Protein 2HZS (pdb70)

Sequence (1799 aa):
GKSAVIFVERATPATLTELKDALSNSILSVRDPWSIDFRTYRCSIKNLPADVSKLMYSITFHHHGRQTVLIKDNSAMVTTAAAADIPPALVFNGSSTGVPESIDTILSSKLSNIWMQRQLIKGDAGETLILDGLTVRLVNLFSSTGFKGLLIELQADEAGEFETKIAGIEGHLAEIRAKEYKTSSDSLNEICDLAYQYVRALEVQQLSLFGSIGDDGYDLLISTLTTISGNPPLLYNSLCTVWKPNPSYDVENVNSRNQLVEPNRIKLSKEVPFSYLIDETMMDKPLNFRILESCSPWSLQISDIPAAGNNRSVSMQTIAETIILSSAGKNSSVSSLMNGLGYVFEFQYLTIGVKFFMKHGLILELQKIWQIEEAGNSQITSGGFLLKAYINVSDIDRINYTETVLMNLKKELQGYIELSVPDRQSMDSRVAHGNILIKSAVIFVERATPATLTELKDALSNSILSVRDPWSIDFRTYRCSIKNLPAVSKLMYSITFHHHGRQTVLIKDNSAMVTTAAAADIPPALVFNGSSTGVPESIDTILSSKLSNIWMQRQLIKGDAGETLILDGLTVRLVNLFSSTGFKGLLIELQADEAGEFETKIAGIEGHLAEIRAKEYKTSSDSLSNEICDLAYQYVRALEVQQLSLFGSIGDDGYDLLISTLTTISGNPPLLYNSLCTVWKPNPSYDVENVNSRNQLVEPNRIKLSKEVPFSYLISCSPWSLQISDIPAAGNNRSVSMQTIAETIILSSAGKNSSVSSLMNGLGYVFEFQYLTIGVKFFMKHGLILELQKIWQIEEAGNSQITSGGFLLKAYINVSDIDRINYTETVLMNLKKELQGYIELSVPDRQSMDSRVAGKSAVIFVERATPATLTELKDALSNSILSVRDPWSIDFRTYRCSIKNLPADVSKLMYSITFHHHGRQTVLIKDNSAMVTTAAAADIPPALVFNGSSTGVPESIDTILSSKLSNIWMQRQLIKGDAGETLILDGLTVRLVNLFSSTGFKGLLIELQADEAGEFETKIAGIEGHLAEIRAKEYKTSSDSLNEICDLAYQYVRALEVQQLSLFGSIGDDGYDLLISTLTTISGNPPLLYNSLCTVWKPNPSYDVENVNSRNQLVEPNRIKLSKEVPFSYLIDEDDIIDVDMDASPAPSNESCSPWSLQISDIPAAGNNRSVSMQTIAETIILSSAGKNSSVSSLMNGLGYVFEFQYLTIGVKFFMKHGLILELQKIWQIEEAGNSQITSGGFLLKAYINVSRGTDIDRINYTETVLMNLKKELQGYIELSVPDRQSMDSRVGKSAVIFVERATPATLTELKDALSNSILSVRDPWSIDFRTYRCSIKNLPADVSKLMYSITFHHHGRQTVLIKDNSAMVTTAAAADIPPALVFNGSSTGVPESIDTILSSKLSNIWMQRQLIKGDAGETLILDGLTVRLVNLFSSTGFKGLLIELQADEAGEFETKIAGIEGHLAEIRAKEYKTSSDSLNEICDLAYQYVRALEVQQLSLFGSIGDDGYDLLISTLTTISGNPPLLYNSLCTVWKPNPSYDVENVNSRNQLVEPNRIKLSKEVPFSYLIDETMMDKPLNFRISCSPWSLQISDIPAAGNNRSVSMQTIAETIILSSAGKNSSVSSLMNGLGYVFEFQYLTIGVKFFMKHGLILELQKIWQIEEAGNSQITSGGFLLKAYINVSRGTDIDRINYTETVLMNLKKELQGYIELSVPDRQSMDSRVAPFNVDDVLKFTFTGEKHHHHHHSKPFNVDDVLKFTFTGEKHPFNVDDVLKFTFTGEKPFNVDDVLKFTFTGEKH

Secondary structure (DSSP, 8-state):
-EEEEEEESS--TTHHHHHHHTTTTT--EEE---EEEEEEEEE--SS--SSS-SEEEEEEEETTTSEEEEEETTEEEEEE--GGGS-HHHHHTTSS-S----HHHHHHHHSTTTEEEEEEEEE-S-EEEE-SS-EEEEEEEEEBTEEEEEEEEEEES-SSS-HHHHHHHHHHHHHTT--S-EEE-----HHHHHHHHHHHHH-/-EEEEEEEEEEGGGHHHHHHHHHHHHSS--EEEEEEEEEEEE-TTS---SB-TT-BB---B-EEEEE---GGGHHHHTTT-SSTT------PPPEEEEEE-PPPP-SS-SSEEEEEEEEEEEEEEESS-SHHHHHHHTTEEEEEEEEEEEEEEE-GGG-EEEEEEEEE--TTEEEETTTTEEEEEEEEEE--HHHHHHHHHHHHHHHHHHTTTS--BPPPGGGG--B----EE--/-EEEEEESS--TTHHHHHHHTTTTT--EEE----EEEEEEEE--SS-----SEEEEEEEESSSEEEEEEETTEEEEEE--GGGS-HHHHHTTSS-S----HHHHHHHHSTTTEEEEEEEEE-S-EEEE-SSEEEEEEEEE-SSSEEEEEEEEEES--SS-HHHHHHHHHHHHHTT--S-EEE------HHHHHHHHHHHHH-/-EEEEEEEEEEGGGHHHHHHHHHHHHSS--EEEEEEEEEEEE-SSS---SB-SSS-B---B-EEEEE---GGGG--PPPEEEEEE-PPPP-SS-SSEEEEEEEEEEEEEEESS-SHHHHHHHTTEEEEEEEEEEEEEEE-GGG-EEEEEEEEEEETTEEE-TTTTEEEEEEEEEE--HHHHHHHHHHHHHHHHHHTTT---BPPPGGGG--B--/-EEEEEEESS--TTHHHHHHHTTSSS--EEE----EEEEEEEE--S---BT--SEEEEEEE-SSS-EEEEEETTEEEEEE--GGGS-HHHHHTTSS-S----HHHHHHHHSTTTEEEEEEEEE-S-EEEEETTEEEEEEEEEETTEEEEEEEEEEES--TTHHHHHHHHHHHHHHTT--S-EEE-----HHHHHHHHHHHHH-/-EEEEEEEEEETTTHHHHHHHHHHHHSS--EEEEEEEEEEEE-SSS---S--SS------B-EEEEE---GGGTB-----B---EE-SPPPSSSPPPPEEEEEEPPP---SS-SSEEEEEEEEEEEEEEESS-SHHHHHHHTTEEEEEEEEEEEEEEE-GGG-EEEEEEEEEEETTEEEETTTTEEEEEEEEEES-SS-HHHHHHHHHHHHHHHHHHTTTS--BPPPGGGG--B-/-EEEEEEESS--TTHHHHHHHTTGGG--EEE----EEEEEEEE--SS--SSS-SEEEEEEE-SSS-EEEEEETTEEEEEE--GGGS-HHHHHTTSS-S----HHHHHHHHSTTTEEEEEEEEE-S-EEEE-SS-EEEEEEEEETTEEEEEEEEEEES-SSS-HHHHHHHHHHHHHTT--S-EEE-----HHHHHHHHHHHHH-/-EEEEEEEEEEGGGHHHHHHHHHHHHSS--EEEEEEEEEEEE-SSS---SB-SSS-B---B-EEEEE---GGGHHHHTGGGSSTT----PPPEEEEEE-PPPP-TT-SSEEEEEEEEEEEEEEESS-SHHHHHHHTTEEEEEEEEEEEEEEE-GGG-EEEEEEEEE-BTTEEEBTTTTEEEEEEEEEESSS--HHHHHHHHHHHHHHHHHTTTTS--BPPPGGGG--B--/---HHHHHHHHHH----SS---/--SS-HHHHHHHHHH----/---HHHHHHHHHHS--/---HHHHHHHHHH----

Radius of gyration: 43.6 Å; Cα contacts (8 Å, |Δi|>4): 4237; chains: 12; bounding box: 111×105×127 Å

B-factor: mean 64.11, std 25.09, range [22.17, 129.5]

CATH classification: 3.30.310.180 (+1 more: 2.20.140.20)

Nearest PDB structures (foldseek):
  2hzs-assembly4_L  TM=1.062E+00  e=1.101E-01  Saccharomyces cerevisiae
  2hzs-assembly5_L  TM=1.062E+00  e=1.101E-01  Saccharomyces cerevisiae
  2hzs-assembly6_L-3  TM=1.062E+00  e=1.101E-01  Saccharomyces cerevisiae
  2hzs-assembly7_L  TM=1.062E+00  e=1.101E-01  Saccharomyces cerevisiae
  8gm7-assembly2_B  TM=6.906E-01  e=8.824E+00  Thermococcus kodakarensis

Structure (mmCIF, N/CA/C/O backbone):
data_2HZS
#
_entry.id   2HZS
#
_cell.length_a   75.365
_cell.length_b   115.762
_cell.length_c   129.159
_cell.angle_alpha   90.00
_cell.angle_beta   98.49
_cell.angle_gamma   90.00
#
_symmetry.space_group_name_H-M   'P 1 21 1'
#
loop_
_entity.id
_entity.type
_entity.pdbx_description
1 polymer 'RNA polymerase II mediator complex subunit 20'
2 polymer 'RNA polymerase II mediator complex subunit 18'
3 polymer 'RNA polymerase II mediator complex subunit 8'
4 water water
#
loop_
_atom_site.group_PDB
_atom_site.id
_atom_site.type_symbol
_atom_site.label_atom_id
_atom_site.label_alt_id
_atom_site.label_comp_id
_atom_site.label_asym_id
_atom_site.label_entity_id
_atom_site.label_seq_id
_atom_site.pdbx_PDB_ins_code
_atom_site.Cartn_x
_atom_site.Cartn_y
_atom_site.Cartn_z
_atom_site.occupancy
_atom_site.B_iso_or_equiv
_atom_site.auth_seq_id
_atom_site.auth_comp_id
_atom_site.auth_asym_id
_atom_site.auth_atom_id
_atom_site.pdbx_PDB_model_num
ATOM 1 N N . GLY A 1 1 ? 23.958 -21.684 31.987 1.00 73.81 2 GLY A N 1
ATOM 2 C CA . GLY A 1 1 ? 24.545 -21.520 30.632 1.00 73.72 2 GLY A CA 1
ATOM 3 C C . GLY A 1 1 ? 26.060 -21.527 30.566 1.00 76.06 2 GLY A C 1
ATOM 4 O O . GLY A 1 1 ? 26.730 -21.263 31.558 1.00 75.14 2 GLY A O 1
ATOM 5 N N . LYS A 1 2 ? 26.609 -21.812 29.387 1.00 77.41 3 LYS A N 1
ATOM 6 C CA . LYS A 1 2 ? 28.073 -21.842 29.201 1.00 77.79 3 LYS A CA 1
ATOM 7 C C . LYS A 1 2 ? 28.449 -21.299 27.826 1.00 75.59 3 LYS A C 1
ATOM 8 O O . LYS A 1 2 ? 27.614 -21.242 26.914 1.00 76.09 3 LYS A O 1
ATOM 14 N N . SER A 1 3 ? 29.699 -20.885 27.675 1.00 74.73 4 SER A N 1
ATOM 15 C CA . SER A 1 3 ? 30.134 -20.364 26.385 1.00 73.77 4 SER A CA 1
ATOM 16 C C . SER A 1 3 ? 31.641 -20.397 26.196 1.00 72.70 4 SER A C 1
ATOM 17 O O . SER A 1 3 ? 32.403 -20.599 27.142 1.00 72.13 4 SER A O 1
ATOM 20 N N . ALA A 1 4 ? 32.060 -20.200 24.956 1.00 72.17 5 ALA A N 1
ATOM 21 C CA . ALA A 1 4 ? 33.468 -20.202 24.625 1.00 72.56 5 ALA A CA 1
ATOM 22 C C . ALA A 1 4 ? 33.626 -19.467 23.316 1.00 72.79 5 ALA A C 1
ATOM 23 O O . ALA A 1 4 ? 32.756 -19.541 22.447 1.00 72.45 5 ALA A O 1
ATOM 25 N N . VAL A 1 5 ? 34.729 -18.746 23.178 1.00 72.96 6 VAL A N 1
ATOM 26 C CA . VAL A 1 5 ? 34.976 -18.006 21.957 1.00 74.64 6 VAL A CA 1
ATOM 27 C C . VAL A 1 5 ? 36.278 -18.478 21.336 1.00 75.60 6 VAL A C 1
ATOM 28 O O . VAL A 1 5 ? 37.294 -18.572 22.022 1.00 76.54 6 VAL A O 1
ATOM 32 N N . ILE A 1 6 ? 36.240 -18.802 20.047 1.00 76.36 7 ILE A N 1
ATOM 33 C CA . ILE A 1 6 ? 37.440 -19.230 19.339 1.00 77.47 7 ILE A CA 1
ATOM 34 C C . ILE A 1 6 ? 37.735 -18.202 18.252 1.00 78.52 7 ILE A C 1
ATOM 35 O O . ILE A 1 6 ? 36.873 -17.889 17.425 1.00 77.97 7 ILE A O 1
ATOM 40 N N . PHE A 1 7 ? 38.950 -17.668 18.264 1.00 79.17 8 PHE A N 1
ATOM 41 C CA . PHE A 1 7 ? 39.344 -16.688 17.267 1.00 80.50 8 PHE A CA 1
ATOM 42 C C . PHE A 1 7 ? 40.437 -17.257 16.379 1.00 83.10 8 PHE A C 1
ATOM 43 O O . PHE A 1 7 ? 41.536 -17.559 16.845 1.00 84.24 8 PHE A O 1
ATOM 51 N N . VAL A 1 8 ? 40.128 -17.403 15.096 1.00 85.18 9 VAL A N 1
ATOM 52 C CA . VAL A 1 8 ? 41.082 -17.938 14.136 1.00 87.26 9 VAL A CA 1
ATOM 53 C C . VAL A 1 8 ? 41.924 -16.815 13.534 1.00 89.20 9 VAL A C 1
ATOM 54 O O . VAL A 1 8 ? 41.524 -16.181 12.555 1.00 88.96 9 VAL A O 1
ATOM 58 N N . GLU A 1 9 ? 43.093 -16.580 14.128 1.00 91.55 10 GLU A N 1
ATOM 59 C CA . GLU A 1 9 ? 44.005 -15.531 13.678 1.00 93.94 10 GLU A CA 1
ATOM 60 C C . GLU A 1 9 ? 44.418 -15.719 12.223 1.00 94.43 10 GLU A C 1
ATOM 61 O O . GLU A 1 9 ? 44.157 -14.866 11.374 1.00 93.61 10 GLU A O 1
ATOM 67 N N . ARG A 1 10 ? 45.079 -16.842 11.955 1.00 95.82 11 ARG A N 1
ATOM 68 C CA . ARG A 1 10 ? 45.545 -17.178 10.614 1.00 96.85 11 ARG A CA 1
ATOM 69 C C . ARG A 1 10 ? 44.366 -17.716 9.822 1.00 96.35 11 ARG A C 1
ATOM 70 O O . ARG A 1 10 ? 43.973 -18.869 10.003 1.00 96.85 11 ARG A O 1
ATOM 78 N N . ALA A 1 11 ? 43.800 -16.889 8.951 1.00 95.49 12 ALA A N 1
ATOM 79 C CA . ALA A 1 11 ? 42.664 -17.320 8.142 1.00 94.58 12 ALA A CA 1
ATOM 80 C C . ALA A 1 11 ? 42.282 -16.298 7.077 1.00 94.21 12 ALA A C 1
ATOM 81 O O . ALA A 1 11 ? 42.838 -15.197 7.016 1.00 94.27 12 ALA A O 1
ATOM 83 N N . THR A 1 12 ? 41.323 -16.677 6.240 1.00 93.23 13 THR A N 1
ATOM 84 C CA . THR A 1 12 ? 40.847 -15.808 5.173 1.00 92.66 13 THR A CA 1
ATOM 85 C C . THR A 1 12 ? 39.327 -15.839 5.185 1.00 91.79 13 THR A C 1
ATOM 86 O O . THR A 1 12 ? 38.728 -16.710 5.816 1.00 91.49 13 THR A O 1
ATOM 90 N N . PRO A 1 13 ? 38.684 -14.885 4.489 1.00 91.38 14 PRO A N 1
ATOM 91 C CA . PRO A 1 13 ? 37.220 -14.811 4.428 1.00 91.26 14 PRO A CA 1
ATOM 92 C C . PRO A 1 13 ? 36.553 -16.146 4.108 1.00 91.74 14 PRO A C 1
ATOM 93 O O . PRO A 1 13 ? 35.387 -16.365 4.439 1.00 91.86 14 PRO A O 1
ATOM 97 N N . ALA A 1 14 ? 37.306 -17.039 3.473 1.00 92.25 15 ALA A N 1
ATOM 98 C CA . ALA A 1 14 ? 36.791 -18.348 3.092 1.00 92.39 15 ALA A CA 1
ATOM 99 C C . ALA A 1 14 ? 36.755 -19.347 4.249 1.00 92.64 15 ALA A C 1
ATOM 100 O O . ALA A 1 14 ? 35.865 -20.198 4.313 1.00 92.74 15 ALA A O 1
ATOM 102 N N . THR A 1 15 ? 37.721 -19.243 5.156 1.00 92.51 16 THR A N 1
ATOM 103 C CA . THR A 1 15 ? 37.806 -20.147 6.298 1.00 92.55 16 THR A CA 1
ATOM 104 C C . THR A 1 15 ? 36.449 -20.381 6.960 1.00 93.66 16 THR A C 1
ATOM 105 O O . THR A 1 15 ? 36.155 -21.487 7.418 1.00 93.01 16 THR A O 1
ATOM 109 N N . LEU A 1 16 ? 35.624 -19.339 7.011 1.00 95.42 17 LEU A N 1
ATOM 110 C CA . LEU A 1 16 ? 34.300 -19.445 7.621 1.00 97.22 17 LEU A CA 1
ATOM 111 C C . LEU A 1 16 ? 33.518 -20.604 7.011 1.00 98.43 17 LEU A C 1
ATOM 112 O O . LEU A 1 16 ? 33.073 -21.510 7.719 1.00 98.45 17 LEU A O 1
ATOM 117 N N . THR A 1 17 ? 33.355 -20.565 5.692 1.00 99.79 18 THR A N 1
ATOM 118 C CA . THR A 1 17 ? 32.621 -21.599 4.973 1.00 100.60 18 THR A CA 1
ATOM 119 C C . THR A 1 17 ? 33.245 -22.984 5.131 1.00 101.50 18 THR A C 1
ATOM 120 O O . THR A 1 17 ? 32.534 -23.963 5.344 1.00 100.95 18 THR A O 1
ATOM 124 N N . GLU A 1 18 ? 34.570 -23.064 5.024 1.00 102.92 19 GLU A N 1
ATOM 125 C CA . GLU A 1 18 ? 35.271 -24.338 5.165 1.00 104.37 19 GLU A CA 1
ATOM 126 C C . GLU A 1 18 ? 34.853 -25.020 6.463 1.00 104.97 19 GLU A C 1
ATOM 127 O O . GLU A 1 18 ? 34.614 -26.227 6.493 1.00 105.06 19 GLU A O 1
ATOM 133 N N . LEU A 1 19 ? 34.765 -24.238 7.535 1.00 105.71 20 LEU A N 1
ATOM 134 C CA . LEU A 1 19 ? 34.366 -24.764 8.834 1.00 106.44 20 LEU A CA 1
ATOM 135 C C . LEU A 1 19 ? 32.864 -25.007 8.851 1.00 107.34 20 LEU A C 1
ATOM 136 O O . LEU A 1 19 ? 32.370 -25.887 9.558 1.00 107.35 20 LEU A O 1
ATOM 141 N N . LYS A 1 20 ? 32.145 -24.209 8.068 1.00 108.23 21 LYS A N 1
ATOM 142 C CA . LYS A 1 20 ? 30.697 -24.316 7.964 1.00 109.07 21 LYS A CA 1
ATOM 143 C C . LYS A 1 20 ? 30.305 -25.679 7.393 1.00 110.32 21 LYS A C 1
ATOM 144 O O . LYS A 1 20 ? 29.312 -26.278 7.813 1.00 110.56 21 LYS A O 1
ATOM 150 N N . ASP A 1 21 ? 31.100 -26.165 6.443 1.00 111.41 22 ASP A N 1
ATOM 151 C CA . ASP A 1 21 ? 30.843 -27.448 5.797 1.00 111.80 22 ASP A CA 1
ATOM 152 C C . ASP A 1 21 ? 31.287 -28.641 6.636 1.00 112.17 22 ASP A C 1
ATOM 153 O O . ASP A 1 21 ? 30.673 -29.699 6.581 1.00 112.05 22 ASP A O 1
ATOM 158 N N . ALA A 1 22 ? 32.342 -28.476 7.423 1.00 113.06 23 ALA A N 1
ATOM 159 C CA . ALA A 1 22 ? 32.823 -29.567 8.265 1.00 114.45 23 ALA A CA 1
ATOM 160 C C . ALA A 1 22 ? 31.778 -29.903 9.325 1.00 115.48 23 ALA A C 1
ATOM 161 O O . ALA A 1 22 ? 31.949 -30.828 10.120 1.00 115.18 23 ALA A O 1
ATOM 163 N N . LEU A 1 23 ? 30.693 -29.136 9.331 1.00 117.13 24 LEU A N 1
ATOM 164 C CA . LEU A 1 23 ? 29.608 -29.339 10.283 1.00 118.88 24 LEU A CA 1
ATOM 165 C C . LEU A 1 23 ? 28.325 -29.703 9.554 1.00 119.70 24 LEU A C 1
ATOM 166 O O . LEU A 1 23 ? 27.319 -30.026 10.184 1.00 120.05 24 LEU A O 1
ATOM 171 N N . SER A 1 24 ? 28.369 -29.648 8.226 1.00 120.42 25 SER A N 1
ATOM 172 C CA . SER A 1 24 ? 27.206 -29.953 7.391 1.00 120.66 25 SER A CA 1
ATOM 173 C C . SER A 1 24 ? 26.455 -31.206 7.853 1.00 120.51 25 SER A C 1
ATOM 174 O O . SER A 1 24 ? 25.231 -31.284 7.737 1.00 120.27 25 SER A O 1
ATOM 177 N N . ASN A 1 25 ? 27.193 -32.178 8.380 1.00 120.36 26 ASN A N 1
ATOM 178 C CA . ASN A 1 25 ? 26.596 -33.422 8.854 1.00 120.37 26 ASN A CA 1
ATOM 179 C C . ASN A 1 25 ? 26.427 -33.415 10.374 1.00 120.26 26 ASN A C 1
ATOM 180 O O . ASN A 1 25 ? 26.510 -34.458 11.023 1.00 120.38 26 ASN A O 1
ATOM 185 N N . SER A 1 26 ? 26.192 -32.232 10.935 1.00 119.96 27 SER A N 1
ATOM 186 C CA . SER A 1 26 ? 26.002 -32.068 12.377 1.00 119.07 27 SER A CA 1
ATOM 187 C C . SER A 1 26 ? 24.948 -30.991 12.590 1.00 118.11 27 SER A C 1
ATOM 188 O O . SER A 1 26 ? 24.370 -30.866 13.665 1.00 117.24 27 SER A O 1
ATOM 191 N N . ILE A 1 27 ? 24.717 -30.220 11.533 1.00 117.65 28 ILE A N 1
ATOM 192 C CA . ILE A 1 27 ? 23.767 -29.121 11.537 1.00 117.19 28 ILE A CA 1
ATOM 193 C C . ILE A 1 27 ? 22.351 -29.643 11.726 1.00 117.13 28 ILE A C 1
ATOM 194 O O . ILE A 1 27 ? 22.088 -30.831 11.546 1.00 117.40 28 ILE A O 1
ATOM 199 N N . LEU A 1 28 ? 21.449 -28.743 12.100 1.00 117.02 29 LEU A N 1
ATOM 200 C CA . LEU A 1 28 ? 20.046 -29.077 12.305 1.00 116.81 29 LEU A CA 1
ATOM 201 C C . LEU A 1 28 ? 19.186 -27.992 11.667 1.00 116.88 29 LEU A C 1
ATOM 202 O O . LEU A 1 28 ? 18.332 -28.277 10.829 1.00 116.94 29 LEU A O 1
ATOM 207 N N . SER A 1 29 ? 19.417 -26.748 12.077 1.00 116.76 30 SER A N 1
ATOM 208 C CA . SER A 1 29 ? 18.686 -25.601 11.545 1.00 116.19 30 SER A CA 1
ATOM 209 C C . SER A 1 29 ? 19.551 -24.346 11.649 1.00 115.75 30 SER A C 1
ATOM 210 O O . SER A 1 29 ? 20.606 -24.360 12.284 1.00 115.99 30 SER A O 1
ATOM 213 N N . VAL A 1 30 ? 19.105 -23.266 11.019 1.00 114.91 31 VAL A N 1
ATOM 214 C CA . VAL A 1 30 ? 19.851 -22.016 11.045 1.00 114.08 31 VAL A CA 1
ATOM 215 C C . VAL A 1 30 ? 18.939 -20.841 11.378 1.00 113.34 31 VAL A C 1
ATOM 216 O O . VAL A 1 30 ? 18.030 -20.506 10.617 1.00 113.23 31 VAL A O 1
ATOM 220 N N . ARG A 1 31 ? 19.193 -20.214 12.522 1.00 112.32 32 ARG A N 1
ATOM 221 C CA . ARG A 1 31 ? 18.394 -19.080 12.961 1.00 111.10 32 ARG A CA 1
ATOM 222 C C . ARG A 1 31 ? 18.906 -17.792 12.324 1.00 108.89 32 ARG A C 1
ATOM 223 O O . ARG A 1 31 ? 19.830 -17.819 11.514 1.00 108.49 32 ARG A O 1
ATOM 231 N N . ASP A 1 32 ? 18.305 -16.669 12.699 1.00 106.74 33 ASP A N 1
ATOM 232 C CA . ASP A 1 32 ? 18.676 -15.366 12.154 1.00 104.66 33 ASP A CA 1
ATOM 233 C C . ASP A 1 32 ? 20.127 -14.958 12.365 1.00 102.30 33 ASP A C 1
ATOM 234 O O . ASP A 1 32 ? 20.744 -15.307 13.371 1.00 102.62 33 ASP A O 1
ATOM 239 N N . PRO A 1 33 ? 20.690 -14.201 11.407 1.00 99.38 34 PRO A N 1
ATOM 240 C CA . PRO A 1 33 ? 22.076 -13.726 11.464 1.00 96.53 34 PRO A CA 1
ATOM 241 C C . PRO A 1 33 ? 22.288 -12.802 12.658 1.00 93.57 34 PRO A C 1
ATOM 242 O O . PRO A 1 33 ? 21.342 -12.188 13.148 1.00 92.53 34 PRO A O 1
ATOM 246 N N . TRP A 1 34 ? 23.529 -12.710 13.123 1.00 90.50 35 TRP A N 1
ATOM 247 C CA . TRP A 1 34 ? 23.854 -11.853 14.255 1.00 86.87 35 TRP A CA 1
ATOM 248 C C . TRP A 1 34 ? 24.962 -10.885 13.881 1.00 83.80 35 TRP A C 1
ATOM 249 O O . TRP A 1 34 ? 25.558 -10.988 12.810 1.00 83.62 35 TRP A O 1
ATOM 260 N N . SER A 1 35 ? 25.237 -9.946 14.776 1.00 80.76 36 SER A N 1
ATOM 261 C CA . SER A 1 35 ? 26.256 -8.937 14.528 1.00 77.73 36 SER A CA 1
ATOM 262 C C . SER A 1 35 ? 27.030 -8.644 15.809 1.00 74.54 36 SER A C 1
ATOM 263 O O . SER A 1 35 ? 26.589 -8.996 16.902 1.00 73.53 36 SER A O 1
ATOM 266 N N . ILE A 1 36 ? 28.189 -8.010 15.674 1.00 71.08 37 ILE A N 1
ATOM 267 C CA . ILE A 1 36 ? 28.975 -7.663 16.847 1.00 68.03 37 ILE A CA 1
ATOM 268 C C . ILE A 1 36 ? 30.093 -6.641 16.630 1.00 66.18 37 ILE A C 1
ATOM 269 O O . ILE A 1 36 ? 30.841 -6.722 15.659 1.00 65.42 37 ILE A O 1
ATOM 274 N N . ASP A 1 37 ? 30.196 -5.680 17.550 1.00 64.80 38 ASP A N 1
ATOM 275 C CA . ASP A 1 37 ? 31.241 -4.652 17.499 1.00 62.95 38 ASP A CA 1
ATOM 276 C C . ASP A 1 37 ? 32.219 -4.856 18.654 1.00 61.22 38 ASP A C 1
ATOM 277 O O . ASP A 1 37 ? 31.803 -5.092 19.792 1.00 60.13 38 ASP A O 1
ATOM 282 N N . PHE A 1 38 ? 33.515 -4.771 18.359 1.00 59.45 39 PHE A N 1
ATOM 283 C CA . PHE A 1 38 ? 34.544 -4.938 19.378 1.00 58.11 39 PHE A CA 1
ATOM 284 C C . PHE A 1 38 ? 35.463 -3.731 19.335 1.00 58.31 39 PHE A C 1
ATOM 285 O O . PHE A 1 38 ? 36.246 -3.554 18.393 1.00 57.81 39 PHE A O 1
ATOM 293 N N . ARG A 1 39 ? 35.350 -2.899 20.369 1.00 57.87 40 ARG A N 1
ATOM 294 C CA . ARG A 1 39 ? 36.140 -1.677 20.482 1.00 56.47 40 ARG A CA 1
ATOM 295 C C . ARG A 1 39 ? 37.229 -1.750 21.520 1.00 55.07 40 ARG A C 1
ATOM 296 O O . ARG A 1 39 ? 37.093 -2.435 22.522 1.00 54.61 40 ARG A O 1
ATOM 304 N N . THR A 1 40 ? 38.315 -1.032 21.266 1.00 55.41 41 THR A N 1
ATOM 305 C CA . THR A 1 40 ? 39.431 -0.975 22.206 1.00 55.99 41 THR A CA 1
ATOM 306 C C . THR A 1 40 ? 39.734 0.485 22.522 1.00 54.96 41 THR A C 1
ATOM 307 O O . THR A 1 40 ? 39.979 1.293 21.621 1.00 54.73 41 THR A O 1
ATOM 311 N N . TYR A 1 41 ? 39.695 0.822 23.807 1.00 54.90 42 TYR A N 1
ATOM 312 C CA . TYR A 1 41 ? 39.966 2.189 24.249 1.00 55.93 42 TYR A CA 1
ATOM 313 C C . TYR A 1 41 ? 41.273 2.256 25.040 1.00 56.66 42 TYR A C 1
ATOM 314 O O . TYR A 1 41 ? 41.620 1.329 25.780 1.00 55.56 42 TYR A O 1
ATOM 323 N N . ARG A 1 42 ? 42.000 3.354 24.878 1.00 59.06 43 ARG A N 1
ATOM 324 C CA . ARG A 1 42 ? 43.250 3.544 25.609 1.00 61.10 43 ARG A CA 1
ATOM 325 C C . ARG A 1 42 ? 43.132 4.776 26.497 1.00 60.22 43 ARG A C 1
ATOM 326 O O . ARG A 1 42 ? 42.782 5.869 26.040 1.00 57.97 43 ARG A O 1
ATOM 334 N N . CYS A 1 43 ? 43.421 4.585 27.777 1.00 60.39 44 CYS A N 1
ATOM 335 C CA . CYS A 1 43 ? 43.353 5.657 28.755 1.00 60.38 44 CYS A CA 1
ATOM 336 C C . CYS A 1 43 ? 44.456 6.693 28.568 1.00 61.28 44 CYS A C 1
ATOM 337 O O . CYS A 1 43 ? 45.622 6.334 28.360 1.00 63.11 44 CYS A O 1
ATOM 340 N N . SER A 1 44 ? 44.090 7.971 28.680 1.00 59.77 45 SER A N 1
ATOM 341 C CA . SER A 1 44 ? 45.035 9.079 28.510 1.00 59.80 45 SER A CA 1
ATOM 342 C C . SER A 1 44 ? 45.604 9.685 29.795 1.00 60.64 45 SER A C 1
ATOM 343 O O . SER A 1 44 ? 46.393 10.632 29.751 1.00 59.32 45 SER A O 1
ATOM 346 N N . ILE A 1 45 ? 45.191 9.141 30.934 1.00 62.18 46 ILE A N 1
ATOM 347 C CA . ILE A 1 45 ? 45.672 9.595 32.230 1.00 63.38 46 ILE A CA 1
ATOM 348 C C . ILE A 1 45 ? 47.164 9.278 32.273 1.00 65.04 46 ILE A C 1
ATOM 349 O O . ILE A 1 45 ? 47.571 8.170 31.909 1.00 66.12 46 ILE A O 1
ATOM 354 N N . LYS A 1 46 ? 47.982 10.226 32.719 1.00 65.52 47 LYS A N 1
ATOM 355 C CA . LYS A 1 46 ? 49.417 9.990 32.756 1.00 66.35 47 LYS A CA 1
ATOM 356 C C . LYS A 1 46 ? 49.990 9.663 34.125 1.00 66.92 47 LYS A C 1
ATOM 357 O O . LYS A 1 46 ? 51.195 9.448 34.239 1.00 67.34 47 LYS A O 1
ATOM 363 N N . ASN A 1 47 ? 49.152 9.642 35.160 1.00 68.17 48 ASN A N 1
ATOM 364 C CA . ASN A 1 47 ? 49.627 9.326 36.520 1.00 68.67 48 ASN A CA 1
ATOM 365 C C . ASN A 1 47 ? 49.141 7.933 36.868 1.00 67.68 48 ASN A C 1
ATOM 366 O O . ASN A 1 47 ? 49.408 7.444 37.953 1.00 67.60 48 ASN A O 1
ATOM 371 N N . LEU A 1 48 ? 48.397 7.323 35.954 1.00 67.53 49 LEU A N 1
ATOM 372 C CA . LEU A 1 48 ? 47.852 6.005 36.163 1.00 68.35 49 LEU A CA 1
ATOM 373 C C . LEU A 1 48 ? 48.645 5.184 37.185 1.00 70.12 49 LEU A C 1
ATOM 374 O O . LEU A 1 48 ? 49.815 4.824 36.971 1.00 70.09 49 LEU A O 1
ATOM 379 N N . PRO A 1 49 ? 48.016 4.893 38.338 1.00 71.57 50 PRO A N 1
ATOM 380 C CA . PRO A 1 49 ? 48.654 4.114 39.398 1.00 72.38 50 PRO A CA 1
ATOM 381 C C . PRO A 1 49 ? 49.205 2.836 38.795 1.00 73.98 50 PRO A C 1
ATOM 382 O O . PRO A 1 49 ? 48.541 2.201 37.955 1.00 73.77 50 PRO A O 1
ATOM 386 N N . ALA A 1 50 ? 50.421 2.461 39.184 1.00 75.05 51 ALA A N 1
ATOM 387 C CA . ALA A 1 50 ? 51.019 1.245 38.631 1.00 75.18 51 ALA A CA 1
ATOM 388 C C . ALA A 1 50 ? 50.011 0.099 38.663 1.00 75.62 51 ALA A C 1
ATOM 389 O O . ALA A 1 50 ? 49.137 0.037 39.540 1.00 74.69 51 ALA A O 1
ATOM 391 N N . ASP A 1 51 ? 50.144 -0.791 37.688 1.00 76.28 52 ASP A N 1
ATOM 392 C CA . ASP A 1 51 ? 49.258 -1.931 37.553 1.00 77.27 52 ASP A CA 1
ATOM 393 C C . ASP A 1 51 ? 47.748 -1.678 37.678 1.00 76.96 52 ASP A C 1
ATOM 394 O O . ASP A 1 51 ? 47.067 -2.176 38.568 1.00 76.72 52 ASP A O 1
ATOM 399 N N . VAL A 1 52 ? 47.303 -0.849 36.750 1.00 75.58 53 VAL A N 1
ATOM 400 C CA . VAL A 1 52 ? 45.943 -0.465 36.537 1.00 73.92 53 VAL A CA 1
ATOM 401 C C . VAL A 1 52 ? 46.113 -0.403 35.024 1.00 72.84 53 VAL A C 1
ATOM 402 O O . VAL A 1 52 ? 47.057 0.229 34.540 1.00 72.27 53 VAL A O 1
ATOM 406 N N . SER A 1 53 ? 45.297 -1.134 34.273 1.00 69.87 54 SER A N 1
ATOM 407 C CA . SER A 1 53 ? 45.475 -1.124 32.819 1.00 66.88 54 SER A CA 1
ATOM 408 C C . SER A 1 53 ? 45.191 0.262 32.295 1.00 64.68 54 SER A C 1
ATOM 409 O O . SER A 1 53 ? 44.664 1.124 33.005 1.00 65.91 54 SER A O 1
ATOM 412 N N . LYS A 1 54 ? 45.555 0.478 31.047 1.00 61.88 55 LYS A N 1
ATOM 413 C CA . LYS A 1 54 ? 45.300 1.751 30.372 1.00 59.74 55 LYS A CA 1
ATOM 414 C C . LYS A 1 54 ? 44.308 1.351 29.283 1.00 57.97 55 LYS A C 1
ATOM 415 O O . LYS A 1 54 ? 43.840 2.186 28.501 1.00 56.69 55 LYS A O 1
ATOM 421 N N . LEU A 1 55 ? 43.992 0.056 29.247 1.00 56.47 56 LEU A N 1
ATOM 422 C CA . LEU A 1 55 ? 43.093 -0.493 28.247 1.00 55.81 56 LEU A CA 1
ATOM 423 C C . LEU A 1 55 ? 41.731 -0.898 28.752 1.00 55.96 56 LEU A C 1
ATOM 424 O O . LEU A 1 55 ? 41.595 -1.516 29.813 1.00 55.73 56 LEU A O 1
ATOM 429 N N . MET A 1 56 ? 40.719 -0.558 27.965 1.00 56.37 57 MET A N 1
ATOM 430 C CA . MET A 1 56 ? 39.362 -0.923 28.303 1.00 55.52 57 MET A CA 1
ATOM 431 C C . MET A 1 56 ? 38.708 -1.399 27.027 1.00 55.69 57 MET A C 1
ATOM 432 O O . MET A 1 56 ? 38.847 -0.760 25.976 1.00 54.99 57 MET A O 1
ATOM 437 N N . TYR A 1 57 ? 38.016 -2.532 27.110 1.00 56.00 58 TYR A N 1
ATOM 438 C CA . TYR A 1 57 ? 37.332 -3.077 25.943 1.00 56.04 58 TYR A CA 1
ATOM 439 C C . TYR A 1 57 ? 35.822 -2.867 26.021 1.00 54.42 58 TYR A C 1
ATOM 440 O O . TYR A 1 57 ? 35.229 -2.905 27.104 1.00 52.86 58 TYR A O 1
ATOM 449 N N . SER A 1 58 ? 35.220 -2.637 24.858 1.00 53.17 59 SER A N 1
ATOM 450 C CA . SER A 1 58 ? 33.781 -2.419 24.722 1.00 52.28 59 SER A CA 1
ATOM 451 C C . SER A 1 58 ? 33.229 -3.445 23.730 1.00 52.59 59 SER A C 1
ATOM 452 O O . SER A 1 58 ? 33.558 -3.407 22.548 1.00 52.25 59 SER A O 1
ATOM 455 N N . ILE A 1 59 ? 32.404 -4.367 24.210 1.00 54.44 60 ILE A N 1
ATOM 456 C CA . ILE A 1 59 ? 31.816 -5.393 23.340 1.00 56.79 60 ILE A CA 1
ATOM 457 C C . ILE A 1 59 ? 30.318 -5.146 23.132 1.00 57.69 60 ILE A C 1
ATOM 458 O O . ILE A 1 59 ? 29.518 -5.316 24.061 1.00 57.02 60 ILE A O 1
ATOM 463 N N . THR A 1 60 ? 29.936 -4.767 21.916 1.00 58.63 61 THR A N 1
ATOM 464 C CA . THR A 1 60 ? 28.527 -4.510 21.623 1.00 59.16 61 THR A CA 1
ATOM 465 C C . THR A 1 60 ? 27.871 -5.672 20.892 1.00 60.48 61 THR A C 1
ATOM 466 O O . THR A 1 60 ? 28.284 -6.034 19.797 1.00 60.07 61 THR A O 1
ATOM 470 N N . PHE A 1 61 ? 26.850 -6.251 21.509 1.00 63.65 62 PHE A N 1
ATOM 471 C CA . PHE A 1 61 ? 26.111 -7.347 20.905 1.00 67.97 62 PHE A CA 1
ATOM 472 C C . PHE A 1 61 ? 24.900 -6.754 20.206 1.00 71.88 62 PHE A C 1
ATOM 473 O O . PHE A 1 61 ? 24.225 -5.883 20.740 1.00 71.80 62 PHE A O 1
ATOM 481 N N . HIS A 1 62 ? 24.645 -7.184 18.984 1.00 77.42 63 HIS A N 1
ATOM 482 C CA . HIS A 1 62 ? 23.492 -6.663 18.287 1.00 81.97 63 HIS A CA 1
ATOM 483 C C . HIS A 1 62 ? 22.353 -7.652 18.448 1.00 85.14 63 HIS A C 1
ATOM 484 O O . HIS A 1 62 ? 22.484 -8.850 18.197 1.00 85.99 63 HIS A O 1
ATOM 491 N N . HIS A 1 63 ? 21.237 -7.110 18.911 1.00 89.07 64 HIS A N 1
ATOM 492 C CA . HIS A 1 63 ? 20.046 -7.865 19.238 1.00 92.62 64 HIS A CA 1
ATOM 493 C C . HIS A 1 63 ? 20.351 -9.079 20.090 1.00 93.53 64 HIS A C 1
ATOM 494 O O . HIS A 1 63 ? 19.979 -10.218 19.809 1.00 94.54 64 HIS A O 1
ATOM 501 N N . HIS A 1 64 ? 21.084 -8.750 21.143 1.00 94.26 65 HIS A N 1
ATOM 502 C CA . HIS A 1 64 ? 21.497 -9.602 22.240 1.00 94.31 65 HIS A CA 1
ATOM 503 C C . HIS A 1 64 ? 21.225 -8.494 23.261 1.00 93.16 65 HIS A C 1
ATOM 504 O O . HIS A 1 64 ? 21.678 -8.514 24.412 1.00 93.12 65 HIS A O 1
ATOM 511 N N . GLY A 1 65 ? 20.470 -7.511 22.754 1.00 91.56 66 GLY A N 1
ATOM 512 C CA . GLY A 1 65 ? 20.040 -6.342 23.498 1.00 88.28 66 GLY A CA 1
ATOM 513 C C . GLY A 1 65 ? 20.501 -4.993 22.955 1.00 85.66 66 GLY A C 1
ATOM 514 O O . GLY A 1 65 ? 20.031 -3.953 23.414 1.00 86.65 66 GLY A O 1
ATOM 515 N N . ARG A 1 66 ? 21.379 -4.988 21.955 1.00 82.31 67 ARG A N 1
ATOM 516 C CA . ARG A 1 66 ? 21.938 -3.730 21.446 1.00 78.43 67 ARG A CA 1
ATOM 517 C C . ARG A 1 66 ? 22.691 -3.236 22.684 1.00 74.20 67 ARG A C 1
ATOM 518 O O . ARG A 1 66 ? 22.923 -2.043 22.894 1.00 72.57 67 ARG A O 1
ATOM 526 N N . GLN A 1 67 ? 23.038 -4.232 23.495 1.00 69.73 68 GLN A N 1
ATOM 527 C CA . GLN A 1 67 ? 23.752 -4.122 24.751 1.00 65.63 68 GLN A CA 1
ATOM 528 C C . GLN A 1 67 ? 25.254 -3.989 24.554 1.00 62.28 68 GLN A C 1
ATOM 529 O O . GLN A 1 67 ? 25.830 -4.512 23.600 1.00 61.97 68 GLN A O 1
ATOM 535 N N . THR A 1 68 ? 25.896 -3.290 25.473 1.00 57.45 69 THR A N 1
ATOM 536 C CA . THR A 1 68 ? 27.331 -3.130 25.385 1.00 53.53 69 THR A CA 1
ATOM 537 C C . THR A 1 68 ? 27.951 -3.397 26.743 1.00 50.27 69 THR A C 1
ATOM 538 O O . THR A 1 68 ? 27.550 -2.820 27.748 1.00 49.06 69 THR A O 1
ATOM 542 N N . VAL A 1 69 ? 28.916 -4.302 26.763 1.00 47.64 70 VAL A N 1
ATOM 543 C CA . VAL A 1 69 ? 29.603 -4.643 27.991 1.00 45.72 70 VAL A CA 1
ATOM 544 C C . VAL A 1 69 ? 30.987 -4.000 28.008 1.00 45.56 70 VAL A C 1
ATOM 545 O O . VAL A 1 69 ? 31.753 -4.124 27.044 1.00 43.62 70 VAL A O 1
ATOM 549 N N . LEU A 1 70 ? 31.291 -3.278 29.084 1.00 45.55 71 LEU A N 1
ATOM 550 C CA . LEU A 1 70 ? 32.612 -2.678 29.225 1.00 47.26 71 LEU A CA 1
ATOM 551 C C . LEU A 1 70 ? 33.474 -3.597 30.091 1.00 47.03 71 LEU A C 1
ATOM 552 O O . LEU A 1 70 ? 33.025 -4.088 31.127 1.00 47.87 71 LEU A O 1
ATOM 557 N N . ILE A 1 71 ? 34.697 -3.859 29.647 1.00 47.28 72 ILE A N 1
ATOM 558 C CA . ILE A 1 71 ? 35.584 -4.718 30.402 1.00 49.06 72 ILE A CA 1
ATOM 559 C C . ILE A 1 71 ? 36.941 -4.077 30.619 1.00 50.95 72 ILE A C 1
ATOM 560 O O . ILE A 1 71 ? 37.615 -3.665 29.667 1.00 51.79 72 ILE A O 1
ATOM 565 N N . LYS A 1 72 ? 37.316 -3.983 31.889 1.00 52.36 73 LYS A N 1
ATOM 566 C CA . LYS A 1 72 ? 38.590 -3.409 32.300 1.00 55.22 73 LYS A CA 1
ATOM 567 C C . LYS A 1 72 ? 39.059 -4.043 33.616 1.00 56.70 73 LYS A C 1
ATOM 568 O O . LYS A 1 72 ? 38.271 -4.201 34.553 1.00 55.50 73 LYS A O 1
ATOM 574 N N . ASP A 1 73 ? 40.339 -4.417 33.662 1.00 57.82 74 ASP A N 1
ATOM 575 C CA . ASP A 1 73 ? 40.937 -5.033 34.835 1.00 59.35 74 ASP A CA 1
ATOM 576 C C . ASP A 1 73 ? 40.067 -6.157 35.395 1.00 61.45 74 ASP A C 1
ATOM 577 O O . ASP A 1 73 ? 39.719 -6.158 36.583 1.00 62.55 74 ASP A O 1
ATOM 582 N N . ASN A 1 74 ? 39.716 -7.113 34.538 1.00 61.95 75 ASN A N 1
ATOM 583 C CA . ASN A 1 74 ? 38.892 -8.250 34.939 1.00 62.89 75 ASN A CA 1
ATOM 584 C C . ASN A 1 74 ? 37.561 -7.916 35.597 1.00 62.97 75 ASN A C 1
ATOM 585 O O . ASN A 1 74 ? 37.069 -8.674 36.436 1.00 63.93 75 ASN A O 1
ATOM 590 N N . SER A 1 75 ? 36.977 -6.786 35.214 1.00 61.92 76 SER A N 1
ATOM 591 C CA . SER A 1 75 ? 35.690 -6.378 35.751 1.00 59.20 76 SER A CA 1
ATOM 592 C C . SER A 1 75 ? 34.839 -5.953 34.573 1.00 57.47 76 SER A C 1
ATOM 593 O O . SER A 1 75 ? 35.361 -5.451 33.576 1.00 56.28 76 SER A O 1
ATOM 596 N N . ALA A 1 76 ? 33.533 -6.175 34.683 1.00 56.19 77 ALA A N 1
ATOM 597 C CA . ALA A 1 76 ? 32.615 -5.852 33.598 1.00 52.55 77 ALA A CA 1
ATOM 598 C C . ALA A 1 76 ? 31.397 -5.040 34.001 1.00 50.39 77 ALA A C 1
ATOM 599 O O . ALA A 1 76 ? 30.852 -5.192 35.098 1.00 48.57 77 ALA A O 1
ATOM 601 N N . MET A 1 77 ? 30.974 -4.175 33.090 1.00 49.58 78 MET A N 1
ATOM 602 C CA . MET A 1 77 ? 29.791 -3.343 33.291 1.00 48.80 78 MET A CA 1
ATOM 603 C C . MET A 1 77 ? 28.889 -3.541 32.071 1.00 46.82 78 MET A C 1
ATOM 604 O O . MET A 1 77 ? 29.309 -3.278 30.940 1.00 45.32 78 MET A O 1
ATOM 609 N N . VAL A 1 78 ? 27.664 -4.003 32.307 1.00 44.80 79 VAL A N 1
ATOM 610 C CA . VAL A 1 78 ? 26.702 -4.229 31.233 1.00 43.37 79 VAL A CA 1
ATOM 611 C C . VAL A 1 78 ? 25.836 -2.994 31.034 1.00 42.52 79 VAL A C 1
ATOM 612 O O . VAL A 1 78 ? 25.190 -2.533 31.973 1.00 42.05 79 VAL A O 1
ATOM 616 N N . THR A 1 79 ? 25.814 -2.454 29.821 1.00 41.43 80 THR A N 1
ATOM 617 C CA . THR A 1 79 ? 24.967 -1.297 29.550 1.00 41.00 80 THR A CA 1
ATOM 618 C C . THR A 1 79 ? 24.064 -1.538 28.341 1.00 39.73 80 THR A C 1
ATOM 619 O O . THR A 1 79 ? 24.301 -2.440 27.543 1.00 37.72 80 THR A O 1
ATOM 623 N N . THR A 1 80 ? 23.025 -0.726 28.212 1.00 40.43 81 THR A N 1
ATOM 624 C CA . THR A 1 80 ? 22.118 -0.847 27.088 1.00 40.66 81 THR A CA 1
ATOM 625 C C . THR A 1 80 ? 21.723 0.520 26.563 1.00 40.05 81 THR A C 1
ATOM 626 O O . THR A 1 80 ? 21.624 1.485 27.317 1.00 41.14 81 THR A O 1
ATOM 630 N N . ALA A 1 81 ? 21.518 0.601 25.257 1.00 38.75 82 ALA A N 1
ATOM 631 C CA . ALA A 1 81 ? 21.114 1.846 24.627 1.00 38.16 82 ALA A CA 1
ATOM 632 C C . ALA A 1 81 ? 19.675 1.699 24.153 1.00 38.03 82 ALA A C 1
ATOM 633 O O . ALA A 1 81 ? 19.166 2.551 23.453 1.00 39.40 82 ALA A O 1
ATOM 635 N N . ALA A 1 82 ? 19.026 0.617 24.562 1.00 37.66 83 ALA A N 1
ATOM 636 C CA . ALA A 1 82 ? 17.664 0.337 24.156 1.00 38.63 83 ALA A CA 1
ATOM 637 C C . ALA A 1 82 ? 16.610 0.852 25.132 1.00 39.37 83 ALA A C 1
ATOM 638 O O . ALA A 1 82 ? 16.515 0.367 26.258 1.00 40.13 83 ALA A O 1
ATOM 640 N N . ALA A 1 83 ? 15.808 1.821 24.705 1.00 38.64 84 ALA A N 1
ATOM 641 C CA . ALA A 1 83 ? 14.783 2.337 25.590 1.00 40.14 84 ALA A CA 1
ATOM 642 C C . ALA A 1 83 ? 13.897 1.188 26.095 1.00 41.49 84 ALA A C 1
ATOM 643 O O . ALA A 1 83 ? 13.387 1.227 27.210 1.00 42.79 84 ALA A O 1
ATOM 645 N N . ALA A 1 84 ? 13.737 0.151 25.281 1.00 41.97 85 ALA A N 1
ATOM 646 C CA . ALA A 1 84 ? 12.899 -0.977 25.660 1.00 42.31 85 ALA A CA 1
ATOM 647 C C . ALA A 1 84 ? 13.477 -1.819 26.790 1.00 43.56 85 ALA A C 1
ATOM 648 O O . ALA A 1 84 ? 12.767 -2.588 27.431 1.00 43.87 85 ALA A O 1
ATOM 650 N N . ASP A 1 85 ? 14.774 -1.691 27.028 1.00 44.97 86 ASP A N 1
ATOM 651 C CA . ASP A 1 85 ? 15.410 -2.452 28.091 1.00 44.64 86 ASP A CA 1
ATOM 652 C C . ASP A 1 85 ? 15.516 -1.718 29.424 1.00 43.48 86 ASP A C 1
ATOM 653 O O . ASP A 1 85 ? 16.071 -2.264 30.390 1.00 43.11 86 ASP A O 1
ATOM 658 N N . ILE A 1 86 ? 14.994 -0.494 29.482 1.00 40.29 87 ILE A N 1
ATOM 659 C CA . ILE A 1 86 ? 15.051 0.277 30.713 1.00 38.47 87 ILE A CA 1
ATOM 660 C C . ILE A 1 86 ? 14.125 -0.293 31.783 1.00 39.20 87 ILE A C 1
ATOM 661 O O . ILE A 1 86 ? 12.946 -0.533 31.534 1.00 41.87 87 ILE A O 1
ATOM 666 N N . PRO A 1 87 ? 14.652 -0.543 32.984 1.00 39.09 88 PRO A N 1
ATOM 667 C CA . PRO A 1 87 ? 13.805 -1.073 34.055 1.00 37.17 88 PRO A CA 1
ATOM 668 C C . PRO A 1 87 ? 12.639 -0.102 34.223 1.00 37.88 88 PRO A C 1
ATOM 669 O O . PRO A 1 87 ? 12.841 1.106 34.352 1.00 38.10 88 PRO A O 1
ATOM 673 N N . PRO A 1 88 ? 11.399 -0.610 34.200 1.00 39.20 89 PRO A N 1
ATOM 674 C CA . PRO A 1 88 ? 10.229 0.264 34.353 1.00 37.37 89 PRO A CA 1
ATOM 675 C C . PRO A 1 88 ? 10.305 1.280 35.494 1.00 36.25 89 PRO A C 1
ATOM 676 O O . PRO A 1 88 ? 9.947 2.447 35.319 1.00 37.82 89 PRO A O 1
ATOM 680 N N . ALA A 1 89 ? 10.784 0.856 36.653 1.00 34.03 90 ALA A N 1
ATOM 681 C CA . ALA A 1 89 ? 10.841 1.780 37.773 1.00 35.50 90 ALA A CA 1
ATOM 682 C C . ALA A 1 89 ? 11.704 3.017 37.507 1.00 36.14 90 ALA A C 1
ATOM 683 O O . ALA A 1 89 ? 11.373 4.103 37.981 1.00 35.90 90 ALA A O 1
ATOM 685 N N . LEU A 1 90 ? 12.788 2.875 36.746 1.00 35.65 91 LEU A N 1
ATOM 686 C CA . LEU A 1 90 ? 13.645 4.022 36.472 1.00 35.65 91 LEU A CA 1
ATOM 687 C C . LEU A 1 90 ? 12.981 5.032 35.564 1.00 36.26 91 LEU A C 1
ATOM 688 O O . LEU A 1 90 ? 13.335 6.210 35.585 1.00 39.66 91 LEU A O 1
ATOM 693 N N . VAL A 1 91 ? 12.033 4.584 34.754 1.00 36.02 92 VAL A N 1
ATOM 694 C CA . VAL A 1 91 ? 11.336 5.507 33.865 1.00 37.65 92 VAL A CA 1
ATOM 695 C C . VAL A 1 91 ? 10.283 6.252 34.668 1.00 37.48 92 VAL A C 1
ATOM 696 O O . VAL A 1 91 ? 10.080 7.455 34.494 1.00 36.93 92 VAL A O 1
ATOM 700 N N . PHE A 1 92 ? 9.635 5.537 35.578 1.00 36.92 93 PHE A N 1
ATOM 701 C CA . PHE A 1 92 ? 8.617 6.160 36.396 1.00 36.19 93 PHE A CA 1
ATOM 702 C C . PHE A 1 92 ? 9.059 7.276 37.339 1.00 37.19 93 PHE A C 1
ATOM 703 O O . PHE A 1 92 ? 8.359 8.280 37.459 1.00 37.76 93 PHE A O 1
ATOM 711 N N . ASN A 1 93 ? 10.198 7.118 38.003 1.00 38.70 94 ASN A N 1
ATOM 712 C CA . ASN A 1 93 ? 10.642 8.127 38.961 1.00 41.08 94 ASN A CA 1
ATOM 713 C C . ASN A 1 93 ? 11.515 9.212 38.365 1.00 40.72 94 ASN A C 1
ATOM 714 O O . ASN A 1 93 ? 12.001 10.100 39.091 1.00 40.61 94 ASN A O 1
ATOM 719 N N . GLY A 1 94 ? 11.708 9.142 37.049 1.00 38.50 95 GLY A N 1
ATOM 720 C CA . GLY A 1 94 ? 12.498 10.149 36.368 1.00 37.23 95 GLY A CA 1
ATOM 721 C C . GLY A 1 94 ? 14.002 9.967 36.405 1.00 37.23 95 GLY A C 1
ATOM 722 O O . GLY A 1 94 ? 14.718 10.837 35.913 1.00 39.11 95 GLY A O 1
ATOM 723 N N . SER A 1 95 ? 14.497 8.865 36.974 1.00 35.58 96 SER A N 1
ATOM 724 C CA . SER A 1 95 ? 15.943 8.640 37.008 1.00 35.16 96 SER A CA 1
ATOM 725 C C . SER A 1 95 ? 16.437 8.584 35.566 1.00 34.79 96 SER A C 1
ATOM 726 O O . SER A 1 95 ? 17.518 9.074 35.240 1.00 33.81 96 SER A O 1
ATOM 729 N N . SER A 1 96 ? 15.625 7.989 34.699 1.00 34.48 97 SER A N 1
ATOM 730 C CA . SER A 1 96 ? 15.967 7.875 33.290 1.00 35.10 97 SER A CA 1
ATOM 731 C C . SER A 1 96 ? 15.096 8.825 32.460 1.00 36.34 97 SER A C 1
ATOM 732 O O . SER A 1 96 ? 13.991 9.179 32.875 1.00 35.51 97 SER A O 1
ATOM 735 N N . THR A 1 97 ? 15.596 9.252 31.302 1.00 35.44 98 THR A N 1
ATOM 736 C CA . THR A 1 97 ? 14.842 10.159 30.441 1.00 36.16 98 THR A CA 1
ATOM 737 C C . THR A 1 97 ? 13.991 9.339 29.494 1.00 37.93 98 THR A C 1
ATOM 738 O O . THR A 1 97 ? 13.180 9.881 28.743 1.00 38.39 98 THR A O 1
ATOM 742 N N . GLY A 1 98 ? 14.200 8.028 29.518 1.00 37.95 99 GLY A N 1
ATOM 743 C CA . GLY A 1 98 ? 13.456 7.144 28.647 1.00 36.53 99 GLY A CA 1
ATOM 744 C C . GLY A 1 98 ? 14.082 7.087 27.261 1.00 39.08 99 GLY A C 1
ATOM 745 O O . GLY A 1 98 ? 13.646 6.318 26.410 1.00 39.20 99 GLY A O 1
ATOM 746 N N . VAL A 1 99 ? 15.120 7.883 27.030 1.00 38.77 100 VAL A N 1
ATOM 747 C CA . VAL A 1 99 ? 15.767 7.907 25.720 1.00 39.61 100 VAL A CA 1
ATOM 748 C C . VAL A 1 99 ? 17.289 7.773 25.836 1.00 41.12 100 VAL A C 1
ATOM 749 O O . VAL A 1 99 ? 18.033 8.752 25.685 1.00 42.99 100 VAL A O 1
ATOM 753 N N . PRO A 1 100 ? 17.773 6.554 26.097 1.00 41.34 101 PRO A N 1
ATOM 754 C CA . PRO A 1 100 ? 19.210 6.304 26.240 1.00 42.48 101 PRO A CA 1
ATOM 755 C C . PRO A 1 100 ? 19.955 6.153 24.923 1.00 43.71 101 PRO A C 1
ATOM 756 O O . PRO A 1 100 ? 19.343 6.025 23.866 1.00 44.58 101 PRO A O 1
ATOM 760 N N . GLU A 1 101 ? 21.284 6.186 25.001 1.00 43.66 102 GLU A N 1
ATOM 761 C CA . GLU A 1 101 ? 22.136 5.998 23.837 1.00 42.49 102 GLU A CA 1
ATOM 762 C C . GLU A 1 101 ? 23.263 5.073 24.243 1.00 41.67 102 GLU A C 1
ATOM 763 O O . GLU A 1 101 ? 23.307 4.590 25.370 1.00 42.73 102 GLU A O 1
ATOM 769 N N . SER A 1 102 ? 24.168 4.804 23.319 1.00 42.30 103 SER A N 1
ATOM 770 C CA . SER A 1 102 ? 25.284 3.913 23.597 1.00 40.96 103 SER A CA 1
ATOM 771 C C . SER A 1 102 ? 26.359 4.513 24.499 1.00 41.49 103 SER A C 1
ATOM 772 O O . SER A 1 102 ? 26.688 5.715 24.412 1.00 37.50 103 SER A O 1
ATOM 775 N N . ILE A 1 103 ? 26.911 3.652 25.355 1.00 41.91 104 ILE A N 1
ATOM 776 C CA . ILE A 1 103 ? 27.993 4.033 26.261 1.00 41.62 104 ILE A CA 1
ATOM 777 C C . ILE A 1 103 ? 29.201 4.452 25.418 1.00 42.38 104 ILE A C 1
ATOM 778 O O . ILE A 1 103 ? 29.997 5.283 25.847 1.00 40.74 104 ILE A O 1
ATOM 783 N N . ASP A 1 104 ? 29.321 3.885 24.213 1.00 42.48 105 ASP A N 1
ATOM 784 C CA . ASP A 1 104 ? 30.420 4.224 23.315 1.00 44.73 105 ASP A CA 1
ATOM 785 C C . ASP A 1 104 ? 30.255 5.649 22.806 1.00 45.86 105 ASP A C 1
ATOM 786 O O . ASP A 1 104 ? 31.227 6.379 22.654 1.00 46.86 105 ASP A O 1
ATOM 791 N N . THR A 1 105 ? 29.023 6.045 22.518 1.00 46.33 106 THR A N 1
ATOM 792 C CA . THR A 1 105 ? 28.778 7.400 22.043 1.00 46.22 106 THR A CA 1
ATOM 793 C C . THR A 1 105 ? 29.183 8.357 23.161 1.00 46.97 106 THR A C 1
ATOM 794 O O . THR A 1 105 ? 29.817 9.382 22.923 1.00 47.06 106 THR A O 1
ATOM 798 N N . ILE A 1 106 ? 28.817 8.008 24.388 1.00 46.26 107 ILE A N 1
ATOM 799 C CA . ILE A 1 106 ? 29.154 8.830 25.532 1.00 47.28 107 ILE A CA 1
ATOM 800 C C . ILE A 1 106 ? 30.669 8.905 25.675 1.00 48.18 107 ILE A C 1
ATOM 801 O O . ILE A 1 106 ? 31.224 9.988 25.849 1.00 48.06 107 ILE A O 1
ATOM 806 N N . LEU A 1 107 ? 31.340 7.760 25.585 1.00 48.55 108 LEU A N 1
ATOM 807 C CA . LEU A 1 107 ? 32.793 7.734 25.698 1.00 48.48 108 LEU A CA 1
ATOM 808 C C . LEU A 1 107 ? 33.476 8.625 24.670 1.00 48.90 108 LEU A C 1
ATOM 809 O O . LEU A 1 107 ? 34.338 9.422 25.017 1.00 48.20 108 LEU A O 1
ATOM 814 N N . SER A 1 108 ? 33.082 8.509 23.410 1.00 50.55 109 SER A N 1
ATOM 815 C CA . SER A 1 108 ? 33.709 9.297 22.349 1.00 52.97 109 SER A CA 1
ATOM 816 C C . SER A 1 108 ? 33.325 10.774 22.313 1.00 53.58 109 SER A C 1
ATOM 817 O O . SER A 1 108 ? 34.102 11.594 21.848 1.00 53.77 109 SER A O 1
ATOM 820 N N . SER A 1 109 ? 32.139 11.126 22.795 1.00 54.90 110 SER A N 1
ATOM 821 C CA . SER A 1 109 ? 31.720 12.527 22.755 1.00 55.91 110 SER A CA 1
ATOM 822 C C . SER A 1 109 ? 31.828 13.329 24.059 1.00 56.12 110 SER A C 1
ATOM 823 O O . SER A 1 109 ? 31.988 14.551 24.011 1.00 56.72 110 SER A O 1
ATOM 826 N N . LYS A 1 110 ? 31.740 12.663 25.209 1.00 54.20 111 LYS A N 1
ATOM 827 C CA . LYS A 1 110 ? 31.833 13.363 26.477 1.00 52.45 111 LYS A CA 1
ATOM 828 C C . LYS A 1 110 ? 33.082 13.042 27.282 1.00 52.50 111 LYS A C 1
ATOM 829 O O . LYS A 1 110 ? 33.504 13.851 28.105 1.00 53.21 111 LYS A O 1
ATOM 835 N N . LEU A 1 111 ? 33.679 11.875 27.053 1.00 51.81 112 LEU A N 1
ATOM 836 C CA . LEU A 1 111 ? 34.877 11.475 27.792 1.00 51.92 112 LEU A CA 1
ATOM 837 C C . LEU A 1 111 ? 36.085 11.211 26.890 1.00 52.57 112 LEU A C 1
ATOM 838 O O . LEU A 1 111 ? 37.056 10.584 27.312 1.00 51.80 112 LEU A O 1
ATOM 843 N N . SER A 1 112 ? 36.027 11.715 25.661 1.00 54.47 113 SER A N 1
ATOM 844 C CA . SER A 1 112 ? 37.094 11.514 24.679 1.00 56.78 113 SER A CA 1
ATOM 845 C C . SER A 1 112 ? 38.499 11.948 25.107 1.00 58.12 113 SER A C 1
ATOM 846 O O . SER A 1 112 ? 39.497 11.420 24.610 1.00 59.64 113 SER A O 1
ATOM 849 N N . ASN A 1 113 ? 38.589 12.904 26.019 1.00 57.28 114 ASN A N 1
ATOM 850 C CA . ASN A 1 113 ? 39.889 13.356 26.467 1.00 56.13 114 ASN A CA 1
ATOM 851 C C . ASN A 1 113 ? 40.522 12.291 27.355 1.00 55.80 114 ASN A C 1
ATOM 852 O O . ASN A 1 113 ? 41.745 12.132 27.378 1.00 56.47 114 ASN A O 1
ATOM 857 N N . ILE A 1 114 ? 39.685 11.559 28.081 1.00 54.35 115 ILE A N 1
ATOM 858 C CA . ILE A 1 114 ? 40.165 10.520 28.976 1.00 53.41 115 ILE A CA 1
ATOM 859 C C . ILE A 1 114 ? 40.295 9.181 28.258 1.00 54.80 115 ILE A C 1
ATOM 860 O O . ILE A 1 114 ? 41.226 8.415 28.513 1.00 56.20 115 ILE A O 1
ATOM 865 N N . TRP A 1 115 ? 39.365 8.892 27.359 1.00 55.97 116 TRP A N 1
ATOM 866 C CA . TRP A 1 115 ? 39.409 7.637 26.622 1.00 56.69 116 TRP A CA 1
ATOM 867 C C . TRP A 1 115 ? 39.419 7.828 25.108 1.00 59.31 116 TRP A C 1
ATOM 868 O O . TRP A 1 115 ? 38.541 8.500 24.541 1.00 58.27 116 TRP A O 1
ATOM 879 N N . MET A 1 116 ? 40.410 7.222 24.459 1.00 61.62 117 MET A N 1
ATOM 880 C CA . MET A 1 116 ? 40.535 7.323 23.013 1.00 65.44 117 MET A CA 1
ATOM 881 C C . MET A 1 116 ? 40.324 5.973 22.343 1.00 65.30 117 MET A C 1
ATOM 882 O O . MET A 1 116 ? 40.946 4.971 22.713 1.00 63.87 117 MET A O 1
ATOM 887 N N . GLN A 1 117 ? 39.433 5.949 21.359 1.00 65.94 118 GLN A N 1
ATOM 888 C CA . GLN A 1 117 ? 39.163 4.710 20.649 1.00 67.38 118 GLN A CA 1
ATOM 889 C C . GLN A 1 117 ? 40.368 4.387 19.765 1.00 68.09 118 GLN A C 1
ATOM 890 O O . GLN A 1 117 ? 40.729 5.165 18.875 1.00 66.55 118 GLN A O 1
ATOM 896 N N . ARG A 1 118 ? 40.989 3.240 20.025 1.00 69.16 119 ARG A N 1
ATOM 897 C CA . ARG A 1 118 ? 42.163 2.810 19.274 1.00 71.42 119 ARG A CA 1
ATOM 898 C C . ARG A 1 118 ? 41.806 1.948 18.074 1.00 71.81 119 ARG A C 1
ATOM 899 O O . ARG A 1 118 ? 42.278 2.186 16.961 1.00 71.41 119 ARG A O 1
ATOM 907 N N . GLN A 1 119 ? 40.967 0.944 18.306 1.00 72.13 120 GLN A N 1
ATOM 908 C CA . GLN A 1 119 ? 40.552 0.048 17.245 1.00 70.86 120 GLN A CA 1
ATOM 909 C C . GLN A 1 119 ? 39.057 -0.236 17.296 1.00 69.33 120 GLN A C 1
ATOM 910 O O . GLN A 1 119 ? 38.422 -0.115 18.341 1.00 69.16 120 GLN A O 1
ATOM 916 N N . LEU A 1 120 ? 38.509 -0.613 16.148 1.00 67.84 121 LEU A N 1
ATOM 917 C CA . LEU A 1 120 ? 37.098 -0.948 16.018 1.00 65.86 121 LEU A CA 1
ATOM 918 C C . LEU A 1 120 ? 36.949 -2.158 15.097 1.00 66.91 121 LEU A C 1
ATOM 919 O O . LEU A 1 120 ? 37.085 -2.033 13.877 1.00 67.04 121 LEU A O 1
ATOM 924 N N . ILE A 1 121 ? 36.700 -3.331 15.675 1.00 67.98 122 ILE A N 1
ATOM 925 C CA . ILE A 1 121 ? 36.502 -4.535 14.868 1.00 69.49 122 ILE A CA 1
ATOM 926 C C . ILE A 1 121 ? 35.008 -4.810 14.768 1.00 70.00 122 ILE A C 1
ATOM 927 O O . ILE A 1 121 ? 34.319 -4.820 15.784 1.00 69.94 122 ILE A O 1
ATOM 932 N N . LYS A 1 122 ? 34.512 -5.032 13.552 1.00 70.76 123 LYS A N 1
ATOM 933 C CA . LYS A 1 122 ? 33.093 -5.308 13.345 1.00 70.61 123 LYS A CA 1
ATOM 934 C C . LYS A 1 122 ? 32.865 -6.654 12.679 1.00 71.19 123 LYS A C 1
ATOM 935 O O . LYS A 1 122 ? 33.647 -7.090 11.834 1.00 69.99 123 LYS A O 1
ATOM 941 N N . GLY A 1 123 ? 31.785 -7.309 13.078 1.00 72.60 124 GLY A N 1
ATOM 942 C CA . GLY A 1 123 ? 31.432 -8.592 12.506 1.00 75.39 124 GLY A CA 1
ATOM 943 C C . GLY A 1 123 ? 29.985 -8.513 12.063 1.00 76.86 124 GLY A C 1
ATOM 944 O O . GLY A 1 123 ? 29.082 -8.479 12.898 1.00 75.72 124 GLY A O 1
ATOM 945 N N . ASP A 1 124 ? 29.758 -8.471 10.753 1.00 79.39 125 ASP A N 1
ATOM 946 C CA . ASP A 1 124 ? 28.402 -8.376 10.225 1.00 81.69 125 ASP A CA 1
ATOM 947 C C . ASP A 1 124 ? 27.940 -9.677 9.588 1.00 83.08 125 ASP A C 1
ATOM 948 O O . ASP A 1 124 ? 28.744 -10.572 9.317 1.00 82.84 125 ASP A O 1
ATOM 953 N N . ALA A 1 125 ? 26.633 -9.768 9.362 1.00 84.78 126 ALA A N 1
ATOM 954 C CA . ALA A 1 125 ? 26.020 -10.939 8.741 1.00 86.05 126 ALA A CA 1
ATOM 955 C C . ALA A 1 125 ? 26.563 -12.263 9.263 1.00 86.90 126 ALA A C 1
ATOM 956 O O . ALA A 1 125 ? 26.896 -13.156 8.482 1.00 86.22 126 ALA A O 1
ATOM 958 N N . GLY A 1 126 ? 26.655 -12.384 10.583 1.00 88.17 127 GLY A N 1
ATOM 959 C CA . GLY A 1 126 ? 27.151 -13.613 11.174 1.00 89.93 127 GLY A CA 1
ATOM 960 C C . GLY A 1 126 ? 26.148 -14.730 10.981 1.00 91.33 127 GLY A C 1
ATOM 961 O O . GLY A 1 126 ? 25.001 -14.475 10.617 1.00 91.70 127 GLY A O 1
ATOM 962 N N . GLU A 1 127 ? 26.567 -15.966 11.224 1.00 92.95 128 GLU A N 1
ATOM 963 C CA . GLU A 1 127 ? 25.675 -17.105 11.061 1.00 94.93 128 GLU A CA 1
ATOM 964 C C . GLU A 1 127 ? 25.451 -17.894 12.342 1.00 96.17 128 GLU A C 1
ATOM 965 O O . GLU A 1 127 ? 26.393 -18.193 13.078 1.00 96.51 128 GLU A O 1
ATOM 971 N N . THR A 1 128 ? 24.188 -18.228 12.595 1.00 97.40 129 THR A N 1
ATOM 972 C CA . THR A 1 128 ? 23.800 -18.980 13.780 1.00 98.48 129 THR A CA 1
ATOM 973 C C . THR A 1 128 ? 23.508 -20.424 13.404 1.00 99.43 129 THR A C 1
ATOM 974 O O . THR A 1 128 ? 22.430 -20.737 12.904 1.00 99.28 129 THR A O 1
ATOM 978 N N . LEU A 1 129 ? 24.477 -21.302 13.642 1.00 100.84 130 LEU A N 1
ATOM 979 C CA . LEU A 1 129 ? 24.317 -22.716 13.321 1.00 101.73 130 LEU A CA 1
ATOM 980 C C . LEU A 1 129 ? 23.878 -23.476 14.554 1.00 102.18 130 LEU A C 1
ATOM 981 O O . LEU A 1 129 ? 24.509 -23.406 15.604 1.00 102.30 130 LEU A O 1
ATOM 986 N N . ILE A 1 130 ? 22.798 -24.225 14.407 1.00 102.90 131 ILE A N 1
ATOM 987 C CA . ILE A 1 130 ? 22.239 -24.957 15.522 1.00 104.02 131 ILE A CA 1
ATOM 988 C C . ILE A 1 130 ? 22.513 -26.468 15.415 1.00 104.67 131 ILE A C 1
ATOM 989 O O . ILE A 1 130 ? 22.011 -27.148 14.514 1.00 104.99 131 ILE A O 1
ATOM 994 N N . LEU A 1 131 ? 23.320 -26.975 16.348 1.00 105.25 132 LEU A N 1
ATOM 995 C CA . LEU A 1 131 ? 23.675 -28.387 16.398 1.00 105.32 132 LEU A CA 1
ATOM 996 C C . LEU A 1 131 ? 22.957 -29.056 17.567 1.00 105.05 132 LEU A C 1
ATOM 997 O O . LEU A 1 131 ? 21.962 -28.542 18.079 1.00 104.85 132 LEU A O 1
ATOM 1002 N N . ASP A 1 132 ? 23.481 -30.198 17.990 1.00 104.55 133 ASP A N 1
ATOM 1003 C CA . ASP A 1 132 ? 22.887 -30.961 19.077 1.00 104.39 133 ASP A CA 1
ATOM 1004 C C . ASP A 1 132 ? 23.238 -30.391 20.448 1.00 103.94 133 ASP A C 1
ATOM 1005 O O . ASP A 1 132 ? 24.309 -30.665 20.984 1.00 104.21 133 ASP A O 1
ATOM 1010 N N . GLY A 1 133 ? 22.328 -29.602 21.013 1.00 103.69 134 GLY A N 1
ATOM 1011 C CA . GLY A 1 133 ? 22.560 -29.007 22.318 1.00 103.96 134 GLY A CA 1
ATOM 1012 C C . GLY A 1 133 ? 23.707 -28.006 22.347 1.00 103.97 134 GLY A C 1
ATOM 1013 O O . GLY A 1 133 ? 24.130 -27.565 23.417 1.00 103.78 134 GLY A O 1
ATOM 1014 N N . LEU A 1 134 ? 24.210 -27.649 21.169 1.00 103.62 135 LEU A N 1
ATOM 1015 C CA . LEU A 1 134 ? 25.310 -26.702 21.047 1.00 103.21 135 LEU A CA 1
ATOM 1016 C C . LEU A 1 134 ? 25.073 -25.728 19.901 1.00 102.90 135 LEU A C 1
ATOM 1017 O O . LEU A 1 134 ? 25.028 -26.126 18.735 1.00 103.25 135 LEU A O 1
ATOM 1022 N N . THR A 1 135 ? 24.916 -24.452 20.238 1.00 101.49 136 THR A N 1
ATOM 1023 C CA . THR A 1 135 ? 24.708 -23.425 19.228 1.00 99.82 136 THR A CA 1
ATOM 1024 C C . THR A 1 135 ? 26.067 -22.848 18.858 1.00 98.63 136 THR A C 1
ATOM 1025 O O . THR A 1 135 ? 26.826 -22.424 19.728 1.00 99.32 136 THR A O 1
ATOM 1029 N N . VAL A 1 136 ? 26.380 -22.846 17.570 1.00 96.76 137 VAL A N 1
ATOM 1030 C CA . VAL A 1 136 ? 27.656 -22.326 17.116 1.00 94.75 137 VAL A CA 1
ATOM 1031 C C . VAL A 1 136 ? 27.468 -21.130 16.185 1.00 93.20 137 VAL A C 1
ATOM 1032 O O . VAL A 1 136 ? 26.818 -21.230 15.139 1.00 92.67 137 VAL A O 1
ATOM 1036 N N . ARG A 1 137 ? 28.028 -19.991 16.591 1.00 91.06 138 ARG A N 1
ATOM 1037 C CA . ARG A 1 137 ? 27.949 -18.761 15.811 1.00 88.88 138 ARG A CA 1
ATOM 1038 C C . ARG A 1 137 ? 29.264 -18.482 15.107 1.00 87.29 138 ARG A C 1
ATOM 1039 O O . ARG A 1 137 ? 30.343 -18.647 15.684 1.00 87.37 138 ARG A O 1
ATOM 1047 N N . LEU A 1 138 ? 29.162 -18.070 13.850 1.00 85.29 139 LEU A N 1
ATOM 1048 C CA . LEU A 1 138 ? 30.340 -17.781 13.049 1.00 83.90 139 LEU A CA 1
ATOM 1049 C C . LEU A 1 138 ? 30.193 -16.412 12.388 1.00 82.89 139 LEU A C 1
ATOM 1050 O O . LEU A 1 138 ? 29.110 -16.048 11.920 1.00 81.83 139 LEU A O 1
ATOM 1055 N N . VAL A 1 139 ? 31.284 -15.650 12.376 1.00 81.28 140 VAL A N 1
ATOM 1056 C CA . VAL A 1 139 ? 31.289 -14.322 11.778 1.00 80.17 140 VAL A CA 1
ATOM 1057 C C . VAL A 1 139 ? 32.703 -13.879 11.422 1.00 79.71 140 VAL A C 1
ATOM 1058 O O . VAL A 1 139 ? 33.658 -14.182 12.137 1.00 80.22 140 VAL A O 1
ATOM 1062 N N . ASN A 1 140 ? 32.830 -13.167 10.308 1.00 78.92 141 ASN A N 1
ATOM 1063 C CA . ASN A 1 140 ? 34.126 -12.668 9.874 1.00 78.15 141 ASN A CA 1
ATOM 1064 C C . ASN A 1 140 ? 34.337 -11.278 10.454 1.00 76.80 141 ASN A C 1
ATOM 1065 O O . ASN A 1 140 ? 33.536 -10.369 10.216 1.00 75.64 141 ASN A O 1
ATOM 1070 N N . LEU A 1 141 ? 35.417 -11.126 11.217 1.00 75.71 142 LEU A N 1
ATOM 1071 C CA . LEU A 1 141 ? 35.756 -9.856 11.846 1.00 75.00 142 LEU A CA 1
ATOM 1072 C C . LEU A 1 141 ? 36.595 -8.984 10.926 1.00 75.39 142 LEU A C 1
ATOM 1073 O O . LEU A 1 141 ? 37.607 -9.427 10.384 1.00 75.77 142 LEU A O 1
ATOM 1078 N N . PHE A 1 142 ? 36.169 -7.741 10.749 1.00 76.66 143 PHE A N 1
ATOM 1079 C CA . PHE A 1 142 ? 36.899 -6.815 9.899 1.00 78.10 143 PHE A CA 1
ATOM 1080 C C . PHE A 1 142 ? 37.276 -5.532 10.620 1.00 78.24 143 PHE A C 1
ATOM 1081 O O . PHE A 1 142 ? 36.521 -5.017 11.445 1.00 77.98 143 PHE A O 1
ATOM 1089 N N . SER A 1 143 ? 38.457 -5.026 10.291 1.00 78.64 144 SER A N 1
ATOM 1090 C CA . SER A 1 143 ? 38.965 -3.797 10.869 1.00 79.21 144 SER A CA 1
ATOM 1091 C C . SER A 1 143 ? 39.002 -2.747 9.783 1.00 79.21 144 SER A C 1
ATOM 1092 O O . SER A 1 143 ? 38.574 -2.993 8.659 1.00 79.66 144 SER A O 1
ATOM 1095 N N . SER A 1 144 ? 39.528 -1.578 10.121 1.00 79.95 145 SER A N 1
ATOM 1096 C CA . SER A 1 144 ? 39.629 -0.493 9.162 1.00 81.97 145 SER A CA 1
ATOM 1097 C C . SER A 1 144 ? 40.776 -0.804 8.208 1.00 83.42 145 SER A C 1
ATOM 1098 O O . SER A 1 144 ? 41.087 -0.013 7.314 1.00 83.06 145 SER A O 1
ATOM 1101 N N . THR A 1 145 ? 41.399 -1.963 8.409 1.00 84.45 146 THR A N 1
ATOM 1102 C CA . THR A 1 145 ? 42.526 -2.392 7.583 1.00 84.96 146 THR A CA 1
ATOM 1103 C C . THR A 1 145 ? 42.248 -3.732 6.892 1.00 85.06 146 THR A C 1
ATOM 1104 O O . THR A 1 145 ? 43.144 -4.565 6.738 1.00 85.81 146 THR A O 1
ATOM 1108 N N . GLY A 1 146 ? 41.002 -3.933 6.474 1.00 84.18 147 GLY A N 1
ATOM 1109 C CA . GLY A 1 146 ? 40.639 -5.169 5.810 1.00 82.96 147 GLY A CA 1
ATOM 1110 C C . GLY A 1 146 ? 40.400 -6.311 6.778 1.00 82.05 147 GLY A C 1
ATOM 1111 O O . GLY A 1 146 ? 40.417 -6.122 7.992 1.00 82.21 147 GLY A O 1
ATOM 1112 N N . PHE A 1 147 ? 40.180 -7.502 6.231 1.00 81.59 148 PHE A N 1
ATOM 1113 C CA . PHE A 1 147 ? 39.930 -8.702 7.023 1.00 81.49 148 PHE A CA 1
ATOM 1114 C C . PHE A 1 147 ? 40.840 -8.816 8.246 1.00 81.33 148 PHE A C 1
ATOM 1115 O O . PHE A 1 147 ? 42.022 -8.478 8.190 1.00 82.04 148 PHE A O 1
ATOM 1123 N N . LYS A 1 148 ? 40.287 -9.316 9.345 1.00 80.21 149 LYS A N 1
ATOM 1124 C CA . LYS A 1 148 ? 41.048 -9.447 10.572 1.00 79.23 149 LYS A CA 1
ATOM 1125 C C . LYS A 1 148 ? 41.001 -10.876 11.113 1.00 78.01 149 LYS A C 1
ATOM 1126 O O . LYS A 1 148 ? 41.820 -11.253 11.949 1.00 78.21 149 LYS A O 1
ATOM 1132 N N . GLY A 1 149 ? 40.054 -11.679 10.646 1.00 76.58 150 GLY A N 1
ATOM 1133 C CA . GLY A 1 149 ? 39.997 -13.048 11.132 1.00 76.93 150 GLY A CA 1
ATOM 1134 C C . GLY A 1 149 ? 38.625 -13.688 11.215 1.00 77.08 150 GLY A C 1
ATOM 1135 O O . GLY A 1 149 ? 37.633 -13.127 10.755 1.00 77.08 150 GLY A O 1
ATOM 1136 N N . LEU A 1 150 ? 38.575 -14.886 11.788 1.00 77.36 151 LEU A N 1
ATOM 1137 C CA . LEU A 1 150 ? 37.315 -15.600 11.946 1.00 77.98 151 LEU A CA 1
ATOM 1138 C C . LEU A 1 150 ? 37.012 -15.764 13.431 1.00 78.32 151 LEU A C 1
ATOM 1139 O O . LEU A 1 150 ? 37.904 -16.063 14.236 1.00 77.82 151 LEU A O 1
ATOM 1144 N N . LEU A 1 151 ? 35.747 -15.570 13.790 1.00 78.09 152 LEU A N 1
ATOM 1145 C CA . LEU A 1 151 ? 35.339 -15.701 15.176 1.00 78.21 152 LEU A CA 1
ATOM 1146 C C . LEU A 1 151 ? 34.229 -16.736 15.331 1.00 78.97 152 LEU A C 1
ATOM 1147 O O . LEU A 1 151 ? 33.243 -16.722 14.595 1.00 78.58 152 LEU A O 1
ATOM 1152 N N . ILE A 1 152 ? 34.419 -17.648 16.285 1.00 80.42 153 ILE A N 1
ATOM 1153 C CA . ILE A 1 152 ? 33.446 -18.705 16.574 1.00 81.80 153 ILE A CA 1
ATOM 1154 C C . ILE A 1 152 ? 32.850 -18.493 17.967 1.00 82.69 153 ILE A C 1
ATOM 1155 O O . ILE A 1 152 ? 33.578 -18.522 18.961 1.00 82.19 153 ILE A O 1
ATOM 1160 N N . GLU A 1 153 ? 31.535 -18.315 18.052 1.00 84.49 154 GLU A N 1
ATOM 1161 C CA . GLU A 1 153 ? 30.887 -18.138 19.351 1.00 87.50 154 GLU A CA 1
ATOM 1162 C C . GLU A 1 153 ? 30.175 -19.445 19.687 1.00 89.39 154 GLU A C 1
ATOM 1163 O O . GLU A 1 153 ? 29.308 -19.887 18.937 1.00 89.31 154 GLU A O 1
ATOM 1169 N N . LEU A 1 154 ? 30.538 -20.061 20.808 1.00 91.67 155 LEU A N 1
ATOM 1170 C CA . LEU A 1 154 ? 29.920 -21.322 21.207 1.00 94.49 155 LEU A CA 1
ATOM 1171 C C . LEU A 1 154 ? 29.059 -21.198 22.460 1.00 96.55 155 LEU A C 1
ATOM 1172 O O . LEU A 1 154 ? 29.578 -21.038 23.562 1.00 96.52 155 LEU A O 1
ATOM 1177 N N . GLN A 1 155 ? 27.743 -21.278 22.284 1.00 99.13 156 GLN A N 1
ATOM 1178 C CA . GLN A 1 155 ? 26.813 -21.186 23.404 1.00 102.70 156 GLN A CA 1
ATOM 1179 C C . GLN A 1 155 ? 26.061 -22.499 23.577 1.00 104.57 156 GLN A C 1
ATOM 1180 O O . GLN A 1 155 ? 25.563 -23.069 22.607 1.00 104.89 156 GLN A O 1
ATOM 1186 N N . ALA A 1 156 ? 25.976 -22.975 24.816 1.00 106.43 157 ALA A N 1
ATOM 1187 C CA . ALA A 1 156 ? 25.288 -24.227 25.094 1.00 108.49 157 ALA A CA 1
ATOM 1188 C C . ALA A 1 156 ? 24.558 -24.209 26.428 1.00 110.38 157 ALA A C 1
ATOM 1189 O O . ALA A 1 156 ? 25.169 -24.011 27.478 1.00 110.36 157 ALA A O 1
ATOM 1191 N N . ASP A 1 157 ? 23.246 -24.420 26.379 1.00 112.95 158 ASP A N 1
ATOM 1192 C CA . ASP A 1 157 ? 22.425 -24.444 27.587 1.00 115.71 158 ASP A CA 1
ATOM 1193 C C . ASP A 1 157 ? 22.843 -25.632 28.444 1.00 117.70 158 ASP A C 1
ATOM 1194 O O . ASP A 1 157 ? 22.900 -25.540 29.670 1.00 117.54 158 ASP A O 1
ATOM 1199 N N . GLU A 1 158 ? 23.119 -26.752 27.781 1.00 120.52 159 GLU A N 1
ATOM 1200 C CA . GLU A 1 158 ? 23.534 -27.975 28.457 1.00 123.19 159 GLU A CA 1
ATOM 1201 C C . GLU A 1 158 ? 24.768 -27.753 29.328 1.00 124.08 159 GLU A C 1
ATOM 1202 O O . GLU A 1 158 ? 25.905 -27.799 28.848 1.00 124.04 159 GLU A O 1
ATOM 1208 N N . ALA A 1 159 ? 24.529 -27.516 30.614 1.00 124.92 160 ALA A N 1
ATOM 1209 C CA . ALA A 1 159 ? 25.600 -27.278 31.577 1.00 125.59 160 ALA A CA 1
ATOM 1210 C C . ALA A 1 159 ? 26.593 -28.436 31.617 1.00 125.84 160 ALA A C 1
ATOM 1211 O O . ALA A 1 159 ? 27.783 -28.238 31.868 1.00 125.93 160 ALA A O 1
ATOM 1213 N N . GLY A 1 160 ? 26.098 -29.643 31.369 1.00 126.09 161 GLY A N 1
ATOM 1214 C CA . GLY A 1 160 ? 26.959 -30.809 31.389 1.00 126.26 161 GLY A CA 1
ATOM 1215 C C . GLY A 1 160 ? 28.006 -30.821 30.290 1.00 126.53 161 GLY A C 1
ATOM 1216 O O . GLY A 1 160 ? 28.857 -29.931 30.207 1.00 126.69 161 GLY A O 1
ATOM 1217 N N . GLU A 1 161 ? 27.937 -31.844 29.442 1.00 126.42 162 GLU A N 1
ATOM 1218 C CA . GLU A 1 161 ? 28.871 -32.017 28.336 1.00 125.71 162 GLU A CA 1
ATOM 1219 C C . GLU A 1 161 ? 29.105 -30.711 27.587 1.00 124.54 162 GLU A C 1
ATOM 1220 O O . GLU A 1 161 ? 28.220 -30.214 26.896 1.00 124.30 162 GLU A O 1
ATOM 1226 N N . PHE A 1 162 ? 30.298 -30.151 27.737 1.00 123.28 163 PHE A N 1
ATOM 1227 C CA . PHE A 1 162 ? 30.635 -28.910 27.054 1.00 122.44 163 PHE A CA 1
ATOM 1228 C C . PHE A 1 162 ? 32.098 -28.974 26.627 1.00 121.79 163 PHE A C 1
ATOM 1229 O O . PHE A 1 162 ? 32.432 -28.709 25.468 1.00 121.42 163 PHE A O 1
ATOM 1237 N N . GLU A 1 163 ? 32.966 -29.336 27.569 1.00 120.68 164 GLU A N 1
ATOM 1238 C CA . GLU A 1 163 ? 34.393 -29.459 27.290 1.00 119.66 164 GLU A CA 1
ATOM 1239 C C . GLU A 1 163 ? 34.601 -30.339 26.062 1.00 118.58 164 GLU A C 1
ATOM 1240 O O . GLU A 1 163 ? 35.578 -30.192 25.331 1.00 118.14 164 GLU A O 1
ATOM 1246 N N . THR A 1 164 ? 33.670 -31.260 25.849 1.00 117.57 165 THR A N 1
ATOM 1247 C CA . THR A 1 164 ? 33.729 -32.156 24.707 1.00 116.43 165 THR A CA 1
ATOM 1248 C C . THR A 1 164 ? 33.306 -31.379 23.461 1.00 115.88 165 THR A C 1
ATOM 1249 O O . THR A 1 164 ? 33.964 -31.442 22.421 1.00 115.51 165 THR A O 1
ATOM 1253 N N . LYS A 1 165 ? 32.204 -30.643 23.585 1.00 114.85 166 LYS A N 1
ATOM 1254 C CA . LYS A 1 165 ? 31.670 -29.855 22.484 1.00 113.85 166 LYS A CA 1
ATOM 1255 C C . LYS A 1 165 ? 32.714 -28.895 21.930 1.00 113.43 166 LYS A C 1
ATOM 1256 O O . LYS A 1 165 ? 32.859 -28.763 20.714 1.00 113.10 166 LYS A O 1
ATOM 1262 N N . ILE A 1 166 ? 33.449 -28.235 22.822 1.00 113.16 167 ILE A N 1
ATOM 1263 C CA . ILE A 1 166 ? 34.481 -27.284 22.402 1.00 113.22 167 ILE A CA 1
ATOM 1264 C C . ILE A 1 166 ? 35.625 -28.001 21.699 1.00 112.53 167 ILE A C 1
ATOM 1265 O O . ILE A 1 166 ? 36.120 -27.533 20.672 1.00 112.18 167 ILE A O 1
ATOM 1270 N N . ALA A 1 167 ? 36.037 -29.140 22.251 1.00 111.91 168 ALA A N 1
ATOM 1271 C CA . ALA A 1 167 ? 37.124 -29.921 21.670 1.00 110.97 168 ALA A CA 1
ATOM 1272 C C . ALA A 1 167 ? 36.731 -30.402 20.273 1.00 110.18 168 ALA A C 1
ATOM 1273 O O . ALA A 1 167 ? 37.568 -30.462 19.369 1.00 109.51 168 ALA A O 1
ATOM 1275 N N . GLY A 1 168 ? 35.449 -30.725 20.103 1.00 109.58 169 GLY A N 1
ATOM 1276 C CA . GLY A 1 168 ? 34.951 -31.189 18.819 1.00 109.11 169 GLY A CA 1
ATOM 1277 C C . GLY A 1 168 ? 35.091 -30.146 17.724 1.00 108.96 169 GLY A C 1
ATOM 1278 O O . GLY A 1 168 ? 35.560 -30.439 16.625 1.00 108.66 169 GLY A O 1
ATOM 1279 N N . ILE A 1 169 ? 34.680 -28.920 18.028 1.00 109.04 170 ILE A N 1
ATOM 1280 C CA . ILE A 1 169 ? 34.760 -27.819 17.074 1.00 109.11 170 ILE A CA 1
ATOM 1281 C C . ILE A 1 169 ? 36.218 -27.513 16.743 1.00 109.64 170 ILE A C 1
ATOM 1282 O O . ILE A 1 169 ? 36.535 -27.161 15.608 1.00 109.65 170 ILE A O 1
ATOM 1287 N N . GLU A 1 170 ? 37.097 -27.627 17.740 1.00 109.88 171 GLU A N 1
ATOM 1288 C CA . GLU A 1 170 ? 38.519 -27.362 17.536 1.00 110.05 171 GLU A CA 1
ATOM 1289 C C . GLU A 1 170 ? 39.095 -28.414 16.598 1.00 110.52 171 GLU A C 1
ATOM 1290 O O . GLU A 1 170 ? 40.087 -28.171 15.905 1.00 110.32 171 GLU A O 1
ATOM 1296 N N . GLY A 1 171 ? 38.462 -29.584 16.584 1.00 110.94 172 GLY A N 1
ATOM 1297 C CA . GLY A 1 171 ? 38.907 -30.663 15.720 1.00 111.45 172 GLY A CA 1
ATOM 1298 C C . GLY A 1 171 ? 38.594 -30.369 14.265 1.00 111.67 172 GLY A C 1
ATOM 1299 O O . GLY A 1 171 ? 39.446 -30.538 13.391 1.00 111.53 172 GLY A O 1
ATOM 1300 N N . HIS A 1 172 ? 37.365 -29.931 14.004 1.00 111.97 173 HIS A N 1
ATOM 1301 C CA . HIS A 1 172 ? 36.946 -29.597 12.648 1.00 112.47 173 HIS A CA 1
ATOM 1302 C C . HIS A 1 172 ? 37.821 -28.469 12.113 1.00 112.79 173 HIS A C 1
ATOM 1303 O O . HIS A 1 172 ? 37.879 -28.234 10.906 1.00 112.28 173 HIS A O 1
ATOM 1310 N N . LEU A 1 173 ? 38.493 -27.766 13.023 1.00 113.65 174 LEU A N 1
ATOM 1311 C CA . LEU A 1 173 ? 39.382 -26.674 12.641 1.00 114.51 174 LEU A CA 1
ATOM 1312 C C . LEU A 1 173 ? 40.699 -27.265 12.154 1.00 115.26 174 LEU A C 1
ATOM 1313 O O . LEU A 1 173 ? 41.362 -26.701 11.276 1.00 115.40 174 LEU A O 1
ATOM 1318 N N . ALA A 1 174 ? 41.070 -28.404 12.733 1.00 115.74 175 ALA A N 1
ATOM 1319 C CA . ALA A 1 174 ? 42.296 -29.091 12.351 1.00 116.08 175 ALA A CA 1
ATOM 1320 C C . ALA A 1 174 ? 42.121 -29.647 10.940 1.00 116.41 175 ALA A C 1
ATOM 1321 O O . ALA A 1 174 ? 43.066 -29.681 10.150 1.00 116.38 175 ALA A O 1
ATOM 1323 N N . GLU A 1 175 ? 40.898 -30.070 10.627 1.00 116.80 176 GLU A N 1
ATOM 1324 C CA . GLU A 1 175 ? 40.581 -30.623 9.314 1.00 117.17 176 GLU A CA 1
ATOM 1325 C C . GLU A 1 175 ? 40.733 -29.587 8.204 1.00 117.58 176 GLU A C 1
ATOM 1326 O O . GLU A 1 175 ? 41.370 -29.850 7.183 1.00 118.05 176 GLU A O 1
ATOM 1332 N N . ILE A 1 176 ? 40.139 -28.414 8.403 1.00 117.97 177 ILE A N 1
ATOM 1333 C CA . ILE A 1 176 ? 40.198 -27.346 7.408 1.00 118.35 177 ILE A CA 1
ATOM 1334 C C . ILE A 1 176 ? 41.554 -26.653 7.373 1.00 118.36 177 ILE A C 1
ATOM 1335 O O . ILE A 1 176 ? 41.705 -25.603 6.752 1.00 117.73 177 ILE A O 1
ATOM 1340 N N . ARG A 1 177 ? 42.538 -27.255 8.033 1.00 119.39 178 ARG A N 1
ATOM 1341 C CA . ARG A 1 177 ? 43.884 -26.697 8.094 1.00 120.74 178 ARG A CA 1
ATOM 1342 C C . ARG A 1 177 ? 43.892 -25.302 8.707 1.00 120.89 178 ARG A C 1
ATOM 1343 O O . ARG A 1 177 ? 44.504 -24.374 8.168 1.00 120.63 178 ARG A O 1
ATOM 1351 N N . ALA A 1 178 ? 43.202 -25.162 9.834 1.00 121.01 179 ALA A N 1
ATOM 1352 C CA . ALA A 1 178 ? 43.133 -23.891 10.544 1.00 120.89 179 ALA A CA 1
ATOM 1353 C C . ALA A 1 178 ? 44.003 -24.011 11.787 1.00 120.93 179 ALA A C 1
ATOM 1354 O O . ALA A 1 178 ? 43.526 -24.367 12.865 1.00 120.59 179 ALA A O 1
ATOM 1356 N N . LYS A 1 179 ? 45.288 -23.721 11.622 1.00 121.11 180 LYS A N 1
ATOM 1357 C CA . LYS A 1 179 ? 46.231 -23.812 12.723 1.00 121.47 180 LYS A CA 1
ATOM 1358 C C . LYS A 1 179 ? 46.594 -22.437 13.258 1.00 121.23 180 LYS A C 1
ATOM 1359 O O . LYS A 1 179 ? 46.441 -21.429 12.564 1.00 121.50 180 LYS A O 1
ATOM 1365 N N . GLU A 1 180 ? 47.073 -22.410 14.499 1.00 120.88 181 GLU A N 1
ATOM 1366 C CA . GLU A 1 180 ? 47.483 -21.172 15.153 1.00 120.05 181 GLU A CA 1
ATOM 1367 C C . GLU A 1 180 ? 46.258 -20.312 15.486 1.00 118.27 181 GLU A C 1
ATOM 1368 O O . GLU A 1 180 ? 46.105 -19.195 14.981 1.00 118.17 181 GLU A O 1
ATOM 1374 N N . TYR A 1 181 ? 45.381 -20.852 16.331 1.00 115.99 182 TYR A N 1
ATOM 1375 C CA . TYR A 1 181 ? 44.174 -20.147 16.752 1.00 113.40 182 TYR A CA 1
ATOM 1376 C C . TYR A 1 181 ? 44.125 -20.032 18.274 1.00 111.37 182 TYR A C 1
ATOM 1377 O O . TYR A 1 181 ? 44.802 -20.781 18.981 1.00 111.10 182 TYR A O 1
ATOM 1386 N N . LYS A 1 182 ? 43.322 -19.095 18.774 1.00 108.73 183 LYS A N 1
ATOM 1387 C CA . LYS A 1 182 ? 43.191 -18.890 20.215 1.00 105.54 183 LYS A CA 1
ATOM 1388 C C . LYS A 1 182 ? 41.776 -19.203 20.698 1.00 102.92 183 LYS A C 1
ATOM 1389 O O . LYS A 1 182 ? 40.794 -18.810 20.069 1.00 102.52 183 LYS A O 1
ATOM 1395 N N . THR A 1 183 ? 41.681 -19.917 21.815 1.00 99.93 184 THR A N 1
ATOM 1396 C CA . THR A 1 183 ? 40.390 -20.279 22.387 1.00 97.81 184 THR A CA 1
ATOM 1397 C C . THR A 1 183 ? 40.260 -19.818 23.833 1.00 96.55 184 THR A C 1
ATOM 1398 O O . THR A 1 183 ? 41.190 -19.958 24.629 1.00 96.41 184 THR A O 1
ATOM 1402 N N . SER A 1 184 ? 39.094 -19.270 24.165 1.00 94.67 185 SER A N 1
ATOM 1403 C CA . SER A 1 184 ? 38.833 -18.789 25.513 1.00 93.08 185 SER A CA 1
ATOM 1404 C C . SER A 1 184 ? 37.457 -19.206 26.004 1.00 91.69 185 SER A C 1
ATOM 1405 O O . SER A 1 184 ? 36.462 -19.096 25.283 1.00 91.18 185 SER A O 1
ATOM 1408 N N . SER A 1 185 ? 37.417 -19.694 27.237 1.00 89.84 186 SER A N 1
ATOM 1409 C CA . SER A 1 185 ? 36.180 -20.118 27.867 1.00 89.35 186 SER A CA 1
ATOM 1410 C C . SER A 1 185 ? 36.310 -19.698 29.316 1.00 88.93 186 SER A C 1
ATOM 1411 O O . SER A 1 185 ? 35.685 -20.275 30.210 1.00 88.13 186 SER A O 1
ATOM 1414 N N . ASP A 1 186 ? 37.146 -18.685 29.528 1.00 88.97 187 ASP A N 1
ATOM 1415 C CA . ASP A 1 186 ? 37.416 -18.141 30.853 1.00 89.14 187 ASP A CA 1
ATOM 1416 C C . ASP A 1 186 ? 36.175 -17.535 31.494 1.00 89.63 187 ASP A C 1
ATOM 1417 O O . ASP A 1 186 ? 35.100 -17.499 30.889 1.00 90.39 187 ASP A O 1
ATOM 1422 N N . SER A 1 187 ? 36.330 -17.048 32.721 1.00 88.67 188 SER A N 1
ATOM 1423 C CA . SER A 1 187 ? 35.221 -16.438 33.439 1.00 87.71 188 SER A CA 1
ATOM 1424 C C . SER A 1 187 ? 35.709 -15.336 34.373 1.00 87.53 188 SER A C 1
ATOM 1425 O O . SER A 1 187 ? 36.890 -15.278 34.713 1.00 87.83 188 SER A O 1
ATOM 1428 N N . LEU A 1 188 ? 34.792 -14.459 34.773 1.00 86.84 189 LEU A N 1
ATOM 1429 C CA . LEU A 1 188 ? 35.109 -13.364 35.682 1.00 85.24 189 LEU A CA 1
ATOM 1430 C C . LEU A 1 188 ? 34.662 -13.745 37.087 1.00 84.12 189 LEU A C 1
ATOM 1431 O O . LEU A 1 188 ? 33.619 -14.372 37.265 1.00 81.83 189 LEU A O 1
ATOM 1436 N N . ASN A 1 194 ? 26.197 -14.305 35.709 1.00 87.46 195 ASN A N 1
ATOM 1437 C CA . ASN A 1 194 ? 25.849 -13.311 34.695 1.00 86.60 195 ASN A CA 1
ATOM 1438 C C . ASN A 1 194 ? 26.500 -13.646 33.349 1.00 84.84 195 ASN A C 1
ATOM 1439 O O . ASN A 1 194 ? 27.615 -13.210 33.056 1.00 84.92 195 ASN A O 1
ATOM 1444 N N . GLU A 1 195 ? 25.779 -14.415 32.538 1.00 82.32 196 GLU A N 1
ATOM 1445 C CA . GLU A 1 195 ? 26.241 -14.859 31.224 1.00 80.19 196 GLU A CA 1
ATOM 1446 C C . GLU A 1 195 ? 26.906 -13.827 30.317 1.00 76.85 196 GLU A C 1
ATOM 1447 O O . GLU A 1 195 ? 28.081 -13.957 29.980 1.00 77.01 196 GLU A O 1
ATOM 1453 N N . ILE A 1 196 ? 26.149 -12.814 29.913 1.00 73.01 197 ILE A N 1
ATOM 1454 C CA . ILE A 1 196 ? 26.650 -11.773 29.021 1.00 68.96 197 ILE A CA 1
ATOM 1455 C C . ILE A 1 196 ? 28.052 -11.271 29.374 1.00 67.16 197 ILE A C 1
ATOM 1456 O O . ILE A 1 196 ? 28.821 -10.885 28.494 1.00 67.38 197 ILE A O 1
ATOM 1461 N N . CYS A 1 197 ? 28.389 -11.279 30.657 1.00 65.02 198 CYS A N 1
ATOM 1462 C CA . CYS A 1 197 ? 29.697 -10.804 31.085 1.00 64.15 198 CYS A CA 1
ATOM 1463 C C . CYS A 1 197 ? 30.859 -11.732 30.731 1.00 64.11 198 CYS A C 1
ATOM 1464 O O . CYS A 1 197 ? 31.892 -11.272 30.236 1.00 63.85 198 CYS A O 1
ATOM 1467 N N . ASP A 1 198 ? 30.704 -13.029 30.992 1.00 62.60 199 ASP A N 1
ATOM 1468 C CA . ASP A 1 198 ? 31.755 -13.987 30.656 1.00 60.37 199 ASP A CA 1
ATOM 1469 C C . ASP A 1 198 ? 31.915 -14.045 29.135 1.00 59.67 199 ASP A C 1
ATOM 1470 O O . ASP A 1 198 ? 33.028 -14.052 28.611 1.00 57.47 199 ASP A O 1
ATOM 1475 N N . LEU A 1 199 ? 30.792 -14.082 28.430 1.00 59.41 200 LEU A N 1
ATOM 1476 C CA . LEU A 1 199 ? 30.830 -14.110 26.982 1.00 59.34 200 LEU A CA 1
ATOM 1477 C C . LEU A 1 199 ? 31.677 -12.937 26.500 1.00 59.63 200 LEU A C 1
ATOM 1478 O O . LEU A 1 199 ? 32.597 -13.106 25.693 1.00 59.84 200 LEU A O 1
ATOM 1483 N N . ALA A 1 200 ? 31.362 -11.747 27.001 1.00 59.83 201 ALA A N 1
ATOM 1484 C CA . ALA A 1 200 ? 32.096 -10.544 26.622 1.00 60.72 201 ALA A CA 1
ATOM 1485 C C . ALA A 1 200 ? 33.566 -10.706 26.965 1.00 61.00 201 ALA A C 1
ATOM 1486 O O . ALA A 1 200 ? 34.443 -10.353 26.176 1.00 60.26 201 ALA A O 1
ATOM 1488 N N . TYR A 1 201 ? 33.824 -11.245 28.153 1.00 61.47 202 TYR A N 1
ATOM 1489 C CA . TYR A 1 201 ? 35.185 -11.461 28.627 1.00 62.48 202 TYR A CA 1
ATOM 1490 C C . TYR A 1 201 ? 35.942 -12.407 27.702 1.00 63.44 202 TYR A C 1
ATOM 1491 O O . TYR A 1 201 ? 37.114 -12.174 27.371 1.00 63.51 202 TYR A O 1
ATOM 1500 N N . GLN A 1 202 ? 35.260 -13.469 27.283 1.00 62.15 203 GLN A N 1
ATOM 1501 C CA . GLN A 1 202 ? 35.846 -14.449 26.389 1.00 61.26 203 GLN A CA 1
ATOM 1502 C C . GLN A 1 202 ? 36.307 -13.822 25.081 1.00 61.65 203 GLN A C 1
ATOM 1503 O O . GLN A 1 202 ? 37.346 -14.196 24.543 1.00 62.55 203 GLN A O 1
ATOM 1509 N N . TYR A 1 203 ? 35.541 -12.873 24.561 1.00 62.12 204 TYR A N 1
ATOM 1510 C CA . TYR A 1 203 ? 35.932 -12.210 23.322 1.00 62.99 204 TYR A CA 1
ATOM 1511 C C . TYR A 1 203 ? 37.243 -11.494 23.548 1.00 64.52 204 TYR A C 1
ATOM 1512 O O . TYR A 1 203 ? 38.130 -11.512 22.700 1.00 64.84 204 TYR A O 1
ATOM 1521 N N . VAL A 1 204 ? 37.350 -10.851 24.704 1.00 67.09 205 VAL A N 1
ATOM 1522 C CA . VAL A 1 204 ? 38.550 -10.106 25.063 1.00 68.80 205 VAL A CA 1
ATOM 1523 C C . VAL A 1 204 ? 39.759 -11.033 25.146 1.00 69.38 205 VAL A C 1
ATOM 1524 O O . VAL A 1 204 ? 40.805 -10.769 24.550 1.00 69.07 205 VAL A O 1
ATOM 1528 N N . ARG A 1 205 ? 39.612 -12.125 25.881 1.00 70.28 206 ARG A N 1
ATOM 1529 C CA . ARG A 1 205 ? 40.706 -13.069 26.023 1.00 72.14 206 ARG A CA 1
ATOM 1530 C C . ARG A 1 205 ? 41.166 -13.593 24.666 1.00 72.77 206 ARG A C 1
ATOM 1531 O O . ARG A 1 205 ? 42.363 -13.698 24.400 1.00 72.85 206 ARG A O 1
ATOM 1539 N N . ALA A 1 206 ? 40.206 -13.904 23.806 1.00 73.47 207 ALA A N 1
ATOM 1540 C CA . ALA A 1 206 ? 40.503 -14.451 22.491 1.00 74.22 207 ALA A CA 1
ATOM 1541 C C . ALA A 1 206 ? 41.024 -13.449 21.466 1.00 75.24 207 ALA A C 1
ATOM 1542 O O . ALA A 1 206 ? 41.637 -13.839 20.472 1.00 75.97 207 ALA A O 1
ATOM 1544 N N . LEU A 1 207 ? 40.802 -12.163 21.703 1.00 75.72 208 LEU A N 1
ATOM 1545 C CA . LEU A 1 207 ? 41.236 -11.144 20.753 1.00 76.01 208 LEU A CA 1
ATOM 1546 C C . LEU A 1 207 ? 42.378 -10.234 21.187 1.00 76.22 208 LEU A C 1
ATOM 1547 O O . LEU A 1 207 ? 43.097 -9.708 20.341 1.00 75.58 208 LEU A O 1
ATOM 1552 N N . GLU A 1 208 ? 42.530 -10.024 22.491 1.00 76.41 209 GLU A N 1
ATOM 1553 C CA . GLU A 1 208 ? 43.565 -9.122 23.000 1.00 77.00 209 GLU A CA 1
ATOM 1554 C C . GLU A 1 208 ? 45.006 -9.600 22.789 1.00 77.52 209 GLU A C 1
ATOM 1555 O O . GLU A 1 208 ? 45.318 -10.736 23.211 1.00 78.29 209 GLU A O 1
ATOM 1561 N N . VAL B 2 1 ? 19.068 13.190 23.663 1.00 42.97 2 VAL B N 1
ATOM 1562 C CA . VAL B 2 1 ? 17.799 13.737 24.224 1.00 44.40 2 VAL B CA 1
ATOM 1563 C C . VAL B 2 1 ? 17.783 15.219 24.595 1.00 43.67 2 VAL B C 1
ATOM 1564 O O . VAL B 2 1 ? 18.714 15.733 25.211 1.00 41.80 2 VAL B O 1
ATOM 1568 N N . GLN B 2 2 ? 16.690 15.885 24.235 1.00 44.04 3 GLN B N 1
ATOM 1569 C CA . GLN B 2 2 ? 16.495 17.300 24.543 1.00 44.33 3 GLN B CA 1
ATOM 1570 C C . GLN B 2 2 ? 15.389 17.453 25.586 1.00 41.97 3 GLN B C 1
ATOM 1571 O O . GLN B 2 2 ? 14.251 17.057 25.341 1.00 39.33 3 GLN B O 1
ATOM 1577 N N . GLN B 2 3 ? 15.712 18.030 26.739 1.00 40.49 4 GLN B N 1
ATOM 1578 C CA . GLN B 2 3 ? 14.699 18.231 27.766 1.00 40.47 4 GLN B CA 1
ATOM 1579 C C . GLN B 2 3 ? 14.303 19.697 27.831 1.00 40.04 4 GLN B C 1
ATOM 1580 O O . GLN B 2 3 ? 15.131 20.546 28.124 1.00 40.09 4 GLN B O 1
ATOM 1586 N N . LEU B 2 4 ? 13.042 19.988 27.523 1.00 40.33 5 LEU B N 1
ATOM 1587 C CA . LEU B 2 4 ? 12.531 21.355 27.576 1.00 40.76 5 LEU B CA 1
ATOM 1588 C C . LEU B 2 4 ? 11.807 21.489 28.904 1.00 41.38 5 LEU B C 1
ATOM 1589 O O . LEU B 2 4 ? 10.987 20.628 29.265 1.00 42.66 5 LEU B O 1
ATOM 1594 N N . SER B 2 5 ? 12.087 22.557 29.645 1.00 40.35 6 SER B N 1
ATOM 1595 C CA . SER B 2 5 ? 11.459 22.681 30.952 1.00 39.16 6 SER B CA 1
ATOM 1596 C C . SER B 2 5 ? 11.253 24.074 31.454 1.00 38.99 6 SER B C 1
ATOM 1597 O O . SER B 2 5 ? 11.791 25.035 30.926 1.00 40.57 6 SER B O 1
ATOM 1600 N N . LEU B 2 6 ? 10.472 24.153 32.518 1.00 39.16 7 LEU B N 1
ATOM 1601 C CA . LEU B 2 6 ? 10.180 25.400 33.204 1.00 39.18 7 LEU B CA 1
ATOM 1602 C C . LEU B 2 6 ? 10.124 25.044 34.690 1.00 38.45 7 LEU B C 1
ATOM 1603 O O . LEU B 2 6 ? 9.728 23.924 35.049 1.00 37.13 7 LEU B O 1
ATOM 1608 N N . PHE B 2 7 ? 10.532 25.973 35.549 1.00 36.50 8 PHE B N 1
ATOM 1609 C CA . PHE B 2 7 ? 10.501 25.709 36.980 1.00 36.22 8 PHE B CA 1
ATOM 1610 C C . PHE B 2 7 ? 9.734 26.743 37.771 1.00 36.97 8 PHE B C 1
ATOM 1611 O O . PHE B 2 7 ? 9.470 27.847 37.300 1.00 38.51 8 PHE B O 1
ATOM 1619 N N . GLY B 2 8 ? 9.396 26.365 38.997 1.00 37.39 9 GLY B N 1
ATOM 1620 C CA . GLY B 2 8 ? 8.662 27.233 39.895 1.00 36.88 9 GLY B CA 1
ATOM 1621 C C . GLY B 2 8 ? 8.841 26.725 41.310 1.00 36.97 9 GLY B C 1
ATOM 1622 O O . GLY B 2 8 ? 9.706 25.893 41.551 1.00 39.18 9 GLY B O 1
ATOM 1623 N N . SER B 2 9 ? 8.031 27.203 42.246 1.00 37.18 10 SER B N 1
ATOM 1624 C CA . SER B 2 9 ? 8.157 26.762 43.624 1.00 37.74 10 SER B CA 1
ATOM 1625 C C . SER B 2 9 ? 6.958 27.207 44.438 1.00 38.19 10 SER B C 1
ATOM 1626 O O . SER B 2 9 ? 6.189 28.057 44.006 1.00 38.90 10 SER B O 1
ATOM 1629 N N . ILE B 2 10 ? 6.798 26.617 45.613 1.00 37.07 11 ILE B N 1
ATOM 1630 C CA . ILE B 2 10 ? 5.726 26.996 46.517 1.00 39.09 11 ILE B CA 1
ATOM 1631 C C . ILE B 2 10 ? 6.217 26.606 47.892 1.00 38.78 11 ILE B C 1
ATOM 1632 O O . ILE B 2 10 ? 7.049 25.697 48.013 1.00 40.67 11 ILE B O 1
ATOM 1637 N N . GLY B 2 11 ? 5.698 27.275 48.918 1.00 35.89 12 GLY B N 1
ATOM 1638 C CA . GLY B 2 11 ? 6.073 26.942 50.282 1.00 34.79 12 GLY B CA 1
ATOM 1639 C C . GLY B 2 11 ? 5.220 25.794 50.806 1.00 36.19 12 GLY B C 1
ATOM 1640 O O . GLY B 2 11 ? 4.135 25.516 50.283 1.00 34.25 12 GLY B O 1
ATOM 1641 N N . ASP B 2 12 ? 5.688 25.123 51.849 1.00 38.27 13 ASP B N 1
ATOM 1642 C CA . ASP B 2 12 ? 4.932 24.002 52.384 1.00 42.10 13 ASP B CA 1
ATOM 1643 C C . ASP B 2 12 ? 3.429 24.257 52.468 1.00 44.32 13 ASP B C 1
ATOM 1644 O O . ASP B 2 12 ? 2.629 23.384 52.135 1.00 47.19 13 ASP B O 1
ATOM 1649 N N . ASP B 2 13 ? 3.028 25.449 52.881 1.00 45.89 14 ASP B N 1
ATOM 1650 C CA . ASP B 2 13 ? 1.603 25.718 53.003 1.00 46.25 14 ASP B CA 1
ATOM 1651 C C . ASP B 2 13 ? 0.837 25.743 51.711 1.00 45.60 14 ASP B C 1
ATOM 1652 O O . ASP B 2 13 ? -0.381 25.585 51.719 1.00 47.44 14 ASP B O 1
ATOM 1657 N N . GLY B 2 14 ? 1.532 25.939 50.597 1.00 43.42 15 GLY B N 1
ATOM 1658 C CA . GLY B 2 14 ? 0.836 25.978 49.325 1.00 41.04 15 GLY B CA 1
ATOM 1659 C C . GLY B 2 14 ? 0.561 24.604 48.747 1.00 40.16 15 GLY B C 1
ATOM 1660 O O . GLY B 2 14 ? -0.087 24.487 47.710 1.00 40.16 15 GLY B O 1
ATOM 1661 N N . TYR B 2 15 ? 1.035 23.566 49.430 1.00 39.54 16 TYR B N 1
ATOM 1662 C CA . TYR B 2 15 ? 0.895 22.191 48.962 1.00 40.20 16 TYR B CA 1
ATOM 1663 C C . TYR B 2 15 ? -0.494 21.735 48.561 1.00 40.60 16 TYR B C 1
ATOM 1664 O O . TYR B 2 15 ? -0.736 21.472 47.392 1.00 41.90 16 TYR B O 1
ATOM 1673 N N . ASP B 2 16 ? -1.394 21.614 49.533 1.00 42.08 17 ASP B N 1
ATOM 1674 C CA . ASP B 2 16 ? -2.761 21.173 49.269 1.00 41.50 17 ASP B CA 1
ATOM 1675 C C . ASP B 2 16 ? -3.438 21.929 48.127 1.00 42.00 17 ASP B C 1
ATOM 1676 O O . ASP B 2 16 ? -4.046 21.314 47.254 1.00 43.44 17 ASP B O 1
ATOM 1681 N N . LEU B 2 17 ? -3.340 23.255 48.112 1.00 41.75 18 LEU B N 1
ATOM 1682 C CA . LEU B 2 17 ? -3.987 23.999 47.045 1.00 40.72 18 LEU B CA 1
ATOM 1683 C C . LEU B 2 17 ? -3.400 23.576 45.705 1.00 41.65 18 LEU B C 1
ATOM 1684 O O . LEU B 2 17 ? -4.144 23.269 44.761 1.00 42.85 18 LEU B O 1
ATOM 1689 N N . LEU B 2 18 ? -2.071 23.543 45.617 1.00 39.71 19 LEU B N 1
ATOM 1690 C CA . LEU B 2 18 ? -1.421 23.162 44.365 1.00 38.81 19 LEU B CA 1
ATOM 1691 C C . LEU B 2 18 ? -1.803 21.759 43.907 1.00 38.95 19 LEU B C 1
ATOM 1692 O O . LEU B 2 18 ? -2.051 21.554 42.719 1.00 40.35 19 LEU B O 1
ATOM 1697 N N . ILE B 2 19 ? -1.852 20.805 44.839 1.00 37.06 20 ILE B N 1
ATOM 1698 C CA . ILE B 2 19 ? -2.200 19.420 44.512 1.00 38.08 20 ILE B CA 1
ATOM 1699 C C . ILE B 2 19 ? -3.623 19.363 43.963 1.00 39.70 20 ILE B C 1
ATOM 1700 O O . ILE B 2 19 ? -3.894 18.683 42.977 1.00 39.77 20 ILE B O 1
ATOM 1705 N N . SER B 2 20 ? -4.517 20.098 44.608 1.00 41.33 21 SER B N 1
ATOM 1706 C CA . SER B 2 20 ? -5.915 20.179 44.212 1.00 42.24 21 SER B CA 1
ATOM 1707 C C . SER B 2 20 ? -6.026 20.793 42.820 1.00 41.98 21 SER B C 1
ATOM 1708 O O . SER B 2 20 ? -6.805 20.340 41.979 1.00 42.28 21 SER B O 1
ATOM 1711 N N . THR B 2 21 ? -5.234 21.821 42.570 1.00 41.78 22 THR B N 1
ATOM 1712 C CA . THR B 2 21 ? -5.280 22.482 41.278 1.00 42.91 22 THR B CA 1
ATOM 1713 C C . THR B 2 21 ? -4.747 21.581 40.173 1.00 44.09 22 THR B C 1
ATOM 1714 O O . THR B 2 21 ? -5.388 21.424 39.129 1.00 44.49 22 THR B O 1
ATOM 1718 N N . LEU B 2 22 ? -3.574 20.993 40.395 1.00 44.61 23 LEU B N 1
ATOM 1719 C CA . LEU B 2 22 ? -2.985 20.122 39.387 1.00 44.68 23 LEU B CA 1
ATOM 1720 C C . LEU B 2 22 ? -3.868 18.880 39.162 1.00 44.61 23 LEU B C 1
ATOM 1721 O O . LEU B 2 22 ? -3.956 18.373 38.044 1.00 45.07 23 LEU B O 1
ATOM 1726 N N . THR B 2 23 ? -4.539 18.402 40.209 1.00 43.67 24 THR B N 1
ATOM 1727 C CA . THR B 2 23 ? -5.424 17.244 40.054 1.00 43.48 24 THR B CA 1
ATOM 1728 C C . THR B 2 23 ? -6.613 17.563 39.147 1.00 45.80 24 THR B C 1
ATOM 1729 O O . THR B 2 23 ? -7.012 16.727 38.334 1.00 46.44 24 THR B O 1
ATOM 1733 N N . THR B 2 24 ? -7.193 18.754 39.300 1.00 47.13 25 THR B N 1
ATOM 1734 C CA . THR B 2 24 ? -8.324 19.147 38.465 1.00 50.89 25 THR B CA 1
ATOM 1735 C C . THR B 2 24 ? -7.836 19.438 37.057 1.00 51.06 25 THR B C 1
ATOM 1736 O O . THR B 2 24 ? -8.418 18.970 36.088 1.00 53.76 25 THR B O 1
ATOM 1740 N N . ILE B 2 25 ? -6.759 20.201 36.947 1.00 50.91 26 ILE B N 1
ATOM 1741 C CA . ILE B 2 25 ? -6.201 20.549 35.643 1.00 51.78 26 ILE B CA 1
ATOM 1742 C C . ILE B 2 25 ? -5.742 19.364 34.801 1.00 49.73 26 ILE B C 1
ATOM 1743 O O . ILE B 2 25 ? -5.881 19.380 33.580 1.00 50.21 26 ILE B O 1
ATOM 1748 N N . SER B 2 26 ? -5.184 18.344 35.441 1.00 47.70 27 SER B N 1
ATOM 1749 C CA . SER B 2 26 ? -4.682 17.193 34.698 1.00 45.68 27 SER B CA 1
ATOM 1750 C C . SER B 2 26 ? -5.644 16.006 34.669 1.00 44.43 27 SER B C 1
ATOM 1751 O O . SER B 2 26 ? -5.521 15.131 33.812 1.00 43.38 27 SER B O 1
ATOM 1754 N N . GLY B 2 27 ? -6.582 15.974 35.612 1.00 42.61 28 GLY B N 1
ATOM 1755 C CA . GLY B 2 27 ? -7.541 14.891 35.674 1.00 41.12 28 GLY B CA 1
ATOM 1756 C C . GLY B 2 27 ? -7.144 13.696 36.532 1.00 42.29 28 GLY B C 1
ATOM 1757 O O . GLY B 2 27 ? -7.962 12.790 36.757 1.00 42.44 28 GLY B O 1
ATOM 1758 N N . ASN B 2 28 ? -5.902 13.679 37.020 1.00 41.29 29 ASN B N 1
ATOM 1759 C CA . ASN B 2 28 ? -5.414 12.567 37.840 1.00 38.26 29 ASN B CA 1
ATOM 1760 C C . ASN B 2 28 ? -4.800 13.060 39.137 1.00 37.64 29 ASN B C 1
ATOM 1761 O O . ASN B 2 28 ? -4.234 14.144 39.173 1.00 37.07 29 ASN B O 1
ATOM 1766 N N . PRO B 2 29 ? -4.927 12.286 40.225 1.00 37.28 30 PRO B N 1
ATOM 1767 C CA . PRO B 2 29 ? -4.319 12.711 41.495 1.00 38.15 30 PRO B CA 1
ATOM 1768 C C . PRO B 2 29 ? -2.808 12.468 41.365 1.00 37.29 30 PRO B C 1
ATOM 1769 O O . PRO B 2 29 ? -2.362 11.804 40.432 1.00 38.53 30 PRO B O 1
ATOM 1773 N N . PRO B 2 30 ? -1.999 12.994 42.291 1.00 36.57 31 PRO B N 1
ATOM 1774 C CA . PRO B 2 30 ? -0.542 12.797 42.192 1.00 35.13 31 PRO B CA 1
ATOM 1775 C C . PRO B 2 30 ? -0.016 11.364 42.420 1.00 34.52 31 PRO B C 1
ATOM 1776 O O . PRO B 2 30 ? -0.662 10.539 43.055 1.00 33.60 31 PRO B O 1
ATOM 1780 N N . LEU B 2 31 ? 1.169 11.086 41.892 1.00 33.61 32 LEU B N 1
ATOM 1781 C CA . LEU B 2 31 ? 1.817 9.788 42.067 1.00 32.84 32 LEU B CA 1
ATOM 1782 C C . LEU B 2 31 ? 3.150 9.962 42.826 1.00 33.76 32 LEU B C 1
ATOM 1783 O O . LEU B 2 31 ? 4.064 10.654 42.353 1.00 34.30 32 LEU B O 1
ATOM 1788 N N . LEU B 2 32 ? 3.260 9.328 43.990 1.00 32.12 33 LEU B N 1
ATOM 1789 C CA . LEU B 2 32 ? 4.477 9.397 44.810 1.00 30.40 33 LEU B CA 1
ATOM 1790 C C . LEU B 2 32 ? 5.690 8.735 44.140 1.00 30.91 33 LEU B C 1
ATOM 1791 O O . LEU B 2 32 ? 5.559 7.662 43.538 1.00 32.29 33 LEU B O 1
ATOM 1796 N N . TYR B 2 33 ? 6.867 9.350 44.266 1.00 29.25 34 TYR B N 1
ATOM 1797 C CA . TYR B 2 33 ? 8.073 8.790 43.678 1.00 28.15 34 TYR B CA 1
ATOM 1798 C C . TYR B 2 33 ? 9.333 9.331 44.347 1.00 29.90 34 TYR B C 1
ATOM 1799 O O . TYR B 2 33 ? 9.301 10.381 44.998 1.00 30.79 34 TYR B O 1
ATOM 1808 N N . ASN B 2 34 ? 10.447 8.619 44.188 1.00 30.01 35 ASN B N 1
ATOM 1809 C CA . ASN B 2 34 ? 11.720 9.090 44.737 1.00 30.06 35 ASN B CA 1
ATOM 1810 C C . ASN B 2 34 ? 12.868 8.702 43.825 1.00 30.42 35 ASN B C 1
ATOM 1811 O O . ASN B 2 34 ? 12.684 7.939 42.896 1.00 28.86 35 ASN B O 1
ATOM 1816 N N . SER B 2 35 ? 14.041 9.265 44.068 1.00 33.03 36 SER B N 1
ATOM 1817 C CA . SER B 2 35 ? 15.225 8.914 43.296 1.00 35.75 36 SER B CA 1
ATOM 1818 C C . SER B 2 35 ? 16.465 9.374 44.030 1.00 37.11 36 SER B C 1
ATOM 1819 O O . SER B 2 35 ? 16.482 10.426 44.683 1.00 36.36 36 SER B O 1
ATOM 1822 N N . LEU B 2 36 ? 17.506 8.563 43.923 1.00 38.17 37 LEU B N 1
ATOM 1823 C CA . LEU B 2 36 ? 18.763 8.880 44.549 1.00 37.19 37 LEU B CA 1
ATOM 1824 C C . LEU B 2 36 ? 19.706 9.173 43.415 1.00 36.83 37 LEU B C 1
ATOM 1825 O O . LEU B 2 36 ? 19.755 8.422 42.457 1.00 37.38 37 LEU B O 1
ATOM 1830 N N . CYS B 2 37 ? 20.419 10.289 43.507 1.00 37.48 38 CYS B N 1
ATOM 1831 C CA . CYS B 2 37 ? 21.385 10.665 42.486 1.00 38.92 38 CYS B CA 1
ATOM 1832 C C . CYS B 2 37 ? 22.749 10.791 43.130 1.00 37.46 38 CYS B C 1
ATOM 1833 O O . CYS B 2 37 ? 22.882 11.376 44.208 1.00 37.18 38 CYS B O 1
ATOM 1836 N N . THR B 2 38 ? 23.762 10.240 42.473 1.00 36.34 39 THR B N 1
ATOM 1837 C CA . THR B 2 38 ? 25.126 10.353 42.964 1.00 35.39 39 THR B CA 1
ATOM 1838 C C . THR B 2 38 ? 25.900 11.024 41.834 1.00 36.24 39 THR B C 1
ATOM 1839 O O . THR B 2 38 ? 25.837 10.590 40.689 1.00 37.41 39 THR B O 1
ATOM 1843 N N . VAL B 2 39 ? 26.592 12.112 42.143 1.00 36.32 40 VAL B N 1
ATOM 1844 C CA . VAL B 2 39 ? 27.348 12.835 41.130 1.00 35.73 40 VAL B CA 1
ATOM 1845 C C . VAL B 2 39 ? 28.836 12.535 41.248 1.00 38.26 40 VAL B C 1
ATOM 1846 O O . VAL B 2 39 ? 29.388 12.510 42.346 1.00 37.71 40 VAL B O 1
ATOM 1850 N N . TRP B 2 40 ? 29.484 12.331 40.106 1.00 39.79 41 TRP B N 1
ATOM 1851 C CA . TRP B 2 40 ? 30.895 11.979 40.083 1.00 40.05 41 TRP B CA 1
ATOM 1852 C C . TRP B 2 40 ? 31.676 12.923 39.206 1.00 40.20 41 TRP B C 1
ATOM 1853 O O . TRP B 2 40 ? 31.152 13.431 38.224 1.00 41.93 41 TRP B O 1
ATOM 1864 N N . LYS B 2 41 ? 32.932 13.164 39.565 1.00 40.85 42 LYS B N 1
ATOM 1865 C CA . LYS B 2 41 ? 33.774 14.054 38.779 1.00 40.68 42 LYS B CA 1
ATOM 1866 C C . LYS B 2 41 ? 35.102 13.376 38.449 1.00 39.65 42 LYS B C 1
ATOM 1867 O O . LYS B 2 41 ? 35.470 12.371 39.053 1.00 37.47 42 LYS B O 1
ATOM 1873 N N . PRO B 2 42 ? 35.817 13.900 37.448 1.00 39.86 43 PRO B N 1
ATOM 1874 C CA . PRO B 2 42 ? 37.103 13.307 37.077 1.00 40.98 43 PRO B CA 1
ATOM 1875 C C . PRO B 2 42 ? 37.999 13.315 38.305 1.00 41.95 43 PRO B C 1
ATOM 1876 O O . PRO B 2 42 ? 38.013 14.295 39.042 1.00 42.90 43 PRO B O 1
ATOM 1880 N N . ASN B 2 43 ? 38.736 12.229 38.535 1.00 42.45 44 ASN B N 1
ATOM 1881 C CA . ASN B 2 43 ? 39.628 12.146 39.696 1.00 42.99 44 ASN B CA 1
ATOM 1882 C C . ASN B 2 43 ? 40.626 13.295 39.734 1.00 41.87 44 ASN B C 1
ATOM 1883 O O . ASN B 2 43 ? 41.390 13.485 38.805 1.00 41.22 44 ASN B O 1
ATOM 1888 N N . PRO B 2 44 ? 40.631 14.084 40.811 1.00 42.92 45 PRO B N 1
ATOM 1889 C CA . PRO B 2 44 ? 41.622 15.160 40.766 1.00 44.46 45 PRO B CA 1
ATOM 1890 C C . PRO B 2 44 ? 43.089 14.675 40.877 1.00 45.52 45 PRO B C 1
ATOM 1891 O O . PRO B 2 44 ? 43.992 15.322 40.352 1.00 45.09 45 PRO B O 1
ATOM 1895 N N . SER B 2 45 ? 43.317 13.534 41.530 1.00 47.65 46 SER B N 1
ATOM 1896 C CA . SER B 2 45 ? 44.665 12.963 41.664 1.00 49.68 46 SER B CA 1
ATOM 1897 C C . SER B 2 45 ? 45.250 12.599 40.306 1.00 52.26 46 SER B C 1
ATOM 1898 O O . SER B 2 45 ? 46.465 12.608 40.121 1.00 53.89 46 SER B O 1
ATOM 1901 N N . TYR B 2 46 ? 44.392 12.220 39.366 1.00 54.83 47 TYR B N 1
ATOM 1902 C CA . TYR B 2 46 ? 44.859 11.872 38.033 1.00 57.35 47 TYR B CA 1
ATOM 1903 C C . TYR B 2 46 ? 44.749 13.135 37.235 1.00 59.90 47 TYR B C 1
ATOM 1904 O O . TYR B 2 46 ? 43.889 13.957 37.500 1.00 61.76 47 TYR B O 1
ATOM 1913 N N . ASP B 2 47 ? 45.610 13.326 36.258 1.00 63.60 48 ASP B N 1
ATOM 1914 C CA . ASP B 2 47 ? 45.395 14.495 35.452 1.00 67.43 48 ASP B CA 1
ATOM 1915 C C . ASP B 2 47 ? 45.717 14.169 34.032 1.00 67.59 48 ASP B C 1
ATOM 1916 O O . ASP B 2 47 ? 46.721 13.528 33.720 1.00 66.31 48 ASP B O 1
ATOM 1921 N N . VAL B 2 48 ? 44.807 14.595 33.179 1.00 67.52 49 VAL B N 1
ATOM 1922 C CA . VAL B 2 48 ? 44.903 14.349 31.768 1.00 68.96 49 VAL B CA 1
ATOM 1923 C C . VAL B 2 48 ? 44.728 15.669 31.050 1.00 68.46 49 VAL B C 1
ATOM 1924 O O . VAL B 2 48 ? 44.183 16.621 31.607 1.00 68.96 49 VAL B O 1
ATOM 1928 N N . GLU B 2 49 ? 45.211 15.736 29.820 1.00 67.96 50 GLU B N 1
ATOM 1929 C CA . GLU B 2 49 ? 45.072 16.950 29.046 1.00 67.92 50 GLU B CA 1
ATOM 1930 C C . GLU B 2 49 ? 43.590 17.018 28.745 1.00 66.23 50 GLU B C 1
ATOM 1931 O O . GLU B 2 49 ? 42.871 16.046 28.946 1.00 65.70 50 GLU B O 1
ATOM 1937 N N . ASN B 2 50 ? 43.119 18.166 28.293 1.00 64.53 51 ASN B N 1
ATOM 1938 C CA . ASN B 2 50 ? 41.711 18.294 28.001 1.00 63.79 51 ASN B CA 1
ATOM 1939 C C . ASN B 2 50 ? 41.544 18.389 26.496 1.00 63.55 51 ASN B C 1
ATOM 1940 O O . ASN B 2 50 ? 40.975 19.348 25.975 1.00 62.53 51 ASN B O 1
ATOM 1945 N N . VAL B 2 51 ? 42.037 17.375 25.790 1.00 63.63 52 VAL B N 1
ATOM 1946 C CA . VAL B 2 51 ? 41.934 17.389 24.341 1.00 64.28 52 VAL B CA 1
ATOM 1947 C C . VAL B 2 51 ? 41.707 16.032 23.689 1.00 64.76 52 VAL B C 1
ATOM 1948 O O . VAL B 2 51 ? 42.011 14.991 24.260 1.00 64.31 52 VAL B O 1
ATOM 1952 N N . ASN B 2 52 ? 41.170 16.072 22.475 1.00 67.07 53 ASN B N 1
ATOM 1953 C CA . ASN B 2 52 ? 40.880 14.877 21.680 1.00 68.84 53 ASN B CA 1
ATOM 1954 C C . ASN B 2 52 ? 42.112 14.158 21.166 1.00 68.36 53 ASN B C 1
ATOM 1955 O O . ASN B 2 52 ? 43.246 14.565 21.407 1.00 67.64 53 ASN B O 1
ATOM 1960 N N . SER B 2 53 ? 41.847 13.084 20.428 1.00 68.69 54 SER B N 1
ATOM 1961 C CA . SER B 2 53 ? 42.879 12.302 19.769 1.00 68.68 54 SER B CA 1
ATOM 1962 C C . SER B 2 53 ? 43.078 13.117 18.493 1.00 69.36 54 SER B C 1
ATOM 1963 O O . SER B 2 53 ? 44.076 12.988 17.788 1.00 68.72 54 SER B O 1
ATOM 1966 N N . ARG B 2 54 ? 42.088 13.961 18.218 1.00 70.53 55 ARG B N 1
ATOM 1967 C CA . ARG B 2 54 ? 42.097 14.841 17.066 1.00 71.66 55 ARG B CA 1
ATOM 1968 C C . ARG B 2 54 ? 42.564 16.207 17.551 1.00 71.19 55 ARG B C 1
ATOM 1969 O O . ARG B 2 54 ? 42.505 17.186 16.810 1.00 71.51 55 ARG B O 1
ATOM 1977 N N . ASN B 2 55 ? 43.005 16.259 18.808 1.00 70.96 56 ASN B N 1
ATOM 1978 C CA . ASN B 2 55 ? 43.504 17.485 19.439 1.00 70.13 56 ASN B CA 1
ATOM 1979 C C . ASN B 2 55 ? 42.445 18.588 19.546 1.00 69.18 56 ASN B C 1
ATOM 1980 O O . ASN B 2 55 ? 42.752 19.784 19.451 1.00 67.04 56 ASN B O 1
ATOM 1985 N N . GLN B 2 56 ? 41.200 18.171 19.758 1.00 68.91 57 GLN B N 1
ATOM 1986 C CA . GLN B 2 56 ? 40.082 19.095 19.915 1.00 68.85 57 GLN B CA 1
ATOM 1987 C C . GLN B 2 56 ? 39.704 19.237 21.393 1.00 67.03 57 GLN B C 1
ATOM 1988 O O . GLN B 2 56 ? 39.669 18.253 22.138 1.00 66.43 57 GLN B O 1
ATOM 1994 N N . LEU B 2 57 ? 39.435 20.471 21.808 1.00 64.60 58 LEU B N 1
ATOM 1995 C CA . LEU B 2 57 ? 39.079 20.764 23.186 1.00 62.40 58 LEU B CA 1
ATOM 1996 C C . LEU B 2 57 ? 37.872 20.005 23.691 1.00 61.65 58 LEU B C 1
ATOM 1997 O O . LEU B 2 57 ? 36.811 19.996 23.062 1.00 60.86 58 LEU B O 1
ATOM 2002 N N . VAL B 2 58 ? 38.051 19.377 24.847 1.00 61.02 59 VAL B N 1
ATOM 2003 C CA . VAL B 2 58 ? 36.997 18.625 25.514 1.00 59.91 59 VAL B CA 1
ATOM 2004 C C . VAL B 2 58 ? 36.879 19.255 26.899 1.00 60.10 59 VAL B C 1
ATOM 2005 O O . VAL B 2 58 ? 37.888 19.488 27.570 1.00 60.98 59 VAL B O 1
ATOM 2009 N N . GLU B 2 59 ? 35.656 19.544 27.326 1.00 59.65 60 GLU B N 1
ATOM 2010 C CA . GLU B 2 59 ? 35.450 20.161 28.633 1.00 56.74 60 GLU B CA 1
ATOM 2011 C C . GLU B 2 59 ? 35.148 19.083 29.665 1.00 54.85 60 GLU B C 1
ATOM 2012 O O . GLU B 2 59 ? 34.343 18.193 29.408 1.00 54.43 60 GLU B O 1
ATOM 2018 N N . PRO B 2 60 ? 35.822 19.115 30.828 1.00 54.59 61 PRO B N 1
ATOM 2019 C CA . PRO B 2 60 ? 35.540 18.090 31.840 1.00 52.93 61 PRO B CA 1
ATOM 2020 C C . PRO B 2 60 ? 34.158 18.273 32.451 1.00 50.60 61 PRO B C 1
ATOM 2021 O O . PRO B 2 60 ? 33.758 19.381 32.775 1.00 49.74 61 PRO B O 1
ATOM 2025 N N . ASN B 2 61 ? 33.425 17.176 32.593 1.00 48.80 62 ASN B N 1
ATOM 2026 C CA . ASN B 2 61 ? 32.089 17.257 33.139 1.00 45.99 62 ASN B CA 1
ATOM 2027 C C . ASN B 2 61 ? 31.777 16.184 34.179 1.00 45.09 62 ASN B C 1
ATOM 2028 O O . ASN B 2 61 ? 32.484 15.181 34.309 1.00 44.68 62 ASN B O 1
ATOM 2033 N N . ARG B 2 62 ? 30.702 16.407 34.926 1.00 42.66 63 ARG B N 1
ATOM 2034 C CA . ARG B 2 62 ? 30.288 15.476 35.954 1.00 39.90 63 ARG B CA 1
ATOM 2035 C C . ARG B 2 62 ? 29.382 14.421 35.338 1.00 39.42 63 ARG B C 1
ATOM 2036 O O . ARG B 2 62 ? 28.711 14.670 34.323 1.00 37.78 63 ARG B O 1
ATOM 2044 N N . ILE B 2 63 ? 29.370 13.242 35.951 1.00 36.60 64 ILE B N 1
ATOM 2045 C CA . ILE B 2 63 ? 28.530 12.145 35.503 1.00 36.46 64 ILE B CA 1
ATOM 2046 C C . ILE B 2 63 ? 27.489 11.931 36.602 1.00 37.00 64 ILE B C 1
ATOM 2047 O O . ILE B 2 63 ? 27.835 11.867 37.784 1.00 36.46 64 ILE B O 1
ATOM 2052 N N . LYS B 2 64 ? 26.219 11.826 36.220 1.00 37.03 65 LYS B N 1
ATOM 2053 C CA . LYS B 2 64 ? 25.178 11.622 37.207 1.00 38.08 65 LYS B CA 1
ATOM 2054 C C . LYS B 2 64 ? 24.558 10.229 37.134 1.00 36.85 65 LYS B C 1
ATOM 2055 O O . LYS B 2 64 ? 24.090 9.803 36.090 1.00 37.55 65 LYS B O 1
ATOM 2061 N N . LEU B 2 65 ? 24.583 9.524 38.258 1.00 36.00 66 LEU B N 1
ATOM 2062 C CA . LEU B 2 65 ? 24.045 8.174 38.363 1.00 35.76 66 LEU B CA 1
ATOM 2063 C C . LEU B 2 65 ? 22.745 8.272 39.151 1.00 35.34 66 LEU B C 1
ATOM 2064 O O . LEU B 2 65 ? 22.696 8.857 40.230 1.00 37.52 66 LEU B O 1
ATOM 2069 N N . SER B 2 66 ? 21.678 7.706 38.623 1.00 33.60 67 SER B N 1
ATOM 2070 C CA . SER B 2 66 ? 20.419 7.827 39.308 1.00 32.10 67 SER B CA 1
ATOM 2071 C C . SER B 2 66 ? 19.608 6.561 39.224 1.00 32.19 67 SER B C 1
ATOM 2072 O O . SER B 2 66 ? 19.698 5.839 38.243 1.00 33.22 67 SER B O 1
ATOM 2075 N N . LYS B 2 67 ? 18.813 6.308 40.258 1.00 32.80 68 LYS B N 1
ATOM 2076 C CA . LYS B 2 67 ? 17.947 5.138 40.330 1.00 34.70 68 LYS B CA 1
ATOM 2077 C C . LYS B 2 67 ? 16.947 5.386 41.448 1.00 35.18 68 LYS B C 1
ATOM 2078 O O . LYS B 2 67 ? 17.097 6.325 42.214 1.00 37.31 68 LYS B O 1
ATOM 2084 N N . GLU B 2 68 ? 15.935 4.537 41.553 1.00 36.66 69 GLU B N 1
ATOM 2085 C CA . GLU B 2 68 ? 14.945 4.670 42.613 1.00 37.22 69 GLU B CA 1
ATOM 2086 C C . GLU B 2 68 ? 15.402 3.795 43.766 1.00 36.31 69 GLU B C 1
ATOM 2087 O O . GLU B 2 68 ? 16.178 2.856 43.579 1.00 36.72 69 GLU B O 1
ATOM 2093 N N . VAL B 2 69 ? 14.901 4.108 44.953 1.00 34.84 70 VAL B N 1
ATOM 2094 C CA . VAL B 2 69 ? 15.207 3.351 46.147 1.00 32.89 70 VAL B CA 1
ATOM 2095 C C . VAL B 2 69 ? 13.874 2.993 46.748 1.00 32.40 70 VAL B C 1
ATOM 2096 O O . VAL B 2 69 ? 12.986 3.840 46.853 1.00 32.40 70 VAL B O 1
ATOM 2100 N N . PRO B 2 70 ? 13.699 1.722 47.125 1.00 31.84 71 PRO B N 1
ATOM 2101 C CA . PRO B 2 70 ? 12.429 1.332 47.722 1.00 31.83 71 PRO B CA 1
ATOM 2102 C C . PRO B 2 70 ? 12.314 2.205 48.977 1.00 33.93 71 PRO B C 1
ATOM 2103 O O . PRO B 2 70 ? 13.325 2.499 49.624 1.00 34.88 71 PRO B O 1
ATOM 2107 N N . PHE B 2 71 ? 11.105 2.651 49.301 1.00 35.49 72 PHE B N 1
ATOM 2108 C CA . PHE B 2 71 ? 10.926 3.507 50.464 1.00 37.37 72 PHE B CA 1
ATOM 2109 C C . PHE B 2 71 ? 11.280 2.798 51.753 1.00 38.48 72 PHE B C 1
ATOM 2110 O O . PHE B 2 71 ? 11.634 3.440 52.733 1.00 41.01 72 PHE B O 1
ATOM 2118 N N . SER B 2 72 ? 11.194 1.473 51.748 1.00 40.06 73 SER B N 1
ATOM 2119 C CA . SER B 2 72 ? 11.523 0.680 52.927 1.00 42.44 73 SER B CA 1
ATOM 2120 C C . SER B 2 72 ? 13.013 0.697 53.206 1.00 43.23 73 SER B C 1
ATOM 2121 O O . SER B 2 72 ? 13.441 0.444 54.321 1.00 44.67 73 SER B O 1
ATOM 2124 N N . TYR B 2 73 ? 13.804 0.969 52.185 1.00 44.64 74 TYR B N 1
ATOM 2125 C CA . TYR B 2 73 ? 15.235 1.007 52.351 1.00 48.08 74 TYR B CA 1
ATOM 2126 C C . TYR B 2 73 ? 15.745 2.436 52.468 1.00 48.24 74 TYR B C 1
ATOM 2127 O O . TYR B 2 73 ? 16.944 2.645 52.608 1.00 49.85 74 TYR B O 1
ATOM 2136 N N . LEU B 2 74 ? 14.849 3.420 52.440 1.00 48.29 75 LEU B N 1
ATOM 2137 C CA . LEU B 2 74 ? 15.281 4.819 52.528 1.00 47.48 75 LEU B CA 1
ATOM 2138 C C . LEU B 2 74 ? 16.136 5.206 53.723 1.00 46.44 75 LEU B C 1
ATOM 2139 O O . LEU B 2 74 ? 17.134 5.889 53.538 1.00 47.73 75 LEU B O 1
ATOM 2144 N N . ILE B 2 75 ? 15.769 4.809 54.941 1.00 45.44 76 ILE B N 1
ATOM 2145 C CA . ILE B 2 75 ? 16.614 5.165 56.088 1.00 44.92 76 ILE B CA 1
ATOM 2146 C C . ILE B 2 75 ? 17.965 4.477 55.921 1.00 45.37 76 ILE B C 1
ATOM 2147 O O . ILE B 2 75 ? 19.008 5.110 56.054 1.00 46.66 76 ILE B O 1
ATOM 2152 N N . ASP B 2 76 ? 17.942 3.183 55.618 1.00 44.67 77 ASP B N 1
ATOM 2153 C CA . ASP B 2 76 ? 19.174 2.427 55.426 1.00 45.02 77 ASP B CA 1
ATOM 2154 C C . ASP B 2 76 ? 20.169 3.051 54.457 1.00 45.79 77 ASP B C 1
ATOM 2155 O O . ASP B 2 76 ? 21.367 3.055 54.722 1.00 43.94 77 ASP B O 1
ATOM 2160 N N . GLU B 2 77 ? 19.691 3.586 53.340 1.00 48.99 78 GLU B N 1
ATOM 2161 C CA . GLU B 2 77 ? 20.609 4.159 52.356 1.00 52.60 78 GLU B CA 1
ATOM 2162 C C . GLU B 2 77 ? 21.002 5.613 52.586 1.00 53.12 78 GLU B C 1
ATOM 2163 O O . GLU B 2 77 ? 21.921 6.125 51.938 1.00 52.77 78 GLU B O 1
ATOM 2169 N N . THR B 2 78 ? 20.326 6.269 53.524 1.00 54.39 79 THR B N 1
ATOM 2170 C CA . THR B 2 78 ? 20.632 7.659 53.840 1.00 54.95 79 THR B CA 1
ATOM 2171 C C . THR B 2 78 ? 21.265 7.789 55.228 1.00 55.16 79 THR B C 1
ATOM 2172 O O . THR B 2 78 ? 22.491 7.850 55.351 1.00 57.19 79 THR B O 1
ATOM 2176 N N . MET B 2 79 ? 20.439 7.808 56.267 1.00 52.76 80 MET B N 1
ATOM 2177 C CA . MET B 2 79 ? 20.928 7.941 57.633 1.00 51.66 80 MET B CA 1
ATOM 2178 C C . MET B 2 79 ? 21.832 6.815 58.097 1.00 51.46 80 MET B C 1
ATOM 2179 O O . MET B 2 79 ? 22.956 7.043 58.501 1.00 51.33 80 MET B O 1
ATOM 2184 N N . MET B 2 80 ? 21.338 5.592 58.044 1.00 53.33 81 MET B N 1
ATOM 2185 C CA . MET B 2 80 ? 22.113 4.448 58.503 1.00 54.60 81 MET B CA 1
ATOM 2186 C C . MET B 2 80 ? 23.015 3.796 57.456 1.00 55.39 81 MET B C 1
ATOM 2187 O O . MET B 2 80 ? 23.411 2.642 57.601 1.00 55.43 81 MET B O 1
ATOM 2192 N N . ASP B 2 81 ? 23.368 4.544 56.419 1.00 57.45 82 ASP B N 1
ATOM 2193 C CA . ASP B 2 81 ? 24.209 4.011 55.358 1.00 59.48 82 ASP B CA 1
ATOM 2194 C C . ASP B 2 81 ? 25.566 3.491 55.786 1.00 59.71 82 ASP B C 1
ATOM 2195 O O . ASP B 2 81 ? 25.987 2.415 55.356 1.00 59.03 82 ASP B O 1
ATOM 2200 N N . LYS B 2 82 ? 26.265 4.259 56.612 1.00 61.59 83 LYS B N 1
ATOM 2201 C CA . LYS B 2 82 ? 27.589 3.853 57.029 1.00 63.22 83 LYS B CA 1
ATOM 2202 C C . LYS B 2 82 ? 27.642 2.542 57.800 1.00 64.38 83 LYS B C 1
ATOM 2203 O O . LYS B 2 82 ? 26.993 1.596 57.359 1.00 67.80 83 LYS B O 1
ATOM 2209 N N . PRO B 2 83 ? 28.317 2.469 58.970 1.00 61.50 84 PRO B N 1
ATOM 2210 C CA . PRO B 2 83 ? 28.325 1.142 59.597 1.00 58.50 84 PRO B CA 1
ATOM 2211 C C . PRO B 2 83 ? 27.520 0.136 58.776 1.00 56.94 84 PRO B C 1
ATOM 2212 O O . PRO B 2 83 ? 26.375 -0.174 59.082 1.00 57.51 84 PRO B O 1
ATOM 2216 N N . LEU B 2 84 ? 28.127 -0.322 57.689 1.00 54.96 85 LEU B N 1
ATOM 2217 C CA . LEU B 2 84 ? 27.496 -1.255 56.772 1.00 52.25 85 LEU B CA 1
ATOM 2218 C C . LEU B 2 84 ? 26.538 -2.236 57.441 1.00 49.81 85 LEU B C 1
ATOM 2219 O O . LEU B 2 84 ? 25.367 -2.294 57.077 1.00 49.60 85 LEU B O 1
ATOM 2224 N N . ASN B 2 85 ? 27.023 -3.005 58.412 1.00 46.46 86 ASN B N 1
ATOM 2225 C CA . ASN B 2 85 ? 26.163 -3.979 59.089 1.00 45.97 86 ASN B CA 1
ATOM 2226 C C . ASN B 2 85 ? 25.237 -3.423 60.169 1.00 44.30 86 ASN B C 1
ATOM 2227 O O . ASN B 2 85 ? 24.572 -4.178 60.890 1.00 43.05 86 ASN B O 1
ATOM 2232 N N . PHE B 2 86 ? 25.215 -2.104 60.297 1.00 42.77 87 PHE B N 1
ATOM 2233 C CA . PHE B 2 86 ? 24.328 -1.446 61.244 1.00 42.02 87 PHE B CA 1
ATOM 2234 C C . PHE B 2 86 ? 23.169 -1.039 60.345 1.00 43.06 87 PHE B C 1
ATOM 2235 O O . PHE B 2 86 ? 23.263 -0.055 59.624 1.00 42.51 87 PHE B O 1
ATOM 2243 N N . ARG B 2 87 ? 22.083 -1.801 60.379 1.00 46.86 88 ARG B N 1
ATOM 2244 C CA . ARG B 2 87 ? 20.949 -1.520 59.507 1.00 49.93 88 ARG B CA 1
ATOM 2245 C C . ARG B 2 87 ? 19.606 -1.970 60.071 1.00 50.15 88 ARG B C 1
ATOM 2246 O O . ARG B 2 87 ? 19.545 -2.641 61.094 1.00 51.13 88 ARG B O 1
ATOM 2254 N N . ILE B 2 88 ? 18.535 -1.601 59.374 1.00 51.28 89 ILE B N 1
ATOM 2255 C CA . ILE B 2 88 ? 17.172 -1.946 59.766 1.00 51.33 89 ILE B CA 1
ATOM 2256 C C . ILE B 2 88 ? 16.704 -3.194 59.018 1.00 52.51 89 ILE B C 1
ATOM 2257 O O . ILE B 2 88 ? 15.914 -3.976 59.536 1.00 52.50 89 ILE B O 1
ATOM 2262 N N . LEU B 2 89 ? 17.202 -3.372 57.800 1.00 54.07 90 LEU B N 1
ATOM 2263 C CA . LEU B 2 89 ? 16.867 -4.535 56.993 1.00 56.60 90 LEU B CA 1
ATOM 2264 C C . LEU B 2 89 ? 18.118 -5.387 56.800 1.00 57.74 90 LEU B C 1
ATOM 2265 O O . LEU B 2 89 ? 18.097 -6.412 56.119 1.00 60.94 90 LEU B O 1
ATOM 2270 N N . GLU B 2 158 ? 26.511 -8.310 45.897 1.00 67.99 159 GLU B N 1
ATOM 2271 C CA . GLU B 2 158 ? 27.360 -8.857 44.845 1.00 68.97 159 GLU B CA 1
ATOM 2272 C C . GLU B 2 158 ? 27.592 -7.859 43.706 1.00 68.04 159 GLU B C 1
ATOM 2273 O O . GLU B 2 158 ? 28.539 -7.069 43.761 1.00 69.84 159 GLU B O 1
ATOM 2279 N N . SER B 2 159 ? 26.749 -7.884 42.673 1.00 64.97 160 SER B N 1
ATOM 2280 C CA . SER B 2 159 ? 26.918 -6.943 41.557 1.00 60.91 160 SER B CA 1
ATOM 2281 C C . SER B 2 159 ? 26.205 -5.611 41.833 1.00 58.30 160 SER B C 1
ATOM 2282 O O . SER B 2 159 ? 25.568 -5.435 42.886 1.00 55.92 160 SER B O 1
ATOM 2285 N N . CYS B 2 160 ? 26.308 -4.675 40.887 1.00 53.67 161 CYS B N 1
ATOM 2286 C CA . CYS B 2 160 ? 25.664 -3.374 41.063 1.00 49.82 161 CYS B CA 1
ATOM 2287 C C . CYS B 2 160 ? 24.216 -3.394 40.619 1.00 48.42 161 CYS B C 1
ATOM 2288 O O . CYS B 2 160 ? 23.810 -4.248 39.836 1.00 50.20 161 CYS B O 1
ATOM 2291 N N . SER B 2 161 ? 23.434 -2.453 41.131 1.00 46.39 162 SER B N 1
ATOM 2292 C CA . SER B 2 161 ? 22.031 -2.335 40.754 1.00 45.00 162 SER B CA 1
ATOM 2293 C C . SER B 2 161 ? 21.944 -1.587 39.428 1.00 42.63 162 SER B C 1
ATOM 2294 O O . SER B 2 161 ? 22.934 -1.034 38.942 1.00 42.73 162 SER B O 1
ATOM 2297 N N . PRO B 2 162 ? 20.759 -1.573 38.808 1.00 40.29 163 PRO B N 1
ATOM 2298 C CA . PRO B 2 162 ? 20.717 -0.830 37.545 1.00 38.74 163 PRO B CA 1
ATOM 2299 C C . PRO B 2 162 ? 20.806 0.672 37.896 1.00 38.60 163 PRO B C 1
ATOM 2300 O O . PRO B 2 162 ? 20.368 1.103 38.965 1.00 37.71 163 PRO B O 1
ATOM 2304 N N . TRP B 2 163 ? 21.388 1.465 37.012 1.00 37.39 164 TRP B N 1
ATOM 2305 C CA . TRP B 2 163 ? 21.488 2.895 37.243 1.00 36.89 164 TRP B CA 1
ATOM 2306 C C . TRP B 2 163 ? 21.306 3.590 35.915 1.00 38.37 164 TRP B C 1
ATOM 2307 O O . TRP B 2 163 ? 21.482 3.002 34.852 1.00 38.75 164 TRP B O 1
ATOM 2318 N N . SER B 2 164 ? 20.978 4.866 35.987 1.00 38.67 165 SER B N 1
ATOM 2319 C CA . SER B 2 164 ? 20.852 5.671 34.798 1.00 38.63 165 SER B CA 1
ATOM 2320 C C . SER B 2 164 ? 22.106 6.539 34.825 1.00 38.37 165 SER B C 1
ATOM 2321 O O . SER B 2 164 ? 22.386 7.183 35.832 1.00 41.20 165 SER B O 1
ATOM 2324 N N . LEU B 2 165 ? 22.880 6.543 33.750 1.00 37.52 166 LEU B N 1
ATOM 2325 C CA . LEU B 2 165 ? 24.096 7.354 33.720 1.00 37.69 166 LEU B CA 1
ATOM 2326 C C . LEU B 2 165 ? 23.858 8.529 32.784 1.00 38.05 166 LEU B C 1
ATOM 2327 O O . LEU B 2 165 ? 23.530 8.346 31.616 1.00 38.77 166 LEU B O 1
ATOM 2332 N N . GLN B 2 166 ? 24.028 9.739 33.296 1.00 38.32 167 GLN B N 1
ATOM 2333 C CA . GLN B 2 166 ? 23.778 10.927 32.497 1.00 38.00 167 GLN B CA 1
ATOM 2334 C C . GLN B 2 166 ? 24.846 12.006 32.568 1.00 38.65 167 GLN B C 1
ATOM 2335 O O . GLN B 2 166 ? 25.441 12.233 33.613 1.00 39.79 167 GLN B O 1
ATOM 2341 N N . ILE B 2 167 ? 25.088 12.644 31.428 1.00 37.93 168 ILE B N 1
ATOM 2342 C CA . ILE B 2 167 ? 26.005 13.760 31.325 1.00 39.51 168 ILE B CA 1
ATOM 2343 C C . ILE B 2 167 ? 25.124 14.782 30.603 1.00 39.69 168 ILE B C 1
ATOM 2344 O O . ILE B 2 167 ? 24.523 14.464 29.585 1.00 40.06 168 ILE B O 1
ATOM 2349 N N . SER B 2 168 ? 25.007 15.992 31.139 1.00 39.84 169 SER B N 1
ATOM 2350 C CA . SER B 2 168 ? 24.172 16.995 30.490 1.00 38.69 169 SER B CA 1
ATOM 2351 C C . SER B 2 168 ? 25.002 18.190 30.047 1.00 37.42 169 SER B C 1
ATOM 2352 O O . SER B 2 168 ? 26.126 18.359 30.476 1.00 36.72 169 SER B O 1
ATOM 2355 N N . ASP B 2 169 ? 24.450 18.985 29.142 1.00 39.48 170 ASP B N 1
ATOM 2356 C CA . ASP B 2 169 ? 25.129 20.173 28.633 1.00 41.79 170 ASP B CA 1
ATOM 2357 C C . ASP B 2 169 ? 24.436 21.368 29.229 1.00 42.20 170 ASP B C 1
ATOM 2358 O O . ASP B 2 169 ? 23.284 21.279 29.665 1.00 43.24 170 ASP B O 1
ATOM 2363 N N . ILE B 2 170 ? 25.133 22.490 29.251 1.00 43.00 171 ILE B N 1
ATOM 2364 C CA . ILE B 2 170 ? 24.543 23.704 29.784 1.00 45.39 171 ILE B CA 1
ATOM 2365 C C . ILE B 2 170 ? 23.431 24.043 28.785 1.00 47.10 171 ILE B C 1
ATOM 2366 O O . ILE B 2 170 ? 23.621 23.900 27.580 1.00 48.45 171 ILE B O 1
ATOM 2371 N N . PRO B 2 171 ? 22.249 24.464 29.265 1.00 48.42 172 PRO B N 1
ATOM 2372 C CA . PRO B 2 171 ? 21.144 24.801 28.357 1.00 50.25 172 PRO B CA 1
ATOM 2373 C C . PRO B 2 171 ? 21.511 25.701 27.169 1.00 51.27 172 PRO B C 1
ATOM 2374 O O . PRO B 2 171 ? 22.455 26.497 27.237 1.00 51.04 172 PRO B O 1
ATOM 2378 N N . ALA B 2 172 ? 20.742 25.568 26.090 1.00 52.04 173 ALA B N 1
ATOM 2379 C CA . ALA B 2 172 ? 20.938 26.344 24.861 1.00 51.95 173 ALA B CA 1
ATOM 2380 C C . ALA B 2 172 ? 20.951 27.846 25.127 1.00 52.63 173 ALA B C 1
ATOM 2381 O O . ALA B 2 172 ? 20.158 28.348 25.920 1.00 51.90 173 ALA B O 1
ATOM 2383 N N . ALA B 2 173 ? 21.845 28.571 24.465 1.00 54.49 174 ALA B N 1
ATOM 2384 C CA . ALA B 2 173 ? 21.911 30.023 24.664 1.00 58.01 174 ALA B CA 1
ATOM 2385 C C . ALA B 2 173 ? 20.778 30.761 23.932 1.00 59.65 174 ALA B C 1
ATOM 2386 O O . ALA B 2 173 ? 20.171 30.230 22.999 1.00 58.49 174 ALA B O 1
ATOM 2388 N N . GLY B 2 174 ? 20.493 31.982 24.368 1.00 62.54 175 GLY B N 1
ATOM 2389 C CA . GLY B 2 174 ? 19.437 32.755 23.738 1.00 67.48 175 GLY B CA 1
ATOM 2390 C C . GLY B 2 174 ? 18.704 33.702 24.674 1.00 71.47 175 GLY B C 1
ATOM 2391 O O . GLY B 2 174 ? 18.218 33.298 25.729 1.00 71.78 175 GLY B O 1
ATOM 2392 N N . ASN B 2 175 ? 18.630 34.977 24.304 1.00 75.13 176 ASN B N 1
ATOM 2393 C CA . ASN B 2 175 ? 17.924 35.946 25.134 1.00 77.71 176 ASN B CA 1
ATOM 2394 C C . ASN B 2 175 ? 16.441 35.746 24.846 1.00 78.00 176 ASN B C 1
ATOM 2395 O O . ASN B 2 175 ? 16.052 35.426 23.721 1.00 77.64 176 ASN B O 1
ATOM 2400 N N . ASN B 2 176 ? 15.615 35.915 25.868 1.00 78.22 177 ASN B N 1
ATOM 2401 C CA . ASN B 2 176 ? 14.182 35.744 25.701 1.00 77.62 177 ASN B CA 1
ATOM 2402 C C . ASN B 2 176 ? 13.826 34.332 25.248 1.00 75.84 177 ASN B C 1
ATOM 2403 O O . ASN B 2 176 ? 13.186 34.143 24.208 1.00 75.49 177 ASN B O 1
ATOM 2408 N N . ARG B 2 177 ? 14.268 33.341 26.020 1.00 72.72 178 ARG B N 1
ATOM 2409 C CA . ARG B 2 177 ? 13.941 31.959 25.706 1.00 68.74 178 ARG B CA 1
ATOM 2410 C C . ARG B 2 177 ? 12.631 31.708 26.435 1.00 65.08 178 ARG B C 1
ATOM 2411 O O . ARG B 2 177 ? 12.462 32.137 27.580 1.00 62.59 178 ARG B O 1
ATOM 2419 N N . SER B 2 178 ? 11.696 31.042 25.766 1.00 61.52 179 SER B N 1
ATOM 2420 C CA . SER B 2 178 ? 10.398 30.783 26.365 1.00 58.86 179 SER B CA 1
ATOM 2421 C C . SER B 2 178 ? 10.440 29.576 27.277 1.00 55.32 179 SER B C 1
ATOM 2422 O O . SER B 2 178 ? 9.528 29.357 28.065 1.00 54.01 179 SER B O 1
ATOM 2425 N N . VAL B 2 179 ? 11.505 28.792 27.161 1.00 52.96 180 VAL B N 1
ATOM 2426 C CA . VAL B 2 179 ? 11.701 27.612 27.999 1.00 49.97 180 VAL B CA 1
ATOM 2427 C C . VAL B 2 179 ? 13.180 27.309 28.060 1.00 48.23 180 VAL B C 1
ATOM 2428 O O . VAL B 2 179 ? 13.958 27.835 27.278 1.00 48.09 180 VAL B O 1
ATOM 2432 N N . SER B 2 180 ? 13.566 26.455 28.996 1.00 47.65 181 SER B N 1
ATOM 2433 C CA . SER B 2 180 ? 14.952 26.028 29.104 1.00 46.04 181 SER B CA 1
ATOM 2434 C C . SER B 2 180 ? 15.029 24.790 28.207 1.00 45.09 181 SER B C 1
ATOM 2435 O O . SER B 2 180 ? 14.075 24.015 28.152 1.00 44.82 181 SER B O 1
ATOM 2438 N N . MET B 2 181 ? 16.133 24.630 27.480 1.00 45.46 182 MET B N 1
ATOM 2439 C CA . MET B 2 181 ? 16.335 23.476 26.600 1.00 46.10 182 MET B CA 1
ATOM 2440 C C . MET B 2 181 ? 17.715 22.855 26.862 1.00 46.28 182 MET B C 1
ATOM 2441 O O . MET B 2 181 ? 18.757 23.453 26.546 1.00 45.48 182 MET B O 1
ATOM 2446 N N . GLN B 2 182 ? 17.711 21.650 27.432 1.00 44.15 183 GLN B N 1
ATOM 2447 C CA . GLN B 2 182 ? 18.947 20.973 27.778 1.00 41.97 183 GLN B CA 1
ATOM 2448 C C . GLN B 2 182 ? 19.177 19.609 27.130 1.00 41.61 183 GLN B C 1
ATOM 2449 O O . GLN B 2 182 ? 18.308 18.736 27.167 1.00 41.14 183 GLN B O 1
ATOM 2455 N N . THR B 2 183 ? 20.364 19.441 26.545 1.00 39.57 184 THR B N 1
ATOM 2456 C CA . THR B 2 183 ? 20.776 18.194 25.906 1.00 37.91 184 THR B CA 1
ATOM 2457 C C . THR B 2 183 ? 21.292 17.266 26.987 1.00 37.31 184 THR B C 1
ATOM 2458 O O . THR B 2 183 ? 22.077 17.685 27.840 1.00 38.09 184 THR B O 1
ATOM 2462 N N . ILE B 2 184 ? 20.891 16.003 26.922 1.00 34.77 185 ILE B N 1
ATOM 2463 C CA . ILE B 2 184 ? 21.291 15.032 27.924 1.00 33.79 185 ILE B CA 1
ATOM 2464 C C . ILE B 2 184 ? 21.745 13.705 27.317 1.00 35.50 185 ILE B C 1
ATOM 2465 O O . ILE B 2 184 ? 20.984 13.027 26.640 1.00 38.32 185 ILE B O 1
ATOM 2470 N N . ALA B 2 185 ? 22.990 13.330 27.568 1.00 37.39 186 ALA B N 1
ATOM 2471 C CA . ALA B 2 185 ? 23.521 12.066 27.066 1.00 37.56 186 ALA B CA 1
ATOM 2472 C C . ALA B 2 185 ? 23.301 11.040 28.182 1.00 38.60 186 ALA B C 1
ATOM 2473 O O . ALA B 2 185 ? 23.779 11.221 29.297 1.00 41.17 186 ALA B O 1
ATOM 2475 N N . GLU B 2 186 ? 22.573 9.972 27.887 1.00 37.92 187 GLU B N 1
ATOM 2476 C CA . GLU B 2 186 ? 22.292 8.965 28.891 1.00 36.56 187 GLU B CA 1
ATOM 2477 C C . GLU B 2 186 ? 22.480 7.556 28.378 1.00 36.64 187 GLU B C 1
ATOM 2478 O O . GLU B 2 186 ? 22.259 7.278 27.200 1.00 37.25 187 GLU B O 1
ATOM 2484 N N . THR B 2 187 ? 22.894 6.671 29.273 1.00 34.30 188 THR B N 1
ATOM 2485 C CA . THR B 2 187 ? 23.021 5.274 28.941 1.00 35.66 188 THR B CA 1
ATOM 2486 C C . THR B 2 187 ? 22.540 4.573 30.193 1.00 35.83 188 THR B C 1
ATOM 2487 O O . THR B 2 187 ? 22.425 5.209 31.237 1.00 32.49 188 THR B O 1
ATOM 2491 N N . ILE B 2 188 ? 22.243 3.281 30.095 1.00 36.91 189 ILE B N 1
ATOM 2492 C CA . ILE B 2 188 ? 21.756 2.540 31.256 1.00 36.75 189 ILE B CA 1
ATOM 2493 C C . ILE B 2 188 ? 22.723 1.466 31.735 1.00 36.53 189 ILE B C 1
ATOM 2494 O O . ILE B 2 188 ? 23.205 0.674 30.945 1.00 39.04 189 ILE B O 1
ATOM 2499 N N . ILE B 2 189 ? 23.005 1.438 33.026 1.00 35.66 190 ILE B N 1
ATOM 2500 C CA . ILE B 2 189 ? 23.864 0.403 33.572 1.00 36.99 190 ILE B CA 1
ATOM 2501 C C . ILE B 2 189 ? 22.920 -0.683 34.085 1.00 39.06 190 ILE B C 1
ATOM 2502 O O . ILE B 2 189 ? 22.052 -0.408 34.924 1.00 40.39 190 ILE B O 1
ATOM 2507 N N . LEU B 2 190 ? 23.078 -1.913 33.596 1.00 39.56 191 LEU B N 1
ATOM 2508 C CA . LEU B 2 190 ? 22.201 -3.000 34.018 1.00 39.08 191 LEU B CA 1
ATOM 2509 C C . LEU B 2 190 ? 22.777 -3.884 35.082 1.00 40.36 191 LEU B C 1
ATOM 2510 O O . LEU B 2 190 ? 22.056 -4.342 35.962 1.00 43.03 191 LEU B O 1
ATOM 2515 N N . SER B 2 191 ? 24.072 -4.150 35.003 1.00 41.68 192 SER B N 1
ATOM 2516 C CA . SER B 2 191 ? 24.704 -5.015 35.985 1.00 43.73 192 SER B CA 1
ATOM 2517 C C . SER B 2 191 ? 26.224 -4.988 35.844 1.00 45.02 192 SER B C 1
ATOM 2518 O O . SER B 2 191 ? 26.761 -4.302 34.967 1.00 42.84 192 SER B O 1
ATOM 2521 N N . SER B 2 192 ? 26.895 -5.762 36.704 1.00 46.71 193 SER B N 1
ATOM 2522 C CA . SER B 2 192 ? 28.354 -5.844 36.729 1.00 48.40 193 SER B CA 1
ATOM 2523 C C . SER B 2 192 ? 28.857 -7.183 37.236 1.00 49.55 193 SER B C 1
ATOM 2524 O O . SER B 2 192 ? 28.109 -7.972 37.815 1.00 50.45 193 SER B O 1
ATOM 2527 N N . ALA B 2 193 ? 30.149 -7.414 37.045 1.00 51.05 194 ALA B N 1
ATOM 2528 C CA . ALA B 2 193 ? 30.782 -8.646 37.482 1.00 51.62 194 ALA B CA 1
ATOM 2529 C C . ALA B 2 193 ? 32.294 -8.453 37.521 1.00 52.86 194 ALA B C 1
ATOM 2530 O O . ALA B 2 193 ? 32.824 -7.506 36.928 1.00 50.75 194 ALA B O 1
ATOM 2532 N N . GLY B 2 194 ? 32.984 -9.350 38.226 1.00 55.33 195 GLY B N 1
ATOM 2533 C CA . GLY B 2 194 ? 34.432 -9.269 38.309 1.00 58.67 195 GLY B CA 1
ATOM 2534 C C . GLY B 2 194 ? 34.979 -8.898 39.672 1.00 61.23 195 GLY B C 1
ATOM 2535 O O . GLY B 2 194 ? 34.264 -8.943 40.677 1.00 60.31 195 GLY B O 1
ATOM 2536 N N . LYS B 2 195 ? 36.258 -8.527 39.703 1.00 64.38 196 LYS B N 1
ATOM 2537 C CA . LYS B 2 195 ? 36.919 -8.144 40.950 1.00 66.95 196 LYS B CA 1
ATOM 2538 C C . LYS B 2 195 ? 36.156 -7.011 41.618 1.00 66.46 196 LYS B C 1
ATOM 2539 O O . LYS B 2 195 ? 35.457 -7.211 42.610 1.00 67.06 196 LYS B O 1
ATOM 2545 N N . ASN B 2 196 ? 36.300 -5.822 41.044 1.00 65.66 197 ASN B N 1
ATOM 2546 C CA . ASN B 2 196 ? 35.661 -4.622 41.549 1.00 65.26 197 ASN B CA 1
ATOM 2547 C C . ASN B 2 196 ? 34.406 -4.354 40.744 1.00 63.33 197 ASN B C 1
ATOM 2548 O O . ASN B 2 196 ? 34.433 -3.589 39.779 1.00 62.89 197 ASN B O 1
ATOM 2553 N N . SER B 2 197 ? 33.308 -4.972 41.160 1.00 60.72 198 SER B N 1
ATOM 2554 C CA . SER B 2 197 ? 32.041 -4.828 40.468 1.00 57.86 198 SER B CA 1
ATOM 2555 C C . SER B 2 197 ? 31.115 -3.745 41.042 1.00 56.40 198 SER B C 1
ATOM 2556 O O . SER B 2 197 ? 30.085 -3.430 40.439 1.00 56.51 198 SER B O 1
ATOM 2559 N N . SER B 2 198 ? 31.459 -3.175 42.194 1.00 53.65 199 SER B N 1
ATOM 2560 C CA . SER B 2 198 ? 30.616 -2.134 42.778 1.00 50.74 199 SER B CA 1
ATOM 2561 C C . SER B 2 198 ? 30.580 -0.945 41.814 1.00 50.18 199 SER B C 1
ATOM 2562 O O . SER B 2 198 ? 31.574 -0.640 41.158 1.00 48.77 199 SER B O 1
ATOM 2565 N N . VAL B 2 199 ? 29.435 -0.280 41.727 1.00 48.07 200 VAL B N 1
ATOM 2566 C CA . VAL B 2 199 ? 29.293 0.856 40.828 1.00 47.62 200 VAL B CA 1
ATOM 2567 C C . VAL B 2 199 ? 30.382 1.882 41.097 1.00 46.93 200 VAL B C 1
ATOM 2568 O O . VAL B 2 199 ? 30.823 2.605 40.207 1.00 46.32 200 VAL B O 1
ATOM 2572 N N . SER B 2 200 ? 30.818 1.924 42.343 1.00 47.92 201 SER B N 1
ATOM 2573 C CA . SER B 2 200 ? 31.840 2.862 42.764 1.00 48.07 201 SER B CA 1
ATOM 2574 C C . SER B 2 200 ? 33.171 2.541 42.092 1.00 48.19 201 SER B C 1
ATOM 2575 O O . SER B 2 200 ? 33.839 3.431 41.553 1.00 47.66 201 SER B O 1
ATOM 2578 N N . SER B 2 201 ? 33.552 1.268 42.120 1.00 47.34 202 SER B N 1
ATOM 2579 C CA . SER B 2 201 ? 34.792 0.842 41.497 1.00 48.00 202 SER B CA 1
ATOM 2580 C C . SER B 2 201 ? 34.718 1.136 39.998 1.00 47.84 202 SER B C 1
ATOM 2581 O O . SER B 2 201 ? 35.665 1.663 39.413 1.00 47.51 202 SER B O 1
ATOM 2584 N N . LEU B 2 202 ? 33.582 0.793 39.387 1.00 46.89 203 LEU B N 1
ATOM 2585 C CA . LEU B 2 202 ? 33.367 1.000 37.957 1.00 46.39 203 LEU B CA 1
ATOM 2586 C C . LEU B 2 202 ? 33.544 2.465 37.554 1.00 45.22 203 LEU B C 1
ATOM 2587 O O . LEU B 2 202 ? 34.114 2.769 36.497 1.00 43.31 203 LEU B O 1
ATOM 2592 N N . MET B 2 203 ? 33.060 3.369 38.399 1.00 44.22 204 MET B N 1
ATOM 2593 C CA . MET B 2 203 ? 33.209 4.790 38.126 1.00 44.50 204 MET B CA 1
ATOM 2594 C C . MET B 2 203 ? 34.683 5.158 38.222 1.00 44.45 204 MET B C 1
ATOM 2595 O O . MET B 2 203 ? 35.176 5.962 37.434 1.00 44.04 204 MET B O 1
ATOM 2600 N N . ASN B 2 204 ? 35.378 4.562 39.194 1.00 45.52 205 ASN B N 1
ATOM 2601 C CA . ASN B 2 204 ? 36.807 4.804 39.388 1.00 45.49 205 ASN B CA 1
ATOM 2602 C C . ASN B 2 204 ? 37.529 4.266 38.152 1.00 45.95 205 ASN B C 1
ATOM 2603 O O . ASN B 2 204 ? 38.410 4.932 37.610 1.00 48.08 205 ASN B O 1
ATOM 2608 N N . GLY B 2 205 ? 37.136 3.078 37.693 1.00 44.36 206 GLY B N 1
ATOM 2609 C CA . GLY B 2 205 ? 37.754 2.501 36.514 1.00 43.37 206 GLY B CA 1
ATOM 2610 C C . GLY B 2 205 ? 37.657 3.419 35.310 1.00 44.54 206 GLY B C 1
ATOM 2611 O O . GLY B 2 205 ? 38.485 3.359 34.402 1.00 46.85 206 GLY B O 1
ATOM 2612 N N . LEU B 2 206 ? 36.635 4.266 35.284 1.00 45.08 207 LEU B N 1
ATOM 2613 C CA . LEU B 2 206 ? 36.460 5.198 34.186 1.00 43.81 207 LEU B CA 1
ATOM 2614 C C . LEU B 2 206 ? 37.296 6.433 34.460 1.00 43.12 207 LEU B C 1
ATOM 2615 O O . LEU B 2 206 ? 37.466 7.282 33.591 1.00 42.65 207 LEU B O 1
ATOM 2620 N N . GLY B 2 207 ? 37.823 6.520 35.675 1.00 41.60 208 GLY B N 1
ATOM 2621 C CA . GLY B 2 207 ? 38.642 7.656 36.039 1.00 42.98 208 GLY B CA 1
ATOM 2622 C C . GLY B 2 207 ? 37.884 8.733 36.789 1.00 42.79 208 GLY B C 1
ATOM 2623 O O . GLY B 2 207 ? 38.275 9.909 36.782 1.00 42.49 208 GLY B O 1
ATOM 2624 N N . TYR B 2 208 ? 36.803 8.330 37.446 1.00 40.67 209 TYR B N 1
ATOM 2625 C CA . TYR B 2 208 ? 35.975 9.272 38.180 1.00 41.26 209 TYR B CA 1
ATOM 2626 C C . TYR B 2 208 ? 35.919 8.974 39.679 1.00 40.93 209 TYR B C 1
ATOM 2627 O O . TYR B 2 208 ? 36.231 7.873 40.118 1.00 40.24 209 TYR B O 1
ATOM 2636 N N . VAL B 2 209 ? 35.534 9.972 40.465 1.00 41.23 210 VAL B N 1
ATOM 2637 C CA . VAL B 2 209 ? 35.409 9.797 41.905 1.00 42.10 210 VAL B CA 1
ATOM 2638 C C . VAL B 2 209 ? 34.099 10.374 42.400 1.00 42.01 210 VAL B C 1
ATOM 2639 O O . VAL B 2 209 ? 33.544 11.312 41.816 1.00 41.91 210 VAL B O 1
ATOM 2643 N N . PHE B 2 210 ? 33.619 9.821 43.503 1.00 39.61 211 PHE B N 1
ATOM 2644 C CA . PHE B 2 210 ? 32.385 10.291 44.081 1.00 39.67 211 PHE B CA 1
ATOM 2645 C C . PHE B 2 210 ? 32.564 11.711 44.593 1.00 40.19 211 PHE B C 1
ATOM 2646 O O . PHE B 2 210 ? 33.555 12.019 45.234 1.00 42.51 211 PHE B O 1
ATOM 2654 N N . GLU B 2 211 ? 31.609 12.582 44.291 1.00 41.35 212 GLU B N 1
ATOM 2655 C CA . GLU B 2 211 ? 31.671 13.964 44.738 1.00 41.06 212 GLU B CA 1
ATOM 2656 C C . GLU B 2 211 ? 30.559 14.211 45.744 1.00 41.51 212 GLU B C 1
ATOM 2657 O O . GLU B 2 211 ? 30.821 14.466 46.919 1.00 42.73 212 GLU B O 1
ATOM 2663 N N . PHE B 2 212 ? 29.313 14.119 45.294 1.00 40.85 213 PHE B N 1
ATOM 2664 C CA . PHE B 2 212 ? 28.197 14.334 46.193 1.00 39.99 213 PHE B CA 1
ATOM 2665 C C . PHE B 2 212 ? 26.965 13.562 45.747 1.00 40.77 213 PHE B C 1
ATOM 2666 O O . PHE B 2 212 ? 26.934 13.000 44.657 1.00 41.91 213 PHE B O 1
ATOM 2674 N N . GLN B 2 213 ? 25.948 13.519 46.599 1.00 41.04 214 GLN B N 1
ATOM 2675 C CA . GLN B 2 213 ? 24.730 12.805 46.251 1.00 40.19 214 GLN B CA 1
ATOM 2676 C C . GLN B 2 213 ? 23.523 13.402 46.961 1.00 39.19 214 GLN B C 1
ATOM 2677 O O . GLN B 2 213 ? 23.646 13.942 48.061 1.00 39.69 214 GLN B O 1
ATOM 2683 N N . TYR B 2 214 ? 22.362 13.318 46.316 1.00 38.08 215 TYR B N 1
ATOM 2684 C CA . TYR B 2 214 ? 21.131 13.852 46.885 1.00 36.59 215 TYR B CA 1
ATOM 2685 C C . TYR B 2 214 ? 19.907 12.972 46.622 1.00 36.39 215 TYR B C 1
ATOM 2686 O O . TYR B 2 214 ? 19.827 12.259 45.622 1.00 37.63 215 TYR B O 1
ATOM 2695 N N . LEU B 2 215 ? 18.969 13.021 47.557 1.00 34.45 216 LEU B N 1
ATOM 2696 C CA . LEU B 2 215 ? 17.735 12.273 47.479 1.00 32.61 216 LEU B CA 1
ATOM 2697 C C . LEU B 2 215 ? 16.599 13.210 47.114 1.00 33.76 216 LEU B C 1
ATOM 2698 O O . LEU B 2 215 ? 16.502 14.321 47.628 1.00 35.02 216 LEU B O 1
ATOM 2703 N N . THR B 2 216 ? 15.725 12.776 46.227 1.00 33.92 217 THR B N 1
ATOM 2704 C CA . THR B 2 216 ? 14.609 13.619 45.899 1.00 33.44 217 THR B CA 1
ATOM 2705 C C . THR B 2 216 ? 13.352 12.788 46.047 1.00 34.17 217 THR B C 1
ATOM 2706 O O . THR B 2 216 ? 13.304 11.638 45.602 1.00 34.95 217 THR B O 1
ATOM 2710 N N . ILE B 2 217 ? 12.367 13.362 46.746 1.00 33.36 218 ILE B N 1
ATOM 2711 C CA . ILE B 2 217 ? 11.066 12.732 46.982 1.00 31.82 218 ILE B CA 1
ATOM 2712 C C . ILE B 2 217 ? 10.004 13.712 46.526 1.00 32.46 218 ILE B C 1
ATOM 2713 O O . ILE B 2 217 ? 10.104 14.922 46.772 1.00 32.92 218 ILE B O 1
ATOM 2718 N N . GLY B 2 218 ? 8.984 13.193 45.856 1.00 31.24 219 GLY B N 1
ATOM 2719 C CA . GLY B 2 218 ? 7.940 14.063 45.372 1.00 30.42 219 GLY B CA 1
ATOM 2720 C C . GLY B 2 218 ? 6.781 13.325 44.747 1.00 31.86 219 GLY B C 1
ATOM 2721 O O . GLY B 2 218 ? 6.670 12.091 44.841 1.00 30.40 219 GLY B O 1
ATOM 2722 N N . VAL B 2 219 ? 5.890 14.103 44.143 1.00 30.93 220 VAL B N 1
ATOM 2723 C CA . VAL B 2 219 ? 4.736 13.555 43.464 1.00 31.64 220 VAL B CA 1
ATOM 2724 C C . VAL B 2 219 ? 4.783 14.046 42.017 1.00 33.01 220 VAL B C 1
ATOM 2725 O O . VAL B 2 219 ? 5.265 15.152 41.747 1.00 32.56 220 VAL B O 1
ATOM 2729 N N . LYS B 2 220 ? 4.313 13.226 41.083 1.00 32.66 221 LYS B N 1
ATOM 2730 C CA . LYS B 2 220 ? 4.317 13.644 39.684 1.00 34.41 221 LYS B CA 1
ATOM 2731 C C . LYS B 2 220 ? 2.940 13.505 39.076 1.00 34.90 221 LYS B C 1
ATOM 2732 O O . LYS B 2 220 ? 2.092 12.782 39.600 1.00 37.54 221 LYS B O 1
ATOM 2738 N N . PHE B 2 221 ? 2.724 14.220 37.979 1.00 35.58 222 PHE B N 1
ATOM 2739 C CA . PHE B 2 221 ? 1.455 14.214 37.266 1.00 36.14 222 PHE B CA 1
ATOM 2740 C C . PHE B 2 221 ? 1.722 13.988 35.800 1.00 37.70 222 PHE B C 1
ATOM 2741 O O . PHE B 2 221 ? 2.591 14.654 35.223 1.00 36.70 222 PHE B O 1
ATOM 2749 N N . PHE B 2 222 ? 0.987 13.055 35.195 1.00 39.29 223 PHE B N 1
ATOM 2750 C CA . PHE B 2 222 ? 1.134 12.810 33.767 1.00 40.55 223 PHE B CA 1
ATOM 2751 C C . PHE B 2 222 ? 0.071 13.646 33.062 1.00 44.11 223 PHE B C 1
ATOM 2752 O O . PHE B 2 222 ? -1.114 13.569 33.384 1.00 45.11 223 PHE B O 1
ATOM 2760 N N . MET B 2 223 ? 0.493 14.456 32.106 1.00 48.06 224 MET B N 1
ATOM 2761 C CA . MET B 2 223 ? -0.439 15.296 31.393 1.00 51.36 224 MET B CA 1
ATOM 2762 C C . MET B 2 223 ? -0.370 15.040 29.904 1.00 53.99 224 MET B C 1
ATOM 2763 O O . MET B 2 223 ? 0.328 14.129 29.465 1.00 55.78 224 MET B O 1
ATOM 2768 N N . LYS B 2 224 ? -1.087 15.835 29.122 1.00 55.51 225 LYS B N 1
ATOM 2769 C CA . LYS B 2 224 ? -1.108 15.620 27.692 1.00 56.85 225 LYS B CA 1
ATOM 2770 C C . LYS B 2 224 ? 0.167 15.962 26.951 1.00 57.03 225 LYS B C 1
ATOM 2771 O O . LYS B 2 224 ? 0.949 16.806 27.368 1.00 58.07 225 LYS B O 1
ATOM 2777 N N . HIS B 2 225 ? 0.364 15.266 25.842 1.00 57.00 226 HIS B N 1
ATOM 2778 C CA . HIS B 2 225 ? 1.506 15.471 24.974 1.00 56.50 226 HIS B CA 1
ATOM 2779 C C . HIS B 2 225 ? 2.856 15.153 25.599 1.00 55.21 226 HIS B C 1
ATOM 2780 O O . HIS B 2 225 ? 3.891 15.638 25.137 1.00 55.79 226 HIS B O 1
ATOM 2787 N N . GLY B 2 226 ? 2.845 14.326 26.639 1.00 52.61 227 GLY B N 1
ATOM 2788 C CA . GLY B 2 226 ? 4.088 13.953 27.293 1.00 49.99 227 GLY B CA 1
ATOM 2789 C C . GLY B 2 226 ? 4.580 14.936 28.340 1.00 47.86 227 GLY B C 1
ATOM 2790 O O . GLY B 2 226 ? 5.717 14.849 28.802 1.00 46.83 227 GLY B O 1
ATOM 2791 N N . LEU B 2 227 ? 3.730 15.882 28.712 1.00 46.75 228 LEU B N 1
ATOM 2792 C CA . LEU B 2 227 ? 4.108 16.860 29.712 1.00 45.87 228 LEU B CA 1
ATOM 2793 C C . LEU B 2 227 ? 4.077 16.210 31.089 1.00 45.12 228 LEU B C 1
ATOM 2794 O O . LEU B 2 227 ? 3.122 15.524 31.438 1.00 45.26 228 LEU B O 1
ATOM 2799 N N . ILE B 2 228 ? 5.128 16.420 31.867 1.00 44.23 229 ILE B N 1
ATOM 2800 C CA . ILE B 2 228 ? 5.187 15.860 33.210 1.00 44.88 229 ILE B CA 1
ATOM 2801 C C . ILE B 2 228 ? 5.458 16.955 34.228 1.00 44.16 229 ILE B C 1
ATOM 2802 O O . ILE B 2 228 ? 6.244 17.872 33.985 1.00 42.05 229 ILE B O 1
ATOM 2807 N N . LEU B 2 229 ? 4.777 16.862 35.361 1.00 44.78 230 LEU B N 1
ATOM 2808 C CA . LEU B 2 229 ? 4.915 17.849 36.410 1.00 45.68 230 LEU B CA 1
ATOM 2809 C C . LEU B 2 229 ? 5.367 17.189 37.683 1.00 45.36 230 LEU B C 1
ATOM 2810 O O . LEU B 2 229 ? 4.744 16.244 38.143 1.00 46.22 230 LEU B O 1
ATOM 2815 N N . GLU B 2 230 ? 6.469 17.682 38.241 1.00 44.26 231 GLU B N 1
ATOM 2816 C CA . GLU B 2 230 ? 7.008 17.133 39.477 1.00 42.86 231 GLU B CA 1
ATOM 2817 C C . GLU B 2 230 ? 7.032 18.188 40.568 1.00 41.71 231 GLU B C 1
ATOM 2818 O O . GLU B 2 230 ? 7.430 19.327 40.347 1.00 43.65 231 GLU B O 1
ATOM 2824 N N . LEU B 2 231 ? 6.589 17.796 41.749 1.00 40.20 232 LEU B N 1
ATOM 2825 C CA . LEU B 2 231 ? 6.567 18.675 42.892 1.00 39.62 232 LEU B CA 1
ATOM 2826 C C . LEU B 2 231 ? 7.591 17.957 43.735 1.00 38.99 232 LEU B C 1
ATOM 2827 O O . LEU B 2 231 ? 7.346 16.847 44.181 1.00 40.50 232 LEU B O 1
ATOM 2832 N N . GLN B 2 232 ? 8.747 18.568 43.944 1.00 37.99 233 GLN B N 1
ATOM 2833 C CA . GLN B 2 232 ? 9.789 17.875 44.666 1.00 38.34 233 GLN B CA 1
ATOM 2834 C C . GLN B 2 232 ? 10.452 18.516 45.868 1.00 38.84 233 GLN B C 1
ATOM 2835 O O . GLN B 2 232 ? 10.431 19.729 46.051 1.00 39.47 233 GLN B O 1
ATOM 2841 N N . LYS B 2 233 ? 11.033 17.650 46.697 1.00 37.51 234 LYS B N 1
ATOM 2842 C CA . LYS B 2 233 ? 11.805 18.054 47.863 1.00 35.19 234 LYS B CA 1
ATOM 2843 C C . LYS B 2 233 ? 13.164 17.371 47.688 1.00 35.57 234 LYS B C 1
ATOM 2844 O O . LYS B 2 233 ? 13.239 16.209 47.296 1.00 36.12 234 LYS B O 1
ATOM 2850 N N . ILE B 2 234 ? 14.239 18.102 47.947 1.00 35.02 235 ILE B N 1
ATOM 2851 C CA . ILE B 2 234 ? 15.581 17.569 47.769 1.00 34.62 235 ILE B CA 1
ATOM 2852 C C . ILE B 2 234 ? 16.414 17.618 49.049 1.00 35.65 235 ILE B C 1
ATOM 2853 O O . ILE B 2 234 ? 16.420 18.613 49.773 1.00 35.05 235 ILE B O 1
ATOM 2858 N N . TRP B 2 235 ? 17.115 16.524 49.317 1.00 35.62 236 TRP B N 1
ATOM 2859 C CA . TRP B 2 235 ? 17.955 16.408 50.498 1.00 34.95 236 TRP B CA 1
ATOM 2860 C C . TRP B 2 235 ? 19.331 15.963 50.069 1.00 34.40 236 TRP B C 1
ATOM 2861 O O . TRP B 2 235 ? 19.452 14.974 49.349 1.00 32.01 236 TRP B O 1
ATOM 2872 N N . GLN B 2 236 ? 20.371 16.683 50.487 1.00 33.24 237 GLN B N 1
ATOM 2873 C CA . GLN B 2 236 ? 21.720 16.241 50.167 1.00 31.61 237 GLN B CA 1
ATOM 2874 C C . GLN B 2 236 ? 22.019 15.185 51.245 1.00 31.60 237 GLN B C 1
ATOM 2875 O O . GLN B 2 236 ? 21.516 15.295 52.362 1.00 30.25 237 GLN B O 1
ATOM 2881 N N . ILE B 2 237 ? 22.801 14.161 50.916 1.00 32.30 238 ILE B N 1
ATOM 2882 C CA . ILE B 2 237 ? 23.119 13.089 51.879 1.00 34.87 238 ILE B CA 1
ATOM 2883 C C . ILE B 2 237 ? 24.610 13.038 52.273 1.00 35.50 238 ILE B C 1
ATOM 2884 O O . ILE B 2 237 ? 25.477 12.949 51.408 1.00 36.10 238 ILE B O 1
ATOM 2889 N N . GLU B 2 238 ? 24.905 13.096 53.571 1.00 37.71 239 GLU B N 1
ATOM 2890 C CA . GLU B 2 238 ? 26.291 13.016 54.068 1.00 39.85 239 GLU B CA 1
ATOM 2891 C C . GLU B 2 238 ? 26.196 12.391 55.444 1.00 41.81 239 GLU B C 1
ATOM 2892 O O . GLU B 2 238 ? 25.134 12.455 56.050 1.00 44.30 239 GLU B O 1
ATOM 2898 N N . GLU B 2 239 ? 27.274 11.790 55.945 1.00 44.65 240 GLU B N 1
ATOM 2899 C CA . GLU B 2 239 ? 27.226 11.189 57.281 1.00 47.41 240 GLU B CA 1
ATOM 2900 C C . GLU B 2 239 ? 26.933 12.283 58.289 1.00 47.39 240 GLU B C 1
ATOM 2901 O O . GLU B 2 239 ? 26.258 12.047 59.289 1.00 48.41 240 GLU B O 1
ATOM 2907 N N . ALA B 2 240 ? 27.439 13.483 58.021 1.00 46.59 241 ALA B N 1
ATOM 2908 C CA . ALA B 2 240 ? 27.213 14.609 58.909 1.00 46.19 241 ALA B CA 1
ATOM 2909 C C . ALA B 2 240 ? 25.713 14.931 58.952 1.00 46.91 241 ALA B C 1
ATOM 2910 O O . ALA B 2 240 ? 25.252 15.693 59.795 1.00 47.03 241 ALA B O 1
ATOM 2912 N N . GLY B 2 241 ? 24.955 14.339 58.042 1.00 46.90 242 GLY B N 1
ATOM 2913 C CA . GLY B 2 241 ? 23.527 14.567 58.037 1.00 49.03 242 GLY B CA 1
ATOM 2914 C C . GLY B 2 241 ? 22.981 15.041 56.706 1.00 51.04 242 GLY B C 1
ATOM 2915 O O . GLY B 2 241 ? 23.711 15.644 55.907 1.00 52.39 242 GLY B O 1
ATOM 2916 N N . ASN B 2 242 ? 21.702 14.755 56.460 1.00 49.94 243 ASN B N 1
ATOM 2917 C CA . ASN B 2 242 ? 21.045 15.184 55.236 1.00 49.00 243 ASN B CA 1
ATOM 2918 C C . ASN B 2 242 ? 20.487 16.560 55.498 1.00 47.36 243 ASN B C 1
ATOM 2919 O O . ASN B 2 242 ? 19.863 16.785 56.525 1.00 49.93 243 ASN B O 1
ATOM 2924 N N . SER B 2 243 ? 20.721 17.489 54.590 1.00 45.71 244 SER B N 1
ATOM 2925 C CA . SER B 2 243 ? 20.181 18.831 54.743 1.00 44.01 244 SER B CA 1
ATOM 2926 C C . SER B 2 243 ? 19.209 19.081 53.597 1.00 42.39 244 SER B C 1
ATOM 2927 O O . SER B 2 243 ? 19.530 18.812 52.442 1.00 40.43 244 SER B O 1
ATOM 2930 N N . GLN B 2 244 ? 18.016 19.583 53.908 1.00 41.05 245 GLN B N 1
ATOM 2931 C CA . GLN B 2 244 ? 17.039 19.824 52.854 1.00 40.63 245 GLN B CA 1
ATOM 2932 C C . GLN B 2 244 ? 17.289 21.076 52.010 1.00 38.48 245 GLN B C 1
ATOM 2933 O O . GLN B 2 244 ? 17.028 22.192 52.436 1.00 37.99 245 GLN B O 1
ATOM 2939 N N . ILE B 2 245 ? 17.789 20.871 50.801 1.00 38.47 246 ILE B N 1
ATOM 2940 C CA . ILE B 2 245 ? 18.070 21.966 49.890 1.00 39.47 246 ILE B CA 1
ATOM 2941 C C . ILE B 2 245 ? 16.796 22.780 49.647 1.00 40.22 246 ILE B C 1
ATOM 2942 O O . ILE B 2 245 ? 16.847 23.997 49.479 1.00 41.48 246 ILE B O 1
ATOM 2947 N N . THR B 2 246 ? 15.654 22.101 49.627 1.00 40.07 247 THR B N 1
ATOM 2948 C CA . THR B 2 246 ? 14.367 22.751 49.393 1.00 38.17 247 THR B CA 1
ATOM 2949 C C . THR B 2 246 ? 13.636 23.148 50.664 1.00 38.49 247 THR B C 1
ATOM 2950 O O . THR B 2 246 ? 12.430 23.401 50.621 1.00 39.77 247 THR B O 1
ATOM 2954 N N . SER B 2 247 ? 14.342 23.191 51.787 1.00 36.31 248 SER B N 1
ATOM 2955 C CA . SER B 2 247 ? 13.730 23.572 53.055 1.00 36.70 248 SER B CA 1
ATOM 2956 C C . SER B 2 247 ? 12.786 24.764 52.868 1.00 37.49 248 SER B C 1
ATOM 2957 O O . SER B 2 247 ? 13.178 25.789 52.304 1.00 37.52 248 SER B O 1
ATOM 2960 N N . GLY B 2 248 ? 11.544 24.621 53.332 1.00 37.33 249 GLY B N 1
ATOM 2961 C CA . GLY B 2 248 ? 10.567 25.684 53.188 1.00 35.42 249 GLY B CA 1
ATOM 2962 C C . GLY B 2 248 ? 9.407 25.344 52.268 1.00 36.39 249 GLY B C 1
ATOM 2963 O O . GLY B 2 248 ? 8.267 25.711 52.544 1.00 37.84 249 GLY B O 1
ATOM 2964 N N . GLY B 2 249 ? 9.685 24.647 51.171 1.00 37.18 250 GLY B N 1
ATOM 2965 C CA . GLY B 2 249 ? 8.635 24.294 50.233 1.00 36.79 250 GLY B CA 1
ATOM 2966 C C . GLY B 2 249 ? 9.043 23.250 49.206 1.00 38.07 250 GLY B C 1
ATOM 2967 O O . GLY B 2 249 ? 9.897 22.389 49.476 1.00 37.14 250 GLY B O 1
ATOM 2968 N N . PHE B 2 250 ? 8.430 23.329 48.021 1.00 37.36 251 PHE B N 1
ATOM 2969 C CA . PHE B 2 250 ? 8.701 22.378 46.941 1.00 35.28 251 PHE B CA 1
ATOM 2970 C C . PHE B 2 250 ? 9.224 23.007 45.664 1.00 34.54 251 PHE B C 1
ATOM 2971 O O . PHE B 2 250 ? 8.827 24.107 45.276 1.00 35.90 251 PHE B O 1
ATOM 2979 N N . LEU B 2 251 ? 10.110 22.293 44.998 1.00 33.78 252 LEU B N 1
ATOM 2980 C CA . LEU B 2 251 ? 10.625 22.768 43.733 1.00 35.96 252 LEU B CA 1
ATOM 2981 C C . LEU B 2 251 ? 9.646 22.237 42.683 1.00 38.16 252 LEU B C 1
ATOM 2982 O O . LEU B 2 251 ? 9.376 21.026 42.615 1.00 38.47 252 LEU B O 1
ATOM 2987 N N . LEU B 2 252 ? 9.094 23.136 41.874 1.00 39.45 253 LEU B N 1
ATOM 2988 C CA . LEU B 2 252 ? 8.145 22.714 40.857 1.00 39.04 253 LEU B CA 1
ATOM 2989 C C . LEU B 2 252 ? 8.816 22.631 39.496 1.00 37.39 253 LEU B C 1
ATOM 2990 O O . LEU B 2 252 ? 9.490 23.568 39.076 1.00 36.15 253 LEU B O 1
ATOM 2995 N N . LYS B 2 253 ? 8.637 21.499 38.819 1.00 35.56 254 LYS B N 1
ATOM 2996 C CA . LYS B 2 253 ? 9.234 21.294 37.509 1.00 35.41 254 LYS B CA 1
ATOM 2997 C C . LYS B 2 253 ? 8.257 20.737 36.484 1.00 37.11 254 LYS B C 1
ATOM 2998 O O . LYS B 2 253 ? 7.544 19.766 36.750 1.00 37.90 254 LYS B O 1
ATOM 3004 N N . ALA B 2 254 ? 8.237 21.361 35.309 1.00 36.30 255 ALA B N 1
ATOM 3005 C CA . ALA B 2 254 ? 7.370 20.949 34.222 1.00 36.42 255 ALA B CA 1
ATOM 3006 C C . ALA B 2 254 ? 8.307 20.697 33.069 1.00 35.97 255 ALA B C 1
ATOM 3007 O O . ALA B 2 254 ? 9.135 21.549 32.752 1.00 36.64 255 ALA B O 1
ATOM 3009 N N . TYR B 2 255 ? 8.186 19.545 32.423 1.00 36.50 256 TYR B N 1
ATOM 3010 C CA . TYR B 2 255 ? 9.117 19.254 31.343 1.00 37.56 256 TYR B CA 1
ATOM 3011 C C . TYR B 2 255 ? 8.617 18.219 30.365 1.00 37.89 256 TYR B C 1
ATOM 3012 O O . TYR B 2 255 ? 7.679 17.478 30.652 1.00 38.84 256 TYR B O 1
ATOM 3021 N N . ILE B 2 256 ? 9.280 18.178 29.215 1.00 37.56 257 ILE B N 1
ATOM 3022 C CA . ILE B 2 256 ? 8.986 17.217 28.172 1.00 38.71 257 ILE B CA 1
ATOM 3023 C C . ILE B 2 256 ? 10.313 16.781 27.560 1.00 38.61 257 ILE B C 1
ATOM 3024 O O . ILE B 2 256 ? 11.191 17.612 27.318 1.00 37.10 257 ILE B O 1
ATOM 3029 N N . ASN B 2 257 ? 10.463 15.479 27.334 1.00 38.00 258 ASN B N 1
ATOM 3030 C CA . ASN B 2 257 ? 11.683 14.954 26.733 1.00 39.97 258 ASN B CA 1
ATOM 3031 C C . ASN B 2 257 ? 11.477 14.758 25.245 1.00 40.14 258 ASN B C 1
ATOM 3032 O O . ASN B 2 257 ? 10.543 14.086 24.816 1.00 4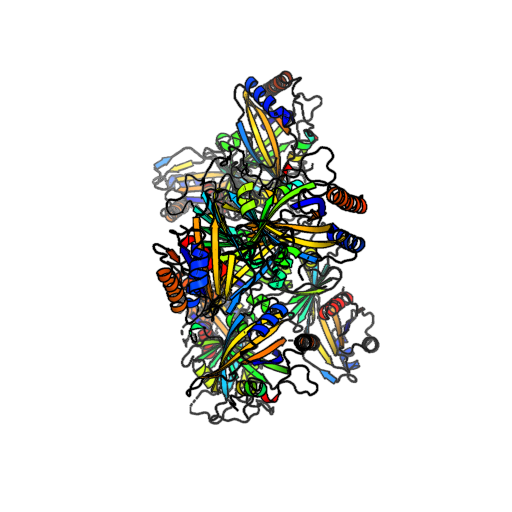0.42 258 ASN B O 1
ATOM 3037 N N . VAL B 2 258 ? 12.366 15.355 24.468 1.00 41.23 259 VAL B N 1
ATOM 3038 C CA . VAL B 2 258 ? 12.274 15.317 23.015 1.00 44.81 259 VAL B CA 1
ATOM 3039 C C . VAL B 2 258 ? 13.456 14.626 22.348 1.00 46.45 259 VAL B C 1
ATOM 3040 O O . VAL B 2 258 ? 14.575 15.138 22.385 1.00 47.36 259 VAL B O 1
ATOM 3044 N N . SER B 2 259 ? 13.200 13.469 21.742 1.00 48.92 260 SER B N 1
ATOM 3045 C CA . SER B 2 259 ? 14.233 12.709 21.027 1.00 51.64 260 SER B CA 1
ATOM 3046 C C . SER B 2 259 ? 14.609 13.475 19.750 1.00 51.84 260 SER B C 1
ATOM 3047 O O . SER B 2 259 ? 15.772 13.804 19.523 1.00 52.45 260 SER B O 1
ATOM 3050 N N . ASP B 2 263 ? 13.231 17.018 14.967 1.00 109.29 264 ASP B N 1
ATOM 3051 C CA . ASP B 2 263 ? 12.669 17.959 14.004 1.00 109.69 264 ASP B CA 1
ATOM 3052 C C . ASP B 2 263 ? 12.218 19.232 14.712 1.00 108.51 264 ASP B C 1
ATOM 3053 O O . ASP B 2 263 ? 11.593 19.173 15.769 1.00 108.88 264 ASP B O 1
ATOM 3058 N N . ILE B 2 264 ? 12.536 20.379 14.116 1.00 106.89 265 ILE B N 1
ATOM 3059 C CA . ILE B 2 264 ? 12.174 21.684 14.664 1.00 104.56 265 ILE B CA 1
ATOM 3060 C C . ILE B 2 264 ? 10.713 21.748 15.110 1.00 102.63 265 ILE B C 1
ATOM 3061 O O . ILE B 2 264 ? 10.406 22.296 16.169 1.00 103.08 265 ILE B O 1
ATOM 3066 N N . ASP B 2 265 ? 9.817 21.191 14.299 1.00 99.89 266 ASP B N 1
ATOM 3067 C CA . ASP B 2 265 ? 8.390 21.190 14.611 1.00 97.38 266 ASP B CA 1
ATOM 3068 C C . ASP B 2 265 ? 8.089 20.718 16.031 1.00 94.60 266 ASP B C 1
ATOM 3069 O O . ASP B 2 265 ? 7.610 21.488 16.861 1.00 94.44 266 ASP B O 1
ATOM 3074 N N . ARG B 2 266 ? 8.369 19.448 16.303 1.00 91.13 267 ARG B N 1
ATOM 3075 C CA . ARG B 2 266 ? 8.113 18.884 17.615 1.00 87.88 267 ARG B CA 1
ATOM 3076 C C . ARG B 2 266 ? 8.759 19.712 18.729 1.00 84.85 267 ARG B C 1
ATOM 3077 O O . ARG B 2 266 ? 8.336 19.642 19.879 1.00 85.02 267 ARG B O 1
ATOM 3085 N N . ILE B 2 267 ? 9.776 20.500 18.392 1.00 80.50 268 ILE B N 1
ATOM 3086 C CA . ILE B 2 267 ? 10.430 21.341 19.387 1.00 76.89 268 ILE B CA 1
ATOM 3087 C C . ILE B 2 267 ? 9.586 22.590 19.640 1.00 75.76 268 ILE B C 1
ATOM 3088 O O . ILE B 2 267 ? 9.454 23.041 20.776 1.00 75.70 268 ILE B O 1
ATOM 3093 N N . ASN B 2 268 ? 9.021 23.154 18.580 1.00 73.80 269 ASN B N 1
ATOM 3094 C CA . ASN B 2 268 ? 8.187 24.339 18.718 1.00 71.60 269 ASN B CA 1
ATOM 3095 C C . ASN B 2 268 ? 6.827 23.934 19.259 1.00 69.23 269 ASN B C 1
ATOM 3096 O O . ASN B 2 268 ? 6.115 24.745 19.848 1.00 69.09 269 ASN B O 1
ATOM 3101 N N . TYR B 2 269 ? 6.461 22.678 19.045 1.00 66.53 270 TYR B N 1
ATOM 3102 C CA . TYR B 2 269 ? 5.186 22.184 19.537 1.00 65.14 270 TYR B CA 1
ATOM 3103 C C . TYR B 2 269 ? 5.306 21.973 21.038 1.00 63.42 270 TYR B C 1
ATOM 3104 O O . TYR B 2 269 ? 4.402 22.310 21.801 1.00 63.07 270 TYR B O 1
ATOM 3113 N N . THR B 2 270 ? 6.439 21.412 21.447 1.00 60.98 271 THR B N 1
ATOM 3114 C CA . THR B 2 270 ? 6.693 21.151 22.846 1.00 58.87 271 THR B CA 1
ATOM 3115 C C . THR B 2 270 ? 6.768 22.469 23.597 1.00 57.29 271 THR B C 1
ATOM 3116 O O . THR B 2 270 ? 6.276 22.580 24.718 1.00 56.90 271 THR B O 1
ATOM 3120 N N . GLU B 2 271 ? 7.375 23.476 22.986 1.00 56.21 272 GLU B N 1
ATOM 3121 C CA . GLU B 2 271 ? 7.468 24.766 23.649 1.00 56.88 272 GLU B CA 1
ATOM 3122 C C . GLU B 2 271 ? 6.063 25.273 23.911 1.00 55.08 272 GLU B C 1
ATOM 3123 O O . GLU B 2 271 ? 5.763 25.805 24.975 1.00 54.41 272 GLU B O 1
ATOM 3129 N N . THR B 2 272 ? 5.200 25.107 22.922 1.00 54.03 273 THR B N 1
ATOM 3130 C CA . THR B 2 272 ? 3.827 25.553 23.048 1.00 53.30 273 THR B CA 1
ATOM 3131 C C . THR B 2 272 ? 3.119 24.871 24.218 1.00 51.93 273 THR B C 1
ATOM 3132 O O . THR B 2 272 ? 2.437 25.532 25.011 1.00 52.63 273 THR B O 1
ATOM 3136 N N . VAL B 2 273 ? 3.273 23.556 24.334 1.00 48.36 274 VAL B N 1
ATOM 3137 C CA . VAL B 2 273 ? 2.639 22.848 25.432 1.00 47.56 274 VAL B CA 1
ATOM 3138 C C . VAL B 2 273 ? 3.064 23.451 26.768 1.00 48.78 274 VAL B C 1
ATOM 3139 O O . VAL B 2 273 ? 2.215 23.727 27.618 1.00 49.47 274 VAL B O 1
ATOM 3143 N N . LEU B 2 274 ? 4.371 23.653 26.950 1.00 48.19 275 LEU B N 1
ATOM 3144 C CA . LEU B 2 274 ? 4.890 24.241 28.176 1.00 47.79 275 LEU B CA 1
ATOM 3145 C C . LEU B 2 274 ? 4.334 25.653 28.351 1.00 49.14 275 LEU B C 1
ATOM 3146 O O . LEU B 2 274 ? 3.935 26.029 29.446 1.00 49.54 275 LEU B O 1
ATOM 3151 N N . MET B 2 275 ? 4.302 26.434 27.275 1.00 50.91 276 MET B N 1
ATOM 3152 C CA . MET B 2 275 ? 3.783 27.803 27.339 1.00 52.63 276 MET B CA 1
ATOM 3153 C C . MET B 2 275 ? 2.309 27.849 27.740 1.00 52.24 276 MET B C 1
ATOM 3154 O O . MET B 2 275 ? 1.898 28.767 28.460 1.00 50.48 276 MET B O 1
ATOM 3159 N N . ASN B 2 276 ? 1.516 26.874 27.278 1.00 51.63 277 ASN B N 1
ATOM 3160 C CA . ASN B 2 276 ? 0.091 26.824 27.636 1.00 52.51 277 ASN B CA 1
ATOM 3161 C C . ASN B 2 276 ? -0.076 26.470 29.117 1.00 51.91 277 ASN B C 1
ATOM 3162 O O . ASN B 2 276 ? -1.016 26.935 29.768 1.00 52.39 277 ASN B O 1
ATOM 3167 N N . LEU B 2 277 ? 0.825 25.640 29.643 1.00 49.62 278 LEU B N 1
ATOM 3168 C CA . LEU B 2 277 ? 0.753 25.269 31.043 1.00 47.44 278 LEU B CA 1
ATOM 3169 C C . LEU B 2 277 ? 1.139 26.496 31.851 1.00 47.91 278 LEU B C 1
ATOM 3170 O O . LEU B 2 277 ? 0.517 26.793 32.872 1.00 48.29 278 LEU B O 1
ATOM 3175 N N . LYS B 2 278 ? 2.165 27.212 31.400 1.00 47.72 279 LYS B N 1
ATOM 3176 C CA . LYS B 2 278 ? 2.600 28.418 32.106 1.00 50.78 279 LYS B CA 1
ATOM 3177 C C . LYS B 2 278 ? 1.434 29.403 32.112 1.00 53.57 279 LYS B C 1
ATOM 3178 O O . LYS B 2 278 ? 1.111 30.002 33.132 1.00 52.36 279 LYS B O 1
ATOM 3184 N N . LYS B 2 279 ? 0.804 29.547 30.954 1.00 57.91 280 LYS B N 1
ATOM 3185 C CA . LYS B 2 279 ? -0.324 30.445 30.788 1.00 61.83 280 LYS B CA 1
ATOM 3186 C C . LYS B 2 279 ? -1.474 30.035 31.687 1.00 63.11 280 LYS B C 1
ATOM 3187 O O . LYS B 2 279 ? -2.104 30.873 32.320 1.00 64.67 280 LYS B O 1
ATOM 3193 N N . GLU B 2 280 ? -1.746 28.741 31.751 1.00 64.36 281 GLU B N 1
ATOM 3194 C CA . GLU B 2 280 ? -2.842 28.250 32.570 1.00 66.31 281 GLU B CA 1
ATOM 3195 C C . GLU B 2 280 ? -2.634 28.390 34.085 1.00 65.83 281 GLU B C 1
ATOM 3196 O O . GLU B 2 280 ? -3.591 28.300 34.854 1.00 65.62 281 GLU B O 1
ATOM 3202 N N . LEU B 2 281 ? -1.394 28.604 34.516 1.00 65.05 282 LEU B N 1
ATOM 3203 C CA . LEU B 2 281 ? -1.108 28.753 35.939 1.00 63.69 282 LEU B CA 1
ATOM 3204 C C . LEU B 2 281 ? -0.742 30.185 36.279 1.00 64.53 282 LEU B C 1
ATOM 3205 O O . LEU B 2 281 ? -0.489 30.509 37.439 1.00 64.23 282 LEU B O 1
ATOM 3210 N N . GLN B 2 282 ? -0.700 31.043 35.266 1.00 66.01 283 GLN B N 1
ATOM 3211 C CA . GLN B 2 282 ? -0.375 32.442 35.495 1.00 67.75 283 GLN B CA 1
ATOM 3212 C C . GLN B 2 282 ? -1.392 32.981 36.483 1.00 68.40 283 GLN B C 1
ATOM 3213 O O . GLN B 2 282 ? -2.574 32.644 36.418 1.00 67.40 283 GLN B O 1
ATOM 3219 N N . GLY B 2 283 ? -0.934 33.821 37.400 1.00 68.82 284 GLY B N 1
ATOM 3220 C CA . GLY B 2 283 ? -1.842 34.358 38.391 1.00 69.25 284 GLY B CA 1
ATOM 3221 C C . GLY B 2 283 ? -1.765 33.541 39.665 1.00 69.89 284 GLY B C 1
ATOM 3222 O O . GLY B 2 283 ? -1.752 34.109 40.762 1.00 71.56 284 GLY B O 1
ATOM 3223 N N . TYR B 2 284 ? -1.710 32.215 39.526 1.00 68.24 285 TYR B N 1
ATOM 3224 C CA . TYR B 2 284 ? -1.619 31.326 40.679 1.00 67.00 285 TYR B CA 1
ATOM 3225 C C . TYR B 2 284 ? -0.163 31.019 41.036 1.00 66.04 285 TYR B C 1
ATOM 3226 O O . TYR B 2 284 ? 0.313 31.422 42.100 1.00 67.36 285 TYR B O 1
ATOM 3235 N N . ILE B 2 285 ? 0.529 30.292 40.157 1.00 63.93 286 ILE B N 1
ATOM 3236 C CA . ILE B 2 285 ? 1.935 29.914 40.363 1.00 61.06 286 ILE B CA 1
ATOM 3237 C C . ILE B 2 285 ? 2.724 30.232 39.094 1.00 58.14 286 ILE B C 1
ATOM 3238 O O . ILE B 2 285 ? 2.306 29.881 37.998 1.00 57.31 286 ILE B O 1
ATOM 3243 N N . GLU B 2 286 ? 3.862 30.900 39.219 1.00 56.32 287 GLU B N 1
ATOM 3244 C CA . GLU B 2 286 ? 4.605 31.232 38.012 1.00 57.03 287 GLU B CA 1
ATOM 3245 C C . GLU B 2 286 ? 5.743 30.277 37.651 1.00 55.22 287 GLU B C 1
ATOM 3246 O O . GLU B 2 286 ? 6.546 29.887 38.501 1.00 56.90 287 GLU B O 1
ATOM 3252 N N . LEU B 2 287 ? 5.799 29.910 36.373 1.00 52.16 288 LEU B N 1
ATOM 3253 C CA . LEU B 2 287 ? 6.818 29.006 35.861 1.00 48.52 288 LEU B CA 1
ATOM 3254 C C . LEU B 2 287 ? 7.740 29.790 34.956 1.00 47.47 288 LEU B C 1
ATOM 3255 O O . LEU B 2 287 ? 7.274 30.430 34.024 1.00 47.14 288 LEU B O 1
ATOM 3260 N N . SER B 2 288 ? 9.043 29.748 35.219 1.00 46.24 289 SER B N 1
ATOM 3261 C CA . SER B 2 288 ? 9.981 30.474 34.373 1.00 45.48 289 SER B CA 1
ATOM 3262 C C . SER B 2 288 ? 11.212 29.677 33.967 1.00 45.53 289 SER B C 1
ATOM 3263 O O . SER B 2 288 ? 11.405 28.537 34.377 1.00 45.69 289 SER B O 1
ATOM 3266 N N . VAL B 2 289 ? 12.036 30.297 33.136 1.00 44.46 290 VAL B N 1
ATOM 3267 C CA . VAL B 2 289 ? 13.253 29.669 32.673 1.00 43.31 290 VAL B CA 1
ATOM 3268 C C . VAL B 2 289 ? 14.389 29.962 33.651 1.00 44.67 290 VAL B C 1
ATOM 3269 O O . VAL B 2 289 ? 14.734 31.120 33.886 1.00 43.92 290 VAL B O 1
ATOM 3273 N N . PRO B 2 290 ? 14.974 28.913 34.250 1.00 45.36 291 PRO B N 1
ATOM 3274 C CA . PRO B 2 290 ? 16.067 29.164 35.187 1.00 44.93 291 PRO B CA 1
ATOM 3275 C C . PRO B 2 290 ? 17.316 29.605 34.456 1.00 45.13 291 PRO B C 1
ATOM 3276 O O . PRO B 2 290 ? 17.436 29.441 33.248 1.00 44.82 291 PRO B O 1
ATOM 3280 N N . ASP B 2 291 ? 18.240 30.177 35.208 1.00 48.00 292 ASP B N 1
ATOM 3281 C CA . ASP B 2 291 ? 19.508 30.653 34.675 1.00 50.93 292 ASP B CA 1
ATOM 3282 C C . ASP B 2 291 ? 20.369 29.499 34.125 1.00 50.24 292 ASP B C 1
ATOM 3283 O O . ASP B 2 291 ? 20.634 28.520 34.823 1.00 49.71 292 ASP B O 1
ATOM 3288 N N . ARG B 2 292 ? 20.815 29.628 32.881 1.00 50.33 293 ARG B N 1
ATOM 3289 C CA . ARG B 2 292 ? 21.651 28.606 32.256 1.00 49.70 293 ARG B CA 1
ATOM 3290 C C . ARG B 2 292 ? 22.773 28.156 33.172 1.00 50.63 293 ARG B C 1
ATOM 3291 O O . ARG B 2 292 ? 22.998 26.957 33.364 1.00 49.73 293 ARG B O 1
ATOM 3299 N N . GLN B 2 293 ? 23.494 29.130 33.721 1.00 50.29 294 GLN B N 1
ATOM 3300 C CA . GLN B 2 293 ? 24.619 28.830 34.594 1.00 49.51 294 GLN B CA 1
ATOM 3301 C C . GLN B 2 293 ? 24.251 27.952 35.799 1.00 47.89 294 GLN B C 1
ATOM 3302 O O . GLN B 2 293 ? 25.121 27.303 36.382 1.00 48.48 294 GLN B O 1
ATOM 3308 N N . SER B 2 294 ? 22.969 27.912 36.156 1.00 46.75 295 SER B N 1
ATOM 3309 C CA . SER B 2 294 ? 22.512 27.118 37.291 1.00 45.39 295 SER B CA 1
ATOM 3310 C C . SER B 2 294 ? 22.215 25.690 36.894 1.00 44.18 295 SER B C 1
ATOM 3311 O O . SER B 2 294 ? 21.888 24.846 37.729 1.00 43.15 295 SER B O 1
ATOM 3314 N N . MET B 2 295 ? 22.339 25.424 35.607 1.00 44.11 296 MET B N 1
ATOM 3315 C CA . MET B 2 295 ? 22.085 24.097 35.077 1.00 44.31 296 MET B CA 1
ATOM 3316 C C . MET B 2 295 ? 23.308 23.601 34.302 1.00 44.32 296 MET B C 1
ATOM 3317 O O . MET B 2 295 ? 23.179 22.887 33.307 1.00 41.62 296 MET B O 1
ATOM 3322 N N . ASP B 2 296 ? 24.492 23.982 34.780 1.00 45.25 297 ASP B N 1
ATOM 3323 C CA . ASP B 2 296 ? 25.751 23.604 34.146 1.00 45.99 297 ASP B CA 1
ATOM 3324 C C . ASP B 2 296 ? 26.601 22.760 35.095 1.00 44.98 297 ASP B C 1
ATOM 3325 O O . ASP B 2 296 ? 27.112 23.270 36.076 1.00 47.46 297 ASP B O 1
ATOM 3330 N N . SER B 2 297 ? 26.768 21.478 34.792 1.00 43.49 298 SER B N 1
ATOM 3331 C CA . SER B 2 297 ? 27.539 20.585 35.655 1.00 42.49 298 SER B CA 1
ATOM 3332 C C . SER B 2 297 ? 29.026 20.444 35.342 1.00 42.64 298 SER B C 1
ATOM 3333 O O . SER B 2 297 ? 29.696 19.597 35.927 1.00 43.88 298 SER B O 1
ATOM 3336 N N . ARG B 2 298 ? 29.549 21.261 34.439 1.00 41.81 299 ARG B N 1
ATOM 3337 C CA . ARG B 2 298 ? 30.961 21.171 34.092 1.00 42.97 299 ARG B CA 1
ATOM 3338 C C . ARG B 2 298 ? 31.878 21.439 35.295 1.00 44.32 299 ARG B C 1
ATOM 3339 O O . ARG B 2 298 ? 31.568 22.272 36.139 1.00 46.28 299 ARG B O 1
ATOM 3347 N N . VAL B 2 299 ? 33.000 20.726 35.371 1.00 44.99 300 VAL B N 1
ATOM 3348 C CA . VAL B 2 299 ? 33.945 20.886 36.471 1.00 47.21 300 VAL B CA 1
ATOM 3349 C C . VAL B 2 299 ? 34.907 22.017 36.174 1.00 51.43 300 VAL B C 1
ATOM 3350 O O . VAL B 2 299 ? 35.324 22.187 35.018 1.00 51.61 300 VAL B O 1
ATOM 3354 N N . ALA B 2 300 ? 35.295 22.782 37.198 1.00 55.40 301 ALA B N 1
ATOM 3355 C CA . ALA B 2 300 ? 36.182 23.895 36.909 1.00 59.34 301 ALA B CA 1
ATOM 3356 C C . ALA B 2 300 ? 37.234 24.450 37.856 1.00 62.29 301 ALA B C 1
ATOM 3357 O O . ALA B 2 300 ? 38.370 24.669 37.426 1.00 63.64 301 ALA B O 1
ATOM 3359 N N . HIS B 2 301 ? 36.940 24.664 39.129 1.00 64.38 302 HIS B N 1
ATOM 3360 C CA . HIS B 2 301 ? 37.980 25.373 39.867 1.00 66.38 302 HIS B CA 1
ATOM 3361 C C . HIS B 2 301 ? 38.046 25.226 41.357 1.00 67.54 302 HIS B C 1
ATOM 3362 O O . HIS B 2 301 ? 38.226 24.152 41.929 1.00 69.93 302 HIS B O 1
ATOM 3369 N N . GLY B 2 302 ? 37.922 26.396 41.951 1.00 68.19 303 GLY B N 1
ATOM 3370 C CA . GLY B 2 302 ? 37.954 26.609 43.372 1.00 71.11 303 GLY B CA 1
ATOM 3371 C C . GLY B 2 302 ? 37.820 28.106 43.262 1.00 72.27 303 GLY B C 1
ATOM 3372 O O . GLY B 2 302 ? 38.791 28.849 43.406 1.00 72.83 303 GLY B O 1
ATOM 3373 N N . ASN B 2 303 ? 36.606 28.534 42.930 1.00 72.63 304 ASN B N 1
ATOM 3374 C CA . ASN B 2 303 ? 36.288 29.941 42.744 1.00 73.26 304 ASN B CA 1
ATOM 3375 C C . ASN B 2 303 ? 35.571 30.488 43.978 1.00 72.74 304 ASN B C 1
ATOM 3376 O O . ASN B 2 303 ? 34.631 29.871 44.469 1.00 73.83 304 ASN B O 1
ATOM 3381 N N . ILE B 2 304 ? 36.013 31.634 44.487 1.00 71.21 305 ILE B N 1
ATOM 3382 C CA . ILE B 2 304 ? 35.353 32.236 45.645 1.00 69.04 305 ILE B CA 1
ATOM 3383 C C . ILE B 2 304 ? 34.160 33.022 45.119 1.00 67.95 305 ILE B C 1
ATOM 3384 O O . ILE B 2 304 ? 34.333 34.001 44.404 1.00 67.53 305 ILE B O 1
ATOM 3389 N N . LEU B 2 305 ? 32.951 32.595 45.466 1.00 67.88 306 LEU B N 1
ATOM 3390 C CA . LEU B 2 305 ? 31.757 33.293 44.999 1.00 68.11 306 LEU B CA 1
ATOM 3391 C C . LEU B 2 305 ? 31.652 34.707 45.531 1.00 68.73 306 LEU B C 1
ATOM 3392 O O . LEU B 2 305 ? 31.629 34.940 46.744 1.00 66.78 306 LEU B O 1
ATOM 3397 N N . ILE B 2 306 ? 31.555 35.633 44.580 1.00 70.68 307 ILE B N 1
ATOM 3398 C CA . ILE B 2 306 ? 31.508 37.066 44.823 1.00 72.42 307 ILE B CA 1
ATOM 3399 C C . ILE B 2 306 ? 32.640 37.357 45.789 1.00 74.31 307 ILE B C 1
ATOM 3400 O O . ILE B 2 306 ? 33.764 37.621 45.311 1.00 75.26 307 ILE B O 1
ATOM 3405 N N . LYS C 1 2 ? 5.504 24.730 6.013 1.00 88.95 3 LYS C N 1
ATOM 3406 C CA . LYS C 1 2 ? 5.126 23.956 4.768 1.00 88.28 3 LYS C CA 1
ATOM 3407 C C . LYS C 1 2 ? 6.249 23.088 4.285 1.00 86.27 3 LYS C C 1
ATOM 3408 O O . LYS C 1 2 ? 7.363 23.057 4.831 1.00 86.69 3 LYS C O 1
ATOM 3414 N N . SER C 1 3 ? 5.972 22.341 3.237 1.00 82.44 4 SER C N 1
ATOM 3415 C CA . SER C 1 3 ? 6.954 21.430 2.593 1.00 80.40 4 SER C CA 1
ATOM 3416 C C . SER C 1 3 ? 6.438 21.103 1.175 1.00 78.85 4 SER C C 1
ATOM 3417 O O . SER C 1 3 ? 5.282 21.406 0.819 1.00 79.13 4 SER C O 1
ATOM 3420 N N . ALA C 1 4 ? 7.287 20.489 0.376 1.00 77.62 5 ALA C N 1
ATOM 3421 C CA . ALA C 1 4 ? 6.939 20.116 -0.950 1.00 77.03 5 ALA C CA 1
ATOM 3422 C C . ALA C 1 4 ? 7.848 18.978 -1.398 1.00 76.49 5 ALA C C 1
ATOM 3423 O O . ALA C 1 4 ? 9.024 18.952 -1.041 1.00 75.86 5 ALA C O 1
ATOM 3425 N N . VAL C 1 5 ? 7.306 18.025 -2.155 1.00 76.21 6 VAL C N 1
ATOM 3426 C CA . VAL C 1 5 ? 8.104 16.912 -2.635 1.00 76.77 6 VAL C CA 1
ATOM 3427 C C . VAL C 1 5 ? 8.137 16.913 -4.149 1.00 77.25 6 VAL C C 1
ATOM 3428 O O . VAL C 1 5 ? 7.090 16.973 -4.791 1.00 77.21 6 VAL C O 1
ATOM 3432 N N . ILE C 1 6 ? 9.334 16.861 -4.722 1.00 77.64 7 ILE C N 1
ATOM 3433 C CA . ILE C 1 6 ? 9.463 16.817 -6.180 1.00 79.04 7 ILE C CA 1
ATOM 3434 C C . ILE C 1 6 ? 10.056 15.469 -6.567 1.00 80.16 7 ILE C C 1
ATOM 3435 O O . ILE C 1 6 ? 11.122 15.082 -6.070 1.00 80.19 7 ILE C O 1
ATOM 3440 N N . PHE C 1 7 ? 9.355 14.747 -7.437 1.00 80.76 8 PHE C N 1
ATOM 3441 C CA . PHE C 1 7 ? 9.835 13.452 -7.891 1.00 81.70 8 PHE C CA 1
ATOM 3442 C C . PHE C 1 7 ? 10.201 13.505 -9.367 1.00 83.80 8 PHE C C 1
ATOM 3443 O O . PHE C 1 7 ? 9.338 13.703 -10.216 1.00 83.81 8 PHE C O 1
ATOM 3451 N N . VAL C 1 8 ? 11.490 13.336 -9.658 1.00 86.36 9 VAL C N 1
ATOM 3452 C CA . VAL C 1 8 ? 12.000 13.355 -11.027 1.00 87.92 9 VAL C CA 1
ATOM 3453 C C . VAL C 1 8 ? 11.927 11.954 -11.640 1.00 89.52 9 VAL C C 1
ATOM 3454 O O . VAL C 1 8 ? 12.841 11.148 -11.472 1.00 89.55 9 VAL C O 1
ATOM 3458 N N . GLU C 1 9 ? 10.835 11.679 -12.348 1.00 91.80 10 GLU C N 1
ATOM 3459 C CA . GLU C 1 9 ? 10.610 10.384 -12.991 1.00 94.64 10 GLU C CA 1
ATOM 3460 C C . GLU C 1 9 ? 11.715 10.024 -13.992 1.00 95.72 10 GLU C C 1
ATOM 3461 O O . GLU C 1 9 ? 12.389 8.998 -13.855 1.00 94.92 10 GLU C O 1
ATOM 3467 N N . ARG C 1 10 ? 11.873 10.872 -15.007 1.00 97.07 11 ARG C N 1
ATOM 3468 C CA . ARG C 1 10 ? 12.888 10.685 -16.042 1.00 97.18 11 ARG C CA 1
ATOM 3469 C C . ARG C 1 10 ? 14.230 11.159 -15.495 1.00 96.40 11 ARG C C 1
ATOM 3470 O O . ARG C 1 10 ? 14.500 12.361 -15.461 1.00 96.44 11 ARG C O 1
ATOM 3478 N N . ALA C 1 11 ? 15.067 10.226 -15.058 1.00 94.91 12 ALA C N 1
ATOM 3479 C CA . ALA C 1 11 ? 16.368 10.596 -14.526 1.00 93.24 12 ALA C CA 1
ATOM 3480 C C . ALA C 1 11 ? 17.262 9.387 -14.310 1.00 92.69 12 ALA C C 1
ATOM 3481 O O . ALA C 1 11 ? 16.845 8.242 -14.494 1.00 91.96 12 ALA C O 1
ATOM 3483 N N . THR C 1 12 ? 18.501 9.661 -13.921 1.00 92.46 13 THR C N 1
ATOM 3484 C CA . THR C 1 12 ? 19.483 8.620 -13.665 1.00 92.24 13 THR C CA 1
ATOM 3485 C C . THR C 1 12 ? 20.178 8.936 -12.349 1.00 91.99 13 THR C C 1
ATOM 3486 O O . THR C 1 12 ? 20.066 10.050 -11.830 1.00 92.04 13 THR C O 1
ATOM 3490 N N . PRO C 1 13 ? 20.908 7.958 -11.789 1.00 91.76 14 PRO C N 1
ATOM 3491 C CA . PRO C 1 13 ? 21.623 8.146 -10.522 1.00 91.89 14 PRO C CA 1
ATOM 3492 C C . PRO C 1 13 ? 22.470 9.421 -10.473 1.00 91.97 14 PRO C C 1
ATOM 3493 O O . PRO C 1 13 ? 22.773 9.936 -9.396 1.00 91.69 14 PRO C O 1
ATOM 3497 N N . ALA C 1 14 ? 22.834 9.927 -11.648 1.00 92.64 15 ALA C N 1
ATOM 3498 C CA . ALA C 1 14 ? 23.658 11.127 -11.758 1.00 92.74 15 ALA C CA 1
ATOM 3499 C C . ALA C 1 14 ? 22.872 12.423 -11.596 1.00 92.97 15 ALA C C 1
ATOM 3500 O O . ALA C 1 14 ? 23.406 13.421 -11.105 1.00 92.85 15 ALA C O 1
ATOM 3502 N N . THR C 1 15 ? 21.609 12.407 -12.014 1.00 92.85 16 THR C N 1
ATOM 3503 C CA . THR C 1 15 ? 20.756 13.587 -11.922 1.00 92.70 16 THR C CA 1
ATOM 3504 C C . THR C 1 15 ? 20.856 14.258 -10.556 1.00 93.86 16 THR C C 1
ATOM 3505 O O . THR C 1 15 ? 20.809 15.483 -10.458 1.00 93.87 16 THR C O 1
ATOM 3509 N N . LEU C 1 16 ? 20.995 13.454 -9.505 1.00 95.19 17 LEU C N 1
ATOM 3510 C CA . LEU C 1 16 ? 21.099 13.983 -8.148 1.00 96.51 17 LEU C CA 1
ATOM 3511 C C . LEU C 1 16 ? 22.219 15.008 -8.063 1.00 97.32 17 LEU C C 1
ATOM 3512 O O . LEU C 1 16 ? 21.992 16.152 -7.675 1.00 97.43 17 LEU C O 1
ATOM 3517 N N . THR C 1 17 ? 23.426 14.593 -8.434 1.00 98.71 18 THR C N 1
ATOM 3518 C CA . THR C 1 17 ? 24.589 15.475 -8.387 1.00 100.27 18 THR C CA 1
ATOM 3519 C C . THR C 1 17 ? 24.443 16.702 -9.288 1.00 101.67 18 THR C C 1
ATOM 3520 O O . THR C 1 17 ? 24.809 17.813 -8.896 1.00 101.49 18 THR C O 1
ATOM 3524 N N . GLU C 1 18 ? 23.912 16.501 -10.492 1.00 103.09 19 GLU C N 1
ATOM 3525 C CA . GLU C 1 18 ? 23.721 17.604 -11.429 1.00 104.75 19 GLU C CA 1
ATOM 3526 C C . GLU C 1 18 ? 22.931 18.732 -10.762 1.00 105.60 19 GLU C C 1
ATOM 3527 O O . GLU C 1 18 ? 23.258 19.913 -10.909 1.00 105.58 19 GLU C O 1
ATOM 3533 N N . LEU C 1 19 ? 21.889 18.357 -10.028 1.00 106.23 20 LEU C N 1
ATOM 3534 C CA . LEU C 1 19 ? 21.057 19.328 -9.332 1.00 106.92 20 LEU C CA 1
ATOM 3535 C C . LEU C 1 19 ? 21.789 19.836 -8.095 1.00 107.43 20 LEU C C 1
ATOM 3536 O O . LEU C 1 19 ? 21.601 20.975 -7.670 1.00 107.57 20 LEU C O 1
ATOM 3541 N N . LYS C 1 20 ? 22.626 18.978 -7.524 1.00 108.11 21 LYS C N 1
ATOM 3542 C CA . LYS C 1 20 ? 23.398 19.322 -6.337 1.00 109.40 21 LYS C CA 1
ATOM 3543 C C . LYS C 1 20 ? 24.339 20.479 -6.643 1.00 110.80 21 LYS C C 1
ATOM 3544 O O . LYS C 1 20 ? 24.555 21.355 -5.805 1.00 110.66 21 LYS C O 1
ATOM 3550 N N . ASP C 1 21 ? 24.889 20.476 -7.854 1.00 112.61 22 ASP C N 1
ATOM 3551 C CA . ASP C 1 21 ? 25.821 21.514 -8.281 1.00 114.66 22 ASP C CA 1
ATOM 3552 C C . ASP C 1 21 ? 25.115 22.789 -8.719 1.00 115.82 22 ASP C C 1
ATOM 3553 O O . ASP C 1 21 ? 25.629 23.890 -8.513 1.00 115.66 22 ASP C O 1
ATOM 3558 N N . ALA C 1 22 ? 23.940 22.638 -9.324 1.00 117.54 23 ALA C N 1
ATOM 3559 C CA . ALA C 1 22 ? 23.168 23.790 -9.771 1.00 119.59 23 ALA C CA 1
ATOM 3560 C C . ALA C 1 22 ? 22.808 24.628 -8.548 1.00 121.29 23 ALA C C 1
ATOM 3561 O O . ALA C 1 22 ? 22.230 25.711 -8.667 1.00 121.62 23 ALA C O 1
ATOM 3563 N N . LEU C 1 23 ? 23.155 24.112 -7.371 1.00 122.98 24 LEU C N 1
ATOM 3564 C CA . LEU C 1 23 ? 22.889 24.798 -6.111 1.00 124.71 24 LEU C CA 1
ATOM 3565 C C . LEU C 1 23 ? 24.193 25.151 -5.408 1.00 125.23 24 LEU C C 1
ATOM 3566 O O . LEU C 1 23 ? 24.180 25.701 -4.308 1.00 125.32 24 LEU C O 1
ATOM 3571 N N . SER C 1 24 ? 25.314 24.834 -6.048 1.00 125.90 25 SER C N 1
ATOM 3572 C CA . SER C 1 24 ? 26.631 25.115 -5.483 1.00 126.71 25 SER C CA 1
ATOM 3573 C C . SER C 1 24 ? 26.784 26.594 -5.098 1.00 126.83 25 SER C C 1
ATOM 3574 O O . SER C 1 24 ? 27.587 26.941 -4.227 1.00 126.57 25 SER C O 1
ATOM 3577 N N . ASN C 1 25 ? 26.001 27.454 -5.748 1.00 126.77 26 ASN C N 1
ATOM 3578 C CA . ASN C 1 25 ? 26.035 28.894 -5.493 1.00 126.30 26 ASN C CA 1
ATOM 3579 C C . ASN C 1 25 ? 24.807 29.333 -4.692 1.00 125.31 26 ASN C C 1
ATOM 3580 O O . ASN C 1 25 ? 24.216 30.379 -4.962 1.00 124.96 26 ASN C O 1
ATOM 3585 N N . SER C 1 26 ? 24.429 28.526 -3.707 1.00 124.30 27 SER C N 1
ATOM 3586 C CA . SER C 1 26 ? 23.271 28.827 -2.872 1.00 123.31 27 SER C CA 1
ATOM 3587 C C . SER C 1 26 ? 23.370 28.050 -1.558 1.00 122.17 27 SER C C 1
ATOM 3588 O O . SER C 1 26 ? 22.689 28.365 -0.576 1.00 121.89 27 SER C O 1
ATOM 3591 N N . ILE C 1 27 ? 24.229 27.034 -1.557 1.00 120.57 28 ILE C N 1
ATOM 3592 C CA . ILE C 1 27 ? 24.445 26.181 -0.393 1.00 119.51 28 ILE C CA 1
ATOM 3593 C C . ILE C 1 27 ? 25.033 26.983 0.768 1.00 119.03 28 ILE C C 1
ATOM 3594 O O . ILE C 1 27 ? 25.547 28.087 0.579 1.00 119.02 28 ILE C O 1
ATOM 3599 N N . LEU C 1 28 ? 24.944 26.423 1.970 1.00 118.48 29 LEU C N 1
ATOM 3600 C CA . LEU C 1 28 ? 25.479 27.062 3.166 1.00 118.23 29 LEU C CA 1
ATOM 3601 C C . LEU C 1 28 ? 26.209 26.006 3.993 1.00 118.15 29 LEU C C 1
ATOM 3602 O O . LEU C 1 28 ? 27.384 26.163 4.321 1.00 118.42 29 LEU C O 1
ATOM 3607 N N . SER C 1 29 ? 25.506 24.927 4.322 1.00 117.70 30 SER C N 1
ATOM 3608 C CA . SER C 1 29 ? 26.083 23.835 5.098 1.00 117.31 30 SER C CA 1
ATOM 3609 C C . SER C 1 29 ? 25.342 22.538 4.779 1.00 116.98 30 SER C C 1
ATOM 3610 O O . SER C 1 29 ? 24.294 22.556 4.130 1.00 117.10 30 SER C O 1
ATOM 3613 N N . VAL C 1 30 ? 25.888 21.415 5.236 1.00 115.88 31 VAL C N 1
ATOM 3614 C CA . VAL C 1 30 ? 25.274 20.118 4.988 1.00 114.66 31 VAL C CA 1
ATOM 3615 C C . VAL C 1 30 ? 25.180 19.307 6.275 1.00 113.76 31 VAL C C 1
ATOM 3616 O O . VAL C 1 30 ? 26.195 18.966 6.883 1.00 113.62 31 VAL C O 1
ATOM 3620 N N . ARG C 1 31 ? 23.952 19.009 6.687 1.00 112.90 32 ARG C N 1
ATOM 3621 C CA . ARG C 1 31 ? 23.718 18.243 7.904 1.00 111.77 32 ARG C CA 1
ATOM 3622 C C . ARG C 1 31 ? 23.775 16.746 7.596 1.00 109.90 32 ARG C C 1
ATOM 3623 O O . ARG C 1 31 ? 24.045 16.348 6.462 1.00 109.85 32 ARG C O 1
ATOM 3631 N N . ASP C 1 32 ? 23.512 15.923 8.606 1.00 107.33 33 ASP C N 1
ATOM 3632 C CA . ASP C 1 32 ? 23.556 14.470 8.457 1.00 105.00 33 ASP C CA 1
ATOM 3633 C C . ASP C 1 32 ? 22.620 13.893 7.398 1.00 102.55 33 ASP C C 1
ATOM 3634 O O . ASP C 1 32 ? 21.533 14.420 7.150 1.00 102.38 33 ASP C O 1
ATOM 3639 N N . PRO C 1 33 ? 23.041 12.788 6.760 1.00 99.82 34 PRO C N 1
ATOM 3640 C CA . PRO C 1 33 ? 22.268 12.106 5.720 1.00 97.57 34 PRO C CA 1
ATOM 3641 C C . PRO C 1 33 ? 20.961 11.564 6.287 1.00 94.96 34 PRO C C 1
ATOM 3642 O O . PRO C 1 33 ? 20.857 11.307 7.488 1.00 94.85 34 PRO C O 1
ATOM 3646 N N . TRP C 1 34 ? 19.968 11.390 5.420 1.00 91.51 35 TRP C N 1
ATOM 3647 C CA . TRP C 1 34 ? 18.676 10.867 5.846 1.00 87.69 35 TRP C CA 1
ATOM 3648 C C . TRP C 1 34 ? 18.299 9.638 5.027 1.00 85.19 35 TRP C C 1
ATOM 3649 O O . TRP C 1 34 ? 18.973 9.278 4.060 1.00 85.04 35 TRP C O 1
ATOM 3660 N N . SER C 1 35 ? 17.206 9.000 5.413 1.00 81.84 36 SER C N 1
ATOM 3661 C CA . SER C 1 35 ? 16.759 7.805 4.722 1.00 78.25 36 SER C CA 1
ATOM 3662 C C . SER C 1 35 ? 15.237 7.783 4.663 1.00 75.32 36 SER C C 1
ATOM 3663 O O . SER C 1 35 ? 14.569 8.532 5.379 1.00 74.63 36 SER C O 1
ATOM 3666 N N . ILE C 1 36 ? 14.688 6.932 3.800 1.00 72.04 37 ILE C N 1
ATOM 3667 C CA . ILE C 1 36 ? 13.239 6.823 3.687 1.00 69.17 37 ILE C CA 1
ATOM 3668 C C . ILE C 1 36 ? 12.720 5.601 2.940 1.00 66.84 37 ILE C C 1
ATOM 3669 O O . ILE C 1 36 ? 13.237 5.229 1.892 1.00 67.14 37 ILE C O 1
ATOM 3674 N N . ASP C 1 37 ? 11.690 4.977 3.495 1.00 64.39 38 ASP C N 1
ATOM 3675 C CA . ASP C 1 37 ? 11.077 3.819 2.866 1.00 63.55 38 ASP C CA 1
ATOM 3676 C C . ASP C 1 37 ? 9.677 4.197 2.393 1.00 62.73 38 ASP C C 1
ATOM 3677 O O . ASP C 1 37 ? 8.933 4.876 3.102 1.00 62.08 38 ASP C O 1
ATOM 3682 N N . PHE C 1 38 ? 9.319 3.765 1.189 1.00 61.31 39 PHE C N 1
ATOM 3683 C CA . PHE C 1 38 ? 7.991 4.041 0.654 1.00 60.01 39 PHE C CA 1
ATOM 3684 C C . PHE C 1 38 ? 7.371 2.719 0.218 1.00 58.29 39 PHE C C 1
ATOM 3685 O O . PHE C 1 38 ? 7.793 2.124 -0.762 1.00 58.66 39 PHE C O 1
ATOM 3693 N N . ARG C 1 39 ? 6.380 2.262 0.975 1.00 58.00 40 ARG C N 1
ATOM 3694 C CA . ARG C 1 39 ? 5.701 0.999 0.706 1.00 57.76 40 ARG C CA 1
ATOM 3695 C C . ARG C 1 39 ? 4.297 1.199 0.152 1.00 58.23 40 ARG C C 1
ATOM 3696 O O . ARG C 1 39 ? 3.639 2.187 0.463 1.00 59.06 40 ARG C O 1
ATOM 3704 N N . THR C 1 40 ? 3.850 0.256 -0.673 1.00 58.56 41 THR C N 1
ATOM 3705 C CA . THR C 1 40 ? 2.514 0.302 -1.264 1.00 57.94 41 THR C CA 1
ATOM 3706 C C . THR C 1 40 ? 1.812 -1.013 -0.984 1.00 58.56 41 THR C C 1
ATOM 3707 O O . THR C 1 40 ? 2.296 -2.075 -1.365 1.00 60.32 41 THR C O 1
ATOM 3711 N N . TYR C 1 41 ? 0.670 -0.941 -0.317 1.00 58.73 42 TYR C N 1
ATOM 3712 C CA . TYR C 1 41 ? -0.103 -2.135 0.017 1.00 59.49 42 TYR C CA 1
ATOM 3713 C C . TYR C 1 41 ? -1.382 -2.172 -0.812 1.00 60.78 42 TYR C C 1
ATOM 3714 O O . TYR C 1 41 ? -1.932 -1.128 -1.162 1.00 60.48 42 TYR C O 1
ATOM 3723 N N . ARG C 1 42 ? -1.853 -3.373 -1.129 1.00 62.86 43 ARG C N 1
ATOM 3724 C CA . ARG C 1 42 ? -3.088 -3.527 -1.896 1.00 64.15 43 ARG C CA 1
ATOM 3725 C C . ARG C 1 42 ? -4.055 -4.378 -1.088 1.00 64.43 43 ARG C C 1
ATOM 3726 O O . ARG C 1 42 ? -3.718 -5.479 -0.655 1.00 64.76 43 ARG C O 1
ATOM 3734 N N . CYS C 1 43 ? -5.257 -3.864 -0.882 1.00 64.96 44 CYS C N 1
ATOM 3735 C CA . CYS C 1 43 ? -6.264 -4.588 -0.131 1.00 67.65 44 CYS C CA 1
ATOM 3736 C C . CYS C 1 43 ? -6.679 -5.840 -0.899 1.00 70.19 44 CYS C C 1
ATOM 3737 O O . CYS C 1 43 ? -6.976 -5.779 -2.092 1.00 70.54 44 CYS C O 1
ATOM 3740 N N . SER C 1 44 ? -6.694 -6.972 -0.203 1.00 74.27 45 SER C N 1
ATOM 3741 C CA . SER C 1 44 ? -7.036 -8.259 -0.801 1.00 78.37 45 SER C CA 1
ATOM 3742 C C . SER C 1 44 ? -8.469 -8.722 -0.539 1.00 80.75 45 SER C C 1
ATOM 3743 O O . SER C 1 44 ? -8.757 -9.920 -0.599 1.00 80.79 45 SER C O 1
ATOM 3746 N N . ILE C 1 45 ? -9.363 -7.789 -0.232 1.00 83.39 46 ILE C N 1
ATOM 3747 C CA . ILE C 1 45 ? -10.755 -8.153 0.019 1.00 85.94 46 ILE C CA 1
ATOM 3748 C C . ILE C 1 45 ? -11.448 -8.228 -1.335 1.00 87.04 46 ILE C C 1
ATOM 3749 O O . ILE C 1 45 ? -10.986 -7.622 -2.303 1.00 87.79 46 ILE C O 1
ATOM 3754 N N . LYS C 1 46 ? -12.550 -8.967 -1.403 1.00 88.13 47 LYS C N 1
ATOM 3755 C CA . LYS C 1 46 ? -13.268 -9.125 -2.657 1.00 89.17 47 LYS C CA 1
ATOM 3756 C C . LYS C 1 46 ? -14.600 -8.368 -2.723 1.00 88.84 47 LYS C C 1
ATOM 3757 O O . LYS C 1 46 ? -14.978 -7.865 -3.782 1.00 88.91 47 LYS C O 1
ATOM 3763 N N . ASN C 1 47 ? -15.297 -8.280 -1.592 1.00 88.31 48 ASN C N 1
ATOM 3764 C CA . ASN C 1 47 ? -16.592 -7.602 -1.529 1.00 88.25 48 ASN C CA 1
ATOM 3765 C C . ASN C 1 47 ? -16.406 -6.104 -1.595 1.00 88.35 48 ASN C C 1
ATOM 3766 O O . ASN C 1 47 ? -17.340 -5.348 -1.322 1.00 88.57 48 ASN C O 1
ATOM 3771 N N . LEU C 1 48 ? -15.209 -5.662 -1.951 1.00 88.25 49 LEU C N 1
ATOM 3772 C CA . LEU C 1 48 ? -14.974 -4.239 -1.977 1.00 89.21 49 LEU C CA 1
ATOM 3773 C C . LEU C 1 48 ? -15.922 -3.434 -2.858 1.00 89.59 49 LEU C C 1
ATOM 3774 O O . LEU C 1 48 ? -16.012 -3.626 -4.076 1.00 89.37 49 LEU C O 1
ATOM 3779 N N . PRO C 1 49 ? -16.688 -2.527 -2.218 1.00 89.75 50 PRO C N 1
ATOM 3780 C CA . PRO C 1 49 ? -17.668 -1.632 -2.857 1.00 89.10 50 PRO C CA 1
ATOM 3781 C C . PRO C 1 49 ? -16.927 -0.623 -3.743 1.00 88.28 50 PRO C C 1
ATOM 3782 O O . PRO C 1 49 ? -15.695 -0.662 -3.818 1.00 88.81 50 PRO C O 1
ATOM 3786 N N . ALA C 1 50 ? -17.661 0.262 -4.414 1.00 86.68 51 ALA C N 1
ATOM 3787 C CA . ALA C 1 50 ? -17.075 1.274 -5.295 1.00 85.35 51 ALA C CA 1
ATOM 3788 C C . ALA C 1 50 ? -15.558 1.230 -5.391 1.00 84.54 51 ALA C C 1
ATOM 3789 O O . ALA C 1 50 ? -14.988 1.187 -6.481 1.00 83.41 51 ALA C O 1
ATOM 3791 N N . VAL C 1 52 ? -13.638 2.993 -3.290 1.00 90.43 53 VAL C N 1
ATOM 3792 C CA . VAL C 1 52 ? -12.768 2.323 -2.325 1.00 90.02 53 VAL C CA 1
ATOM 3793 C C . VAL C 1 52 ? -11.428 1.935 -2.956 1.00 89.10 53 VAL C C 1
ATOM 3794 O O . VAL C 1 52 ? -11.341 0.931 -3.670 1.00 90.18 53 VAL C O 1
ATOM 3798 N N . SER C 1 53 ? -10.387 2.725 -2.702 1.00 86.84 54 SER C N 1
ATOM 3799 C CA . SER C 1 53 ? -9.079 2.410 -3.258 1.00 84.91 54 SER C CA 1
ATOM 3800 C C . SER C 1 53 ? -8.506 1.189 -2.555 1.00 83.71 54 SER C C 1
ATOM 3801 O O . SER C 1 53 ? -8.395 1.159 -1.329 1.00 85.37 54 SER C O 1
ATOM 3804 N N . LYS C 1 54 ? -8.169 0.171 -3.336 1.00 81.06 55 LYS C N 1
ATOM 3805 C CA . LYS C 1 54 ? -7.605 -1.049 -2.785 1.00 78.97 55 LYS C CA 1
ATOM 3806 C C . LYS C 1 54 ? -6.181 -0.738 -2.298 1.00 76.87 55 LYS C C 1
ATOM 3807 O O . LYS C 1 54 ? -5.498 -1.606 -1.760 1.00 78.12 55 LYS C O 1
ATOM 3813 N N . LEU C 1 55 ? -5.740 0.505 -2.470 1.00 73.40 56 LEU C N 1
ATOM 3814 C CA . LEU C 1 55 ? -4.383 0.885 -2.084 1.00 71.24 56 LEU C CA 1
ATOM 3815 C C . LEU C 1 55 ? -4.184 1.750 -0.827 1.00 69.46 56 LEU C C 1
ATOM 3816 O O . LEU C 1 55 ? -4.957 2.678 -0.562 1.00 70.54 56 LEU C O 1
ATOM 3821 N N . MET C 1 56 ? -3.128 1.435 -0.072 1.00 65.00 57 MET C N 1
ATOM 3822 C CA . MET C 1 56 ? -2.750 2.161 1.142 1.00 61.30 57 MET C CA 1
ATOM 3823 C C . MET C 1 56 ? -1.246 2.350 1.115 1.00 60.28 57 MET C C 1
ATOM 3824 O O . MET C 1 56 ? -0.506 1.411 0.828 1.00 59.36 57 MET C O 1
ATOM 3829 N N . TYR C 1 57 ? -0.795 3.563 1.410 1.00 59.60 58 TYR C N 1
ATOM 3830 C CA . TYR C 1 57 ? 0.633 3.842 1.413 1.00 59.71 58 TYR C CA 1
ATOM 3831 C C . TYR C 1 57 ? 1.236 3.944 2.822 1.00 58.59 58 TYR C C 1
ATOM 3832 O O . TYR C 1 57 ? 0.593 4.407 3.770 1.00 56.98 58 TYR C O 1
ATOM 3841 N N . SER C 1 58 ? 2.480 3.491 2.939 1.00 57.06 59 SER C N 1
ATOM 3842 C CA . SER C 1 58 ? 3.202 3.484 4.199 1.00 55.18 59 SER C CA 1
ATOM 3843 C C . SER C 1 58 ? 4.517 4.232 3.993 1.00 54.65 59 SER C C 1
ATOM 3844 O O . SER C 1 58 ? 5.385 3.772 3.262 1.00 54.07 59 SER C O 1
ATOM 3847 N N . ILE C 1 59 ? 4.657 5.394 4.622 1.00 54.49 60 ILE C N 1
ATOM 3848 C CA . ILE C 1 59 ? 5.883 6.186 4.482 1.00 55.53 60 ILE C CA 1
ATOM 3849 C C . ILE C 1 59 ? 6.705 6.182 5.771 1.00 56.31 60 ILE C C 1
ATOM 3850 O O . ILE C 1 59 ? 6.306 6.778 6.768 1.00 55.42 60 ILE C O 1
ATOM 3855 N N . THR C 1 60 ? 7.859 5.521 5.740 1.00 58.09 61 THR C N 1
ATOM 3856 C CA . THR C 1 60 ? 8.725 5.450 6.910 1.00 59.70 61 THR C CA 1
ATOM 3857 C C . THR C 1 60 ? 9.895 6.429 6.835 1.00 62.67 61 THR C C 1
ATOM 3858 O O . THR C 1 60 ? 10.721 6.360 5.924 1.00 62.46 61 THR C O 1
ATOM 3862 N N . PHE C 1 61 ? 9.955 7.340 7.803 1.00 66.52 62 PHE C N 1
ATOM 3863 C CA . PHE C 1 61 ? 11.029 8.330 7.876 1.00 70.78 62 PHE C CA 1
ATOM 3864 C C . PHE C 1 61 ? 12.116 7.856 8.842 1.00 74.85 62 PHE C C 1
ATOM 3865 O O . PHE C 1 61 ? 11.832 7.167 9.825 1.00 75.24 62 PHE C O 1
ATOM 3873 N N . HIS C 1 62 ? 13.356 8.243 8.556 1.00 80.77 63 HIS C N 1
ATOM 3874 C CA . HIS C 1 62 ? 14.505 7.885 9.383 1.00 86.32 63 HIS C CA 1
ATOM 3875 C C . HIS C 1 62 ? 15.196 9.150 9.874 1.00 90.81 63 HIS C C 1
ATOM 3876 O O . HIS C 1 62 ? 16.419 9.254 9.829 1.00 91.53 63 HIS C O 1
ATOM 3883 N N . HIS C 1 63 ? 14.393 10.112 10.328 1.00 96.01 64 HIS C N 1
ATOM 3884 C CA . HIS C 1 63 ? 14.886 11.391 10.844 1.00 100.23 64 HIS C CA 1
ATOM 3885 C C . HIS C 1 63 ? 15.131 11.249 12.356 1.00 101.95 64 HIS C C 1
ATOM 3886 O O . HIS C 1 63 ? 14.590 12.022 13.151 1.00 102.59 64 HIS C O 1
ATOM 3893 N N . HIS C 1 64 ? 15.944 10.260 12.735 1.00 103.56 65 HIS C N 1
ATOM 3894 C CA . HIS C 1 64 ? 16.275 9.958 14.140 1.00 104.31 65 HIS C CA 1
ATOM 3895 C C . HIS C 1 64 ? 15.153 9.162 14.814 1.00 103.27 65 HIS C C 1
ATOM 3896 O O . HIS C 1 64 ? 15.339 8.601 15.900 1.00 103.34 65 HIS C O 1
ATOM 3903 N N . GLY C 1 65 ? 13.993 9.125 14.161 1.00 101.29 66 GLY C N 1
ATOM 3904 C CA . GLY C 1 65 ? 12.848 8.409 14.694 1.00 97.97 66 GLY C CA 1
ATOM 3905 C C . GLY C 1 65 ? 12.174 7.551 13.640 1.00 95.44 66 GLY C C 1
ATOM 3906 O O . GLY C 1 65 ? 11.693 8.057 12.624 1.00 95.50 66 GLY C O 1
ATOM 3907 N N . ARG C 1 66 ? 12.143 6.246 13.893 1.00 92.45 67 ARG C N 1
ATOM 3908 C CA . ARG C 1 66 ? 11.539 5.269 12.987 1.00 87.92 67 ARG C CA 1
ATOM 3909 C C . ARG C 1 66 ? 10.012 5.467 12.906 1.00 82.74 67 ARG C C 1
ATOM 3910 O O . ARG C 1 66 ? 9.241 4.549 13.220 1.00 81.72 67 ARG C O 1
ATOM 3918 N N . GLN C 1 67 ? 9.580 6.662 12.497 1.00 75.80 68 GLN C N 1
ATOM 3919 C CA . GLN C 1 67 ? 8.150 6.955 12.380 1.00 70.25 68 GLN C CA 1
ATOM 3920 C C . GLN C 1 67 ? 7.596 6.514 11.037 1.00 65.34 68 GLN C C 1
ATOM 3921 O O . GLN C 1 67 ? 8.247 6.656 10.006 1.00 64.57 68 GLN C O 1
ATOM 3927 N N . THR C 1 68 ? 6.386 5.980 11.052 1.00 59.96 69 THR C N 1
ATOM 3928 C CA . THR C 1 68 ? 5.753 5.529 9.833 1.00 54.81 69 THR C CA 1
ATOM 3929 C C . THR C 1 68 ? 4.344 6.079 9.757 1.00 53.22 69 THR C C 1
ATOM 3930 O O . THR C 1 68 ? 3.544 5.893 10.678 1.00 52.66 69 THR C O 1
ATOM 3934 N N . VAL C 1 69 ? 4.058 6.775 8.659 1.00 51.12 70 VAL C N 1
ATOM 3935 C CA . VAL C 1 69 ? 2.738 7.352 8.426 1.00 49.98 70 VAL C CA 1
ATOM 3936 C C . VAL C 1 69 ? 1.968 6.502 7.423 1.00 49.22 70 VAL C C 1
ATOM 3937 O O . VAL C 1 69 ? 2.477 6.183 6.353 1.00 49.02 70 VAL C O 1
ATOM 3941 N N . LEU C 1 70 ? 0.763 6.093 7.794 1.00 48.96 71 LEU C N 1
ATOM 3942 C CA . LEU C 1 70 ? -0.071 5.323 6.891 1.00 49.88 71 LEU C CA 1
ATOM 3943 C C . LEU C 1 70 ? -1.020 6.307 6.209 1.00 51.17 71 LEU C C 1
ATOM 3944 O O . LEU C 1 70 ? -1.576 7.197 6.859 1.00 51.81 71 LEU C O 1
ATOM 3949 N N . ILE C 1 71 ? -1.181 6.174 4.896 1.00 52.20 72 ILE C N 1
ATOM 3950 C CA . ILE C 1 71 ? -2.074 7.061 4.152 1.00 53.27 72 ILE C CA 1
ATOM 3951 C C . ILE C 1 71 ? -3.029 6.296 3.242 1.00 54.83 72 ILE C C 1
ATOM 3952 O O . ILE C 1 71 ? -2.597 5.517 2.390 1.00 55.67 72 ILE C O 1
ATOM 3957 N N . LYS C 1 72 ? -4.327 6.514 3.444 1.00 55.77 73 LYS C N 1
ATOM 3958 C CA . LYS C 1 72 ? -5.371 5.857 2.649 1.00 58.61 73 LYS C CA 1
ATOM 3959 C C . LYS C 1 72 ? -6.611 6.739 2.579 1.00 59.51 73 LYS C C 1
ATOM 3960 O O . LYS C 1 72 ? -7.075 7.252 3.605 1.00 60.43 73 LYS C O 1
ATOM 3966 N N . ASP C 1 73 ? -7.143 6.908 1.369 1.00 60.92 74 ASP C N 1
ATOM 3967 C CA . ASP C 1 73 ? -8.332 7.735 1.140 1.00 61.88 74 ASP C CA 1
ATOM 3968 C C . ASP C 1 73 ? -8.198 9.093 1.818 1.00 61.78 74 ASP C C 1
ATOM 3969 O O . ASP C 1 73 ? -9.032 9.468 2.641 1.00 61.34 74 ASP C O 1
ATOM 3974 N N . ASN C 1 74 ? -7.136 9.814 1.476 1.00 62.89 75 ASN C N 1
ATOM 3975 C CA . ASN C 1 74 ? -6.877 11.141 2.032 1.00 64.97 75 ASN C CA 1
ATOM 3976 C C . ASN C 1 74 ? -6.900 11.269 3.557 1.00 65.56 75 ASN C C 1
ATOM 3977 O O . ASN C 1 74 ? -7.232 12.326 4.108 1.00 66.62 75 ASN C O 1
ATOM 3982 N N . SER C 1 75 ? -6.541 10.191 4.236 1.00 64.91 76 SER C N 1
ATOM 3983 C CA . SER C 1 75 ? -6.483 10.194 5.686 1.00 63.50 76 SER C CA 1
ATOM 3984 C C . SER C 1 75 ? -5.133 9.606 6.105 1.00 62.16 76 SER C C 1
ATOM 3985 O O . SER C 1 75 ? -4.585 8.728 5.425 1.00 62.52 76 SER C O 1
ATOM 3988 N N . ALA C 1 76 ? -4.591 10.101 7.212 1.00 59.37 77 ALA C N 1
ATOM 3989 C CA . ALA C 1 76 ? -3.294 9.643 7.679 1.00 56.48 77 ALA C CA 1
ATOM 3990 C C . ALA C 1 76 ? -3.243 9.212 9.140 1.00 54.49 77 ALA C C 1
ATOM 3991 O O . ALA C 1 76 ? -3.926 9.756 9.998 1.00 54.49 77 ALA C O 1
ATOM 3993 N N . MET C 1 77 ? -2.423 8.208 9.402 1.00 52.90 78 MET C N 1
ATOM 3994 C CA . MET C 1 77 ? -2.214 7.706 10.749 1.00 51.93 78 MET C CA 1
ATOM 3995 C C . MET C 1 77 ? -0.693 7.695 10.982 1.00 51.17 78 MET C C 1
ATOM 3996 O O . MET C 1 77 ? 0.051 7.060 10.226 1.00 50.12 78 MET C O 1
ATOM 4001 N N . VAL C 1 78 ? -0.235 8.417 12.003 1.00 49.55 79 VAL C N 1
ATOM 4002 C CA . VAL C 1 78 ? 1.190 8.476 12.330 1.00 48.36 79 VAL C CA 1
ATOM 4003 C C . VAL C 1 78 ? 1.527 7.431 13.394 1.00 46.73 79 VAL C C 1
ATOM 4004 O O . VAL C 1 78 ? 0.907 7.406 14.456 1.00 48.33 79 VAL C O 1
ATOM 4008 N N . THR C 1 79 ? 2.495 6.564 13.125 1.00 44.34 80 THR C N 1
ATOM 4009 C CA . THR C 1 79 ? 2.862 5.560 14.122 1.00 44.70 80 THR C CA 1
ATOM 4010 C C . THR C 1 79 ? 4.366 5.567 14.370 1.00 43.98 80 THR C C 1
ATOM 4011 O O . THR C 1 79 ? 5.138 6.113 13.573 1.00 43.06 80 THR C O 1
ATOM 4015 N N . THR C 1 80 ? 4.781 4.970 15.484 1.00 42.30 81 THR C N 1
ATOM 4016 C CA . THR C 1 80 ? 6.199 4.897 15.792 1.00 41.76 81 THR C CA 1
ATOM 4017 C C . THR C 1 80 ? 6.550 3.523 16.326 1.00 40.59 81 THR C C 1
ATOM 4018 O O . THR C 1 80 ? 5.730 2.854 16.939 1.00 40.51 81 THR C O 1
ATOM 4022 N N . ALA C 1 81 ? 7.773 3.097 16.061 1.00 41.70 82 ALA C N 1
ATOM 4023 C CA . ALA C 1 81 ? 8.246 1.794 16.506 1.00 42.91 82 ALA C CA 1
ATOM 4024 C C . ALA C 1 81 ? 9.339 2.018 17.538 1.00 43.81 82 ALA C C 1
ATOM 4025 O O . ALA C 1 81 ? 9.962 1.069 18.015 1.00 44.85 82 ALA C O 1
ATOM 4027 N N . ALA C 1 82 ? 9.557 3.283 17.878 1.00 42.85 83 ALA C N 1
ATOM 4028 C CA . ALA C 1 82 ? 10.584 3.663 18.834 1.00 42.32 83 ALA C CA 1
ATOM 4029 C C . ALA C 1 82 ? 10.079 3.680 20.267 1.00 41.96 83 ALA C C 1
ATOM 4030 O O . ALA C 1 82 ? 9.198 4.473 20.602 1.00 43.69 83 ALA C O 1
ATOM 4032 N N . ALA C 1 83 ? 10.629 2.819 21.114 1.00 40.18 84 ALA C N 1
ATOM 4033 C CA . ALA C 1 83 ? 10.212 2.801 22.514 1.00 40.55 84 ALA C CA 1
ATOM 4034 C C . ALA C 1 83 ? 10.452 4.183 23.134 1.00 42.00 84 ALA C C 1
ATOM 4035 O O . ALA C 1 83 ? 9.752 4.577 24.050 1.00 42.84 84 ALA C O 1
ATOM 4037 N N . ALA C 1 84 ? 11.435 4.917 22.625 1.00 42.37 85 ALA C N 1
ATOM 4038 C CA . ALA C 1 84 ? 11.730 6.229 23.158 1.00 44.53 85 ALA C CA 1
ATOM 4039 C C . ALA C 1 84 ? 10.654 7.265 22.881 1.00 46.01 85 ALA C C 1
ATOM 4040 O O . ALA C 1 84 ? 10.590 8.280 23.572 1.00 48.42 85 ALA C O 1
ATOM 4042 N N . ASP C 1 85 ? 9.820 7.025 21.870 1.00 47.34 86 ASP C N 1
ATOM 4043 C CA . ASP C 1 85 ? 8.745 7.964 21.521 1.00 46.69 86 ASP C CA 1
ATOM 4044 C C . ASP C 1 85 ? 7.413 7.650 22.184 1.00 44.73 86 ASP C C 1
ATOM 4045 O O . ASP C 1 85 ? 6.425 8.349 21.948 1.00 46.74 86 ASP C O 1
ATOM 4050 N N . ILE C 1 86 ? 7.367 6.601 22.993 1.00 41.06 87 ILE C N 1
ATOM 4051 C CA . ILE C 1 86 ? 6.115 6.245 23.641 1.00 41.30 87 ILE C CA 1
ATOM 4052 C C . ILE C 1 86 ? 5.723 7.277 24.688 1.00 40.83 87 ILE C C 1
ATOM 4053 O O . ILE C 1 86 ? 6.523 7.628 25.537 1.00 42.76 87 ILE C O 1
ATOM 4058 N N . PRO C 1 87 ? 4.499 7.805 24.618 1.00 40.35 88 PRO C N 1
ATOM 4059 C CA . PRO C 1 87 ? 4.075 8.789 25.619 1.00 39.67 88 PRO C CA 1
ATOM 4060 C C . PRO C 1 87 ? 4.238 8.140 27.006 1.00 38.21 88 PRO C C 1
ATOM 4061 O O . PRO C 1 87 ? 3.729 7.044 27.251 1.00 39.14 88 PRO C O 1
ATOM 4065 N N . PRO C 1 88 ? 4.960 8.802 27.924 1.00 37.18 89 PRO C N 1
ATOM 4066 C CA . PRO C 1 88 ? 5.197 8.290 29.277 1.00 36.62 89 PRO C CA 1
ATOM 4067 C C . PRO C 1 88 ? 3.988 7.693 29.978 1.00 36.20 89 PRO C C 1
ATOM 4068 O O . PRO C 1 88 ? 4.088 6.653 30.618 1.00 38.09 89 PRO C O 1
ATOM 4072 N N . ALA C 1 89 ? 2.844 8.350 29.863 1.00 36.31 90 ALA C N 1
ATOM 4073 C CA . ALA C 1 89 ? 1.647 7.850 30.511 1.00 35.24 90 ALA C CA 1
ATOM 4074 C C . ALA C 1 89 ? 1.226 6.469 30.016 1.00 35.52 90 ALA C C 1
ATOM 4075 O O . ALA C 1 89 ? 0.719 5.677 30.808 1.00 36.31 90 ALA C O 1
ATOM 4077 N N . LEU C 1 90 ? 1.425 6.169 28.730 1.00 35.02 91 LEU C N 1
ATOM 4078 C CA . LEU C 1 90 ? 1.012 4.864 28.226 1.00 35.76 91 LEU C CA 1
ATOM 4079 C C . LEU C 1 90 ? 1.852 3.735 28.788 1.00 35.75 91 LEU C C 1
ATOM 4080 O O . LEU C 1 90 ? 1.354 2.623 28.964 1.00 34.82 91 LEU C O 1
ATOM 4085 N N . VAL C 1 91 ? 3.121 4.024 29.069 1.00 36.10 92 VAL C N 1
ATOM 4086 C CA . VAL C 1 91 ? 4.009 3.028 29.644 1.00 36.55 92 VAL C CA 1
ATOM 4087 C C . VAL C 1 91 ? 3.626 2.831 31.107 1.00 35.18 92 VAL C C 1
ATOM 4088 O O . VAL C 1 91 ? 3.627 1.720 31.616 1.00 35.52 92 VAL C O 1
ATOM 4092 N N . PHE C 1 92 ? 3.242 3.897 31.785 1.00 33.53 93 PHE C N 1
ATOM 4093 C CA . PHE C 1 92 ? 2.947 3.749 33.201 1.00 33.85 93 PHE C CA 1
ATOM 4094 C C . PHE C 1 92 ? 1.774 2.901 33.613 1.00 35.37 93 PHE C C 1
ATOM 4095 O O . PHE C 1 92 ? 1.866 2.075 34.546 1.00 34.01 93 PHE C O 1
ATOM 4103 N N . ASN C 1 93 ? 0.669 3.093 32.900 1.00 38.84 94 ASN C N 1
ATOM 4104 C CA . ASN C 1 93 ? -0.595 2.383 33.151 1.00 43.29 94 ASN C CA 1
ATOM 4105 C C . ASN C 1 93 ? -0.749 1.043 32.419 1.00 41.10 94 ASN C C 1
ATOM 4106 O O . ASN C 1 93 ? -1.831 0.437 32.402 1.00 42.38 94 ASN C O 1
ATOM 4111 N N . GLY C 1 94 ? 0.369 0.634 31.801 1.00 39.83 95 GLY C N 1
ATOM 4112 C CA . GLY C 1 94 ? 0.435 -0.624 31.065 1.00 39.27 95 GLY C CA 1
ATOM 4113 C C . GLY C 1 94 ? -0.296 -0.800 29.731 1.00 38.73 95 GLY C C 1
ATOM 4114 O O . GLY C 1 94 ? -0.446 -1.921 29.236 1.00 40.94 95 GLY C O 1
ATOM 4115 N N . SER C 1 95 ? -0.770 0.291 29.147 1.00 37.66 96 SER C N 1
ATOM 4116 C CA . SER C 1 95 ? -1.452 0.223 27.871 1.00 37.69 96 SER C CA 1
ATOM 4117 C C . SER C 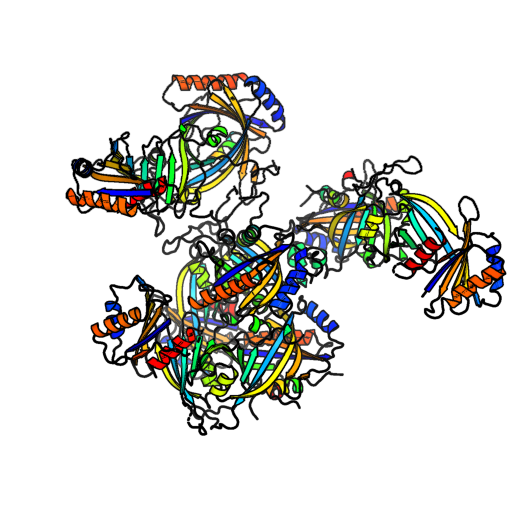1 95 ? -0.431 -0.283 26.873 1.00 39.30 96 SER C C 1
ATOM 4118 O O . SER C 1 95 ? -0.763 -1.054 25.971 1.00 41.66 96 SER C O 1
ATOM 4121 N N . SER C 1 96 ? 0.815 0.156 27.041 1.00 38.28 97 SER C N 1
ATOM 4122 C CA . SER C 1 96 ? 1.900 -0.252 26.160 1.00 39.36 97 SER C CA 1
ATOM 4123 C C . SER C 1 96 ? 2.832 -1.209 26.888 1.00 41.40 97 SER C C 1
ATOM 4124 O O . SER C 1 96 ? 2.915 -1.177 28.122 1.00 42.52 97 SER C O 1
ATOM 4127 N N . THR C 1 97 ? 3.527 -2.058 26.131 1.00 40.74 98 THR C N 1
ATOM 4128 C CA . THR C 1 97 ? 4.459 -3.020 26.723 1.00 40.46 98 THR C CA 1
ATOM 4129 C C . THR C 1 97 ? 5.826 -2.378 26.868 1.00 41.63 98 THR C C 1
ATOM 4130 O O . THR C 1 97 ? 6.715 -2.949 27.490 1.00 42.86 98 THR C O 1
ATOM 4134 N N . GLY C 1 98 ? 5.992 -1.205 26.261 1.00 41.59 99 GLY C N 1
ATOM 4135 C CA . GLY C 1 98 ? 7.265 -0.506 26.315 1.00 41.11 99 GLY C CA 1
ATOM 4136 C C . GLY C 1 98 ? 8.183 -0.994 25.210 1.00 42.24 99 GLY C C 1
ATOM 4137 O O . GLY C 1 98 ? 9.277 -0.465 25.023 1.00 43.06 99 GLY C O 1
ATOM 4138 N N . VAL C 1 99 ? 7.733 -2.000 24.464 1.00 41.94 100 VAL C N 1
ATOM 4139 C CA . VAL C 1 99 ? 8.537 -2.554 23.382 1.00 42.90 100 VAL C CA 1
ATOM 4140 C C . VAL C 1 99 ? 7.766 -2.656 22.070 1.00 43.37 100 VAL C C 1
ATOM 4141 O O . VAL C 1 99 ? 7.356 -3.740 21.661 1.00 43.61 100 VAL C O 1
ATOM 4145 N N . PRO C 1 100 ? 7.580 -1.527 21.383 1.00 43.41 101 PRO C N 1
ATOM 4146 C CA . PRO C 1 100 ? 6.847 -1.513 20.111 1.00 44.60 101 PRO C CA 1
ATOM 4147 C C . PRO C 1 100 ? 7.665 -1.940 18.899 1.00 45.80 101 PRO C C 1
ATOM 4148 O O . PRO C 1 100 ? 8.885 -2.083 18.974 1.00 46.73 101 PRO C O 1
ATOM 4152 N N . GLU C 1 101 ? 6.975 -2.155 17.781 1.00 46.29 102 GLU C N 1
ATOM 4153 C CA . GLU C 1 101 ? 7.629 -2.506 16.524 1.00 45.98 102 GLU C CA 1
ATOM 4154 C C . GLU C 1 101 ? 6.969 -1.726 15.391 1.00 45.62 102 GLU C C 1
ATOM 4155 O O . GLU C 1 101 ? 6.077 -0.913 15.633 1.00 45.48 102 GLU C O 1
ATOM 4161 N N . SER C 1 102 ? 7.403 -1.964 14.161 1.00 45.62 103 SER C N 1
ATOM 4162 C CA . SER C 1 102 ? 6.847 -1.245 13.022 1.00 45.57 103 SER C CA 1
ATOM 4163 C C . SER C 1 102 ? 5.454 -1.694 12.615 1.00 44.45 103 SER C C 1
ATOM 4164 O O . SER C 1 102 ? 5.137 -2.884 12.654 1.00 43.08 103 SER C O 1
ATOM 4167 N N . ILE C 1 103 ? 4.631 -0.720 12.228 1.00 44.71 104 ILE C N 1
ATOM 4168 C CA . ILE C 1 103 ? 3.268 -0.983 11.778 1.00 45.31 104 ILE C CA 1
ATOM 4169 C C . ILE C 1 103 ? 3.345 -1.875 10.534 1.00 46.62 104 ILE C C 1
ATOM 4170 O O . ILE C 1 103 ? 2.437 -2.674 10.289 1.00 46.04 104 ILE C O 1
ATOM 4175 N N . ASP C 1 104 ? 4.429 -1.735 9.758 1.00 46.71 105 ASP C N 1
ATOM 4176 C CA . ASP C 1 104 ? 4.632 -2.551 8.554 1.00 47.42 105 ASP C CA 1
ATOM 4177 C C . ASP C 1 104 ? 4.878 -4.008 8.944 1.00 48.35 105 ASP C C 1
ATOM 4178 O O . ASP C 1 104 ? 4.402 -4.931 8.288 1.00 49.04 105 ASP C O 1
ATOM 4183 N N . THR C 1 105 ? 5.643 -4.217 10.006 1.00 48.39 106 THR C N 1
ATOM 4184 C CA . THR C 1 105 ? 5.921 -5.571 10.447 1.00 47.62 106 THR C CA 1
ATOM 4185 C C . THR C 1 105 ? 4.586 -6.172 10.803 1.00 48.10 106 THR C C 1
ATOM 4186 O O . THR C 1 105 ? 4.283 -7.296 10.411 1.00 49.35 106 THR C O 1
ATOM 4190 N N . ILE C 1 106 ? 3.778 -5.411 11.535 1.00 48.95 107 ILE C N 1
ATOM 4191 C CA . ILE C 1 106 ? 2.456 -5.888 11.931 1.00 49.59 107 ILE C CA 1
ATOM 4192 C C . ILE C 1 106 ? 1.596 -6.215 10.699 1.00 49.51 107 ILE C C 1
ATOM 4193 O O . ILE C 1 106 ? 0.962 -7.273 10.623 1.00 46.58 107 ILE C O 1
ATOM 4198 N N . LEU C 1 107 ? 1.607 -5.308 9.730 1.00 49.91 108 LEU C N 1
ATOM 4199 C CA . LEU C 1 107 ? 0.845 -5.503 8.508 1.00 51.14 108 LEU C CA 1
ATOM 4200 C C . LEU C 1 107 ? 1.236 -6.776 7.764 1.00 52.44 108 LEU C C 1
ATOM 4201 O O . LEU C 1 107 ? 0.367 -7.543 7.345 1.00 53.31 108 LEU C O 1
ATOM 4206 N N . SER C 1 108 ? 2.535 -7.013 7.621 1.00 52.65 109 SER C N 1
ATOM 4207 C CA . SER C 1 108 ? 3.001 -8.185 6.889 1.00 55.00 109 SER C CA 1
ATOM 4208 C C . SER C 1 108 ? 2.901 -9.510 7.642 1.00 56.00 109 SER C C 1
ATOM 4209 O O . SER C 1 108 ? 2.768 -10.566 7.030 1.00 57.49 109 SER C O 1
ATOM 4212 N N . SER C 1 109 ? 2.955 -9.467 8.965 1.00 57.08 110 SER C N 1
ATOM 4213 C CA . SER C 1 109 ? 2.916 -10.701 9.740 1.00 56.74 110 SER C CA 1
ATOM 4214 C C . SER C 1 109 ? 1.593 -11.058 10.409 1.00 56.96 110 SER C C 1
ATOM 4215 O O . SER C 1 109 ? 1.326 -12.233 10.669 1.00 57.65 110 SER C O 1
ATOM 4218 N N . LYS C 1 110 ? 0.764 -10.064 10.700 1.00 56.67 111 LYS C N 1
ATOM 4219 C CA . LYS C 1 110 ? -0.511 -10.349 11.347 1.00 55.90 111 LYS C CA 1
ATOM 4220 C C . LYS C 1 110 ? -1.727 -10.038 10.497 1.00 55.45 111 LYS C C 1
ATOM 4221 O O . LYS C 1 110 ? -2.795 -10.588 10.733 1.00 54.78 111 LYS C O 1
ATOM 4227 N N . LEU C 1 111 ? -1.564 -9.159 9.513 1.00 55.83 112 LEU C N 1
ATOM 4228 C CA . LEU C 1 111 ? -2.677 -8.771 8.650 1.00 56.92 112 LEU C CA 1
ATOM 4229 C C . LEU C 1 111 ? -2.375 -9.000 7.168 1.00 58.25 112 LEU C C 1
ATOM 4230 O O . LEU C 1 111 ? -3.025 -8.417 6.299 1.00 59.31 112 LEU C O 1
ATOM 4235 N N . SER C 1 112 ? -1.398 -9.858 6.887 1.00 59.01 113 SER C N 1
ATOM 4236 C CA . SER C 1 112 ? -0.986 -10.149 5.512 1.00 59.25 113 SER C CA 1
ATOM 4237 C C . SER C 1 112 ? -2.097 -10.666 4.601 1.00 60.08 113 SER C C 1
ATOM 4238 O O . SER C 1 112 ? -2.055 -10.467 3.385 1.00 61.35 113 SER C O 1
ATOM 4241 N N . ASN C 1 113 ? -3.090 -11.330 5.178 1.00 59.64 114 ASN C N 1
ATOM 4242 C CA . ASN C 1 113 ? -4.181 -11.847 4.370 1.00 59.67 114 ASN C CA 1
ATOM 4243 C C . ASN C 1 113 ? -5.013 -10.692 3.819 1.00 59.63 114 ASN C C 1
ATOM 4244 O O . ASN C 1 113 ? -5.473 -10.735 2.675 1.00 61.80 114 ASN C O 1
ATOM 4249 N N . ILE C 1 114 ? -5.191 -9.655 4.630 1.00 58.11 115 ILE C N 1
ATOM 4250 C CA . ILE C 1 114 ? -5.963 -8.487 4.227 1.00 56.22 115 ILE C CA 1
ATOM 4251 C C . ILE C 1 114 ? -5.120 -7.485 3.425 1.00 57.68 115 ILE C C 1
ATOM 4252 O O . ILE C 1 114 ? -5.620 -6.841 2.497 1.00 58.30 115 ILE C O 1
ATOM 4257 N N . TRP C 1 115 ? -3.844 -7.350 3.781 1.00 57.80 116 TRP C N 1
ATOM 4258 C CA . TRP C 1 115 ? -2.964 -6.415 3.086 1.00 58.76 116 TRP C CA 1
ATOM 4259 C C . TRP C 1 115 ? -1.702 -7.077 2.530 1.00 61.16 116 TRP C C 1
ATOM 4260 O O . TRP C 1 115 ? -0.965 -7.754 3.253 1.00 60.79 116 TRP C O 1
ATOM 4271 N N . MET C 1 116 ? -1.461 -6.880 1.236 1.00 64.05 117 MET C N 1
ATOM 4272 C CA . MET C 1 116 ? -0.285 -7.442 0.589 1.00 66.84 117 MET C CA 1
ATOM 4273 C C . MET C 1 116 ? 0.635 -6.327 0.111 1.00 66.64 117 MET C C 1
ATOM 4274 O O . MET C 1 116 ? 0.195 -5.382 -0.549 1.00 65.67 117 MET C O 1
ATOM 4279 N N . GLN C 1 117 ? 1.913 -6.434 0.461 1.00 66.59 118 GLN C N 1
ATOM 4280 C CA . GLN C 1 117 ? 2.880 -5.432 0.057 1.00 66.80 118 GLN C CA 1
ATOM 4281 C C . GLN C 1 117 ? 3.157 -5.631 -1.419 1.00 68.11 118 GLN C C 1
ATOM 4282 O O . GLN C 1 117 ? 3.613 -6.688 -1.834 1.00 68.11 118 GLN C O 1
ATOM 4288 N N . ARG C 1 118 ? 2.867 -4.606 -2.207 1.00 70.23 119 ARG C N 1
ATOM 4289 C CA . ARG C 1 118 ? 3.061 -4.657 -3.649 1.00 73.12 119 ARG C CA 1
ATOM 4290 C C . ARG C 1 118 ? 4.419 -4.130 -4.076 1.00 73.84 119 ARG C C 1
ATOM 4291 O O . ARG C 1 118 ? 5.106 -4.749 -4.891 1.00 74.66 119 ARG C O 1
ATOM 4299 N N . GLN C 1 119 ? 4.799 -2.975 -3.539 1.00 73.86 120 GLN C N 1
ATOM 4300 C CA . GLN C 1 119 ? 6.086 -2.380 -3.879 1.00 73.48 120 GLN C CA 1
ATOM 4301 C C . GLN C 1 119 ? 6.792 -1.813 -2.649 1.00 72.12 120 GLN C C 1
ATOM 4302 O O . GLN C 1 119 ? 6.161 -1.508 -1.636 1.00 72.30 120 GLN C O 1
ATOM 4308 N N . LEU C 1 120 ? 8.108 -1.674 -2.753 1.00 70.48 121 LEU C N 1
ATOM 4309 C CA . LEU C 1 120 ? 8.915 -1.153 -1.667 1.00 68.90 121 LEU C CA 1
ATOM 4310 C C . LEU C 1 120 ? 10.037 -0.296 -2.242 1.00 68.88 121 LEU C C 1
ATOM 4311 O O . LEU C 1 120 ? 11.033 -0.826 -2.725 1.00 69.71 121 LEU C O 1
ATOM 4316 N N . ILE C 1 121 ? 9.877 1.021 -2.206 1.00 68.70 122 ILE C N 1
ATOM 4317 C CA . ILE C 1 121 ? 10.920 1.913 -2.708 1.00 69.29 122 ILE C CA 1
ATOM 4318 C C . ILE C 1 121 ? 11.737 2.413 -1.525 1.00 69.97 122 ILE C C 1
ATOM 4319 O O . ILE C 1 121 ? 11.172 2.842 -0.521 1.00 70.33 122 ILE C O 1
ATOM 4324 N N . LYS C 1 122 ? 13.062 2.366 -1.644 1.00 70.44 123 LYS C N 1
ATOM 4325 C CA . LYS C 1 122 ? 13.942 2.822 -0.570 1.00 70.60 123 LYS C CA 1
ATOM 4326 C C . LYS C 1 122 ? 14.885 3.918 -1.042 1.00 70.93 123 LYS C C 1
ATOM 4327 O O . LYS C 1 122 ? 15.333 3.923 -2.182 1.00 69.76 123 LYS C O 1
ATOM 4333 N N . GLY C 1 123 ? 15.168 4.856 -0.153 1.00 72.71 124 GLY C N 1
ATOM 4334 C CA . GLY C 1 123 ? 16.075 5.940 -0.472 1.00 74.87 124 GLY C CA 1
ATOM 4335 C C . GLY C 1 123 ? 17.109 5.992 0.636 1.00 76.80 124 GLY C C 1
ATOM 4336 O O . GLY C 1 123 ? 16.800 6.394 1.753 1.00 77.38 124 GLY C O 1
ATOM 4337 N N . ASP C 1 124 ? 18.333 5.573 0.344 1.00 78.57 125 ASP C N 1
ATOM 4338 C CA . ASP C 1 124 ? 19.377 5.573 1.357 1.00 80.72 125 ASP C CA 1
ATOM 4339 C C . ASP C 1 124 ? 20.398 6.671 1.115 1.00 81.54 125 ASP C C 1
ATOM 4340 O O . ASP C 1 124 ? 20.421 7.283 0.050 1.00 80.95 125 ASP C O 1
ATOM 4345 N N . ALA C 1 125 ? 21.234 6.910 2.121 1.00 83.35 126 ALA C N 1
ATOM 4346 C CA . ALA C 1 125 ? 22.283 7.921 2.068 1.00 85.07 126 ALA C CA 1
ATOM 4347 C C . ALA C 1 125 ? 21.836 9.218 1.411 1.00 86.63 126 ALA C C 1
ATOM 4348 O O . ALA C 1 125 ? 22.531 9.750 0.546 1.00 86.93 126 ALA C O 1
ATOM 4350 N N . GLY C 1 126 ? 20.677 9.725 1.819 1.00 88.32 127 GLY C N 1
ATOM 4351 C CA . GLY C 1 126 ? 20.177 10.967 1.257 1.00 90.31 127 GLY C CA 1
ATOM 4352 C C . GLY C 1 126 ? 21.022 12.139 1.717 1.00 91.92 127 GLY C C 1
ATOM 4353 O O . GLY C 1 126 ? 21.808 12.011 2.657 1.00 91.72 127 GLY C O 1
ATOM 4354 N N . GLU C 1 127 ? 20.866 13.285 1.064 1.00 93.90 128 GLU C N 1
ATOM 4355 C CA . GLU C 1 127 ? 21.638 14.469 1.428 1.00 96.38 128 GLU C CA 1
ATOM 4356 C C . GLU C 1 127 ? 20.776 15.636 1.890 1.00 97.53 128 GLU C C 1
ATOM 4357 O O . GLU C 1 127 ? 19.754 15.955 1.273 1.00 97.57 128 GLU C O 1
ATOM 4363 N N . THR C 1 128 ? 21.206 16.265 2.982 1.00 98.60 129 THR C N 1
ATOM 4364 C CA . THR C 1 128 ? 20.501 17.404 3.564 1.00 99.68 129 THR C CA 1
ATOM 4365 C C . THR C 1 128 ? 21.235 18.701 3.238 1.00 100.47 129 THR C C 1
ATOM 4366 O O . THR C 1 128 ? 22.205 19.057 3.905 1.00 100.70 129 THR C O 1
ATOM 4370 N N . LEU C 1 129 ? 20.770 19.401 2.209 1.00 101.47 130 LEU C N 1
ATOM 4371 C CA . LEU C 1 129 ? 21.389 20.656 1.796 1.00 102.73 130 LEU C CA 1
ATOM 4372 C C . LEU C 1 129 ? 20.661 21.832 2.424 1.00 103.62 130 LEU C C 1
ATOM 4373 O O . LEU C 1 129 ? 19.443 21.978 2.280 1.00 103.75 130 LEU C O 1
ATOM 4378 N N . ILE C 1 130 ? 21.424 22.678 3.104 1.00 104.60 131 ILE C N 1
ATOM 4379 C CA . ILE C 1 130 ? 20.867 23.827 3.797 1.00 105.25 131 ILE C CA 1
ATOM 4380 C C . ILE C 1 130 ? 21.120 25.141 3.059 1.00 105.79 131 ILE C C 1
ATOM 4381 O O . ILE C 1 130 ? 22.255 25.589 2.928 1.00 106.09 131 ILE C O 1
ATOM 4386 N N . LEU C 1 131 ? 20.045 25.746 2.570 1.00 106.85 132 LEU C N 1
ATOM 4387 C CA . LEU C 1 131 ? 20.134 27.000 1.842 1.00 108.75 132 LEU C CA 1
ATOM 4388 C C . LEU C 1 131 ? 19.563 28.125 2.690 1.00 110.73 132 LEU C C 1
ATOM 4389 O O . LEU C 1 131 ? 19.529 28.042 3.922 1.00 110.76 132 LEU C O 1
ATOM 4394 N N . ASP C 1 132 ? 19.087 29.160 2.004 1.00 113.18 133 ASP C N 1
ATOM 4395 C CA . ASP C 1 132 ? 18.508 30.337 2.640 1.00 115.09 133 ASP C CA 1
ATOM 4396 C C . ASP C 1 132 ? 17.148 30.033 3.272 1.00 114.86 133 ASP C C 1
ATOM 4397 O O . ASP C 1 132 ? 16.104 30.183 2.626 1.00 115.06 133 ASP C O 1
ATOM 4402 N N . GLY C 1 133 ? 17.168 29.607 4.534 1.00 113.88 134 GLY C N 1
ATOM 4403 C CA . GLY C 1 133 ? 15.935 29.295 5.239 1.00 112.32 134 GLY C CA 1
ATOM 4404 C C . GLY C 1 133 ? 15.197 28.106 4.655 1.00 110.98 134 GLY C C 1
ATOM 4405 O O . GLY C 1 133 ? 14.279 27.569 5.275 1.00 111.27 134 GLY C O 1
ATOM 4406 N N . LEU C 1 134 ? 15.604 27.699 3.457 1.00 108.80 135 LEU C N 1
ATOM 4407 C CA . LEU C 1 134 ? 15.005 26.570 2.753 1.00 106.63 135 LEU C CA 1
ATOM 4408 C C . LEU C 1 134 ? 15.910 25.347 2.795 1.00 105.14 135 LEU C C 1
ATOM 4409 O O . LEU C 1 134 ? 17.002 25.355 2.224 1.00 105.15 135 LEU C O 1
ATOM 4414 N N . THR C 1 135 ? 15.455 24.299 3.472 1.00 103.33 136 THR C N 1
ATOM 4415 C CA . THR C 1 135 ? 16.225 23.065 3.563 1.00 101.46 136 THR C CA 1
ATOM 4416 C C . THR C 1 135 ? 15.814 22.163 2.401 1.00 100.40 136 THR C C 1
ATOM 4417 O O . THR C 1 135 ? 14.626 21.910 2.188 1.00 100.93 136 THR C O 1
ATOM 4421 N N . VAL C 1 136 ? 16.793 21.693 1.637 1.00 98.09 137 VAL C N 1
ATOM 4422 C CA . VAL C 1 136 ? 16.496 20.835 0.502 1.00 96.11 137 VAL C CA 1
ATOM 4423 C C . VAL C 1 136 ? 17.146 19.467 0.648 1.00 94.62 137 VAL C C 1
ATOM 4424 O O . VAL C 1 136 ? 18.366 19.354 0.750 1.00 94.69 137 VAL C O 1
ATOM 4428 N N . ARG C 1 137 ? 16.314 18.431 0.671 1.00 92.67 138 ARG C N 1
ATOM 4429 C CA . ARG C 1 137 ? 16.796 17.060 0.795 1.00 90.88 138 ARG C CA 1
ATOM 4430 C C . ARG C 1 137 ? 16.741 16.330 -0.535 1.00 89.71 138 ARG C C 1
ATOM 4431 O O . ARG C 1 137 ? 15.760 16.433 -1.282 1.00 89.21 138 ARG C O 1
ATOM 4439 N N . LEU C 1 138 ? 17.806 15.586 -0.817 1.00 87.56 139 LEU C N 1
ATOM 4440 C CA . LEU C 1 138 ? 17.916 14.837 -2.059 1.00 85.29 139 LEU C CA 1
ATOM 4441 C C . LEU C 1 138 ? 18.264 13.380 -1.786 1.00 84.00 139 LEU C C 1
ATOM 4442 O O . LEU C 1 138 ? 19.099 13.083 -0.927 1.00 83.97 139 LEU C O 1
ATOM 4447 N N . VAL C 1 139 ? 17.612 12.472 -2.508 1.00 81.88 140 VAL C N 1
ATOM 4448 C CA . VAL C 1 139 ? 17.871 11.048 -2.341 1.00 79.98 140 VAL C CA 1
ATOM 4449 C C . VAL C 1 139 ? 17.446 10.264 -3.578 1.00 79.68 140 VAL C C 1
ATOM 4450 O O . VAL C 1 139 ? 16.446 10.591 -4.220 1.00 79.28 140 VAL C O 1
ATOM 4454 N N . ASN C 1 140 ? 18.219 9.235 -3.912 1.00 78.69 141 ASN C N 1
ATOM 4455 C CA . ASN C 1 140 ? 17.911 8.400 -5.060 1.00 77.45 141 ASN C CA 1
ATOM 4456 C C . ASN C 1 140 ? 17.041 7.247 -4.598 1.00 76.80 141 ASN C C 1
ATOM 4457 O O . ASN C 1 140 ? 17.424 6.483 -3.711 1.00 76.99 141 ASN C O 1
ATOM 4462 N N . LEU C 1 141 ? 15.866 7.126 -5.204 1.00 75.64 142 LEU C N 1
ATOM 4463 C CA . LEU C 1 141 ? 14.934 6.071 -4.848 1.00 74.76 142 LEU C CA 1
ATOM 4464 C C . LEU C 1 141 ? 15.179 4.821 -5.680 1.00 75.11 142 LEU C C 1
ATOM 4465 O O . LEU C 1 141 ? 15.277 4.889 -6.901 1.00 76.12 142 LEU C O 1
ATOM 4470 N N . PHE C 1 142 ? 15.277 3.678 -5.014 1.00 76.01 143 PHE C N 1
ATOM 4471 C CA . PHE C 1 142 ? 15.494 2.418 -5.705 1.00 76.29 143 PHE C CA 1
ATOM 4472 C C . PHE C 1 142 ? 14.435 1.388 -5.357 1.00 76.75 143 PHE C C 1
ATOM 4473 O O . PHE C 1 142 ? 13.941 1.333 -4.236 1.00 77.61 143 PHE C O 1
ATOM 4481 N N . SER C 1 143 ? 14.084 0.571 -6.338 1.00 77.80 144 SER C N 1
ATOM 4482 C CA . SER C 1 143 ? 13.106 -0.487 -6.146 1.00 78.50 144 SER C CA 1
ATOM 4483 C C . SER C 1 143 ? 13.893 -1.788 -6.188 1.00 78.68 144 SER C C 1
ATOM 4484 O O . SER C 1 143 ? 15.099 -1.775 -6.406 1.00 77.23 144 SER C O 1
ATOM 4487 N N . SER C 1 144 ? 13.231 -2.910 -5.960 1.00 80.68 145 SER C N 1
ATOM 4488 C CA . SER C 1 144 ? 13.935 -4.185 -5.976 1.00 83.38 145 SER C CA 1
ATOM 4489 C C . SER C 1 144 ? 14.505 -4.528 -7.357 1.00 84.60 145 SER C C 1
ATOM 4490 O O . SER C 1 144 ? 15.228 -5.512 -7.504 1.00 85.64 145 SER C O 1
ATOM 4493 N N . THR C 1 145 ? 14.198 -3.715 -8.364 1.00 85.24 146 THR C N 1
ATOM 4494 C CA . THR C 1 145 ? 14.684 -3.978 -9.716 1.00 85.29 146 THR C CA 1
ATOM 4495 C C . THR C 1 145 ? 15.844 -3.071 -10.120 1.00 85.31 146 THR C C 1
ATOM 4496 O O . THR C 1 145 ? 16.896 -3.553 -10.531 1.00 86.28 146 THR C O 1
ATOM 4500 N N . GLY C 1 146 ? 15.644 -1.762 -10.007 1.00 84.99 147 GLY C N 1
ATOM 4501 C CA . GLY C 1 146 ? 16.687 -0.812 -10.356 1.00 84.42 147 GLY C CA 1
ATOM 4502 C C . GLY C 1 146 ? 16.332 0.596 -9.910 1.00 84.21 147 GLY C C 1
ATOM 4503 O O . GLY C 1 146 ? 15.449 0.777 -9.071 1.00 84.17 147 GLY C O 1
ATOM 4504 N N . PHE C 1 147 ? 17.017 1.591 -10.471 1.00 83.35 148 PHE C N 1
ATOM 4505 C CA . PHE C 1 147 ? 16.780 2.997 -10.145 1.00 82.22 148 PHE C CA 1
ATOM 4506 C C . PHE C 1 147 ? 15.312 3.334 -10.412 1.00 81.20 148 PHE C C 1
ATOM 4507 O O . PHE C 1 147 ? 14.734 2.856 -11.388 1.00 80.55 148 PHE C O 1
ATOM 4515 N N . LYS C 1 148 ? 14.710 4.148 -9.547 1.00 80.22 149 LYS C N 1
ATOM 4516 C CA . LYS C 1 148 ? 13.302 4.521 -9.697 1.00 79.44 149 LYS C CA 1
ATOM 4517 C C . LYS C 1 148 ? 13.198 6.012 -9.949 1.00 78.47 149 LYS C C 1
ATOM 4518 O O . LYS C 1 148 ? 12.160 6.510 -10.376 1.00 78.13 149 LYS C O 1
ATOM 4524 N N . GLY C 1 149 ? 14.279 6.727 -9.680 1.00 77.46 150 GLY C N 1
ATOM 4525 C CA . GLY C 1 149 ? 14.253 8.154 -9.906 1.00 77.75 150 GLY C CA 1
ATOM 4526 C C . GLY C 1 149 ? 14.898 8.975 -8.813 1.00 78.17 150 GLY C C 1
ATOM 4527 O O . GLY C 1 149 ? 15.600 8.457 -7.944 1.00 77.18 150 GLY C O 1
ATOM 4528 N N . LEU C 1 150 ? 14.646 10.276 -8.864 1.00 78.38 151 LEU C N 1
ATOM 4529 C CA . LEU C 1 150 ? 15.198 11.203 -7.893 1.00 79.04 151 LEU C CA 1
ATOM 4530 C C . LEU C 1 150 ? 14.080 11.839 -7.084 1.00 79.38 151 LEU C C 1
ATOM 4531 O O . LEU C 1 150 ? 13.014 12.153 -7.617 1.00 78.80 151 LEU C O 1
ATOM 4536 N N . LEU C 1 151 ? 14.325 12.029 -5.792 1.00 79.69 152 LEU C N 1
ATOM 4537 C CA . LEU C 1 151 ? 13.326 12.637 -4.931 1.00 79.66 152 LEU C CA 1
ATOM 4538 C C . LEU C 1 151 ? 13.903 13.846 -4.203 1.00 80.37 152 LEU C C 1
ATOM 4539 O O . LEU C 1 151 ? 14.983 13.775 -3.615 1.00 79.77 152 LEU C O 1
ATOM 4544 N N . ILE C 1 152 ? 13.170 14.956 -4.264 1.00 82.05 153 ILE C N 1
ATOM 4545 C CA . ILE C 1 152 ? 13.567 16.214 -3.626 1.00 83.22 153 ILE C CA 1
ATOM 4546 C C . ILE C 1 152 ? 12.582 16.575 -2.507 1.00 83.73 153 ILE C C 1
ATOM 4547 O O . ILE C 1 152 ? 11.392 16.790 -2.763 1.00 83.16 153 ILE C O 1
ATOM 4552 N N . GLU C 1 153 ? 13.077 16.660 -1.279 1.00 85.42 154 GLU C N 1
ATOM 4553 C CA . GLU C 1 153 ? 12.229 17.017 -0.150 1.00 87.51 154 GLU C CA 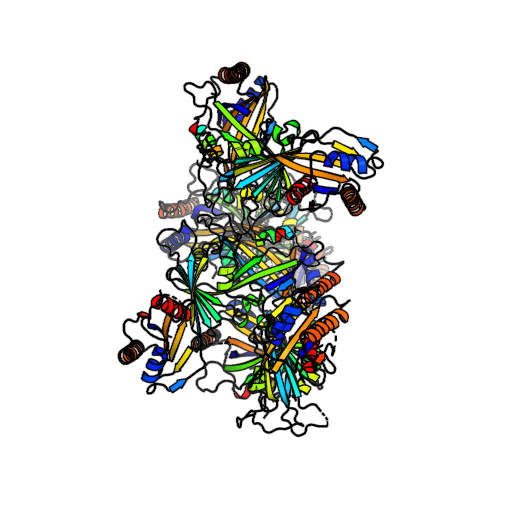1
ATOM 4554 C C . GLU C 1 153 ? 12.540 18.465 0.207 1.00 89.45 154 GLU C C 1
ATOM 4555 O O . GLU C 1 153 ? 13.679 18.798 0.534 1.00 88.69 154 GLU C O 1
ATOM 4561 N N . LEU C 1 154 ? 11.525 19.322 0.139 1.00 92.50 155 LEU C N 1
ATOM 4562 C CA . LEU C 1 154 ? 11.699 20.736 0.453 1.00 95.08 155 LEU C CA 1
ATOM 4563 C C . LEU C 1 154 ? 10.977 21.144 1.731 1.00 97.43 155 LEU C C 1
ATOM 4564 O O . LEU C 1 154 ? 9.748 21.195 1.766 1.00 97.66 155 LEU C O 1
ATOM 4569 N N . GLN C 1 155 ? 11.748 21.435 2.776 1.00 100.23 156 GLN C N 1
ATOM 4570 C CA . GLN C 1 155 ? 11.189 21.859 4.056 1.00 103.27 156 GLN C CA 1
ATOM 4571 C C . GLN C 1 155 ? 11.645 23.280 4.381 1.00 104.89 156 GLN C C 1
ATOM 4572 O O . GLN C 1 155 ? 12.827 23.606 4.267 1.00 104.91 156 GLN C O 1
ATOM 4578 N N . ALA C 1 156 ? 10.705 24.125 4.789 1.00 107.05 157 ALA C N 1
ATOM 4579 C CA . ALA C 1 156 ? 11.033 25.507 5.114 1.00 109.47 157 ALA C CA 1
ATOM 4580 C C . ALA C 1 156 ? 10.205 26.046 6.272 1.00 111.02 157 ALA C C 1
ATOM 4581 O O . ALA C 1 156 ? 8.975 26.082 6.202 1.00 111.16 157 ALA C O 1
ATOM 4583 N N . ASP C 1 157 ? 10.887 26.465 7.335 1.00 113.02 158 ASP C N 1
ATOM 4584 C CA . ASP C 1 157 ? 10.217 27.019 8.506 1.00 115.11 158 ASP C CA 1
ATOM 4585 C C . ASP C 1 157 ? 9.511 28.303 8.077 1.00 116.30 158 ASP C C 1
ATOM 4586 O O . ASP C 1 157 ? 8.435 28.633 8.578 1.00 116.31 158 ASP C O 1
ATOM 4591 N N . GLU C 1 158 ? 10.131 29.003 7.126 1.00 117.80 159 GLU C N 1
ATOM 4592 C CA . GLU C 1 158 ? 9.619 30.259 6.578 1.00 119.31 159 GLU C CA 1
ATOM 4593 C C . GLU C 1 158 ? 8.301 30.109 5.817 1.00 120.06 159 GLU C C 1
ATOM 4594 O O . GLU C 1 158 ? 8.289 30.054 4.586 1.00 120.25 159 GLU C O 1
ATOM 4600 N N . ALA C 1 159 ? 7.194 30.063 6.553 1.00 120.62 160 ALA C N 1
ATOM 4601 C CA . ALA C 1 159 ? 5.874 29.918 5.946 1.00 121.46 160 ALA C CA 1
ATOM 4602 C C . ALA C 1 159 ? 5.588 31.040 4.954 1.00 121.95 160 ALA C C 1
ATOM 4603 O O . ALA C 1 159 ? 4.779 30.881 4.036 1.00 121.85 160 ALA C O 1
ATOM 4605 N N . GLY C 1 160 ? 6.262 32.170 5.141 1.00 122.41 161 GLY C N 1
ATOM 4606 C CA . GLY C 1 160 ? 6.060 33.305 4.260 1.00 122.85 161 GLY C CA 1
ATOM 4607 C C . GLY C 1 160 ? 6.354 33.014 2.805 1.00 123.12 161 GLY C C 1
ATOM 4608 O O . GLY C 1 160 ? 5.498 32.506 2.074 1.00 122.50 161 GLY C O 1
ATOM 4609 N N . GLU C 1 161 ? 7.571 33.344 2.384 1.00 123.79 162 GLU C N 1
ATOM 4610 C CA . GLU C 1 161 ? 7.995 33.127 1.004 1.00 124.46 162 GLU C CA 1
ATOM 4611 C C . GLU C 1 161 ? 8.465 31.695 0.787 1.00 124.39 162 GLU C C 1
ATOM 4612 O O . GLU C 1 161 ? 9.521 31.291 1.269 1.00 124.58 162 GLU C O 1
ATOM 4618 N N . PHE C 1 162 ? 7.660 30.935 0.054 1.00 123.73 163 PHE C N 1
ATOM 4619 C CA . PHE C 1 162 ? 7.978 29.552 -0.258 1.00 122.61 163 PHE C CA 1
ATOM 4620 C C . PHE C 1 162 ? 7.608 29.256 -1.708 1.00 122.04 163 PHE C C 1
ATOM 4621 O O . PHE C 1 162 ? 8.421 28.712 -2.452 1.00 122.47 163 PHE C O 1
ATOM 4629 N N . GLU C 1 163 ? 6.388 29.604 -2.114 1.00 120.66 164 GLU C N 1
ATOM 4630 C CA . GLU C 1 163 ? 5.969 29.371 -3.495 1.00 119.71 164 GLU C CA 1
ATOM 4631 C C . GLU C 1 163 ? 7.091 29.788 -4.436 1.00 119.01 164 GLU C C 1
ATOM 4632 O O . GLU C 1 163 ? 7.211 29.272 -5.548 1.00 118.36 164 GLU C O 1
ATOM 4638 N N . THR C 1 164 ? 7.910 30.728 -3.973 1.00 118.19 165 THR C N 1
ATOM 4639 C CA . THR C 1 164 ? 9.046 31.219 -4.740 1.00 117.04 165 THR C CA 1
ATOM 4640 C C . THR C 1 164 ? 10.176 30.200 -4.631 1.00 116.09 165 THR C C 1
ATOM 4641 O O . THR C 1 164 ? 10.797 29.833 -5.628 1.00 116.28 165 THR C O 1
ATOM 4645 N N . LYS C 1 165 ? 10.427 29.741 -3.410 1.00 114.98 166 LYS C N 1
ATOM 4646 C CA . LYS C 1 165 ? 11.472 28.759 -3.152 1.00 114.19 166 LYS C CA 1
ATOM 4647 C C . LYS C 1 165 ? 11.282 27.497 -3.992 1.00 113.53 166 LYS C C 1
ATOM 4648 O O . LYS C 1 165 ? 12.242 26.981 -4.562 1.00 113.27 166 LYS C O 1
ATOM 4654 N N . ILE C 1 166 ? 10.046 27.009 -4.073 1.00 112.92 167 ILE C N 1
ATOM 4655 C CA . ILE C 1 166 ? 9.744 25.807 -4.850 1.00 112.41 167 ILE C CA 1
ATOM 4656 C C . ILE C 1 166 ? 9.974 26.048 -6.336 1.00 112.20 167 ILE C C 1
ATOM 4657 O O . ILE C 1 166 ? 10.565 25.214 -7.020 1.00 112.08 167 ILE C O 1
ATOM 4662 N N . ALA C 1 167 ? 9.515 27.197 -6.827 1.00 111.74 168 ALA C N 1
ATOM 4663 C CA . ALA C 1 167 ? 9.670 27.548 -8.234 1.00 110.88 168 ALA C CA 1
ATOM 4664 C C . ALA C 1 167 ? 11.154 27.663 -8.588 1.00 110.38 168 ALA C C 1
ATOM 4665 O O . ALA C 1 167 ? 11.570 27.303 -9.690 1.00 110.15 168 ALA C O 1
ATOM 4667 N N . GLY C 1 168 ? 11.951 28.148 -7.640 1.00 109.43 169 GLY C N 1
ATOM 4668 C CA . GLY C 1 168 ? 13.374 28.304 -7.880 1.00 108.61 169 GLY C CA 1
ATOM 4669 C C . GLY C 1 168 ? 14.068 26.980 -8.112 1.00 108.65 169 GLY C C 1
ATOM 4670 O O . GLY C 1 168 ? 14.890 26.840 -9.028 1.00 108.61 169 GLY C O 1
ATOM 4671 N N . ILE C 1 169 ? 13.741 26.013 -7.258 1.00 109.08 170 ILE C N 1
ATOM 4672 C CA . ILE C 1 169 ? 14.297 24.663 -7.349 1.00 109.50 170 ILE C CA 1
ATOM 4673 C C . ILE C 1 169 ? 13.873 23.988 -8.665 1.00 109.91 170 ILE C C 1
ATOM 4674 O O . ILE C 1 169 ? 14.665 23.278 -9.300 1.00 110.14 170 ILE C O 1
ATOM 4679 N N . GLU C 1 170 ? 12.621 24.207 -9.062 1.00 110.22 171 GLU C N 1
ATOM 4680 C CA . GLU C 1 170 ? 12.106 23.623 -10.295 1.00 111.13 171 GLU C CA 1
ATOM 4681 C C . GLU C 1 170 ? 12.859 24.213 -11.484 1.00 111.74 171 GLU C C 1
ATOM 4682 O O . GLU C 1 170 ? 12.956 23.591 -12.546 1.00 111.98 171 GLU C O 1
ATOM 4688 N N . GLY C 1 171 ? 13.387 25.417 -11.287 1.00 111.86 172 GLY C N 1
ATOM 4689 C CA . GLY C 1 171 ? 14.136 26.083 -12.333 1.00 112.12 172 GLY C CA 1
ATOM 4690 C C . GLY C 1 171 ? 15.490 25.431 -12.540 1.00 112.47 172 GLY C C 1
ATOM 4691 O O . GLY C 1 171 ? 15.903 25.177 -13.673 1.00 112.42 172 GLY C O 1
ATOM 4692 N N . HIS C 1 172 ? 16.187 25.162 -11.441 1.00 112.54 173 HIS C N 1
ATOM 4693 C CA . HIS C 1 172 ? 17.490 24.517 -11.514 1.00 113.09 173 HIS C CA 1
ATOM 4694 C C . HIS C 1 172 ? 17.329 23.141 -12.153 1.00 113.43 173 HIS C C 1
ATOM 4695 O O . HIS C 1 172 ? 18.301 22.548 -12.625 1.00 113.41 173 HIS C O 1
ATOM 4702 N N . LEU C 1 173 ? 16.097 22.634 -12.158 1.00 113.74 174 LEU C N 1
ATOM 4703 C CA . LEU C 1 173 ? 15.806 21.337 -12.759 1.00 114.22 174 LEU C CA 1
ATOM 4704 C C . LEU C 1 173 ? 15.752 21.493 -14.272 1.00 114.43 174 LEU C C 1
ATOM 4705 O O . LEU C 1 173 ? 16.124 20.588 -15.019 1.00 114.66 174 LEU C O 1
ATOM 4710 N N . ALA C 1 174 ? 15.279 22.648 -14.719 1.00 114.90 175 ALA C N 1
ATOM 4711 C CA . ALA C 1 174 ? 15.195 22.925 -16.144 1.00 115.64 175 ALA C CA 1
ATOM 4712 C C . ALA C 1 174 ? 16.612 23.060 -16.703 1.00 116.00 175 ALA C C 1
ATOM 4713 O O . ALA C 1 174 ? 16.871 22.690 -17.850 1.00 115.64 175 ALA C O 1
ATOM 4715 N N . GLU C 1 175 ? 17.522 23.584 -15.882 1.00 116.63 176 GLU C N 1
ATOM 4716 C CA . GLU C 1 175 ? 18.918 23.772 -16.280 1.00 117.21 176 GLU C CA 1
ATOM 4717 C C . GLU C 1 175 ? 19.615 22.444 -16.542 1.00 117.86 176 GLU C C 1
ATOM 4718 O O . GLU C 1 175 ? 20.259 22.264 -17.574 1.00 118.26 176 GLU C O 1
ATOM 4724 N N . ILE C 1 176 ? 19.490 21.518 -15.597 1.00 118.49 177 ILE C N 1
ATOM 4725 C CA . ILE C 1 176 ? 20.117 20.206 -15.720 1.00 118.94 177 ILE C CA 1
ATOM 4726 C C . ILE C 1 176 ? 19.382 19.293 -16.708 1.00 119.40 177 ILE C C 1
ATOM 4727 O O . ILE C 1 176 ? 19.647 18.091 -16.768 1.00 119.32 177 ILE C O 1
ATOM 4732 N N . ARG C 1 177 ? 18.471 19.872 -17.485 1.00 119.98 178 ARG C N 1
ATOM 4733 C CA . ARG C 1 177 ? 17.686 19.121 -18.464 1.00 121.00 178 ARG C CA 1
ATOM 4734 C C . ARG C 1 177 ? 16.875 18.010 -17.807 1.00 121.12 178 ARG C C 1
ATOM 4735 O O . ARG C 1 177 ? 16.874 16.867 -18.270 1.00 121.44 178 ARG C O 1
ATOM 4743 N N . ALA C 1 178 ? 16.191 18.352 -16.723 1.00 121.11 179 ALA C N 1
ATOM 4744 C CA . ALA C 1 178 ? 15.364 17.391 -16.005 1.00 120.89 179 ALA C CA 1
ATOM 4745 C C . ALA C 1 178 ? 13.910 17.715 -16.312 1.00 120.84 179 ALA C C 1
ATOM 4746 O O . ALA C 1 178 ? 13.254 18.459 -15.583 1.00 120.73 179 ALA C O 1
ATOM 4748 N N . LYS C 1 179 ? 13.413 17.157 -17.407 1.00 120.98 180 LYS C N 1
ATOM 4749 C CA . LYS C 1 179 ? 12.044 17.398 -17.826 1.00 121.31 180 LYS C CA 1
ATOM 4750 C C . LYS C 1 179 ? 11.141 16.219 -17.507 1.00 121.03 180 LYS C C 1
ATOM 4751 O O . LYS C 1 179 ? 11.614 15.093 -17.339 1.00 121.35 180 LYS C O 1
ATOM 4757 N N . GLU C 1 180 ? 9.840 16.492 -17.427 1.00 120.51 181 GLU C N 1
ATOM 4758 C CA . GLU C 1 180 ? 8.834 15.469 -17.146 1.00 119.83 181 GLU C CA 1
ATOM 4759 C C . GLU C 1 180 ? 8.928 14.992 -15.689 1.00 118.48 181 GLU C C 1
ATOM 4760 O O . GLU C 1 180 ? 9.194 13.817 -15.414 1.00 118.40 181 GLU C O 1
ATOM 4766 N N . TYR C 1 181 ? 8.713 15.920 -14.758 1.00 116.44 182 TYR C N 1
ATOM 4767 C CA . TYR C 1 181 ? 8.760 15.612 -13.332 1.00 114.08 182 TYR C CA 1
ATOM 4768 C C . TYR C 1 181 ? 7.439 15.978 -12.662 1.00 111.87 182 TYR C C 1
ATOM 4769 O O . TYR C 1 181 ? 6.649 16.747 -13.211 1.00 111.64 182 TYR C O 1
ATOM 4778 N N . LYS C 1 182 ? 7.202 15.427 -11.475 1.00 109.05 183 LYS C N 1
ATOM 4779 C CA . LYS C 1 182 ? 5.973 15.702 -10.736 1.00 106.23 183 LYS C CA 1
ATOM 4780 C C . LYS C 1 182 ? 6.262 16.399 -9.408 1.00 103.79 183 LYS C C 1
ATOM 4781 O O . LYS C 1 182 ? 7.168 16.002 -8.671 1.00 103.53 183 LYS C O 1
ATOM 4787 N N . THR C 1 183 ? 5.491 17.442 -9.111 1.00 100.78 184 THR C N 1
ATOM 4788 C CA . THR C 1 183 ? 5.660 18.192 -7.869 1.00 98.09 184 THR C CA 1
ATOM 4789 C C . THR C 1 183 ? 4.368 18.225 -7.058 1.00 96.53 184 THR C C 1
ATOM 4790 O O . THR C 1 183 ? 3.277 18.397 -7.605 1.00 96.45 184 THR C O 1
ATOM 4794 N N . SER C 1 184 ? 4.505 18.054 -5.748 1.00 94.40 185 SER C N 1
ATOM 4795 C CA . SER C 1 184 ? 3.363 18.062 -4.850 1.00 92.59 185 SER C CA 1
ATOM 4796 C C . SER C 1 184 ? 3.664 18.841 -3.575 1.00 91.99 185 SER C C 1
ATOM 4797 O O . SER C 1 184 ? 4.724 18.691 -2.964 1.00 91.83 185 SER C O 1
ATOM 4800 N N . SER C 1 185 ? 2.718 19.688 -3.195 1.00 91.47 186 SER C N 1
ATOM 4801 C CA . SER C 1 185 ? 2.823 20.499 -1.993 1.00 90.30 186 SER C CA 1
ATOM 4802 C C . SER C 1 185 ? 1.418 20.519 -1.415 1.00 89.86 186 SER C C 1
ATOM 4803 O O . SER C 1 185 ? 1.045 21.425 -0.671 1.00 89.64 186 SER C O 1
ATOM 4806 N N . ASP C 1 186 ? 0.645 19.502 -1.783 1.00 89.43 187 ASP C N 1
ATOM 4807 C CA . ASP C 1 186 ? -0.731 19.353 -1.333 1.00 89.48 187 ASP C CA 1
ATOM 4808 C C . ASP C 1 186 ? -0.825 19.228 0.182 1.00 89.06 187 ASP C C 1
ATOM 4809 O O . ASP C 1 186 ? 0.188 19.247 0.884 1.00 89.08 187 ASP C O 1
ATOM 4814 N N . SER C 1 187 ? -2.050 19.095 0.678 1.00 87.91 188 SER C N 1
ATOM 4815 C CA . SER C 1 187 ? -2.276 18.965 2.107 1.00 87.40 188 SER C CA 1
ATOM 4816 C C . SER C 1 187 ? -3.525 18.142 2.384 1.00 87.16 188 SER C C 1
ATOM 4817 O O . SER C 1 187 ? -4.379 17.990 1.516 1.00 87.33 188 SER C O 1
ATOM 4820 N N . LEU C 1 188 ? -3.619 17.603 3.596 1.00 87.28 189 LEU C N 1
ATOM 4821 C CA . LEU C 1 188 ? -4.773 16.804 4.002 1.00 86.81 189 LEU C CA 1
ATOM 4822 C C . LEU C 1 188 ? -5.754 17.671 4.786 1.00 85.91 189 LEU C C 1
ATOM 4823 O O . LEU C 1 188 ? -5.347 18.541 5.556 1.00 85.17 189 LEU C O 1
ATOM 4828 N N . SER C 1 193 ? -2.649 20.992 10.664 1.00 96.77 194 SER C N 1
ATOM 4829 C CA . SER C 1 193 ? -2.342 20.891 12.089 1.00 95.95 194 SER C CA 1
ATOM 4830 C C . SER C 1 193 ? -1.499 19.652 12.393 1.00 94.58 194 SER C C 1
ATOM 4831 O O . SER C 1 193 ? -1.682 19.008 13.430 1.00 94.97 194 SER C O 1
ATOM 4834 N N . ASN C 1 194 ? -0.577 19.322 11.488 1.00 91.99 195 ASN C N 1
ATOM 4835 C CA . ASN C 1 194 ? 0.290 18.157 11.667 1.00 89.13 195 ASN C CA 1
ATOM 4836 C C . ASN C 1 194 ? 1.242 17.960 10.483 1.00 87.04 195 ASN C C 1
ATOM 4837 O O . ASN C 1 194 ? 0.916 17.277 9.513 1.00 87.36 195 ASN C O 1
ATOM 4842 N N . GLU C 1 195 ? 2.426 18.553 10.586 1.00 84.38 196 GLU C N 1
ATOM 4843 C CA . GLU C 1 195 ? 3.438 18.486 9.537 1.00 81.82 196 GLU C CA 1
ATOM 4844 C C . GLU C 1 195 ? 3.694 17.107 8.915 1.00 79.02 196 GLU C C 1
ATOM 4845 O O . GLU C 1 195 ? 3.431 16.895 7.733 1.00 78.96 196 GLU C O 1
ATOM 4851 N N . ILE C 1 196 ? 4.213 16.181 9.714 1.00 75.63 197 ILE C N 1
ATOM 4852 C CA . ILE C 1 196 ? 4.548 14.835 9.252 1.00 71.40 197 ILE C CA 1
ATOM 4853 C C . ILE C 1 196 ? 3.507 14.210 8.337 1.00 68.92 197 ILE C C 1
ATOM 4854 O O . ILE C 1 196 ? 3.841 13.403 7.469 1.00 69.24 197 ILE C O 1
ATOM 4859 N N . CYS C 1 197 ? 2.247 14.575 8.524 1.00 66.09 198 CYS C N 1
ATOM 4860 C CA . CYS C 1 197 ? 1.195 14.009 7.697 1.00 64.90 198 CYS C CA 1
ATOM 4861 C C . CYS C 1 197 ? 1.159 14.558 6.274 1.00 64.24 198 CYS C C 1
ATOM 4862 O O . CYS C 1 197 ? 1.044 13.789 5.318 1.00 63.67 198 CYS C O 1
ATOM 4865 N N . ASP C 1 198 ? 1.254 15.876 6.125 1.00 63.13 199 ASP C N 1
ATOM 4866 C CA . ASP C 1 198 ? 1.245 16.473 4.791 1.00 62.74 199 ASP C CA 1
ATOM 4867 C C . ASP C 1 198 ? 2.483 16.032 4.016 1.00 62.85 199 ASP C C 1
ATOM 4868 O O . ASP C 1 198 ? 2.400 15.683 2.830 1.00 61.60 199 ASP C O 1
ATOM 4873 N N . LEU C 1 199 ? 3.631 16.054 4.692 1.00 62.66 200 LEU C N 1
ATOM 4874 C CA . LEU C 1 199 ? 4.881 15.630 4.073 1.00 61.46 200 LEU C CA 1
ATOM 4875 C C . LEU C 1 199 ? 4.674 14.228 3.523 1.00 61.59 200 LEU C C 1
ATOM 4876 O O . LEU C 1 199 ? 4.966 13.956 2.356 1.00 61.22 200 LEU C O 1
ATOM 4881 N N . ALA C 1 200 ? 4.157 13.345 4.374 1.00 61.33 201 ALA C N 1
ATOM 4882 C CA . ALA C 1 200 ? 3.901 11.970 3.973 1.00 62.56 201 ALA C CA 1
ATOM 4883 C C . ALA C 1 200 ? 2.965 11.958 2.773 1.00 63.22 201 ALA C C 1
ATOM 4884 O O . ALA C 1 200 ? 3.173 11.219 1.806 1.00 63.11 201 ALA C O 1
ATOM 4886 N N . TYR C 1 201 ? 1.934 12.793 2.845 1.00 63.87 202 TYR C N 1
ATOM 4887 C CA . TYR C 1 201 ? 0.942 12.879 1.781 1.00 64.33 202 TYR C CA 1
ATOM 4888 C C . TYR C 1 201 ? 1.581 13.331 0.479 1.00 64.30 202 TYR C C 1
ATOM 4889 O O . TYR C 1 201 ? 1.303 12.772 -0.583 1.00 64.53 202 TYR C O 1
ATOM 4898 N N . GLN C 1 202 ? 2.445 14.338 0.573 1.00 64.01 203 GLN C N 1
ATOM 4899 C CA . GLN C 1 202 ? 3.142 14.868 -0.592 1.00 64.03 203 GLN C CA 1
ATOM 4900 C C . GLN C 1 202 ? 3.926 13.783 -1.331 1.00 64.62 203 GLN C C 1
ATOM 4901 O O . GLN C 1 202 ? 3.937 13.750 -2.563 1.00 65.18 203 GLN C O 1
ATOM 4907 N N . TYR C 1 203 ? 4.573 12.893 -0.581 1.00 65.43 204 TYR C N 1
ATOM 4908 C CA . TYR C 1 203 ? 5.323 11.794 -1.184 1.00 64.78 204 TYR C CA 1
ATOM 4909 C C . TYR C 1 203 ? 4.379 10.939 -2.009 1.00 65.35 204 TYR C C 1
ATOM 4910 O O . TYR C 1 203 ? 4.697 10.556 -3.132 1.00 66.21 204 TYR C O 1
ATOM 4919 N N . VAL C 1 204 ? 3.217 10.646 -1.439 1.00 65.92 205 VAL C N 1
ATOM 4920 C CA . VAL C 1 204 ? 2.220 9.835 -2.114 1.00 67.88 205 VAL C CA 1
ATOM 4921 C C . VAL C 1 204 ? 1.774 10.501 -3.421 1.00 69.80 205 VAL C C 1
ATOM 4922 O O . VAL C 1 204 ? 1.760 9.873 -4.482 1.00 69.35 205 VAL C O 1
ATOM 4926 N N . ARG C 1 205 ? 1.424 11.780 -3.342 1.00 71.96 206 ARG C N 1
ATOM 4927 C CA . ARG C 1 205 ? 0.978 12.515 -4.518 1.00 74.46 206 ARG C CA 1
ATOM 4928 C C . ARG C 1 205 ? 2.034 12.515 -5.614 1.00 75.35 206 ARG C C 1
ATOM 4929 O O . ARG C 1 205 ? 1.722 12.315 -6.791 1.00 76.26 206 ARG C O 1
ATOM 4937 N N . ALA C 1 206 ? 3.284 12.728 -5.222 1.00 75.13 207 ALA C N 1
ATOM 4938 C CA . ALA C 1 206 ? 4.381 12.776 -6.177 1.00 76.08 207 ALA C CA 1
ATOM 4939 C C . ALA C 1 206 ? 4.820 11.419 -6.739 1.00 77.19 207 ALA C C 1
ATOM 4940 O O . ALA C 1 206 ? 5.443 11.362 -7.804 1.00 77.61 207 ALA C O 1
ATOM 4942 N N . LEU C 1 207 ? 4.478 10.334 -6.046 1.00 78.18 208 LEU C N 1
ATOM 4943 C CA . LEU C 1 207 ? 4.885 8.988 -6.468 1.00 79.20 208 LEU C CA 1
ATOM 4944 C C . LEU C 1 207 ? 3.806 8.038 -6.987 1.00 80.65 208 LEU C C 1
ATOM 4945 O O . LEU C 1 207 ? 4.089 7.181 -7.826 1.00 79.74 208 LEU C O 1
ATOM 4950 N N . GLU C 1 208 ? 2.589 8.154 -6.459 1.00 83.08 209 GLU C N 1
ATOM 4951 C CA . GLU C 1 208 ? 1.495 7.266 -6.854 1.00 85.33 209 GLU C CA 1
ATOM 4952 C C . GLU C 1 208 ? 1.288 7.178 -8.368 1.00 86.74 209 GLU C C 1
ATOM 4953 O O . GLU C 1 208 ? 1.335 6.042 -8.892 1.00 86.60 209 GLU C O 1
ATOM 4959 N N . VAL D 2 1 ? 7.425 -8.916 21.376 1.00 43.25 2 VAL D N 1
ATOM 4960 C CA . VAL D 2 1 ? 7.721 -8.977 22.837 1.00 44.29 2 VAL D CA 1
ATOM 4961 C C . VAL D 2 1 ? 7.030 -10.177 23.501 1.00 44.81 2 VAL D C 1
ATOM 4962 O O . VAL D 2 1 ? 5.924 -10.540 23.119 1.00 45.40 2 VAL D O 1
ATOM 4966 N N . GLN D 2 2 ? 7.700 -10.787 24.483 1.00 45.99 3 GLN D N 1
ATOM 4967 C CA . GLN D 2 2 ? 7.183 -11.945 25.226 1.00 46.55 3 GLN D CA 1
ATOM 4968 C C . GLN D 2 2 ? 6.768 -11.528 26.630 1.00 47.58 3 GLN D C 1
ATOM 4969 O O . GLN D 2 2 ? 7.565 -10.933 27.364 1.00 49.12 3 GLN D O 1
ATOM 4975 N N . GLN D 2 3 ? 5.543 -11.857 27.026 1.00 46.10 4 GLN D N 1
ATOM 4976 C CA . GLN D 2 3 ? 5.082 -11.503 28.358 1.00 44.28 4 GLN D CA 1
ATOM 4977 C C . GLN D 2 3 ? 4.852 -12.739 29.208 1.00 45.03 4 GLN D C 1
ATOM 4978 O O . GLN D 2 3 ? 3.943 -13.522 28.942 1.00 45.66 4 GLN D O 1
ATOM 4984 N N . LEU D 2 4 ? 5.685 -12.914 30.231 1.00 43.94 5 LEU D N 1
ATOM 4985 C CA . LEU D 2 4 ? 5.560 -14.055 31.114 1.00 42.81 5 LEU D CA 1
ATOM 4986 C C . LEU D 2 4 ? 4.728 -13.591 32.298 1.00 43.80 5 LEU D C 1
ATOM 4987 O O . LEU D 2 4 ? 4.956 -12.511 32.838 1.00 45.33 5 LEU D O 1
ATOM 4992 N N . SER D 2 5 ? 3.762 -14.395 32.715 1.00 42.02 6 SER D N 1
ATOM 4993 C CA . SER D 2 5 ? 2.925 -13.961 33.801 1.00 41.41 6 SER D CA 1
ATOM 4994 C C . SER D 2 5 ? 2.335 -15.088 34.607 1.00 42.04 6 SER D C 1
ATOM 4995 O O . SER D 2 5 ? 2.501 -16.259 34.290 1.00 44.34 6 SER D O 1
ATOM 4998 N N . LEU D 2 6 ? 1.616 -14.693 35.645 1.00 39.51 7 LEU D N 1
ATOM 4999 C CA . LEU D 2 6 ? 0.931 -15.598 36.528 1.00 40.01 7 LEU D CA 1
ATOM 5000 C C . LEU D 2 6 ? -0.227 -14.758 37.059 1.00 40.14 7 LEU D C 1
ATOM 5001 O O . LEU D 2 6 ? -0.115 -13.523 37.143 1.00 39.86 7 LEU D O 1
ATOM 5006 N N . PHE D 2 7 ? -1.343 -15.398 37.390 1.00 38.01 8 PHE D N 1
ATOM 5007 C CA . PHE D 2 7 ? -2.473 -14.644 37.923 1.00 37.55 8 PHE D CA 1
ATOM 5008 C C . PHE D 2 7 ? -3.029 -15.210 39.219 1.00 38.09 8 PHE D C 1
ATOM 5009 O O . PHE D 2 7 ? -2.694 -16.331 39.625 1.00 38.95 8 PHE D O 1
ATOM 5017 N N . GLY D 2 8 ? -3.874 -14.410 39.867 1.00 37.49 9 GLY D N 1
ATOM 5018 C CA . GLY D 2 8 ? -4.489 -14.809 41.121 1.00 37.39 9 GLY D CA 1
ATOM 5019 C C . GLY D 2 8 ? -5.634 -13.860 41.421 1.00 38.93 9 GLY D C 1
ATOM 5020 O O . GLY D 2 8 ? -5.924 -12.987 40.600 1.00 37.86 9 GLY D O 1
ATOM 5021 N N . SER D 2 9 ? -6.270 -14.005 42.586 1.00 39.36 10 SER D N 1
ATOM 5022 C CA . SER D 2 9 ? -7.394 -13.143 42.958 1.00 41.39 10 SER D CA 1
ATOM 5023 C C . SER D 2 9 ? -7.652 -13.083 44.468 1.00 43.23 10 SER D C 1
ATOM 5024 O O . SER D 2 9 ? -7.170 -13.920 45.229 1.00 42.51 10 SER D O 1
ATOM 5027 N N . ILE D 2 10 ? -8.431 -12.082 44.878 1.00 45.64 11 ILE D N 1
ATOM 5028 C CA . ILE D 2 10 ? -8.813 -11.862 46.277 1.00 46.60 11 ILE D CA 1
ATOM 5029 C C . ILE D 2 10 ? -10.142 -11.146 46.283 1.00 47.62 11 ILE D C 1
ATOM 5030 O O . ILE D 2 10 ? -10.479 -10.431 45.331 1.00 48.09 11 ILE D O 1
ATOM 5035 N N . GLY D 2 11 ? -10.899 -11.332 47.355 1.00 48.42 12 GLY D N 1
ATOM 5036 C CA . GLY D 2 11 ? -12.179 -10.660 47.453 1.00 49.77 12 GLY D CA 1
ATOM 5037 C C . GLY D 2 11 ? -11.923 -9.290 48.037 1.00 50.79 12 GLY D C 1
ATOM 5038 O O . GLY D 2 11 ? -10.889 -9.073 48.677 1.00 50.99 12 GLY D O 1
ATOM 5039 N N . ASP D 2 12 ? -12.847 -8.361 47.823 1.00 51.37 13 ASP D N 1
ATOM 5040 C CA . ASP D 2 12 ? -12.684 -7.015 48.356 1.00 51.96 13 ASP D CA 1
ATOM 5041 C C . ASP D 2 12 ? -12.133 -7.003 49.795 1.00 52.07 13 ASP D C 1
ATOM 5042 O O . ASP D 2 12 ? -11.216 -6.243 50.111 1.00 50.75 13 ASP D O 1
ATOM 5047 N N . ASP D 2 13 ? -12.679 -7.858 50.657 1.00 51.85 14 ASP D N 1
ATOM 5048 C CA . ASP D 2 13 ? -12.248 -7.899 52.050 1.00 51.69 14 ASP D CA 1
ATOM 5049 C C . ASP D 2 13 ? -10.795 -8.256 52.298 1.00 50.34 14 ASP D C 1
ATOM 5050 O O . ASP D 2 13 ? -10.293 -8.058 53.393 1.00 50.84 14 ASP D O 1
ATOM 5055 N N . GLY D 2 14 ? -10.107 -8.792 51.304 1.00 48.11 15 GLY D N 1
ATOM 5056 C CA . GLY D 2 14 ? -8.723 -9.136 51.544 1.00 46.66 15 GLY D CA 1
ATOM 5057 C C . GLY D 2 14 ? -7.810 -8.132 50.888 1.00 46.51 15 GLY D C 1
ATOM 5058 O O . GLY D 2 14 ? -6.613 -8.353 50.770 1.00 47.22 15 GLY D O 1
ATOM 5059 N N . TYR D 2 15 ? -8.388 -7.013 50.464 1.00 46.56 16 TYR D N 1
ATOM 5060 C CA . TYR D 2 15 ? -7.639 -5.970 49.782 1.00 45.01 16 TYR D CA 1
ATOM 5061 C C . TYR D 2 15 ? -6.540 -5.328 50.602 1.00 45.90 16 TYR D C 1
ATOM 5062 O O . TYR D 2 15 ? -5.380 -5.329 50.196 1.00 46.58 16 TYR D O 1
ATOM 5071 N N . ASP D 2 16 ? -6.908 -4.768 51.748 1.00 45.70 17 ASP D N 1
ATOM 5072 C CA . ASP D 2 16 ? -5.936 -4.101 52.589 1.00 46.23 17 ASP D CA 1
ATOM 5073 C C . ASP D 2 16 ? -4.755 -4.981 52.979 1.00 47.57 17 ASP D C 1
ATOM 5074 O O . ASP D 2 16 ? -3.614 -4.661 52.660 1.00 47.88 17 ASP D O 1
ATOM 5079 N N . LEU D 2 17 ? -5.011 -6.090 53.656 1.00 49.49 18 LEU D N 1
ATOM 5080 C CA . LEU D 2 17 ? -3.920 -6.961 54.062 1.00 50.65 18 LEU D CA 1
ATOM 5081 C C . LEU D 2 17 ? -2.998 -7.233 52.894 1.00 50.02 18 LEU D C 1
ATOM 5082 O O . LEU D 2 17 ? -1.773 -7.211 53.037 1.00 52.59 18 LEU D O 1
ATOM 5087 N N . LEU D 2 18 ? -3.581 -7.482 51.732 1.00 47.51 19 LEU D N 1
ATOM 5088 C CA . LEU D 2 18 ? -2.768 -7.780 50.563 1.00 46.12 19 LEU D CA 1
ATOM 5089 C C . LEU D 2 18 ? -1.931 -6.586 50.133 1.00 45.73 19 LEU D C 1
ATOM 5090 O O . LEU D 2 18 ? -0.763 -6.739 49.786 1.00 46.24 19 LEU D O 1
ATOM 5095 N N . ILE D 2 19 ? -2.533 -5.401 50.158 1.00 45.43 20 ILE D N 1
ATOM 5096 C CA . ILE D 2 19 ? -1.838 -4.186 49.775 1.00 46.59 20 ILE D CA 1
ATOM 5097 C C . ILE D 2 19 ? -0.663 -3.967 50.711 1.00 49.78 20 ILE D C 1
ATOM 5098 O O . ILE D 2 19 ? 0.451 -3.647 50.267 1.00 49.56 20 ILE D O 1
ATOM 5103 N N . SER D 2 20 ? -0.912 -4.165 52.003 1.00 52.12 21 SER D N 1
ATOM 5104 C CA . SER D 2 20 ? 0.120 -4.010 53.022 1.00 53.51 21 SER D CA 1
ATOM 5105 C C . SER D 2 20 ? 1.202 -5.078 52.865 1.00 54.36 21 SER D C 1
ATOM 5106 O O . SER D 2 20 ? 2.385 -4.812 53.062 1.00 53.98 21 SER D O 1
ATOM 5109 N N . THR D 2 21 ? 0.798 -6.290 52.512 1.00 55.52 22 THR D N 1
ATOM 5110 C CA . THR D 2 21 ? 1.767 -7.354 52.293 1.00 56.74 22 THR D CA 1
ATOM 5111 C C . THR D 2 21 ? 2.711 -6.896 51.179 1.00 55.36 22 THR D C 1
ATOM 5112 O O . THR D 2 21 ? 3.902 -6.669 51.425 1.00 55.46 22 THR D O 1
ATOM 5116 N N . LEU D 2 22 ? 2.153 -6.750 49.971 1.00 51.92 23 LEU D N 1
ATOM 5117 C CA . LEU D 2 22 ? 2.900 -6.330 48.788 1.00 50.57 23 LEU D CA 1
ATOM 5118 C C . LEU D 2 22 ? 3.735 -5.061 49.009 1.00 50.52 23 LEU D C 1
ATOM 5119 O O . LEU D 2 22 ? 4.839 -4.930 48.474 1.00 49.66 23 LEU D O 1
ATOM 5124 N N . THR D 2 23 ? 3.217 -4.114 49.781 1.00 49.75 24 THR D N 1
ATOM 5125 C CA . THR D 2 23 ? 3.989 -2.914 50.031 1.00 49.62 24 THR D CA 1
ATOM 5126 C C . THR D 2 23 ? 5.323 -3.312 50.637 1.00 51.91 24 THR D C 1
ATOM 5127 O O . THR D 2 23 ? 6.379 -2.808 50.246 1.00 53.52 24 THR D O 1
ATOM 5131 N N . THR D 2 24 ? 5.264 -4.241 51.583 1.00 52.60 25 THR D N 1
ATOM 5132 C CA . THR D 2 24 ? 6.450 -4.717 52.278 1.00 52.82 25 THR D CA 1
ATOM 5133 C C . THR D 2 24 ? 7.317 -5.626 51.426 1.00 50.49 25 THR D C 1
ATOM 5134 O O . THR D 2 24 ? 8.519 -5.708 51.624 1.00 51.37 25 THR D O 1
ATOM 5138 N N . ILE D 2 25 ? 6.713 -6.313 50.475 1.00 49.08 26 ILE D N 1
ATOM 5139 C CA . ILE D 2 25 ? 7.480 -7.197 49.609 1.00 48.23 26 ILE D CA 1
ATOM 5140 C C . ILE D 2 25 ? 8.235 -6.391 48.556 1.00 46.92 26 ILE D C 1
ATOM 5141 O O . ILE D 2 25 ? 9.321 -6.775 48.136 1.00 47.03 26 ILE D O 1
ATOM 5146 N N . SER D 2 26 ? 7.661 -5.270 48.130 1.00 45.53 27 SER D N 1
ATOM 5147 C CA . SER D 2 26 ? 8.310 -4.422 47.135 1.00 43.10 27 SER D CA 1
ATOM 5148 C C . SER D 2 26 ? 8.974 -3.232 47.830 1.00 42.01 27 SER D C 1
ATOM 5149 O O . SER D 2 26 ? 9.896 -2.624 47.298 1.00 41.81 27 SER D O 1
ATOM 5152 N N . GLY D 2 27 ? 8.502 -2.901 49.022 1.00 40.58 28 GLY D N 1
ATOM 5153 C CA . GLY D 2 27 ? 9.085 -1.788 49.738 1.00 41.50 28 GLY D CA 1
ATOM 5154 C C . GLY D 2 27 ? 8.487 -0.457 49.318 1.00 42.77 28 GLY D C 1
ATOM 5155 O O . GLY D 2 27 ? 8.923 0.605 49.779 1.00 43.35 28 GLY D O 1
ATOM 5156 N N . ASN D 2 28 ? 7.482 -0.507 48.449 1.00 40.59 29 ASN D N 1
ATOM 5157 C CA . ASN D 2 28 ? 6.840 0.707 47.976 1.00 38.71 29 ASN D CA 1
ATOM 5158 C C . ASN D 2 28 ? 5.345 0.607 48.129 1.00 37.26 29 ASN D C 1
ATOM 5159 O O . ASN D 2 28 ? 4.786 -0.473 48.055 1.00 36.01 29 ASN D O 1
ATOM 5164 N N . PRO D 2 29 ? 4.677 1.729 48.412 1.00 37.85 30 PRO D N 1
ATOM 5165 C CA . PRO D 2 29 ? 3.221 1.604 48.525 1.00 37.81 30 PRO D CA 1
ATOM 5166 C C . PRO D 2 29 ? 2.694 1.497 47.091 1.00 37.46 30 PRO D C 1
ATOM 5167 O O . PRO D 2 29 ? 3.451 1.704 46.128 1.00 38.79 30 PRO D O 1
ATOM 5171 N N . PRO D 2 30 ? 1.406 1.163 46.919 1.00 37.07 31 PRO D N 1
ATOM 5172 C CA . PRO D 2 30 ? 0.835 1.031 45.573 1.00 35.39 31 PRO D CA 1
ATOM 5173 C C . PRO D 2 30 ? 0.685 2.333 44.782 1.00 35.15 31 PRO D C 1
ATOM 5174 O O . PRO D 2 30 ? 0.558 3.416 45.359 1.00 33.52 31 PRO D O 1
ATOM 5178 N N . LEU D 2 31 ? 0.698 2.200 43.456 1.00 34.27 32 LEU D N 1
ATOM 5179 C CA . LEU D 2 31 ? 0.526 3.318 42.528 1.00 32.64 32 LEU D CA 1
ATOM 5180 C C . LEU D 2 31 ? -0.792 3.149 41.725 1.00 33.36 32 LEU D C 1
ATOM 5181 O O . LEU D 2 31 ? -0.979 2.149 41.028 1.00 36.53 32 LEU D O 1
ATOM 5186 N N . LEU D 2 32 ? -1.695 4.122 41.825 1.00 31.09 33 LEU D N 1
ATOM 5187 C CA . LEU D 2 32 ? -2.984 4.087 41.128 1.00 29.24 33 LEU D CA 1
ATOM 5188 C C . LEU D 2 32 ? -2.841 4.299 39.629 1.00 30.91 33 LEU D C 1
ATOM 5189 O O . LEU D 2 32 ? -2.110 5.196 39.189 1.00 31.87 33 LEU D O 1
ATOM 5194 N N . TYR D 2 33 ? -3.550 3.486 38.840 1.00 30.97 34 TYR D N 1
ATOM 5195 C CA . TYR D 2 33 ? -3.503 3.596 37.382 1.00 31.40 34 TYR D CA 1
ATOM 5196 C C . TYR D 2 33 ? -4.769 3.050 36.730 1.00 32.15 34 TYR D C 1
ATOM 5197 O O . TYR D 2 33 ? -5.501 2.272 37.337 1.00 33.15 34 TYR D O 1
ATOM 5206 N N . ASN D 2 34 ? -5.018 3.451 35.486 1.00 33.04 35 ASN D N 1
ATOM 5207 C CA . ASN D 2 34 ? -6.176 2.963 34.757 1.00 34.41 35 ASN D CA 1
ATOM 5208 C C . ASN D 2 34 ? -5.845 2.891 33.282 1.00 36.84 35 ASN D C 1
ATOM 5209 O O . ASN D 2 34 ? -4.845 3.465 32.838 1.00 34.68 35 ASN D O 1
ATOM 5214 N N . SER D 2 35 ? -6.687 2.180 32.531 1.00 38.38 36 SER D N 1
ATOM 5215 C CA . SER D 2 35 ? -6.526 2.084 31.085 1.00 41.14 36 SER D CA 1
ATOM 5216 C C . SER D 2 35 ? -7.799 1.587 30.414 1.00 42.19 36 SER D C 1
ATOM 5217 O O . SER D 2 35 ? -8.514 0.722 30.931 1.00 43.56 36 SER D O 1
ATOM 5220 N N . LEU D 2 36 ? -8.061 2.140 29.242 1.00 42.45 37 LEU D N 1
ATOM 5221 C CA . LEU D 2 36 ? -9.224 1.779 28.465 1.00 40.46 37 LEU D CA 1
ATOM 5222 C C . LEU D 2 36 ? -8.731 0.918 27.327 1.00 40.73 37 LEU D C 1
ATOM 5223 O O . LEU D 2 36 ? -7.715 1.225 26.704 1.00 40.02 37 LEU D O 1
ATOM 5228 N N . CYS D 2 37 ? -9.432 -0.179 27.076 1.00 41.77 38 CYS D N 1
ATOM 5229 C CA . CYS D 2 37 ? -9.074 -1.073 25.973 1.00 43.77 38 CYS D CA 1
ATOM 5230 C C . CYS D 2 37 ? -10.273 -1.283 25.045 1.00 42.60 38 CYS D C 1
ATOM 5231 O O . CYS D 2 37 ? -11.342 -1.723 25.469 1.00 41.77 38 CYS D O 1
ATOM 5234 N N . THR D 2 38 ? -10.093 -0.952 23.780 1.00 40.02 39 THR D N 1
ATOM 5235 C CA . THR D 2 38 ? -11.151 -1.137 22.826 1.00 40.31 39 THR D CA 1
ATOM 5236 C C . THR D 2 38 ? -10.678 -2.224 21.877 1.00 42.62 39 THR D C 1
ATOM 5237 O O . THR D 2 38 ? -9.635 -2.094 21.216 1.00 42.37 39 THR D O 1
ATOM 5241 N N . VAL D 2 39 ? -11.443 -3.306 21.823 1.00 42.76 40 VAL D N 1
ATOM 5242 C CA . VAL D 2 39 ? -11.107 -4.428 20.968 1.00 42.58 40 VAL D CA 1
ATOM 5243 C C . VAL D 2 39 ? -11.827 -4.317 19.627 1.00 44.15 40 VAL D C 1
ATOM 5244 O O . VAL D 2 39 ? -12.995 -3.952 19.560 1.00 45.92 40 VAL D O 1
ATOM 5248 N N . TRP D 2 40 ? -11.124 -4.646 18.556 1.00 44.61 41 TRP D N 1
ATOM 5249 C CA . TRP D 2 40 ? -11.698 -4.570 17.227 1.00 45.23 41 TRP D CA 1
ATOM 5250 C C . TRP D 2 40 ? -11.552 -5.919 16.529 1.00 46.04 41 TRP D C 1
ATOM 5251 O O . TRP D 2 40 ? -10.673 -6.710 16.866 1.00 46.62 41 TRP D O 1
ATOM 5262 N N . LYS D 2 41 ? -12.431 -6.197 15.570 1.00 47.80 42 LYS D N 1
ATOM 5263 C CA . LYS D 2 41 ? -12.332 -7.449 14.827 1.00 47.99 42 LYS D CA 1
ATOM 5264 C C . LYS D 2 41 ? -12.456 -7.179 13.346 1.00 48.27 42 LYS D C 1
ATOM 5265 O O . LYS D 2 41 ? -12.864 -6.086 12.925 1.00 48.35 42 LYS D O 1
ATOM 5271 N N . PRO D 2 42 ? -12.056 -8.155 12.526 1.00 49.23 43 PRO D N 1
ATOM 5272 C CA . PRO D 2 42 ? -12.159 -7.970 11.078 1.00 51.27 43 PRO D CA 1
ATOM 5273 C C . PRO D 2 42 ? -13.641 -7.778 10.755 1.00 54.29 43 PRO D C 1
ATOM 5274 O O . PRO D 2 42 ? -14.504 -8.430 11.363 1.00 52.34 43 PRO D O 1
ATOM 5278 N N . ASN D 2 43 ? -13.931 -6.878 9.817 1.00 60.56 44 ASN D N 1
ATOM 5279 C CA . ASN D 2 43 ? -15.314 -6.605 9.415 1.00 65.85 44 ASN D CA 1
ATOM 5280 C C . ASN D 2 43 ? -15.966 -7.901 8.945 1.00 68.67 44 ASN D C 1
ATOM 5281 O O . ASN D 2 43 ? -15.465 -8.559 8.034 1.00 68.98 44 ASN D O 1
ATOM 5286 N N . PRO D 2 44 ? -17.096 -8.283 9.553 1.00 71.23 45 PRO D N 1
ATOM 5287 C CA . PRO D 2 44 ? -17.773 -9.520 9.154 1.00 73.88 45 PRO D CA 1
ATOM 5288 C C . PRO D 2 44 ? -18.333 -9.458 7.723 1.00 76.60 45 PRO D C 1
ATOM 5289 O O . PRO D 2 44 ? -18.483 -10.488 7.057 1.00 76.33 45 PRO D O 1
ATOM 5293 N N . SER D 2 45 ? -18.635 -8.247 7.256 1.00 79.47 46 SER D N 1
ATOM 5294 C CA . SER D 2 45 ? -19.160 -8.057 5.906 1.00 82.26 46 SER D CA 1
ATOM 5295 C C . SER D 2 45 ? -18.077 -8.401 4.895 1.00 84.23 46 SER D C 1
ATOM 5296 O O . SER D 2 45 ? -18.295 -9.211 3.997 1.00 84.73 46 SER D O 1
ATOM 5299 N N . TYR D 2 46 ? -16.912 -7.777 5.028 1.00 86.96 47 TYR D N 1
ATOM 5300 C CA . TYR D 2 46 ? -15.813 -8.087 4.124 1.00 89.79 47 TYR D CA 1
ATOM 5301 C C . TYR D 2 46 ? -15.363 -9.478 4.542 1.00 92.34 47 TYR D C 1
ATOM 5302 O O . TYR D 2 46 ? -15.425 -9.819 5.718 1.00 94.03 47 TYR D O 1
ATOM 5311 N N . ASP D 2 47 ? -14.934 -10.292 3.589 1.00 95.35 48 ASP D N 1
ATOM 5312 C CA . ASP D 2 47 ? -14.437 -11.624 3.917 1.00 98.45 48 ASP D CA 1
ATOM 5313 C C . ASP D 2 47 ? -13.459 -12.053 2.848 1.00 99.74 48 ASP D C 1
ATOM 5314 O O . ASP D 2 47 ? -13.718 -11.892 1.657 1.00 99.92 48 ASP D O 1
ATOM 5319 N N . VAL D 2 48 ? -12.324 -12.587 3.279 1.00 101.47 49 VAL D N 1
ATOM 5320 C CA . VAL D 2 48 ? -11.300 -13.005 2.338 1.00 103.49 49 VAL D CA 1
ATOM 5321 C C . VAL D 2 48 ? -10.581 -14.276 2.763 1.00 104.23 49 VAL D C 1
ATOM 5322 O O . VAL D 2 48 ? -10.558 -14.633 3.941 1.00 104.18 49 VAL D O 1
ATOM 5326 N N . GLU D 2 49 ? -9.990 -14.942 1.775 1.00 105.40 50 GLU D N 1
ATOM 5327 C CA . GLU D 2 49 ? -9.253 -16.184 1.968 1.00 106.21 50 GLU D CA 1
ATOM 5328 C C . GLU D 2 49 ? -8.147 -15.991 3.000 1.00 105.77 50 GLU D C 1
ATOM 5329 O O . GLU D 2 49 ? -7.246 -15.173 2.809 1.00 105.98 50 GLU D O 1
ATOM 5335 N N . ASN D 2 50 ? -8.221 -16.748 4.090 1.00 104.89 51 ASN D N 1
ATOM 5336 C CA . ASN D 2 50 ? -7.227 -16.657 5.148 1.00 104.24 51 ASN D CA 1
ATOM 5337 C C . ASN D 2 50 ? -5.883 -17.224 4.700 1.00 103.60 51 ASN D C 1
ATOM 5338 O O . ASN D 2 50 ? -5.391 -18.211 5.249 1.00 102.83 51 ASN D O 1
ATOM 5343 N N . VAL D 2 51 ? -5.301 -16.578 3.695 1.00 103.41 52 VAL D N 1
ATOM 5344 C CA . VAL D 2 51 ? -4.016 -16.969 3.134 1.00 103.59 52 VAL D CA 1
ATOM 5345 C C . VAL D 2 51 ? -3.354 -15.696 2.605 1.00 103.80 52 VAL D C 1
ATOM 5346 O O . VAL D 2 51 ? -4.027 -14.844 2.025 1.00 103.47 52 VAL D O 1
ATOM 5350 N N . ASN D 2 52 ? -2.044 -15.568 2.809 1.00 104.36 53 ASN D N 1
ATOM 5351 C CA . ASN D 2 52 ? -1.306 -14.378 2.376 1.00 104.96 53 ASN D CA 1
ATOM 5352 C C . ASN D 2 52 ? -0.758 -14.429 0.952 1.00 105.51 53 ASN D C 1
ATOM 5353 O O . ASN D 2 52 ? -1.165 -15.269 0.150 1.00 105.07 53 ASN D O 1
ATOM 5358 N N . SER D 2 53 ? 0.161 -13.511 0.648 1.00 106.60 54 SER D N 1
ATOM 5359 C CA . SER D 2 53 ? 0.789 -13.425 -0.673 1.00 107.40 54 SER D CA 1
ATOM 5360 C C . SER D 2 53 ? 1.410 -14.766 -1.059 1.00 107.89 54 SER D C 1
ATOM 5361 O O . SER D 2 53 ? 1.904 -14.946 -2.174 1.00 108.14 54 SER D O 1
ATOM 5364 N N . ARG D 2 54 ? 1.390 -15.693 -0.108 1.00 107.98 55 ARG D N 1
ATOM 5365 C CA . ARG D 2 54 ? 1.898 -17.043 -0.295 1.00 107.73 55 ARG D CA 1
ATOM 5366 C C . ARG D 2 54 ? 0.796 -17.929 0.269 1.00 107.39 55 ARG D C 1
ATOM 5367 O O . ARG D 2 54 ? -0.150 -17.422 0.869 1.00 107.75 55 ARG D O 1
ATOM 5375 N N . ASN D 2 55 ? 0.900 -19.239 0.086 1.00 106.64 56 ASN D N 1
ATOM 5376 C CA . ASN D 2 55 ? -0.141 -20.129 0.590 1.00 105.60 56 ASN D CA 1
ATOM 5377 C C . ASN D 2 55 ? -0.007 -20.430 2.077 1.00 104.14 56 ASN D C 1
ATOM 5378 O O . ASN D 2 55 ? -0.354 -21.520 2.548 1.00 103.52 56 ASN D O 1
ATOM 5383 N N . GLN D 2 56 ? 0.494 -19.435 2.806 1.00 102.37 57 GLN D N 1
ATOM 5384 C CA . GLN D 2 56 ? 0.675 -19.515 4.249 1.00 100.28 57 GLN D CA 1
ATOM 5385 C C . GLN D 2 56 ? -0.632 -19.097 4.908 1.00 98.22 57 GLN D C 1
ATOM 5386 O O . GLN D 2 56 ? -1.198 -18.057 4.564 1.00 97.89 57 GLN D O 1
ATOM 5392 N N . LEU D 2 57 ? -1.113 -19.901 5.850 1.00 95.49 58 LEU D N 1
ATOM 5393 C CA . LEU D 2 57 ? -2.357 -19.577 6.529 1.00 93.34 58 LEU D CA 1
ATOM 5394 C C . LEU D 2 57 ? -2.166 -18.342 7.404 1.00 91.48 58 LEU D C 1
ATOM 5395 O O . LEU D 2 57 ? -1.082 -18.111 7.945 1.00 91.29 58 LEU D O 1
ATOM 5400 N N . VAL D 2 58 ? -3.227 -17.554 7.532 1.00 88.41 59 VAL D N 1
ATOM 5401 C CA . VAL D 2 58 ? -3.216 -16.349 8.354 1.00 84.97 59 VAL D CA 1
ATOM 5402 C C . VAL D 2 58 ? -4.557 -16.340 9.090 1.00 82.85 59 VAL D C 1
ATOM 5403 O O . VAL D 2 58 ? -5.594 -16.019 8.509 1.00 83.42 59 VAL D O 1
ATOM 5407 N N . GLU D 2 59 ? -4.541 -16.703 10.368 1.00 78.82 60 GLU D N 1
ATOM 5408 C CA . GLU D 2 59 ? -5.775 -16.756 11.141 1.00 75.21 60 GLU D CA 1
ATOM 5409 C C . GLU D 2 59 ? -6.242 -15.385 11.617 1.00 70.54 60 GLU D C 1
ATOM 5410 O O . GLU D 2 59 ? -5.473 -14.631 12.200 1.00 70.44 60 GLU D O 1
ATOM 5416 N N . PRO D 2 60 ? -7.524 -15.054 11.380 1.00 65.84 61 PRO D N 1
ATOM 5417 C CA . PRO D 2 60 ? -8.071 -13.757 11.793 1.00 62.09 61 PRO D CA 1
ATOM 5418 C C . PRO D 2 60 ? -7.972 -13.522 13.300 1.00 58.68 61 PRO D C 1
ATOM 5419 O O . PRO D 2 60 ? -8.304 -14.395 14.104 1.00 58.22 61 PRO D O 1
ATOM 5423 N N . ASN D 2 61 ? -7.512 -12.336 13.679 1.00 54.82 62 ASN D N 1
ATOM 5424 C CA . ASN D 2 61 ? -7.361 -12.017 15.088 1.00 51.38 62 ASN D CA 1
ATOM 5425 C C . ASN D 2 61 ? -7.865 -10.621 15.395 1.00 49.43 62 ASN D C 1
ATOM 5426 O O . ASN D 2 61 ? -7.968 -9.772 14.501 1.00 49.64 62 ASN D O 1
ATOM 5431 N N . ARG D 2 62 ? -8.179 -10.390 16.665 1.00 46.59 63 ARG D N 1
ATOM 5432 C CA . ARG D 2 62 ? -8.664 -9.093 17.098 1.00 44.15 63 ARG D CA 1
ATOM 5433 C C . ARG D 2 62 ? -7.470 -8.184 17.295 1.00 44.56 63 ARG D C 1
ATOM 5434 O O . ARG D 2 62 ? -6.345 -8.648 17.510 1.00 45.63 63 ARG D O 1
ATOM 5442 N N . ILE D 2 63 ? -7.722 -6.887 17.201 1.00 43.28 64 ILE D N 1
ATOM 5443 C CA . ILE D 2 63 ? -6.704 -5.882 17.416 1.00 41.81 64 ILE D CA 1
ATOM 5444 C C . ILE D 2 63 ? -7.172 -5.177 18.680 1.00 42.80 64 ILE D C 1
ATOM 5445 O O . ILE D 2 63 ? -8.367 -4.956 18.849 1.00 42.82 64 ILE D O 1
ATOM 5450 N N . LYS D 2 64 ? -6.244 -4.861 19.583 1.00 44.02 65 LYS D N 1
ATOM 5451 C CA . LYS D 2 64 ? -6.587 -4.174 20.832 1.00 43.76 65 LYS D CA 1
ATOM 5452 C C . LYS D 2 64 ? -5.943 -2.789 20.888 1.00 43.26 65 LYS D C 1
ATOM 5453 O O . LYS D 2 64 ? -4.732 -2.634 20.692 1.00 44.17 65 LYS D O 1
ATOM 5459 N N . LEU D 2 65 ? -6.770 -1.781 21.135 1.00 41.69 66 LEU D N 1
ATOM 5460 C CA . LEU D 2 65 ? -6.303 -0.402 21.216 1.00 41.07 66 LEU D CA 1
ATOM 5461 C C . LEU D 2 65 ? -6.367 0.020 22.686 1.00 40.68 66 LEU D C 1
ATOM 5462 O O . LEU D 2 65 ? -7.419 -0.078 23.327 1.00 42.37 66 LEU D O 1
ATOM 5467 N N . SER D 2 66 ? -5.252 0.490 23.232 1.00 39.08 67 SER D N 1
ATOM 5468 C CA . SER D 2 66 ? -5.244 0.848 24.644 1.00 37.84 67 SER D CA 1
ATOM 5469 C C . SER D 2 66 ? -4.588 2.188 24.982 1.00 37.06 67 SER D C 1
ATOM 5470 O O . SER D 2 66 ? -3.668 2.649 24.284 1.00 36.17 67 SER D O 1
ATOM 5473 N N . LYS D 2 67 ? -5.083 2.804 26.054 1.00 34.87 68 LYS D N 1
ATOM 5474 C CA . LYS D 2 67 ? -4.572 4.080 26.521 1.00 35.88 68 LYS D CA 1
ATOM 5475 C C . LYS D 2 67 ? -5.189 4.378 27.876 1.00 37.86 68 LYS D C 1
ATOM 5476 O O . LYS D 2 67 ? -6.108 3.685 28.317 1.00 36.27 68 LYS D O 1
ATOM 5482 N N . GLU D 2 68 ? -4.681 5.406 28.545 1.00 39.58 69 GLU D N 1
ATOM 5483 C CA . GLU D 2 68 ? -5.253 5.770 29.832 1.00 43.13 69 GLU D CA 1
ATOM 5484 C C . GLU D 2 68 ? -6.325 6.830 29.587 1.00 43.75 69 GLU D C 1
ATOM 5485 O O . GLU D 2 68 ? -6.444 7.385 28.491 1.00 45.50 69 GLU D O 1
ATOM 5491 N N . VAL D 2 69 ? -7.089 7.096 30.634 1.00 44.01 70 VAL D N 1
ATOM 5492 C CA . VAL D 2 69 ? -8.160 8.066 30.624 1.00 44.50 70 VAL D CA 1
ATOM 5493 C C . VAL D 2 69 ? -8.006 8.878 31.912 1.00 45.23 70 VAL D C 1
ATOM 5494 O O . VAL D 2 69 ? -7.731 8.316 32.980 1.00 43.56 70 VAL D O 1
ATOM 5498 N N . PRO D 2 70 ? -8.152 10.209 31.830 1.00 45.64 71 PRO D N 1
ATOM 5499 C CA . PRO D 2 70 ? -8.015 10.992 33.059 1.00 46.21 71 PRO D CA 1
ATOM 5500 C C . PRO D 2 70 ? -9.013 10.489 34.085 1.00 46.48 71 PRO D C 1
ATOM 5501 O O . PRO D 2 70 ? -10.161 10.236 33.747 1.00 46.54 71 PRO D O 1
ATOM 5505 N N . PHE D 2 71 ? -8.572 10.331 35.331 1.00 46.04 72 PHE D N 1
ATOM 5506 C CA . PHE D 2 71 ? -9.439 9.828 36.389 1.00 46.09 72 PHE D CA 1
ATOM 5507 C C . PHE D 2 71 ? -10.680 10.659 36.638 1.00 47.06 72 PHE D C 1
ATOM 5508 O O . PHE D 2 71 ? -11.656 10.166 37.196 1.00 48.80 72 PHE D O 1
ATOM 5516 N N . SER D 2 72 ? -10.653 11.921 36.237 1.00 48.06 73 SER D N 1
ATOM 5517 C CA . SER D 2 72 ? -11.821 12.770 36.426 1.00 49.68 73 SER D CA 1
ATOM 5518 C C . SER D 2 72 ? -12.995 12.259 35.561 1.00 52.38 73 SER D C 1
ATOM 5519 O O . SER D 2 72 ? -14.161 12.407 35.927 1.00 53.42 73 SER D O 1
ATOM 5522 N N . TYR D 2 73 ? -12.681 11.640 34.425 1.00 54.69 74 TYR D N 1
ATOM 5523 C CA . TYR D 2 73 ? -13.706 11.095 33.544 1.00 57.05 74 TYR D CA 1
ATOM 5524 C C . TYR D 2 73 ? -14.347 9.878 34.172 1.00 58.30 74 TYR D C 1
ATOM 5525 O O . TYR D 2 73 ? -15.140 9.208 33.524 1.00 57.21 74 TYR D O 1
ATOM 5534 N N . LEU D 2 74 ? -13.993 9.576 35.419 1.00 60.34 75 LEU D N 1
ATOM 5535 C CA . LEU D 2 74 ? -14.575 8.423 36.093 1.00 63.20 75 LEU D CA 1
ATOM 5536 C C . LEU D 2 74 ? -14.384 8.396 37.604 1.00 65.78 75 LEU D C 1
ATOM 5537 O O . LEU D 2 74 ? -13.898 7.414 38.155 1.00 65.95 75 LEU D O 1
ATOM 5542 N N . ILE D 2 75 ? -14.808 9.483 38.251 1.00 69.68 76 ILE D N 1
ATOM 5543 C CA . ILE D 2 75 ? -14.746 9.700 39.705 1.00 71.54 76 ILE D CA 1
ATOM 5544 C C . ILE D 2 75 ? -13.969 10.973 40.042 1.00 71.77 76 ILE D C 1
ATOM 5545 O O . ILE D 2 75 ? -14.553 12.048 40.228 1.00 71.28 76 ILE D O 1
ATOM 5550 N N . SER D 2 159 ? -7.922 14.998 15.123 1.00 48.55 160 SER D N 1
ATOM 5551 C CA . SER D 2 159 ? -6.768 14.131 15.369 1.00 50.40 160 SER D CA 1
ATOM 5552 C C . SER D 2 159 ? -6.951 13.163 16.542 1.00 51.05 160 SER D C 1
ATOM 5553 O O . SER D 2 159 ? -7.364 13.559 17.644 1.00 51.29 160 SER D O 1
ATOM 5556 N N . CYS D 2 160 ? -6.625 11.893 16.317 1.00 50.17 161 CYS D N 1
ATOM 5557 C CA . CYS D 2 160 ? -6.777 10.904 17.377 1.00 49.57 161 CYS D CA 1
ATOM 5558 C C . CYS D 2 160 ? -5.723 11.073 18.468 1.00 48.46 161 CYS D C 1
ATOM 5559 O O . CYS D 2 160 ? -4.720 11.760 18.291 1.00 46.50 161 CYS D O 1
ATOM 5562 N N . SER D 2 161 ? -5.985 10.441 19.605 1.00 48.58 162 SER D N 1
ATOM 5563 C CA . SER D 2 161 ? -5.079 10.458 20.745 1.00 47.61 162 SER D CA 1
ATOM 5564 C C . SER D 2 161 ? -4.071 9.353 20.525 1.00 45.57 162 SER D C 1
ATOM 5565 O O . SER D 2 161 ? -4.286 8.463 19.701 1.00 46.52 162 SER D O 1
ATOM 5568 N N . PRO D 2 162 ? -2.951 9.396 21.255 1.00 42.49 163 PRO D N 1
ATOM 5569 C CA . PRO D 2 162 ? -1.971 8.324 21.073 1.00 40.09 163 PRO D CA 1
ATOM 5570 C C . PRO D 2 162 ? -2.639 7.048 21.588 1.00 38.78 163 PRO D C 1
ATOM 5571 O O . PRO D 2 162 ? -3.435 7.096 22.524 1.00 37.83 163 PRO D O 1
ATOM 5575 N N . TRP D 2 163 ? -2.345 5.918 20.963 1.00 38.03 164 TRP D N 1
ATOM 5576 C CA . TRP D 2 163 ? -2.921 4.658 21.398 1.00 39.24 164 TRP D CA 1
ATOM 5577 C C . TRP D 2 163 ? -1.884 3.588 21.219 1.00 40.38 164 TRP D C 1
ATOM 5578 O O . TRP D 2 163 ? -0.983 3.716 20.390 1.00 40.97 164 TRP D O 1
ATOM 5589 N N . SER D 2 164 ? -2.046 2.514 21.977 1.00 40.91 165 SER D N 1
ATOM 5590 C CA . SER D 2 164 ? -1.167 1.369 21.876 1.00 41.83 165 SER D CA 1
ATOM 5591 C C . SER D 2 164 ? -1.980 0.321 21.102 1.00 42.94 165 SER D C 1
ATOM 5592 O O . SER D 2 164 ? -3.086 -0.053 21.524 1.00 43.25 165 SER D O 1
ATOM 5595 N N . LEU D 2 165 ? -1.447 -0.135 19.970 1.00 41.71 166 LEU D N 1
ATOM 5596 C CA . LEU D 2 165 ? -2.132 -1.130 19.145 1.00 41.09 166 LEU D CA 1
ATOM 5597 C C . LEU D 2 165 ? -1.455 -2.468 19.353 1.00 41.74 166 LEU D C 1
ATOM 5598 O O . LEU D 2 165 ? -0.258 -2.614 19.093 1.00 41.72 166 LEU D O 1
ATOM 5603 N N . GLN D 2 166 ? -2.229 -3.444 19.811 1.00 42.20 167 GLN D N 1
ATOM 5604 C CA . GLN D 2 166 ? -1.699 -4.771 20.087 1.00 43.16 167 GLN D CA 1
ATOM 5605 C C . GLN D 2 166 ? -2.461 -5.938 19.476 1.00 45.06 167 GLN D C 1
ATOM 5606 O O . GLN D 2 166 ? -3.683 -5.909 19.339 1.00 45.16 167 GLN D O 1
ATOM 5612 N N . ILE D 2 167 ? -1.698 -6.971 19.133 1.00 46.03 168 ILE D N 1
ATOM 5613 C CA . ILE D 2 167 ? -2.205 -8.199 18.554 1.00 44.56 168 ILE D CA 1
ATOM 5614 C C . ILE D 2 167 ? -1.382 -9.277 19.258 1.00 43.55 168 ILE D C 1
ATOM 5615 O O . ILE D 2 167 ? -0.156 -9.337 19.110 1.00 44.59 168 ILE D O 1
ATOM 5620 N N . SER D 2 168 ? -2.055 -10.114 20.039 1.00 42.39 169 SER D N 1
ATOM 5621 C CA . SER D 2 168 ? -1.384 -11.174 20.785 1.00 41.47 169 SER D CA 1
ATOM 5622 C C . SER D 2 168 ? -1.691 -12.569 20.236 1.00 42.63 169 SER D C 1
ATOM 5623 O O . SER D 2 168 ? -2.687 -12.773 19.551 1.00 42.39 169 SER D O 1
ATOM 5626 N N . ASP D 2 169 ? -0.814 -13.521 20.552 1.00 43.66 170 ASP D N 1
ATOM 5627 C CA . ASP D 2 169 ? -0.954 -14.909 20.127 1.00 44.74 170 ASP D CA 1
ATOM 5628 C C . ASP D 2 169 ? -1.403 -15.688 21.338 1.00 45.83 170 ASP D C 1
ATOM 5629 O O . ASP D 2 169 ? -1.238 -15.218 22.461 1.00 48.44 170 ASP D O 1
ATOM 5634 N N . ILE D 2 170 ? -1.982 -16.863 21.132 1.00 46.14 171 ILE D N 1
ATOM 5635 C CA . ILE D 2 170 ? -2.403 -17.667 22.262 1.00 47.87 171 ILE D CA 1
ATOM 5636 C C . ILE D 2 170 ? -1.097 -18.044 22.942 1.00 50.12 171 ILE D C 1
ATOM 5637 O O . ILE D 2 170 ? -0.098 -18.273 22.267 1.00 51.51 171 ILE D O 1
ATOM 5642 N N . PRO D 2 171 ? -1.072 -18.088 24.284 1.00 52.33 172 PRO D N 1
ATOM 5643 C CA . PRO D 2 171 ? 0.171 -18.445 24.984 1.00 53.69 172 PRO D CA 1
ATOM 5644 C C . PRO D 2 171 ? 0.842 -19.705 24.441 1.00 56.38 172 PRO D C 1
ATOM 5645 O O . PRO D 2 171 ? 0.171 -20.606 23.934 1.00 57.32 172 PRO D O 1
ATOM 5649 N N . ALA D 2 172 ? 2.169 -19.761 24.549 1.00 59.94 173 ALA D N 1
ATOM 5650 C CA . ALA D 2 172 ? 2.946 -20.917 24.097 1.00 61.83 173 ALA D CA 1
ATOM 5651 C C . ALA D 2 172 ? 2.306 -22.180 24.643 1.00 63.83 173 ALA D C 1
ATOM 5652 O O . ALA D 2 172 ? 1.675 -22.158 25.700 1.00 64.53 173 ALA D O 1
ATOM 5654 N N . ALA D 2 173 ? 2.473 -23.285 23.930 1.00 67.28 174 ALA D N 1
ATOM 5655 C CA . ALA D 2 173 ? 1.878 -24.548 24.363 1.00 69.51 174 ALA D CA 1
ATOM 5656 C C . ALA D 2 173 ? 2.773 -25.340 25.308 1.00 70.11 174 ALA D C 1
ATOM 5657 O O . ALA D 2 173 ? 3.995 -25.329 25.191 1.00 69.01 174 ALA D O 1
ATOM 5659 N N . GLY D 2 174 ? 2.143 -26.026 26.248 1.00 72.40 175 GLY D N 1
ATOM 5660 C CA . GLY D 2 174 ? 2.888 -26.821 27.193 1.00 75.98 175 GLY D CA 1
ATOM 5661 C C . GLY D 2 174 ? 2.063 -27.283 28.374 1.00 78.41 175 GLY D C 1
ATOM 5662 O O . GLY D 2 174 ? 1.072 -26.658 28.763 1.00 79.30 175 GLY D O 1
ATOM 5663 N N . ASN D 2 175 ? 2.469 -28.418 28.920 1.00 80.22 176 ASN D N 1
ATOM 5664 C CA . ASN D 2 175 ? 1.854 -29.015 30.098 1.00 81.70 176 ASN D CA 1
ATOM 5665 C C . ASN D 2 175 ? 3.081 -28.933 30.977 1.00 82.27 176 ASN D C 1
ATOM 5666 O O . ASN D 2 175 ? 4.192 -28.803 30.444 1.00 81.96 176 ASN D O 1
ATOM 5671 N N . ASN D 2 176 ? 2.930 -28.988 32.294 1.00 82.24 177 ASN D N 1
ATOM 5672 C CA . ASN D 2 176 ? 4.129 -28.872 33.110 1.00 82.90 177 ASN D CA 1
ATOM 5673 C C . ASN D 2 176 ? 4.612 -27.435 32.840 1.00 81.70 177 ASN D C 1
ATOM 5674 O O . ASN D 2 176 ? 5.801 -27.192 32.627 1.00 82.28 177 ASN D O 1
ATOM 5679 N N . ARG D 2 177 ? 3.666 -26.489 32.816 1.00 79.15 178 ARG D N 1
ATOM 5680 C CA . ARG D 2 177 ? 3.987 -25.077 32.571 1.00 76.17 178 ARG D CA 1
ATOM 5681 C C . ARG D 2 177 ? 4.096 -24.292 33.869 1.00 73.99 178 ARG D C 1
ATOM 5682 O O . ARG D 2 177 ? 3.194 -24.322 34.709 1.00 74.03 178 ARG D O 1
ATOM 5690 N N . SER D 2 178 ? 5.204 -23.578 34.023 1.00 71.04 179 SER D N 1
ATOM 5691 C CA . SER D 2 178 ? 5.427 -22.792 35.222 1.00 68.03 179 SER D CA 1
ATOM 5692 C C . SER D 2 178 ? 4.853 -21.377 35.116 1.00 65.25 179 SER D C 1
ATOM 5693 O O . SER D 2 178 ? 4.396 -20.818 36.108 1.00 64.96 179 SER D O 1
ATOM 5696 N N . VAL D 2 179 ? 4.866 -20.797 33.922 1.00 62.69 180 VAL D N 1
ATOM 5697 C CA . VAL D 2 179 ? 4.315 -19.457 33.737 1.00 61.26 180 VAL D CA 1
ATOM 5698 C C . VAL D 2 179 ? 3.729 -19.268 32.344 1.00 59.79 180 VAL D C 1
ATOM 5699 O O . VAL D 2 179 ? 4.213 -19.853 31.374 1.00 58.67 180 VAL D O 1
ATOM 5703 N N . SER D 2 180 ? 2.689 -18.445 32.252 1.00 57.61 181 SER D N 1
ATOM 5704 C CA . SER D 2 180 ? 2.062 -18.149 30.970 1.00 55.26 181 SER D CA 1
ATOM 5705 C C . SER D 2 180 ? 3.029 -17.305 30.144 1.00 53.08 181 SER D C 1
ATOM 5706 O O . SER D 2 180 ? 3.522 -16.282 30.615 1.00 53.60 181 SER D O 1
ATOM 5709 N N . MET D 2 181 ? 3.308 -17.738 28.920 1.00 50.57 182 MET D N 1
ATOM 5710 C CA . MET D 2 181 ? 4.216 -17.007 28.039 1.00 50.56 182 MET D CA 1
ATOM 5711 C C . MET D 2 181 ? 3.490 -16.582 26.747 1.00 48.91 182 MET D C 1
ATOM 5712 O O . MET D 2 181 ? 3.223 -17.401 25.871 1.00 49.51 182 MET D O 1
ATOM 5717 N N . GLN D 2 182 ? 3.192 -15.292 26.625 1.00 46.52 183 GLN D N 1
ATOM 5718 C CA . GLN D 2 182 ? 2.456 -14.793 25.472 1.00 44.36 183 GLN D CA 1
ATOM 5719 C C . GLN D 2 182 ? 3.165 -13.791 24.578 1.00 44.67 183 GLN D C 1
ATOM 5720 O O . GLN D 2 182 ? 3.764 -12.832 25.048 1.00 47.70 183 GLN D O 1
ATOM 5726 N N . THR D 2 183 ? 3.086 -14.010 23.273 1.00 43.29 184 THR D N 1
ATOM 5727 C CA . THR D 2 183 ? 3.722 -13.109 22.329 1.00 41.95 184 THR D CA 1
ATOM 5728 C C . THR D 2 183 ? 2.785 -11.944 22.021 1.00 42.16 184 THR D C 1
ATOM 5729 O O . THR D 2 183 ? 1.582 -12.125 21.825 1.00 42.01 184 THR D O 1
ATOM 5733 N N . ILE D 2 184 ? 3.349 -10.744 21.981 1.00 40.15 185 ILE D N 1
ATOM 5734 C CA . ILE D 2 184 ? 2.562 -9.560 21.739 1.00 39.98 185 ILE D CA 1
ATOM 5735 C C . ILE D 2 184 ? 3.212 -8.679 20.695 1.00 41.20 185 ILE D C 1
ATOM 5736 O O . ILE D 2 184 ? 4.351 -8.272 20.859 1.00 43.69 185 ILE D O 1
ATOM 5741 N N . ALA D 2 185 ? 2.484 -8.400 19.617 1.00 41.93 186 ALA D N 1
ATOM 5742 C CA . ALA D 2 185 ? 2.980 -7.533 18.551 1.00 41.68 186 ALA D CA 1
ATOM 5743 C C . ALA D 2 185 ? 2.332 -6.172 18.817 1.00 41.69 186 ALA D C 1
ATOM 5744 O O . ALA D 2 185 ? 1.106 -6.051 18.864 1.00 42.62 186 ALA D O 1
ATOM 5746 N N . GLU D 2 186 ? 3.155 -5.151 18.995 1.00 39.89 187 GLU D N 1
ATOM 5747 C CA . GLU D 2 186 ? 2.640 -3.836 19.297 1.00 39.61 187 GLU D CA 1
ATOM 5748 C C . GLU D 2 186 ? 3.275 -2.748 18.460 1.00 40.41 187 GLU D C 1
ATOM 5749 O O . GLU D 2 186 ? 4.395 -2.890 17.959 1.00 43.18 187 GLU D O 1
ATOM 5755 N N . THR D 2 187 ? 2.539 -1.663 18.290 1.00 37.45 188 THR D N 1
ATOM 5756 C CA . THR D 2 187 ? 3.052 -0.518 17.576 1.00 38.37 188 THR D CA 1
ATOM 5757 C C . THR D 2 187 ? 2.306 0.636 18.213 1.00 39.51 188 THR D C 1
ATOM 5758 O O . THR D 2 187 ? 1.260 0.425 18.829 1.00 42.66 188 THR D O 1
ATOM 5762 N N . ILE D 2 188 ? 2.827 1.847 18.096 1.00 38.03 189 ILE D N 1
ATOM 5763 C CA . ILE D 2 188 ? 2.159 2.970 18.724 1.00 39.20 189 ILE D CA 1
ATOM 5764 C C . ILE D 2 188 ? 1.557 3.963 17.734 1.00 40.79 189 ILE D C 1
ATOM 5765 O O . ILE D 2 188 ? 2.222 4.408 16.780 1.00 41.24 189 ILE D O 1
ATOM 5770 N N . ILE D 2 189 ? 0.300 4.322 17.977 1.00 39.72 190 ILE D N 1
ATOM 5771 C CA . ILE D 2 189 ? -0.378 5.304 17.146 1.00 39.45 190 ILE D CA 1
ATOM 5772 C C . ILE D 2 189 ? -0.114 6.627 17.845 1.00 39.98 190 ILE D C 1
ATOM 5773 O O . ILE D 2 189 ? -0.445 6.777 19.018 1.00 39.78 190 ILE D O 1
ATOM 5778 N N . LEU D 2 190 ? 0.483 7.577 17.137 1.00 40.61 191 LEU D N 1
ATOM 5779 C CA . LEU D 2 190 ? 0.795 8.880 17.721 1.00 41.75 191 LEU D CA 1
ATOM 5780 C C . LEU D 2 190 ? -0.227 9.957 17.411 1.00 43.90 191 LEU D C 1
ATOM 5781 O O . LEU D 2 190 ? -0.559 10.766 18.277 1.00 45.30 191 LEU D O 1
ATOM 5786 N N . SER D 2 191 ? -0.721 9.972 16.179 1.00 45.73 192 SER D N 1
ATOM 5787 C CA . SER D 2 191 ? -1.695 10.978 15.764 1.00 47.01 192 SER D CA 1
ATOM 5788 C C . SER D 2 191 ? -2.317 10.646 14.399 1.00 48.73 192 SER D C 1
ATOM 5789 O O . SER D 2 191 ? -2.014 9.610 13.800 1.00 49.32 192 SER D O 1
ATOM 5792 N N . SER D 2 192 ? -3.178 11.535 13.906 1.00 49.93 193 SER D N 1
ATOM 5793 C CA . SER D 2 192 ? -3.833 11.329 12.615 1.00 50.97 193 SER D CA 1
ATOM 5794 C C . SER D 2 192 ? -4.252 12.648 11.988 1.00 52.37 193 SER D C 1
ATOM 5795 O O . SER D 2 192 ? -4.242 13.685 12.650 1.00 53.53 193 SER D O 1
ATOM 5798 N N . ALA D 2 193 ? -4.628 12.591 10.709 1.00 53.87 194 ALA D N 1
ATOM 5799 C CA . ALA D 2 193 ? -5.059 13.767 9.954 1.00 54.33 194 ALA D CA 1
ATOM 5800 C C . ALA D 2 193 ? -5.818 13.331 8.705 1.00 56.82 194 ALA D C 1
ATOM 5801 O O . ALA D 2 193 ? -5.840 12.141 8.370 1.00 56.76 194 ALA D O 1
ATOM 5803 N N . GLY D 2 194 ? -6.440 14.296 8.022 1.00 58.77 195 GLY D N 1
ATOM 5804 C CA . GLY D 2 194 ? -7.193 13.994 6.813 1.00 61.55 195 GLY D CA 1
ATOM 5805 C C . GLY D 2 194 ? -8.699 13.953 7.028 1.00 64.32 195 GLY D C 1
ATOM 5806 O O . GLY D 2 194 ? -9.203 14.435 8.050 1.00 63.14 195 GLY D O 1
ATOM 5807 N N . LYS D 2 195 ? -9.413 13.367 6.062 1.00 66.99 196 LYS D N 1
ATOM 5808 C CA . LYS D 2 195 ? -10.872 13.251 6.119 1.00 68.54 196 LYS D CA 1
ATOM 5809 C C . LYS D 2 195 ? -11.326 12.559 7.396 1.00 68.32 196 LYS D C 1
ATOM 5810 O O . LYS D 2 195 ? -11.732 13.199 8.363 1.00 69.62 196 LYS D O 1
ATOM 5816 N N . ASN D 2 196 ? -11.256 11.236 7.382 1.00 67.74 197 ASN D N 1
ATOM 5817 C CA . ASN D 2 196 ? -11.666 10.430 8.521 1.00 67.49 197 ASN D CA 1
ATOM 5818 C C . ASN D 2 196 ? -10.451 10.149 9.375 1.00 66.21 197 ASN D C 1
ATOM 5819 O O . ASN D 2 196 ? -9.794 9.115 9.206 1.00 67.32 197 ASN D O 1
ATOM 5824 N N . SER D 2 197 ? -10.158 11.064 10.295 1.00 62.56 198 SER D N 1
ATOM 5825 C CA . SER D 2 197 ? -8.994 10.915 11.142 1.00 59.18 198 SER D CA 1
ATOM 5826 C C . SER D 2 197 ? -9.292 10.321 12.508 1.00 57.64 198 SER D C 1
ATOM 5827 O O . SER D 2 197 ? -8.387 10.139 13.319 1.00 57.65 198 SER D O 1
ATOM 5830 N N . SER D 2 198 ? -10.551 10.013 12.781 1.00 55.97 199 SER D N 1
ATOM 5831 C CA . SER D 2 198 ? -10.871 9.430 14.079 1.00 54.91 199 SER D CA 1
ATOM 5832 C C . SER D 2 198 ? -10.261 8.035 14.124 1.00 54.22 199 SER D C 1
ATOM 5833 O O . SER D 2 198 ? -10.205 7.347 13.107 1.00 54.74 199 SER D O 1
ATOM 5836 N N . VAL D 2 199 ? -9.806 7.615 15.298 1.00 53.20 200 VAL D N 1
ATOM 5837 C CA . VAL D 2 199 ? -9.216 6.290 15.444 1.00 51.40 200 VAL D CA 1
ATOM 5838 C C . VAL D 2 199 ? -10.203 5.258 14.893 1.00 51.48 200 VAL D C 1
ATOM 5839 O O . VAL D 2 199 ? -9.802 4.208 14.377 1.00 51.39 200 VAL D O 1
ATOM 5843 N N . SER D 2 200 ? -11.493 5.571 14.985 1.00 51.08 201 SER D N 1
ATOM 5844 C CA . SER D 2 200 ? -12.526 4.653 14.510 1.00 51.58 201 SER D CA 1
ATOM 5845 C C . SER D 2 200 ? -12.483 4.501 12.994 1.00 51.19 201 SER D C 1
ATOM 5846 O O . SER D 2 200 ? -12.631 3.401 12.446 1.00 50.14 201 SER D O 1
ATOM 5849 N N . SER D 2 201 ? -12.284 5.624 12.319 1.00 50.78 202 SER D N 1
ATOM 5850 C CA . SER D 2 201 ? -12.194 5.635 10.870 1.00 51.49 202 SER D CA 1
ATOM 5851 C C . SER D 2 201 ? -10.978 4.830 10.452 1.00 50.80 202 SER D C 1
ATOM 5852 O O . SER D 2 201 ? -11.057 3.974 9.578 1.00 52.63 202 SER D O 1
ATOM 5855 N N . LEU D 2 202 ? -9.846 5.121 11.089 1.00 49.81 203 LEU D N 1
ATOM 5856 C CA . LEU D 2 202 ? -8.585 4.447 10.789 1.00 48.13 203 LEU D CA 1
ATOM 5857 C C . LEU D 2 202 ? -8.652 2.934 10.933 1.00 46.84 203 LEU D C 1
ATOM 5858 O O . LEU D 2 202 ? -8.050 2.213 10.143 1.00 46.13 203 LEU D O 1
ATOM 5863 N N . MET D 2 203 ? -9.387 2.458 11.934 1.00 45.58 204 MET D N 1
ATOM 5864 C CA . MET D 2 203 ? -9.524 1.027 12.134 1.00 46.41 204 MET D CA 1
ATOM 5865 C C . MET D 2 203 ? -10.389 0.464 11.016 1.00 48.21 204 MET D C 1
ATOM 5866 O O . MET D 2 203 ? -10.141 -0.649 10.526 1.00 50.13 204 MET D O 1
ATOM 5871 N N . ASN D 2 204 ? -11.405 1.233 10.613 1.00 48.63 205 ASN D N 1
ATOM 5872 C CA . ASN D 2 204 ? -12.290 0.819 9.521 1.00 48.42 205 ASN D CA 1
ATOM 5873 C C . ASN D 2 204 ? -11.466 0.762 8.223 1.00 48.24 205 ASN D C 1
ATOM 5874 O O . ASN D 2 204 ? -11.584 -0.184 7.444 1.00 46.93 205 ASN D O 1
ATOM 5879 N N . GLY D 2 205 ? -10.619 1.773 8.022 1.00 47.21 206 GLY D N 1
ATOM 5880 C CA . GLY D 2 205 ? -9.757 1.820 6.856 1.00 47.99 206 GLY D CA 1
ATOM 5881 C C . GLY D 2 205 ? -8.845 0.604 6.772 1.00 50.20 206 GLY D C 1
ATOM 5882 O O . GLY D 2 205 ? -8.368 0.244 5.692 1.00 52.31 206 GLY D O 1
ATOM 5883 N N . LEU D 2 206 ? -8.595 -0.044 7.905 1.00 50.17 207 LEU D N 1
ATOM 5884 C CA . LEU D 2 206 ? -7.740 -1.225 7.924 1.00 49.99 207 LEU D CA 1
ATOM 5885 C C . LEU D 2 206 ? -8.565 -2.480 7.728 1.00 49.54 207 LEU D C 1
ATOM 5886 O O . LEU D 2 206 ? -8.013 -3.573 7.595 1.00 49.57 207 LEU D O 1
ATOM 5891 N N . GLY D 2 207 ? -9.886 -2.321 7.728 1.00 48.15 208 GLY D N 1
ATOM 5892 C CA . GLY D 2 207 ? -10.765 -3.461 7.538 1.00 46.47 208 GLY D CA 1
ATOM 5893 C C . GLY D 2 207 ? -11.305 -4.024 8.834 1.00 46.51 208 GLY D C 1
ATOM 5894 O O . GLY D 2 207 ? -11.739 -5.180 8.889 1.00 46.75 208 GLY D O 1
ATOM 5895 N N . TYR D 2 208 ? -11.315 -3.200 9.876 1.00 45.49 209 TYR D N 1
ATOM 5896 C CA . TYR D 2 208 ? -11.780 -3.655 11.181 1.00 45.47 209 TYR D CA 1
ATOM 5897 C C . TYR D 2 208 ? -12.945 -2.836 11.700 1.00 46.22 209 TYR D C 1
ATOM 5898 O O . TYR D 2 208 ? -13.153 -1.688 11.280 1.00 45.66 209 TYR D O 1
ATOM 5907 N N . VAL D 2 209 ? -13.686 -3.436 12.628 1.00 44.91 210 VAL D N 1
ATOM 5908 C CA . VAL D 2 209 ? -14.814 -2.778 13.256 1.00 46.12 210 VAL D CA 1
ATOM 5909 C C . VAL D 2 209 ? -14.746 -2.932 14.766 1.00 47.05 210 VAL D C 1
ATOM 5910 O O . VAL D 2 209 ? -14.195 -3.917 15.275 1.00 46.39 210 VAL D O 1
ATOM 5914 N N . PHE D 2 210 ? -15.323 -1.961 15.473 1.00 45.96 211 PHE D N 1
ATOM 5915 C CA . PHE D 2 210 ? -15.356 -1.978 16.925 1.00 45.21 211 PHE D CA 1
ATOM 5916 C C . PHE D 2 210 ? -16.178 -3.169 17.359 1.00 44.87 211 PHE D C 1
ATOM 5917 O O . PHE D 2 210 ? -17.209 -3.453 16.755 1.00 47.13 211 PHE D O 1
ATOM 5925 N N . GLU D 2 211 ? -15.725 -3.875 18.390 1.00 44.11 212 GLU D N 1
ATOM 5926 C CA . GLU D 2 211 ? -16.465 -5.032 18.880 1.00 43.97 212 GLU D CA 1
ATOM 5927 C C . GLU D 2 211 ? -16.871 -4.780 20.322 1.00 43.84 212 GLU D C 1
ATOM 5928 O O . GLU D 2 211 ? -18.049 -4.710 20.623 1.00 45.51 212 GLU D O 1
ATOM 5934 N N . PHE D 2 212 ? -15.906 -4.638 21.219 1.00 43.67 213 PHE D N 1
ATOM 5935 C CA . PHE D 2 212 ? -16.238 -4.356 22.605 1.00 43.34 213 PHE D CA 1
ATOM 5936 C C . PHE D 2 212 ? -15.111 -3.565 23.251 1.00 43.36 213 PHE D C 1
ATOM 5937 O O . PHE D 2 212 ? -14.070 -3.341 22.621 1.00 43.41 213 PHE D O 1
ATOM 5945 N N . GLN D 2 213 ? -15.326 -3.112 24.483 1.00 42.48 214 GLN D N 1
ATOM 5946 C CA . GLN D 2 213 ? -14.306 -2.338 25.169 1.00 42.98 214 GLN D CA 1
ATOM 5947 C C . GLN D 2 213 ? -14.456 -2.485 26.666 1.00 42.94 214 GLN D C 1
ATOM 5948 O O . GLN D 2 213 ? -15.530 -2.837 27.154 1.00 43.96 214 GLN D O 1
ATOM 5954 N N . TYR D 2 214 ? -13.368 -2.257 27.396 1.00 42.56 215 TYR D N 1
ATOM 5955 C CA . TYR D 2 214 ? -13.421 -2.372 28.849 1.00 42.54 215 TYR D CA 1
ATOM 5956 C C . TYR D 2 214 ? -12.421 -1.439 29.533 1.00 43.55 215 TYR D C 1
ATOM 5957 O O . TYR D 2 214 ? -11.362 -1.087 28.969 1.00 44.06 215 TYR D O 1
ATOM 5966 N N . LEU D 2 215 ? -12.797 -1.031 30.743 1.00 41.80 216 LEU D N 1
ATOM 5967 C CA . LEU D 2 215 ? -12.010 -0.127 31.567 1.00 39.67 216 LEU D CA 1
ATOM 5968 C C . LEU D 2 215 ? -11.366 -0.891 32.717 1.00 39.98 216 LEU D C 1
ATOM 5969 O O . LEU D 2 215 ? -12.006 -1.735 33.370 1.00 37.84 216 LEU D O 1
ATOM 5974 N N . THR D 2 216 ? -10.097 -0.596 32.969 1.00 37.49 217 THR D N 1
ATOM 5975 C CA . THR D 2 216 ? -9.439 -1.250 34.070 1.00 38.08 217 THR D CA 1
ATOM 5976 C C . THR D 2 216 ? -8.768 -0.216 34.988 1.00 38.56 217 THR D C 1
ATOM 5977 O O . THR D 2 216 ? -8.010 0.662 34.543 1.00 39.72 217 THR D O 1
ATOM 5981 N N . ILE D 2 217 ? -9.117 -0.305 36.268 1.00 36.09 218 ILE D N 1
ATOM 5982 C CA . ILE D 2 217 ? -8.606 0.572 37.304 1.00 35.42 218 ILE D CA 1
ATOM 5983 C C . ILE D 2 217 ? -7.926 -0.306 38.349 1.00 36.96 218 ILE D C 1
ATOM 5984 O O . ILE D 2 217 ? -8.476 -1.332 38.763 1.00 37.87 218 ILE D O 1
ATOM 5989 N N . GLY D 2 218 ? -6.732 0.091 38.776 1.00 35.58 219 GLY D N 1
ATOM 5990 C CA . GLY D 2 218 ? -6.036 -0.694 39.769 1.00 35.75 219 GLY D CA 1
ATOM 5991 C C . GLY D 2 218 ? -4.788 -0.024 40.285 1.00 36.64 219 GLY D C 1
ATOM 5992 O O . GLY D 2 218 ? -4.517 1.141 39.984 1.00 37.39 219 GLY D O 1
ATOM 5993 N N . VAL D 2 219 ? -4.024 -0.768 41.072 1.00 36.30 220 VAL D N 1
ATOM 5994 C CA . VAL D 2 219 ? -2.784 -0.257 41.627 1.00 35.34 220 VAL D CA 1
ATOM 5995 C C . VAL D 2 219 ? -1.670 -1.188 41.207 1.00 36.50 220 VAL D C 1
ATOM 5996 O O . VAL D 2 219 ? -1.867 -2.404 41.095 1.00 37.42 220 VAL D O 1
ATOM 6000 N N . LYS D 2 220 ? -0.494 -0.627 40.965 1.00 36.68 221 LYS D N 1
ATOM 6001 C CA . LYS D 2 220 ? 0.630 -1.448 40.554 1.00 36.24 221 LYS D CA 1
ATOM 6002 C C . LYS D 2 220 ? 1.806 -1.253 41.469 1.00 36.68 221 LYS D C 1
ATOM 6003 O O . LYS D 2 220 ? 1.885 -0.245 42.158 1.00 38.99 221 LYS D O 1
ATOM 6009 N N . PHE D 2 221 ? 2.692 -2.244 41.490 1.00 36.73 222 PHE D N 1
ATOM 6010 C CA . PHE D 2 221 ? 3.899 -2.217 42.304 1.00 36.01 222 PHE D CA 1
ATOM 6011 C C . PHE D 2 221 ? 5.097 -2.521 41.434 1.00 37.43 222 PHE D C 1
ATOM 6012 O O . PHE D 2 221 ? 5.049 -3.421 40.610 1.00 37.59 222 PHE D O 1
ATOM 6020 N N . PHE D 2 222 ? 6.182 -1.784 41.631 1.00 41.27 223 PHE D N 1
ATOM 6021 C CA . PHE D 2 222 ? 7.403 -2.039 40.882 1.00 42.73 223 PHE D CA 1
ATOM 6022 C C . PHE D 2 222 ? 8.289 -2.881 41.787 1.00 46.13 223 PHE D C 1
ATOM 6023 O O . PHE D 2 222 ? 8.511 -2.525 42.946 1.00 46.82 223 PHE D O 1
ATOM 6031 N N . MET D 2 223 ? 8.751 -4.018 41.268 1.00 49.51 224 MET D N 1
ATOM 6032 C CA . MET D 2 223 ? 9.615 -4.912 42.019 1.00 52.30 224 MET D CA 1
ATOM 6033 C C . MET D 2 223 ? 10.861 -5.239 41.223 1.00 54.35 224 MET D C 1
ATOM 6034 O O . MET D 2 223 ? 10.998 -4.821 40.072 1.00 53.66 224 MET D O 1
ATOM 6039 N N . LYS D 2 224 ? 11.763 -6.003 41.828 1.00 56.55 225 LYS D N 1
ATOM 6040 C CA . LYS D 2 224 ? 13.025 -6.321 41.176 1.00 57.66 225 LYS D CA 1
ATOM 6041 C C . LYS D 2 224 ? 12.996 -7.109 39.876 1.00 58.16 225 LYS D C 1
ATOM 6042 O O . LYS D 2 224 ? 12.098 -7.901 39.618 1.00 60.40 225 LYS D O 1
ATOM 6048 N N . HIS D 2 225 ? 13.999 -6.856 39.049 1.00 57.95 226 HIS D N 1
ATOM 6049 C CA . HIS D 2 225 ? 14.159 -7.519 37.768 1.00 58.02 226 HIS D CA 1
ATOM 6050 C C . HIS D 2 225 ? 13.022 -7.297 36.779 1.00 58.00 226 HIS D C 1
ATOM 6051 O O . HIS D 2 225 ? 12.763 -8.138 35.915 1.00 58.19 226 HIS D O 1
ATOM 6058 N N . GLY D 2 226 ? 12.346 -6.157 36.896 1.00 56.43 227 GLY D N 1
ATOM 6059 C CA . GLY D 2 226 ? 11.270 -5.847 35.970 1.00 53.03 227 GLY D CA 1
ATOM 6060 C C . GLY D 2 226 ? 9.936 -6.477 36.306 1.00 51.43 227 GLY D C 1
ATOM 6061 O O . GLY D 2 226 ? 9.000 -6.427 35.505 1.00 50.04 227 GLY D O 1
ATOM 6062 N N . LEU D 2 227 ? 9.834 -7.073 37.487 1.00 49.42 228 LEU D N 1
ATOM 6063 C CA . LEU D 2 227 ? 8.583 -7.689 37.871 1.00 48.59 228 LEU D CA 1
ATOM 6064 C C . LEU D 2 227 ? 7.565 -6.619 38.269 1.00 48.46 228 LEU D C 1
ATOM 6065 O O . LEU D 2 227 ? 7.856 -5.772 39.109 1.00 49.52 228 LEU D O 1
ATOM 6070 N N . ILE D 2 228 ? 6.388 -6.644 37.643 1.00 47.88 229 ILE D N 1
ATOM 6071 C CA . ILE D 2 228 ? 5.317 -5.698 37.955 1.00 45.49 229 ILE D CA 1
ATOM 6072 C C . ILE D 2 228 ? 4.173 -6.515 38.544 1.00 44.83 229 ILE D C 1
ATOM 6073 O O . ILE D 2 228 ? 3.944 -7.663 38.163 1.00 43.84 229 ILE D O 1
ATOM 6078 N N . LEU D 2 229 ? 3.445 -5.910 39.465 1.00 44.79 230 LEU D N 1
ATOM 6079 C CA . LEU D 2 229 ? 2.333 -6.577 40.094 1.00 45.79 230 LEU D CA 1
ATOM 6080 C C . LEU D 2 229 ? 1.153 -5.653 40.019 1.00 44.60 230 LEU D C 1
ATOM 6081 O O . LEU D 2 229 ? 1.236 -4.517 40.468 1.00 45.58 230 LEU D O 1
ATOM 6086 N N . GLU D 2 230 ? 0.056 -6.135 39.446 1.00 43.96 231 GLU D N 1
ATOM 6087 C CA . GLU D 2 230 ? -1.149 -5.316 39.309 1.00 43.69 231 GLU D CA 1
ATOM 6088 C C . GLU D 2 230 ? -2.325 -5.905 40.071 1.00 41.66 231 GLU D C 1
ATOM 6089 O O . GLU D 2 230 ? -2.541 -7.114 40.066 1.00 42.36 231 GLU D O 1
ATOM 6095 N N . LEU D 2 231 ? -3.067 -5.047 40.750 1.00 39.02 232 LEU D N 1
ATOM 6096 C CA . LEU D 2 231 ? -4.239 -5.485 41.492 1.00 41.75 232 LEU D CA 1
ATOM 6097 C C . LEU D 2 231 ? -5.289 -4.748 40.692 1.00 41.90 232 LEU D C 1
ATOM 6098 O O . LEU D 2 231 ? -5.382 -3.525 40.796 1.00 42.73 232 LEU D O 1
ATOM 6103 N N . GLN D 2 232 ? -6.073 -5.464 39.890 1.00 41.01 233 GLN D N 1
ATOM 6104 C CA . GLN D 2 232 ? -7.032 -4.777 39.040 1.00 40.18 233 GLN D CA 1
ATOM 6105 C C . GLN D 2 232 ? -8.495 -5.131 39.097 1.00 40.02 233 GLN D C 1
ATOM 6106 O O . GLN D 2 232 ? -8.870 -6.229 39.500 1.00 41.31 233 GLN D O 1
ATOM 6112 N N . LYS D 2 233 ? -9.311 -4.152 38.708 1.00 38.93 234 LYS D N 1
ATOM 6113 C CA . LYS D 2 233 ? -10.755 -4.300 38.608 1.00 39.24 234 LYS D CA 1
ATOM 6114 C C . LYS D 2 233 ? -11.050 -3.991 37.141 1.00 39.78 234 LYS D C 1
ATOM 6115 O O . LYS D 2 233 ? -10.402 -3.124 36.550 1.00 41.10 234 LYS D O 1
ATOM 6121 N N . ILE D 2 234 ? -11.992 -4.717 36.544 1.00 39.78 235 ILE D N 1
ATOM 6122 C CA . ILE D 2 234 ? -12.338 -4.518 35.133 1.00 38.81 235 ILE D CA 1
ATOM 6123 C C . ILE D 2 234 ? -13.826 -4.260 35.004 1.00 40.86 235 ILE D C 1
ATOM 6124 O O . ILE D 2 234 ? -14.633 -4.930 35.659 1.00 43.16 235 ILE D O 1
ATOM 6129 N N . TRP D 2 235 ? -14.180 -3.283 34.171 1.00 41.38 236 TRP D N 1
ATOM 6130 C CA . TRP D 2 235 ? -15.569 -2.918 33.907 1.00 41.67 236 TRP D CA 1
ATOM 6131 C C . TRP D 2 235 ? -15.777 -2.987 32.420 1.00 45.07 236 TRP D C 1
ATOM 6132 O O . TRP D 2 235 ? -14.957 -2.464 31.646 1.00 44.87 236 TRP D O 1
ATOM 6143 N N . GLN D 2 236 ? -16.860 -3.646 32.010 1.00 49.36 237 GLN D N 1
ATOM 6144 C CA . GLN D 2 236 ? -17.192 -3.724 30.591 1.00 50.72 237 GLN D CA 1
ATOM 6145 C C . GLN D 2 236 ? -18.024 -2.481 30.329 1.00 51.50 237 GLN D C 1
ATOM 6146 O O . GLN D 2 236 ? -18.903 -2.148 31.127 1.00 51.74 237 GLN D O 1
ATOM 6152 N N . ILE D 2 237 ? -17.734 -1.795 29.231 1.00 52.35 238 ILE D N 1
ATOM 6153 C CA . ILE D 2 237 ? -18.457 -0.579 28.876 1.00 56.05 238 ILE D CA 1
ATOM 6154 C C . ILE D 2 237 ? -19.315 -0.785 27.632 1.00 58.06 238 ILE D C 1
ATOM 6155 O O . ILE D 2 237 ? -18.789 -0.837 26.523 1.00 59.51 238 ILE D O 1
ATOM 6160 N N . GLU D 2 238 ? -20.629 -0.903 27.807 1.00 60.05 239 GLU D N 1
ATOM 6161 C CA . GLU D 2 238 ? -21.531 -1.079 26.663 1.00 61.62 239 GLU D CA 1
ATOM 6162 C C . GLU D 2 238 ? -22.799 -0.233 26.794 1.00 63.28 239 GLU D C 1
ATOM 6163 O O . GLU D 2 238 ? -23.000 0.434 27.811 1.00 63.71 239 GLU D O 1
ATOM 6169 N N . GLU D 2 239 ? -23.639 -0.257 25.757 1.00 65.50 240 GLU D N 1
ATOM 6170 C CA . GLU D 2 239 ? -24.885 0.521 25.725 1.00 65.79 240 GLU D CA 1
ATOM 6171 C C . GLU D 2 239 ? -25.777 0.173 26.896 1.00 63.98 240 GLU D C 1
ATOM 6172 O O . GLU D 2 239 ? -26.323 1.052 27.554 1.00 63.16 240 GLU D O 1
ATOM 6178 N N . ALA D 2 240 ? -25.927 -1.117 27.150 1.00 63.07 241 ALA D N 1
ATOM 6179 C CA . ALA D 2 240 ? -26.757 -1.572 28.249 1.00 63.16 241 ALA D CA 1
ATOM 6180 C C . ALA D 2 240 ? -26.245 -1.031 29.571 1.00 63.86 241 ALA D C 1
ATOM 6181 O O . ALA D 2 240 ? -26.931 -1.130 30.585 1.00 65.92 241 ALA D O 1
ATOM 6183 N N . GLY D 2 241 ? -25.037 -0.476 29.566 1.00 62.94 242 GLY D N 1
ATOM 6184 C CA . GLY D 2 241 ? -24.469 0.050 30.793 1.00 62.34 242 GLY D CA 1
ATOM 6185 C C . GLY D 2 241 ? -23.111 -0.550 31.125 1.00 61.99 242 GLY D C 1
ATOM 6186 O O . GLY D 2 241 ? -22.566 -1.339 30.351 1.00 62.01 242 GLY D O 1
ATOM 6187 N N . ASN D 2 242 ? -22.565 -0.172 32.279 1.00 60.15 243 ASN D N 1
ATOM 6188 C CA . ASN D 2 242 ? -21.264 -0.651 32.719 1.00 58.23 243 ASN D CA 1
ATOM 6189 C C . ASN D 2 242 ? -21.396 -1.790 33.716 1.00 56.54 243 ASN D C 1
ATOM 6190 O O . ASN D 2 242 ? -22.059 -1.645 34.739 1.00 57.95 243 ASN D O 1
ATOM 6195 N N . SER D 2 243 ? -20.769 -2.925 33.428 1.00 53.70 244 SER D N 1
ATOM 6196 C CA . SER D 2 243 ? -20.824 -4.058 34.354 1.00 51.53 244 SER D CA 1
ATOM 6197 C C . SER D 2 243 ? -19.401 -4.433 34.778 1.00 49.65 244 SER D C 1
ATOM 6198 O O . SER D 2 243 ? -18.476 -4.425 33.955 1.00 48.87 244 SER D O 1
ATOM 6201 N N . GLN D 2 244 ? -19.218 -4.742 36.059 1.00 47.11 245 GLN D N 1
ATOM 6202 C CA . GLN D 2 244 ? -17.893 -5.095 36.555 1.00 46.59 245 GLN D CA 1
ATOM 6203 C C . GLN D 2 244 ? -17.546 -6.573 36.426 1.00 44.32 245 GLN D C 1
ATOM 6204 O O . GLN D 2 244 ? -17.943 -7.380 37.264 1.00 43.99 245 GLN D O 1
ATOM 6210 N N . ILE D 2 245 ? -16.783 -6.922 35.396 1.00 42.63 246 ILE D N 1
ATOM 6211 C CA . ILE D 2 245 ? -16.385 -8.310 35.192 1.00 43.30 246 ILE D CA 1
ATOM 6212 C C . ILE D 2 245 ? -15.774 -8.871 36.476 1.00 43.18 246 ILE D C 1
ATOM 6213 O O . ILE D 2 245 ? -16.018 -10.007 36.824 1.00 44.71 246 ILE D O 1
ATOM 6218 N N . THR D 2 246 ? -14.986 -8.063 37.179 1.00 44.16 247 THR D N 1
ATOM 6219 C CA . THR D 2 246 ? -14.319 -8.496 38.418 1.00 44.26 247 THR D CA 1
ATOM 6220 C C . THR D 2 246 ? -15.138 -8.274 39.673 1.00 45.17 247 THR D C 1
ATOM 6221 O O . THR D 2 246 ? -14.593 -8.288 40.773 1.00 47.46 247 THR D O 1
ATOM 6225 N N . SER D 2 247 ? -16.437 -8.061 39.524 1.00 46.60 248 SER D N 1
ATOM 6226 C CA . SER D 2 247 ? -17.293 -7.816 40.681 1.00 46.80 248 SER D CA 1
ATOM 6227 C C . SER D 2 247 ? -17.016 -8.690 41.897 1.00 46.90 248 SER D C 1
ATOM 6228 O O . SER D 2 247 ? -16.996 -9.917 41.808 1.00 46.73 248 SER D O 1
ATOM 6231 N N . GLY D 2 248 ? -16.816 -8.050 43.042 1.00 46.68 249 GLY D N 1
ATOM 6232 C CA . GLY D 2 248 ? -16.578 -8.806 44.254 1.00 46.57 249 GLY D CA 1
ATOM 6233 C C . GLY D 2 248 ? -15.141 -8.897 44.719 1.00 46.85 249 GLY D C 1
ATOM 6234 O O . GLY D 2 248 ? -14.911 -9.158 45.905 1.00 48.84 249 GLY D O 1
ATOM 6235 N N . GLY D 2 249 ? -14.180 -8.698 43.813 1.00 43.17 250 GLY D N 1
ATOM 6236 C CA . GLY D 2 249 ? -12.780 -8.762 44.203 1.00 41.18 250 GLY D CA 1
ATOM 6237 C C . GLY D 2 249 ? -11.829 -8.141 43.186 1.00 41.06 250 GLY D C 1
ATOM 6238 O O . GLY D 2 249 ? -12.239 -7.332 42.350 1.00 40.34 250 GLY D O 1
ATOM 6239 N N . PHE D 2 250 ? -10.556 -8.530 43.254 1.00 39.07 251 PHE D N 1
ATOM 6240 C CA . PHE D 2 250 ? -9.547 -8.011 42.343 1.00 37.63 251 PHE D CA 1
ATOM 6241 C C . PHE D 2 250 ? -8.795 -9.090 41.589 1.00 37.63 251 PHE D C 1
ATOM 6242 O O . PHE D 2 250 ? -8.458 -10.134 42.152 1.00 38.35 251 PHE D O 1
ATOM 6250 N N . LEU D 2 251 ? -8.501 -8.819 40.322 1.00 37.12 252 LEU D N 1
ATOM 6251 C CA . LEU D 2 251 ? -7.736 -9.750 39.508 1.00 38.16 252 LEU D CA 1
ATOM 6252 C C . LEU D 2 251 ? -6.277 -9.416 39.793 1.00 39.79 252 LEU D C 1
ATOM 6253 O O . LEU D 2 251 ? -5.854 -8.263 39.630 1.00 41.11 252 LEU D O 1
ATOM 6258 N N . LEU D 2 252 ? -5.508 -10.406 40.234 1.00 40.66 253 LEU D N 1
ATOM 6259 C CA . LEU D 2 252 ? -4.099 -10.183 40.539 1.00 39.78 253 LEU D CA 1
ATOM 6260 C C . LEU D 2 252 ? -3.215 -10.670 39.397 1.00 38.43 253 LEU D C 1
ATOM 6261 O O . LEU D 2 252 ? -3.338 -11.799 38.933 1.00 40.85 253 LEU D O 1
ATOM 6266 N N . LYS D 2 253 ? -2.321 -9.811 38.944 1.00 36.84 254 LYS D N 1
ATOM 6267 C CA . LYS D 2 253 ? -1.433 -10.153 37.855 1.00 35.31 254 LYS D CA 1
ATOM 6268 C C . LYS D 2 253 ? 0.026 -9.770 38.136 1.00 36.10 254 LYS D C 1
ATOM 6269 O O . LYS D 2 253 ? 0.330 -8.622 38.482 1.00 35.57 254 LYS D O 1
ATOM 6275 N N . ALA D 2 254 ? 0.917 -10.746 37.964 1.00 36.03 255 ALA D N 1
ATOM 6276 C CA . ALA D 2 254 ? 2.352 -10.559 38.147 1.00 35.41 255 ALA D CA 1
ATOM 6277 C C . ALA D 2 254 ? 2.944 -10.865 36.779 1.00 35.96 255 ALA D C 1
ATOM 6278 O O . ALA D 2 254 ? 2.583 -11.863 36.179 1.00 39.01 255 ALA D O 1
ATOM 6280 N N . TYR D 2 255 ? 3.834 -10.022 36.266 1.00 36.89 256 TYR D N 1
ATOM 6281 C CA . TYR D 2 255 ? 4.388 -10.289 34.945 1.00 36.63 256 TYR D CA 1
ATOM 6282 C C . TYR D 2 255 ? 5.699 -9.562 34.672 1.00 38.28 256 TYR D C 1
ATOM 6283 O O . TYR D 2 255 ? 6.090 -8.656 35.410 1.00 38.44 256 TYR D O 1
ATOM 6292 N N . ILE D 2 256 ? 6.354 -9.971 33.585 1.00 38.74 257 ILE D N 1
ATOM 6293 C CA . ILE D 2 256 ? 7.598 -9.366 33.129 1.00 39.31 257 ILE D CA 1
ATOM 6294 C C . ILE D 2 256 ? 7.580 -9.447 31.612 1.00 39.58 257 ILE D C 1
ATOM 6295 O O . ILE D 2 256 ? 7.147 -10.449 31.057 1.00 41.07 257 ILE D O 1
ATOM 6300 N N . ASN D 2 257 ? 8.014 -8.382 30.949 1.00 39.02 258 ASN D N 1
ATOM 6301 C CA . ASN D 2 257 ? 8.051 -8.347 29.493 1.00 40.79 258 ASN D CA 1
ATOM 6302 C C . ASN D 2 257 ? 9.487 -8.523 29.079 1.00 42.97 258 ASN D C 1
ATOM 6303 O O . ASN D 2 257 ? 10.347 -7.786 29.543 1.00 45.37 258 ASN D O 1
ATOM 6308 N N . VAL D 2 258 ? 9.765 -9.484 28.209 1.00 43.69 259 VAL D N 1
ATOM 6309 C CA . VAL D 2 258 ? 11.135 -9.673 27.773 1.00 45.97 259 VAL D CA 1
ATOM 6310 C C . VAL D 2 258 ? 11.160 -9.526 26.256 1.00 47.86 259 VAL D C 1
ATOM 6311 O O . VAL D 2 258 ? 10.250 -10.009 25.566 1.00 47.94 259 VAL D O 1
ATOM 6315 N N . SER D 2 259 ? 12.178 -8.840 25.738 1.00 49.10 260 SER D N 1
ATOM 6316 C CA . SER D 2 259 ? 12.301 -8.647 24.293 1.00 50.36 260 SER D CA 1
ATOM 6317 C C . SER D 2 259 ? 12.544 -9.977 23.595 1.00 50.52 260 SER D C 1
ATOM 6318 O O . SER D 2 259 ? 13.413 -10.088 22.738 1.00 51.46 260 SER D O 1
ATOM 6321 N N . ASP D 2 263 ? 16.822 -14.610 24.141 1.00 103.31 264 ASP D N 1
ATOM 6322 C CA . ASP D 2 263 ? 17.815 -15.546 24.653 1.00 103.32 264 ASP D CA 1
ATOM 6323 C C . ASP D 2 263 ? 17.258 -16.348 25.823 1.00 102.66 264 ASP D C 1
ATOM 6324 O O . ASP D 2 263 ? 16.991 -15.801 26.892 1.00 102.53 264 ASP D O 1
ATOM 6329 N N . ILE D 2 264 ? 17.095 -17.648 25.605 1.00 101.95 265 ILE D N 1
ATOM 6330 C CA . ILE D 2 264 ? 16.570 -18.563 26.609 1.00 101.84 265 ILE D CA 1
ATOM 6331 C C . ILE D 2 264 ? 16.951 -18.199 28.045 1.00 101.77 265 ILE D C 1
ATOM 6332 O O . ILE D 2 264 ? 16.139 -18.339 28.957 1.00 102.58 265 ILE D O 1
ATOM 6337 N N . ASP D 2 265 ? 18.177 -17.733 28.255 1.00 100.79 266 ASP D N 1
ATOM 6338 C CA . ASP D 2 265 ? 18.610 -17.382 29.603 1.00 99.16 266 ASP D CA 1
ATOM 6339 C C . ASP D 2 265 ? 17.732 -16.325 30.264 1.00 96.69 266 ASP D C 1
ATOM 6340 O O . ASP D 2 265 ? 17.220 -16.547 31.361 1.00 95.98 266 ASP D O 1
ATOM 6345 N N . ARG D 2 266 ? 17.551 -15.183 29.607 1.00 93.93 267 ARG D N 1
ATOM 6346 C CA . ARG D 2 266 ? 16.720 -14.128 30.175 1.00 91.15 267 ARG D CA 1
ATOM 6347 C C . ARG D 2 266 ? 15.274 -14.619 30.337 1.00 87.80 267 ARG D C 1
ATOM 6348 O O . ARG D 2 266 ? 14.488 -14.006 31.060 1.00 87.26 267 ARG D O 1
ATOM 6356 N N . ILE D 2 267 ? 14.939 -15.731 29.676 1.00 82.73 268 ILE D N 1
ATOM 6357 C CA . ILE D 2 267 ? 13.602 -16.321 29.766 1.00 78.33 268 ILE D CA 1
ATOM 6358 C C . ILE D 2 267 ? 13.509 -17.253 30.966 1.00 76.38 268 ILE D C 1
ATOM 6359 O O . ILE D 2 267 ? 12.494 -17.290 31.657 1.00 77.04 268 ILE D O 1
ATOM 6364 N N . ASN D 2 268 ? 14.564 -18.024 31.203 1.00 74.03 269 ASN D N 1
ATOM 6365 C CA . ASN D 2 268 ? 14.587 -18.946 32.332 1.00 71.02 269 ASN D CA 1
ATOM 6366 C C . ASN D 2 268 ? 14.803 -18.164 33.610 1.00 68.01 269 ASN D C 1
ATOM 6367 O O . ASN D 2 268 ? 14.394 -18.583 34.689 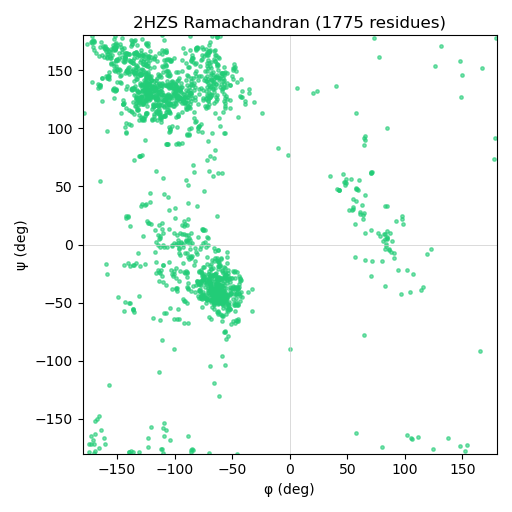1.00 65.40 269 ASN D O 1
ATOM 6372 N N . TYR D 2 269 ? 15.454 -17.017 33.474 1.00 66.43 270 TYR D N 1
ATOM 6373 C CA . TYR D 2 269 ? 15.710 -16.166 34.616 1.00 64.73 270 TYR D CA 1
ATOM 6374 C C . TYR D 2 269 ? 14.412 -15.507 35.012 1.00 63.51 270 TYR D C 1
ATOM 6375 O O . TYR D 2 269 ? 14.087 -15.420 36.195 1.00 64.15 270 TYR D O 1
ATOM 6384 N N . THR D 2 270 ? 13.677 -15.040 34.006 1.00 61.86 271 THR D N 1
ATOM 6385 C CA . THR D 2 270 ? 12.398 -14.383 34.225 1.00 60.38 271 THR D CA 1
ATOM 6386 C C . THR D 2 270 ? 11.415 -15.349 34.869 1.00 59.79 271 THR D C 1
ATOM 6387 O O . THR D 2 270 ? 10.671 -14.972 35.774 1.00 59.69 271 THR D O 1
ATOM 6391 N N . GLU D 2 271 ? 11.409 -16.597 34.409 1.00 59.20 272 GLU D N 1
ATOM 6392 C CA . GLU D 2 271 ? 10.514 -17.591 34.989 1.00 58.72 272 GLU D CA 1
ATOM 6393 C C . GLU D 2 271 ? 10.825 -17.730 36.469 1.00 57.66 272 GLU D C 1
ATOM 6394 O O . GLU D 2 271 ? 9.917 -17.811 37.298 1.00 56.99 272 GLU D O 1
ATOM 6400 N N . THR D 2 272 ? 12.119 -17.763 36.789 1.00 56.31 273 THR D N 1
ATOM 6401 C CA . THR D 2 272 ? 12.571 -17.908 38.169 1.00 55.28 273 THR D CA 1
ATOM 6402 C C . THR D 2 272 ? 11.989 -16.801 39.038 1.00 54.66 273 THR D C 1
ATOM 6403 O O . THR D 2 272 ? 11.409 -17.070 40.095 1.00 54.06 273 THR D O 1
ATOM 6407 N N . VAL D 2 273 ? 12.136 -15.558 38.584 1.00 52.87 274 VAL D N 1
ATOM 6408 C CA . VAL D 2 273 ? 11.604 -14.421 39.319 1.00 51.15 274 VAL D CA 1
ATOM 6409 C C . VAL D 2 273 ? 10.116 -14.622 39.576 1.00 51.80 274 VAL D C 1
ATOM 6410 O O . VAL D 2 273 ? 9.635 -14.410 40.694 1.00 52.92 274 VAL D O 1
ATOM 6414 N N . LEU D 2 274 ? 9.377 -15.032 38.551 1.00 51.25 275 LEU D N 1
ATOM 6415 C CA . LEU D 2 274 ? 7.949 -15.265 38.752 1.00 52.33 275 LEU D CA 1
ATOM 6416 C C . LEU D 2 274 ? 7.751 -16.398 39.762 1.00 52.41 275 LEU D C 1
ATOM 6417 O O . LEU D 2 274 ? 6.976 -16.278 40.709 1.00 51.07 275 LEU D O 1
ATOM 6422 N N . MET D 2 275 ? 8.480 -17.490 39.568 1.00 54.34 276 MET D N 1
ATOM 6423 C CA . MET D 2 275 ? 8.382 -18.642 40.458 1.00 55.75 276 MET D CA 1
ATOM 6424 C C . MET D 2 275 ? 8.659 -18.312 41.910 1.00 55.65 276 MET D C 1
ATOM 6425 O O . MET D 2 275 ? 7.941 -18.764 42.810 1.00 53.22 276 MET D O 1
ATOM 6430 N N . ASN D 2 276 ? 9.707 -17.531 42.139 1.00 56.24 277 ASN D N 1
ATOM 6431 C CA . ASN D 2 276 ? 10.063 -17.169 43.497 1.00 57.74 277 ASN D CA 1
ATOM 6432 C C . ASN D 2 276 ? 8.896 -16.460 44.172 1.00 59.03 277 ASN D C 1
ATOM 6433 O O . ASN D 2 276 ? 8.586 -16.732 45.336 1.00 59.30 277 ASN D O 1
ATOM 6438 N N . LEU D 2 277 ? 8.225 -15.580 43.428 1.00 60.15 278 LEU D N 1
ATOM 6439 C CA . LEU D 2 277 ? 7.072 -14.850 43.961 1.00 58.70 278 LEU D CA 1
ATOM 6440 C C . LEU D 2 277 ? 5.896 -15.783 44.249 1.00 58.95 278 LEU D C 1
ATOM 6441 O O . LEU D 2 277 ? 5.173 -15.596 45.229 1.00 58.22 278 LEU D O 1
ATOM 6446 N N . LYS D 2 278 ? 5.700 -16.776 43.385 1.00 58.97 279 LYS D N 1
ATOM 6447 C CA . LYS D 2 278 ? 4.616 -17.739 43.563 1.00 60.66 279 LYS D CA 1
ATOM 6448 C C . LYS D 2 278 ? 4.881 -18.532 44.830 1.00 61.59 279 LYS D C 1
ATOM 6449 O O . LYS D 2 278 ? 3.977 -18.789 45.631 1.00 61.14 279 LYS D O 1
ATOM 6455 N N . LYS D 2 279 ? 6.143 -18.913 44.991 1.00 63.10 280 LYS D N 1
ATOM 6456 C CA . LYS D 2 279 ? 6.587 -19.686 46.143 1.00 64.80 280 LYS D CA 1
ATOM 6457 C C . LYS D 2 279 ? 6.558 -18.806 47.392 1.00 64.55 280 LYS D C 1
ATOM 6458 O O . LYS D 2 279 ? 6.313 -19.283 48.501 1.00 64.62 280 LYS D O 1
ATOM 6464 N N . GLU D 2 280 ? 6.801 -17.516 47.198 1.00 64.49 281 GLU D N 1
ATOM 6465 C CA . GLU D 2 280 ? 6.820 -16.561 48.298 1.00 64.47 281 GLU D CA 1
ATOM 6466 C C . GLU D 2 280 ? 5.444 -16.304 48.907 1.00 64.42 281 GLU D C 1
ATOM 6467 O O . GLU D 2 280 ? 5.290 -16.337 50.123 1.00 64.35 281 GLU D O 1
ATOM 6473 N N . LEU D 2 281 ? 4.446 -16.060 48.061 1.00 65.22 282 LEU D N 1
ATOM 6474 C CA . LEU D 2 281 ? 3.087 -15.789 48.525 1.00 65.03 282 LEU D CA 1
ATOM 6475 C C . LEU D 2 281 ? 2.256 -17.047 48.753 1.00 65.76 282 LEU D C 1
ATOM 6476 O O . LEU D 2 281 ? 1.088 -16.956 49.135 1.00 64.70 282 LEU D O 1
ATOM 6481 N N . GLN D 2 282 ? 2.858 -18.212 48.516 1.00 66.72 283 GLN D N 1
ATOM 6482 C CA . GLN D 2 282 ? 2.169 -19.488 48.705 1.00 68.02 283 GLN D CA 1
ATOM 6483 C C . GLN D 2 282 ? 1.606 -19.568 50.125 1.00 68.23 283 GLN D C 1
ATOM 6484 O O . GLN D 2 282 ? 2.181 -19.016 51.060 1.00 69.47 283 GLN D O 1
ATOM 6490 N N . GLY D 2 283 ? 0.480 -20.246 50.293 1.00 68.10 284 GLY D N 1
ATOM 6491 C CA . GLY D 2 283 ? -0.098 -20.356 51.620 1.00 68.64 284 GLY D CA 1
ATOM 6492 C C . GLY D 2 283 ? -0.810 -19.084 52.048 1.00 69.54 284 GLY D C 1
ATOM 6493 O O . GLY D 2 283 ? -1.204 -18.922 53.218 1.00 70.83 284 GLY D O 1
ATOM 6494 N N . TYR D 2 284 ? -0.969 -18.176 51.089 1.00 67.92 285 TYR D N 1
ATOM 6495 C CA . TYR D 2 284 ? -1.637 -16.897 51.308 1.00 65.35 285 TYR D CA 1
ATOM 6496 C C . TYR D 2 284 ? -2.430 -16.552 50.040 1.00 64.12 285 TYR D C 1
ATOM 6497 O O . TYR D 2 284 ? -3.642 -16.357 50.085 1.00 63.44 285 TYR D O 1
ATOM 6506 N N . ILE D 2 285 ? -1.733 -16.486 48.908 1.00 63.11 286 ILE D N 1
ATOM 6507 C CA . ILE D 2 285 ? -2.358 -16.189 47.623 1.00 62.07 286 ILE D CA 1
ATOM 6508 C C . ILE D 2 285 ? -1.708 -17.014 46.512 1.00 62.09 286 ILE D C 1
ATOM 6509 O O . ILE D 2 285 ? -0.514 -16.875 46.232 1.00 61.51 286 ILE D O 1
ATOM 6514 N N . GLU D 2 286 ? -2.494 -17.882 45.880 1.00 62.03 287 GLU D N 1
ATOM 6515 C CA . GLU D 2 286 ? -1.939 -18.729 44.840 1.00 62.39 287 GLU D CA 1
ATOM 6516 C C . GLU D 2 286 ? -1.921 -18.111 43.457 1.00 59.65 287 GLU D C 1
ATOM 6517 O O . GLU D 2 286 ? -2.957 -17.779 42.882 1.00 61.16 287 GLU D O 1
ATOM 6523 N N . LEU D 2 287 ? -0.715 -17.948 42.935 1.00 56.19 288 LEU D N 1
ATOM 6524 C CA . LEU D 2 287 ? -0.519 -17.405 41.606 1.00 53.35 288 LEU D CA 1
ATOM 6525 C C . LEU D 2 287 ? -0.354 -18.621 40.714 1.00 53.06 288 LEU D C 1
ATOM 6526 O O . LEU D 2 287 ? 0.494 -19.471 40.979 1.00 53.03 288 LEU D O 1
ATOM 6531 N N . SER D 2 288 ? -1.157 -18.711 39.659 1.00 52.55 289 SER D N 1
ATOM 6532 C CA . SER D 2 288 ? -1.076 -19.856 38.760 1.00 50.38 289 SER D CA 1
ATOM 6533 C C . SER D 2 288 ? -1.110 -19.468 37.302 1.00 49.46 289 SER D C 1
ATOM 6534 O O . SER D 2 288 ? -1.287 -18.304 36.961 1.00 50.40 289 SER D O 1
ATOM 6537 N N . VAL D 2 289 ? -0.942 -20.462 36.441 1.00 49.18 290 VAL D N 1
ATOM 6538 C CA . VAL D 2 289 ? -0.963 -20.237 35.007 1.00 47.33 290 VAL D CA 1
ATOM 6539 C C . VAL D 2 289 ? -2.394 -20.364 34.519 1.00 48.00 290 VAL D C 1
ATOM 6540 O O . VAL D 2 289 ? -3.034 -21.383 34.726 1.00 48.63 290 VAL D O 1
ATOM 6544 N N . PRO D 2 290 ? -2.936 -19.312 33.901 1.00 49.42 291 PRO D N 1
ATOM 6545 C CA . PRO D 2 290 ? -4.315 -19.421 33.418 1.00 50.67 291 PRO D CA 1
ATOM 6546 C C . PRO D 2 290 ? -4.349 -20.269 32.145 1.00 51.62 291 PRO D C 1
ATOM 6547 O O . PRO D 2 290 ? -3.319 -20.473 31.496 1.00 51.43 291 PRO D O 1
ATOM 6551 N N . ASP D 2 291 ? -5.539 -20.747 31.798 1.00 53.09 292 ASP D N 1
ATOM 6552 C CA . ASP D 2 291 ? -5.756 -21.592 30.628 1.00 53.44 292 ASP D CA 1
ATOM 6553 C C . ASP D 2 291 ? -5.428 -20.894 29.310 1.00 53.18 292 ASP D C 1
ATOM 6554 O O . ASP D 2 291 ? -5.975 -19.833 29.024 1.00 55.02 292 ASP D O 1
ATOM 6559 N N . ARG D 2 292 ? -4.568 -21.486 28.488 1.00 52.21 293 ARG D N 1
ATOM 6560 C CA . ARG D 2 292 ? -4.230 -20.851 27.216 1.00 52.61 293 ARG D CA 1
ATOM 6561 C C . ARG D 2 292 ? -5.486 -20.369 26.508 1.00 53.99 293 ARG D C 1
ATOM 6562 O O . ARG D 2 292 ? -5.536 -19.249 26.007 1.00 55.13 293 ARG D O 1
ATOM 6570 N N . GLN D 2 293 ? -6.492 -21.237 26.463 1.00 55.55 294 GLN D N 1
ATOM 6571 C CA . GLN D 2 293 ? -7.770 -20.938 25.814 1.00 57.08 294 GLN D CA 1
ATOM 6572 C C . GLN D 2 293 ? -8.419 -19.633 26.286 1.00 56.00 294 GLN D C 1
ATOM 6573 O O . GLN D 2 293 ? -9.157 -18.988 25.545 1.00 56.87 294 GLN D O 1
ATOM 6579 N N . SER D 2 294 ? -8.150 -19.244 27.524 1.00 54.80 295 SER D N 1
ATOM 6580 C CA . SER D 2 294 ? -8.740 -18.020 28.062 1.00 53.54 295 SER D CA 1
ATOM 6581 C C . SER D 2 294 ? -7.937 -16.782 27.696 1.00 52.54 295 SER D C 1
ATOM 6582 O O . SER D 2 294 ? -8.296 -15.664 28.089 1.00 52.34 295 SER D O 1
ATOM 6585 N N . MET D 2 295 ? -6.856 -16.986 26.944 1.00 50.61 296 MET D N 1
ATOM 6586 C CA . MET D 2 295 ? -5.989 -15.889 26.530 1.00 49.98 296 MET D CA 1
ATOM 6587 C C . MET D 2 295 ? -5.772 -15.913 25.025 1.00 49.66 296 MET D C 1
ATOM 6588 O O . MET D 2 295 ? -4.691 -15.578 24.531 1.00 48.89 296 MET D O 1
ATOM 6593 N N . ASP D 2 296 ? -6.818 -16.315 24.305 1.00 50.69 297 ASP D N 1
ATOM 6594 C CA . ASP D 2 296 ? -6.788 -16.406 22.840 1.00 49.40 297 ASP D CA 1
ATOM 6595 C C . ASP D 2 296 ? -7.792 -15.424 22.248 1.00 48.39 297 ASP D C 1
ATOM 6596 O O . ASP D 2 296 ? -8.996 -15.568 22.422 1.00 48.70 297 ASP D O 1
ATOM 6601 N N . SER D 2 297 ? -7.289 -14.433 21.533 1.00 48.55 298 SER D N 1
ATOM 6602 C CA . SER D 2 297 ? -8.132 -13.403 20.949 1.00 49.36 298 SER D CA 1
ATOM 6603 C C . SER D 2 297 ? -8.508 -13.608 19.488 1.00 51.48 298 SER D C 1
ATOM 6604 O O . SER D 2 297 ? -9.146 -12.742 18.882 1.00 52.57 298 SER D O 1
ATOM 6607 N N . ARG D 2 298 ? -8.098 -14.732 18.912 1.00 55.18 299 ARG D N 1
ATOM 6608 C CA . ARG D 2 298 ? -8.416 -15.030 17.517 1.00 56.55 299 ARG D CA 1
ATOM 6609 C C . ARG D 2 298 ? -9.923 -15.170 17.346 1.00 58.42 299 ARG D C 1
ATOM 6610 O O . ARG D 2 298 ? -10.605 -15.666 18.245 1.00 57.91 299 ARG D O 1
ATOM 6618 N N . VAL D 2 299 ? -10.441 -14.723 16.202 1.00 61.36 300 VAL D N 1
ATOM 6619 C CA . VAL D 2 299 ? -11.878 -14.802 15.935 1.00 65.23 300 VAL D CA 1
ATOM 6620 C C . VAL D 2 299 ? -12.305 -16.246 15.711 1.00 67.30 300 VAL D C 1
ATOM 6621 O O . VAL D 2 299 ? -11.807 -16.916 14.809 1.00 68.66 300 VAL D O 1
ATOM 6625 N N . ALA D 2 300 ? -13.232 -16.718 16.536 1.00 69.54 301 ALA D N 1
ATOM 6626 C CA . ALA D 2 300 ? -13.723 -18.090 16.451 1.00 71.97 301 ALA D CA 1
ATOM 6627 C C . ALA D 2 300 ? -14.308 -18.434 15.082 1.00 73.58 301 ALA D C 1
ATOM 6628 O O . ALA D 2 300 ? -13.924 -19.490 14.522 1.00 74.68 301 ALA D O 1
ATOM 6630 N N . GLY E 1 1 ? 28.163 54.573 22.620 1.00 71.18 2 GLY E N 1
ATOM 6631 C CA . GLY E 1 1 ? 29.162 54.948 21.588 1.00 72.53 2 GLY E CA 1
ATOM 6632 C C . GLY E 1 1 ? 29.503 53.854 20.607 1.00 75.24 2 GLY E C 1
ATOM 6633 O O . GLY E 1 1 ? 29.568 52.684 20.982 1.00 73.43 2 GLY E O 1
ATOM 6634 N N . LYS E 1 2 ? 29.730 54.221 19.349 1.00 76.70 3 LYS E N 1
ATOM 6635 C CA . LYS E 1 2 ? 30.050 53.209 18.342 1.00 77.49 3 LYS E CA 1
ATOM 6636 C C . LYS E 1 2 ? 31.366 53.486 17.718 1.00 75.55 3 LYS E C 1
ATOM 6637 O O . LYS E 1 2 ? 31.948 54.563 17.879 1.00 75.42 3 LYS E O 1
ATOM 6643 N N . SER E 1 3 ? 31.870 52.495 17.015 1.00 75.28 4 SER E N 1
ATOM 6644 C CA . SER E 1 3 ? 33.143 52.719 16.378 1.00 73.82 4 SER E CA 1
ATOM 6645 C C . SER E 1 3 ? 33.362 51.822 15.199 1.00 72.96 4 SER E C 1
ATOM 6646 O O . SER E 1 3 ? 32.693 50.799 15.025 1.00 72.86 4 SER E O 1
ATOM 6649 N N . ALA E 1 4 ? 34.318 52.225 14.384 1.00 72.78 5 ALA E N 1
ATOM 6650 C CA . ALA E 1 4 ? 34.677 51.487 13.202 1.00 73.09 5 ALA E CA 1
ATOM 6651 C C . ALA E 1 4 ? 36.096 51.884 12.861 1.00 73.55 5 ALA E C 1
ATOM 6652 O O . ALA E 1 4 ? 36.499 53.024 13.091 1.00 72.67 5 ALA E O 1
ATOM 6654 N N . VAL E 1 5 ? 36.864 50.932 12.348 1.00 74.09 6 VAL E N 1
ATOM 6655 C CA . VAL E 1 5 ? 38.239 51.200 11.979 1.00 74.60 6 VAL E CA 1
ATOM 6656 C C . VAL E 1 5 ? 38.427 50.890 10.506 1.00 74.55 6 VAL E C 1
ATOM 6657 O O . VAL E 1 5 ? 38.049 49.817 10.036 1.00 73.29 6 VAL E O 1
ATOM 6661 N N . ILE E 1 6 ? 38.978 51.849 9.770 1.00 75.65 7 ILE E N 1
ATOM 6662 C CA . ILE E 1 6 ? 39.232 51.650 8.348 1.00 76.54 7 ILE E CA 1
ATOM 6663 C C . ILE E 1 6 ? 40.735 51.699 8.141 1.00 76.64 7 ILE E C 1
ATOM 6664 O O . ILE E 1 6 ? 41.398 52.656 8.546 1.00 75.74 7 ILE E O 1
ATOM 6669 N N . PHE E 1 7 ? 41.267 50.652 7.526 1.00 77.32 8 PHE E N 1
ATOM 6670 C CA . PHE E 1 7 ? 42.693 50.580 7.259 1.00 78.98 8 PHE E CA 1
ATOM 6671 C C . PHE E 1 7 ? 42.940 50.612 5.765 1.00 81.02 8 PHE E C 1
ATOM 6672 O O . PHE E 1 7 ? 42.536 49.704 5.044 1.00 81.33 8 PHE E O 1
ATOM 6680 N N . VAL E 1 8 ? 43.605 51.667 5.310 1.00 83.46 9 VAL E N 1
ATOM 6681 C CA . VAL E 1 8 ? 43.910 51.839 3.899 1.00 85.38 9 VAL E CA 1
ATOM 6682 C C . VAL E 1 8 ? 45.245 51.187 3.568 1.00 87.29 9 VAL E C 1
ATOM 6683 O O . VAL E 1 8 ? 46.304 51.794 3.735 1.00 86.66 9 VAL E O 1
ATOM 6687 N N . GLU E 1 9 ? 45.182 49.945 3.100 1.00 90.08 10 GLU E N 1
ATOM 6688 C CA . GLU E 1 9 ? 46.372 49.176 2.743 1.00 92.95 10 GLU E CA 1
ATOM 6689 C C . GLU E 1 9 ? 47.207 49.866 1.665 1.00 93.96 10 GLU E C 1
ATOM 6690 O O . GLU E 1 9 ? 48.372 50.198 1.887 1.00 93.83 10 GLU E O 1
ATOM 6696 N N . ARG E 1 10 ? 46.604 50.059 0.493 1.00 95.04 11 ARG E N 1
ATOM 6697 C CA . ARG E 1 10 ? 47.265 50.707 -0.638 1.00 95.01 11 ARG E CA 1
ATOM 6698 C C . ARG E 1 10 ? 47.232 52.211 -0.402 1.00 94.17 11 ARG E C 1
ATOM 6699 O O . ARG E 1 10 ? 46.199 52.850 -0.604 1.00 95.09 11 ARG E O 1
ATOM 6707 N N . ALA E 1 11 ? 48.348 52.779 0.032 1.00 92.47 12 ALA E N 1
ATOM 6708 C CA . ALA E 1 11 ? 48.392 54.208 0.284 1.00 91.09 12 ALA E CA 1
ATOM 6709 C C . ALA E 1 11 ? 49.797 54.691 0.571 1.00 90.78 12 ALA E C 1
ATOM 6710 O O . ALA E 1 11 ? 50.726 53.900 0.684 1.00 90.65 12 ALA E O 1
ATOM 6712 N N . THR E 1 12 ? 49.938 56.005 0.685 1.00 90.87 13 THR E N 1
ATOM 6713 C CA . THR E 1 12 ? 51.221 56.632 0.962 1.00 90.60 13 THR E CA 1
ATOM 6714 C C . THR E 1 12 ? 51.017 57.667 2.062 1.00 90.42 13 THR E C 1
ATOM 6715 O O . THR E 1 12 ? 49.888 58.057 2.359 1.00 90.70 13 THR E O 1
ATOM 6719 N N . PRO E 1 13 ? 52.109 58.126 2.682 1.00 90.34 14 PRO E N 1
ATOM 6720 C CA . PRO E 1 13 ? 52.040 59.121 3.755 1.00 90.61 14 PRO E CA 1
ATOM 6721 C C . PRO E 1 13 ? 51.160 60.323 3.432 1.00 90.95 14 PRO E C 1
ATOM 6722 O O . PRO E 1 13 ? 50.665 60.999 4.331 1.00 91.06 14 PRO E O 1
ATOM 6726 N N . ALA E 1 14 ? 50.962 60.577 2.144 1.00 91.33 15 ALA E N 1
ATOM 6727 C CA . ALA E 1 14 ? 50.157 61.705 1.700 1.00 91.20 15 ALA E CA 1
ATOM 6728 C C . ALA E 1 14 ? 48.657 61.430 1.751 1.00 91.34 15 ALA E C 1
ATOM 6729 O O . ALA E 1 14 ? 47.862 62.345 1.972 1.00 91.22 15 ALA E O 1
ATOM 6731 N N . THR E 1 15 ? 48.272 60.173 1.551 1.00 91.25 16 THR E N 1
ATOM 6732 C CA . THR E 1 15 ? 46.862 59.802 1.559 1.00 91.60 16 THR E CA 1
ATOM 6733 C C . THR E 1 15 ? 46.118 60.412 2.738 1.00 92.57 16 THR E C 1
ATOM 6734 O O . THR E 1 15 ? 44.968 60.824 2.606 1.00 92.11 16 THR E O 1
ATOM 6738 N N . LEU E 1 16 ? 46.780 60.471 3.888 1.00 93.81 17 LEU E N 1
ATOM 6739 C CA . LEU E 1 16 ? 46.170 61.032 5.086 1.00 95.30 17 LEU E CA 1
ATOM 6740 C C . LEU E 1 16 ? 45.605 62.416 4.803 1.00 96.44 17 LEU E C 1
ATOM 6741 O O . LEU E 1 16 ? 44.425 62.666 5.027 1.00 96.75 17 LEU E O 1
ATOM 6746 N N . THR E 1 17 ? 46.453 63.312 4.310 1.00 97.95 18 THR E N 1
ATOM 6747 C CA . THR E 1 17 ? 46.040 64.678 4.008 1.00 98.95 18 THR E CA 1
ATOM 6748 C C . THR E 1 17 ? 44.946 64.738 2.943 1.00 100.29 18 THR E C 1
ATOM 6749 O O . THR E 1 17 ? 43.979 65.486 3.084 1.00 100.40 18 THR E O 1
ATOM 6753 N N . GLU E 1 18 ? 45.097 63.949 1.882 1.00 101.54 19 GLU E N 1
ATOM 6754 C CA . GLU E 1 18 ? 44.111 63.931 0.807 1.00 102.83 19 GLU E CA 1
ATOM 6755 C C . GLU E 1 18 ? 42.715 63.712 1.378 1.00 103.58 19 GLU E C 1
ATOM 6756 O O . GLU E 1 18 ? 41.758 64.371 0.975 1.00 103.64 19 GLU E O 1
ATOM 6762 N N . LEU E 1 19 ? 42.608 62.782 2.320 1.00 104.62 20 LEU E N 1
ATOM 6763 C CA . LEU E 1 19 ? 41.329 62.478 2.952 1.00 105.48 20 LEU E CA 1
ATOM 6764 C C . LEU E 1 19 ? 40.974 63.583 3.941 1.00 106.18 20 LEU E C 1
ATOM 6765 O O . LEU E 1 19 ? 39.801 63.869 4.180 1.00 106.45 20 LEU E O 1
ATOM 6770 N N . LYS E 1 20 ? 42.003 64.201 4.509 1.00 106.96 21 LYS E N 1
ATOM 6771 C CA . LYS E 1 20 ? 41.827 65.281 5.469 1.00 107.85 21 LYS E CA 1
ATOM 6772 C C . LYS E 1 20 ? 41.112 66.454 4.808 1.00 108.73 21 LYS E C 1
ATOM 6773 O O . LYS E 1 20 ? 40.270 67.110 5.423 1.00 108.76 21 LYS E O 1
ATOM 6779 N N . ASP E 1 21 ? 41.450 66.702 3.546 1.00 110.00 22 ASP E N 1
ATOM 6780 C CA . ASP E 1 21 ? 40.866 67.800 2.783 1.00 110.76 22 ASP E CA 1
ATOM 6781 C C . ASP E 1 21 ? 39.514 67.440 2.193 1.00 110.39 22 ASP E C 1
ATOM 6782 O O . ASP E 1 21 ? 38.604 68.266 2.159 1.00 110.79 22 ASP E O 1
ATOM 6787 N N . ALA E 1 22 ? 39.401 66.215 1.694 1.00 109.51 23 ALA E N 1
ATOM 6788 C CA . ALA E 1 22 ? 38.153 65.750 1.109 1.00 109.42 23 ALA E CA 1
ATOM 6789 C C . ALA E 1 22 ? 37.054 65.956 2.142 1.00 109.77 23 ALA E C 1
ATOM 6790 O O . ALA E 1 22 ? 35.868 65.822 1.848 1.00 109.51 23 ALA E O 1
ATOM 6792 N N . LEU E 1 23 ? 37.476 66.283 3.359 1.00 110.45 24 LEU E N 1
ATOM 6793 C CA . LEU E 1 23 ? 36.573 66.524 4.476 1.00 111.16 24 LEU E CA 1
ATOM 6794 C C . LEU E 1 23 ? 36.684 67.990 4.895 1.00 112.08 24 LEU E C 1
ATOM 6795 O O . LEU E 1 23 ? 36.133 68.399 5.915 1.00 112.45 24 LEU E O 1
ATOM 6800 N N . SER E 1 24 ? 37.402 68.769 4.091 1.00 112.93 25 SER E N 1
ATOM 6801 C CA . SER E 1 24 ? 37.621 70.190 4.344 1.00 113.28 25 SER E CA 1
ATOM 6802 C C . SER E 1 24 ? 36.344 70.921 4.733 1.00 113.73 25 SER E C 1
ATOM 6803 O O . SER E 1 24 ? 36.353 71.761 5.631 1.00 113.33 25 SER E O 1
ATOM 6806 N N . ASN E 1 25 ? 35.248 70.609 4.050 1.00 114.48 26 ASN E N 1
ATOM 6807 C CA . ASN E 1 25 ? 33.976 71.249 4.349 1.00 115.78 26 ASN E CA 1
ATOM 6808 C C . ASN E 1 25 ? 33.413 70.628 5.620 1.00 115.84 26 ASN E C 1
ATOM 6809 O O . ASN E 1 25 ? 32.923 71.329 6.510 1.00 115.50 26 ASN E O 1
ATOM 6814 N N . SER E 1 26 ? 33.501 69.304 5.700 1.00 116.12 27 SER E N 1
ATOM 6815 C CA . SER E 1 26 ? 32.994 68.567 6.848 1.00 116.13 27 SER E CA 1
ATOM 6816 C C . SER E 1 26 ? 33.982 68.500 8.013 1.00 116.51 27 SER E C 1
ATOM 6817 O O . SER E 1 26 ? 34.521 67.443 8.297 1.00 117.64 27 SER E O 1
ATOM 6820 N N . ILE E 1 27 ? 34.246 69.637 8.650 1.00 116.74 28 ILE E N 1
ATOM 6821 C CA . ILE E 1 27 ? 35.112 69.718 9.831 1.00 116.96 28 ILE E CA 1
ATOM 6822 C C . ILE E 1 27 ? 34.468 70.780 10.722 1.00 117.19 28 ILE E C 1
ATOM 6823 O O . ILE E 1 27 ? 33.657 71.578 10.255 1.00 117.86 28 ILE E O 1
ATOM 6828 N N . LEU E 1 28 ? 34.820 70.776 12.002 1.00 117.34 29 LEU E N 1
ATOM 6829 C CA . LEU E 1 28 ? 34.283 71.744 12.948 1.00 117.26 29 LEU E CA 1
ATOM 6830 C C . LEU E 1 28 ? 35.434 72.254 13.806 1.00 116.88 29 LEU E C 1
ATOM 6831 O O . LEU E 1 28 ? 35.692 73.454 13.860 1.00 116.83 29 LEU E O 1
ATOM 6836 N N . SER E 1 29 ? 36.127 71.330 14.466 1.00 116.58 30 SER E N 1
ATOM 6837 C CA . SER E 1 29 ? 37.263 71.672 15.316 1.00 116.48 30 SER E CA 1
ATOM 6838 C C . SER E 1 29 ? 38.249 70.512 15.346 1.00 116.24 30 SER E C 1
ATOM 6839 O O . SER E 1 29 ? 37.948 69.420 14.861 1.00 116.87 30 SER E O 1
ATOM 6842 N N . VAL E 1 30 ? 39.428 70.754 15.911 1.00 115.42 31 VAL E N 1
ATOM 6843 C CA . VAL E 1 30 ? 40.452 69.722 16.000 1.00 114.46 31 VAL E CA 1
ATOM 6844 C C . VAL E 1 30 ? 41.028 69.637 17.414 1.00 114.15 31 VAL E C 1
ATOM 6845 O O . VAL E 1 30 ? 41.646 70.586 17.903 1.00 113.97 31 VAL E O 1
ATOM 6849 N N . ARG E 1 31 ? 40.817 68.496 18.067 1.00 113.15 32 ARG E N 1
ATOM 6850 C CA . ARG E 1 31 ? 41.312 68.291 19.421 1.00 111.87 32 ARG E CA 1
ATOM 6851 C C . ARG E 1 31 ? 42.758 67.801 19.379 1.00 109.72 32 ARG E C 1
ATOM 6852 O O . ARG E 1 31 ? 43.357 67.702 18.306 1.00 108.81 32 ARG E O 1
ATOM 6860 N N . ASP E 1 32 ? 43.309 67.493 20.550 1.00 107.49 33 ASP E N 1
ATOM 6861 C CA . ASP E 1 32 ? 44.692 67.037 20.668 1.00 104.71 33 ASP E CA 1
ATOM 6862 C C . ASP E 1 32 ? 45.027 65.761 19.902 1.00 101.72 33 ASP E C 1
ATOM 6863 O O . ASP E 1 32 ? 44.189 64.873 19.744 1.00 101.25 33 ASP E O 1
ATOM 6868 N N . PRO E 1 33 ? 46.274 65.661 19.415 1.00 98.71 34 PRO E N 1
ATOM 6869 C CA . PRO E 1 33 ? 46.764 64.508 18.660 1.00 96.15 34 PRO E CA 1
ATOM 6870 C C . PRO E 1 33 ? 46.736 63.256 19.522 1.00 93.57 34 PRO E C 1
ATOM 6871 O O . PRO E 1 33 ? 46.809 63.333 20.749 1.00 93.42 34 PRO E O 1
ATOM 6875 N N . TRP E 1 34 ? 46.632 62.102 18.873 1.00 90.30 35 TRP E N 1
ATOM 6876 C CA . TRP E 1 34 ? 46.602 60.836 19.581 1.00 86.05 35 TRP E CA 1
ATOM 6877 C C . TRP E 1 34 ? 47.700 59.918 19.078 1.00 83.31 35 TRP E C 1
ATOM 6878 O O . TRP E 1 34 ? 48.369 60.206 18.091 1.00 82.71 35 TRP E O 1
ATOM 6889 N N . SER E 1 35 ? 47.875 58.800 19.762 1.00 80.75 36 SER E N 1
ATOM 6890 C CA . SER E 1 35 ? 48.908 57.856 19.390 1.00 77.71 36 SER E CA 1
ATOM 6891 C C . SER E 1 35 ? 48.397 56.433 19.577 1.00 75.12 36 SER E C 1
ATOM 6892 O O . SER E 1 35 ? 47.367 56.220 20.223 1.00 74.64 36 SER E O 1
ATOM 6895 N N . ILE E 1 36 ? 49.104 55.462 18.999 1.00 71.76 37 ILE E N 1
ATOM 6896 C CA . ILE E 1 36 ? 48.725 54.058 19.153 1.00 68.47 37 ILE E CA 1
ATOM 6897 C C . ILE E 1 36 ? 49.761 53.032 18.730 1.00 66.30 37 ILE E C 1
ATOM 6898 O O . ILE E 1 36 ? 50.411 53.170 17.700 1.00 65.84 37 ILE E O 1
ATOM 6903 N N . ASP E 1 37 ? 49.889 51.985 19.534 1.00 63.79 38 ASP E N 1
ATOM 6904 C CA . ASP E 1 37 ? 50.810 50.899 19.237 1.00 62.42 38 ASP E CA 1
ATOM 6905 C C . ASP E 1 37 ? 50.016 49.628 18.937 1.00 60.40 38 ASP E C 1
ATOM 6906 O O . ASP E 1 37 ? 49.043 49.322 19.621 1.00 60.41 38 ASP E O 1
ATOM 6911 N N . PHE E 1 38 ? 50.426 48.890 17.914 1.00 58.06 39 PHE E N 1
ATOM 6912 C CA . PHE E 1 38 ? 49.753 47.646 17.577 1.00 55.64 39 PHE E CA 1
ATOM 6913 C C . PHE E 1 38 ? 50.801 46.553 17.494 1.00 55.48 39 PHE E C 1
ATOM 6914 O O . PHE E 1 38 ? 51.606 46.516 16.570 1.00 56.25 39 PHE E O 1
ATOM 6922 N N . ARG E 1 39 ? 50.792 45.663 18.477 1.00 55.17 40 ARG E N 1
ATOM 6923 C CA . ARG E 1 39 ? 51.758 44.577 18.539 1.00 54.55 40 ARG E CA 1
ATOM 6924 C C . ARG E 1 39 ? 51.169 43.223 18.179 1.00 53.51 40 ARG E C 1
ATOM 6925 O O . ARG E 1 39 ? 49.991 42.975 18.400 1.00 53.25 40 ARG E O 1
ATOM 6933 N N . THR E 1 40 ? 51.997 42.356 17.609 1.00 53.79 41 THR E N 1
ATOM 6934 C CA . THR E 1 40 ? 51.566 41.006 17.262 1.00 55.15 41 THR E CA 1
ATOM 6935 C C . THR E 1 40 ? 52.515 40.003 17.909 1.00 55.25 41 THR E C 1
ATOM 6936 O O . THR E 1 40 ? 53.728 40.079 17.719 1.00 55.67 41 THR E O 1
ATOM 6940 N N . TYR E 1 41 ? 51.961 39.079 18.687 1.00 55.11 42 TYR E N 1
ATOM 6941 C CA . TYR E 1 41 ? 52.758 38.063 19.371 1.00 55.81 42 TYR E CA 1
ATOM 6942 C C . TYR E 1 41 ? 52.457 36.683 18.800 1.00 57.61 42 TYR E C 1
ATOM 6943 O O . TYR E 1 41 ? 51.322 36.398 18.411 1.00 58.10 42 TYR E O 1
ATOM 6952 N N . ARG E 1 42 ? 53.468 35.823 18.748 1.00 59.43 43 ARG E N 1
ATOM 6953 C CA . ARG E 1 42 ? 53.267 34.474 18.241 1.00 61.69 43 ARG E CA 1
ATOM 6954 C C . ARG E 1 42 ? 53.629 33.492 19.333 1.00 62.16 43 ARG E C 1
ATOM 6955 O O . ARG E 1 42 ? 54.724 33.552 19.895 1.00 62.55 43 ARG E O 1
ATOM 6963 N N . CYS E 1 43 ? 52.705 32.587 19.628 1.00 62.37 44 CYS E N 1
ATOM 6964 C CA . CYS E 1 43 ? 52.916 31.594 20.659 1.00 63.15 44 CYS E CA 1
ATOM 6965 C C . CYS E 1 43 ? 53.966 30.584 20.215 1.00 64.25 44 CYS E C 1
ATOM 6966 O O . CYS E 1 43 ? 53.924 30.088 19.092 1.00 63.96 44 CYS E O 1
ATOM 6969 N N . SER E 1 44 ? 54.913 30.279 21.093 1.00 65.02 45 SER E N 1
ATOM 6970 C CA . SER E 1 44 ? 55.955 29.326 20.744 1.00 65.77 45 SER E CA 1
ATOM 6971 C C . SER E 1 44 ? 55.628 27.907 21.181 1.00 66.77 45 SER E C 1
ATOM 6972 O O . SER E 1 44 ? 56.479 27.023 21.111 1.00 67.07 45 SER E O 1
ATOM 6975 N N . ILE E 1 45 ? 54.396 27.693 21.637 1.00 68.17 46 ILE E N 1
ATOM 6976 C CA . ILE E 1 45 ? 53.956 26.361 22.060 1.00 69.33 46 ILE E CA 1
ATOM 6977 C C . ILE E 1 45 ? 53.790 25.482 20.810 1.00 69.66 46 ILE E C 1
ATOM 6978 O O . ILE E 1 45 ? 53.542 25.990 19.712 1.00 68.75 46 ILE E O 1
ATOM 6983 N N . LYS E 1 46 ? 53.923 24.168 20.980 1.00 71.07 47 LYS E N 1
ATOM 6984 C CA . LYS E 1 46 ? 53.797 23.236 19.861 1.00 72.33 47 LYS E CA 1
ATOM 6985 C C . LYS E 1 46 ? 52.541 22.366 19.920 1.00 72.22 47 LYS E C 1
ATOM 6986 O O . LYS E 1 46 ? 52.157 21.778 18.917 1.00 72.49 47 LYS E O 1
ATOM 6992 N N . ASN E 1 47 ? 51.910 22.279 21.089 1.00 72.67 48 ASN E N 1
ATOM 6993 C CA . ASN E 1 47 ? 50.706 21.462 21.261 1.00 72.36 48 ASN E CA 1
ATOM 6994 C C . ASN E 1 47 ? 49.383 22.204 21.161 1.00 71.47 48 ASN E C 1
ATOM 6995 O O . ASN E 1 47 ? 48.345 21.578 21.338 1.00 73.08 48 ASN E O 1
ATOM 7000 N N . LEU E 1 48 ? 49.383 23.509 20.908 1.00 69.80 49 LEU E N 1
ATOM 7001 C CA . LEU E 1 48 ? 48.106 24.223 20.871 1.00 69.17 49 LEU E CA 1
ATOM 7002 C C . LEU E 1 48 ? 46.974 23.378 20.293 1.00 68.75 49 LEU E C 1
ATOM 7003 O O . LEU E 1 48 ? 47.124 22.744 19.251 1.00 68.08 49 LEU E O 1
ATOM 7008 N N . PRO E 1 49 ? 45.834 23.329 20.994 1.00 68.85 50 PRO E N 1
ATOM 7009 C CA . PRO E 1 49 ? 44.671 22.558 20.556 1.00 69.62 50 PRO E CA 1
ATOM 7010 C C . PRO E 1 49 ? 44.150 23.096 19.234 1.00 70.75 50 PRO E C 1
ATOM 7011 O O . PRO E 1 49 ? 44.452 24.230 18.857 1.00 71.59 50 PRO E O 1
ATOM 7015 N N . ALA E 1 50 ? 43.371 22.289 18.526 1.00 70.60 51 ALA E N 1
ATOM 7016 C CA . ALA E 1 50 ? 42.800 22.740 17.267 1.00 70.23 51 ALA E CA 1
ATOM 7017 C C . ALA E 1 50 ? 41.804 23.862 17.579 1.00 70.17 51 ALA E C 1
ATOM 7018 O O . ALA E 1 50 ? 40.999 23.744 18.504 1.00 69.83 51 ALA E O 1
ATOM 7020 N N . ASP E 1 51 ? 41.874 24.948 16.812 1.00 70.35 52 ASP E N 1
ATOM 7021 C CA . ASP E 1 51 ? 40.995 26.110 16.975 1.00 71.08 52 ASP E CA 1
ATOM 7022 C C . ASP E 1 51 ? 41.449 27.078 18.064 1.00 69.85 52 ASP E C 1
ATOM 7023 O O . ASP E 1 51 ? 40.639 27.713 18.738 1.00 70.95 52 ASP E O 1
ATOM 7028 N N . VAL E 1 52 ? 42.760 27.177 18.224 1.00 67.59 53 VAL E N 1
ATOM 7029 C CA . VAL E 1 52 ? 43.377 28.072 19.193 1.00 64.99 53 VAL E CA 1
ATOM 7030 C C . VAL E 1 52 ? 44.511 28.710 18.415 1.00 63.34 53 VAL E C 1
ATOM 7031 O O . VAL E 1 52 ? 45.468 28.034 18.035 1.00 63.00 53 VAL E O 1
ATOM 7035 N N . SER E 1 53 ? 44.392 30.005 18.160 1.00 61.33 54 SER E N 1
ATOM 7036 C CA . SER E 1 53 ? 45.399 30.724 17.401 1.00 59.49 54 SER E CA 1
ATOM 7037 C C . SER E 1 53 ? 46.770 30.717 18.070 1.00 58.58 54 SER E C 1
ATOM 7038 O O . SER E 1 53 ? 46.897 30.451 19.266 1.00 57.47 54 SER E O 1
ATOM 7041 N N . LYS E 1 54 ? 47.804 30.983 17.280 1.00 57.71 55 LYS E N 1
ATOM 7042 C CA . LYS E 1 54 ? 49.155 31.063 17.813 1.00 57.10 55 LYS E CA 1
ATOM 7043 C C . LYS E 1 54 ? 49.417 32.562 17.896 1.00 55.97 55 LYS E C 1
ATOM 7044 O O . LYS E 1 54 ? 50.479 33.002 18.325 1.00 56.08 55 LYS E O 1
ATOM 7050 N N . LEU E 1 55 ? 48.426 33.340 17.475 1.00 54.66 56 LEU E N 1
ATOM 7051 C CA . LEU E 1 55 ? 48.535 34.785 17.476 1.00 54.46 56 LEU E CA 1
ATOM 7052 C C . LEU E 1 55 ? 47.711 35.496 18.535 1.00 55.34 56 LEU E C 1
ATOM 7053 O O . LEU E 1 55 ? 46.560 35.152 18.804 1.00 55.85 56 LEU E O 1
ATOM 7058 N N . MET E 1 56 ? 48.332 36.492 19.146 1.00 56.09 57 MET E N 1
ATOM 7059 C CA . MET E 1 56 ? 47.678 37.311 20.145 1.00 55.38 57 MET E CA 1
ATOM 7060 C C . MET E 1 56 ? 48.057 38.739 19.808 1.00 56.49 57 MET E C 1
ATOM 7061 O O . MET E 1 56 ? 49.218 39.032 19.527 1.00 57.56 57 MET E O 1
ATOM 7066 N N . TYR E 1 57 ? 47.077 39.631 19.828 1.00 56.17 58 TYR E N 1
ATOM 7067 C CA . TYR E 1 57 ? 47.337 41.019 19.516 1.00 54.83 58 TYR E CA 1
ATOM 7068 C C . TYR E 1 57 ? 47.296 41.893 20.760 1.00 55.40 58 TYR E C 1
ATOM 7069 O O . TYR E 1 57 ? 46.538 41.652 21.698 1.00 56.61 58 TYR E O 1
ATOM 7078 N N . SER E 1 58 ? 48.136 42.912 20.763 1.00 55.04 59 SER E N 1
ATOM 7079 C CA . SER E 1 58 ? 48.231 43.843 21.877 1.00 54.84 59 SER E CA 1
ATOM 7080 C C . SER E 1 58 ? 48.027 45.252 21.321 1.00 54.76 59 SER E C 1
ATOM 7081 O O . SER E 1 58 ? 48.863 45.744 20.562 1.00 54.71 59 SER E O 1
ATOM 7084 N N . ILE E 1 59 ? 46.924 45.897 21.689 1.00 54.11 60 ILE E N 1
ATOM 7085 C CA . ILE E 1 59 ? 46.629 47.245 21.200 1.00 54.13 60 ILE E CA 1
ATOM 7086 C C . ILE E 1 59 ? 46.796 48.285 22.300 1.00 55.32 60 ILE E C 1
ATOM 7087 O O . ILE E 1 59 ? 46.002 48.333 23.233 1.00 57.04 60 ILE E O 1
ATOM 7092 N N . THR E 1 60 ? 47.812 49.129 22.194 1.00 55.97 61 THR E N 1
ATOM 7093 C CA . THR E 1 60 ? 48.022 50.151 23.214 1.00 58.27 61 THR E CA 1
ATOM 7094 C C . THR E 1 60 ? 47.528 51.530 22.787 1.00 60.88 61 THR E C 1
ATOM 7095 O O . THR E 1 60 ? 47.969 52.066 21.778 1.00 62.20 61 THR E O 1
ATOM 7099 N N . PHE E 1 61 ? 46.608 52.094 23.561 1.00 64.69 62 PHE E N 1
ATOM 7100 C CA . PHE E 1 61 ? 46.055 53.418 23.291 1.00 68.83 62 PHE E CA 1
ATOM 7101 C C . PHE E 1 61 ? 46.777 54.430 24.177 1.00 72.91 62 PHE E C 1
ATOM 7102 O O . PHE E 1 61 ? 47.180 54.112 25.290 1.00 73.96 62 PHE E O 1
ATOM 7110 N N . HIS E 1 62 ? 46.935 55.654 23.696 1.00 78.06 63 HIS E N 1
ATOM 7111 C CA . HIS E 1 62 ? 47.604 56.679 24.488 1.00 82.03 63 HIS E CA 1
ATOM 7112 C C . HIS E 1 62 ? 46.620 57.783 24.873 1.00 85.11 63 HIS E C 1
ATOM 7113 O O . HIS E 1 62 ? 47.018 58.870 25.282 1.00 84.73 63 HIS E O 1
ATOM 7120 N N . HIS E 1 63 ? 45.332 57.469 24.746 1.00 89.74 64 HIS E N 1
ATOM 7121 C CA . HIS E 1 63 ? 44.228 58.382 25.058 1.00 94.00 64 HIS E CA 1
ATOM 7122 C C . HIS E 1 63 ? 44.178 58.811 26.543 1.00 95.82 64 HIS E C 1
ATOM 7123 O O . HIS E 1 63 ? 43.192 58.533 27.234 1.00 95.93 64 HIS E O 1
ATOM 7130 N N . HIS E 1 64 ? 45.230 59.483 27.022 1.00 97.61 65 HIS E N 1
ATOM 7131 C CA . HIS E 1 64 ? 45.323 59.969 28.416 1.00 98.89 65 HIS E CA 1
ATOM 7132 C C . HIS E 1 64 ? 45.520 58.885 29.485 1.00 97.46 65 HIS E C 1
ATOM 7133 O O . HIS E 1 64 ? 45.846 59.181 30.642 1.00 97.04 65 HIS E O 1
ATOM 7140 N N . GLY E 1 65 ? 45.302 57.637 29.085 1.00 95.43 66 GLY E N 1
ATOM 7141 C CA . GLY E 1 65 ? 45.469 56.510 29.981 1.00 91.84 66 GLY E CA 1
ATOM 7142 C C . GLY E 1 65 ? 46.182 55.451 29.171 1.00 89.76 66 GLY E C 1
ATOM 7143 O O . GLY E 1 65 ? 45.626 54.948 28.188 1.00 89.82 66 GLY E O 1
ATOM 7144 N N . ARG E 1 66 ? 47.415 55.130 29.559 1.00 86.49 67 ARG E N 1
ATOM 7145 C CA . ARG E 1 66 ? 48.197 54.130 28.841 1.00 82.06 67 ARG E CA 1
ATOM 7146 C C . ARG E 1 66 ? 47.596 52.739 29.044 1.00 76.41 67 ARG E C 1
ATOM 7147 O O . ARG E 1 66 ? 48.107 51.919 29.811 1.00 74.30 67 ARG E O 1
ATOM 7155 N N . GLN E 1 67 ? 46.494 52.502 28.338 1.00 70.73 68 GLN E N 1
ATOM 7156 C CA . GLN E 1 67 ? 45.768 51.241 28.397 1.00 66.13 68 GLN E CA 1
ATOM 7157 C C . GLN E 1 67 ? 46.133 50.306 27.262 1.00 61.39 68 GLN E C 1
ATOM 7158 O O . GLN E 1 67 ? 46.323 50.731 26.131 1.00 61.41 68 GLN E O 1
ATOM 7164 N N . THR E 1 68 ? 46.216 49.024 27.566 1.00 55.66 69 THR E N 1
ATOM 7165 C CA . THR E 1 68 ? 46.548 48.047 26.558 1.00 51.99 69 THR E CA 1
ATOM 7166 C C . THR E 1 68 ? 45.540 46.917 26.607 1.00 50.38 69 THR E C 1
ATOM 7167 O O . THR E 1 68 ? 45.294 46.339 27.660 1.00 50.88 69 THR E O 1
ATOM 7171 N N . VAL E 1 69 ? 44.951 46.612 25.461 1.00 47.69 70 VAL E N 1
ATOM 7172 C CA . VAL E 1 69 ? 43.976 45.550 25.368 1.00 45.77 70 VAL E CA 1
ATOM 7173 C C . VAL E 1 69 ? 44.603 44.349 24.681 1.00 45.58 70 VAL E C 1
ATOM 7174 O O . VAL E 1 69 ? 45.228 44.483 23.637 1.00 46.39 70 VAL E O 1
ATOM 7178 N N . LEU E 1 70 ? 44.477 43.177 25.286 1.00 46.23 71 LEU E N 1
ATOM 7179 C CA . LEU E 1 70 ? 45.009 41.977 24.668 1.00 47.49 71 LEU E CA 1
ATOM 7180 C C . LEU E 1 70 ? 43.841 41.269 24.010 1.00 49.14 71 LEU E C 1
ATOM 7181 O O . LEU E 1 70 ? 42.740 41.208 24.571 1.00 49.06 71 LEU E O 1
ATOM 7186 N N . ILE E 1 71 ? 44.071 40.765 22.803 1.00 50.25 72 ILE E N 1
ATOM 7187 C CA . ILE E 1 71 ? 43.030 40.068 22.059 1.00 50.50 72 ILE E CA 1
ATOM 7188 C C . ILE E 1 71 ? 43.544 38.767 21.467 1.00 51.27 72 ILE E C 1
ATOM 7189 O O . ILE E 1 71 ? 44.544 38.741 20.744 1.00 49.87 72 ILE E O 1
ATOM 7194 N N . LYS E 1 72 ? 42.849 37.685 21.797 1.00 52.57 73 LYS E N 1
ATOM 7195 C CA . LYS E 1 72 ? 43.198 36.354 21.319 1.00 54.70 73 LYS E CA 1
ATOM 7196 C C . LYS E 1 72 ? 41.950 35.487 21.297 1.00 55.55 73 LYS E C 1
ATOM 7197 O O . LYS E 1 72 ? 41.191 35.468 22.263 1.00 55.66 73 LYS E O 1
ATOM 7203 N N . ASP E 1 73 ? 41.744 34.777 20.188 1.00 58.02 74 ASP E N 1
ATOM 7204 C CA . ASP E 1 73 ? 40.582 33.902 20.004 1.00 58.82 74 ASP E CA 1
ATOM 7205 C C . ASP E 1 73 ? 39.272 34.605 20.367 1.00 59.37 74 ASP E C 1
ATOM 7206 O O . ASP E 1 73 ? 38.495 34.099 21.174 1.00 58.39 74 ASP E O 1
ATOM 7211 N N . ASN E 1 74 ? 39.044 35.775 19.777 1.00 60.14 75 ASN E N 1
ATOM 7212 C CA . ASN E 1 74 ? 37.828 36.549 20.022 1.00 62.20 75 ASN E CA 1
ATOM 7213 C C . ASN E 1 74 ? 37.521 36.883 21.472 1.00 61.66 75 ASN E C 1
ATOM 7214 O O . ASN E 1 74 ? 36.357 36.977 21.865 1.00 61.56 75 ASN E O 1
ATOM 7219 N N . SER E 1 75 ? 38.566 37.060 22.267 1.00 61.72 76 SER E N 1
ATOM 7220 C CA . SER E 1 75 ? 38.404 37.414 23.670 1.00 60.61 76 SER E CA 1
ATOM 7221 C C . SER E 1 75 ? 39.384 38.531 23.971 1.00 58.62 76 SER E C 1
ATOM 7222 O O . SER E 1 75 ? 40.465 38.580 23.390 1.00 59.47 76 SER E O 1
ATOM 7225 N N . ALA E 1 76 ? 38.997 39.439 24.858 1.00 56.41 77 ALA E N 1
ATOM 7226 C CA . ALA E 1 76 ? 39.838 40.576 25.184 1.00 53.14 77 ALA E CA 1
ATOM 7227 C C . ALA E 1 76 ? 40.067 40.786 26.664 1.00 52.08 77 ALA E C 1
ATOM 7228 O O . ALA E 1 76 ? 39.217 40.462 27.496 1.00 52.23 77 ALA E O 1
ATOM 7230 N N . MET E 1 77 ? 41.233 41.338 26.973 1.00 50.54 78 MET E N 1
ATOM 7231 C CA . MET E 1 77 ? 41.620 41.652 28.336 1.00 49.50 78 MET E CA 1
ATOM 7232 C C . MET E 1 77 ? 42.145 43.085 28.329 1.00 48.68 78 MET E C 1
ATOM 7233 O O . MET E 1 77 ? 43.107 43.392 27.622 1.00 48.87 78 MET E O 1
ATOM 7238 N N . VAL E 1 78 ? 41.502 43.961 29.097 1.00 47.51 79 VAL E N 1
ATOM 7239 C CA . VAL E 1 78 ? 41.908 45.365 29.196 1.00 45.71 79 VAL E CA 1
ATOM 7240 C C . VAL E 1 78 ? 42.892 45.530 30.354 1.00 44.63 79 VAL E C 1
ATOM 7241 O O . VAL E 1 78 ? 42.596 45.117 31.469 1.00 46.35 79 VAL E O 1
ATOM 7245 N N . THR E 1 79 ? 44.054 46.126 30.104 1.00 42.27 80 THR E N 1
ATOM 7246 C CA . THR E 1 79 ? 45.021 46.321 31.178 1.00 41.38 80 THR E CA 1
ATOM 7247 C C . THR E 1 79 ? 45.504 47.755 31.182 1.00 40.52 80 THR E C 1
ATOM 7248 O O . THR E 1 79 ? 45.322 48.463 30.211 1.00 41.40 80 THR E O 1
ATOM 7252 N N . THR E 1 80 ? 46.114 48.185 32.277 1.00 39.89 81 THR E N 1
ATOM 7253 C CA . THR E 1 80 ? 46.632 49.540 32.351 1.00 40.07 81 THR E CA 1
ATOM 7254 C C . THR E 1 80 ? 47.964 49.562 33.088 1.00 39.79 81 THR E C 1
ATOM 7255 O O . THR E 1 80 ? 48.216 48.757 33.960 1.00 39.37 81 THR E O 1
ATOM 7259 N N . ALA E 1 81 ? 48.821 50.490 32.705 1.00 40.55 82 ALA E N 1
ATOM 7260 C CA . ALA E 1 81 ? 50.132 50.619 33.307 1.00 40.25 82 ALA E CA 1
ATOM 7261 C C . ALA E 1 81 ? 50.163 51.941 34.086 1.00 40.33 82 ALA E C 1
ATOM 7262 O O . ALA E 1 81 ? 51.200 52.362 34.597 1.00 39.97 82 ALA E O 1
ATOM 7264 N N . ALA E 1 82 ? 49.008 52.585 34.174 1.00 38.91 83 ALA E N 1
ATOM 7265 C CA . ALA E 1 82 ? 48.904 53.856 34.860 1.00 39.78 83 ALA E CA 1
ATOM 7266 C C . ALA E 1 82 ? 48.572 53.716 36.348 1.00 41.33 83 ALA E C 1
ATOM 7267 O O . ALA E 1 82 ? 47.497 53.225 36.717 1.00 40.34 83 ALA E O 1
ATOM 7269 N N . ALA E 1 83 ? 49.484 54.148 37.211 1.00 39.50 84 ALA E N 1
ATOM 7270 C CA . ALA E 1 83 ? 49.206 54.071 38.639 1.00 40.31 84 ALA E CA 1
ATOM 7271 C C . ALA E 1 83 ? 47.914 54.820 38.971 1.00 40.39 84 ALA E C 1
ATOM 7272 O O . ALA E 1 83 ? 47.210 54.476 39.914 1.00 38.15 84 ALA E O 1
ATOM 7274 N N . ALA E 1 84 ? 47.602 55.843 38.183 1.00 42.49 85 ALA E N 1
ATOM 7275 C CA . ALA E 1 84 ? 46.402 56.642 38.419 1.00 42.24 85 ALA E CA 1
ATOM 7276 C C . ALA E 1 84 ? 45.098 55.893 38.150 1.00 41.39 85 ALA E C 1
ATOM 7277 O O . ALA E 1 84 ? 44.071 56.218 38.728 1.00 40.67 85 ALA E O 1
ATOM 7279 N N . ASP E 1 85 ? 45.138 54.882 37.289 1.00 42.67 86 ASP E N 1
ATOM 7280 C CA . ASP E 1 85 ? 43.942 54.110 36.964 1.00 42.59 86 ASP E CA 1
ATOM 7281 C C . ASP E 1 85 ? 43.706 52.915 37.886 1.00 42.01 86 ASP E C 1
ATOM 7282 O O . ASP E 1 85 ? 42.754 52.150 37.681 1.00 41.29 86 ASP E O 1
ATOM 7287 N N . ILE E 1 86 ? 44.567 52.729 38.883 1.00 40.96 87 ILE E N 1
ATOM 7288 C CA . ILE E 1 86 ? 44.413 51.591 39.788 1.00 40.73 87 ILE E CA 1
ATOM 7289 C C . ILE E 1 86 ? 43.200 51.764 40.697 1.00 39.19 87 ILE E C 1
ATOM 7290 O O . ILE E 1 86 ? 43.073 52.783 41.359 1.00 39.80 87 ILE E O 1
ATOM 7295 N N . PRO E 1 87 ? 42.284 50.778 40.730 1.00 38.46 88 PRO E N 1
ATOM 7296 C CA . PRO E 1 87 ? 41.102 50.887 41.597 1.00 38.48 88 PRO E CA 1
ATOM 7297 C C . PRO E 1 87 ? 41.595 51.157 43.011 1.00 37.56 88 PRO E C 1
ATOM 7298 O O . PRO E 1 87 ? 42.403 50.407 43.530 1.00 37.91 88 PRO E O 1
ATOM 7302 N N . PRO E 1 88 ? 41.119 52.232 43.651 1.00 37.76 89 PRO E N 1
ATOM 7303 C CA . PRO E 1 88 ? 41.560 52.562 45.011 1.00 37.07 89 PRO E CA 1
ATOM 7304 C C . PRO E 1 88 ? 41.608 51.404 45.996 1.00 35.83 89 PRO E C 1
ATOM 7305 O O . PRO E 1 88 ? 42.512 51.322 46.814 1.00 37.40 89 PRO E O 1
ATOM 7309 N N . ALA E 1 89 ? 40.643 50.501 45.926 1.00 35.49 90 ALA E N 1
ATOM 7310 C CA . ALA E 1 89 ? 40.621 49.392 46.869 1.00 34.28 90 ALA E CA 1
ATOM 7311 C C . ALA E 1 89 ? 41.819 48.466 46.738 1.00 34.99 90 ALA E C 1
ATOM 7312 O O . ALA E 1 89 ? 42.306 47.951 47.737 1.00 35.24 90 ALA E O 1
ATOM 7314 N N . LEU E 1 90 ? 42.296 48.243 45.520 1.00 34.64 91 LEU E N 1
ATOM 7315 C CA . LEU E 1 90 ? 43.448 47.370 45.333 1.00 35.83 91 LEU E CA 1
ATOM 7316 C C . LEU E 1 90 ? 44.737 47.956 45.917 1.00 37.41 91 LEU E C 1
ATOM 7317 O O . LEU E 1 90 ? 45.652 47.210 46.284 1.00 38.35 91 LEU E O 1
ATOM 7322 N N . VAL E 1 91 ? 44.827 49.282 45.987 1.00 36.90 92 VAL E N 1
ATOM 7323 C CA . VAL E 1 91 ? 46.011 49.915 46.540 1.00 37.72 92 VAL E CA 1
ATOM 7324 C C . VAL E 1 91 ? 45.931 49.831 48.047 1.00 37.79 92 VAL E C 1
ATOM 7325 O O . VAL E 1 91 ? 46.926 49.608 48.721 1.00 37.58 92 VAL E O 1
ATOM 7329 N N . PHE E 1 92 ? 44.734 49.991 48.583 1.00 37.74 93 PHE E N 1
ATOM 7330 C CA . PHE E 1 92 ? 44.591 49.931 50.023 1.00 38.43 93 PHE E CA 1
ATOM 7331 C C . PHE E 1 92 ? 44.920 48.595 50.699 1.00 40.06 93 PHE E C 1
ATOM 7332 O O . PHE E 1 92 ? 45.598 48.571 51.726 1.00 40.14 93 PHE E O 1
ATOM 7340 N N . ASN E 1 93 ? 44.439 47.494 50.142 1.00 41.27 94 ASN E N 1
ATOM 7341 C CA . ASN E 1 93 ? 44.682 46.195 50.746 1.00 43.01 94 ASN E CA 1
ATOM 7342 C C . ASN E 1 93 ? 45.979 45.531 50.315 1.00 41.74 94 ASN E C 1
ATOM 7343 O O . ASN E 1 93 ? 46.252 44.392 50.684 1.00 43.39 94 ASN E O 1
ATOM 7348 N N . GLY E 1 94 ? 46.787 46.237 49.541 1.00 39.56 95 GLY E N 1
ATOM 7349 C CA . GLY E 1 94 ? 48.061 45.678 49.135 1.00 38.42 95 GLY E CA 1
ATOM 7350 C C . GLY E 1 94 ? 48.075 44.703 47.973 1.00 38.70 95 GLY E C 1
ATOM 7351 O O . GLY E 1 94 ? 49.128 44.158 47.641 1.00 39.40 95 GLY E O 1
ATOM 7352 N N . SER E 1 95 ? 46.926 44.455 47.355 1.00 37.94 96 SER E N 1
ATOM 7353 C CA . SER E 1 95 ? 46.907 43.567 46.205 1.00 37.04 96 SER E CA 1
ATOM 7354 C C . SER E 1 95 ? 47.834 44.158 45.142 1.00 37.07 96 SER E C 1
ATOM 7355 O O . SER E 1 95 ? 48.506 43.424 44.417 1.00 38.00 96 SER E O 1
ATOM 7358 N N . SER E 1 96 ? 47.862 45.486 45.048 1.00 35.99 97 SER E N 1
ATOM 7359 C CA . SER E 1 96 ? 48.713 46.170 44.080 1.00 36.64 97 SER E CA 1
ATOM 7360 C C . SER E 1 96 ? 49.840 46.894 44.798 1.00 37.76 97 SER E C 1
ATOM 7361 O O . SER E 1 96 ? 49.694 47.280 45.956 1.00 37.67 97 SER E O 1
ATOM 7364 N N . THR E 1 97 ? 50.966 47.070 44.114 1.00 38.76 98 THR E N 1
ATOM 7365 C CA . THR E 1 97 ? 52.111 47.755 44.700 1.00 38.32 98 THR E CA 1
ATOM 7366 C C . THR E 1 97 ? 51.955 49.243 44.497 1.00 39.49 98 THR E C 1
ATOM 7367 O O . THR E 1 97 ? 52.702 50.024 45.082 1.00 41.42 98 THR E O 1
ATOM 7371 N N . GLY E 1 98 ? 50.999 49.630 43.654 1.00 39.06 99 GLY E N 1
ATOM 7372 C CA . GLY E 1 98 ? 50.792 51.038 43.369 1.00 39.76 99 GLY E CA 1
ATOM 7373 C C . GLY E 1 98 ? 51.710 51.492 42.241 1.00 41.51 99 GLY E C 1
ATOM 7374 O O . GLY E 1 98 ? 51.632 52.635 41.792 1.00 42.82 99 GLY E O 1
ATOM 7375 N N . VAL E 1 99 ? 52.574 50.594 41.768 1.00 40.65 100 VAL E N 1
ATOM 7376 C CA . VAL E 1 99 ? 53.507 50.936 40.701 1.00 39.76 100 VAL E CA 1
ATOM 7377 C C . VAL E 1 99 ? 53.489 49.908 39.574 1.00 40.15 100 VAL E C 1
ATOM 7378 O O . VAL E 1 99 ? 54.400 49.088 39.441 1.00 40.50 100 VAL E O 1
ATOM 7382 N N . PRO E 1 100 ? 52.454 49.954 38.735 1.00 40.11 101 PRO E N 1
ATOM 7383 C CA . PRO E 1 100 ? 52.315 49.022 37.613 1.00 40.84 101 PRO E CA 1
ATOM 7384 C C . PRO E 1 100 ? 53.122 49.395 36.376 1.00 41.18 101 PRO E C 1
ATOM 7385 O O . PRO E 1 100 ? 53.658 50.484 36.289 1.00 42.38 101 PRO E O 1
ATOM 7389 N N . GLU E 1 101 ? 53.210 48.470 35.427 1.00 43.02 102 GLU E N 1
ATOM 7390 C CA . GLU E 1 101 ? 53.904 48.709 34.165 1.00 43.06 102 GLU E CA 1
ATOM 7391 C C . GLU E 1 101 ? 53.067 48.079 33.055 1.00 43.22 102 GLU E C 1
ATOM 7392 O O . GLU E 1 101 ? 52.000 47.524 33.309 1.00 44.05 102 GLU E O 1
ATOM 7398 N N . SER E 1 102 ? 53.549 48.164 31.826 1.00 42.85 103 SER E N 1
ATOM 7399 C CA . SER E 1 102 ? 52.835 47.614 30.694 1.00 41.82 103 SER E CA 1
ATOM 7400 C C . SER E 1 102 ? 52.830 46.090 30.612 1.00 43.20 103 SER E C 1
ATOM 7401 O O . SER E 1 102 ? 53.840 45.431 30.881 1.00 44.09 103 SER E O 1
ATOM 7404 N N . ILE E 1 103 ? 51.682 45.543 30.217 1.00 43.62 104 ILE E N 1
ATOM 7405 C CA . ILE E 1 103 ? 51.515 44.109 30.037 1.00 43.43 104 ILE E CA 1
ATOM 7406 C C . ILE E 1 103 ? 52.515 43.654 28.970 1.00 44.33 104 ILE E C 1
ATOM 7407 O O . ILE E 1 103 ? 52.992 42.516 29.008 1.00 43.90 104 ILE E O 1
ATOM 7412 N N . ASP E 1 104 ? 52.843 44.544 28.028 1.00 45.19 105 ASP E N 1
ATOM 7413 C CA . ASP E 1 104 ? 53.808 44.210 26.972 1.00 46.40 105 ASP E CA 1
ATOM 7414 C C . ASP E 1 104 ? 55.210 44.036 27.542 1.00 47.07 105 ASP E C 1
ATOM 7415 O O . ASP E 1 104 ? 55.970 43.161 27.097 1.00 47.51 105 ASP E O 1
ATOM 7420 N N . THR E 1 105 ? 55.559 44.881 28.511 1.00 45.57 106 THR E N 1
ATOM 7421 C CA . THR E 1 105 ? 56.864 44.784 29.145 1.00 44.95 106 THR E CA 1
ATOM 7422 C C . THR E 1 105 ? 56.922 43.414 29.816 1.00 44.84 106 THR E C 1
ATOM 7423 O O . THR E 1 105 ? 57.912 42.686 29.687 1.00 45.07 106 THR E O 1
ATOM 7427 N N . ILE E 1 106 ? 55.849 43.062 30.518 1.00 44.03 107 ILE E N 1
ATOM 7428 C CA . ILE E 1 106 ? 55.784 41.775 31.197 1.00 46.26 107 ILE E CA 1
ATOM 7429 C C . ILE E 1 106 ? 55.909 40.633 30.194 1.00 46.77 107 ILE E C 1
ATOM 7430 O O . ILE E 1 106 ? 56.666 39.685 30.408 1.00 47.87 107 ILE E O 1
ATOM 7435 N N . LEU E 1 107 ? 55.181 40.737 29.090 1.00 47.07 108 LEU E N 1
ATOM 7436 C CA . LEU E 1 107 ? 55.227 39.712 28.057 1.00 48.61 108 LEU E CA 1
ATOM 7437 C C . LEU E 1 107 ? 56.624 39.514 27.493 1.00 49.57 108 LEU E C 1
ATOM 7438 O O . LEU E 1 107 ? 57.086 38.387 27.355 1.00 50.00 108 LEU E O 1
ATOM 7443 N N . SER E 1 108 ? 57.301 40.609 27.178 1.00 51.22 109 SER E N 1
ATOM 7444 C CA . SER E 1 108 ? 58.643 40.513 26.616 1.00 54.94 109 SER E CA 1
ATOM 7445 C C . SER E 1 108 ? 59.751 40.143 27.609 1.00 55.45 109 SER E C 1
ATOM 7446 O O . SER E 1 108 ? 60.740 39.512 27.230 1.00 56.92 109 SER E O 1
ATOM 7449 N N . SER E 1 109 ? 59.597 40.511 28.874 1.00 55.65 110 SER E N 1
ATOM 7450 C CA . SER E 1 109 ? 60.649 40.214 29.834 1.00 56.63 110 SER E CA 1
ATOM 7451 C C . SER E 1 109 ? 60.441 39.013 30.747 1.00 56.65 110 SER E C 1
ATOM 7452 O O . SER E 1 109 ? 61.412 38.431 31.225 1.00 58.11 110 SER E O 1
ATOM 7455 N N . LYS E 1 110 ? 59.193 38.631 30.994 1.00 55.93 111 LYS E N 1
ATOM 7456 C CA . LYS E 1 110 ? 58.945 37.500 31.879 1.00 54.63 111 LYS E CA 1
ATOM 7457 C C . LYS E 1 110 ? 58.333 36.292 31.187 1.00 54.30 111 LYS E C 1
ATOM 7458 O O . LYS E 1 110 ? 58.474 35.170 31.666 1.00 54.78 111 LYS E O 1
ATOM 7464 N N . LEU E 1 111 ? 57.656 36.512 30.063 1.00 54.02 112 LEU E N 1
ATOM 7465 C CA . LEU E 1 111 ? 57.016 35.405 29.341 1.00 54.00 112 LEU E CA 1
ATOM 7466 C C . LEU E 1 111 ? 57.500 35.272 27.895 1.00 52.75 112 LEU E C 1
ATOM 7467 O O . LEU E 1 111 ? 56.849 34.634 27.075 1.00 50.87 112 LEU E O 1
ATOM 7472 N N . SER E 1 112 ? 58.646 35.877 27.601 1.00 54.11 113 SER E N 1
ATOM 7473 C CA . SER E 1 112 ? 59.228 35.874 26.257 1.00 55.14 113 SER E CA 1
ATOM 7474 C C . SER E 1 112 ? 59.480 34.492 25.651 1.00 55.66 113 SER E C 1
ATOM 7475 O O . SER E 1 112 ? 59.558 34.356 24.438 1.00 56.13 113 SER E O 1
ATOM 7478 N N . ASN E 1 113 ? 59.616 33.469 26.486 1.00 56.44 114 ASN E N 1
ATOM 7479 C CA . ASN E 1 113 ? 59.836 32.126 25.979 1.00 56.34 114 ASN E CA 1
ATOM 7480 C C . ASN E 1 113 ? 58.522 31.583 25.403 1.00 55.94 114 ASN E C 1
ATOM 7481 O O . ASN E 1 113 ? 58.514 30.813 24.442 1.00 56.14 114 ASN E O 1
ATOM 7486 N N . ILE E 1 114 ? 57.410 31.990 25.996 1.00 54.69 115 ILE E N 1
ATOM 7487 C CA . ILE E 1 114 ? 56.108 31.543 25.538 1.00 54.89 115 ILE E CA 1
ATOM 7488 C C . ILE E 1 114 ? 55.575 32.467 24.437 1.00 55.78 115 ILE E C 1
ATOM 7489 O O . ILE E 1 114 ? 54.969 32.003 23.467 1.00 56.50 115 ILE E O 1
ATOM 7494 N N . TRP E 1 115 ? 55.804 33.769 24.576 1.00 55.61 116 TRP E N 1
ATOM 7495 C CA . TRP E 1 115 ? 55.333 34.724 23.574 1.00 56.92 116 TRP E CA 1
ATOM 7496 C C . TRP E 1 115 ? 56.447 35.560 22.960 1.00 58.92 116 TRP E C 1
ATOM 7497 O O . TRP E 1 115 ? 57.219 36.210 23.666 1.00 59.92 116 TRP E O 1
ATOM 7508 N N . MET E 1 116 ? 56.522 35.544 21.636 1.00 62.41 117 MET E N 1
ATOM 7509 C CA . MET E 1 116 ? 57.539 36.305 20.925 1.00 65.79 117 MET E CA 1
ATOM 7510 C C . MET E 1 116 ? 56.900 37.411 20.104 1.00 65.27 117 MET E C 1
ATOM 7511 O O . MET E 1 116 ? 55.975 37.164 19.328 1.00 66.14 117 MET E O 1
ATOM 7516 N N . GLN E 1 117 ? 57.387 38.633 20.285 1.00 64.77 118 GLN E N 1
ATOM 7517 C CA . GLN E 1 117 ? 56.855 39.763 19.538 1.00 64.63 118 GLN E CA 1
ATOM 7518 C C . GLN E 1 117 ? 57.297 39.646 18.082 1.00 64.81 118 GLN E C 1
ATOM 7519 O O . GLN E 1 117 ? 58.488 39.654 17.781 1.00 63.11 118 GLN E O 1
ATOM 7525 N N . ARG E 1 118 ? 56.324 39.532 17.187 1.00 66.34 119 ARG E N 1
ATOM 7526 C CA . ARG E 1 118 ? 56.592 39.397 15.764 1.00 69.32 119 ARG E CA 1
ATOM 7527 C C . ARG E 1 118 ? 56.642 40.738 15.040 1.00 68.78 119 ARG E C 1
ATOM 7528 O O . ARG E 1 118 ? 57.567 41.012 14.275 1.00 68.26 119 ARG E O 1
ATOM 7536 N N . GLN E 1 119 ? 55.643 41.574 15.283 1.00 68.68 120 GLN E N 1
ATOM 7537 C CA . GLN E 1 119 ? 55.585 42.877 14.644 1.00 68.81 120 GLN E CA 1
ATOM 7538 C C . GLN E 1 119 ? 55.158 43.953 15.640 1.00 68.39 120 GLN E C 1
ATOM 7539 O O . GLN E 1 119 ? 54.518 43.661 16.647 1.00 68.64 120 GLN E O 1
ATOM 7545 N N . LEU E 1 120 ? 55.514 45.200 15.346 1.00 67.27 121 LEU E N 1
ATOM 7546 C CA . LEU E 1 120 ? 55.191 46.341 16.196 1.00 64.74 121 LEU E CA 1
ATOM 7547 C C . LEU E 1 120 ? 54.856 47.533 15.293 1.00 65.46 121 LEU E C 1
ATOM 7548 O O . LEU E 1 120 ? 55.757 48.218 14.841 1.00 66.35 121 LEU E O 1
ATOM 7553 N N . ILE E 1 121 ? 53.578 47.781 15.021 1.00 66.84 122 ILE E N 1
ATOM 7554 C CA . ILE E 1 121 ? 53.188 48.912 14.174 1.00 67.04 122 ILE E CA 1
ATOM 7555 C C . ILE E 1 121 ? 52.904 50.078 15.126 1.00 67.86 122 ILE E C 1
ATOM 7556 O O . ILE E 1 121 ? 52.197 49.901 16.120 1.00 68.15 122 ILE E O 1
ATOM 7561 N N . LYS E 1 122 ? 53.400 51.268 14.803 1.00 68.87 123 LYS E N 1
ATOM 7562 C CA . LYS E 1 122 ? 53.157 52.445 15.629 1.00 69.62 123 LYS E CA 1
ATOM 7563 C C . LYS E 1 122 ? 52.500 53.551 14.816 1.00 69.79 123 LYS E C 1
ATOM 7564 O O . LYS E 1 122 ? 52.735 53.679 13.620 1.00 69.53 123 LYS E O 1
ATOM 7570 N N . GLY E 1 123 ? 51.671 54.344 15.482 1.00 70.84 124 GLY E N 1
ATOM 7571 C CA . GLY E 1 123 ? 51.013 55.460 14.831 1.00 73.37 124 GLY E CA 1
ATOM 7572 C C . GLY E 1 123 ? 51.202 56.678 15.712 1.00 75.10 124 GLY E C 1
ATOM 7573 O O . GLY E 1 123 ? 50.583 56.771 16.769 1.00 75.40 124 GLY E O 1
ATOM 7574 N N . ASP E 1 124 ? 52.056 57.608 15.293 1.00 77.46 125 ASP E N 1
ATOM 7575 C CA . ASP E 1 124 ? 52.322 58.804 16.089 1.00 80.79 125 ASP E CA 1
ATOM 7576 C C . ASP E 1 124 ? 51.703 60.055 15.487 1.00 82.12 125 ASP E C 1
ATOM 7577 O O . ASP E 1 124 ? 51.297 60.059 14.327 1.00 82.45 125 ASP E O 1
ATOM 7582 N N . ALA E 1 125 ? 51.638 61.113 16.291 1.00 83.87 126 ALA E N 1
ATOM 7583 C CA . ALA E 1 125 ? 51.076 62.392 15.870 1.00 85.64 126 ALA E CA 1
ATOM 7584 C C . ALA E 1 125 ? 49.783 62.256 15.066 1.00 86.92 126 ALA E C 1
ATOM 7585 O O . ALA E 1 125 ? 49.629 62.877 14.014 1.00 87.00 126 ALA E O 1
ATOM 7587 N N . GLY E 1 126 ? 48.859 61.440 15.563 1.00 88.36 127 GLY E N 1
ATOM 7588 C CA . GLY E 1 126 ? 47.592 61.258 14.877 1.00 90.14 127 GLY E CA 1
ATOM 7589 C C . GLY E 1 126 ? 46.746 62.514 14.969 1.00 91.34 127 GLY E C 1
ATOM 7590 O O . GLY E 1 126 ? 47.041 63.406 15.765 1.00 90.91 127 GLY E O 1
ATOM 7591 N N . GLU E 1 127 ? 45.694 62.589 14.162 1.00 92.91 128 GLU E N 1
ATOM 7592 C CA . GLU E 1 127 ? 44.831 63.760 14.171 1.00 94.65 128 GLU E CA 1
ATOM 7593 C C . GLU E 1 127 ? 43.394 63.449 14.549 1.00 95.33 128 GLU E C 1
ATOM 7594 O O . GLU E 1 127 ? 42.807 62.474 14.075 1.00 94.57 128 GLU E O 1
ATOM 7600 N N . THR E 1 128 ? 42.840 64.296 15.412 1.00 96.61 129 THR E N 1
ATOM 7601 C CA . THR E 1 128 ? 41.474 64.143 15.885 1.00 98.06 129 THR E CA 1
ATOM 7602 C C . THR E 1 128 ? 40.582 65.170 15.195 1.00 98.78 129 THR E C 1
ATOM 7603 O O . THR E 1 128 ? 40.572 66.340 15.568 1.00 98.77 129 THR E O 1
ATOM 7607 N N . LEU E 1 129 ? 39.840 64.730 14.186 1.00 99.78 130 LEU E N 1
ATOM 7608 C CA . LEU E 1 129 ? 38.950 65.618 13.453 1.00 101.05 130 LEU E CA 1
ATOM 7609 C C . LEU E 1 129 ? 37.528 65.473 13.968 1.00 101.96 130 LEU E C 1
ATOM 7610 O O . LEU E 1 129 ? 36.978 64.370 14.016 1.00 102.23 130 LEU E O 1
ATOM 7615 N N . ILE E 1 130 ? 36.931 66.599 14.333 1.00 102.52 131 ILE E N 1
ATOM 7616 C CA . ILE E 1 130 ? 35.591 66.600 14.885 1.00 103.10 131 ILE E CA 1
ATOM 7617 C C . ILE E 1 130 ? 34.550 67.103 13.887 1.00 102.80 131 ILE E C 1
ATOM 7618 O O . ILE E 1 130 ? 34.578 68.258 13.476 1.00 102.76 131 ILE E O 1
ATOM 7623 N N . LEU E 1 131 ? 33.643 66.215 13.492 1.00 102.85 132 LEU E N 1
ATOM 7624 C CA . LEU E 1 131 ? 32.588 66.552 12.547 1.00 102.65 132 LEU E CA 1
ATOM 7625 C C . LEU E 1 131 ? 31.260 66.591 13.284 1.00 102.62 132 LEU E C 1
ATOM 7626 O O . LEU E 1 131 ? 31.225 66.655 14.513 1.00 102.79 132 LEU E O 1
ATOM 7631 N N . ASP E 1 132 ? 30.163 66.571 12.539 1.00 101.88 133 ASP E N 1
ATOM 7632 C CA . ASP E 1 132 ? 28.855 66.588 13.174 1.00 101.71 133 ASP E CA 1
ATOM 7633 C C . ASP E 1 132 ? 28.475 65.159 13.485 1.00 101.40 133 ASP E C 1
ATOM 7634 O O . ASP E 1 132 ? 28.387 64.323 12.584 1.00 100.43 133 ASP E O 1
ATOM 7639 N N . GLY E 1 133 ? 28.253 64.889 14.767 1.00 101.45 134 GLY E N 1
ATOM 7640 C CA . GLY E 1 133 ? 27.877 63.557 15.188 1.00 101.45 134 GLY E CA 1
ATOM 7641 C C . GLY E 1 133 ? 28.876 62.515 14.730 1.00 101.28 134 GLY E C 1
ATOM 7642 O O . GLY E 1 133 ? 28.501 61.422 14.337 1.00 100.45 134 GLY E O 1
ATOM 7643 N N . LEU E 1 134 ? 30.159 62.839 14.770 1.00 101.66 135 LEU E N 1
ATOM 7644 C CA . LEU E 1 134 ? 31.136 61.856 14.342 1.00 102.10 135 LEU E CA 1
ATOM 7645 C C . LEU E 1 134 ? 32.570 62.323 14.470 1.00 101.43 135 LEU E C 1
ATOM 7646 O O . LEU E 1 134 ? 33.000 63.232 13.770 1.00 101.68 135 LEU E O 1
ATOM 7651 N N . THR E 1 135 ? 33.309 61.689 15.370 1.00 100.46 136 THR E N 1
ATOM 7652 C CA . THR E 1 135 ? 34.709 62.022 15.567 1.00 99.07 136 THR E CA 1
ATOM 7653 C C . THR E 1 135 ? 35.528 61.087 14.686 1.00 97.84 136 THR E C 1
ATOM 7654 O O . THR E 1 135 ? 35.384 59.865 14.759 1.00 97.56 136 THR E O 1
ATOM 7658 N N . VAL E 1 136 ? 36.375 61.663 13.842 1.00 96.25 137 VAL E N 1
ATOM 7659 C CA . VAL E 1 136 ? 37.205 60.870 12.947 1.00 94.36 137 VAL E CA 1
ATOM 7660 C C . VAL E 1 136 ? 38.690 61.072 13.219 1.00 92.23 137 VAL E C 1
ATOM 7661 O O . VAL E 1 136 ? 39.211 62.183 13.119 1.00 91.44 137 VAL E O 1
ATOM 7665 N N . ARG E 1 137 ? 39.360 59.979 13.571 1.00 90.53 138 ARG E N 1
ATOM 7666 C CA . ARG E 1 137 ? 40.788 59.998 13.864 1.00 88.46 138 ARG E CA 1
ATOM 7667 C C . ARG E 1 137 ? 41.598 59.418 12.715 1.00 86.22 138 ARG E C 1
ATOM 7668 O O . ARG E 1 137 ? 41.242 58.388 12.137 1.00 84.75 138 ARG E O 1
ATOM 7676 N N . LEU E 1 138 ? 42.696 60.095 12.398 1.00 84.12 139 LEU E N 1
ATOM 7677 C CA . LEU E 1 138 ? 43.571 59.685 11.314 1.00 82.18 139 LEU E CA 1
ATOM 7678 C C . LEU E 1 138 ? 45.014 59.619 11.788 1.00 80.94 139 LEU E C 1
ATOM 7679 O O . LEU E 1 138 ? 45.476 60.499 12.518 1.00 80.04 139 LEU E O 1
ATOM 7684 N N . VAL E 1 139 ? 45.719 58.566 11.378 1.00 79.56 140 VAL E N 1
ATOM 7685 C CA . VAL E 1 139 ? 47.119 58.382 11.758 1.00 78.09 140 VAL E CA 1
ATOM 7686 C C . VAL E 1 139 ? 47.846 57.470 10.777 1.00 77.43 140 VAL E C 1
ATOM 7687 O O . VAL E 1 139 ? 47.273 56.511 10.262 1.00 77.27 140 VAL E O 1
ATOM 7691 N N . ASN E 1 140 ? 49.113 57.772 10.523 1.00 76.09 141 ASN E N 1
ATOM 7692 C CA . ASN E 1 140 ? 49.905 56.966 9.610 1.00 75.74 141 ASN E CA 1
ATOM 7693 C C . ASN E 1 140 ? 50.611 55.879 10.390 1.00 74.34 141 ASN E C 1
ATOM 7694 O O . ASN E 1 140 ? 51.367 56.166 11.310 1.00 74.42 141 ASN E O 1
ATOM 7699 N N . LEU E 1 141 ? 50.368 54.630 10.015 1.00 73.24 142 LEU E N 1
ATOM 7700 C CA . LEU E 1 141 ? 50.976 53.492 10.692 1.00 72.81 142 LEU E CA 1
ATOM 7701 C C . LEU E 1 141 ? 52.315 53.107 10.087 1.00 72.68 142 LEU E C 1
ATOM 7702 O O . LEU E 1 141 ? 52.414 52.875 8.887 1.00 72.88 142 LEU E O 1
ATOM 7707 N N . PHE E 1 142 ? 53.339 53.025 10.928 1.00 73.31 143 PHE E N 1
ATOM 7708 C CA . PHE E 1 142 ? 54.672 52.661 10.471 1.00 74.35 143 PHE E CA 1
ATOM 7709 C C . PHE E 1 142 ? 55.222 51.433 11.181 1.00 74.04 143 PHE E C 1
ATOM 7710 O O . PHE E 1 142 ? 55.004 51.225 12.366 1.00 73.72 143 PHE E O 1
ATOM 7718 N N . SER E 1 143 ? 55.944 50.620 10.431 1.00 74.83 144 SER E N 1
ATOM 7719 C CA . SER E 1 143 ? 56.559 49.416 10.959 1.00 74.87 144 SER E CA 1
ATOM 7720 C C . SER E 1 143 ? 58.059 49.660 10.963 1.00 74.80 144 SER E C 1
ATOM 7721 O O . SER E 1 143 ? 58.518 50.730 10.569 1.00 76.05 144 SER E O 1
ATOM 7724 N N . SER E 1 144 ? 58.828 48.680 11.414 1.00 73.02 145 SER E N 1
ATOM 7725 C CA . SER E 1 144 ? 60.271 48.836 11.413 1.00 72.25 145 SER E CA 1
ATOM 7726 C C . SER E 1 144 ? 60.763 48.414 10.029 1.00 72.06 145 SER E C 1
ATOM 7727 O O . SER E 1 144 ? 61.965 48.279 9.799 1.00 73.08 145 SER E O 1
ATOM 7730 N N . THR E 1 145 ? 59.828 48.208 9.105 1.00 70.42 146 THR E N 1
ATOM 7731 C CA . THR E 1 145 ? 60.183 47.792 7.755 1.00 67.80 146 THR E CA 1
ATOM 7732 C C . THR E 1 145 ? 59.584 48.683 6.676 1.00 67.31 146 THR E C 1
ATOM 7733 O O . THR E 1 145 ? 59.683 48.373 5.485 1.00 66.56 146 THR E O 1
ATOM 7737 N N . GLY E 1 146 ? 58.954 49.780 7.097 1.00 66.57 147 GLY E N 1
ATOM 7738 C CA . GLY E 1 146 ? 58.365 50.715 6.150 1.00 65.11 147 GLY E CA 1
ATOM 7739 C C . GLY E 1 146 ? 56.937 51.114 6.458 1.00 64.06 147 GLY E C 1
ATOM 7740 O O . GLY E 1 146 ? 56.310 50.543 7.346 1.00 65.25 147 GLY E O 1
ATOM 7741 N N . PHE E 1 147 ? 56.432 52.109 5.730 1.00 61.97 148 PHE E N 1
ATOM 7742 C CA . PHE E 1 147 ? 55.060 52.585 5.885 1.00 59.48 148 PHE E CA 1
ATOM 7743 C C . PHE E 1 147 ? 54.180 51.346 5.832 1.00 59.97 148 PHE E C 1
ATOM 7744 O O . PHE E 1 147 ? 54.488 50.406 5.101 1.00 58.95 148 PHE E O 1
ATOM 7752 N N . LYS E 1 148 ? 53.093 51.333 6.597 1.00 60.90 149 LYS E N 1
ATOM 7753 C CA . LYS E 1 148 ? 52.219 50.164 6.607 1.00 62.30 149 LYS E CA 1
ATOM 7754 C C . LYS E 1 148 ? 50.858 50.506 6.010 1.00 62.69 149 LYS E C 1
ATOM 7755 O O . LYS E 1 148 ? 50.204 49.656 5.390 1.00 61.99 149 LYS E O 1
ATOM 7761 N N . GLY E 1 149 ? 50.440 51.755 6.196 1.00 62.73 150 GLY E N 1
ATOM 7762 C CA . GLY E 1 149 ? 49.167 52.188 5.657 1.00 65.32 150 GLY E CA 1
ATOM 7763 C C . GLY E 1 149 ? 48.550 53.306 6.465 1.00 67.44 150 GLY E C 1
ATOM 7764 O O . GLY E 1 149 ? 49.137 53.794 7.431 1.00 66.89 150 GLY E O 1
ATOM 7765 N N . LEU E 1 150 ? 47.362 53.725 6.059 1.00 70.60 151 LEU E N 1
ATOM 7766 C CA . LEU E 1 150 ? 46.643 54.781 6.754 1.00 73.02 151 LEU E CA 1
ATOM 7767 C C . LEU E 1 150 ? 45.556 54.147 7.617 1.00 74.57 151 LEU E C 1
ATOM 7768 O O . LEU E 1 150 ? 44.911 53.176 7.204 1.00 74.84 151 LEU E O 1
ATOM 7773 N N . LEU E 1 151 ? 45.354 54.685 8.816 1.00 74.90 152 LEU E N 1
ATOM 7774 C CA . LEU E 1 151 ? 44.338 54.144 9.701 1.00 75.23 152 LEU E CA 1
ATOM 7775 C C . LEU E 1 151 ? 43.329 55.217 10.083 1.00 75.77 152 LEU E C 1
ATOM 7776 O O . LEU E 1 151 ? 43.702 56.324 10.470 1.00 74.56 152 LEU E O 1
ATOM 7781 N N . ILE E 1 152 ? 42.049 54.874 9.957 1.00 77.54 153 ILE E N 1
ATOM 7782 C CA . ILE E 1 152 ? 40.953 55.780 10.278 1.00 79.85 153 ILE E CA 1
ATOM 7783 C C . ILE E 1 152 ? 40.148 55.232 11.458 1.00 81.47 153 ILE E C 1
ATOM 7784 O O . ILE E 1 152 ? 39.579 54.143 11.370 1.00 80.99 153 ILE E O 1
ATOM 7789 N N . GLU E 1 153 ? 40.080 55.992 12.547 1.00 84.26 154 GLU E N 1
ATOM 7790 C CA . GLU E 1 153 ? 39.308 55.577 13.716 1.00 86.78 154 GLU E CA 1
ATOM 7791 C C . GLU E 1 153 ? 38.023 56.405 13.742 1.00 88.31 154 GLU E C 1
ATOM 7792 O O . GLU E 1 153 ? 38.073 57.629 13.806 1.00 88.21 154 GLU E O 1
ATOM 7798 N N . LEU E 1 154 ? 36.876 55.741 13.695 1.00 90.93 155 LEU E N 1
ATOM 7799 C CA . LEU E 1 154 ? 35.599 56.444 13.712 1.00 93.60 155 LEU E CA 1
ATOM 7800 C C . LEU E 1 154 ? 34.816 56.206 14.993 1.00 95.77 155 LEU E C 1
ATOM 7801 O O . LEU E 1 154 ? 34.307 55.112 15.218 1.00 96.73 155 LEU E O 1
ATOM 7806 N N . GLN E 1 155 ? 34.718 57.234 15.828 1.00 98.68 156 GLN E N 1
ATOM 7807 C CA . GLN E 1 155 ? 33.985 57.129 17.082 1.00 102.01 156 GLN E CA 1
ATOM 7808 C C . GLN E 1 155 ? 32.792 58.069 17.072 1.00 103.62 156 GLN E C 1
ATOM 7809 O O . GLN E 1 155 ? 32.927 59.234 16.708 1.00 103.48 156 GLN E O 1
ATOM 7815 N N . ALA E 1 156 ? 31.630 57.564 17.476 1.00 105.87 157 ALA E N 1
ATOM 7816 C CA . ALA E 1 156 ? 30.417 58.372 17.499 1.00 107.84 157 ALA E CA 1
ATOM 7817 C C . ALA E 1 156 ? 29.495 58.026 18.663 1.00 109.35 157 ALA E C 1
ATOM 7818 O O . ALA E 1 156 ? 29.037 56.890 18.788 1.00 109.51 157 ALA E O 1
ATOM 7820 N N . ASP E 1 157 ? 29.223 59.015 19.509 1.00 111.33 158 ASP E N 1
ATOM 7821 C CA . ASP E 1 157 ? 28.339 58.828 20.654 1.00 113.13 158 ASP E CA 1
ATOM 7822 C C . ASP E 1 157 ? 26.945 58.487 20.150 1.00 114.25 158 ASP E C 1
ATOM 7823 O O . ASP E 1 157 ? 26.220 57.708 20.763 1.00 114.24 158 ASP E O 1
ATOM 7828 N N . GLU E 1 158 ? 26.580 59.078 19.019 1.00 115.67 159 GLU E N 1
ATOM 7829 C CA . GLU E 1 158 ? 25.278 58.843 18.416 1.00 116.79 159 GLU E CA 1
ATOM 7830 C C . GLU E 1 158 ? 25.129 57.422 17.890 1.00 117.24 159 GLU E C 1
ATOM 7831 O O . GLU E 1 158 ? 25.555 57.118 16.773 1.00 117.73 159 GLU E O 1
ATOM 7837 N N . ALA E 1 159 ? 24.526 56.551 18.694 1.00 117.20 160 ALA E N 1
ATOM 7838 C CA . ALA E 1 159 ? 24.308 55.174 18.275 1.00 117.22 160 ALA E CA 1
ATOM 7839 C C . ALA E 1 159 ? 23.343 55.231 17.102 1.00 117.65 160 ALA E C 1
ATOM 7840 O O . ALA E 1 159 ? 23.130 54.241 16.400 1.00 117.78 160 ALA E O 1
ATOM 7842 N N . GLY E 1 160 ? 22.765 56.412 16.900 1.00 118.00 161 GLY E N 1
ATOM 7843 C CA . GLY E 1 160 ? 21.823 56.613 15.819 1.00 118.21 161 GLY E CA 1
ATOM 7844 C C . GLY E 1 160 ? 22.475 56.660 14.453 1.00 118.53 161 GLY E C 1
ATOM 7845 O O . GLY E 1 160 ? 23.409 57.428 14.213 1.00 118.56 161 GLY E O 1
ATOM 7846 N N . GLU E 1 161 ? 21.970 55.815 13.561 1.00 118.76 162 GLU E N 1
ATOM 7847 C CA . GLU E 1 161 ? 22.436 55.712 12.181 1.00 119.04 162 GLU E CA 1
ATOM 7848 C C . GLU E 1 161 ? 23.926 55.931 11.951 1.00 118.51 162 GLU E C 1
ATOM 7849 O O . GLU E 1 161 ? 24.318 56.819 11.194 1.00 118.38 162 GLU E O 1
ATOM 7855 N N . PHE E 1 162 ? 24.748 55.108 12.592 1.00 118.00 163 PHE E N 1
ATOM 7856 C CA . PHE E 1 162 ? 26.200 55.190 12.456 1.00 116.85 163 PHE E CA 1
ATOM 7857 C C . PHE E 1 162 ? 26.615 54.621 11.090 1.00 116.82 163 PHE E C 1
ATOM 7858 O O . PHE E 1 162 ? 27.655 54.984 10.538 1.00 116.55 163 PHE E O 1
ATOM 7866 N N . GLU E 1 163 ? 25.776 53.741 10.550 1.00 117.11 164 GLU E N 1
ATOM 7867 C CA . GLU E 1 163 ? 26.013 53.084 9.267 1.00 117.47 164 GLU E CA 1
ATOM 7868 C C . GLU E 1 163 ? 26.141 54.064 8.112 1.00 117.35 164 GLU E C 1
ATOM 7869 O O . GLU E 1 163 ? 26.809 53.788 7.115 1.00 117.41 164 GLU E O 1
ATOM 7875 N N . THR E 1 164 ? 25.480 55.206 8.243 1.00 116.99 165 THR E N 1
ATOM 7876 C CA . THR E 1 164 ? 25.527 56.236 7.216 1.00 116.13 165 THR E CA 1
ATOM 7877 C C . THR E 1 164 ? 26.864 56.960 7.324 1.00 115.26 165 THR E C 1
ATOM 7878 O O . THR E 1 164 ? 27.546 57.185 6.325 1.00 114.92 165 THR E O 1
ATOM 7882 N N . LYS E 1 165 ? 27.231 57.312 8.552 1.00 114.16 166 LYS E N 1
ATOM 7883 C CA . LYS E 1 165 ? 28.476 58.016 8.812 1.00 113.16 166 LYS E CA 1
ATOM 7884 C C . LYS E 1 165 ? 29.676 57.257 8.256 1.00 112.71 166 LYS E C 1
ATOM 7885 O O . LYS E 1 165 ? 30.551 57.852 7.627 1.00 112.57 166 LYS E O 1
ATOM 7891 N N . ILE E 1 166 ? 29.708 55.944 8.478 1.00 111.99 167 ILE E N 1
ATOM 7892 C CA . ILE E 1 166 ? 30.805 55.114 7.989 1.00 111.77 167 ILE E CA 1
ATOM 7893 C C . ILE E 1 166 ? 30.817 55.080 6.466 1.00 111.09 167 ILE E C 1
ATOM 7894 O O . ILE E 1 166 ? 31.870 55.209 5.846 1.00 111.32 167 ILE E O 1
ATOM 7899 N N . ALA E 1 167 ? 29.645 54.911 5.865 1.00 110.40 168 ALA E N 1
ATOM 7900 C CA . ALA E 1 167 ? 29.539 54.871 4.412 1.00 109.40 168 ALA E CA 1
ATOM 7901 C C . ALA E 1 167 ? 30.007 56.199 3.810 1.00 108.78 168 ALA E C 1
ATOM 7902 O O . ALA E 1 167 ? 30.609 56.223 2.735 1.00 108.21 168 ALA E O 1
ATOM 7904 N N . GLY E 1 168 ? 29.736 57.295 4.518 1.00 108.14 169 GLY E N 1
ATOM 7905 C CA . GLY E 1 168 ? 30.133 58.613 4.048 1.00 107.35 169 GLY E CA 1
ATOM 7906 C C . GLY E 1 168 ? 31.636 58.766 3.945 1.00 106.82 169 GLY E C 1
ATOM 7907 O O . GLY E 1 168 ? 32.156 59.272 2.952 1.00 106.53 169 GLY E O 1
ATOM 7908 N N . ILE E 1 169 ? 32.335 58.320 4.981 1.00 107.10 170 ILE E N 1
ATOM 7909 C CA . ILE E 1 169 ? 33.788 58.395 5.019 1.00 107.15 170 ILE E CA 1
ATOM 7910 C C . ILE E 1 169 ? 34.383 57.499 3.936 1.00 107.01 170 ILE E C 1
ATOM 7911 O O . ILE E 1 169 ? 35.374 57.857 3.308 1.00 106.55 170 ILE E O 1
ATOM 7916 N N . GLU E 1 170 ? 33.783 56.332 3.723 1.00 107.49 171 GLU E N 1
ATOM 7917 C CA . GLU E 1 170 ? 34.273 55.405 2.709 1.00 108.16 171 GLU E CA 1
ATOM 7918 C C . GLU E 1 170 ? 34.123 56.037 1.330 1.00 108.97 171 GLU E C 1
ATOM 7919 O O . GLU E 1 170 ? 34.853 55.699 0.395 1.00 108.99 171 GLU E O 1
ATOM 7925 N N . GLY E 1 171 ? 33.169 56.956 1.215 1.00 109.74 172 GLY E N 1
ATOM 7926 C CA . GLY E 1 171 ? 32.937 57.635 -0.045 1.00 110.13 172 GLY E CA 1
ATOM 7927 C C . GLY E 1 171 ? 34.057 58.611 -0.346 1.00 110.61 172 GLY E C 1
ATOM 7928 O O . GLY E 1 171 ? 34.587 58.634 -1.455 1.00 110.81 172 GLY E O 1
ATOM 7929 N N . HIS E 1 172 ? 34.418 59.421 0.644 1.00 110.69 173 HIS E N 1
ATOM 7930 C CA . HIS E 1 172 ? 35.492 60.386 0.476 1.00 111.11 173 HIS E CA 1
ATOM 7931 C C . HIS E 1 172 ? 36.790 59.654 0.143 1.00 111.66 173 HIS E C 1
ATOM 7932 O O . HIS E 1 172 ? 37.746 60.257 -0.347 1.00 111.83 173 HIS E O 1
ATOM 7939 N N . LEU E 1 173 ? 36.822 58.352 0.420 1.00 112.18 174 LEU E N 1
ATOM 7940 C CA . LEU E 1 173 ? 37.999 57.541 0.129 1.00 112.69 174 LEU E CA 1
ATOM 7941 C C . LEU E 1 173 ? 38.001 57.206 -1.349 1.00 112.97 174 LEU E C 1
ATOM 7942 O O . LEU E 1 173 ? 39.061 57.075 -1.959 1.00 112.91 174 LEU E O 1
ATOM 7947 N N . ALA E 1 174 ? 36.808 57.065 -1.919 1.00 113.36 175 ALA E N 1
ATOM 7948 C CA . ALA E 1 174 ? 36.667 56.764 -3.338 1.00 113.81 175 ALA E CA 1
ATOM 7949 C C . ALA E 1 174 ? 37.101 57.989 -4.147 1.00 114.14 175 ALA E C 1
ATOM 7950 O O . ALA E 1 174 ? 37.645 57.861 -5.242 1.00 113.68 175 ALA E O 1
ATOM 7952 N N . GLU E 1 175 ? 36.864 59.174 -3.589 1.00 114.84 176 GLU E N 1
ATOM 7953 C CA . GLU E 1 175 ? 37.231 60.426 -4.240 1.00 115.83 176 GLU E CA 1
ATOM 7954 C C . GLU E 1 175 ? 38.741 60.571 -4.364 1.00 116.63 176 GLU E C 1
ATOM 7955 O O . GLU E 1 175 ? 39.253 60.869 -5.443 1.00 117.47 176 GLU E O 1
ATOM 7961 N N . ILE E 1 176 ? 39.450 60.368 -3.257 1.00 116.98 177 ILE E N 1
ATOM 7962 C CA . ILE E 1 176 ? 40.905 60.496 -3.238 1.00 117.59 177 ILE E CA 1
ATOM 7963 C C . ILE E 1 176 ? 41.613 59.314 -3.902 1.00 118.17 177 ILE E C 1
ATOM 7964 O O . ILE E 1 176 ? 42.831 59.151 -3.774 1.00 117.87 177 ILE E O 1
ATOM 7969 N N . ARG E 1 177 ? 40.846 58.503 -4.623 1.00 118.95 178 ARG E N 1
ATOM 7970 C CA . ARG E 1 177 ? 41.383 57.330 -5.305 1.00 120.05 178 ARG E CA 1
ATOM 7971 C C . ARG E 1 177 ? 42.070 56.376 -4.338 1.00 119.94 178 ARG E C 1
ATOM 7972 O O . ARG E 1 177 ? 43.184 55.919 -4.588 1.00 119.38 178 ARG E O 1
ATOM 7980 N N . ALA E 1 178 ? 41.394 56.085 -3.232 1.00 120.32 179 ALA E N 1
ATOM 7981 C CA . ALA E 1 178 ? 41.911 55.176 -2.217 1.00 120.22 179 ALA E CA 1
ATOM 7982 C C . ALA E 1 178 ? 41.127 53.878 -2.330 1.00 120.32 179 ALA E C 1
ATOM 7983 O O . ALA E 1 178 ? 40.129 53.677 -1.642 1.00 120.67 179 ALA E O 1
ATOM 7985 N N . LYS E 1 179 ? 41.584 52.999 -3.209 1.00 120.44 180 LYS E N 1
ATOM 7986 C CA . LYS E 1 179 ? 40.910 51.732 -3.432 1.00 120.94 180 LYS E CA 1
ATOM 7987 C C . LYS E 1 179 ? 41.640 50.578 -2.783 1.00 120.44 180 LYS E C 1
ATOM 7988 O O . LYS E 1 179 ? 42.833 50.671 -2.517 1.00 121.23 180 LYS E O 1
ATOM 7994 N N . GLU E 1 180 ? 40.911 49.492 -2.535 1.00 119.58 181 GLU E N 1
ATOM 7995 C CA . GLU E 1 180 ? 41.470 48.292 -1.925 1.00 118.51 181 GLU E CA 1
ATOM 7996 C C . GLU E 1 180 ? 41.773 48.549 -0.445 1.00 116.98 181 GLU E C 1
ATOM 7997 O O . GLU E 1 180 ? 42.925 48.496 -0.013 1.00 117.54 181 GLU E O 1
ATOM 8003 N N . TYR E 1 181 ? 40.728 48.845 0.324 1.00 114.66 182 TYR E N 1
ATOM 8004 C CA . TYR E 1 181 ? 40.873 49.098 1.755 1.00 112.65 182 TYR E CA 1
ATOM 8005 C C . TYR E 1 181 ? 39.991 48.150 2.565 1.00 110.56 182 TYR E C 1
ATOM 8006 O O . TYR E 1 181 ? 39.053 47.562 2.033 1.00 110.63 182 TYR E O 1
ATOM 8015 N N . LYS E 1 182 ? 40.294 48.004 3.853 1.00 107.98 183 LYS E N 1
ATOM 8016 C CA . LYS E 1 182 ? 39.528 47.115 4.722 1.00 104.69 183 LYS E CA 1
ATOM 8017 C C . LYS E 1 182 ? 38.838 47.892 5.836 1.00 101.92 183 LYS E C 1
ATOM 8018 O O . LYS E 1 182 ? 39.432 48.774 6.454 1.00 101.50 183 LYS E O 1
ATOM 8024 N N . THR E 1 183 ? 37.575 47.561 6.082 1.00 99.12 184 THR E N 1
ATOM 8025 C CA . THR E 1 183 ? 36.791 48.225 7.116 1.00 96.47 184 THR E CA 1
ATOM 8026 C C . THR E 1 183 ? 36.196 47.230 8.104 1.00 94.55 184 THR E C 1
ATOM 8027 O O . THR E 1 183 ? 35.672 46.188 7.722 1.00 93.74 184 THR E O 1
ATOM 8031 N N . SER E 1 184 ? 36.286 47.568 9.384 1.00 93.03 185 SER E N 1
ATOM 8032 C CA . SER E 1 184 ? 35.761 46.720 10.439 1.00 91.53 185 SER E CA 1
ATOM 8033 C C . SER E 1 184 ? 34.992 47.522 11.482 1.00 90.52 185 SER E C 1
ATOM 8034 O O . SER E 1 184 ? 35.442 48.572 11.945 1.00 90.18 185 SER E O 1
ATOM 8037 N N . SER E 1 185 ? 33.820 47.016 11.833 1.00 89.66 186 SER E N 1
ATOM 8038 C CA . SER E 1 185 ? 32.971 47.639 12.835 1.00 89.56 186 SER E CA 1
ATOM 8039 C C . SER E 1 185 ? 32.389 46.480 13.632 1.00 89.17 186 SER E C 1
ATOM 8040 O O . SER E 1 185 ? 31.329 46.591 14.245 1.00 89.32 186 SER E O 1
ATOM 8043 N N . ASP E 1 186 ? 33.109 45.363 13.604 1.00 88.48 187 ASP E N 1
ATOM 8044 C CA . ASP E 1 186 ? 32.710 44.152 14.298 1.00 87.84 187 ASP E CA 1
ATOM 8045 C C . ASP E 1 186 ? 32.650 44.355 15.806 1.00 87.47 187 ASP E C 1
ATOM 8046 O O . ASP E 1 186 ? 32.955 45.436 16.319 1.00 86.63 187 ASP E O 1
ATOM 8051 N N . SER E 1 187 ? 32.258 43.299 16.510 1.00 86.76 188 SER E N 1
ATOM 8052 C CA . SER E 1 187 ? 32.146 43.341 17.958 1.00 86.39 188 SER E CA 1
ATOM 8053 C C . SER E 1 187 ? 32.419 41.979 18.591 1.00 85.97 188 SER E C 1
ATOM 8054 O O . SER E 1 187 ? 32.324 40.940 17.939 1.00 85.73 188 SER E O 1
ATOM 8057 N N . LEU E 1 188 ? 32.765 41.994 19.871 1.00 85.49 189 LEU E N 1
ATOM 8058 C CA . LEU E 1 188 ? 33.042 40.767 20.597 1.00 85.52 189 LEU E CA 1
ATOM 8059 C C . LEU E 1 188 ? 31.802 40.354 21.374 1.00 84.94 189 LEU E C 1
ATOM 8060 O O . LEU E 1 188 ? 31.099 41.203 21.922 1.00 83.81 189 LEU E O 1
ATOM 8065 N N . ASN E 1 194 ? 31.330 47.038 26.683 1.00 86.79 195 ASN E N 1
ATOM 8066 C CA . ASN E 1 194 ? 32.685 47.509 26.950 1.00 86.36 195 ASN E CA 1
ATOM 8067 C C . ASN E 1 194 ? 33.354 48.051 25.682 1.00 85.44 195 ASN E C 1
ATOM 8068 O O . ASN E 1 194 ? 33.990 47.299 24.935 1.00 85.14 195 ASN E O 1
ATOM 8073 N N . GLU E 1 195 ? 33.211 49.359 25.467 1.00 83.08 196 GLU E N 1
ATOM 8074 C CA . GLU E 1 195 ? 33.757 50.057 24.302 1.00 80.35 196 GLU E CA 1
ATOM 8075 C C . GLU E 1 195 ? 35.196 49.722 23.900 1.00 77.23 196 GLU E C 1
ATOM 8076 O O . GLU E 1 195 ? 35.430 49.175 22.820 1.00 77.79 196 GLU E O 1
ATOM 8082 N N . ILE E 1 196 ? 36.149 50.067 24.762 1.00 72.72 197 ILE E N 1
ATOM 8083 C CA . ILE E 1 196 ? 37.573 49.837 24.505 1.00 68.46 197 ILE E CA 1
ATOM 8084 C C . ILE E 1 196 ? 37.906 48.466 23.908 1.00 65.70 197 ILE E C 1
ATOM 8085 O O . ILE E 1 196 ? 38.890 48.319 23.190 1.00 64.35 197 ILE E O 1
ATOM 8090 N N . CYS E 1 197 ? 37.091 47.467 24.204 1.00 63.11 198 CYS E N 1
ATOM 8091 C CA . CYS E 1 197 ? 37.340 46.132 23.696 1.00 61.89 198 CYS E CA 1
ATOM 8092 C C . CYS E 1 197 ? 36.951 45.955 22.233 1.00 61.74 198 CYS E C 1
ATOM 8093 O O . CYS E 1 197 ? 37.688 45.341 21.464 1.00 61.47 198 CYS E O 1
ATOM 8096 N N . ASP E 1 198 ? 35.797 46.483 21.840 1.00 61.23 199 ASP E N 1
ATOM 8097 C CA . ASP E 1 198 ? 35.375 46.370 20.450 1.00 60.16 199 ASP E CA 1
ATOM 8098 C C . ASP E 1 198 ? 36.303 47.199 19.568 1.00 58.58 199 ASP E C 1
ATOM 8099 O O . ASP E 1 198 ? 36.724 46.750 18.500 1.00 57.31 199 ASP E O 1
ATOM 8104 N N . LEU E 1 199 ? 36.618 48.408 20.026 1.00 56.64 200 LEU E N 1
ATOM 8105 C CA . LEU E 1 199 ? 37.515 49.284 19.295 1.00 56.27 200 LEU E CA 1
ATOM 8106 C C . LEU E 1 199 ? 38.797 48.503 19.019 1.00 57.04 200 LEU E C 1
ATOM 8107 O O . LEU E 1 199 ? 39.243 48.392 17.872 1.00 55.67 200 LEU E O 1
ATOM 8112 N N . ALA E 1 200 ? 39.371 47.945 20.081 1.00 58.35 201 ALA E N 1
ATOM 8113 C CA . ALA E 1 200 ? 40.594 47.162 19.975 1.00 58.93 201 ALA E CA 1
ATOM 8114 C C . ALA E 1 200 ? 40.394 46.033 18.978 1.00 58.34 201 ALA E C 1
ATOM 8115 O O . ALA E 1 200 ? 41.245 45.780 18.130 1.00 57.48 201 ALA E O 1
ATOM 8117 N N . TYR E 1 201 ? 39.260 45.357 19.091 1.00 58.59 202 TYR E N 1
ATOM 8118 C CA . TYR E 1 201 ? 38.947 44.250 18.203 1.00 59.79 202 TYR E CA 1
ATOM 8119 C C . TYR E 1 201 ? 38.901 44.713 16.753 1.00 59.82 202 TYR E C 1
ATOM 8120 O O . TYR E 1 201 ? 39.401 44.037 15.859 1.00 59.17 202 TYR E O 1
ATOM 8129 N N . GLN E 1 202 ? 38.305 45.879 16.534 1.00 60.56 203 GLN E N 1
ATOM 8130 C CA . GLN E 1 202 ? 38.190 46.447 15.204 1.00 60.09 203 GLN E CA 1
ATOM 8131 C C . GLN E 1 202 ? 39.549 46.660 14.545 1.00 60.21 203 GLN E C 1
ATOM 8132 O O . GLN E 1 202 ? 39.708 46.411 13.350 1.00 60.65 203 GLN E O 1
ATOM 8138 N N . TYR E 1 203 ? 40.528 47.115 15.321 1.00 60.51 204 TYR E N 1
ATOM 8139 C CA . TYR E 1 203 ? 41.877 47.319 14.798 1.00 60.28 204 TYR E CA 1
ATOM 8140 C C . TYR E 1 203 ? 42.440 45.994 14.310 1.00 61.67 204 TYR E C 1
ATOM 8141 O O . TYR E 1 203 ? 43.080 45.930 13.267 1.00 62.16 204 TYR E O 1
ATOM 8150 N N . VAL E 1 204 ? 42.202 44.937 15.080 1.00 63.46 205 VAL E N 1
ATOM 8151 C CA . VAL E 1 204 ? 42.684 43.606 14.740 1.00 64.96 205 VAL E CA 1
ATOM 8152 C C . VAL E 1 204 ? 42.048 43.119 13.442 1.00 65.91 205 VAL E C 1
ATOM 8153 O O . VAL E 1 204 ? 42.749 42.644 12.551 1.00 64.75 205 VAL E O 1
ATOM 8157 N N . ARG E 1 205 ? 40.726 43.245 13.337 1.00 67.52 206 ARG E N 1
ATOM 8158 C CA . ARG E 1 205 ? 40.008 42.808 12.143 1.00 69.93 206 ARG E CA 1
ATOM 8159 C C . ARG E 1 205 ? 40.492 43.550 10.902 1.00 70.70 206 ARG E C 1
ATOM 8160 O O . ARG E 1 205 ? 40.654 42.964 9.831 1.00 69.70 206 ARG E O 1
ATOM 8168 N N . ALA E 1 206 ? 40.735 44.843 11.064 1.00 71.42 207 ALA E N 1
ATOM 8169 C CA . ALA E 1 206 ? 41.184 45.683 9.972 1.00 72.63 207 ALA E CA 1
ATOM 8170 C C . ALA E 1 206 ? 42.658 45.524 9.604 1.00 73.17 207 ALA E C 1
ATOM 8171 O O . ALA E 1 206 ? 43.046 45.810 8.476 1.00 74.38 207 ALA E O 1
ATOM 8173 N N . LEU E 1 207 ? 43.478 45.066 10.542 1.00 74.25 208 LEU E N 1
ATOM 8174 C CA . LEU E 1 207 ? 44.910 44.917 10.290 1.00 75.33 208 LEU E CA 1
ATOM 8175 C C . LEU E 1 207 ? 45.391 43.499 10.032 1.00 76.20 208 LEU E C 1
ATOM 8176 O O . LEU E 1 207 ? 46.451 43.297 9.439 1.00 76.40 208 LEU E O 1
ATOM 8181 N N . GLU E 1 208 ? 44.617 42.519 10.478 1.00 77.12 209 GLU E N 1
ATOM 8182 C CA . GLU E 1 208 ? 44.979 41.127 10.257 1.00 77.90 209 GLU E CA 1
ATOM 8183 C C . GLU E 1 208 ? 44.566 40.751 8.839 1.00 78.43 209 GLU E C 1
ATOM 8184 O O . GLU E 1 208 ? 45.379 40.088 8.155 1.00 79.37 209 GLU E O 1
ATOM 8190 N N . VAL F 2 1 ? 59.185 47.667 39.916 1.00 45.44 2 VAL F N 1
ATOM 8191 C CA . VAL F 2 1 ? 59.228 48.198 41.309 1.00 44.15 2 VAL F CA 1
ATOM 8192 C C . VAL F 2 1 ? 60.037 47.309 42.255 1.00 43.79 2 VAL F C 1
ATOM 8193 O O . VAL F 2 1 ? 60.016 46.088 42.132 1.00 41.83 2 VAL F O 1
ATOM 8197 N N . GLN F 2 2 ? 60.750 47.940 43.191 1.00 45.19 3 GLN F N 1
ATOM 8198 C CA . GLN F 2 2 ? 61.570 47.231 44.183 1.00 46.01 3 GLN F CA 1
ATOM 8199 C C . GLN F 2 2 ? 60.911 47.257 45.553 1.00 45.31 3 GLN F C 1
ATOM 8200 O O . GLN F 2 2 ? 60.607 48.329 46.074 1.00 47.21 3 GLN F O 1
ATOM 8206 N N . GLN F 2 3 ? 60.695 46.085 46.138 1.00 44.83 4 GLN F N 1
ATOM 8207 C CA . GLN F 2 3 ? 60.084 46.003 47.463 1.00 44.03 4 GLN F CA 1
ATOM 8208 C C . GLN F 2 3 ? 61.116 45.572 48.508 1.00 44.08 4 GLN F C 1
ATOM 8209 O O . GLN F 2 3 ? 61.597 44.434 48.486 1.00 44.46 4 GLN F O 1
ATOM 8215 N N . LEU F 2 4 ? 61.470 46.496 49.401 1.00 42.32 5 LEU F N 1
ATOM 8216 C CA . LEU F 2 4 ? 62.426 46.209 50.455 1.00 42.01 5 LEU F CA 1
ATOM 8217 C C . LEU F 2 4 ? 61.618 45.797 51.669 1.00 42.54 5 LEU F C 1
ATOM 8218 O O . LEU F 2 4 ? 60.668 46.486 52.044 1.00 44.03 5 LEU F O 1
ATOM 8223 N N . SER F 2 5 ? 61.983 44.685 52.300 1.00 41.56 6 SER F N 1
ATOM 8224 C CA . SER F 2 5 ? 61.198 44.245 53.442 1.00 41.59 6 SER F CA 1
ATOM 8225 C C . SER F 2 5 ? 61.966 43.483 54.505 1.00 42.14 6 SER F C 1
ATOM 8226 O O . SER F 2 5 ? 63.122 43.129 54.318 1.00 43.12 6 SER F O 1
ATOM 8229 N N . LEU F 2 6 ? 61.275 43.242 55.617 1.00 41.77 7 LEU F N 1
ATOM 8230 C CA . LEU F 2 6 ? 61.775 42.492 56.763 1.00 41.10 7 LEU F CA 1
ATOM 8231 C C . LEU F 2 6 ? 60.553 41.779 57.360 1.00 40.78 7 LEU F C 1
ATOM 8232 O O . LEU F 2 6 ? 59.447 42.320 57.346 1.00 40.02 7 LEU F O 1
ATOM 8237 N N . PHE F 2 7 ? 60.742 40.571 57.882 1.00 39.78 8 PHE F N 1
ATOM 8238 C CA . PHE F 2 7 ? 59.625 39.839 58.461 1.00 38.10 8 PHE F CA 1
ATOM 8239 C C . PHE F 2 7 ? 59.848 39.429 59.918 1.00 38.08 8 PHE F C 1
ATOM 8240 O O . PHE F 2 7 ? 60.950 39.578 60.453 1.00 40.27 8 PHE F O 1
ATOM 8248 N N . GLY F 2 8 ? 58.788 38.932 60.550 1.00 35.38 9 GLY F N 1
ATOM 8249 C CA . GLY F 2 8 ? 58.841 38.520 61.932 1.00 35.01 9 GLY F CA 1
ATOM 8250 C C . GLY F 2 8 ? 57.539 37.807 62.210 1.00 36.60 9 GLY F C 1
ATOM 8251 O O . GLY F 2 8 ? 56.820 37.508 61.260 1.00 36.14 9 GLY F O 1
ATOM 8252 N N . SER F 2 9 ? 57.228 37.539 63.482 1.00 38.25 10 SER F N 1
ATOM 8253 C CA . SER F 2 9 ? 55.985 36.850 63.853 1.00 41.05 10 SER F CA 1
ATOM 8254 C C . SER F 2 9 ? 55.654 36.944 65.349 1.00 42.77 10 SER F C 1
ATOM 8255 O O . SER F 2 9 ? 56.513 37.258 66.164 1.00 42.71 10 SER F O 1
ATOM 8258 N N . ILE F 2 10 ? 54.395 36.674 65.691 1.00 45.52 11 ILE F N 1
ATOM 8259 C CA . ILE F 2 10 ? 53.929 36.657 67.077 1.00 49.02 11 ILE F CA 1
ATOM 8260 C C . ILE F 2 10 ? 52.821 35.618 67.215 1.00 51.84 11 ILE F C 1
ATOM 8261 O O . ILE F 2 10 ? 51.979 35.475 66.323 1.00 53.75 11 ILE F O 1
ATOM 8266 N N . GLY F 2 11 ? 52.834 34.879 68.319 1.00 52.74 12 GLY F N 1
ATOM 8267 C CA . GLY F 2 11 ? 51.800 33.890 68.537 1.00 53.53 12 GLY F CA 1
ATOM 8268 C C . GLY F 2 11 ? 50.551 34.680 68.843 1.00 56.02 12 GLY F C 1
ATOM 8269 O O . GLY F 2 11 ? 50.650 35.823 69.286 1.00 55.77 12 GLY F O 1
ATOM 8270 N N . ASP F 2 12 ? 49.382 34.087 68.616 1.00 58.23 13 ASP F N 1
ATOM 8271 C CA . ASP F 2 12 ? 48.111 34.770 68.860 1.00 60.09 13 ASP F CA 1
ATOM 8272 C C . ASP F 2 12 ? 48.049 35.467 70.216 1.00 60.28 13 ASP F C 1
ATOM 8273 O O . ASP F 2 12 ? 47.352 36.464 70.376 1.00 59.68 13 ASP F O 1
ATOM 8278 N N . ASP F 2 13 ? 48.783 34.947 71.191 1.00 61.95 14 ASP F N 1
ATOM 8279 C CA . ASP F 2 13 ? 48.767 35.532 72.523 1.00 63.92 14 ASP F CA 1
ATOM 8280 C C . ASP F 2 13 ? 49.457 36.880 72.585 1.00 63.35 14 ASP F C 1
ATOM 8281 O O . ASP F 2 13 ? 49.108 37.725 73.410 1.00 64.36 14 ASP F O 1
ATOM 8286 N N . GLY F 2 14 ? 50.432 37.090 71.710 1.00 61.93 15 GLY F N 1
ATOM 8287 C CA . GLY F 2 14 ? 51.153 38.350 71.720 1.00 60.55 15 GLY F CA 1
ATOM 8288 C C . GLY F 2 14 ? 50.491 39.449 70.918 1.00 58.56 15 GLY F C 1
ATOM 8289 O O . GLY F 2 14 ? 50.871 40.608 71.024 1.00 58.95 15 GLY F O 1
ATOM 8290 N N . TYR F 2 15 ? 49.485 39.081 70.132 1.00 57.32 16 TYR F N 1
ATOM 8291 C CA . TYR F 2 15 ? 48.766 40.016 69.270 1.00 55.77 16 TYR F CA 1
ATOM 8292 C C . TYR F 2 15 ? 48.308 41.343 69.892 1.00 54.78 16 TYR F C 1
ATOM 8293 O O . TYR F 2 15 ? 48.812 42.397 69.519 1.00 54.65 16 TYR F O 1
ATOM 8302 N N . ASP F 2 16 ? 47.355 41.299 70.821 1.00 54.19 17 ASP F N 1
ATOM 8303 C CA . ASP F 2 16 ? 46.844 42.521 71.447 1.00 52.91 17 ASP F CA 1
ATOM 8304 C C . ASP F 2 16 ? 47.917 43.485 71.922 1.00 52.64 17 ASP F C 1
ATOM 8305 O O . ASP F 2 16 ? 47.768 44.695 71.804 1.00 52.87 17 ASP F O 1
ATOM 8310 N N . LEU F 2 17 ? 49.000 42.956 72.471 1.00 53.79 18 LEU F N 1
ATOM 8311 C CA . LEU F 2 17 ? 50.074 43.812 72.955 1.00 54.56 18 LEU F CA 1
ATOM 8312 C C . LEU F 2 17 ? 50.735 44.478 71.759 1.00 52.29 18 LEU F C 1
ATOM 8313 O O . LEU F 2 17 ? 50.678 45.697 71.614 1.00 53.35 18 LEU F O 1
ATOM 8318 N N . LEU F 2 18 ? 51.343 43.658 70.903 1.00 48.58 19 LEU F N 1
ATOM 8319 C CA . LEU F 2 18 ? 52.026 44.131 69.710 1.00 45.71 19 LEU F CA 1
ATOM 8320 C C . LEU F 2 18 ? 51.198 45.172 68.981 1.00 46.23 19 LEU F C 1
ATOM 8321 O O . LEU F 2 18 ? 51.741 46.146 68.457 1.00 47.64 19 LEU F O 1
ATOM 8326 N N . ILE F 2 19 ? 49.885 44.973 68.966 1.00 45.10 20 ILE F N 1
ATOM 8327 C CA . ILE F 2 19 ? 48.987 45.885 68.277 1.00 46.33 20 ILE F CA 1
ATOM 8328 C C . ILE F 2 19 ? 49.048 47.257 68.902 1.00 48.53 20 ILE F C 1
ATOM 8329 O O . ILE F 2 19 ? 49.360 48.236 68.229 1.00 48.44 20 ILE F O 1
ATOM 8334 N N . SER F 2 20 ? 48.749 47.307 70.194 1.00 51.39 21 SER F N 1
ATOM 8335 C CA . SER F 2 20 ? 48.752 48.537 70.960 1.00 54.83 21 SER F CA 1
ATOM 8336 C C . SER F 2 20 ? 50.140 49.184 71.010 1.00 56.49 21 SER F C 1
ATOM 8337 O O . SER F 2 20 ? 50.281 50.378 71.264 1.00 57.60 21 SER F O 1
ATOM 8340 N N . THR F 2 21 ? 51.169 48.394 70.765 1.00 57.29 22 THR F N 1
ATOM 8341 C CA . THR F 2 21 ? 52.506 48.940 70.740 1.00 59.23 22 THR F CA 1
ATOM 8342 C C . THR F 2 21 ? 52.650 49.674 69.409 1.00 58.97 22 THR F C 1
ATOM 8343 O O . THR F 2 21 ? 52.995 50.864 69.387 1.00 61.74 22 THR F O 1
ATOM 8347 N N . LEU F 2 22 ? 52.374 48.969 68.307 1.00 55.51 23 LEU F N 1
ATOM 8348 C CA . LEU F 2 22 ? 52.446 49.555 66.968 1.00 52.64 23 LEU F CA 1
ATOM 8349 C C . LEU F 2 22 ? 51.539 50.787 66.888 1.00 52.28 23 LEU F C 1
ATOM 8350 O O . LEU F 2 22 ? 51.803 51.709 66.125 1.00 51.57 23 LEU F O 1
ATOM 8355 N N . THR F 2 23 ? 50.477 50.804 67.686 1.00 53.46 24 THR F N 1
ATOM 8356 C CA . THR F 2 23 ? 49.571 51.940 67.697 1.00 56.37 24 THR F CA 1
ATOM 8357 C C . THR F 2 23 ? 50.276 53.182 68.201 1.00 58.46 24 THR F C 1
ATOM 8358 O O . THR F 2 23 ? 50.063 54.278 67.678 1.00 60.32 24 THR F O 1
ATOM 8362 N N . THR F 2 24 ? 51.120 53.019 69.214 1.00 59.94 25 THR F N 1
ATOM 8363 C CA . THR F 2 24 ? 51.834 54.162 69.772 1.00 60.76 25 THR F CA 1
ATOM 8364 C C . THR F 2 24 ? 53.001 54.594 68.908 1.00 59.86 25 THR F C 1
ATOM 8365 O O . THR F 2 24 ? 53.297 55.786 68.820 1.00 60.80 25 THR F O 1
ATOM 8369 N N . ILE F 2 25 ? 53.658 53.625 68.276 1.00 58.13 26 ILE F N 1
ATOM 8370 C CA . ILE F 2 25 ? 54.802 53.901 67.412 1.00 56.93 26 ILE F CA 1
ATOM 8371 C C . ILE F 2 25 ? 54.405 54.588 66.099 1.00 56.06 26 ILE F C 1
ATOM 8372 O O . ILE F 2 25 ? 55.103 55.481 65.620 1.00 56.48 26 ILE F O 1
ATOM 8377 N N . SER F 2 26 ? 53.286 54.162 65.520 1.00 53.53 27 SER F N 1
ATOM 8378 C CA . SER F 2 26 ? 52.804 54.736 64.272 1.00 49.66 27 SER F CA 1
ATOM 8379 C C . SER F 2 26 ? 51.833 55.892 64.537 1.00 48.34 27 SER F C 1
ATOM 8380 O O . SER F 2 26 ? 51.640 56.752 63.676 1.00 47.46 27 SER F O 1
ATOM 8383 N N . GLY F 2 27 ? 51.212 55.900 65.713 1.00 45.06 28 GLY F N 1
ATOM 8384 C CA . GLY F 2 27 ? 50.285 56.968 66.039 1.00 44.32 28 GLY F CA 1
ATOM 8385 C C . GLY F 2 27 ? 48.822 56.736 65.673 1.00 44.74 28 GLY F C 1
ATOM 8386 O O . GLY F 2 27 ? 47.948 57.486 66.104 1.00 46.80 28 GLY F O 1
ATOM 8387 N N . ASN F 2 28 ? 48.529 55.711 64.880 1.00 42.99 29 ASN F N 1
ATOM 8388 C CA . ASN F 2 28 ? 47.147 55.443 64.496 1.00 40.30 29 ASN F CA 1
ATOM 8389 C C . ASN F 2 28 ? 46.860 53.999 64.802 1.00 39.01 29 ASN F C 1
ATOM 8390 O O . ASN F 2 28 ? 47.767 53.181 64.806 1.00 39.21 29 ASN F O 1
ATOM 8395 N N . PRO F 2 29 ? 45.595 53.668 65.095 1.00 38.55 30 PRO F N 1
ATOM 8396 C CA . PRO F 2 29 ? 45.228 52.278 65.379 1.00 37.80 30 PRO F CA 1
ATOM 8397 C C . PRO F 2 29 ? 45.280 51.505 64.052 1.00 37.99 30 PRO F C 1
ATOM 8398 O O . PRO F 2 29 ? 45.329 52.098 62.977 1.00 38.46 30 PRO F O 1
ATOM 8402 N N . PRO F 2 30 ? 45.287 50.170 64.108 1.00 38.11 31 PRO F N 1
ATOM 8403 C CA . PRO F 2 30 ? 45.346 49.350 62.891 1.00 36.81 31 PRO F CA 1
ATOM 8404 C C . PRO F 2 30 ? 44.138 49.445 61.935 1.00 36.45 31 PRO F C 1
ATOM 8405 O O . PRO F 2 30 ? 43.019 49.800 62.330 1.00 35.28 31 PRO F O 1
ATOM 8409 N N . LEU F 2 31 ? 44.380 49.086 60.680 1.00 34.07 32 LEU F N 1
ATOM 8410 C CA . LEU F 2 31 ? 43.347 49.088 59.669 1.00 32.77 32 LEU F CA 1
ATOM 8411 C C . LEU F 2 31 ? 43.111 47.679 59.098 1.00 33.00 32 LEU F C 1
ATOM 8412 O O . LEU F 2 31 ? 44.013 47.078 58.520 1.00 35.71 32 LEU F O 1
ATOM 8417 N N . LEU F 2 32 ? 41.900 47.157 59.260 1.00 31.90 33 LEU F N 1
ATOM 8418 C CA . LEU F 2 32 ? 41.541 45.826 58.733 1.00 31.22 33 LEU F CA 1
ATOM 8419 C C . LEU F 2 32 ? 41.586 45.776 57.197 1.00 31.77 33 LEU F C 1
ATOM 8420 O O . LEU F 2 32 ? 41.112 46.702 56.529 1.00 33.63 33 LEU F O 1
ATOM 8425 N N . TYR F 2 33 ? 42.131 44.691 56.644 1.00 29.83 34 TYR F N 1
ATOM 8426 C CA . TYR F 2 33 ? 42.195 44.513 55.203 1.00 27.65 34 TYR F CA 1
ATOM 8427 C C . TYR F 2 33 ? 42.358 43.036 54.875 1.00 29.14 34 TYR F C 1
ATOM 8428 O O . TYR F 2 33 ? 42.766 42.248 55.723 1.00 30.64 34 TYR F O 1
ATOM 8437 N N . ASN F 2 34 ? 42.051 42.668 53.635 1.00 30.30 35 ASN F N 1
ATOM 8438 C CA . ASN F 2 34 ? 42.193 41.290 53.183 1.00 31.73 35 ASN F CA 1
ATOM 8439 C C . ASN F 2 34 ? 42.554 41.299 51.709 1.00 33.91 35 ASN F C 1
ATOM 8440 O O . ASN F 2 34 ? 42.536 42.341 51.063 1.00 33.89 35 ASN F O 1
ATOM 8445 N N . SER F 2 35 ? 42.870 40.125 51.182 1.00 36.43 36 SER F N 1
ATOM 8446 C CA . SER F 2 35 ? 43.196 39.992 49.782 1.00 38.83 36 SER F CA 1
ATOM 8447 C C . SER F 2 35 ? 43.317 38.527 49.424 1.00 38.90 36 SER F C 1
ATOM 8448 O O . SER F 2 35 ? 43.864 37.729 50.178 1.00 39.48 36 SER F O 1
ATOM 8451 N N . LEU F 2 36 ? 42.803 38.194 48.253 1.00 39.38 37 LEU F N 1
ATOM 8452 C CA . LEU F 2 36 ? 42.839 36.845 47.737 1.00 38.81 37 LEU F CA 1
ATOM 8453 C C . LEU F 2 36 ? 43.916 36.835 46.652 1.00 39.07 37 LEU F C 1
ATOM 8454 O O . LEU F 2 36 ? 44.016 37.769 45.858 1.00 39.79 37 LEU F O 1
ATOM 8459 N N . CYS F 2 37 ? 44.738 35.796 46.644 1.00 39.18 38 CYS F N 1
ATOM 8460 C CA . CYS F 2 37 ? 45.792 35.649 45.654 1.00 39.52 38 CYS F CA 1
ATOM 8461 C C . CYS F 2 37 ? 45.623 34.299 45.001 1.00 39.00 38 CYS F C 1
ATOM 8462 O O . CYS F 2 37 ? 45.484 33.282 45.684 1.00 38.93 38 CYS F O 1
ATOM 8465 N N . THR F 2 38 ? 45.620 34.287 43.677 1.00 39.07 39 THR F N 1
ATOM 8466 C CA . THR F 2 38 ? 45.506 33.038 42.935 1.00 37.62 39 THR F CA 1
ATOM 8467 C C . THR F 2 38 ? 46.799 32.921 42.168 1.00 36.48 39 THR F C 1
ATOM 8468 O O . THR F 2 38 ? 47.190 33.844 41.470 1.00 38.11 39 THR F O 1
ATOM 8472 N N . VAL F 2 39 ? 47.493 31.807 42.327 1.00 36.76 40 VAL F N 1
ATOM 8473 C CA . VAL F 2 39 ? 48.756 31.635 41.627 1.00 37.35 40 VAL F CA 1
ATOM 8474 C C . VAL F 2 39 ? 48.573 30.740 40.405 1.00 38.39 40 VAL F C 1
ATOM 8475 O O . VAL F 2 39 ? 47.849 29.753 40.447 1.00 40.12 40 VAL F O 1
ATOM 8479 N N . TRP F 2 40 ? 49.233 31.089 39.312 1.00 39.22 41 TRP F N 1
ATOM 8480 C CA . TRP F 2 40 ? 49.108 30.325 38.082 1.00 40.18 41 TRP F CA 1
ATOM 8481 C C . TRP F 2 40 ? 50.481 29.932 37.561 1.00 41.33 41 TRP F C 1
ATOM 8482 O O . TRP F 2 40 ? 51.465 30.645 37.778 1.00 43.26 41 TRP F O 1
ATOM 8493 N N . LYS F 2 41 ? 50.560 28.801 36.877 1.00 40.63 42 LYS F N 1
ATOM 8494 C CA . LYS F 2 41 ? 51.847 28.382 36.358 1.00 43.11 42 LYS F CA 1
ATOM 8495 C C . LYS F 2 41 ? 51.709 27.990 34.909 1.00 43.05 42 LYS F C 1
ATOM 8496 O O . LYS F 2 41 ? 50.601 27.760 34.425 1.00 41.29 42 LYS F O 1
ATOM 8502 N N . PRO F 2 42 ? 52.841 27.923 34.190 1.00 44.53 43 PRO F N 1
ATOM 8503 C CA . PRO F 2 42 ? 52.794 27.543 32.778 1.00 45.67 43 PRO F CA 1
ATOM 8504 C C . PRO F 2 42 ? 52.169 26.167 32.676 1.00 47.40 43 PRO F C 1
ATOM 8505 O O . PRO F 2 42 ? 52.531 25.247 33.415 1.00 46.75 43 PRO F O 1
ATOM 8509 N N . ASN F 2 43 ? 51.210 26.041 31.772 1.00 50.80 44 ASN F N 1
ATOM 8510 C CA . ASN F 2 43 ? 50.524 24.780 31.550 1.00 52.09 44 ASN F CA 1
ATOM 8511 C C . ASN F 2 43 ? 51.583 23.703 31.333 1.00 53.99 44 ASN F C 1
ATOM 8512 O O . ASN F 2 43 ? 52.366 23.778 30.388 1.00 52.94 44 ASN F O 1
ATOM 8517 N N . PRO F 2 44 ? 51.641 22.698 32.218 1.00 55.99 45 PRO F N 1
ATOM 8518 C CA . PRO F 2 44 ? 52.644 21.641 32.046 1.00 57.30 45 PRO F CA 1
ATOM 8519 C C . PRO F 2 44 ? 52.370 20.687 30.880 1.00 59.40 45 PRO F C 1
ATOM 8520 O O . PRO F 2 44 ? 53.235 19.900 30.521 1.00 59.85 45 PRO F O 1
ATOM 8524 N N . SER F 2 45 ? 51.174 20.763 30.293 1.00 62.69 46 SER F N 1
ATOM 8525 C CA . SER F 2 45 ? 50.807 19.919 29.148 1.00 66.93 46 SER F CA 1
ATOM 8526 C C . SER F 2 45 ? 51.466 20.464 27.893 1.00 70.04 46 SER F C 1
ATOM 8527 O O . SER F 2 45 ? 51.993 19.704 27.076 1.00 70.91 46 SER F O 1
ATOM 8530 N N . TYR F 2 46 ? 51.409 21.783 27.724 1.00 73.26 47 TYR F N 1
ATOM 8531 C CA . TYR F 2 46 ? 52.060 22.404 26.580 1.00 76.12 47 TYR F CA 1
ATOM 8532 C C . TYR F 2 46 ? 53.533 22.224 26.896 1.00 78.85 47 TYR F C 1
ATOM 8533 O O . TYR F 2 46 ? 53.884 21.741 27.969 1.00 79.98 47 TYR F O 1
ATOM 8542 N N . ASP F 2 47 ? 54.398 22.599 25.970 1.00 82.03 48 ASP F N 1
ATOM 8543 C CA . ASP F 2 47 ? 55.821 22.478 26.208 1.00 85.06 48 ASP F CA 1
ATOM 8544 C C . ASP F 2 47 ? 56.547 23.351 25.207 1.00 85.50 48 ASP F C 1
ATOM 8545 O O . ASP F 2 47 ? 56.356 23.228 23.991 1.00 84.88 48 ASP F O 1
ATOM 8550 N N . VAL F 2 48 ? 57.360 24.253 25.746 1.00 85.57 49 VAL F N 1
ATOM 8551 C CA . VAL F 2 48 ? 58.138 25.188 24.953 1.00 85.91 49 VAL F CA 1
ATOM 8552 C C . VAL F 2 48 ? 59.533 25.335 25.566 1.00 86.20 49 VAL F C 1
ATOM 8553 O O . VAL F 2 48 ? 59.748 25.021 26.739 1.00 85.67 49 VAL F O 1
ATOM 8557 N N . GLU F 2 49 ? 60.481 25.793 24.759 1.00 86.88 50 GLU F N 1
ATOM 8558 C CA . GLU F 2 49 ? 61.852 25.982 25.208 1.00 87.47 50 GLU F CA 1
ATOM 8559 C C . GLU F 2 49 ? 61.890 27.155 26.169 1.00 87.97 50 GLU F C 1
ATOM 8560 O O . GLU F 2 49 ? 60.898 27.858 26.340 1.00 88.23 50 GLU F O 1
ATOM 8566 N N . ASN F 2 50 ? 63.039 27.357 26.800 1.00 89.17 51 ASN F N 1
ATOM 8567 C CA . ASN F 2 50 ? 63.215 28.460 27.732 1.00 90.12 51 ASN F CA 1
ATOM 8568 C C . ASN F 2 50 ? 64.273 29.373 27.152 1.00 91.11 51 ASN F C 1
ATOM 8569 O O . ASN F 2 50 ? 65.347 29.551 27.721 1.00 91.33 51 ASN F O 1
ATOM 8574 N N . VAL F 2 51 ? 63.942 29.942 25.999 1.00 92.40 52 VAL F N 1
ATOM 8575 C CA . VAL F 2 51 ? 64.827 30.835 25.274 1.00 93.36 52 VAL F CA 1
ATOM 8576 C C . VAL F 2 51 ? 63.961 31.766 24.412 1.00 94.64 52 VAL F C 1
ATOM 8577 O O . VAL F 2 51 ? 62.788 31.478 24.183 1.00 94.24 52 VAL F O 1
ATOM 8581 N N . ASN F 2 52 ? 64.528 32.877 23.944 1.00 96.74 53 ASN F N 1
ATOM 8582 C CA . ASN F 2 52 ? 63.778 33.834 23.122 1.00 98.89 53 ASN F CA 1
ATOM 8583 C C . ASN F 2 52 ? 64.094 33.781 21.637 1.00 100.20 53 ASN F C 1
ATOM 8584 O O . ASN F 2 52 ? 64.760 32.867 21.149 1.00 100.16 53 ASN F O 1
ATOM 8589 N N . SER F 2 53 ? 63.602 34.798 20.931 1.00 101.75 54 SER F N 1
ATOM 8590 C CA . SER F 2 53 ? 63.835 34.951 19.501 1.00 102.68 54 SER F CA 1
ATOM 8591 C C . SER F 2 53 ? 65.261 35.481 19.396 1.00 103.40 54 SER F C 1
ATOM 8592 O O . SER F 2 53 ? 65.785 35.720 18.306 1.00 103.39 54 SER F O 1
ATOM 8595 N N . ARG F 2 54 ? 65.864 35.677 20.567 1.00 103.83 55 ARG F N 1
ATOM 8596 C CA . ARG F 2 54 ? 67.240 36.136 20.703 1.00 104.28 55 ARG F CA 1
ATOM 8597 C C . ARG F 2 54 ? 67.827 35.223 21.774 1.00 103.80 55 ARG F C 1
ATOM 8598 O O . ARG F 2 54 ? 68.047 35.641 22.910 1.00 104.18 55 ARG F O 1
ATOM 8606 N N . ASN F 2 55 ? 68.053 33.969 21.390 1.00 102.84 56 ASN F N 1
ATOM 8607 C CA . ASN F 2 55 ? 68.592 32.926 22.260 1.00 101.28 56 ASN F CA 1
ATOM 8608 C C . ASN F 2 55 ? 69.123 33.386 23.621 1.00 99.98 56 ASN F C 1
ATOM 8609 O O . ASN F 2 55 ? 70.325 33.603 23.790 1.00 100.29 56 ASN F O 1
ATOM 8614 N N . GLN F 2 56 ? 68.213 33.529 24.581 1.00 97.69 57 GLN F N 1
ATOM 8615 C CA . GLN F 2 56 ? 68.548 33.941 25.947 1.00 95.22 57 GLN F CA 1
ATOM 8616 C C . GLN F 2 56 ? 67.785 33.056 26.932 1.00 93.07 57 GLN F C 1
ATOM 8617 O O . GLN F 2 56 ? 66.620 32.729 26.703 1.00 92.93 57 GLN F O 1
ATOM 8623 N N . LEU F 2 57 ? 68.435 32.673 28.027 1.00 89.84 58 LEU F N 1
ATOM 8624 C CA . LEU F 2 57 ? 67.793 31.820 29.019 1.00 86.74 58 LEU F CA 1
ATOM 8625 C C . LEU F 2 57 ? 66.629 32.539 29.698 1.00 83.88 58 LEU F C 1
ATOM 8626 O O . LEU F 2 57 ? 66.798 33.607 30.281 1.00 83.12 58 LEU F O 1
ATOM 8631 N N . VAL F 2 58 ? 65.443 31.950 29.601 1.00 80.75 59 VAL F N 1
ATOM 8632 C CA . VAL F 2 58 ? 64.249 32.506 30.222 1.00 77.58 59 VAL F CA 1
ATOM 8633 C C . VAL F 2 58 ? 63.665 31.425 31.112 1.00 75.63 59 VAL F C 1
ATOM 8634 O O . VAL F 2 58 ? 63.204 30.393 30.635 1.00 75.95 59 VAL F O 1
ATOM 8638 N N . GLU F 2 59 ? 63.701 31.668 32.414 1.00 73.26 60 GLU F N 1
ATOM 8639 C CA . GLU F 2 59 ? 63.194 30.715 33.388 1.00 69.90 60 GLU F CA 1
ATOM 8640 C C . GLU F 2 59 ? 61.700 30.866 33.634 1.00 65.50 60 GLU F C 1
ATOM 8641 O O . GLU F 2 59 ? 61.211 31.960 33.894 1.00 66.50 60 GLU F O 1
ATOM 8647 N N . PRO F 2 60 ? 60.955 29.758 33.545 1.00 60.99 61 PRO F N 1
ATOM 8648 C CA . PRO F 2 60 ? 59.505 29.757 33.758 1.00 57.91 61 PRO F CA 1
ATOM 8649 C C . PRO F 2 60 ? 59.134 30.234 35.165 1.00 55.08 61 PRO F C 1
ATOM 8650 O O . PRO F 2 60 ? 59.730 29.834 36.164 1.00 55.16 61 PRO F O 1
ATOM 8654 N N . ASN F 2 61 ? 58.138 31.093 35.252 1.00 51.66 62 ASN F N 1
ATOM 8655 C CA . ASN F 2 61 ? 57.775 31.602 36.550 1.00 48.97 62 ASN F CA 1
ATOM 8656 C C . ASN F 2 61 ? 56.274 31.587 36.739 1.00 47.57 62 ASN F C 1
ATOM 8657 O O . ASN F 2 61 ? 55.517 31.448 35.778 1.00 47.99 62 ASN F O 1
ATOM 8662 N N . ARG F 2 62 ? 55.844 31.731 37.986 1.00 43.95 63 ARG F N 1
ATOM 8663 C CA . ARG F 2 62 ? 54.428 31.753 38.282 1.00 42.98 63 ARG F CA 1
ATOM 8664 C C . ARG F 2 62 ? 53.916 33.186 38.175 1.00 43.03 63 ARG F C 1
ATOM 8665 O O . ARG F 2 62 ? 54.690 34.142 38.347 1.00 42.39 63 ARG F O 1
ATOM 8673 N N . ILE F 2 63 ? 52.626 33.329 37.867 1.00 42.02 64 ILE F N 1
ATOM 8674 C CA . ILE F 2 63 ? 51.983 34.638 37.796 1.00 42.16 64 ILE F CA 1
ATOM 8675 C C . ILE F 2 63 ? 51.026 34.670 38.985 1.00 42.28 64 ILE F C 1
ATOM 8676 O O . ILE F 2 63 ? 50.348 33.678 39.276 1.00 40.90 64 ILE F O 1
ATOM 8681 N N . LYS F 2 64 ? 50.975 35.801 39.678 1.00 42.27 65 LYS F N 1
ATOM 8682 C CA . LYS F 2 64 ? 50.074 35.937 40.823 1.00 42.56 65 LYS F CA 1
ATOM 8683 C C . LYS F 2 64 ? 49.019 37.011 40.541 1.00 41.43 65 LYS F C 1
ATOM 8684 O O . LYS F 2 64 ? 49.343 38.145 40.193 1.00 39.94 65 LYS F O 1
ATOM 8690 N N . LEU F 2 65 ? 47.757 36.614 40.670 1.00 39.76 66 LEU F N 1
ATOM 8691 C CA . LEU F 2 65 ? 46.612 37.488 40.460 1.00 39.64 66 LEU F CA 1
ATOM 8692 C C . LEU F 2 65 ? 46.052 37.822 41.854 1.00 40.27 66 LEU F C 1
ATOM 8693 O O . LEU F 2 65 ? 45.730 36.918 42.634 1.00 41.35 66 LEU F O 1
ATOM 8698 N N . SER F 2 66 ? 45.913 39.103 42.176 1.00 38.00 67 SER F N 1
ATOM 8699 C CA . SER F 2 66 ? 45.443 39.445 43.512 1.00 37.61 67 SER F CA 1
ATOM 8700 C C . SER F 2 66 ? 44.385 40.542 43.560 1.00 37.61 67 SER F C 1
ATOM 8701 O O . SER F 2 66 ? 44.360 41.419 42.696 1.00 37.76 67 SER F O 1
ATOM 8704 N N . LYS F 2 67 ? 43.520 40.482 44.579 1.00 38.01 68 LYS F N 1
ATOM 8705 C CA . LYS F 2 67 ? 42.450 41.471 44.780 1.00 37.45 68 LYS F CA 1
ATOM 8706 C C . LYS F 2 67 ? 41.754 41.315 46.129 1.00 37.77 68 LYS F C 1
ATOM 8707 O O . LYS F 2 67 ? 41.890 40.304 46.809 1.00 37.64 68 LYS F O 1
ATOM 8713 N N . GLU F 2 68 ? 40.975 42.320 46.492 1.00 38.71 69 GLU F N 1
ATOM 8714 C CA . GLU F 2 68 ? 40.240 42.303 47.746 1.00 39.50 69 GLU F CA 1
ATOM 8715 C C . GLU F 2 68 ? 38.873 41.649 47.545 1.00 38.22 69 GLU F C 1
ATOM 8716 O O . GLU F 2 68 ? 38.268 41.775 46.479 1.00 38.29 69 GLU F O 1
ATOM 8722 N N . VAL F 2 69 ? 38.401 40.950 48.573 1.00 35.75 70 VAL F N 1
ATOM 8723 C CA . VAL F 2 69 ? 37.092 40.325 48.542 1.00 33.73 70 VAL F CA 1
ATOM 8724 C C . VAL F 2 69 ? 36.308 40.994 49.666 1.00 32.00 70 VAL F C 1
ATOM 8725 O O . VAL F 2 69 ? 36.864 41.303 50.708 1.00 32.96 70 VAL F O 1
ATOM 8729 N N . PRO F 2 70 ? 35.025 41.280 49.458 1.00 31.27 71 PRO F N 1
ATOM 8730 C CA . PRO F 2 70 ? 34.373 41.905 50.612 1.00 32.34 71 PRO F CA 1
ATOM 8731 C C . PRO F 2 70 ? 34.264 40.860 51.736 1.00 34.18 71 PRO F C 1
ATOM 8732 O O . PRO F 2 70 ? 33.939 39.694 51.484 1.00 33.37 71 PRO F O 1
ATOM 8736 N N . PHE F 2 71 ? 34.566 41.277 52.969 1.00 35.90 72 PHE F N 1
ATOM 8737 C CA . PHE F 2 71 ? 34.558 40.385 54.139 1.00 33.89 72 PHE F CA 1
ATOM 8738 C C . PHE F 2 71 ? 33.280 39.602 54.312 1.00 34.45 72 PHE F C 1
ATOM 8739 O O . PHE F 2 71 ? 33.311 38.469 54.791 1.00 34.60 72 PHE F O 1
ATOM 8747 N N . SER F 2 72 ? 32.157 40.192 53.921 1.00 34.45 73 SER F N 1
ATOM 8748 C CA . SER F 2 72 ? 30.881 39.511 54.055 1.00 36.80 73 SER F CA 1
ATOM 8749 C C . SER F 2 72 ? 30.874 38.197 53.273 1.00 40.80 73 SER F C 1
ATOM 8750 O O . SER F 2 72 ? 29.966 37.384 53.437 1.00 44.43 73 SER F O 1
ATOM 8753 N N . TYR F 2 73 ? 31.872 37.983 52.419 1.00 41.01 74 TYR F N 1
ATOM 8754 C CA . TYR F 2 73 ? 31.951 36.752 51.640 1.00 40.71 74 TYR F CA 1
ATOM 8755 C C . TYR F 2 73 ? 33.112 35.912 52.100 1.00 41.92 74 TYR F C 1
ATOM 8756 O O . TYR F 2 73 ? 33.507 34.966 51.424 1.00 42.26 74 TYR F O 1
ATOM 8765 N N . LEU F 2 74 ? 33.668 36.251 53.252 1.00 42.38 75 LEU F N 1
ATOM 8766 C CA . LEU F 2 74 ? 34.801 35.501 53.755 1.00 43.00 75 LEU F CA 1
ATOM 8767 C C . LEU F 2 74 ? 34.629 35.077 55.204 1.00 43.51 75 LEU F C 1
ATOM 8768 O O . LEU F 2 74 ? 35.293 34.169 55.674 1.00 41.64 75 LEU F O 1
ATOM 8773 N N . ILE F 2 75 ? 33.715 35.737 55.899 1.00 48.00 76 ILE F N 1
ATOM 8774 C CA . ILE F 2 75 ? 33.470 35.487 57.313 1.00 50.60 76 ILE F CA 1
ATOM 8775 C C . ILE F 2 75 ? 32.013 35.161 57.605 1.00 54.08 76 ILE F C 1
ATOM 8776 O O . ILE F 2 75 ? 31.113 35.578 56.873 1.00 53.48 76 ILE F O 1
ATOM 8781 N N . ASP F 2 76 ? 31.796 34.434 58.698 1.00 59.28 77 ASP F N 1
ATOM 8782 C CA . ASP F 2 76 ? 30.460 34.044 59.147 1.00 63.35 77 ASP F CA 1
ATOM 8783 C C . ASP F 2 76 ? 29.542 35.232 59.532 1.00 63.81 77 ASP F C 1
ATOM 8784 O O . ASP F 2 76 ? 28.346 35.228 59.210 1.00 62.32 77 ASP F O 1
ATOM 8789 N N . GLU F 2 77 ? 30.099 36.237 60.216 1.00 65.67 78 GLU F N 1
ATOM 8790 C CA . GLU F 2 77 ? 29.340 37.432 60.647 1.00 67.56 78 GLU F CA 1
ATOM 8791 C C . GLU F 2 77 ? 30.227 38.647 60.929 1.00 67.68 78 GLU F C 1
ATOM 8792 O O . GLU F 2 77 ? 30.196 39.204 62.034 1.00 65.58 78 GLU F O 1
ATOM 8798 N N . ASP F 2 142 ? 41.395 30.993 63.775 1.00 87.40 143 ASP F N 1
ATOM 8799 C CA . ASP F 2 142 ? 40.804 30.265 62.654 1.00 87.17 143 ASP F CA 1
ATOM 8800 C C . ASP F 2 142 ? 39.298 30.106 62.847 1.00 86.85 143 ASP F C 1
ATOM 8801 O O . ASP F 2 142 ? 38.725 30.558 63.847 1.00 87.21 143 ASP F O 1
ATOM 8806 N N . ASP F 2 143 ? 38.671 29.451 61.877 1.00 85.72 144 ASP F N 1
ATOM 8807 C CA . ASP F 2 143 ? 37.237 29.214 61.880 1.00 82.69 144 ASP F CA 1
ATOM 8808 C C . ASP F 2 143 ? 36.408 30.475 62.058 1.00 79.33 144 ASP F C 1
ATOM 8809 O O . ASP F 2 143 ? 35.611 30.598 62.985 1.00 79.04 144 ASP F O 1
ATOM 8814 N N . ILE F 2 144 ? 36.653 31.421 61.156 1.00 74.59 145 ILE F N 1
ATOM 8815 C CA . ILE F 2 144 ? 35.929 32.676 61.077 1.00 69.62 145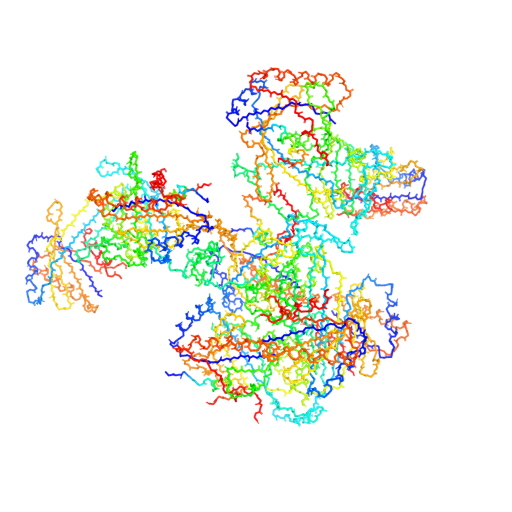 ILE F CA 1
ATOM 8816 C C . ILE F 2 144 ? 35.795 32.758 59.574 1.00 66.49 145 ILE F C 1
ATOM 8817 O O . ILE F 2 144 ? 34.953 33.484 59.045 1.00 67.38 145 ILE F O 1
ATOM 8822 N N . ILE F 2 145 ? 36.638 31.976 58.897 1.00 62.23 146 ILE F N 1
ATOM 8823 C CA . ILE F 2 145 ? 36.624 31.906 57.444 1.00 60.02 146 ILE F CA 1
ATOM 8824 C C . ILE F 2 145 ? 35.440 31.047 57.033 1.00 58.58 146 ILE F C 1
ATOM 8825 O O . ILE F 2 145 ? 35.192 29.983 57.596 1.00 59.66 146 ILE F O 1
ATOM 8830 N N . ASP F 2 146 ? 34.710 31.527 56.046 1.00 55.60 147 ASP F N 1
ATOM 8831 C CA . ASP F 2 146 ? 33.546 30.843 55.557 1.00 52.12 147 ASP F CA 1
ATOM 8832 C C . ASP F 2 146 ? 33.366 31.425 54.166 1.00 51.54 147 ASP F C 1
ATOM 8833 O O . ASP F 2 146 ? 32.831 32.519 54.001 1.00 50.60 147 ASP F O 1
ATOM 8838 N N . VAL F 2 147 ? 33.856 30.703 53.168 1.00 50.05 148 VAL F N 1
ATOM 8839 C CA . VAL F 2 147 ? 33.756 31.151 51.789 1.00 50.11 148 VAL F CA 1
ATOM 8840 C C . VAL F 2 147 ? 32.931 30.190 50.936 1.00 50.29 148 VAL F C 1
ATOM 8841 O O . VAL F 2 147 ? 33.107 28.978 51.018 1.00 50.51 148 VAL F O 1
ATOM 8845 N N . ASP F 2 148 ? 32.027 30.736 50.125 1.00 50.15 149 ASP F N 1
ATOM 8846 C CA . ASP F 2 148 ? 31.203 29.916 49.250 1.00 50.54 149 ASP F CA 1
ATOM 8847 C C . ASP F 2 148 ? 32.040 29.541 48.039 1.00 52.17 149 ASP F C 1
ATOM 8848 O O . ASP F 2 148 ? 32.520 30.411 47.317 1.00 51.95 149 ASP F O 1
ATOM 8853 N N . MET F 2 149 ? 32.220 28.244 47.818 1.00 54.25 150 MET F N 1
ATOM 8854 C CA . MET F 2 149 ? 33.022 27.787 46.691 1.00 56.72 150 MET F CA 1
ATOM 8855 C C . MET F 2 149 ? 32.194 27.358 45.484 1.00 57.39 150 MET F C 1
ATOM 8856 O O . MET F 2 149 ? 31.165 26.698 45.618 1.00 57.39 150 MET F O 1
ATOM 8861 N N . ASP F 2 150 ? 32.655 27.752 44.304 1.00 59.54 151 ASP F N 1
ATOM 8862 C CA . ASP F 2 150 ? 31.991 27.435 43.041 1.00 62.08 151 ASP F CA 1
ATOM 8863 C C . ASP F 2 150 ? 32.922 26.564 42.210 1.00 61.55 151 ASP F C 1
ATOM 8864 O O . ASP F 2 150 ? 33.980 27.028 41.789 1.00 63.36 151 ASP F O 1
ATOM 8869 N N . ALA F 2 151 ? 32.549 25.314 41.959 1.00 60.46 152 ALA F N 1
ATOM 8870 C CA . ALA F 2 151 ? 33.416 24.453 41.153 1.00 59.94 152 ALA F CA 1
ATOM 8871 C C . ALA F 2 151 ? 32.928 24.220 39.710 1.00 58.39 152 ALA F C 1
ATOM 8872 O O . ALA F 2 151 ? 33.184 23.169 39.130 1.00 58.40 152 ALA F O 1
ATOM 8874 N N . SER F 2 152 ? 32.211 25.190 39.146 1.00 55.74 153 SER F N 1
ATOM 8875 C CA . SER F 2 152 ? 31.760 25.086 37.764 1.00 54.59 153 SER F CA 1
ATOM 8876 C C . SER F 2 152 ? 32.309 26.315 37.062 1.00 53.85 153 SER F C 1
ATOM 8877 O O . SER F 2 152 ? 32.537 27.338 37.693 1.00 53.83 153 SER F O 1
ATOM 8880 N N . PRO F 2 153 ? 32.532 26.238 35.741 1.00 53.56 154 PRO F N 1
ATOM 8881 C CA . PRO F 2 153 ? 33.073 27.407 35.043 1.00 51.46 154 PRO F CA 1
ATOM 8882 C C . PRO F 2 153 ? 32.252 28.676 35.170 1.00 52.09 154 PRO F C 1
ATOM 8883 O O . PRO F 2 153 ? 31.020 28.638 35.242 1.00 51.94 154 PRO F O 1
ATOM 8887 N N . ALA F 2 154 ? 32.956 29.802 35.214 1.00 52.69 155 ALA F N 1
ATOM 8888 C CA . ALA F 2 154 ? 32.321 31.109 35.317 1.00 52.83 155 ALA F CA 1
ATOM 8889 C C . ALA F 2 154 ? 31.525 31.365 34.041 1.00 52.83 155 ALA F C 1
ATOM 8890 O O . ALA F 2 154 ? 31.771 30.734 33.015 1.00 54.11 155 ALA F O 1
ATOM 8892 N N . PRO F 2 155 ? 30.549 32.284 34.084 1.00 53.17 156 PRO F N 1
ATOM 8893 C CA . PRO F 2 155 ? 29.788 32.535 32.861 1.00 53.76 156 PRO F CA 1
ATOM 8894 C C . PRO F 2 155 ? 30.626 33.265 31.808 1.00 55.68 156 PRO F C 1
ATOM 8895 O O . PRO F 2 155 ? 31.449 34.124 32.127 1.00 56.19 156 PRO F O 1
ATOM 8899 N N . SER F 2 156 ? 30.434 32.899 30.549 1.00 57.84 157 SER F N 1
ATOM 8900 C CA . SER F 2 156 ? 31.162 33.538 29.471 1.00 59.90 157 SER F CA 1
ATOM 8901 C C . SER F 2 156 ? 30.463 34.871 29.185 1.00 62.09 157 SER F C 1
ATOM 8902 O O . SER F 2 156 ? 29.359 35.126 29.684 1.00 62.05 157 SER F O 1
ATOM 8905 N N . ASN F 2 157 ? 31.102 35.722 28.389 1.00 63.79 158 ASN F N 1
ATOM 8906 C CA . ASN F 2 157 ? 30.533 37.026 28.050 1.00 65.00 158 ASN F CA 1
ATOM 8907 C C . ASN F 2 157 ? 30.541 37.972 29.239 1.00 63.79 158 ASN F C 1
ATOM 8908 O O . ASN F 2 157 ? 30.578 39.190 29.059 1.00 65.09 158 ASN F O 1
ATOM 8913 N N . GLU F 2 158 ? 30.501 37.428 30.452 1.00 60.66 159 GLU F N 1
ATOM 8914 C CA . GLU F 2 158 ? 30.540 38.282 31.638 1.00 57.94 159 GLU F CA 1
ATOM 8915 C C . GLU F 2 158 ? 31.988 38.717 31.867 1.00 55.02 159 GLU F C 1
ATOM 8916 O O . GLU F 2 158 ? 32.896 37.894 31.792 1.00 56.61 159 GLU F O 1
ATOM 8922 N N . SER F 2 159 ? 32.208 39.999 32.134 1.00 50.15 160 SER F N 1
ATOM 8923 C CA . SER F 2 159 ? 33.560 40.514 32.362 1.00 46.91 160 SER F CA 1
ATOM 8924 C C . SER F 2 159 ? 34.188 40.041 33.679 1.00 45.46 160 SER F C 1
ATOM 8925 O O . SER F 2 159 ? 33.490 39.671 34.622 1.00 45.86 160 SER F O 1
ATOM 8928 N N . CYS F 2 160 ? 35.512 40.047 33.740 1.00 44.01 161 CYS F N 1
ATOM 8929 C CA . CYS F 2 160 ? 36.216 39.655 34.956 1.00 44.76 161 CYS F CA 1
ATOM 8930 C C . CYS F 2 160 ? 36.329 40.901 35.827 1.00 44.54 161 CYS F C 1
ATOM 8931 O O . CYS F 2 160 ? 36.071 42.007 35.349 1.00 46.97 161 CYS F O 1
ATOM 8934 N N . SER F 2 161 ? 36.704 40.742 37.093 1.00 43.28 162 SER F N 1
ATOM 8935 C CA . SER F 2 161 ? 36.854 41.913 37.950 1.00 42.29 162 SER F CA 1
ATOM 8936 C C . SER F 2 161 ? 38.275 42.398 37.870 1.00 39.86 162 SER F C 1
ATOM 8937 O O . SER F 2 161 ? 39.153 41.707 37.357 1.00 40.78 162 SER F O 1
ATOM 8940 N N . PRO F 2 162 ? 38.520 43.619 38.327 1.00 36.48 163 PRO F N 1
ATOM 8941 C CA . PRO F 2 162 ? 39.894 44.109 38.267 1.00 36.57 163 PRO F CA 1
ATOM 8942 C C . PRO F 2 162 ? 40.800 43.169 39.074 1.00 37.81 163 PRO F C 1
ATOM 8943 O O . PRO F 2 162 ? 40.379 42.600 40.084 1.00 38.86 163 PRO F O 1
ATOM 8947 N N . TRP F 2 163 ? 42.033 42.988 38.627 1.00 38.74 164 TRP F N 1
ATOM 8948 C CA . TRP F 2 163 ? 42.975 42.154 39.356 1.00 38.40 164 TRP F CA 1
ATOM 8949 C C . TRP F 2 163 ? 44.336 42.779 39.234 1.00 39.10 164 TRP F C 1
ATOM 8950 O O . TRP F 2 163 ? 44.582 43.584 38.350 1.00 41.39 164 TRP F O 1
ATOM 8961 N N . SER F 2 164 ? 45.225 42.385 40.124 1.00 39.80 165 SER F N 1
ATOM 8962 C CA . SER F 2 164 ? 46.590 42.840 40.069 1.00 39.55 165 SER F CA 1
ATOM 8963 C C . SER F 2 164 ? 47.325 41.600 39.543 1.00 40.37 165 SER F C 1
ATOM 8964 O O . SER F 2 164 ? 47.126 40.490 40.060 1.00 41.45 165 SER F O 1
ATOM 8967 N N . LEU F 2 165 ? 48.113 41.775 38.481 1.00 39.81 166 LEU F N 1
ATOM 8968 C CA . LEU F 2 165 ? 48.896 40.690 37.892 1.00 38.30 166 LEU F CA 1
ATOM 8969 C C . LEU F 2 165 ? 50.360 40.980 38.217 1.00 39.74 166 LEU F C 1
ATOM 8970 O O . LEU F 2 165 ? 50.908 42.020 37.832 1.00 37.10 166 LEU F O 1
ATOM 8975 N N . GLN F 2 166 ? 50.980 40.050 38.943 1.00 40.89 167 GLN F N 1
ATOM 8976 C CA . GLN F 2 166 ? 52.362 40.197 39.373 1.00 41.06 167 GLN F CA 1
ATOM 8977 C C . GLN F 2 166 ? 53.262 38.992 39.128 1.00 42.38 167 GLN F C 1
ATOM 8978 O O . GLN F 2 166 ? 52.847 37.833 39.224 1.00 42.65 167 GLN F O 1
ATOM 8984 N N . ILE F 2 167 ? 54.512 39.297 38.818 1.00 42.68 168 ILE F N 1
ATOM 8985 C CA . ILE F 2 167 ? 55.525 38.292 38.610 1.00 40.89 168 ILE F CA 1
ATOM 8986 C C . ILE F 2 167 ? 56.713 38.857 39.355 1.00 39.86 168 ILE F C 1
ATOM 8987 O O . ILE F 2 167 ? 57.118 39.979 39.102 1.00 41.37 168 ILE F O 1
ATOM 8992 N N . SER F 2 168 ? 57.242 38.107 40.308 1.00 39.27 169 SER F N 1
ATOM 8993 C CA . SER F 2 168 ? 58.372 38.596 41.077 1.00 39.56 169 SER F CA 1
ATOM 8994 C C . SER F 2 168 ? 59.634 37.775 40.852 1.00 39.40 169 SER F C 1
ATOM 8995 O O . SER F 2 168 ? 59.568 36.627 40.415 1.00 37.30 169 SER F O 1
ATOM 8998 N N . ASP F 2 169 ? 60.777 38.396 41.142 1.00 41.02 170 ASP F N 1
ATOM 8999 C CA . ASP F 2 169 ? 62.087 37.761 41.009 1.00 42.69 170 ASP F CA 1
ATOM 9000 C C . ASP F 2 169 ? 62.514 37.337 42.394 1.00 42.92 170 ASP F C 1
ATOM 9001 O O . ASP F 2 169 ? 61.988 37.841 43.382 1.00 42.21 170 ASP F O 1
ATOM 9006 N N . ILE F 2 170 ? 63.452 36.401 42.466 1.00 44.88 171 ILE F N 1
ATOM 9007 C CA . ILE F 2 170 ? 63.959 35.960 43.754 1.00 46.18 171 ILE F CA 1
ATOM 9008 C C . ILE F 2 170 ? 64.724 37.176 44.260 1.00 47.65 171 ILE F C 1
ATOM 9009 O O . ILE F 2 170 ? 65.359 37.896 43.478 1.00 48.77 171 ILE F O 1
ATOM 9014 N N . PRO F 2 171 ? 64.649 37.450 45.567 1.00 48.64 172 PRO F N 1
ATOM 9015 C CA . PRO F 2 171 ? 65.364 38.614 46.094 1.00 49.85 172 PRO F CA 1
ATOM 9016 C C . PRO F 2 171 ? 66.820 38.685 45.653 1.00 52.34 172 PRO F C 1
ATOM 9017 O O . PRO F 2 171 ? 67.500 37.663 45.537 1.00 51.18 172 PRO F O 1
ATOM 9021 N N . ALA F 2 172 ? 67.270 39.912 45.402 1.00 55.38 173 ALA F N 1
ATOM 9022 C CA . ALA F 2 172 ? 68.629 40.212 44.974 1.00 57.50 173 ALA F CA 1
ATOM 9023 C C . ALA F 2 172 ? 69.681 39.402 45.718 1.00 60.80 173 ALA F C 1
ATOM 9024 O O . ALA F 2 172 ? 69.657 39.310 46.949 1.00 59.18 173 ALA F O 1
ATOM 9026 N N . ALA F 2 173 ? 70.607 38.822 44.952 1.00 65.38 174 ALA F N 1
ATOM 9027 C CA . ALA F 2 173 ? 71.692 38.016 45.512 1.00 68.77 174 ALA F CA 1
ATOM 9028 C C . ALA F 2 173 ? 72.379 38.836 46.591 1.00 71.20 174 ALA F C 1
ATOM 9029 O O . ALA F 2 173 ? 72.624 40.032 46.411 1.00 70.40 174 ALA F O 1
ATOM 9031 N N . GLY F 2 174 ? 72.692 38.207 47.713 1.00 73.81 175 GLY F N 1
ATOM 9032 C CA . GLY F 2 174 ? 73.326 38.971 48.762 1.00 78.25 175 GLY F CA 1
ATOM 9033 C C . GLY F 2 174 ? 73.995 38.239 49.900 1.00 81.20 175 GLY F C 1
ATOM 9034 O O . GLY F 2 174 ? 73.490 37.253 50.453 1.00 81.25 175 GLY F O 1
ATOM 9035 N N . ASN F 2 175 ? 75.162 38.758 50.244 1.00 84.21 176 ASN F N 1
ATOM 9036 C CA . ASN F 2 175 ? 75.968 38.241 51.337 1.00 87.63 176 ASN F CA 1
ATOM 9037 C C . ASN F 2 175 ? 75.832 39.350 52.374 1.00 88.09 176 ASN F C 1
ATOM 9038 O O . ASN F 2 175 ? 76.233 40.489 52.117 1.00 87.79 176 ASN F O 1
ATOM 9043 N N . ASN F 2 176 ? 75.260 39.028 53.531 1.00 88.35 177 ASN F N 1
ATOM 9044 C CA . ASN F 2 176 ? 75.049 40.042 54.556 1.00 88.37 177 ASN F CA 1
ATOM 9045 C C . ASN F 2 176 ? 74.053 41.052 53.992 1.00 85.67 177 ASN F C 1
ATOM 9046 O O . ASN F 2 176 ? 74.442 42.059 53.403 1.00 86.77 177 ASN F O 1
ATOM 9051 N N . ARG F 2 177 ? 72.767 40.773 54.142 1.00 81.88 178 ARG F N 1
ATOM 9052 C CA . ARG F 2 177 ? 71.754 41.694 53.651 1.00 77.36 178 ARG F CA 1
ATOM 9053 C C . ARG F 2 177 ? 71.084 42.305 54.868 1.00 74.18 178 ARG F C 1
ATOM 9054 O O . ARG F 2 177 ? 70.661 41.586 55.773 1.00 73.78 178 ARG F O 1
ATOM 9062 N N . SER F 2 178 ? 71.007 43.629 54.910 1.00 70.08 179 SER F N 1
ATOM 9063 C CA . SER F 2 178 ? 70.366 44.278 56.042 1.00 66.45 179 SER F CA 1
ATOM 9064 C C . SER F 2 178 ? 68.858 44.188 55.841 1.00 62.81 179 SER F C 1
ATOM 9065 O O . SER F 2 178 ? 68.090 44.248 56.801 1.00 62.41 179 SER F O 1
ATOM 9068 N N . VAL F 2 179 ? 68.441 44.016 54.589 1.00 58.69 180 VAL F N 1
ATOM 9069 C CA . VAL F 2 179 ? 67.025 43.917 54.270 1.00 54.88 180 VAL F CA 1
ATOM 9070 C C . VAL F 2 179 ? 66.798 43.142 52.970 1.00 52.44 180 VAL F C 1
ATOM 9071 O O . VAL F 2 179 ? 67.694 43.065 52.126 1.00 52.33 180 VAL F O 1
ATOM 9075 N N . SER F 2 180 ? 65.604 42.569 52.819 1.00 49.44 181 SER F N 1
ATOM 9076 C CA . SER F 2 180 ? 65.237 41.822 51.615 1.00 47.89 181 SER F CA 1
ATOM 9077 C C . SER F 2 180 ? 64.766 42.759 50.506 1.00 48.02 181 SER F C 1
ATOM 9078 O O . SER F 2 180 ? 63.850 43.567 50.708 1.00 48.34 181 SER F O 1
ATOM 9081 N N . MET F 2 181 ? 65.371 42.621 49.330 1.00 46.37 182 MET F N 1
ATOM 9082 C CA . MET F 2 181 ? 65.046 43.461 48.190 1.00 47.04 182 MET F CA 1
ATOM 9083 C C . MET F 2 181 ? 64.526 42.645 47.007 1.00 47.18 182 MET F C 1
ATOM 9084 O O . MET F 2 181 ? 65.289 41.944 46.336 1.00 48.15 182 MET F O 1
ATOM 9089 N N . GLN F 2 182 ? 63.228 42.757 46.730 1.00 45.60 183 GLN F N 1
ATOM 9090 C CA . GLN F 2 182 ? 62.626 41.987 45.651 1.00 43.77 183 GLN F CA 1
ATOM 9091 C C . GLN F 2 182 ? 61.978 42.805 44.532 1.00 44.33 183 GLN F C 1
ATOM 9092 O O . GLN F 2 182 ? 61.198 43.725 44.779 1.00 44.20 183 GLN F O 1
ATOM 9098 N N . THR F 2 183 ? 62.306 42.441 43.298 1.00 42.94 184 THR F N 1
ATOM 9099 C CA . THR F 2 183 ? 61.772 43.099 42.129 1.00 42.25 184 THR F CA 1
ATOM 9100 C C . THR F 2 183 ? 60.408 42.492 41.797 1.00 43.23 184 THR F C 1
ATOM 9101 O O . THR F 2 183 ? 60.236 41.277 41.866 1.00 45.61 184 THR F O 1
ATOM 9105 N N . ILE F 2 184 ? 59.438 43.336 41.459 1.00 41.82 185 ILE F N 1
ATOM 9106 C CA . ILE F 2 184 ? 58.114 42.862 41.098 1.00 41.16 185 ILE F CA 1
ATOM 9107 C C . ILE F 2 184 ? 57.621 43.530 39.819 1.00 42.16 185 ILE F C 1
ATOM 9108 O O . ILE F 2 184 ? 57.599 44.755 39.708 1.00 44.29 185 ILE F O 1
ATOM 9113 N N . ALA F 2 185 ? 57.224 42.714 38.854 1.00 41.11 186 ALA F N 1
ATOM 9114 C CA . ALA F 2 185 ? 56.687 43.219 37.603 1.00 40.72 186 ALA F CA 1
ATOM 9115 C C . ALA F 2 185 ? 55.177 43.129 37.770 1.00 40.06 186 ALA F C 1
ATOM 9116 O O . ALA F 2 185 ? 54.627 42.050 38.002 1.00 39.69 186 ALA F O 1
ATOM 9118 N N . GLU F 2 186 ? 54.514 44.268 37.665 1.00 39.15 187 GLU F N 1
ATOM 9119 C CA . GLU F 2 186 ? 53.081 44.303 37.830 1.00 39.70 187 GLU F CA 1
ATOM 9120 C C . GLU F 2 186 ? 52.372 45.082 36.744 1.00 38.23 187 GLU F C 1
ATOM 9121 O O . GLU F 2 186 ? 52.942 45.987 36.133 1.00 36.56 187 GLU F O 1
ATOM 9127 N N . THR F 2 187 ? 51.120 44.698 36.522 1.00 36.59 188 THR F N 1
ATOM 9128 C CA . THR F 2 187 ? 50.244 45.354 35.578 1.00 38.13 188 THR F CA 1
ATOM 9129 C C . THR F 2 187 ? 48.849 45.148 36.136 1.00 38.60 188 THR F C 1
ATOM 9130 O O . THR F 2 187 ? 48.618 44.185 36.868 1.00 39.15 188 THR F O 1
ATOM 9134 N N . ILE F 2 188 ? 47.919 46.042 35.818 1.00 38.47 189 ILE F N 1
ATOM 9135 C CA . ILE F 2 188 ? 46.556 45.890 36.323 1.00 38.18 189 ILE F CA 1
ATOM 9136 C C . ILE F 2 188 ? 45.581 45.399 35.253 1.00 38.09 189 ILE F C 1
ATOM 9137 O O . ILE F 2 188 ? 45.602 45.868 34.114 1.00 40.32 189 ILE F O 1
ATOM 9142 N N . ILE F 2 189 ? 44.736 44.446 35.622 1.00 36.44 190 ILE F N 1
ATOM 9143 C CA . ILE F 2 189 ? 43.722 43.942 34.712 1.00 36.29 190 ILE F CA 1
ATOM 9144 C C . ILE F 2 189 ? 42.491 44.721 35.133 1.00 36.94 190 ILE F C 1
ATOM 9145 O O . ILE F 2 189 ? 42.123 44.691 36.310 1.00 35.99 190 ILE F O 1
ATOM 9150 N N . LEU F 2 190 ? 41.863 45.422 34.194 1.00 36.57 191 LEU F N 1
ATOM 9151 C CA . LEU F 2 190 ? 40.672 46.207 34.509 1.00 38.22 191 LEU F CA 1
ATOM 9152 C C . LEU F 2 190 ? 39.362 45.516 34.174 1.00 39.15 191 LEU F C 1
ATOM 9153 O O . LEU F 2 190 ? 38.387 45.642 34.918 1.00 39.93 191 LEU F O 1
ATOM 9158 N N . SER F 2 191 ? 39.329 44.789 33.062 1.00 38.91 192 SER F N 1
ATOM 9159 C CA . SER F 2 191 ? 38.102 44.110 32.663 1.00 41.54 192 SER F CA 1
ATOM 9160 C C . SER F 2 191 ? 38.331 43.228 31.443 1.00 43.31 192 SER F C 1
ATOM 9161 O O . SER F 2 191 ? 39.454 43.140 30.937 1.00 42.77 192 SER F O 1
ATOM 9164 N N . SER F 2 192 ? 37.266 42.576 30.977 1.00 44.33 193 SER F N 1
ATOM 9165 C CA . SER F 2 192 ? 37.354 41.683 29.828 1.00 45.66 193 SER F CA 1
ATOM 9166 C C . SER F 2 192 ? 36.047 41.589 29.071 1.00 47.87 193 SER F C 1
ATOM 9167 O O . SER F 2 192 ? 35.003 42.033 29.555 1.00 48.37 193 SER F O 1
ATOM 9170 N N . ALA F 2 193 ? 36.119 40.993 27.880 1.00 49.47 194 ALA F N 1
ATOM 9171 C CA . ALA F 2 193 ? 34.958 40.804 27.014 1.00 49.69 194 ALA F CA 1
ATOM 9172 C C . ALA F 2 193 ? 35.231 39.677 26.032 1.00 51.27 194 ALA F C 1
ATOM 9173 O O . ALA F 2 193 ? 36.361 39.216 25.918 1.00 50.25 194 ALA F O 1
ATOM 9175 N N . GLY F 2 194 ? 34.193 39.227 25.332 1.00 54.11 195 GLY F N 1
ATOM 9176 C CA . GLY F 2 194 ? 34.367 38.163 24.356 1.00 58.08 195 GLY F CA 1
ATOM 9177 C C . GLY F 2 194 ? 33.838 36.798 24.754 1.00 60.43 195 GLY F C 1
ATOM 9178 O O . GLY F 2 194 ? 33.104 36.671 25.729 1.00 60.86 195 GLY F O 1
ATOM 9179 N N . LYS F 2 195 ? 34.209 35.771 23.992 1.00 63.02 196 LYS F N 1
ATOM 9180 C CA . LYS F 2 195 ? 33.761 34.411 24.276 1.00 65.99 196 LYS F CA 1
ATOM 9181 C C . LYS F 2 195 ? 34.140 34.032 25.697 1.00 65.81 196 LYS F C 1
ATOM 9182 O O . LYS F 2 195 ? 33.305 34.000 26.593 1.00 66.92 196 LYS F O 1
ATOM 9188 N N . ASN F 2 196 ? 35.420 33.753 25.887 1.00 65.10 197 ASN F N 1
ATOM 9189 C CA . ASN F 2 196 ? 35.943 33.353 27.177 1.00 63.81 197 ASN F CA 1
ATOM 9190 C C . ASN F 2 196 ? 36.540 34.561 27.864 1.00 61.06 197 ASN F C 1
ATOM 9191 O O . ASN F 2 196 ? 37.733 34.820 27.748 1.00 61.27 197 ASN F O 1
ATOM 9196 N N . SER F 2 197 ? 35.701 35.296 28.583 1.00 58.16 198 SER F N 1
ATOM 9197 C CA . SER F 2 197 ? 36.142 36.496 29.270 1.00 55.04 198 SER F CA 1
ATOM 9198 C C . SER F 2 197 ? 36.483 36.289 30.734 1.00 52.73 198 SER F C 1
ATOM 9199 O O . SER F 2 197 ? 36.917 37.223 31.395 1.00 51.99 198 SER F O 1
ATOM 9202 N N . SER F 2 198 ? 36.296 35.075 31.243 1.00 50.32 199 SER F N 1
ATOM 9203 C CA . SER F 2 198 ? 36.614 34.807 32.638 1.00 48.58 199 SER F CA 1
ATOM 9204 C C . SER F 2 198 ? 38.127 34.885 32.832 1.00 47.74 199 SER F C 1
ATOM 9205 O O . SER F 2 198 ? 38.885 34.480 31.958 1.00 49.21 199 SER F O 1
ATOM 9208 N N . VAL F 2 199 ? 38.566 35.414 33.971 1.00 46.97 200 VAL F N 1
ATOM 9209 C CA . VAL F 2 199 ? 39.992 35.554 34.241 1.00 47.37 200 VAL F CA 1
ATOM 9210 C C . VAL F 2 199 ? 40.704 34.212 34.060 1.00 47.51 200 VAL F C 1
ATOM 9211 O O . VAL F 2 199 ? 41.891 34.152 33.730 1.00 47.26 200 VAL F O 1
ATOM 9215 N N . SER F 2 200 ? 39.958 33.134 34.254 1.00 47.58 201 SER F N 1
ATOM 9216 C CA . SER F 2 200 ? 40.506 31.797 34.128 1.00 47.51 201 SER F CA 1
ATOM 9217 C C . SER F 2 200 ? 40.827 31.501 32.676 1.00 47.23 201 SER F C 1
ATOM 9218 O O . SER F 2 200 ? 41.873 30.949 32.359 1.00 46.13 201 SER F O 1
ATOM 9221 N N . SER F 2 201 ? 39.913 31.867 31.791 1.00 48.19 202 SER F N 1
ATOM 9222 C CA . SER F 2 201 ? 40.117 31.664 30.361 1.00 49.31 202 SER F CA 1
ATOM 9223 C C . SER F 2 201 ? 41.289 32.520 29.873 1.00 48.59 202 SER F C 1
ATOM 9224 O O . SER F 2 201 ? 42.146 32.065 29.109 1.00 48.29 202 SER F O 1
ATOM 9227 N N . LEU F 2 202 ? 41.309 33.771 30.315 1.00 46.72 203 LEU F N 1
ATOM 9228 C CA . LEU F 2 202 ? 42.352 34.688 29.915 1.00 46.59 203 LEU F CA 1
ATOM 9229 C C . LEU F 2 202 ? 43.732 34.144 30.275 1.00 46.44 203 LEU F C 1
ATOM 9230 O O . LEU F 2 202 ? 44.656 34.212 29.464 1.00 47.18 203 LEU F O 1
ATOM 9235 N N . MET F 2 203 ? 43.875 33.589 31.476 1.00 44.87 204 MET F N 1
ATOM 9236 C CA . MET F 2 203 ? 45.161 33.049 31.884 1.00 43.36 204 MET F CA 1
ATOM 9237 C C . MET F 2 203 ? 45.503 31.834 31.030 1.00 43.68 204 MET F C 1
ATOM 9238 O O . MET F 2 203 ? 46.672 31.592 30.730 1.00 43.90 204 MET F O 1
ATOM 9243 N N . ASN F 2 204 ? 44.483 31.071 30.637 1.00 44.80 205 ASN F N 1
ATOM 9244 C CA . ASN F 2 204 ? 44.689 29.891 29.791 1.00 45.57 205 ASN F CA 1
ATOM 9245 C C . ASN F 2 204 ? 45.130 30.381 28.416 1.00 46.02 205 ASN F C 1
ATOM 9246 O O . ASN F 2 204 ? 45.964 29.753 27.760 1.00 45.05 205 ASN F O 1
ATOM 9251 N N . GLY F 2 205 ? 44.568 31.511 27.995 1.00 45.69 206 GLY F N 1
ATOM 9252 C CA . GLY F 2 205 ? 44.936 32.086 26.719 1.00 47.23 206 GLY F CA 1
ATOM 9253 C C . GLY F 2 205 ? 46.410 32.465 26.689 1.00 48.20 206 GLY F C 1
ATOM 9254 O O . GLY F 2 205 ? 47.073 32.382 25.656 1.00 50.72 206 GLY F O 1
ATOM 9255 N N . LEU F 2 206 ? 46.939 32.890 27.824 1.00 47.79 207 LEU F N 1
ATOM 9256 C CA . LEU F 2 206 ? 48.345 33.262 27.896 1.00 47.40 207 LEU F CA 1
ATOM 9257 C C . LEU F 2 206 ? 49.208 32.017 28.030 1.00 47.07 207 LEU F C 1
ATOM 9258 O O . LEU F 2 206 ? 50.435 32.101 27.980 1.00 47.04 207 LEU F O 1
ATOM 9263 N N . GLY F 2 207 ? 48.562 30.868 28.226 1.00 45.68 208 GLY F N 1
ATOM 9264 C CA . GLY F 2 207 ? 49.292 29.620 28.369 1.00 44.47 208 GLY F CA 1
ATOM 9265 C C . GLY F 2 207 ? 49.504 29.187 29.811 1.00 44.16 208 GLY F C 1
ATOM 9266 O O . GLY F 2 207 ? 50.362 28.355 30.102 1.00 45.11 208 GLY F O 1
ATOM 9267 N N . TYR F 2 208 ? 48.728 29.739 30.731 1.00 42.64 209 TYR F N 1
ATOM 9268 C CA . TYR F 2 208 ? 48.891 29.363 32.126 1.00 42.06 209 TYR F CA 1
ATOM 9269 C C . TYR F 2 208 ? 47.732 28.561 32.661 1.00 43.47 209 TYR F C 1
ATOM 9270 O O . TYR F 2 208 ? 46.673 28.474 32.039 1.00 44.01 209 TYR F O 1
ATOM 9279 N N . VAL F 2 209 ? 47.943 27.980 33.834 1.00 44.41 210 VAL F N 1
ATOM 9280 C CA . VAL F 2 209 ? 46.933 27.156 34.486 1.00 45.28 210 VAL F CA 1
ATOM 9281 C C . VAL F 2 209 ? 46.855 27.510 35.965 1.00 44.59 210 VAL F C 1
ATOM 9282 O O . VAL F 2 209 ? 47.863 27.898 36.566 1.00 45.85 210 VAL F O 1
ATOM 9286 N N . PHE F 2 210 ? 45.670 27.384 36.551 1.00 42.33 211 PHE F N 1
ATOM 9287 C CA . PHE F 2 210 ? 45.524 27.676 37.973 1.00 43.08 211 PHE F CA 1
ATOM 9288 C C . PHE F 2 210 ? 46.237 26.610 38.785 1.00 43.95 211 PHE F C 1
ATOM 9289 O O . PHE F 2 210 ? 46.023 25.417 38.564 1.00 44.93 211 PHE F O 1
ATOM 9297 N N . GLU F 2 211 ? 47.081 27.039 39.723 1.00 43.92 212 GLU F N 1
ATOM 9298 C CA . GLU F 2 211 ? 47.827 26.099 40.564 1.00 42.55 212 GLU F CA 1
ATOM 9299 C C . GLU F 2 211 ? 47.294 26.073 41.996 1.00 42.02 212 GLU F C 1
ATOM 9300 O O . GLU F 2 211 ? 46.867 25.026 42.478 1.00 42.33 212 GLU F O 1
ATOM 9306 N N . PHE F 2 212 ? 47.304 27.218 42.672 1.00 40.33 213 PHE F N 1
ATOM 9307 C CA . PHE F 2 212 ? 46.794 27.280 44.037 1.00 39.10 213 PHE F CA 1
ATOM 9308 C C . PHE F 2 212 ? 46.425 28.709 44.404 1.00 39.09 213 PHE F C 1
ATOM 9309 O O . PHE F 2 212 ? 46.761 29.651 43.688 1.00 38.84 213 PHE F O 1
ATOM 9317 N N . GLN F 2 213 ? 45.722 28.871 45.517 1.00 39.09 214 GLN F N 1
ATOM 9318 C CA . GLN F 2 213 ? 45.315 30.203 45.950 1.00 40.79 214 GLN F CA 1
ATOM 9319 C C . GLN F 2 213 ? 45.203 30.312 47.469 1.00 41.26 214 GLN F C 1
ATOM 9320 O O . GLN F 2 213 ? 44.884 29.337 48.166 1.00 42.24 214 GLN F O 1
ATOM 9326 N N . TYR F 2 214 ? 45.451 31.507 47.987 1.00 39.17 215 TYR F N 1
ATOM 9327 C CA . TYR F 2 214 ? 45.357 31.697 49.415 1.00 37.61 215 TYR F CA 1
ATOM 9328 C C . TYR F 2 214 ? 44.729 33.032 49.767 1.00 37.17 215 TYR F C 1
ATOM 9329 O O . TYR F 2 214 ? 44.815 33.986 48.997 1.00 37.31 215 TYR F O 1
ATOM 9338 N N . LEU F 2 215 ? 44.084 33.071 50.929 1.00 35.43 216 LEU F N 1
ATOM 9339 C CA . LEU F 2 215 ? 43.421 34.257 51.425 1.00 35.17 216 LEU F CA 1
ATOM 9340 C C . LEU F 2 215 ? 44.223 34.841 52.563 1.00 37.06 216 LEU F C 1
ATOM 9341 O O . LEU F 2 215 ? 44.712 34.113 53.441 1.00 38.85 216 LEU F O 1
ATOM 9346 N N . THR F 2 216 ? 44.366 36.158 52.563 1.00 36.74 217 THR F N 1
ATOM 9347 C CA . THR F 2 216 ? 45.096 36.797 53.634 1.00 38.20 217 THR F CA 1
ATOM 9348 C C . THR F 2 216 ? 44.269 37.940 54.249 1.00 37.69 217 THR F C 1
ATOM 9349 O O . THR F 2 216 ? 43.728 38.792 53.548 1.00 38.99 217 THR F O 1
ATOM 9353 N N . ILE F 2 217 ? 44.121 37.881 55.573 1.00 36.03 218 ILE F N 1
ATOM 9354 C CA . ILE F 2 217 ? 43.373 38.854 56.355 1.00 33.34 218 ILE F CA 1
ATOM 9355 C C . ILE F 2 217 ? 44.327 39.402 57.414 1.00 35.94 218 ILE F C 1
ATOM 9356 O O . ILE F 2 217 ? 45.116 38.647 58.001 1.00 38.23 218 ILE F O 1
ATOM 9361 N N . GLY F 2 218 ? 44.272 40.708 57.658 1.00 33.68 219 GLY F N 1
ATOM 9362 C CA . GLY F 2 218 ? 45.146 41.270 58.660 1.00 31.87 219 GLY F CA 1
ATOM 9363 C C . GLY F 2 218 ? 44.838 42.718 58.946 1.00 32.63 219 GLY F C 1
ATOM 9364 O O . GLY F 2 218 ? 43.785 43.235 58.589 1.00 32.17 219 GLY F O 1
ATOM 9365 N N . VAL F 2 219 ? 45.773 43.382 59.607 1.00 32.56 220 VAL F N 1
ATOM 9366 C CA . VAL F 2 219 ? 45.611 44.788 59.928 1.00 33.40 220 VAL F CA 1
ATOM 9367 C C . VAL F 2 219 ? 46.884 45.442 59.451 1.00 33.31 220 VAL F C 1
ATOM 9368 O O . VAL F 2 219 ? 47.930 44.803 59.481 1.00 33.87 220 VAL F O 1
ATOM 9372 N N . LYS F 2 220 ? 46.802 46.686 58.980 1.00 32.98 221 LYS F N 1
ATOM 9373 C CA . LYS F 2 220 ? 48.001 47.381 58.522 1.00 32.96 221 LYS F CA 1
ATOM 9374 C C . LYS F 2 220 ? 48.146 48.745 59.179 1.00 33.89 221 LYS F C 1
ATOM 9375 O O . LYS F 2 220 ? 47.175 49.333 59.648 1.00 36.21 221 LYS F O 1
ATOM 9381 N N . PHE F 2 221 ? 49.379 49.223 59.245 1.00 35.01 222 PHE F N 1
ATOM 9382 C CA . PHE F 2 221 ? 49.684 50.517 59.831 1.00 34.99 222 PHE F CA 1
ATOM 9383 C C . PHE F 2 221 ? 50.441 51.355 58.818 1.00 35.81 222 PHE F C 1
ATOM 9384 O O . PHE F 2 221 ? 51.353 50.868 58.155 1.00 34.08 222 PHE F O 1
ATOM 9392 N N . PHE F 2 222 ? 50.063 52.616 58.688 1.00 38.37 223 PHE F N 1
ATOM 9393 C CA . PHE F 2 222 ? 50.792 53.497 57.799 1.00 40.52 223 PHE F CA 1
ATOM 9394 C C . PHE F 2 222 ? 51.781 54.212 58.718 1.00 44.44 223 PHE F C 1
ATOM 9395 O O . PHE F 2 222 ? 51.410 54.668 59.808 1.00 45.21 223 PHE F O 1
ATOM 9403 N N . MET F 2 223 ? 53.040 54.277 58.305 1.00 48.54 224 MET F N 1
ATOM 9404 C CA . MET F 2 223 ? 54.048 54.969 59.097 1.00 52.63 224 MET F CA 1
ATOM 9405 C C . MET F 2 223 ? 54.830 55.907 58.202 1.00 55.05 224 MET F C 1
ATOM 9406 O O . MET F 2 223 ? 54.551 56.003 57.008 1.00 56.42 224 MET F O 1
ATOM 9411 N N . LYS F 2 224 ? 55.814 56.591 58.769 1.00 57.77 225 LYS F N 1
ATOM 9412 C CA . LYS F 2 224 ? 56.587 57.556 57.997 1.00 59.68 225 LYS F CA 1
ATOM 9413 C C . LYS F 2 224 ? 57.468 57.025 56.886 1.00 59.65 225 LYS F C 1
ATOM 9414 O O . LYS F 2 224 ? 57.978 55.917 56.945 1.00 61.47 225 LYS F O 1
ATOM 9420 N N . HIS F 2 225 ? 57.620 57.847 55.860 1.00 59.63 226 HIS F N 1
ATOM 9421 C CA . HIS F 2 225 ? 58.443 57.535 54.712 1.00 58.99 226 HIS F CA 1
ATOM 9422 C C . HIS F 2 225 ? 57.979 56.371 53.880 1.00 57.85 226 HIS F C 1
ATOM 9423 O O . HIS F 2 225 ? 58.789 55.713 53.221 1.00 58.36 226 HIS F O 1
ATOM 9430 N N . GLY F 2 226 ? 56.674 56.121 53.908 1.00 55.98 227 GLY F N 1
ATOM 9431 C CA . GLY F 2 226 ? 56.110 55.049 53.106 1.00 52.95 227 GLY F CA 1
ATOM 9432 C C . GLY F 2 226 ? 56.229 53.684 53.731 1.00 50.59 227 GLY F C 1
ATOM 9433 O O . GLY F 2 226 ? 55.945 52.679 53.092 1.00 51.08 227 GLY F O 1
ATOM 9434 N N . LEU F 2 227 ? 56.651 53.635 54.983 1.00 48.27 228 LEU F N 1
ATOM 9435 C CA . LEU F 2 227 ? 56.775 52.355 55.642 1.00 46.92 228 LEU F CA 1
ATOM 9436 C C . LEU F 2 227 ? 55.407 51.800 56.030 1.00 45.88 228 LEU F C 1
ATOM 9437 O O . LEU F 2 227 ? 54.633 52.471 56.717 1.00 45.19 228 LEU F O 1
ATOM 9442 N N . ILE F 2 228 ? 55.109 50.585 55.574 1.00 44.65 229 ILE F N 1
ATOM 9443 C CA . ILE F 2 228 ? 53.848 49.933 55.911 1.00 45.08 229 ILE F CA 1
ATOM 9444 C C . ILE F 2 228 ? 54.128 48.683 56.743 1.00 44.46 229 ILE F C 1
ATOM 9445 O O . ILE F 2 228 ? 55.115 47.985 56.525 1.00 43.66 229 ILE F O 1
ATOM 9450 N N . LEU F 2 229 ? 53.256 48.422 57.709 1.00 44.95 230 LEU F N 1
ATOM 9451 C CA . LEU F 2 229 ? 53.386 47.260 58.578 1.00 46.63 230 LEU F CA 1
ATOM 9452 C C . LEU F 2 229 ? 52.115 46.440 58.540 1.00 45.32 230 LEU F C 1
ATOM 9453 O O . LEU F 2 229 ? 51.040 46.959 58.804 1.00 46.41 230 LEU F O 1
ATOM 9458 N N . GLU F 2 230 ? 52.241 45.162 58.211 1.00 43.63 231 GLU F N 1
ATOM 9459 C CA . GLU F 2 230 ? 51.082 44.292 58.151 1.00 42.98 231 GLU F CA 1
ATOM 9460 C C . GLU F 2 230 ? 51.217 43.137 59.140 1.00 42.79 231 GLU F C 1
ATOM 9461 O O . GLU F 2 230 ? 52.282 42.539 59.272 1.00 43.68 231 GLU F O 1
ATOM 9467 N N . LEU F 2 231 ? 50.132 42.851 59.845 1.00 42.78 232 LEU F N 1
ATOM 9468 C CA . LEU F 2 231 ? 50.054 41.734 60.782 1.00 43.26 232 LEU F CA 1
ATOM 9469 C C . LEU F 2 231 ? 49.056 40.861 60.060 1.00 42.51 232 LEU F C 1
ATOM 9470 O O . LEU F 2 231 ? 47.874 41.200 59.981 1.00 42.74 232 LEU F O 1
ATOM 9475 N N . GLN F 2 232 ? 49.525 39.747 59.514 1.00 42.18 233 GLN F N 1
ATOM 9476 C CA . GLN F 2 232 ? 48.645 38.899 58.720 1.00 41.79 233 GLN F CA 1
ATOM 9477 C C . GLN F 2 232 ? 48.460 37.450 59.105 1.00 40.73 233 GLN F C 1
ATOM 9478 O O . GLN F 2 232 ? 49.296 36.855 59.782 1.00 41.90 233 GLN F O 1
ATOM 9484 N N . LYS F 2 233 ? 47.323 36.913 58.670 1.00 39.01 234 LYS F N 1
ATOM 9485 C CA . LYS F 2 233 ? 46.989 35.505 58.834 1.00 38.63 234 LYS F CA 1
ATOM 9486 C C . LYS F 2 233 ? 46.760 35.040 57.405 1.00 39.40 234 LYS F C 1
ATOM 9487 O O . LYS F 2 233 ? 46.188 35.766 56.598 1.00 41.94 234 LYS F O 1
ATOM 9493 N N . ILE F 2 234 ? 47.228 33.845 57.082 1.00 39.79 235 ILE F N 1
ATOM 9494 C CA . ILE F 2 234 ? 47.091 33.315 55.732 1.00 39.06 235 ILE F CA 1
ATOM 9495 C C . ILE F 2 234 ? 46.395 31.966 55.732 1.00 40.55 235 ILE F C 1
ATOM 9496 O O . ILE F 2 234 ? 46.714 31.095 56.548 1.00 41.63 235 ILE F O 1
ATOM 9501 N N . TRP F 2 235 ? 45.434 31.800 54.830 1.00 40.39 236 TRP F N 1
ATOM 9502 C CA . TRP F 2 235 ? 44.708 30.535 54.717 1.00 40.20 236 TRP F CA 1
ATOM 9503 C C . TRP F 2 235 ? 44.817 30.025 53.304 1.00 40.85 236 TRP F C 1
ATOM 9504 O O . TRP F 2 235 ? 44.647 30.788 52.357 1.00 39.96 236 TRP F O 1
ATOM 9515 N N . GLN F 2 236 ? 45.119 28.743 53.149 1.00 42.67 237 GLN F N 1
ATOM 9516 C CA . GLN F 2 236 ? 45.153 28.179 51.814 1.00 44.29 237 GLN F CA 1
ATOM 9517 C C . GLN F 2 236 ? 43.694 27.840 51.591 1.00 45.07 237 GLN F C 1
ATOM 9518 O O . GLN F 2 236 ? 43.016 27.428 52.530 1.00 43.78 237 GLN F O 1
ATOM 9524 N N . ILE F 2 237 ? 43.205 28.018 50.367 1.00 48.16 238 ILE F N 1
ATOM 9525 C CA . ILE F 2 237 ? 41.797 27.749 50.081 1.00 50.24 238 ILE F CA 1
ATOM 9526 C C . ILE F 2 237 ? 41.561 26.748 48.960 1.00 52.18 238 ILE F C 1
ATOM 9527 O O . ILE F 2 237 ? 41.956 26.959 47.815 1.00 53.51 238 ILE F O 1
ATOM 9532 N N . GLU F 2 238 ? 40.904 25.646 49.316 1.00 54.94 239 GLU F N 1
ATOM 9533 C CA . GLU F 2 238 ? 40.619 24.556 48.386 1.00 56.51 239 GLU F CA 1
ATOM 9534 C C . GLU F 2 238 ? 39.190 24.062 48.579 1.00 58.42 239 GLU F C 1
ATOM 9535 O O . GLU F 2 238 ? 38.497 24.487 49.507 1.00 58.83 239 GLU F O 1
ATOM 9541 N N . GLU F 2 239 ? 38.752 23.175 47.687 1.00 61.48 240 GLU F N 1
ATOM 9542 C CA . GLU F 2 239 ? 37.419 22.583 47.770 1.00 63.56 240 GLU F CA 1
ATOM 9543 C C . GLU F 2 239 ? 37.430 21.707 49.029 1.00 65.08 240 GLU F C 1
ATOM 9544 O O . GLU F 2 239 ? 36.484 21.705 49.823 1.00 64.13 240 GLU F O 1
ATOM 9550 N N . ALA F 2 240 ? 38.523 20.964 49.194 1.00 65.95 241 ALA F N 1
ATOM 9551 C CA . ALA F 2 240 ? 38.701 20.076 50.334 1.00 66.85 241 ALA F CA 1
ATOM 9552 C C . ALA F 2 240 ? 39.016 20.835 51.627 1.00 68.27 241 ALA F C 1
ATOM 9553 O O . ALA F 2 240 ? 39.942 20.457 52.356 1.00 68.61 241 ALA F O 1
ATOM 9555 N N . GLY F 2 241 ? 38.259 21.905 51.896 1.00 67.57 242 GLY F N 1
ATOM 9556 C CA . GLY F 2 241 ? 38.454 22.695 53.106 1.00 65.25 242 GLY F CA 1
ATOM 9557 C C . GLY F 2 241 ? 39.631 23.660 53.105 1.00 64.09 242 GLY F C 1
ATOM 9558 O O . GLY F 2 241 ? 40.555 23.506 52.312 1.00 65.60 242 GLY F O 1
ATOM 9559 N N . ASN F 2 242 ? 39.608 24.638 54.014 1.00 61.09 243 ASN F N 1
ATOM 9560 C CA . ASN F 2 242 ? 40.664 25.647 54.108 1.00 57.71 243 ASN F CA 1
ATOM 9561 C C . ASN F 2 242 ? 41.607 25.382 55.269 1.00 55.60 243 ASN F C 1
ATOM 9562 O O . ASN F 2 242 ? 41.168 24.994 56.337 1.00 56.53 243 ASN F O 1
ATOM 9567 N N . SER F 2 243 ? 42.903 25.596 55.066 1.00 52.41 244 SER F N 1
ATOM 9568 C CA . SER F 2 243 ? 43.876 25.386 56.132 1.00 49.81 244 SER F CA 1
ATOM 9569 C C . SER F 2 243 ? 44.716 26.644 56.383 1.00 48.93 244 SER F C 1
ATOM 9570 O O . SER F 2 243 ? 45.236 27.265 55.447 1.00 48.23 244 SER F O 1
ATOM 9573 N N . GLN F 2 244 ? 44.855 27.021 57.650 1.00 46.95 245 GLN F N 1
ATOM 9574 C CA . GLN F 2 244 ? 45.630 28.205 57.972 1.00 46.76 245 GLN F CA 1
ATOM 9575 C C . GLN F 2 244 ? 47.145 27.981 58.043 1.00 45.76 245 GLN F C 1
ATOM 9576 O O . GLN F 2 244 ? 47.662 27.405 58.993 1.00 46.10 245 GLN F O 1
ATOM 9582 N N . ILE F 2 245 ? 47.851 28.455 57.024 1.00 45.36 246 ILE F N 1
ATOM 9583 C CA . ILE F 2 245 ? 49.301 28.351 56.969 1.00 43.88 246 ILE F CA 1
ATOM 9584 C C . ILE F 2 245 ? 49.926 29.029 58.205 1.00 43.90 246 ILE F C 1
ATOM 9585 O O . ILE F 2 245 ? 50.967 28.593 58.694 1.00 44.82 246 ILE F O 1
ATOM 9590 N N . THR F 2 246 ? 49.296 30.093 58.706 1.00 44.17 247 THR F N 1
ATOM 9591 C CA . THR F 2 246 ? 49.829 30.826 59.867 1.00 43.44 247 THR F CA 1
ATOM 9592 C C . THR F 2 246 ? 49.289 30.333 61.187 1.00 44.68 247 THR F C 1
ATOM 9593 O O . THR F 2 246 ? 49.406 31.033 62.202 1.00 45.01 247 THR F O 1
ATOM 9597 N N . SER F 2 247 ? 48.690 29.145 61.173 1.00 44.73 248 SER F N 1
ATOM 9598 C CA . SER F 2 247 ? 48.131 28.550 62.388 1.00 44.94 248 SER F CA 1
ATOM 9599 C C . SER F 2 247 ? 49.030 28.828 63.578 1.00 44.97 248 SER F C 1
ATOM 9600 O O . SER F 2 247 ? 50.201 28.456 63.570 1.00 43.57 248 SER F O 1
ATOM 9603 N N . GLY F 2 248 ? 48.486 29.486 64.596 1.00 45.43 249 GLY F N 1
ATOM 9604 C CA . GLY F 2 248 ? 49.280 29.775 65.775 1.00 45.83 249 GLY F CA 1
ATOM 9605 C C . GLY F 2 248 ? 49.517 31.245 66.047 1.00 47.05 249 GLY F C 1
ATOM 9606 O O . GLY F 2 248 ? 49.526 31.677 67.205 1.00 47.31 249 GLY F O 1
ATOM 9607 N N . GLY F 2 249 ? 49.699 32.027 64.987 1.00 45.34 250 GLY F N 1
ATOM 9608 C CA . GLY F 2 249 ? 49.941 33.439 65.179 1.00 42.31 250 GLY F CA 1
ATOM 9609 C C . GLY F 2 249 ? 49.806 34.288 63.935 1.00 41.53 250 GLY F C 1
ATOM 9610 O O . GLY F 2 249 ? 49.012 33.992 63.036 1.00 40.28 250 GLY F O 1
ATOM 9611 N N . PHE F 2 250 ? 50.610 35.348 63.890 1.00 39.83 251 PHE F N 1
ATOM 9612 C CA . PHE F 2 250 ? 50.586 36.288 62.786 1.00 36.94 251 PHE F CA 1
ATOM 9613 C C . PHE F 2 250 ? 51.939 36.489 62.122 1.00 35.85 251 PHE F C 1
ATOM 9614 O O . PHE F 2 250 ? 52.968 36.543 62.786 1.00 36.20 251 PHE F O 1
ATOM 9622 N N . LEU F 2 251 ? 51.929 36.596 60.802 1.00 35.53 252 LEU F N 1
ATOM 9623 C CA . LEU F 2 251 ? 53.151 36.833 60.052 1.00 36.26 252 LEU F CA 1
ATOM 9624 C C . LEU F 2 251 ? 53.298 38.349 60.079 1.00 38.47 252 LEU F C 1
ATOM 9625 O O . LEU F 2 251 ? 52.341 39.079 59.781 1.00 39.67 252 LEU F O 1
ATOM 9630 N N . LEU F 2 252 ? 54.473 38.841 60.447 1.00 38.40 253 LEU F N 1
ATOM 9631 C CA . LEU F 2 252 ? 54.659 40.280 60.520 1.00 37.50 253 LEU F CA 1
ATOM 9632 C C . LEU F 2 252 ? 55.525 40.764 59.382 1.00 37.54 253 LEU F C 1
ATOM 9633 O O . LEU F 2 252 ? 56.617 40.253 59.171 1.00 38.60 253 LEU F O 1
ATOM 9638 N N . LYS F 2 253 ? 55.036 41.753 58.637 1.00 36.93 254 LYS F N 1
ATOM 9639 C CA . LYS F 2 253 ? 55.789 42.284 57.504 1.00 35.10 254 LYS F CA 1
ATOM 9640 C C . LYS F 2 253 ? 55.862 43.808 57.480 1.00 35.38 254 LYS F C 1
ATOM 9641 O O . LYS F 2 253 ? 54.859 44.510 57.630 1.00 36.50 254 LYS F O 1
ATOM 9647 N N . ALA F 2 254 ? 57.073 44.307 57.292 1.00 35.95 255 ALA F N 1
ATOM 9648 C CA . ALA F 2 254 ? 57.341 45.734 57.215 1.00 36.63 255 ALA F CA 1
ATOM 9649 C C . ALA F 2 254 ? 57.996 45.920 55.861 1.00 37.96 255 ALA F C 1
ATOM 9650 O O . ALA F 2 254 ? 58.963 45.219 55.527 1.00 39.05 255 ALA F O 1
ATOM 9652 N N . TYR F 2 255 ? 57.486 46.856 55.071 1.00 37.34 256 TYR F N 1
ATOM 9653 C CA . TYR F 2 255 ? 58.060 47.043 53.761 1.00 37.17 256 TYR F CA 1
ATOM 9654 C C . TYR F 2 255 ? 57.879 48.447 53.214 1.00 38.69 256 TYR F C 1
ATOM 9655 O O . TYR F 2 255 ? 57.164 49.278 53.786 1.00 38.67 256 TYR F O 1
ATOM 9664 N N . ILE F 2 256 ? 58.547 48.694 52.093 1.00 39.10 257 ILE F N 1
ATOM 9665 C CA . ILE F 2 256 ? 58.481 49.964 51.386 1.00 39.37 257 ILE F CA 1
ATOM 9666 C C . ILE F 2 256 ? 58.718 49.642 49.926 1.00 39.29 257 ILE F C 1
ATOM 9667 O O . ILE F 2 256 ? 59.630 48.884 49.598 1.00 38.35 257 ILE F O 1
ATOM 9672 N N . ASN F 2 257 ? 57.880 50.200 49.058 1.00 39.40 258 ASN F N 1
ATOM 9673 C CA . ASN F 2 257 ? 58.018 49.983 47.621 1.00 41.62 258 ASN F CA 1
ATOM 9674 C C . ASN F 2 257 ? 58.706 51.178 47.014 1.00 42.31 258 ASN F C 1
ATOM 9675 O O . ASN F 2 257 ? 58.307 52.298 47.277 1.00 41.94 258 ASN F O 1
ATOM 9680 N N . VAL F 2 258 ? 59.739 50.954 46.216 1.00 45.80 259 VAL F N 1
ATOM 9681 C CA . VAL F 2 258 ? 60.406 52.071 45.567 1.00 51.41 259 VAL F CA 1
ATOM 9682 C C . VAL F 2 258 ? 60.324 51.768 44.088 1.00 54.13 259 VAL F C 1
ATOM 9683 O O . VAL F 2 258 ? 60.719 50.681 43.657 1.00 55.14 259 VAL F O 1
ATOM 9687 N N . SER F 2 259 ? 59.772 52.706 43.322 1.00 58.55 260 SER F N 1
ATOM 9688 C CA . SER F 2 259 ? 59.632 52.534 41.876 1.00 63.54 260 SER F CA 1
ATOM 9689 C C . SER F 2 259 ? 60.991 52.595 41.236 1.00 66.40 260 SER F C 1
ATOM 9690 O O . SER F 2 259 ? 61.227 51.976 40.206 1.00 66.75 260 SER F O 1
ATOM 9693 N N . ARG F 2 260 ? 61.882 53.349 41.868 1.00 72.22 261 ARG F N 1
ATOM 9694 C CA . ARG F 2 260 ? 63.249 53.522 41.396 1.00 78.12 261 ARG F CA 1
ATOM 9695 C C . ARG F 2 260 ? 63.979 52.206 41.224 1.00 80.39 261 ARG F C 1
ATOM 9696 O O . ARG F 2 260 ? 63.774 51.462 40.263 1.00 81.40 261 ARG F O 1
ATOM 9704 N N . GLY F 2 261 ? 64.843 51.941 42.194 1.00 82.75 262 GLY F N 1
ATOM 9705 C CA . GLY F 2 261 ? 65.648 50.744 42.173 1.00 85.84 262 GLY F CA 1
ATOM 9706 C C . GLY F 2 261 ? 67.026 51.216 41.775 1.00 87.90 262 GLY F C 1
ATOM 9707 O O . GLY F 2 261 ? 68.029 50.786 42.347 1.00 87.63 262 GLY F O 1
ATOM 9708 N N . THR F 2 262 ? 67.059 52.138 40.813 1.00 90.34 263 THR F N 1
ATOM 9709 C CA . THR F 2 262 ? 68.307 52.694 40.293 1.00 92.51 263 THR F CA 1
ATOM 9710 C C . THR F 2 262 ? 68.820 53.964 40.979 1.00 93.79 263 THR F C 1
ATOM 9711 O O . THR F 2 262 ? 69.616 54.704 40.398 1.00 94.77 263 THR F O 1
ATOM 9715 N N . ASP F 2 263 ? 68.377 54.228 42.203 1.00 94.65 264 ASP F N 1
ATOM 9716 C CA . ASP F 2 263 ? 68.860 55.408 42.903 1.00 95.52 264 ASP F CA 1
ATOM 9717 C C . ASP F 2 263 ? 69.428 55.042 44.268 1.00 96.35 264 ASP F C 1
ATOM 9718 O O . ASP F 2 263 ? 68.712 55.043 45.269 1.00 96.23 264 ASP F O 1
ATOM 9723 N N . ILE F 2 264 ? 70.723 54.744 44.294 1.00 97.36 265 ILE F N 1
ATOM 9724 C CA . ILE F 2 264 ? 71.415 54.360 45.516 1.00 98.83 265 ILE F CA 1
ATOM 9725 C C . ILE F 2 264 ? 70.914 55.118 46.745 1.00 98.67 265 ILE F C 1
ATOM 9726 O O . ILE F 2 264 ? 70.759 54.537 47.823 1.00 99.18 265 ILE F O 1
ATOM 9731 N N . ASP F 2 265 ? 70.652 56.410 46.587 1.00 97.89 266 ASP F N 1
ATOM 9732 C CA . ASP F 2 265 ? 70.182 57.212 47.707 1.00 97.07 266 ASP F CA 1
ATOM 9733 C C . ASP F 2 265 ? 68.843 56.760 48.269 1.00 95.18 266 ASP F C 1
ATOM 9734 O O . ASP F 2 265 ? 68.761 56.395 49.439 1.00 95.78 266 ASP F O 1
ATOM 9739 N N . ARG F 2 266 ? 67.798 56.767 47.448 1.00 92.52 267 ARG F N 1
ATOM 9740 C CA . ARG F 2 266 ? 66.476 56.364 47.924 1.00 89.63 267 ARG F CA 1
ATOM 9741 C C . ARG F 2 266 ? 66.419 54.917 48.406 1.00 86.27 267 ARG F C 1
ATOM 9742 O O . ARG F 2 266 ? 65.602 54.575 49.263 1.00 85.85 267 ARG F O 1
ATOM 9750 N N . ILE F 2 267 ? 67.284 54.072 47.853 1.00 81.70 268 ILE F N 1
ATOM 9751 C CA . ILE F 2 267 ? 67.345 52.674 48.251 1.00 77.69 268 ILE F CA 1
ATOM 9752 C C . ILE F 2 267 ? 68.046 52.571 49.604 1.00 75.67 268 ILE F C 1
ATOM 9753 O O . ILE F 2 267 ? 67.639 51.792 50.459 1.00 75.30 268 ILE F O 1
ATOM 9758 N N . ASN F 2 268 ? 69.112 53.343 49.794 1.00 73.30 269 ASN F N 1
ATOM 9759 C CA . ASN F 2 268 ? 69.840 53.310 51.058 1.00 71.89 269 ASN F CA 1
ATOM 9760 C C . ASN F 2 268 ? 69.028 53.995 52.143 1.00 69.40 269 ASN F C 1
ATOM 9761 O O . ASN F 2 268 ? 69.125 53.653 53.320 1.00 68.68 269 ASN F O 1
ATOM 9766 N N . TYR F 2 269 ? 68.222 54.968 51.737 1.00 66.92 270 TYR F N 1
ATOM 9767 C CA . TYR F 2 269 ? 67.386 55.699 52.676 1.00 65.08 270 TYR F CA 1
ATOM 9768 C C . TYR F 2 269 ? 66.276 54.792 53.171 1.00 63.55 270 TYR F C 1
ATOM 9769 O O . TYR F 2 269 ? 65.916 54.809 54.349 1.00 63.75 270 TYR F O 1
ATOM 9778 N N . THR F 2 270 ? 65.724 54.017 52.245 1.00 61.86 271 THR F N 1
ATOM 9779 C CA . THR F 2 270 ? 64.655 53.082 52.547 1.00 59.62 271 THR F CA 1
ATOM 9780 C C . THR F 2 270 ? 65.170 51.969 53.447 1.00 57.82 271 THR F C 1
ATOM 9781 O O . THR F 2 270 ? 64.453 51.492 54.311 1.00 57.03 271 THR F O 1
ATOM 9785 N N . GLU F 2 271 ? 66.412 51.551 53.242 1.00 57.65 272 GLU F N 1
ATOM 9786 C CA . GLU F 2 271 ? 66.978 50.511 54.083 1.00 57.95 272 GLU F CA 1
ATOM 9787 C C . GLU F 2 271 ? 67.040 51.077 55.491 1.00 57.02 272 GLU F C 1
ATOM 9788 O O . GLU F 2 271 ? 66.665 50.409 56.462 1.00 57.96 272 GLU F O 1
ATOM 9794 N N . THR F 2 272 ? 67.519 52.313 55.600 1.00 54.79 273 THR F N 1
ATOM 9795 C CA . THR F 2 272 ? 67.627 52.969 56.899 1.00 53.01 273 THR F CA 1
ATOM 9796 C C . THR F 2 272 ? 66.303 52.948 57.658 1.00 51.83 273 THR F C 1
ATOM 9797 O O . THR F 2 272 ? 66.257 52.576 58.830 1.00 52.76 273 THR F O 1
ATOM 9801 N N . VAL F 2 273 ? 65.229 53.346 56.986 1.00 50.21 274 VAL F N 1
ATOM 9802 C CA . VAL F 2 273 ? 63.909 53.356 57.600 1.00 48.01 274 VAL F CA 1
ATOM 9803 C C . VAL F 2 273 ? 63.563 51.973 58.136 1.00 47.27 274 VAL F C 1
ATOM 9804 O O . VAL F 2 273 ? 63.117 51.831 59.270 1.00 47.96 274 VAL F O 1
ATOM 9808 N N . LEU F 2 274 ? 63.772 50.948 57.324 1.00 46.65 275 LEU F N 1
ATOM 9809 C CA . LEU F 2 274 ? 63.490 49.593 57.775 1.00 48.51 275 LEU F CA 1
ATOM 9810 C C . LEU F 2 274 ? 64.392 49.226 58.960 1.00 49.97 275 LEU F C 1
ATOM 9811 O O . LEU F 2 274 ? 63.929 48.664 59.959 1.00 48.17 275 LEU F O 1
ATOM 9816 N N . MET F 2 275 ? 65.678 49.552 58.840 1.00 51.79 276 MET F N 1
ATOM 9817 C CA . MET F 2 275 ? 66.634 49.276 59.902 1.00 54.05 276 MET F CA 1
ATOM 9818 C C . MET F 2 275 ? 66.223 49.951 61.214 1.00 54.61 276 MET F C 1
ATOM 9819 O O . MET F 2 275 ? 66.307 49.343 62.289 1.00 55.06 276 MET F O 1
ATOM 9824 N N . ASN F 2 276 ? 65.780 51.202 61.137 1.00 53.43 277 ASN F N 1
ATOM 9825 C CA . ASN F 2 276 ? 65.368 51.887 62.345 1.00 54.04 277 ASN F CA 1
ATOM 9826 C C . ASN F 2 276 ? 64.173 51.186 62.964 1.00 54.10 277 ASN F C 1
ATOM 9827 O O . ASN F 2 276 ? 63.992 51.220 64.183 1.00 55.96 277 ASN F O 1
ATOM 9832 N N . LEU F 2 277 ? 63.347 50.546 62.146 1.00 52.84 278 LEU F N 1
ATOM 9833 C CA . LEU F 2 277 ? 62.202 49.835 62.708 1.00 52.50 278 LEU F CA 1
ATOM 9834 C C . LEU F 2 277 ? 62.734 48.580 63.406 1.00 53.30 278 LEU F C 1
ATOM 9835 O O . LEU F 2 277 ? 62.409 48.310 64.565 1.00 53.63 278 LEU F O 1
ATOM 9840 N N . LYS F 2 278 ? 63.560 47.824 62.689 1.00 52.91 279 LYS F N 1
ATOM 9841 C CA . LYS F 2 278 ? 64.165 46.608 63.220 1.00 54.47 279 LYS F CA 1
ATOM 9842 C C . LYS F 2 278 ? 64.826 46.940 64.549 1.00 56.92 279 LYS F C 1
ATOM 9843 O O . LYS F 2 278 ? 64.549 46.320 65.583 1.00 56.17 279 LYS F O 1
ATOM 9849 N N . LYS F 2 279 ? 65.707 47.930 64.503 1.00 58.44 280 LYS F N 1
ATOM 9850 C CA . LYS F 2 279 ? 66.421 48.380 65.680 1.00 61.07 280 LYS F CA 1
ATOM 9851 C C . LYS F 2 279 ? 65.426 48.706 66.798 1.00 61.52 280 LYS F C 1
ATOM 9852 O O . LYS F 2 279 ? 65.506 48.169 67.902 1.00 61.20 280 LYS F O 1
ATOM 9858 N N . GLU F 2 280 ? 64.465 49.566 66.495 1.00 61.78 281 GLU F N 1
ATOM 9859 C CA . GLU F 2 280 ? 63.488 49.977 67.488 1.00 61.99 281 GLU F CA 1
ATOM 9860 C C . GLU F 2 280 ? 62.731 48.843 68.177 1.00 61.82 281 GLU F C 1
ATOM 9861 O O . GLU F 2 280 ? 62.561 48.851 69.397 1.00 62.07 281 GLU F O 1
ATOM 9867 N N . LEU F 2 281 ? 62.260 47.874 67.406 1.00 61.24 282 LEU F N 1
ATOM 9868 C CA . LEU F 2 281 ? 61.507 46.781 67.999 1.00 61.01 282 LEU F CA 1
ATOM 9869 C C . LEU F 2 281 ? 62.428 45.720 68.600 1.00 61.64 282 LEU F C 1
ATOM 9870 O O . LEU F 2 281 ? 61.970 44.785 69.267 1.00 60.15 282 LEU F O 1
ATOM 9875 N N . GLN F 2 282 ? 63.729 45.880 68.373 1.00 62.30 283 GLN F N 1
ATOM 9876 C CA . GLN F 2 282 ? 64.709 44.933 68.887 1.00 63.65 283 GLN F CA 1
ATOM 9877 C C . GLN F 2 282 ? 64.416 44.611 70.344 1.00 64.17 283 GLN F C 1
ATOM 9878 O O . GLN F 2 282 ? 64.038 45.487 71.122 1.00 65.29 283 GLN F O 1
ATOM 9884 N N . GLY F 2 283 ? 64.567 43.342 70.703 1.00 63.75 284 GLY F N 1
ATOM 9885 C CA . GLY F 2 283 ? 64.335 42.939 72.075 1.00 61.73 284 GLY F CA 1
ATOM 9886 C C . GLY F 2 283 ? 62.896 42.659 72.427 1.00 60.62 284 GLY F C 1
ATOM 9887 O O . GLY F 2 283 ? 62.598 42.299 73.566 1.00 62.34 284 GLY F O 1
ATOM 9888 N N . TYR F 2 284 ? 61.994 42.833 71.470 1.00 58.99 285 TYR F N 1
ATOM 9889 C CA . TYR F 2 284 ? 60.581 42.572 71.720 1.00 57.06 285 TYR F CA 1
ATOM 9890 C C . TYR F 2 284 ? 60.063 41.689 70.597 1.00 56.50 285 TYR F C 1
ATOM 9891 O O . TYR F 2 284 ? 59.330 40.723 70.813 1.00 56.00 285 TYR F O 1
ATOM 9900 N N . ILE F 2 285 ? 60.449 42.040 69.383 1.00 55.97 286 ILE F N 1
ATOM 9901 C CA . ILE F 2 285 ? 60.069 41.277 68.219 1.00 56.03 286 ILE F CA 1
ATOM 9902 C C . ILE F 2 285 ? 61.164 41.517 67.207 1.00 54.75 286 ILE F C 1
ATOM 9903 O O . ILE F 2 285 ? 61.518 42.654 66.928 1.00 54.05 286 ILE F O 1
ATOM 9908 N N . GLU F 2 286 ? 61.740 40.445 66.687 1.00 55.46 287 GLU F N 1
ATOM 9909 C CA . GLU F 2 286 ? 62.820 40.615 65.742 1.00 56.19 287 GLU F CA 1
ATOM 9910 C C . GLU F 2 286 ? 62.383 40.501 64.307 1.00 53.86 287 GLU F C 1
ATOM 9911 O O . GLU F 2 286 ? 61.703 39.546 63.898 1.00 53.42 287 GLU F O 1
ATOM 9917 N N . LEU F 2 287 ? 62.787 41.512 63.553 1.00 51.60 288 LEU F N 1
ATOM 9918 C CA . LEU F 2 287 ? 62.492 41.599 62.143 1.00 50.32 288 LEU F CA 1
ATOM 9919 C C . LEU F 2 287 ? 63.758 41.186 61.444 1.00 49.88 288 LEU F C 1
ATOM 9920 O O . LEU F 2 287 ? 64.826 41.736 61.709 1.00 49.44 288 LEU F O 1
ATOM 9925 N N . SER F 2 288 ? 63.655 40.211 60.553 1.00 49.57 289 SER F N 1
ATOM 9926 C CA . SER F 2 288 ? 64.846 39.743 59.861 1.00 48.71 289 SER F CA 1
ATOM 9927 C C . SER F 2 288 ? 64.614 39.517 58.383 1.00 47.97 289 SER F C 1
ATOM 9928 O O . SER F 2 288 ? 63.490 39.616 57.904 1.00 49.40 289 SER F O 1
ATOM 9931 N N . VAL F 2 289 ? 65.690 39.233 57.664 1.00 45.81 290 VAL F N 1
ATOM 9932 C CA . VAL F 2 289 ? 65.609 38.986 56.239 1.00 43.73 290 VAL F CA 1
ATOM 9933 C C . VAL F 2 289 ? 65.316 37.515 55.994 1.00 45.45 290 VAL F C 1
ATOM 9934 O O . VAL F 2 289 ? 66.090 36.651 56.366 1.00 46.48 290 VAL F O 1
ATOM 9938 N N . PRO F 2 290 ? 64.180 37.208 55.372 1.00 46.92 291 PRO F N 1
ATOM 9939 C CA . PRO F 2 290 ? 63.895 35.799 55.126 1.00 47.66 291 PRO F CA 1
ATOM 9940 C C . PRO F 2 290 ? 64.825 35.238 54.051 1.00 49.68 291 PRO F C 1
ATOM 9941 O O . PRO F 2 290 ? 65.443 35.986 53.296 1.00 51.21 291 PRO F O 1
ATOM 9945 N N . ASP F 2 291 ? 64.909 33.917 53.983 1.00 51.40 292 ASP F N 1
ATOM 9946 C CA . ASP F 2 291 ? 65.747 33.231 53.007 1.00 51.93 292 ASP F CA 1
ATOM 9947 C C . ASP F 2 291 ? 65.298 33.513 51.573 1.00 50.62 292 ASP F C 1
ATOM 9948 O O . ASP F 2 291 ? 64.137 33.326 51.239 1.00 50.11 292 ASP F O 1
ATOM 9953 N N . ARG F 2 292 ? 66.223 33.935 50.722 1.00 50.78 293 ARG F N 1
ATOM 9954 C CA . ARG F 2 292 ? 65.894 34.214 49.330 1.00 50.71 293 ARG F CA 1
ATOM 9955 C C . ARG F 2 292 ? 65.093 33.075 48.734 1.00 51.32 293 ARG F C 1
ATOM 9956 O O . ARG F 2 292 ? 64.041 33.269 48.130 1.00 52.02 293 ARG F O 1
ATOM 9964 N N . GLN F 2 293 ? 65.631 31.876 48.890 1.00 51.83 294 GLN F N 1
ATOM 9965 C CA . GLN F 2 293 ? 65.013 30.674 48.360 1.00 50.59 294 GLN F CA 1
ATOM 9966 C C . GLN F 2 293 ? 63.561 30.475 48.801 1.00 49.97 294 GLN F C 1
ATOM 9967 O O . GLN F 2 293 ? 62.835 29.690 48.197 1.00 51.16 294 GLN F O 1
ATOM 9973 N N . SER F 2 294 ? 63.131 31.190 49.838 1.00 49.31 295 SER F N 1
ATOM 9974 C CA . SER F 2 294 ? 61.756 31.070 50.318 1.00 49.41 295 SER F CA 1
ATOM 9975 C C . SER F 2 294 ? 60.850 32.108 49.674 1.00 48.47 295 SER F C 1
ATOM 9976 O O . SER F 2 294 ? 59.647 32.139 49.939 1.00 49.51 295 SER F O 1
ATOM 9979 N N . MET F 2 295 ? 61.436 32.958 48.837 1.00 46.95 296 MET F N 1
ATOM 9980 C CA . MET F 2 295 ? 60.698 34.004 48.148 1.00 46.20 296 MET F CA 1
ATOM 9981 C C . MET F 2 295 ? 60.947 33.885 46.647 1.00 48.04 296 MET F C 1
ATOM 9982 O O . MET F 2 295 ? 61.009 34.890 45.934 1.00 47.82 296 MET F O 1
ATOM 9987 N N . ASP F 2 296 ? 61.098 32.647 46.173 1.00 48.12 297 ASP F N 1
ATOM 9988 C CA . ASP F 2 296 ? 61.336 32.385 44.759 1.00 47.31 297 ASP F CA 1
ATOM 9989 C C . ASP F 2 296 ? 60.155 31.618 44.190 1.00 46.64 297 ASP F C 1
ATOM 9990 O O . ASP F 2 296 ? 59.940 30.469 44.556 1.00 47.65 297 ASP F O 1
ATOM 9995 N N . SER F 2 297 ? 59.405 32.240 43.284 1.00 46.08 298 SER F N 1
ATOM 9996 C CA . SER F 2 297 ? 58.217 31.608 42.702 1.00 44.54 298 SER F CA 1
ATOM 9997 C C . SER F 2 297 ? 58.419 30.904 41.369 1.00 45.44 298 SER F C 1
ATOM 9998 O O . SER F 2 297 ? 57.450 30.500 40.723 1.00 46.97 298 SER F O 1
ATOM 10001 N N . ARG F 2 298 ? 59.661 30.744 40.941 1.00 46.23 299 ARG F N 1
ATOM 10002 C CA . ARG F 2 298 ? 59.899 30.064 39.680 1.00 45.63 299 ARG F CA 1
ATOM 10003 C C . ARG F 2 298 ? 59.457 28.607 39.747 1.00 48.11 299 ARG F C 1
ATOM 10004 O O . ARG F 2 298 ? 59.334 28.028 40.830 1.00 49.36 299 ARG F O 1
ATOM 10012 N N . VAL F 2 299 ? 59.192 28.021 38.588 1.00 50.27 300 VAL F N 1
ATOM 10013 C CA . VAL F 2 299 ? 58.762 26.632 38.537 1.00 52.51 300 VAL F CA 1
ATOM 10014 C C . VAL F 2 299 ? 59.968 25.705 38.550 1.00 54.50 300 VAL F C 1
ATOM 10015 O O . VAL F 2 299 ? 60.530 25.472 37.457 1.00 56.08 300 VAL F O 1
ATOM 10019 N N . GLY G 1 1 ? -19.586 3.646 78.535 1.00 73.85 2 GLY G N 1
ATOM 10020 C CA . GLY G 1 1 ? -20.064 4.063 79.887 1.00 74.03 2 GLY G CA 1
ATOM 10021 C C . GLY G 1 1 ? -20.285 5.557 80.041 1.00 73.94 2 GLY G C 1
ATOM 10022 O O . GLY G 1 1 ? -19.704 6.358 79.314 1.00 73.02 2 GLY G O 1
ATOM 10023 N N . LYS G 1 2 ? -21.134 5.933 80.992 1.00 74.89 3 LYS G N 1
ATOM 10024 C CA . LYS G 1 2 ? -21.422 7.341 81.252 1.00 75.87 3 LYS G CA 1
ATOM 10025 C C . LYS G 1 2 ? -21.215 7.640 82.728 1.00 75.34 3 LYS G C 1
ATOM 10026 O O . LYS G 1 2 ? -21.303 6.739 83.566 1.00 74.83 3 LYS G O 1
ATOM 10032 N N . SER G 1 3 ? -20.939 8.899 83.054 1.00 75.35 4 SER G N 1
ATOM 10033 C CA . SER G 1 3 ? -20.716 9.243 84.452 1.00 75.69 4 SER G CA 1
ATOM 10034 C C . SER G 1 3 ? -21.217 10.624 84.820 1.00 75.20 4 SER G C 1
ATOM 10035 O O . SER G 1 3 ? -21.506 11.454 83.960 1.00 75.45 4 SER G O 1
ATOM 10038 N N . ALA G 1 4 ? -21.312 10.859 86.119 1.00 74.89 5 ALA G N 1
ATOM 10039 C CA . ALA G 1 4 ? -21.764 12.137 86.626 1.00 75.29 5 ALA G CA 1
ATOM 10040 C C . ALA G 1 4 ? -21.253 12.271 88.048 1.00 74.90 5 ALA G C 1
ATOM 10041 O O . ALA G 1 4 ? -21.154 11.278 88.775 1.00 73.64 5 ALA G O 1
ATOM 10043 N N . VAL G 1 5 ? -20.905 13.495 88.432 1.00 75.03 6 VAL G N 1
ATOM 10044 C CA . VAL G 1 5 ? -20.407 13.749 89.775 1.00 75.64 6 VAL G CA 1
ATOM 10045 C C . VAL G 1 5 ? -21.302 14.751 90.484 1.00 75.56 6 VAL G C 1
ATOM 10046 O O . VAL G 1 5 ? -21.596 15.822 89.951 1.00 74.59 6 VAL G O 1
ATOM 10050 N N . ILE G 1 6 ? -21.756 14.391 91.679 1.00 76.13 7 ILE G N 1
ATOM 10051 C CA . ILE G 1 6 ? -22.592 15.294 92.455 1.00 77.48 7 ILE G CA 1
ATOM 10052 C C . ILE G 1 6 ? -21.825 15.669 93.718 1.00 77.77 7 ILE G C 1
ATOM 10053 O O . ILE G 1 6 ? -21.353 14.801 94.459 1.00 76.43 7 ILE G O 1
ATOM 10058 N N . PHE G 1 7 ? -21.689 16.970 93.944 1.00 78.10 8 PHE G N 1
ATOM 10059 C CA . PHE G 1 7 ? -20.999 17.462 95.121 1.00 78.98 8 PHE G CA 1
ATOM 10060 C C . PHE G 1 7 ? -21.967 18.195 96.050 1.00 81.00 8 PHE G C 1
ATOM 10061 O O . PHE G 1 7 ? -22.502 19.249 95.708 1.00 80.09 8 PHE G O 1
ATOM 10069 N N . VAL G 1 8 ? -22.186 17.623 97.229 1.00 83.86 9 VAL G N 1
ATOM 10070 C CA . VAL G 1 8 ? -23.085 18.204 98.214 1.00 86.51 9 VAL G CA 1
ATOM 10071 C C . VAL G 1 8 ? -22.339 19.202 99.086 1.00 87.99 9 VAL G C 1
ATOM 10072 O O . VAL G 1 8 ? -21.708 18.825 100.073 1.00 86.96 9 VAL G O 1
ATOM 10076 N N . GLU G 1 9 ? -22.424 20.475 98.713 1.00 90.77 10 GLU G N 1
ATOM 10077 C CA . GLU G 1 9 ? -21.752 21.546 99.439 1.00 93.59 10 GLU G CA 1
ATOM 10078 C C . GLU G 1 9 ? -22.221 21.663 100.884 1.00 94.52 10 GLU G C 1
ATOM 10079 O O . GLU G 1 9 ? -21.424 21.546 101.818 1.00 95.19 10 GLU G O 1
ATOM 10085 N N . ARG G 1 10 ? -23.515 21.916 101.059 1.00 94.83 11 ARG G N 1
ATOM 10086 C CA . ARG G 1 10 ? -24.110 22.044 102.387 1.00 95.74 11 ARG G CA 1
ATOM 10087 C C . ARG G 1 10 ? -24.344 20.651 102.948 1.00 95.10 11 ARG G C 1
ATOM 10088 O O . ARG G 1 10 ? -25.311 19.985 102.578 1.00 95.13 11 ARG G O 1
ATOM 10096 N N . ALA G 1 11 ? -23.469 20.205 103.839 1.00 94.06 12 ALA G N 1
ATOM 10097 C CA . ALA G 1 11 ? -23.623 18.876 104.408 1.00 93.12 12 ALA G CA 1
ATOM 10098 C C . ALA G 1 11 ? -22.665 18.618 105.556 1.00 92.46 12 ALA G C 1
ATOM 10099 O O . ALA G 1 11 ? -21.817 19.448 105.876 1.00 92.73 12 ALA G O 1
ATOM 10101 N N . THR G 1 12 ? -22.811 17.452 106.170 1.00 91.90 13 THR G N 1
ATOM 10102 C CA . THR G 1 12 ? -21.971 17.053 107.286 1.00 91.89 13 THR G CA 1
ATOM 10103 C C . THR G 1 12 ? -21.546 15.606 107.082 1.00 91.35 13 THR G C 1
ATOM 10104 O O . THR G 1 12 ? -22.135 14.884 106.276 1.00 90.94 13 THR G O 1
ATOM 10108 N N . PRO G 1 13 ? -20.514 15.162 107.813 1.00 91.27 14 PRO G N 1
ATOM 10109 C CA . PRO G 1 13 ? -20.014 13.789 107.705 1.00 91.32 14 PRO G CA 1
ATOM 10110 C C . PRO G 1 13 ? -21.116 12.736 107.717 1.00 90.90 14 PRO G C 1
ATOM 10111 O O . PRO G 1 13 ? -20.939 11.634 107.203 1.00 91.00 14 PRO G O 1
ATOM 10115 N N . ALA G 1 14 ? -22.259 13.090 108.292 1.00 90.85 15 ALA G N 1
ATOM 10116 C CA . ALA G 1 14 ? -23.378 12.165 108.397 1.00 91.26 15 ALA G CA 1
ATOM 10117 C C . ALA G 1 14 ? -24.189 12.047 107.116 1.00 91.47 15 ALA G C 1
ATOM 10118 O O . ALA G 1 14 ? -24.737 10.984 106.816 1.00 91.63 15 ALA G O 1
ATOM 10120 N N . THR G 1 15 ? -24.262 13.138 106.364 1.00 91.31 16 THR G N 1
ATOM 10121 C CA . THR G 1 15 ? -25.026 13.152 105.128 1.00 91.52 16 THR G CA 1
ATOM 10122 C C . THR G 1 15 ? -24.761 11.925 104.275 1.00 92.71 16 THR G C 1
ATOM 10123 O O . THR G 1 15 ? -25.668 11.411 103.629 1.00 93.26 16 THR G O 1
ATOM 10127 N N . LEU G 1 16 ? -23.519 11.454 104.274 1.00 94.61 17 LEU G N 1
ATOM 10128 C CA . LEU G 1 16 ? -23.150 10.280 103.488 1.00 96.08 17 LEU G CA 1
ATOM 10129 C C . LEU G 1 16 ? -24.071 9.108 103.824 1.00 97.31 17 LEU G C 1
ATOM 10130 O O . LEU G 1 16 ? -24.711 8.539 102.940 1.00 97.17 17 LEU G O 1
ATOM 10135 N N . THR G 1 17 ? -24.145 8.759 105.106 1.00 98.63 18 THR G N 1
ATOM 10136 C CA . THR G 1 17 ? -24.974 7.644 105.547 1.00 99.83 18 THR G CA 1
ATOM 10137 C C . THR G 1 17 ? -26.457 7.859 105.265 1.00 101.09 18 THR G C 1
ATOM 10138 O O . THR G 1 17 ? -27.152 6.932 104.845 1.00 101.05 18 THR G O 1
ATOM 10142 N N . GLU G 1 18 ? -26.942 9.077 105.497 1.00 102.30 19 GLU G N 1
ATOM 10143 C CA . GLU G 1 18 ? -28.349 9.393 105.260 1.00 103.68 19 GLU G CA 1
ATOM 10144 C C . GLU G 1 18 ? -28.744 9.022 103.835 1.00 104.53 19 GLU G C 1
ATOM 10145 O O . GLU G 1 18 ? -29.823 8.473 103.601 1.00 104.78 19 GLU G O 1
ATOM 10151 N N . LEU G 1 19 ? -27.865 9.329 102.887 1.00 105.12 20 LEU G N 1
ATOM 10152 C CA . LEU G 1 19 ? -28.109 9.021 101.485 1.00 105.64 20 LEU G CA 1
ATOM 10153 C C . LEU G 1 19 ? -27.876 7.531 101.248 1.00 106.45 20 LEU G C 1
ATOM 10154 O O . LEU G 1 19 ? -28.502 6.923 100.383 1.00 106.25 20 LEU G O 1
ATOM 10159 N N . LYS G 1 20 ? -26.966 6.955 102.030 1.00 107.75 21 LYS G N 1
ATOM 10160 C CA . LYS G 1 20 ? -26.630 5.538 101.936 1.00 108.67 21 LYS G CA 1
ATOM 10161 C C . LYS G 1 20 ? -27.861 4.694 102.240 1.00 109.66 21 LYS G C 1
ATOM 10162 O O . LYS G 1 20 ? -28.078 3.651 101.624 1.00 109.86 21 LYS G O 1
ATOM 10168 N N . ASP G 1 21 ? -28.667 5.162 103.187 1.00 110.93 22 ASP G N 1
ATOM 10169 C CA . ASP G 1 21 ? -29.874 4.455 103.593 1.00 112.22 22 ASP G CA 1
ATOM 10170 C C . ASP G 1 21 ? -31.066 4.690 102.663 1.00 112.95 22 ASP G C 1
ATOM 10171 O O . ASP G 1 21 ? -31.876 3.787 102.453 1.00 112.92 22 ASP G O 1
ATOM 10176 N N . ALA G 1 22 ? -31.181 5.893 102.106 1.00 114.02 23 ALA G N 1
ATOM 10177 C CA . ALA G 1 22 ? -32.287 6.207 101.196 1.00 115.01 23 ALA G CA 1
ATOM 10178 C C . ALA G 1 22 ? -32.241 5.320 99.947 1.00 115.91 23 ALA G C 1
ATOM 10179 O O . ALA G 1 22 ? -33.129 5.373 99.095 1.00 115.94 23 ALA G O 1
ATOM 10181 N N . LEU G 1 23 ? -31.193 4.508 99.849 1.00 117.05 24 LEU G N 1
ATOM 10182 C CA . LEU G 1 23 ? -31.006 3.597 98.727 1.00 117.67 24 LEU G CA 1
ATOM 10183 C C . LEU G 1 23 ? -31.027 2.169 99.259 1.00 118.22 24 LEU G C 1
ATOM 10184 O O . LEU G 1 23 ? -30.651 1.227 98.560 1.00 118.27 24 LEU G O 1
ATOM 10189 N N . SER G 1 24 ? -31.462 2.024 100.506 1.00 118.54 25 SER G N 1
ATOM 10190 C CA . SER G 1 24 ? -31.540 0.722 101.155 1.00 119.19 25 SER G CA 1
ATOM 10191 C C . SER G 1 24 ? -32.233 -0.271 100.230 1.00 119.34 25 SER G C 1
ATOM 10192 O O . SER G 1 24 ? -31.724 -1.364 99.975 1.00 119.25 25 SER G O 1
ATOM 10195 N N . ASN G 1 25 ? -33.393 0.130 99.719 1.00 119.61 26 ASN G N 1
ATOM 10196 C CA . ASN G 1 25 ? -34.180 -0.707 98.823 1.00 119.72 26 ASN G CA 1
ATOM 10197 C C . ASN G 1 25 ? -33.763 -0.495 97.369 1.00 119.29 26 ASN G C 1
ATOM 10198 O O . ASN G 1 25 ? -34.597 -0.524 96.465 1.00 118.98 26 ASN G O 1
ATOM 10203 N N . SER G 1 26 ? -32.470 -0.278 97.151 1.00 118.99 27 SER G N 1
ATOM 10204 C CA . SER G 1 26 ? -31.936 -0.065 95.806 1.00 118.17 27 SER G CA 1
ATOM 10205 C C . SER G 1 26 ? -30.584 -0.765 95.655 1.00 118.17 27 SER G C 1
ATOM 10206 O O . SER G 1 26 ? -30.104 -0.980 94.545 1.00 118.45 27 SER G O 1
ATOM 10209 N N . ILE G 1 27 ? -29.994 -1.135 96.785 1.00 117.99 28 ILE G N 1
ATOM 10210 C CA . ILE G 1 27 ? -28.683 -1.769 96.823 1.00 117.81 28 ILE G CA 1
ATOM 10211 C C . ILE G 1 27 ? -28.718 -3.224 96.371 1.00 118.01 28 ILE G C 1
ATOM 10212 O O . ILE G 1 27 ? -29.778 -3.847 96.331 1.00 118.28 28 ILE G O 1
ATOM 10217 N N . LEU G 1 28 ? -27.547 -3.753 96.025 1.00 118.15 29 LEU G N 1
ATOM 10218 C CA . LEU G 1 28 ? -27.403 -5.139 95.592 1.00 117.84 29 LEU G CA 1
ATOM 10219 C C . LEU G 1 28 ? -26.181 -5.742 96.282 1.00 117.34 29 LEU G C 1
ATOM 10220 O O . LEU G 1 28 ? -26.285 -6.745 96.986 1.00 117.05 29 LEU G O 1
ATOM 10225 N N . SER G 1 29 ? -25.026 -5.118 96.074 1.00 117.28 30 SER G N 1
ATOM 10226 C CA . SER G 1 29 ? -23.775 -5.570 96.675 1.00 117.21 30 SER G CA 1
ATOM 10227 C C . SER G 1 29 ? -22.845 -4.375 96.879 1.00 116.94 30 SER G C 1
ATOM 10228 O O . SER G 1 29 ? -23.116 -3.275 96.393 1.00 117.35 30 SER G O 1
ATOM 10231 N N . VAL G 1 30 ? -21.750 -4.591 97.600 1.00 115.95 31 VAL G N 1
ATOM 10232 C CA . VAL G 1 30 ? -20.794 -3.524 97.862 1.00 114.91 31 VAL G CA 1
ATOM 10233 C C . VAL G 1 30 ? -19.369 -3.997 97.595 1.00 114.19 31 VAL G C 1
ATOM 10234 O O . VAL G 1 30 ? -18.869 -4.908 98.260 1.00 113.97 31 VAL G O 1
ATOM 10238 N N . ARG G 1 31 ? -18.721 -3.373 96.615 1.00 113.18 32 ARG G N 1
ATOM 10239 C CA . ARG G 1 31 ? -17.353 -3.733 96.258 1.00 111.98 32 ARG G CA 1
ATOM 10240 C C . ARG G 1 31 ? -16.364 -2.975 97.143 1.00 109.68 32 ARG G C 1
ATOM 10241 O O . ARG G 1 31 ? -16.765 -2.214 98.022 1.00 108.73 32 ARG G O 1
ATOM 10249 N N . ASP G 1 32 ? -15.075 -3.184 96.898 1.00 107.51 33 ASP G N 1
ATOM 10250 C CA . ASP G 1 32 ? -14.014 -2.547 97.677 1.00 105.22 33 ASP G CA 1
ATOM 10251 C C . ASP G 1 32 ? -14.050 -1.027 97.711 1.00 102.94 33 ASP G C 1
ATOM 10252 O O . ASP G 1 32 ? -14.456 -0.379 96.742 1.00 103.65 33 ASP G O 1
ATOM 10257 N N . PRO G 1 33 ? -13.616 -0.437 98.840 1.00 100.03 34 PRO G N 1
ATOM 10258 C CA . PRO G 1 33 ? -13.579 1.014 99.047 1.00 97.19 34 PRO G CA 1
ATOM 10259 C C . PRO G 1 33 ? -12.631 1.688 98.064 1.00 94.38 34 PRO G C 1
ATOM 10260 O O . PRO G 1 33 ? -11.680 1.069 97.581 1.00 93.90 34 PRO G O 1
ATOM 10264 N N . TRP G 1 34 ? -12.891 2.956 97.772 1.00 90.90 35 TRP G N 1
ATOM 10265 C CA . TRP G 1 34 ? -12.049 3.699 96.855 1.00 87.23 35 TRP G CA 1
ATOM 10266 C C . TRP G 1 34 ? -11.500 4.950 97.522 1.00 85.09 35 TRP G C 1
ATOM 10267 O O . TRP G 1 34 ? -11.876 5.302 98.642 1.00 84.52 35 TRP G O 1
ATOM 10278 N N . SER G 1 35 ? -10.606 5.627 96.818 1.00 82.49 36 SER G N 1
ATOM 10279 C CA . SER G 1 35 ? -9.994 6.831 97.348 1.00 79.56 36 SER G CA 1
ATOM 10280 C C . SER G 1 35 ? -9.799 7.851 96.228 1.00 76.26 36 SER G C 1
ATOM 10281 O O . SER G 1 35 ? -9.863 7.506 95.046 1.00 75.72 36 SER G O 1
ATOM 10284 N N . ILE G 1 36 ? -9.578 9.109 96.597 1.00 72.17 37 ILE G N 1
ATOM 10285 C CA . ILE G 1 36 ? -9.362 10.138 95.594 1.00 68.95 37 ILE G CA 1
ATOM 10286 C C . ILE G 1 36 ? -8.770 11.444 96.112 1.00 66.97 37 ILE G C 1
ATOM 10287 O O . ILE G 1 36 ? -9.172 11.950 97.157 1.00 66.72 37 ILE G O 1
ATOM 10292 N N . ASP G 1 37 ? -7.818 11.991 95.362 1.00 64.35 38 ASP G N 1
ATOM 10293 C CA . ASP G 1 37 ? -7.188 13.252 95.731 1.00 63.12 38 ASP G CA 1
ATOM 10294 C C . ASP G 1 37 ? -7.551 14.311 94.705 1.00 61.67 38 ASP G C 1
ATOM 10295 O O . ASP G 1 37 ? -7.532 14.045 93.500 1.00 61.65 38 ASP G O 1
ATOM 10300 N N . PHE G 1 38 ? -7.881 15.510 95.180 1.00 59.90 39 PHE G N 1
ATOM 10301 C CA . PHE G 1 38 ? -8.232 16.606 94.289 1.00 57.70 39 PHE G CA 1
ATOM 10302 C C . PHE G 1 38 ? -7.366 17.801 94.628 1.00 56.29 39 PHE G C 1
ATOM 10303 O O . PHE G 1 38 ? -7.564 18.449 95.643 1.00 56.58 39 PHE G O 1
ATOM 10311 N N . ARG G 1 39 ? -6.403 18.083 93.762 1.00 55.69 40 ARG G N 1
ATOM 10312 C CA . ARG G 1 39 ? -5.472 19.183 93.957 1.00 54.71 40 ARG G CA 1
ATOM 10313 C C . ARG G 1 39 ? -5.747 20.387 93.061 1.00 53.93 40 ARG G C 1
ATOM 10314 O O . ARG G 1 39 ? -6.218 20.242 91.935 1.00 53.29 40 ARG G O 1
ATOM 10322 N N . THR G 1 40 ? -5.449 21.577 93.571 1.00 53.11 41 THR G N 1
ATOM 10323 C CA . THR G 1 40 ? -5.628 22.793 92.794 1.00 54.38 41 THR G CA 1
ATOM 10324 C C . THR G 1 40 ? -4.304 23.541 92.733 1.00 54.42 41 THR G C 1
ATOM 10325 O O . THR G 1 40 ? -3.702 23.821 93.757 1.00 54.93 41 THR G O 1
ATOM 10329 N N . TYR G 1 41 ? -3.849 23.852 91.527 1.00 55.13 42 TYR G N 1
ATOM 10330 C CA . TYR G 1 41 ? -2.594 24.569 91.338 1.00 57.09 42 TYR G CA 1
ATOM 10331 C C . TYR G 1 41 ? -2.866 25.957 90.762 1.00 59.71 42 TYR G C 1
ATOM 10332 O O . TYR G 1 41 ? -3.798 26.140 89.965 1.00 59.68 42 TYR G O 1
ATOM 10341 N N . ARG G 1 42 ? -2.057 26.932 91.168 1.00 61.57 43 ARG G N 1
ATOM 10342 C CA . ARG G 1 42 ? -2.202 28.286 90.655 1.00 63.94 43 ARG G CA 1
ATOM 10343 C C . ARG G 1 42 ? -0.910 28.665 89.943 1.00 62.60 43 ARG G C 1
ATOM 10344 O O . ARG G 1 42 ? 0.183 28.510 90.489 1.00 62.27 43 ARG G O 1
ATOM 10352 N N . CYS G 1 43 ? -1.041 29.156 88.721 1.00 62.64 44 CYS G N 1
ATOM 10353 C CA . CYS G 1 43 ? 0.116 29.552 87.937 1.00 64.44 44 CYS G CA 1
ATOM 10354 C C . CYS G 1 43 ? 0.694 30.854 88.497 1.00 66.27 44 CYS G C 1
ATOM 10355 O O . CYS G 1 43 ? -0.049 31.794 88.757 1.00 67.27 44 CYS G O 1
ATOM 10358 N N . SER G 1 44 ? 2.009 30.909 88.696 1.00 68.31 45 SER G N 1
ATOM 10359 C CA . SER G 1 44 ? 2.660 32.107 89.229 1.00 69.69 45 SER G CA 1
ATOM 10360 C C . SER G 1 44 ? 3.111 33.074 88.134 1.00 72.02 45 SER G C 1
ATOM 10361 O O . SER G 1 44 ? 3.749 34.096 88.407 1.00 71.22 45 SER G O 1
ATOM 10364 N N . ILE G 1 45 ? 2.786 32.730 86.892 1.00 74.62 46 ILE G N 1
ATOM 10365 C CA . ILE G 1 45 ? 3.126 33.551 85.737 1.00 77.51 46 ILE G CA 1
ATOM 10366 C C . ILE G 1 45 ? 2.321 34.849 85.805 1.00 80.00 46 ILE G C 1
ATOM 10367 O O . ILE G 1 45 ? 1.156 34.839 86.205 1.00 79.55 46 ILE G O 1
ATOM 10372 N N . LYS G 1 46 ? 2.938 35.963 85.418 1.00 82.82 47 LYS G N 1
ATOM 10373 C CA . LYS G 1 46 ? 2.241 37.245 85.433 1.00 85.36 47 LYS G CA 1
ATOM 10374 C C . LYS G 1 46 ? 1.772 37.692 84.046 1.00 86.14 47 LYS G C 1
ATOM 10375 O O . LYS G 1 46 ? 0.685 38.244 83.915 1.00 86.36 47 LYS G O 1
ATOM 10381 N N . ASN G 1 47 ? 2.581 37.450 83.014 1.00 87.13 48 ASN G N 1
ATOM 10382 C CA . ASN G 1 47 ? 2.204 37.828 81.647 1.00 87.47 48 ASN G CA 1
ATOM 10383 C C . ASN G 1 47 ? 1.123 36.882 81.141 1.00 87.04 48 ASN G C 1
ATOM 10384 O O . ASN G 1 47 ? 0.688 36.983 79.998 1.00 86.14 48 ASN G O 1
ATOM 10389 N N . LEU G 1 48 ? 0.708 35.955 81.999 1.00 86.80 49 LEU G N 1
ATOM 10390 C CA . LEU G 1 48 ? -0.299 34.970 81.640 1.00 85.98 49 LEU G CA 1
ATOM 10391 C C . LEU G 1 48 ? -1.397 35.582 80.784 1.00 84.77 49 LEU G C 1
ATOM 10392 O O . LEU G 1 48 ? -2.029 36.565 81.168 1.00 85.81 49 LEU G O 1
ATOM 10397 N N . PRO G 1 49 ? -1.626 35.014 79.596 1.00 84.06 50 PRO G N 1
ATOM 10398 C CA . PRO G 1 49 ? -2.656 35.499 78.674 1.00 83.53 50 PRO G CA 1
ATOM 10399 C C . PRO G 1 49 ? -4.007 35.686 79.370 1.00 82.73 50 PRO G C 1
ATOM 10400 O O . PRO G 1 49 ? -4.309 35.003 80.347 1.00 82.64 50 PRO G O 1
ATOM 10404 N N . ALA G 1 50 ? -4.806 36.616 78.861 1.00 80.76 51 ALA G N 1
ATOM 10405 C CA . ALA G 1 50 ? -6.107 36.930 79.441 1.00 79.17 51 ALA G CA 1
ATOM 10406 C C . ALA G 1 50 ? -7.148 35.827 79.233 1.00 78.34 51 ALA G C 1
ATOM 10407 O O . ALA G 1 50 ? -8.106 35.709 80.004 1.00 79.07 51 ALA G O 1
ATOM 10409 N N . ASP G 1 51 ? -6.955 35.030 78.187 1.00 75.97 52 ASP G N 1
ATOM 10410 C CA . ASP G 1 51 ? -7.878 33.957 77.878 1.00 74.71 52 ASP G CA 1
ATOM 10411 C C . ASP G 1 51 ? -7.552 32.783 78.821 1.00 74.24 52 ASP G C 1
ATOM 10412 O O . ASP G 1 51 ? -8.437 32.163 79.425 1.00 71.78 52 ASP G O 1
ATOM 10417 N N . VAL G 1 52 ? -6.256 32.518 78.954 1.00 73.91 53 VAL G N 1
ATOM 10418 C CA . VAL G 1 52 ? -5.731 31.427 79.764 1.00 73.97 53 VAL G CA 1
ATOM 10419 C C . VAL G 1 52 ? -5.951 31.466 81.281 1.00 73.13 53 VAL G C 1
ATOM 10420 O O . VAL G 1 52 ? -5.384 32.307 81.981 1.00 72.82 53 VAL G O 1
ATOM 10424 N N . SER G 1 53 ? -6.759 30.528 81.774 1.00 72.47 54 SER G N 1
ATOM 10425 C CA . SER G 1 53 ? -7.015 30.431 83.201 1.00 71.38 54 SER G CA 1
ATOM 10426 C C . SER G 1 53 ? -5.684 30.263 83.915 1.00 70.39 54 SER G C 1
ATOM 10427 O O . SER G 1 53 ? -4.736 29.741 83.340 1.00 70.18 54 SER G O 1
ATOM 10430 N N . LYS G 1 54 ? -5.611 30.696 85.167 1.00 70.58 55 LYS G N 1
ATOM 10431 C CA . LYS G 1 54 ? -4.374 30.557 85.917 1.00 71.07 55 LYS G CA 1
ATOM 10432 C C . LYS G 1 54 ? -4.489 29.357 86.845 1.00 70.45 55 LYS G C 1
ATOM 10433 O O . LYS G 1 54 ? -3.630 29.127 87.703 1.00 72.06 55 LYS G O 1
ATOM 10439 N N . LEU G 1 55 ? -5.551 28.582 86.659 1.00 68.26 56 LEU G N 1
ATOM 10440 C CA . LEU G 1 55 ? -5.783 27.412 87.489 1.00 66.17 56 LEU G CA 1
ATOM 10441 C C . LEU G 1 55 ? -5.684 26.093 86.745 1.00 64.95 56 LEU G C 1
ATOM 10442 O O . LEU G 1 55 ? -6.169 25.953 85.623 1.00 65.96 56 LEU G O 1
ATOM 10447 N N . MET G 1 56 ? -5.048 25.121 87.382 1.00 62.58 57 MET G N 1
ATOM 10448 C CA . MET G 1 56 ? -4.933 23.796 86.800 1.00 59.70 57 MET G CA 1
ATOM 10449 C C . MET G 1 56 ? -5.307 22.797 87.873 1.00 58.40 57 MET G C 1
ATOM 10450 O O . MET G 1 56 ? -4.842 22.903 88.998 1.00 58.79 57 MET G O 1
ATOM 10455 N N . TYR G 1 57 ? -6.155 21.836 87.527 1.00 57.29 58 TYR G N 1
ATOM 10456 C CA . TYR G 1 57 ? -6.584 20.838 88.489 1.00 57.07 58 TYR G CA 1
ATOM 10457 C C . TYR G 1 57 ? -5.927 19.488 88.253 1.00 56.06 58 TYR G C 1
ATOM 10458 O O . TYR G 1 57 ? -5.659 19.095 87.119 1.00 56.47 58 TYR G O 1
ATOM 10467 N N . SER G 1 58 ? -5.673 18.781 89.344 1.00 55.21 59 SER G N 1
ATOM 10468 C CA . SER G 1 58 ? -5.025 17.480 89.314 1.00 53.85 59 SER G CA 1
ATOM 10469 C C . SER G 1 58 ? -5.904 16.485 90.054 1.00 53.89 59 SER G C 1
ATOM 10470 O O . SER G 1 58 ? -6.045 16.569 91.270 1.00 54.18 59 SER G O 1
ATOM 10473 N N . ILE G 1 59 ? -6.500 15.542 89.333 1.00 53.65 60 ILE G N 1
ATOM 10474 C CA . ILE G 1 59 ? -7.374 14.555 89.972 1.00 54.46 60 ILE G CA 1
ATOM 10475 C C . ILE G 1 59 ? -6.708 13.184 90.034 1.00 56.04 60 ILE G C 1
ATOM 10476 O O . ILE G 1 59 ? -6.471 12.557 88.999 1.00 58.30 60 ILE G O 1
ATOM 10481 N N . THR G 1 60 ? -6.413 12.705 91.235 1.00 56.15 61 THR G N 1
ATOM 10482 C CA . THR G 1 60 ? -5.769 11.404 91.362 1.00 57.70 61 THR G CA 1
ATOM 10483 C C . THR G 1 60 ? -6.731 10.314 91.817 1.00 60.78 61 THR G C 1
ATOM 10484 O O . THR G 1 60 ? -7.332 10.404 92.879 1.00 61.28 61 THR G O 1
ATOM 10488 N N . PHE G 1 61 ? -6.879 9.283 90.995 1.00 65.57 62 PHE G N 1
ATOM 10489 C CA . PHE G 1 61 ? -7.752 8.152 91.309 1.00 70.16 62 PHE G CA 1
ATOM 10490 C C . PHE G 1 61 ? -6.917 7.025 91.913 1.00 74.82 62 PHE G C 1
ATOM 10491 O O . PHE G 1 61 ? -5.780 6.794 91.499 1.00 74.82 62 PHE G O 1
ATOM 10499 N N . HIS G 1 62 ? -7.484 6.316 92.885 1.00 80.87 63 HIS G N 1
ATOM 10500 C CA . HIS G 1 62 ? -6.769 5.229 93.558 1.00 86.26 63 HIS G CA 1
ATOM 10501 C C . HIS G 1 62 ? -7.319 3.830 93.263 1.00 89.63 63 HIS G C 1
ATOM 10502 O O . HIS G 1 62 ? -7.048 2.886 94.004 1.00 89.94 63 HIS G O 1
ATOM 10509 N N . HIS G 1 63 ? -8.091 3.703 92.188 1.00 93.93 64 HIS G N 1
ATOM 10510 C CA . HIS G 1 63 ? -8.667 2.416 91.792 1.00 97.76 64 HIS G CA 1
ATOM 10511 C C . HIS G 1 63 ? -7.540 1.445 91.382 1.00 99.48 64 HIS G C 1
ATOM 10512 O O . HIS G 1 63 ? -7.337 1.176 90.195 1.00 99.63 64 HIS G O 1
ATOM 10519 N N . HIS G 1 64 ? -6.814 0.938 92.384 1.00 101.26 65 HIS G N 1
ATOM 10520 C CA . HIS G 1 64 ? -5.683 0.003 92.219 1.00 101.63 65 HIS G CA 1
ATOM 10521 C C . HIS G 1 64 ? -4.559 0.537 91.313 1.00 99.25 65 HIS G C 1
ATOM 10522 O O . HIS G 1 64 ? -3.471 -0.049 91.246 1.00 98.37 65 HIS G O 1
ATOM 10529 N N . GLY G 1 65 ? -4.832 1.640 90.619 1.00 96.85 66 GLY G N 1
ATOM 10530 C CA . GLY G 1 65 ? -3.851 2.237 89.726 1.00 93.83 66 GLY G CA 1
ATOM 10531 C C . GLY G 1 65 ? -3.678 3.718 90.005 1.00 91.10 66 GLY G C 1
ATOM 10532 O O . GLY G 1 65 ? -4.630 4.497 89.913 1.00 91.87 66 GLY G O 1
ATOM 10533 N N . ARG G 1 66 ? -2.456 4.110 90.339 1.00 87.38 67 ARG G N 1
ATOM 10534 C CA . ARG G 1 66 ? -2.165 5.494 90.660 1.00 82.80 67 ARG G CA 1
ATOM 10535 C C . ARG G 1 66 ? -2.198 6.395 89.424 1.00 78.01 67 ARG G C 1
ATOM 10536 O O . ARG G 1 66 ? -1.150 6.833 88.948 1.00 77.39 67 ARG G O 1
ATOM 10544 N N . GLN G 1 67 ? -3.397 6.663 88.902 1.00 72.50 68 GLN G N 1
ATOM 10545 C CA . GLN G 1 67 ? -3.540 7.536 87.732 1.00 67.21 68 GLN G CA 1
ATOM 10546 C C . GLN G 1 67 ? -3.912 8.958 88.130 1.00 62.19 68 GLN G C 1
ATOM 10547 O O . GLN G 1 67 ? -4.711 9.170 89.034 1.00 61.62 68 GLN G O 1
ATOM 10553 N N . THR G 1 68 ? -3.333 9.932 87.447 1.00 57.35 69 THR G N 1
ATOM 10554 C CA . THR G 1 68 ? -3.635 11.316 87.738 1.00 53.72 69 THR G CA 1
ATOM 10555 C C . THR G 1 68 ? -3.943 12.051 86.450 1.00 51.64 69 THR G C 1
ATOM 10556 O O . THR G 1 68 ? -3.159 12.016 85.504 1.00 51.15 69 THR G O 1
ATOM 10560 N N . VAL G 1 69 ? -5.094 12.710 86.420 1.00 48.47 70 VAL G N 1
ATOM 10561 C CA . VAL G 1 69 ? -5.500 13.469 85.255 1.00 46.70 70 VAL G CA 1
ATOM 10562 C C . VAL G 1 69 ? -5.306 14.960 85.532 1.00 46.70 70 VAL G C 1
ATOM 10563 O O . VAL G 1 69 ? -5.736 15.465 86.563 1.00 47.22 70 VAL G O 1
ATOM 10567 N N . LEU G 1 70 ? -4.628 15.656 84.633 1.00 46.74 71 LEU G N 1
ATOM 10568 C CA . LEU G 1 70 ? -4.441 17.093 84.786 1.00 48.54 71 LEU G CA 1
ATOM 10569 C C . LEU G 1 70 ? -5.467 17.781 83.908 1.00 49.16 71 LEU G C 1
ATOM 10570 O O . LEU G 1 70 ? -5.691 17.378 82.762 1.00 48.73 71 LEU G O 1
ATOM 10575 N N . ILE G 1 71 ? -6.103 18.815 84.444 1.00 50.38 72 ILE G N 1
ATOM 10576 C CA . ILE G 1 71 ? -7.108 19.543 83.681 1.00 51.79 72 ILE G CA 1
ATOM 10577 C C . ILE G 1 71 ? -6.896 21.044 83.742 1.00 53.19 72 ILE G C 1
ATOM 10578 O O . ILE G 1 71 ? -6.823 21.635 84.820 1.00 53.21 72 ILE G O 1
ATOM 10583 N N . LYS G 1 72 ? -6.792 21.650 82.565 1.00 55.14 73 LYS G N 1
ATOM 10584 C CA . LYS G 1 72 ? -6.602 23.084 82.440 1.00 57.35 73 LYS G CA 1
ATOM 10585 C C . LYS G 1 72 ? -7.188 23.543 81.114 1.00 58.49 73 LYS G C 1
ATOM 10586 O O . LYS G 1 72 ? -6.961 22.902 80.086 1.00 59.25 73 LYS G O 1
ATOM 10592 N N . ASP G 1 73 ? -7.945 24.643 81.153 1.00 59.76 74 ASP G N 1
ATOM 10593 C CA . ASP G 1 73 ? -8.574 25.228 79.967 1.00 60.29 74 ASP G CA 1
ATOM 10594 C C . ASP G 1 73 ? -9.294 24.185 79.112 1.00 61.07 74 ASP G C 1
ATOM 10595 O O . ASP G 1 73 ? -9.031 24.060 77.914 1.00 60.42 74 ASP G O 1
ATOM 10600 N N . ASN G 1 74 ? -10.194 23.435 79.738 1.00 62.30 75 ASN G N 1
ATOM 10601 C CA . ASN G 1 74 ? -10.967 22.399 79.052 1.00 64.23 75 ASN G CA 1
ATOM 10602 C C . ASN G 1 74 ? -10.178 21.340 78.289 1.00 64.63 75 ASN G C 1
ATOM 10603 O O . ASN G 1 74 ? -10.658 20.791 77.293 1.00 65.73 75 ASN G O 1
ATOM 10608 N N . SER G 1 75 ? -8.972 21.051 78.762 1.00 63.75 76 SER G N 1
ATOM 10609 C CA . SER G 1 75 ? -8.133 20.039 78.142 1.00 61.91 76 SER G CA 1
ATOM 10610 C C . SER G 1 75 ? -7.597 19.129 79.244 1.00 60.62 76 SER G C 1
ATOM 10611 O O . SER G 1 75 ? -7.394 19.566 80.380 1.00 60.42 76 SER G O 1
ATOM 10614 N N . ALA G 1 76 ? -7.385 17.858 78.913 1.00 57.91 77 ALA G N 1
ATOM 10615 C CA . ALA G 1 76 ? -6.917 16.901 79.905 1.00 55.06 77 ALA G CA 1
ATOM 10616 C C . ALA G 1 76 ? -5.721 16.054 79.491 1.00 53.11 77 ALA G C 1
ATOM 10617 O O . ALA G 1 76 ? -5.548 15.708 78.329 1.00 52.22 77 ALA G O 1
ATOM 10619 N N . MET G 1 77 ? -4.892 15.727 80.472 1.00 51.83 78 MET G N 1
ATOM 10620 C CA . MET G 1 77 ? -3.726 14.893 80.252 1.00 49.92 78 MET G CA 1
ATOM 10621 C C . MET G 1 77 ? -3.792 13.799 81.306 1.00 49.06 78 MET G C 1
ATOM 10622 O O . MET G 1 77 ? -3.849 14.079 82.502 1.00 48.86 78 MET G O 1
ATOM 10627 N N . VAL G 1 78 ? -3.810 12.552 80.859 1.00 47.70 79 VAL G N 1
ATOM 10628 C CA . VAL G 1 78 ? -3.863 11.408 81.766 1.00 47.34 79 VAL G CA 1
ATOM 10629 C C . VAL G 1 78 ? -2.445 10.896 82.025 1.00 45.64 79 VAL G C 1
ATOM 10630 O O . VAL G 1 78 ? -1.716 10.602 81.084 1.00 46.83 79 VAL G O 1
ATOM 10634 N N . THR G 1 79 ? -2.053 10.777 83.288 1.00 43.40 80 THR G N 1
ATOM 10635 C CA . THR G 1 79 ? -0.712 10.290 83.596 1.00 42.04 80 THR G CA 1
ATOM 10636 C C . THR G 1 79 ? -0.781 9.164 84.610 1.00 41.45 80 THR G C 1
ATOM 10637 O O . THR G 1 79 ? -1.809 8.962 85.257 1.00 42.07 80 THR G O 1
ATOM 10641 N N . THR G 1 80 ? 0.308 8.419 84.743 1.00 39.89 81 THR G N 1
ATOM 10642 C CA . THR G 1 80 ? 0.346 7.342 85.720 1.00 39.62 81 THR G CA 1
ATOM 10643 C C . THR G 1 80 ? 1.711 7.276 86.380 1.00 38.60 81 THR G C 1
ATOM 10644 O O . THR G 1 80 ? 2.718 7.630 85.783 1.00 37.98 81 THR G O 1
ATOM 10648 N N . ALA G 1 81 ? 1.725 6.829 87.625 1.00 38.65 82 ALA G N 1
ATOM 10649 C CA . ALA G 1 81 ? 2.949 6.719 88.394 1.00 38.90 82 ALA G CA 1
ATOM 10650 C C . ALA G 1 81 ? 3.219 5.242 88.636 1.00 40.05 82 ALA G C 1
ATOM 10651 O O . ALA G 1 81 ? 4.154 4.879 89.342 1.00 39.85 82 ALA G O 1
ATOM 10653 N N . ALA G 1 82 ? 2.390 4.396 88.032 1.00 40.02 83 ALA G N 1
ATOM 10654 C CA . ALA G 1 82 ? 2.506 2.959 88.199 1.00 39.34 83 ALA G CA 1
ATOM 10655 C C . ALA G 1 82 ? 3.428 2.325 87.158 1.00 40.18 83 ALA G C 1
ATOM 10656 O O . ALA G 1 82 ? 3.154 2.396 85.957 1.00 38.46 83 ALA G O 1
ATOM 10658 N N . ALA G 1 83 ? 4.515 1.700 87.615 1.00 39.43 84 ALA G N 1
ATOM 10659 C CA . ALA G 1 83 ? 5.438 1.066 86.681 1.00 40.60 84 ALA G CA 1
ATOM 10660 C C . ALA G 1 83 ? 4.689 0.001 85.894 1.00 41.19 84 ALA G C 1
ATOM 10661 O O . ALA G 1 83 ? 4.994 -0.250 84.732 1.00 42.19 84 ALA G O 1
ATOM 10663 N N . ALA G 1 84 ? 3.689 -0.605 86.518 1.00 41.46 85 ALA G N 1
ATOM 10664 C CA . ALA G 1 84 ? 2.918 -1.648 85.862 1.00 43.19 85 ALA G CA 1
ATOM 10665 C C . ALA G 1 84 ? 2.102 -1.140 84.674 1.00 44.10 85 ALA G C 1
ATOM 10666 O O . ALA G 1 84 ? 1.802 -1.917 83.772 1.00 46.21 85 ALA G O 1
ATOM 10668 N N . ASP G 1 85 ? 1.730 0.139 84.668 1.00 43.05 86 ASP G N 1
ATOM 10669 C CA . ASP G 1 85 ? 0.945 0.686 83.558 1.00 43.50 86 ASP G CA 1
ATOM 10670 C C . ASP G 1 85 ? 1.780 1.226 82.394 1.00 42.35 86 ASP G C 1
ATOM 10671 O O . ASP G 1 85 ? 1.235 1.791 81.442 1.00 41.74 86 ASP G O 1
ATOM 10676 N N . ILE G 1 86 ? 3.097 1.071 82.467 1.00 40.76 87 ILE G N 1
ATOM 10677 C CA . ILE G 1 86 ? 3.954 1.586 81.405 1.00 40.48 87 ILE G CA 1
ATOM 10678 C C . ILE G 1 86 ? 3.854 0.749 80.119 1.00 39.73 87 ILE G C 1
ATOM 10679 O O . ILE G 1 86 ? 4.045 -0.463 80.124 1.00 40.52 87 ILE G O 1
ATOM 10684 N N . PRO G 1 87 ? 3.540 1.387 78.995 1.00 38.93 88 PRO G N 1
ATOM 10685 C CA . PRO G 1 87 ? 3.442 0.638 77.742 1.00 39.74 88 PRO G CA 1
ATOM 10686 C C . PRO G 1 87 ? 4.739 -0.162 77.574 1.00 41.13 88 PRO G C 1
ATOM 10687 O O . PRO G 1 87 ? 5.837 0.407 77.587 1.00 43.30 88 PRO G O 1
ATOM 10691 N N . PRO G 1 88 ? 4.639 -1.486 77.405 1.00 40.80 89 PRO G N 1
ATOM 10692 C CA . PRO G 1 88 ? 5.829 -2.331 77.243 1.00 39.92 89 PRO G CA 1
ATOM 10693 C C . PRO G 1 88 ? 6.901 -1.794 76.304 1.00 39.71 89 PRO G C 1
ATOM 10694 O O . PRO G 1 88 ? 8.095 -1.878 76.607 1.00 39.52 89 PRO G O 1
ATOM 10698 N N . ALA G 1 89 ? 6.489 -1.237 75.168 1.00 37.96 90 ALA G N 1
ATOM 10699 C CA . ALA G 1 89 ? 7.463 -0.721 74.213 1.00 35.72 90 ALA G CA 1
ATOM 10700 C C . ALA G 1 89 ? 8.315 0.417 74.755 1.00 36.37 90 ALA G C 1
ATOM 10701 O O . ALA G 1 89 ? 9.478 0.530 74.386 1.00 34.44 90 ALA G O 1
ATOM 10703 N N . LEU G 1 90 ? 7.754 1.265 75.618 1.00 36.91 91 LEU G N 1
ATOM 10704 C CA . LEU G 1 90 ? 8.532 2.378 76.159 1.00 36.70 91 LEU G CA 1
ATOM 10705 C C . LEU G 1 90 ? 9.625 1.896 77.104 1.00 37.14 91 LEU G C 1
ATOM 10706 O O . LEU G 1 90 ? 10.655 2.550 77.258 1.00 37.54 91 LEU G O 1
ATOM 10711 N N . VAL G 1 91 ? 9.411 0.751 77.733 1.00 37.99 92 VAL G N 1
ATOM 10712 C CA . VAL G 1 91 ? 10.413 0.212 78.639 1.00 38.25 92 VAL G CA 1
ATOM 10713 C C . VAL G 1 91 ? 11.513 -0.422 77.797 1.00 38.24 92 VAL G C 1
ATOM 10714 O O . VAL G 1 91 ? 12.699 -0.277 78.076 1.00 39.82 92 VAL G O 1
ATOM 10718 N N . PHE G 1 92 ? 11.129 -1.099 76.733 1.00 38.03 93 PHE G N 1
ATOM 10719 C CA . PHE G 1 92 ? 12.134 -1.747 75.911 1.00 36.65 93 PHE G CA 1
ATOM 10720 C C . PHE G 1 92 ? 13.157 -0.849 75.226 1.00 38.17 93 PHE G C 1
ATOM 10721 O O . PHE G 1 92 ? 14.348 -1.158 75.215 1.00 38.72 93 PHE G O 1
ATOM 10729 N N . ASN G 1 93 ? 12.713 0.247 74.632 1.00 39.05 94 ASN G N 1
ATOM 10730 C CA . ASN G 1 93 ? 13.649 1.129 73.944 1.00 40.01 94 ASN G CA 1
ATOM 10731 C C . ASN G 1 93 ? 14.320 2.174 74.815 1.00 40.65 94 ASN G C 1
ATOM 10732 O O . ASN G 1 93 ? 15.049 3.024 74.305 1.00 40.60 94 ASN G O 1
ATOM 10737 N N . GLY G 1 94 ? 14.063 2.136 76.121 1.00 41.55 95 GLY G N 1
ATOM 10738 C CA . GLY G 1 94 ? 14.699 3.088 77.018 1.00 38.96 95 GLY G CA 1
ATOM 10739 C C . GLY G 1 94 ? 14.063 4.456 77.175 1.00 37.71 95 GLY G C 1
ATOM 10740 O O . GLY G 1 94 ? 14.596 5.290 77.909 1.00 39.61 95 GLY G O 1
ATOM 10741 N N . SER G 1 95 ? 12.948 4.710 76.496 1.00 34.47 96 SER G N 1
ATOM 10742 C CA . SER G 1 95 ? 12.268 5.987 76.645 1.00 33.97 96 SER G CA 1
ATOM 10743 C C . SER G 1 95 ? 11.892 6.159 78.111 1.00 34.56 96 SER G C 1
ATOM 10744 O O . SER G 1 95 ? 11.909 7.273 78.632 1.00 35.29 96 SER G O 1
ATOM 10747 N N . SER G 1 96 ? 11.532 5.062 78.768 1.00 32.18 97 SER G N 1
ATOM 10748 C CA . SER G 1 96 ? 11.170 5.109 80.178 1.00 35.80 97 SER G CA 1
ATOM 10749 C C . SER G 1 96 ? 12.237 4.407 81.013 1.00 37.47 97 SER G C 1
ATOM 10750 O O . SER G 1 96 ? 12.938 3.522 80.517 1.00 39.40 97 SER G O 1
ATOM 10753 N N . THR G 1 97 ? 12.363 4.806 82.274 1.00 37.64 98 THR G N 1
ATOM 10754 C CA . THR G 1 97 ? 13.345 4.202 83.171 1.00 37.83 98 THR G CA 1
ATOM 10755 C C . THR G 1 97 ? 12.723 2.994 83.826 1.00 38.63 98 THR G C 1
ATOM 10756 O O . THR G 1 97 ? 13.420 2.206 84.457 1.00 40.34 98 THR G O 1
ATOM 10760 N N . GLY G 1 98 ? 11.406 2.865 83.692 1.00 38.76 99 GLY G N 1
ATOM 10761 C CA . GLY G 1 98 ? 10.699 1.753 84.305 1.00 38.51 99 GLY G CA 1
ATOM 10762 C C . GLY G 1 98 ? 10.291 2.087 85.730 1.00 39.49 99 GLY G C 1
ATOM 10763 O O . GLY G 1 98 ? 9.574 1.335 86.377 1.00 41.79 99 GLY G O 1
ATOM 10764 N N . VAL G 1 99 ? 10.733 3.236 86.223 1.00 40.06 100 VAL G N 1
ATOM 10765 C CA . VAL G 1 99 ? 10.416 3.643 87.583 1.00 38.96 100 VAL G CA 1
ATOM 10766 C C . VAL G 1 99 ? 9.848 5.048 87.621 1.00 38.79 100 VAL G C 1
ATOM 10767 O O . VAL G 1 99 ? 10.534 5.991 87.992 1.00 38.53 100 VAL G O 1
ATOM 10771 N N . PRO G 1 100 ? 8.577 5.202 87.245 1.00 40.05 101 PRO G N 1
ATOM 10772 C CA . PRO G 1 100 ? 7.905 6.508 87.233 1.00 40.84 101 PRO G CA 1
ATOM 10773 C C . PRO G 1 100 ? 7.376 6.948 88.603 1.00 42.34 101 PRO G C 1
ATOM 10774 O O . PRO G 1 100 ? 7.332 6.160 89.548 1.00 43.64 101 PRO G O 1
ATOM 10778 N N . GLU G 1 101 ? 6.977 8.213 88.698 1.00 43.71 102 GLU G N 1
ATOM 10779 C CA . GLU G 1 101 ? 6.417 8.755 89.933 1.00 45.36 102 GLU G CA 1
ATOM 10780 C C . GLU G 1 101 ? 5.248 9.658 89.568 1.00 45.77 102 GLU G C 1
ATOM 10781 O O . GLU G 1 101 ? 4.916 9.806 88.386 1.00 46.97 102 GLU G O 1
ATOM 10787 N N . SER G 1 102 ? 4.629 10.273 90.570 1.00 45.32 103 SER G N 1
ATOM 10788 C CA . SER G 1 102 ? 3.482 11.136 90.320 1.00 43.79 103 SER G CA 1
ATOM 10789 C C . SER G 1 102 ? 3.791 12.474 89.666 1.00 43.14 103 SER G C 1
ATOM 10790 O O . SER G 1 102 ? 4.785 13.129 89.987 1.00 43.03 103 SER G O 1
ATOM 10793 N N . ILE G 1 103 ? 2.915 12.868 88.745 1.00 42.67 104 ILE G N 1
ATOM 10794 C CA . ILE G 1 103 ? 3.031 14.140 88.050 1.00 42.91 104 ILE G CA 1
ATOM 10795 C C . ILE G 1 103 ? 2.962 15.257 89.107 1.00 42.88 104 ILE G C 1
ATOM 10796 O O . ILE G 1 103 ? 3.536 16.319 88.923 1.00 41.01 104 ILE G O 1
ATOM 10801 N N . ASP G 1 104 ? 2.260 15.005 90.210 1.00 43.68 105 ASP G N 1
ATOM 10802 C CA . ASP G 1 104 ? 2.159 15.987 91.285 1.00 46.48 105 ASP G CA 1
ATOM 10803 C C . ASP G 1 104 ? 3.511 16.144 91.983 1.00 48.28 105 ASP G C 1
ATOM 10804 O O . ASP G 1 104 ? 3.907 17.258 92.363 1.00 50.08 105 ASP G O 1
ATOM 10809 N N . THR G 1 105 ? 4.216 15.032 92.168 1.00 46.71 106 THR G N 1
ATOM 10810 C CA . THR G 1 105 ? 5.510 15.090 92.810 1.00 45.23 106 THR G CA 1
ATOM 10811 C C . THR G 1 105 ? 6.372 15.962 91.907 1.00 46.63 106 THR G C 1
ATOM 10812 O O . THR G 1 105 ? 7.055 16.884 92.366 1.00 47.56 106 THR G O 1
ATOM 10816 N N . ILE G 1 106 ? 6.326 15.682 90.611 1.00 46.13 107 ILE G N 1
ATOM 10817 C CA . ILE G 1 106 ? 7.108 16.467 89.654 1.00 46.73 107 ILE G CA 1
ATOM 10818 C C . ILE G 1 106 ? 6.733 17.953 89.717 1.00 45.89 107 ILE G C 1
ATOM 10819 O O . ILE G 1 106 ? 7.602 18.814 89.750 1.00 45.06 107 ILE G O 1
ATOM 10824 N N . LEU G 1 107 ? 5.440 18.247 89.749 1.00 46.70 108 LEU G N 1
ATOM 10825 C CA . LEU G 1 107 ? 4.987 19.624 89.816 1.00 48.87 108 LEU G CA 1
ATOM 10826 C C . LEU G 1 107 ? 5.507 20.346 91.051 1.00 51.59 108 LEU G C 1
ATOM 10827 O O . LEU G 1 107 ? 6.034 21.450 90.949 1.00 52.50 108 LEU G O 1
ATOM 10832 N N . SER G 1 108 ? 5.386 19.715 92.214 1.00 52.89 109 SER G N 1
ATOM 10833 C CA . SER G 1 108 ? 5.827 20.337 93.458 1.00 54.89 109 SER G CA 1
ATOM 10834 C C . SER G 1 108 ? 7.338 20.427 93.644 1.00 55.98 109 SER G C 1
ATOM 10835 O O . SER G 1 108 ? 7.832 21.350 94.283 1.00 58.39 109 SER G O 1
ATOM 10838 N N . SER G 1 109 ? 8.083 19.478 93.094 1.00 56.67 110 SER G N 1
ATOM 10839 C CA . SER G 1 109 ? 9.529 19.499 93.275 1.00 57.82 110 SER G CA 1
ATOM 10840 C C . SER G 1 109 ? 10.375 20.075 92.151 1.00 57.79 110 SER G C 1
ATOM 10841 O O . SER G 1 109 ? 11.449 20.591 92.401 1.00 60.67 110 SER G O 1
ATOM 10844 N N . LYS G 1 110 ? 9.907 19.995 90.916 1.00 56.07 111 LYS G N 1
ATOM 10845 C CA . LYS G 1 110 ? 10.693 20.505 89.801 1.00 54.64 111 LYS G CA 1
ATOM 10846 C C . LYS G 1 110 ? 10.118 21.735 89.109 1.00 54.27 111 LYS G C 1
ATOM 10847 O O . LYS G 1 110 ? 10.841 22.480 88.459 1.00 53.76 111 LYS G O 1
ATOM 10853 N N . LEU G 1 111 ? 8.816 21.949 89.248 1.00 55.16 112 LEU G N 1
ATOM 10854 C CA . LEU G 1 111 ? 8.147 23.089 88.604 1.00 54.90 112 LEU G CA 1
ATOM 10855 C C . LEU G 1 111 ? 7.407 23.983 89.615 1.00 55.58 112 LEU G C 1
ATOM 10856 O O . LEU G 1 111 ? 6.540 24.780 89.241 1.00 54.29 112 LEU G O 1
ATOM 10861 N N . SER G 1 112 ? 7.766 23.852 90.889 1.00 57.03 113 SER G N 1
ATOM 10862 C CA . SER G 1 112 ? 7.137 24.612 91.970 1.00 58.14 113 SER G CA 1
ATOM 10863 C C . SER G 1 112 ? 7.187 26.126 91.798 1.00 58.26 113 SER G C 1
ATOM 10864 O O . SER G 1 112 ? 6.340 26.843 92.332 1.00 59.22 113 SER G O 1
ATOM 10867 N N . ASN G 1 113 ? 8.175 26.622 91.070 1.00 57.20 114 ASN G N 1
ATOM 10868 C CA . ASN G 1 113 ? 8.264 28.057 90.859 1.00 58.35 114 ASN G CA 1
ATOM 10869 C C . ASN G 1 113 ? 7.152 28.510 89.911 1.00 58.68 114 ASN G C 1
ATOM 10870 O O . ASN G 1 113 ? 6.632 29.624 90.033 1.00 59.58 114 ASN G O 1
ATOM 10875 N N . ILE G 1 114 ? 6.785 27.641 88.971 1.00 58.39 115 ILE G N 1
ATOM 10876 C CA . ILE G 1 114 ? 5.739 27.961 88.009 1.00 56.57 115 ILE G CA 1
ATOM 10877 C C . ILE G 1 114 ? 4.353 27.569 88.526 1.00 57.26 115 ILE G C 1
ATOM 10878 O O . ILE G 1 114 ? 3.366 28.268 88.277 1.00 57.10 115 ILE G O 1
ATOM 10883 N N . TRP G 1 115 ? 4.275 26.456 89.250 1.00 57.67 116 TRP G N 1
ATOM 10884 C CA . TRP G 1 115 ? 2.992 25.997 89.785 1.00 58.14 116 TRP G CA 1
ATOM 10885 C C . TRP G 1 115 ? 3.024 25.812 91.292 1.00 60.43 116 TRP G C 1
ATOM 10886 O O . TRP G 1 115 ? 3.881 25.101 91.816 1.00 60.37 116 TRP G O 1
ATOM 10897 N N . MET G 1 116 ? 2.084 26.452 91.983 1.00 63.25 117 MET G N 1
ATOM 10898 C CA . MET G 1 116 ? 2.000 26.346 93.432 1.00 66.11 117 MET G CA 1
ATOM 10899 C C . MET G 1 116 ? 0.704 25.679 93.832 1.00 65.73 117 MET G C 1
ATOM 10900 O O . MET G 1 116 ? -0.369 26.082 93.396 1.00 65.80 117 MET G O 1
ATOM 10905 N N . GLN G 1 117 ? 0.808 24.650 94.662 1.00 66.31 118 GLN G N 1
ATOM 10906 C CA . GLN G 1 117 ? -0.366 23.928 95.122 1.00 66.14 118 GLN G CA 1
ATOM 10907 C C . GLN G 1 117 ? -1.128 24.795 96.119 1.00 68.32 118 GLN G C 1
ATOM 10908 O O . GLN G 1 117 ? -0.616 25.137 97.183 1.00 67.45 118 GLN G O 1
ATOM 10914 N N . ARG G 1 118 ? -2.358 25.144 95.758 1.00 70.58 119 ARG G N 1
ATOM 10915 C CA . ARG G 1 118 ? -3.212 25.980 96.587 1.00 72.45 119 ARG G CA 1
ATOM 10916 C C . ARG G 1 118 ? -4.043 25.165 97.564 1.00 72.65 119 ARG G C 1
ATOM 10917 O O . ARG G 1 118 ? -4.064 25.444 98.757 1.00 73.22 119 ARG G O 1
ATOM 10925 N N . GLN G 1 119 ? -4.727 24.152 97.058 1.00 72.85 120 GLN G N 1
ATOM 10926 C CA . GLN G 1 119 ? -5.563 23.325 97.909 1.00 73.05 120 GLN G CA 1
ATOM 10927 C C . GLN G 1 119 ? -5.394 21.839 97.614 1.00 72.66 120 GLN G C 1
ATOM 10928 O O . GLN G 1 119 ? -4.992 21.453 96.517 1.00 72.67 120 GLN G O 1
ATOM 10934 N N . LEU G 1 120 ? -5.710 21.014 98.605 1.00 72.11 121 LEU G N 1
ATOM 10935 C CA . LEU G 1 120 ? -5.612 19.574 98.465 1.00 71.51 121 LEU G CA 1
ATOM 10936 C C . LEU G 1 120 ? -6.787 18.928 99.194 1.00 72.03 121 LEU G C 1
ATOM 10937 O O . LEU G 1 120 ? -6.810 18.875 100.422 1.00 73.19 121 LEU G O 1
ATOM 10942 N N . ILE G 1 121 ? -7.776 18.458 98.441 1.00 71.18 122 ILE G N 1
ATOM 10943 C CA . ILE G 1 121 ? -8.928 17.800 99.043 1.00 69.79 122 ILE G CA 1
ATOM 10944 C C . ILE G 1 121 ? -8.706 16.300 98.884 1.00 69.72 122 ILE G C 1
ATOM 10945 O O . ILE G 1 121 ? -8.315 15.838 97.812 1.00 69.10 122 ILE G O 1
ATOM 10950 N N . LYS G 1 122 ? -8.952 15.545 99.949 1.00 69.87 123 LYS G N 1
ATOM 10951 C CA . LYS G 1 122 ? -8.777 14.100 99.915 1.00 70.27 123 LYS G CA 1
ATOM 10952 C C . LYS G 1 122 ? -10.043 13.392 100.338 1.00 71.13 123 LYS G C 1
ATOM 10953 O O . LYS G 1 122 ? -10.765 13.865 101.212 1.00 70.61 123 LYS G O 1
ATOM 10959 N N . GLY G 1 123 ? -10.301 12.252 99.706 1.00 72.23 124 GLY G N 1
ATOM 10960 C CA . GLY G 1 123 ? -11.470 11.457 100.023 1.00 73.80 124 GLY G CA 1
ATOM 10961 C C . GLY G 1 123 ? -10.998 10.044 100.288 1.00 75.67 124 GLY G C 1
ATOM 10962 O O . GLY G 1 123 ? -10.581 9.346 99.370 1.00 76.18 124 GLY G O 1
ATOM 10963 N N . ASP G 1 124 ? -11.050 9.617 101.542 1.00 77.91 125 ASP G N 1
ATOM 10964 C CA . ASP G 1 124 ? -10.601 8.279 101.898 1.00 80.67 125 ASP G CA 1
ATOM 10965 C C . ASP G 1 124 ? -11.754 7.359 102.274 1.00 82.05 125 ASP G C 1
ATOM 10966 O O . ASP G 1 124 ? -12.875 7.810 102.504 1.00 82.04 125 ASP G O 1
ATOM 10971 N N . ALA G 1 125 ? -11.465 6.063 102.334 1.00 83.73 126 ALA G N 1
ATOM 10972 C CA . ALA G 1 125 ? -12.456 5.054 102.690 1.00 85.36 126 ALA G CA 1
ATOM 10973 C C . ALA G 1 125 ? -13.811 5.280 102.030 1.00 86.65 126 ALA G C 1
ATOM 10974 O O . ALA G 1 125 ? -14.848 5.220 102.691 1.00 86.29 126 ALA G O 1
ATOM 10976 N N . GLY G 1 126 ? -13.799 5.542 100.728 1.00 88.46 127 GLY G N 1
ATOM 10977 C CA . GLY G 1 126 ? -15.043 5.757 100.014 1.00 90.75 127 GLY G CA 1
ATOM 10978 C C . GLY G 1 126 ? -15.816 4.458 99.885 1.00 92.16 127 GLY G C 1
ATOM 10979 O O . GLY G 1 126 ? -15.268 3.378 100.116 1.00 91.69 127 GLY G O 1
ATOM 10980 N N . GLU G 1 127 ? -17.087 4.554 99.514 1.00 93.80 128 GLU G N 1
ATOM 10981 C CA . GLU G 1 127 ? -17.915 3.367 99.366 1.00 95.70 128 GLU G CA 1
ATOM 10982 C C . GLU G 1 127 ? -18.453 3.159 97.953 1.00 96.46 128 GLU G C 1
ATOM 10983 O O . GLU G 1 127 ? -18.929 4.094 97.303 1.00 95.20 128 GLU G O 1
ATOM 10989 N N . THR G 1 128 ? -18.366 1.914 97.494 1.00 97.85 129 THR G N 1
ATOM 10990 C CA . THR G 1 128 ? -18.833 1.535 96.167 1.00 99.29 129 THR G CA 1
ATOM 10991 C C . THR G 1 128 ? -20.161 0.779 96.276 1.00 100.16 129 THR G C 1
ATOM 10992 O O . THR G 1 128 ? -20.188 -0.417 96.581 1.00 100.44 129 THR G O 1
ATOM 10996 N N . LEU G 1 129 ? -21.260 1.487 96.032 1.00 100.76 130 LEU G N 1
ATOM 10997 C CA . LEU G 1 129 ? -22.584 0.888 96.104 1.00 101.52 130 LEU G CA 1
ATOM 10998 C C . LEU G 1 129 ? -23.034 0.484 94.714 1.00 102.55 130 LEU G C 1
ATOM 10999 O O . LEU G 1 129 ? -23.047 1.293 93.782 1.00 102.62 130 LEU G O 1
ATOM 11004 N N . ILE G 1 130 ? -23.416 -0.780 94.592 1.00 103.49 131 ILE G N 1
ATOM 11005 C CA . ILE G 1 130 ? -23.829 -1.339 93.322 1.00 103.98 131 ILE G CA 1
ATOM 11006 C C . ILE G 1 130 ? -25.350 -1.518 93.235 1.00 104.38 131 ILE G C 1
ATOM 11007 O O . ILE G 1 130 ? -25.938 -2.311 93.969 1.00 104.36 131 ILE G O 1
ATOM 11012 N N . LEU G 1 131 ? -25.977 -0.765 92.333 1.00 105.11 132 LEU G N 1
ATOM 11013 C CA . LEU G 1 131 ? -27.422 -0.831 92.129 1.00 105.86 132 LEU G CA 1
ATOM 11014 C C . LEU G 1 131 ? -27.708 -1.474 90.774 1.00 106.59 132 LEU G C 1
ATOM 11015 O O . LEU G 1 131 ? -26.863 -2.186 90.227 1.00 106.70 132 LEU G O 1
ATOM 11020 N N . ASP G 1 132 ? -28.894 -1.208 90.231 1.00 107.58 133 ASP G N 1
ATOM 11021 C CA . ASP G 1 132 ? -29.300 -1.769 88.942 1.00 108.50 133 ASP G CA 1
ATOM 11022 C C . ASP G 1 132 ? -28.718 -0.977 87.771 1.00 108.28 133 ASP G C 1
ATOM 11023 O O . ASP G 1 132 ? -29.164 0.137 87.478 1.00 108.02 133 ASP G O 1
ATOM 11028 N N . GLY G 1 133 ? -27.724 -1.563 87.107 1.00 107.94 134 GLY G N 1
ATOM 11029 C CA . GLY G 1 133 ? -27.096 -0.906 85.973 1.00 107.26 134 GLY G CA 1
ATOM 11030 C C . GLY G 1 133 ? -26.524 0.462 86.304 1.00 106.70 134 GLY G C 1
ATOM 11031 O O . GLY G 1 133 ? -26.252 1.260 85.407 1.00 106.65 134 GLY G O 1
ATOM 11032 N N . LEU G 1 134 ? -26.334 0.731 87.595 1.00 105.80 135 LEU G N 1
ATOM 11033 C CA . LEU G 1 134 ? -25.792 2.012 88.051 1.00 104.34 135 LEU G CA 1
ATOM 11034 C C . LEU G 1 134 ? -24.925 1.874 89.301 1.00 103.17 135 LEU G C 1
ATOM 11035 O O . LEU G 1 134 ? -25.419 1.551 90.379 1.00 103.03 135 LEU G O 1
ATOM 11040 N N . THR G 1 135 ? -23.630 2.127 89.152 1.00 101.83 136 THR G N 1
ATOM 11041 C CA . THR G 1 135 ? -22.713 2.049 90.278 1.00 100.10 136 THR G CA 1
ATOM 11042 C C . THR G 1 135 ? -22.615 3.436 90.897 1.00 98.93 136 THR G C 1
ATOM 11043 O O . THR G 1 135 ? -22.332 4.416 90.209 1.00 98.87 136 THR G O 1
ATOM 11047 N N . VAL G 1 136 ? -22.862 3.519 92.197 1.00 97.10 137 VAL G N 1
ATOM 11048 C CA . VAL G 1 136 ? -22.805 4.798 92.881 1.00 95.64 137 VAL G CA 1
ATOM 11049 C C . VAL G 1 136 ? -21.735 4.810 93.970 1.00 94.14 137 VAL G C 1
ATOM 11050 O O . VAL G 1 136 ? -21.761 4.000 94.900 1.00 94.05 137 VAL G O 1
ATOM 11054 N N . ARG G 1 137 ? -20.788 5.735 93.834 1.00 92.28 138 ARG G N 1
ATOM 11055 C CA . ARG G 1 137 ? -19.693 5.877 94.783 1.00 89.47 138 ARG G CA 1
ATOM 11056 C C . ARG G 1 137 ? -19.897 7.082 95.679 1.00 87.88 138 ARG G C 1
ATOM 11057 O O . ARG G 1 137 ? -20.295 8.154 95.225 1.00 87.24 138 ARG G O 1
ATOM 11065 N N . LEU G 1 138 ? -19.614 6.889 96.961 1.00 86.07 139 LEU G N 1
ATOM 11066 C CA . LEU G 1 138 ? -19.771 7.939 97.952 1.00 83.92 139 LEU G CA 1
ATOM 11067 C C . LEU G 1 138 ? -18.505 8.081 98.788 1.00 82.65 139 LEU G C 1
ATOM 11068 O O . LEU G 1 138 ? -17.895 7.089 99.192 1.00 81.43 139 LEU G O 1
ATOM 11073 N N . VAL G 1 139 ? -18.111 9.324 99.043 1.00 81.62 140 VAL G N 1
ATOM 11074 C CA . VAL G 1 139 ? -16.916 9.591 99.836 1.00 80.15 140 VAL G CA 1
ATOM 11075 C C . VAL G 1 139 ? -16.981 10.987 100.441 1.00 79.99 140 VAL G C 1
ATOM 11076 O O . VAL G 1 139 ? -17.505 11.918 99.820 1.00 79.86 140 VAL G O 1
ATOM 11080 N N . ASN G 1 140 ? -16.451 11.125 101.655 1.00 79.24 141 ASN G N 1
ATOM 11081 C CA . ASN G 1 140 ? -16.431 12.417 102.333 1.00 78.47 141 ASN G CA 1
ATOM 11082 C C . ASN G 1 140 ? -15.124 13.119 102.008 1.00 76.82 141 ASN G C 1
ATOM 11083 O O . ASN G 1 140 ? -14.047 12.594 102.277 1.00 75.92 141 ASN G O 1
ATOM 11088 N N . LEU G 1 141 ? -15.231 14.309 101.432 1.00 76.25 142 LEU G N 1
ATOM 11089 C CA . LEU G 1 141 ? -14.059 15.091 101.059 1.00 76.01 142 LEU G CA 1
ATOM 11090 C C . LEU G 1 141 ? -13.588 15.990 102.196 1.00 75.86 142 LEU G C 1
ATOM 11091 O O . LEU G 1 141 ? -14.367 16.766 102.748 1.00 75.05 142 LEU G O 1
ATOM 11096 N N . PHE G 1 142 ? -12.307 15.882 102.537 1.00 76.68 143 PHE G N 1
ATOM 11097 C CA . PHE G 1 142 ? -11.733 16.688 103.601 1.00 77.48 143 PHE G CA 1
ATOM 11098 C C . PHE G 1 142 ? -10.558 17.518 103.133 1.00 77.92 143 PHE G C 1
ATOM 11099 O O . PHE G 1 142 ? -9.759 17.082 102.307 1.00 78.16 143 PHE G O 1
ATOM 11107 N N . SER G 1 143 ? -10.464 18.725 103.671 1.00 78.90 144 SER G N 1
ATOM 11108 C CA . SER G 1 143 ? -9.378 19.641 103.348 1.00 79.47 144 SER G CA 1
ATOM 11109 C C . SER G 1 143 ? -8.509 19.764 104.591 1.00 80.14 144 SER G C 1
ATOM 11110 O O . SER G 1 143 ? -8.749 19.096 105.598 1.00 80.06 144 SER G O 1
ATOM 11113 N N . SER G 1 144 ? -7.504 20.625 104.520 1.00 81.66 145 SER G N 1
ATOM 11114 C CA . SER G 1 144 ? -6.618 20.850 105.652 1.00 82.94 145 SER G CA 1
ATOM 11115 C C . SER G 1 144 ? -7.383 21.628 106.725 1.00 84.00 145 SER G C 1
ATOM 11116 O O . SER G 1 144 ? -6.974 21.689 107.887 1.00 84.05 145 SER G O 1
ATOM 11119 N N . THR G 1 145 ? -8.500 22.222 106.320 1.00 84.84 146 THR G N 1
ATOM 11120 C CA . THR G 1 145 ? -9.329 22.994 107.230 1.00 85.01 146 THR G CA 1
ATOM 11121 C C . THR G 1 145 ? -10.642 22.267 107.519 1.00 86.08 146 THR G C 1
ATOM 11122 O O . THR G 1 145 ? -11.713 22.879 107.523 1.00 85.72 146 THR G O 1
ATOM 11126 N N . GLY G 1 146 ? -10.549 20.956 107.746 1.00 86.71 147 GLY G N 1
ATOM 11127 C CA . GLY G 1 146 ? -11.727 20.157 108.056 1.00 88.16 147 GLY G CA 1
ATOM 11128 C C . GLY G 1 146 ? -12.701 19.862 106.926 1.00 89.04 147 GLY G C 1
ATOM 11129 O O . GLY G 1 146 ? -12.529 20.331 105.802 1.00 89.00 147 GLY G O 1
ATOM 11130 N N . PHE G 1 147 ? -13.738 19.086 107.246 1.00 90.02 148 PHE G N 1
ATOM 11131 C CA . PHE G 1 147 ? -14.777 18.678 106.293 1.00 90.84 148 PHE G CA 1
ATOM 11132 C C . PHE G 1 147 ? -15.133 19.735 105.237 1.00 90.12 148 PHE G C 1
ATOM 11133 O O . PHE G 1 147 ? -15.349 20.906 105.551 1.00 90.04 148 PHE G O 1
ATOM 11141 N N . LYS G 1 148 ? -15.212 19.301 103.983 1.00 88.94 149 LYS G N 1
ATOM 11142 C CA . LYS G 1 148 ? -15.512 20.202 102.878 1.00 87.33 149 LYS G CA 1
ATOM 11143 C C . LYS G 1 148 ? -16.844 19.847 102.204 1.00 86.43 149 LYS G C 1
ATOM 11144 O O . LYS G 1 148 ? -17.482 20.701 101.589 1.00 86.65 149 LYS G O 1
ATOM 11150 N N . GLY G 1 149 ? -17.266 18.590 102.327 1.00 85.40 150 GLY G N 1
ATOM 11151 C CA . GLY G 1 149 ? -18.525 18.177 101.725 1.00 83.43 150 GLY G CA 1
ATOM 11152 C C . GLY G 1 149 ? -18.633 16.699 101.381 1.00 82.82 150 GLY G C 1
ATOM 11153 O O . GLY G 1 149 ? -17.765 15.900 101.741 1.00 81.80 150 GLY G O 1
ATOM 11154 N N . LEU G 1 150 ? -19.719 16.341 100.691 1.00 82.10 151 LEU G N 1
ATOM 11155 C CA . LEU G 1 150 ? -19.980 14.963 100.260 1.00 81.29 151 LEU G CA 1
ATOM 11156 C C . LEU G 1 150 ? -19.858 14.871 98.735 1.00 81.13 151 LEU G C 1
ATOM 11157 O O . LEU G 1 150 ? -20.310 15.768 98.014 1.00 80.72 151 LEU G O 1
ATOM 11162 N N . LEU G 1 151 ? -19.249 13.790 98.248 1.00 80.30 152 LEU G N 1
ATOM 11163 C CA . LEU G 1 151 ? -19.086 13.608 96.817 1.00 79.32 152 LEU G CA 1
ATOM 11164 C C . LEU G 1 151 ? -19.705 12.291 96.378 1.00 79.59 152 LEU G C 1
ATOM 11165 O O . LEU G 1 151 ? -19.513 11.243 97.012 1.00 78.30 152 LEU G O 1
ATOM 11170 N N . ILE G 1 152 ? -20.475 12.381 95.294 1.00 80.85 153 ILE G N 1
ATOM 11171 C CA . ILE G 1 152 ? -21.161 11.237 94.707 1.00 82.23 153 ILE G CA 1
ATOM 11172 C C . ILE G 1 152 ? -20.629 10.963 93.303 1.00 83.20 153 ILE G C 1
ATOM 11173 O O . ILE G 1 152 ? -20.749 11.821 92.431 1.00 82.01 153 ILE G O 1
ATOM 11178 N N . GLU G 1 153 ? -20.075 9.775 93.073 1.00 85.34 154 GLU G N 1
ATOM 11179 C CA . GLU G 1 153 ? -19.569 9.419 91.746 1.00 87.98 154 GLU G CA 1
ATOM 11180 C C . GLU G 1 153 ? -20.550 8.423 91.117 1.00 89.61 154 GLU G C 1
ATOM 11181 O O . GLU G 1 153 ? -20.785 7.344 91.663 1.00 89.13 154 GLU G O 1
ATOM 11187 N N . LEU G 1 154 ? -21.127 8.783 89.975 1.00 92.09 155 LEU G N 1
ATOM 11188 C CA . LEU G 1 154 ? -22.081 7.902 89.310 1.00 94.92 155 LEU G CA 1
ATOM 11189 C C . LEU G 1 154 ? -21.542 7.351 87.993 1.00 96.94 155 LEU G C 1
ATOM 11190 O O . LEU G 1 154 ? -21.366 8.089 87.024 1.00 96.82 155 LEU G O 1
ATOM 11195 N N . GLN G 1 155 ? -21.277 6.050 87.971 1.00 99.64 156 GLN G N 1
ATOM 11196 C CA . GLN G 1 155 ? -20.770 5.388 86.776 1.00 102.67 156 GLN G CA 1
ATOM 11197 C C . GLN G 1 155 ? -21.764 4.336 86.315 1.00 104.33 156 GLN G C 1
ATOM 11198 O O . GLN G 1 155 ? -22.248 3.538 87.114 1.00 104.76 156 GLN G O 1
ATOM 11204 N N . ALA G 1 156 ? -22.061 4.328 85.021 1.00 106.76 157 ALA G N 1
ATOM 11205 C CA . ALA G 1 156 ? -23.006 3.363 84.473 1.00 108.92 157 ALA G CA 1
ATOM 11206 C C . ALA G 1 156 ? -22.615 2.902 83.073 1.00 110.24 157 ALA G C 1
ATOM 11207 O O . ALA G 1 156 ? -22.487 3.714 82.156 1.00 110.32 157 ALA G O 1
ATOM 11209 N N . ASP G 1 157 ? -22.426 1.595 82.918 1.00 111.99 158 ASP G N 1
ATOM 11210 C CA . ASP G 1 157 ? -22.066 1.027 81.626 1.00 113.95 158 ASP G CA 1
ATOM 11211 C C . ASP G 1 157 ? -23.211 1.258 80.646 1.00 115.23 158 ASP G C 1
ATOM 11212 O O . ASP G 1 157 ? -22.985 1.542 79.471 1.00 115.45 158 ASP G O 1
ATOM 11217 N N . GLU G 1 158 ? -24.441 1.134 81.137 1.00 116.80 159 GLU G N 1
ATOM 11218 C CA . GLU G 1 158 ? -25.624 1.337 80.304 1.00 118.65 159 GLU G CA 1
ATOM 11219 C C . GLU G 1 158 ? -25.649 2.760 79.738 1.00 119.21 159 GLU G C 1
ATOM 11220 O O . GLU G 1 158 ? -26.001 3.716 80.438 1.00 119.43 159 GLU G O 1
ATOM 11226 N N . ALA G 1 159 ? -25.275 2.890 78.469 1.00 119.41 160 ALA G N 1
ATOM 11227 C CA . ALA G 1 159 ? -25.244 4.185 77.804 1.00 119.74 160 ALA G CA 1
ATOM 11228 C C . ALA G 1 159 ? -26.647 4.744 77.602 1.00 120.12 160 ALA G C 1
ATOM 11229 O O . ALA G 1 159 ? -26.826 5.950 77.434 1.00 119.73 160 ALA G O 1
ATOM 11231 N N . GLY G 1 160 ? -27.641 3.860 77.626 1.00 120.89 161 GLY G N 1
ATOM 11232 C CA . GLY G 1 160 ? -29.019 4.280 77.433 1.00 121.39 161 GLY G CA 1
ATOM 11233 C C . GLY G 1 160 ? -29.589 5.094 78.579 1.00 121.59 161 GLY G C 1
ATOM 11234 O O . GLY G 1 160 ? -29.280 6.278 78.731 1.00 121.61 161 GLY G O 1
ATOM 11235 N N . GLU G 1 161 ? -30.432 4.459 79.385 1.00 121.74 162 GLU G N 1
ATOM 11236 C CA . GLU G 1 161 ? -31.046 5.129 80.523 1.00 121.70 162 GLU G CA 1
ATOM 11237 C C . GLU G 1 161 ? -29.968 5.588 81.506 1.00 121.58 162 GLU G C 1
ATOM 11238 O O . GLU G 1 161 ? -29.336 4.768 82.177 1.00 121.81 162 GLU G O 1
ATOM 11244 N N . PHE G 1 162 ? -29.745 6.898 81.571 1.00 120.71 163 PHE G N 1
ATOM 11245 C CA . PHE G 1 162 ? -28.761 7.460 82.494 1.00 119.62 163 PHE G CA 1
ATOM 11246 C C . PHE G 1 162 ? -29.357 8.725 83.099 1.00 119.08 163 PHE G C 1
ATOM 11247 O O . PHE G 1 162 ? -29.369 8.894 84.319 1.00 118.94 163 PHE G O 1
ATOM 11255 N N . GLU G 1 163 ? -29.863 9.602 82.238 1.00 118.62 164 GLU G N 1
ATOM 11256 C CA . GLU G 1 163 ? -30.475 10.847 82.684 1.00 118.41 164 GLU G CA 1
ATOM 11257 C C . GLU G 1 163 ? -31.508 10.583 83.774 1.00 117.94 164 GLU G C 1
ATOM 11258 O O . GLU G 1 163 ? -31.754 11.431 84.633 1.00 117.34 164 GLU G O 1
ATOM 11264 N N . THR G 1 164 ? -32.114 9.401 83.724 1.00 117.51 165 THR G N 1
ATOM 11265 C CA . THR G 1 164 ? -33.112 9.002 84.710 1.00 116.61 165 THR G CA 1
ATOM 11266 C C . THR G 1 164 ? -32.385 8.601 85.991 1.00 115.72 165 THR G C 1
ATOM 11267 O O . THR G 1 164 ? -32.764 9.008 87.088 1.00 115.43 165 THR G O 1
ATOM 11271 N N . LYS G 1 165 ? -31.332 7.806 85.836 1.00 114.45 166 LYS G N 1
ATOM 11272 C CA . LYS G 1 165 ? -30.545 7.343 86.965 1.00 113.54 166 LYS G CA 1
ATOM 11273 C C . LYS G 1 165 ? -30.021 8.503 87.807 1.00 113.01 166 LYS G C 1
ATOM 11274 O O . LYS G 1 165 ? -30.082 8.461 89.039 1.00 112.44 166 LYS G O 1
ATOM 11280 N N . ILE G 1 166 ? -29.517 9.540 87.139 1.00 112.66 167 ILE G N 1
ATOM 11281 C CA . ILE G 1 166 ? -28.984 10.718 87.825 1.00 112.39 167 ILE G CA 1
ATOM 11282 C C . ILE G 1 166 ? -30.091 11.489 88.539 1.00 111.72 167 ILE G C 1
ATOM 11283 O O . ILE G 1 166 ? -29.914 11.929 89.675 1.00 111.71 167 ILE G O 1
ATOM 11288 N N . ALA G 1 167 ? -31.231 11.650 87.873 1.00 110.86 168 ALA G N 1
ATOM 11289 C CA . ALA G 1 167 ? -32.366 12.354 88.457 1.00 109.65 168 ALA G CA 1
ATOM 11290 C C . ALA G 1 167 ? -32.870 11.606 89.696 1.00 109.11 168 ALA G C 1
ATOM 11291 O O . ALA G 1 167 ? -33.319 12.220 90.666 1.00 108.72 168 ALA G O 1
ATOM 11293 N N . GLY G 1 168 ? -32.781 10.278 89.658 1.00 108.57 169 GLY G N 1
ATOM 11294 C CA . GLY G 1 168 ? -33.219 9.464 90.779 1.00 108.19 169 GLY G CA 1
ATOM 11295 C C . GLY G 1 168 ? -32.385 9.715 92.021 1.00 107.72 169 GLY G C 1
ATOM 11296 O O . GLY G 1 168 ? -32.916 9.908 93.113 1.00 107.46 169 GLY G O 1
ATOM 11297 N N . ILE G 1 169 ? -31.068 9.712 91.853 1.00 108.14 170 ILE G N 1
ATOM 11298 C CA . ILE G 1 169 ? -30.154 9.947 92.965 1.00 108.44 170 ILE G CA 1
ATOM 11299 C C . ILE G 1 169 ? -30.358 11.332 93.538 1.00 108.60 170 ILE G C 1
ATOM 11300 O O . ILE G 1 169 ? -30.311 11.514 94.752 1.00 108.76 170 ILE G O 1
ATOM 11305 N N . GLU G 1 170 ? -30.586 12.307 92.665 1.00 108.71 171 GLU G N 1
ATOM 11306 C CA . GLU G 1 170 ? -30.813 13.675 93.104 1.00 109.53 171 GLU G CA 1
ATOM 11307 C C . GLU G 1 170 ? -32.096 13.751 93.930 1.00 110.77 171 GLU G C 1
ATOM 11308 O O . GLU G 1 170 ? -32.242 14.626 94.789 1.00 110.98 171 GLU G O 1
ATOM 11314 N N . GLY G 1 171 ? -33.025 12.835 93.657 1.00 111.42 172 GLY G N 1
ATOM 11315 C CA . GLY G 1 171 ? -34.279 12.806 94.387 1.00 111.40 172 GLY G CA 1
ATOM 11316 C C . GLY G 1 171 ? -34.061 12.348 95.815 1.00 111.70 172 GLY G C 1
ATOM 11317 O O . GLY G 1 171 ? -34.576 12.958 96.751 1.00 112.02 172 GLY G O 1
ATOM 11318 N N . HIS G 1 172 ? -33.296 11.273 95.983 1.00 111.51 173 HIS G N 1
ATOM 11319 C CA . HIS G 1 172 ? -33.005 10.747 97.306 1.00 111.63 173 HIS G CA 1
ATOM 11320 C C . HIS G 1 172 ? -32.270 11.807 98.112 1.00 111.77 173 HIS G C 1
ATOM 11321 O O . HIS G 1 172 ? -32.212 11.736 99.338 1.00 111.91 173 HIS G O 1
ATOM 11328 N N . LEU G 1 173 ? -31.703 12.787 97.415 1.00 111.97 174 LEU G N 1
ATOM 11329 C CA . LEU G 1 173 ? -30.991 13.873 98.076 1.00 112.88 174 LEU G CA 1
ATOM 11330 C C . LEU G 1 173 ? -32.006 14.857 98.636 1.00 113.42 174 LEU G C 1
ATOM 11331 O O . LEU G 1 173 ? -31.770 15.494 99.663 1.00 113.97 174 LEU G O 1
ATOM 11336 N N . ALA G 1 174 ? -33.138 14.978 97.949 1.00 113.74 175 ALA G N 1
ATOM 11337 C CA . ALA G 1 174 ? -34.204 15.870 98.383 1.00 114.28 175 ALA G CA 1
ATOM 11338 C C . ALA G 1 174 ? -34.848 15.301 99.648 1.00 114.92 175 ALA G C 1
ATOM 11339 O O . ALA G 1 174 ? -35.304 16.045 100.516 1.00 114.55 175 ALA G O 1
ATOM 11341 N N . GLU G 1 175 ? -34.871 13.976 99.747 1.00 115.75 176 GLU G N 1
ATOM 11342 C CA . GLU G 1 175 ? -35.446 13.294 100.903 1.00 116.64 176 GLU G CA 1
ATOM 11343 C C . GLU G 1 175 ? -34.639 13.543 102.171 1.00 117.05 176 GLU G C 1
ATOM 11344 O O . GLU G 1 175 ? -35.199 13.885 103.210 1.00 117.36 176 GLU G O 1
ATOM 11350 N N . ILE G 1 176 ? -33.324 13.359 102.084 1.00 117.48 177 ILE G N 1
ATOM 11351 C CA . ILE G 1 176 ? -32.441 13.548 103.233 1.00 118.14 177 ILE G CA 1
ATOM 11352 C C . ILE G 1 176 ? -32.198 15.024 103.548 1.00 118.45 177 ILE G C 1
ATOM 11353 O O . ILE G 1 176 ? -31.306 15.363 104.328 1.00 118.28 177 ILE G O 1
ATOM 11358 N N . ARG G 1 177 ? -33.006 15.893 102.949 1.00 119.25 178 ARG G N 1
ATOM 11359 C CA . ARG G 1 177 ? -32.883 17.333 103.148 1.00 120.26 178 ARG G CA 1
ATOM 11360 C C . ARG G 1 177 ? -31.494 17.833 102.773 1.00 120.25 178 ARG G C 1
ATOM 11361 O O . ARG G 1 177 ? -30.856 18.564 103.533 1.00 120.12 178 ARG G O 1
ATOM 11369 N N . ALA G 1 178 ? -31.032 17.427 101.596 1.00 120.38 179 ALA G N 1
ATOM 11370 C CA . ALA G 1 178 ? -29.729 17.835 101.096 1.00 120.28 179 ALA G CA 1
ATOM 11371 C C . ALA G 1 178 ? -29.967 18.829 99.974 1.00 120.25 179 ALA G C 1
ATOM 11372 O O . ALA G 1 178 ? -30.031 18.461 98.804 1.00 119.76 179 ALA G O 1
ATOM 11374 N N . LYS G 1 179 ? -30.111 20.095 100.344 1.00 120.75 180 LYS G N 1
ATOM 11375 C CA . LYS G 1 179 ? -30.360 21.148 99.375 1.00 121.03 180 LYS G CA 1
ATOM 11376 C C . LYS G 1 179 ? -29.105 21.967 99.102 1.00 120.81 180 LYS G C 1
ATOM 11377 O O . LYS G 1 179 ? -28.173 21.982 99.912 1.00 120.56 180 LYS G O 1
ATOM 11383 N N . GLU G 1 180 ? -29.095 22.641 97.953 1.00 120.12 181 GLU G N 1
ATOM 11384 C CA . GLU G 1 180 ? -27.978 23.489 97.551 1.00 119.26 181 GLU G CA 1
ATOM 11385 C C . GLU G 1 180 ? -26.751 22.642 97.195 1.00 117.65 181 GLU G C 1
ATOM 11386 O O . GLU G 1 180 ? -25.703 22.737 97.837 1.00 117.77 181 GLU G O 1
ATOM 11392 N N . TYR G 1 181 ? -26.897 21.808 96.169 1.00 115.25 182 TYR G N 1
ATOM 11393 C CA . TYR G 1 181 ? -25.809 20.950 95.713 1.00 112.88 182 TYR G CA 1
ATOM 11394 C C . TYR G 1 181 ? -25.505 21.205 94.236 1.00 110.52 182 TYR G C 1
ATOM 11395 O O . TYR G 1 181 ? -26.323 21.778 93.520 1.00 110.29 182 TYR G O 1
ATOM 11404 N N . LYS G 1 182 ? -24.329 20.780 93.784 1.00 107.88 183 LYS G N 1
ATOM 11405 C CA . LYS G 1 182 ? -23.932 20.967 92.390 1.00 104.89 183 LYS G CA 1
ATOM 11406 C C . LYS G 1 182 ? -23.735 19.634 91.670 1.00 102.23 183 LYS G C 1
ATOM 11407 O O . LYS G 1 182 ? -23.110 18.714 92.197 1.00 101.38 183 LYS G O 1
ATOM 11413 N N . THR G 1 183 ? -24.275 19.537 90.460 1.00 99.70 184 THR G N 1
ATOM 11414 C CA . THR G 1 183 ? -24.164 18.313 89.676 1.00 97.80 184 THR G CA 1
ATOM 11415 C C . THR G 1 183 ? -23.530 18.565 88.314 1.00 96.26 184 THR G C 1
ATOM 11416 O O . THR G 1 183 ? -23.847 19.544 87.637 1.00 95.42 184 THR G O 1
ATOM 11420 N N . SER G 1 184 ? -22.627 17.668 87.922 1.00 94.80 185 SER G N 1
ATOM 11421 C CA . SER G 1 184 ? -21.938 17.773 86.644 1.00 92.53 185 SER G CA 1
ATOM 11422 C C . SER G 1 184 ? -21.849 16.430 85.935 1.00 91.36 185 SER G C 1
ATOM 11423 O O . SER G 1 184 ? -21.497 15.411 86.534 1.00 90.27 185 SER G O 1
ATOM 11426 N N . SER G 1 185 ? -22.188 16.446 84.652 1.00 90.59 186 SER G N 1
ATOM 11427 C CA . SER G 1 185 ? -22.134 15.262 83.807 1.00 89.57 186 SER G CA 1
ATOM 11428 C C . SER G 1 185 ? -21.610 15.760 82.467 1.00 88.96 186 SER G C 1
ATOM 11429 O O . SER G 1 185 ? -21.842 15.156 81.424 1.00 88.59 186 SER G O 1
ATOM 11432 N N . ASP G 1 186 ? -20.896 16.879 82.523 1.00 88.57 187 ASP G N 1
ATOM 11433 C CA . ASP G 1 186 ? -20.320 17.507 81.343 1.00 88.57 187 ASP G CA 1
ATOM 11434 C C . ASP G 1 186 ? -19.293 16.609 80.663 1.00 87.99 187 ASP G C 1
ATOM 11435 O O . ASP G 1 186 ? -19.010 15.503 81.120 1.00 87.41 187 ASP G O 1
ATOM 11440 N N . SER G 1 187 ? -18.734 17.100 79.565 1.00 87.74 188 SER G N 1
ATOM 11441 C CA . SER G 1 187 ? -17.735 16.351 78.817 1.00 87.60 188 SER G CA 1
ATOM 11442 C C . SER G 1 187 ? -16.757 17.280 78.104 1.00 87.29 188 SER G C 1
ATOM 11443 O O . SER G 1 187 ? -17.052 18.453 77.872 1.00 87.02 188 SER G O 1
ATOM 11446 N N . LEU G 1 188 ? -15.591 16.742 77.765 1.00 86.75 189 LEU G N 1
ATOM 11447 C CA . LEU G 1 188 ? -14.561 17.504 77.075 1.00 86.38 189 LEU G CA 1
ATOM 11448 C C . LEU G 1 188 ? -14.656 17.242 75.576 1.00 85.78 189 LEU G C 1
ATOM 11449 O O . LEU G 1 188 ? -14.960 16.125 75.155 1.00 84.95 189 LEU G O 1
ATOM 11454 N N . ASN G 1 194 ? -12.719 8.906 75.706 1.00 86.71 195 ASN G N 1
ATOM 11455 C CA . ASN G 1 194 ? -11.801 8.674 76.819 1.00 86.06 195 ASN G CA 1
ATOM 11456 C C . ASN G 1 194 ? -12.473 8.948 78.171 1.00 84.80 195 ASN G C 1
ATOM 11457 O O . ASN G 1 194 ? -12.472 10.077 78.662 1.00 84.30 195 ASN G O 1
ATOM 11462 N N . GLU G 1 195 ? -13.027 7.891 78.765 1.00 82.93 196 GLU G N 1
ATOM 11463 C CA . GLU G 1 195 ? -13.742 7.963 80.041 1.00 80.89 196 GLU G CA 1
ATOM 11464 C C . GLU G 1 195 ? -13.072 8.736 81.170 1.00 77.32 196 GLU G C 1
ATOM 11465 O O . GLU G 1 195 ? -13.592 9.760 81.614 1.00 77.47 196 GLU G O 1
ATOM 11471 N N . ILE G 1 196 ? -11.931 8.235 81.636 1.00 72.90 197 ILE G N 1
ATOM 11472 C CA . ILE G 1 196 ? -11.187 8.849 82.734 1.00 68.93 197 ILE G CA 1
ATOM 11473 C C . ILE G 1 196 ? -11.076 10.374 82.652 1.00 66.56 197 ILE G C 1
ATOM 11474 O O . ILE G 1 196 ? -10.998 11.048 83.671 1.00 66.46 197 ILE G O 1
ATOM 11479 N N . CYS G 1 197 ? -11.071 10.917 81.443 1.00 63.88 198 CYS G N 1
ATOM 11480 C CA . CYS G 1 197 ? -10.966 12.354 81.274 1.00 61.73 198 CYS G CA 1
ATOM 11481 C C . CYS G 1 197 ? -12.246 13.114 81.617 1.00 61.87 198 CYS G C 1
ATOM 11482 O O . CYS G 1 197 ? -12.195 14.146 82.285 1.00 62.25 198 CYS G O 1
ATOM 11485 N N . ASP G 1 198 ? -13.393 12.619 81.162 1.00 61.72 199 ASP G N 1
ATOM 11486 C CA . ASP G 1 198 ? -14.658 13.287 81.457 1.00 61.09 199 ASP G CA 1
ATOM 11487 C C . ASP G 1 198 ? -14.926 13.188 82.948 1.00 60.11 199 ASP G C 1
ATOM 11488 O O . ASP G 1 198 ? -15.311 14.165 83.584 1.00 59.01 199 ASP G O 1
ATOM 11493 N N . LEU G 1 199 ? -14.713 12.000 83.499 1.00 59.61 200 LEU G N 1
ATOM 11494 C CA . LEU G 1 199 ? -14.910 11.782 84.919 1.00 59.61 200 LEU G CA 1
ATOM 11495 C C . LEU G 1 199 ? -14.117 12.839 85.677 1.00 61.28 200 LEU G C 1
ATOM 11496 O O . LEU G 1 199 ? -14.657 13.538 86.539 1.00 62.39 200 LEU G O 1
ATOM 11501 N N . ALA G 1 200 ? -12.832 12.962 85.342 1.00 61.70 201 ALA G N 1
ATOM 11502 C CA . ALA G 1 200 ? -11.959 13.943 85.983 1.00 61.10 201 ALA G CA 1
ATOM 11503 C C . ALA G 1 200 ? -12.551 15.332 85.801 1.00 62.00 201 ALA G C 1
ATOM 11504 O O . ALA G 1 200 ? -12.626 16.124 86.744 1.00 62.09 201 ALA G O 1
ATOM 11506 N N . TYR G 1 201 ? -12.979 15.621 84.578 1.00 62.41 202 TYR G N 1
ATOM 11507 C CA . TYR G 1 201 ? -13.559 16.917 84.264 1.00 62.90 202 TYR G CA 1
ATOM 11508 C C . TYR G 1 201 ? -14.790 17.185 85.113 1.00 63.26 202 TYR G C 1
ATOM 11509 O O . TYR G 1 201 ? -14.989 18.301 85.595 1.00 64.16 202 TYR G O 1
ATOM 11518 N N . GLN G 1 202 ? -15.608 16.154 85.301 1.00 62.53 203 GLN G N 1
ATOM 11519 C CA . GLN G 1 202 ? -16.821 16.279 86.092 1.00 62.38 203 GLN G CA 1
ATOM 11520 C C . GLN G 1 202 ? -16.523 16.714 87.518 1.00 63.46 203 GLN G C 1
ATOM 11521 O O . GLN G 1 202 ? -17.237 17.557 88.076 1.00 64.42 203 GLN G O 1
ATOM 11527 N N . TYR G 1 203 ? -15.473 16.150 88.110 1.00 63.67 204 TYR G N 1
ATOM 11528 C CA . TYR G 1 203 ? -15.086 16.529 89.470 1.00 63.97 204 TYR G CA 1
ATOM 11529 C C . TYR G 1 203 ? -14.767 18.026 89.515 1.00 65.32 204 TYR G C 1
ATOM 11530 O O . TYR G 1 203 ? -15.161 18.734 90.437 1.00 64.64 204 TYR G O 1
ATOM 11539 N N . VAL G 1 204 ? -14.044 18.496 88.506 1.00 67.05 205 VAL G N 1
ATOM 11540 C CA . VAL G 1 204 ? -13.667 19.899 88.426 1.00 68.81 205 VAL G CA 1
ATOM 11541 C C . VAL G 1 204 ? -14.901 20.790 88.340 1.00 70.65 205 VAL G C 1
ATOM 11542 O O . VAL G 1 204 ? -15.012 21.766 89.079 1.00 70.97 205 VAL G O 1
ATOM 11546 N N . ARG G 1 205 ? -15.824 20.455 87.442 1.00 72.20 206 ARG G N 1
ATOM 11547 C CA . ARG G 1 205 ? -17.046 21.240 87.280 1.00 73.58 206 ARG G CA 1
ATOM 11548 C C . ARG G 1 205 ? -17.859 21.296 88.569 1.00 74.11 206 ARG G C 1
ATOM 11549 O O . ARG G 1 205 ? -18.398 22.342 88.929 1.00 73.32 206 ARG G O 1
ATOM 11557 N N . ALA G 1 206 ? -17.929 20.163 89.262 1.00 74.83 207 ALA G N 1
ATOM 11558 C CA . ALA G 1 206 ? -18.680 20.057 90.506 1.00 75.42 207 ALA G CA 1
ATOM 11559 C C . ALA G 1 206 ? -17.992 20.670 91.725 1.00 75.79 207 ALA G C 1
ATOM 11560 O O . ALA G 1 206 ? -18.653 21.000 92.705 1.00 76.64 207 ALA G O 1
ATOM 11562 N N . LEU G 1 207 ? -16.674 20.829 91.671 1.00 76.69 208 LEU G N 1
ATOM 11563 C CA . LEU G 1 207 ? -15.937 21.380 92.809 1.00 77.64 208 LEU G CA 1
ATOM 11564 C C . LEU G 1 207 ? -15.462 22.822 92.676 1.00 78.43 208 LEU G C 1
ATOM 11565 O O . LEU G 1 207 ? -15.103 23.439 93.676 1.00 78.55 208 LEU G O 1
ATOM 11570 N N . GLU G 1 208 ? -15.480 23.364 91.461 1.00 79.79 209 GLU G N 1
ATOM 11571 C CA . GLU G 1 208 ? -15.055 24.748 91.225 1.00 81.49 209 GLU G CA 1
ATOM 11572 C C . GLU G 1 208 ? -15.720 25.761 92.161 1.00 82.76 209 GLU G C 1
ATOM 11573 O O . GLU G 1 208 ? -16.602 25.349 92.949 1.00 83.36 209 GLU G O 1
ATOM 11579 N N . VAL H 2 1 ? 14.230 8.100 90.589 1.00 44.62 2 VAL H N 1
ATOM 11580 C CA . VAL H 2 1 ? 15.138 6.984 90.158 1.00 45.11 2 VAL H CA 1
ATOM 11581 C C . VAL H 2 1 ? 16.580 7.471 89.940 1.00 45.07 2 VAL H C 1
ATOM 11582 O O . VAL H 2 1 ? 16.803 8.609 89.511 1.00 46.50 2 VAL H O 1
ATOM 11586 N N . GLN H 2 2 ? 17.552 6.617 90.251 1.00 44.54 3 GLN H N 1
ATOM 11587 C CA . GLN H 2 2 ? 18.967 6.955 90.075 1.00 45.77 3 GLN H CA 1
ATOM 11588 C C . GLN H 2 2 ? 19.562 6.173 88.905 1.00 46.00 3 GLN H C 1
ATOM 11589 O O . GLN H 2 2 ? 19.482 4.937 88.880 1.00 47.00 3 GLN H O 1
ATOM 11595 N N . GLN H 2 3 ? 20.158 6.872 87.942 1.00 43.74 4 GLN H N 1
ATOM 11596 C CA . GLN H 2 3 ? 20.787 6.189 86.828 1.00 42.43 4 GLN H CA 1
ATOM 11597 C C . GLN H 2 3 ? 22.317 6.260 86.964 1.00 43.74 4 GLN H C 1
ATOM 11598 O O . GLN H 2 3 ? 22.900 7.347 86.960 1.00 44.06 4 GLN H O 1
ATOM 11604 N N . LEU H 2 4 ? 22.959 5.101 87.111 1.00 42.82 5 LEU H N 1
ATOM 11605 C CA . LEU H 2 4 ? 24.409 5.035 87.215 1.00 42.68 5 LEU H CA 1
ATOM 11606 C C . LEU H 2 4 ? 24.905 4.662 85.830 1.00 42.62 5 LEU H C 1
ATOM 11607 O O . LEU H 2 4 ? 24.439 3.680 85.247 1.00 42.80 5 LEU H O 1
ATOM 11612 N N . SER H 2 5 ? 25.846 5.435 85.297 1.00 41.53 6 SER H N 1
ATOM 11613 C CA . SER H 2 5 ? 26.319 5.160 83.953 1.00 41.34 6 SER H CA 1
ATOM 11614 C C . SER H 2 5 ? 27.776 5.456 83.686 1.00 41.37 6 SER H C 1
ATOM 11615 O O . SER H 2 5 ? 28.460 6.086 84.492 1.00 42.12 6 SER H O 1
ATOM 11618 N N . LEU H 2 6 ? 28.216 4.997 82.518 1.00 40.34 7 LEU H N 1
ATOM 11619 C CA . LEU H 2 6 ? 29.563 5.204 82.008 1.00 40.93 7 LEU H CA 1
ATOM 11620 C C . LEU H 2 6 ? 29.417 5.321 80.480 1.00 40.51 7 LEU H C 1
ATOM 11621 O O . LEU H 2 6 ? 28.542 4.675 79.897 1.00 41.63 7 LEU H O 1
ATOM 11626 N N . PHE H 2 7 ? 30.238 6.147 79.831 1.00 38.84 8 PHE H N 1
ATOM 11627 C CA . PHE H 2 7 ? 30.145 6.293 78.376 1.00 38.27 8 PHE H CA 1
ATOM 11628 C C . PHE H 2 7 ? 31.440 6.067 77.633 1.00 38.90 8 PHE H C 1
ATOM 11629 O O . PHE H 2 7 ? 32.514 6.099 78.210 1.00 42.32 8 PHE H O 1
ATOM 11637 N N . GLY H 2 8 ? 31.318 5.837 76.335 1.00 39.64 9 GLY H N 1
ATOM 11638 C CA . GLY H 2 8 ? 32.474 5.596 75.497 1.00 38.46 9 GLY H CA 1
ATOM 11639 C C . GLY H 2 8 ? 32.073 5.850 74.060 1.00 38.07 9 GLY H C 1
ATOM 11640 O O . GLY H 2 8 ? 30.970 6.353 73.809 1.00 37.64 9 GLY H O 1
ATOM 11641 N N . SER H 2 9 ? 32.950 5.514 73.117 1.00 37.18 10 SER H N 1
ATOM 11642 C CA . SER H 2 9 ? 32.635 5.694 71.711 1.00 37.59 10 SER H CA 1
ATOM 11643 C C . SER H 2 9 ? 33.536 4.864 70.815 1.00 38.16 10 SER H C 1
ATOM 11644 O O . SER H 2 9 ? 34.574 4.392 71.253 1.00 40.56 10 SER H O 1
ATOM 11647 N N . ILE H 2 10 ? 33.104 4.656 69.574 1.00 38.27 11 ILE H N 1
ATOM 11648 C CA . ILE H 2 10 ? 33.893 3.950 68.564 1.00 40.22 11 ILE H CA 1
ATOM 11649 C C . ILE H 2 10 ? 33.506 4.585 67.248 1.00 40.84 11 ILE H C 1
ATOM 11650 O O . ILE H 2 10 ? 32.388 5.093 67.104 1.00 41.84 11 ILE H O 1
ATOM 11655 N N . GLY H 2 11 ? 34.434 4.571 66.297 1.00 40.99 12 GLY H N 1
ATOM 11656 C CA . GLY H 2 11 ? 34.155 5.121 64.988 1.00 40.61 12 GLY H CA 1
ATOM 11657 C C . GLY H 2 11 ? 33.458 4.019 64.221 1.00 42.06 12 GLY H C 1
ATOM 11658 O O . GLY H 2 11 ? 33.559 2.842 64.604 1.00 41.79 12 GLY H O 1
ATOM 11659 N N . ASP H 2 12 ? 32.758 4.380 63.149 1.00 42.15 13 ASP H N 1
ATOM 11660 C CA . ASP H 2 12 ? 32.035 3.400 62.343 1.00 42.25 13 ASP H CA 1
ATOM 11661 C C . ASP H 2 12 ? 32.822 2.133 62.029 1.00 42.81 13 ASP H C 1
ATOM 11662 O O . ASP H 2 12 ? 32.263 1.038 62.038 1.00 43.44 13 ASP H O 1
ATOM 11667 N N . ASP H 2 13 ? 34.115 2.254 61.760 1.00 43.89 14 ASP H N 1
ATOM 11668 C CA . ASP H 2 13 ? 34.885 1.063 61.426 1.00 45.12 14 ASP H CA 1
ATOM 11669 C C . ASP H 2 13 ? 35.047 0.049 62.539 1.00 44.32 14 ASP H C 1
ATOM 11670 O O . ASP H 2 13 ? 35.436 -1.082 62.279 1.00 45.14 14 ASP H O 1
ATOM 11675 N N . GLY H 2 14 ? 34.740 0.428 63.772 1.00 43.09 15 GLY H N 1
ATOM 11676 C CA . GLY H 2 14 ? 34.892 -0.519 64.859 1.00 42.21 15 GLY H CA 1
ATOM 11677 C C . GLY H 2 14 ? 33.608 -1.239 65.209 1.00 42.69 15 GLY H C 1
ATOM 11678 O O . GLY H 2 14 ? 33.588 -2.140 66.052 1.00 43.61 15 GLY H O 1
ATOM 11679 N N . TYR H 2 15 ? 32.531 -0.852 64.546 1.00 41.74 16 TYR H N 1
ATOM 11680 C CA . TYR H 2 15 ? 31.230 -1.443 64.808 1.00 41.98 16 TYR H CA 1
ATOM 11681 C C . TYR H 2 15 ? 31.209 -2.964 64.871 1.00 41.31 16 TYR H C 1
ATOM 11682 O O . TYR H 2 15 ? 30.786 -3.538 65.866 1.00 41.17 16 TYR H O 1
ATOM 11691 N N . ASP H 2 16 ? 31.649 -3.618 63.804 1.00 41.92 17 ASP H N 1
ATOM 11692 C CA . ASP H 2 16 ? 31.630 -5.075 63.759 1.00 41.85 17 ASP H CA 1
ATOM 11693 C C . ASP H 2 16 ? 32.385 -5.749 64.875 1.00 42.49 17 ASP H C 1
ATOM 11694 O O . ASP H 2 16 ? 31.924 -6.751 65.427 1.00 44.44 17 ASP H O 1
ATOM 11699 N N . LEU H 2 17 ? 33.554 -5.223 65.212 1.00 42.77 18 LEU H N 1
ATOM 11700 C CA . LEU H 2 17 ? 34.325 -5.835 66.275 1.00 41.09 18 LEU H CA 1
ATOM 11701 C C . LEU H 2 17 ? 33.588 -5.687 67.602 1.00 40.12 18 LEU H C 1
ATOM 11702 O O . LEU H 2 17 ? 33.349 -6.668 68.303 1.00 40.95 18 LEU H O 1
ATOM 11707 N N . LEU H 2 18 ? 33.195 -4.465 67.928 1.00 39.09 19 LEU H N 1
ATOM 11708 C CA . LEU H 2 18 ? 32.516 -4.222 69.189 1.00 39.05 19 LEU H CA 1
ATOM 11709 C C . LEU H 2 18 ? 31.273 -5.086 69.308 1.00 39.79 19 LEU H C 1
ATOM 11710 O O . LEU H 2 18 ? 31.015 -5.672 70.361 1.00 40.27 19 LEU H O 1
ATOM 11715 N N . ILE H 2 19 ? 30.502 -5.172 68.229 1.00 39.74 20 ILE H N 1
ATOM 11716 C CA . ILE H 2 19 ? 29.307 -5.992 68.254 1.00 39.19 20 ILE H CA 1
ATOM 11717 C C . ILE H 2 19 ? 29.677 -7.441 68.549 1.00 39.12 20 ILE H C 1
ATOM 11718 O O . ILE H 2 19 ? 29.088 -8.061 69.437 1.00 38.46 20 ILE H O 1
ATOM 11723 N N . SER H 2 20 ? 30.655 -7.992 67.842 1.00 37.63 21 SER H N 1
ATOM 11724 C CA . SER H 2 20 ? 30.986 -9.382 68.133 1.00 40.41 21 SER H CA 1
ATOM 11725 C C . SER H 2 20 ? 31.536 -9.524 69.552 1.00 40.58 21 SER H C 1
ATOM 11726 O O . SER H 2 20 ? 31.328 -10.556 70.201 1.00 39.68 21 SER H O 1
ATOM 11729 N N . THR H 2 21 ? 32.222 -8.488 70.036 1.00 39.86 22 THR H N 1
ATOM 11730 C CA . THR H 2 21 ? 32.767 -8.512 71.390 1.00 42.58 22 THR H CA 1
ATOM 11731 C C . THR H 2 21 ? 31.651 -8.497 72.432 1.00 42.51 22 THR H C 1
ATOM 11732 O O . THR H 2 21 ? 31.672 -9.277 73.374 1.00 43.64 22 THR H O 1
ATOM 11736 N N . LEU H 2 22 ? 30.680 -7.608 72.273 1.00 42.17 23 LEU H N 1
ATOM 11737 C CA . LEU H 2 22 ? 29.587 -7.555 73.226 1.00 42.83 23 LEU H CA 1
ATOM 11738 C C . LEU H 2 22 ? 28.713 -8.804 73.110 1.00 42.22 23 LEU H C 1
ATOM 11739 O O . LEU H 2 22 ? 28.114 -9.228 74.092 1.00 43.09 23 LEU H O 1
ATOM 11744 N N . THR H 2 23 ? 28.638 -9.400 71.924 1.00 40.03 24 THR H N 1
ATOM 11745 C CA . THR H 2 23 ? 27.857 -10.620 71.784 1.00 40.98 24 THR H CA 1
ATOM 11746 C C . THR H 2 23 ? 28.554 -11.698 72.612 1.00 41.30 24 THR H C 1
ATOM 11747 O O . THR H 2 23 ? 27.900 -12.487 73.295 1.00 40.70 24 THR H O 1
ATOM 11751 N N . THR H 2 24 ? 29.883 -11.732 72.542 1.00 40.27 25 THR H N 1
ATOM 11752 C CA . THR H 2 24 ? 30.643 -12.708 73.307 1.00 40.93 25 THR H CA 1
ATOM 11753 C C . THR H 2 24 ? 30.485 -12.448 74.801 1.00 42.79 25 THR H C 1
ATOM 11754 O O . THR H 2 24 ? 30.203 -13.374 75.567 1.00 43.74 25 THR H O 1
ATOM 11758 N N . ILE H 2 25 ? 30.664 -11.191 75.215 1.00 42.17 26 ILE H N 1
ATOM 11759 C CA . ILE H 2 25 ? 30.544 -10.825 76.626 1.00 40.96 26 ILE H CA 1
ATOM 11760 C C . ILE H 2 25 ? 29.198 -11.156 77.248 1.00 40.41 26 ILE H C 1
ATOM 11761 O O . ILE H 2 25 ? 29.145 -11.735 78.314 1.00 42.35 26 ILE H O 1
ATOM 11766 N N . SER H 2 26 ? 28.111 -10.769 76.593 1.00 40.21 27 SER H N 1
ATOM 11767 C CA . SER H 2 26 ? 26.776 -11.008 77.132 1.00 37.93 27 SER H CA 1
ATOM 11768 C C . SER H 2 26 ? 26.133 -12.276 76.605 1.00 37.15 27 SER H C 1
ATOM 11769 O O . SER H 2 26 ? 25.230 -12.814 77.228 1.00 36.99 27 SER H O 1
ATOM 11772 N N . GLY H 2 27 ? 26.578 -12.749 75.450 1.00 36.79 28 GLY H N 1
ATOM 11773 C CA . GLY H 2 27 ? 26.018 -13.980 74.918 1.00 38.01 28 GLY H CA 1
ATOM 11774 C C . GLY H 2 27 ? 24.732 -13.851 74.122 1.00 39.72 28 GLY H C 1
ATOM 11775 O O . GLY H 2 27 ? 24.123 -14.864 73.751 1.00 39.69 28 GLY H O 1
ATOM 11776 N N . ASN H 2 28 ? 24.306 -12.613 73.869 1.00 39.40 29 ASN H N 1
ATOM 11777 C CA . ASN H 2 28 ? 23.096 -12.369 73.088 1.00 38.09 29 ASN H CA 1
ATOM 11778 C C . ASN H 2 28 ? 23.460 -11.421 71.967 1.00 37.50 29 ASN H C 1
ATOM 11779 O O . ASN H 2 28 ? 24.288 -10.535 72.152 1.00 40.12 29 ASN H O 1
ATOM 11784 N N . PRO H 2 29 ? 22.901 -11.622 70.773 1.00 36.40 30 PRO H N 1
ATOM 11785 C CA . PRO H 2 29 ? 23.246 -10.679 69.704 1.00 34.99 30 PRO H CA 1
ATOM 11786 C C . PRO H 2 29 ? 22.510 -9.385 70.053 1.00 34.54 30 PRO H C 1
ATOM 11787 O O . PRO H 2 29 ? 21.636 -9.382 70.927 1.00 33.35 30 PRO H O 1
ATOM 11791 N N . PRO H 2 30 ? 22.843 -8.276 69.377 1.00 33.37 31 PRO H N 1
ATOM 11792 C CA . PRO H 2 30 ? 22.209 -6.982 69.641 1.00 32.66 31 PRO H CA 1
ATOM 11793 C C . PRO H 2 30 ? 20.735 -6.862 69.245 1.00 31.54 31 PRO H C 1
ATOM 11794 O O . PRO H 2 30 ? 20.280 -7.510 68.306 1.00 30.43 31 PRO H O 1
ATOM 11798 N N . LEU H 2 31 ? 20.017 -5.999 69.958 1.00 30.37 32 LEU H N 1
ATOM 11799 C CA . LEU H 2 31 ? 18.606 -5.734 69.697 1.00 30.65 32 LEU H CA 1
ATOM 11800 C C . LEU H 2 31 ? 18.417 -4.305 69.162 1.00 31.58 32 LEU H C 1
ATOM 11801 O O . LEU H 2 31 ? 18.803 -3.333 69.812 1.00 34.70 32 LEU H O 1
ATOM 11806 N N . LEU H 2 32 ? 17.826 -4.177 67.981 1.00 31.25 33 LEU H N 1
ATOM 11807 C CA . LEU H 2 32 ? 17.597 -2.876 67.358 1.00 30.27 33 LEU H CA 1
ATOM 11808 C C . LEU H 2 32 ? 16.513 -2.085 68.071 1.00 30.25 33 LEU H C 1
ATOM 11809 O O . LEU H 2 32 ? 15.492 -2.651 68.453 1.00 32.59 33 LEU H O 1
ATOM 11814 N N . TYR H 2 33 ? 16.722 -0.779 68.242 1.00 29.00 34 TYR H N 1
ATOM 11815 C CA . TYR H 2 33 ? 15.723 0.067 68.890 1.00 27.99 34 TYR H CA 1
ATOM 11816 C C . TYR H 2 33 ? 15.863 1.533 68.482 1.00 29.17 34 TYR H C 1
ATOM 11817 O O . TYR H 2 33 ? 16.910 1.941 67.980 1.00 30.75 34 TYR H O 1
ATOM 11826 N N . ASN H 2 34 ? 14.802 2.318 68.667 1.00 29.69 35 ASN H N 1
ATOM 11827 C CA . ASN H 2 34 ? 14.882 3.760 68.408 1.00 31.67 35 ASN H CA 1
ATOM 11828 C C . ASN H 2 34 ? 14.033 4.505 69.434 1.00 32.94 35 ASN H C 1
ATOM 11829 O O . ASN H 2 34 ? 13.284 3.894 70.191 1.00 31.41 35 ASN H O 1
ATOM 11834 N N . SER H 2 35 ? 14.188 5.823 69.473 1.00 35.20 36 SER H N 1
ATOM 11835 C CA . SER H 2 35 ? 13.418 6.663 70.373 1.00 38.07 36 SER H CA 1
ATOM 11836 C C . SER H 2 35 ? 13.576 8.111 69.968 1.00 39.10 36 SER H C 1
ATOM 11837 O O . SER H 2 35 ? 14.684 8.590 69.698 1.00 41.59 36 SER H O 1
ATOM 11840 N N . LEU H 2 36 ? 12.453 8.806 69.931 1.00 39.26 37 LEU H N 1
ATOM 11841 C CA . LEU H 2 36 ? 12.434 10.210 69.582 1.00 39.20 37 LEU H CA 1
ATOM 11842 C C . LEU H 2 36 ? 12.297 10.982 70.892 1.00 39.81 37 LEU H C 1
ATOM 11843 O O . LEU H 2 36 ? 11.498 10.605 71.759 1.00 38.99 37 LEU H O 1
ATOM 11848 N N . CYS H 2 37 ? 13.104 12.029 71.049 1.00 39.61 38 CYS H N 1
ATOM 11849 C CA . CYS H 2 37 ? 13.057 12.857 72.248 1.00 40.61 38 CYS H CA 1
ATOM 11850 C C . CYS H 2 37 ? 12.825 14.301 71.856 1.00 39.28 38 CYS H C 1
ATOM 11851 O O . CYS H 2 37 ? 13.528 14.852 71.002 1.00 38.97 38 CYS H O 1
ATOM 11854 N N . THR H 2 38 ? 11.833 14.909 72.483 1.00 38.52 39 THR H N 1
ATOM 11855 C CA . THR H 2 38 ? 11.528 16.308 72.236 1.00 38.13 39 THR H CA 1
ATOM 11856 C C . THR H 2 38 ? 11.772 17.035 73.550 1.00 39.25 39 THR H C 1
ATOM 11857 O O . THR H 2 38 ? 11.209 16.666 74.591 1.00 39.37 39 THR H O 1
ATOM 11861 N N . VAL H 2 39 ? 12.632 18.047 73.503 1.00 38.90 40 VAL H N 1
ATOM 11862 C CA . VAL H 2 39 ? 12.965 18.812 74.692 1.00 38.97 40 VAL H CA 1
ATOM 11863 C C . VAL H 2 39 ? 12.219 20.135 74.726 1.00 40.01 40 VAL H C 1
ATOM 11864 O O . VAL H 2 39 ? 12.167 20.850 73.731 1.00 40.95 40 VAL H O 1
ATOM 11868 N N . TRP H 2 40 ? 11.657 20.455 75.886 1.00 41.46 41 TRP H N 1
ATOM 11869 C CA . TRP H 2 40 ? 10.891 21.675 76.075 1.00 42.06 41 TRP H CA 1
ATOM 11870 C C . TRP H 2 40 ? 11.493 22.524 77.183 1.00 42.84 41 TRP H C 1
ATOM 11871 O O . TRP H 2 40 ? 12.125 22.003 78.106 1.00 44.69 41 TRP H O 1
ATOM 11882 N N . LYS H 2 41 ? 11.300 23.835 77.095 1.00 43.46 42 LYS H N 1
ATOM 11883 C CA . LYS H 2 41 ? 11.812 24.737 78.121 1.00 44.26 42 LYS H CA 1
ATOM 11884 C C . LYS H 2 41 ? 10.734 25.721 78.529 1.00 44.89 42 LYS H C 1
ATOM 11885 O O . LYS H 2 41 ? 9.755 25.916 77.807 1.00 45.08 42 LYS H O 1
ATOM 11891 N N . PRO H 2 42 ? 10.892 26.352 79.702 1.00 46.28 43 PRO H N 1
ATOM 11892 C CA . PRO H 2 42 ? 9.889 27.321 80.152 1.00 47.19 43 PRO H CA 1
ATOM 11893 C C . PRO H 2 42 ? 9.773 28.401 79.081 1.00 48.07 43 PRO H C 1
ATOM 11894 O O . PRO H 2 42 ? 10.783 28.870 78.558 1.00 46.10 43 PRO H O 1
ATOM 11898 N N . ASN H 2 43 ? 8.542 28.764 78.736 1.00 51.73 44 ASN H N 1
ATOM 11899 C CA . ASN H 2 43 ? 8.280 29.783 77.719 1.00 54.28 44 ASN H CA 1
ATOM 11900 C C . ASN H 2 43 ? 8.943 31.111 78.078 1.00 55.98 44 ASN H C 1
ATOM 11901 O O . ASN H 2 43 ? 8.567 31.752 79.055 1.00 56.94 44 ASN H O 1
ATOM 11906 N N . PRO H 2 44 ? 9.926 31.553 77.284 1.00 57.74 45 PRO H N 1
ATOM 11907 C CA . PRO H 2 44 ? 10.578 32.823 77.610 1.00 60.43 45 PRO H CA 1
ATOM 11908 C C . PRO H 2 44 ? 9.649 34.063 77.589 1.00 63.34 45 PRO H C 1
ATOM 11909 O O . PRO H 2 44 ? 9.977 35.096 78.171 1.00 63.22 45 PRO H O 1
ATOM 11913 N N . SER H 2 45 ? 8.494 33.963 76.937 1.00 66.27 46 SER H N 1
ATOM 11914 C CA . SER H 2 45 ? 7.576 35.095 76.896 1.00 69.18 46 SER H CA 1
ATOM 11915 C C . SER H 2 45 ? 6.940 35.259 78.258 1.00 71.68 46 SER H C 1
ATOM 11916 O O . SER H 2 45 ? 6.841 36.369 78.775 1.00 72.97 46 SER H O 1
ATOM 11919 N N . TYR H 2 46 ? 6.486 34.154 78.837 1.00 74.41 47 TYR H N 1
ATOM 11920 C CA . TYR H 2 46 ? 5.902 34.225 80.164 1.00 77.27 47 TYR H CA 1
ATOM 11921 C C . TYR H 2 46 ? 7.123 34.335 81.042 1.00 80.34 47 TYR H C 1
ATOM 11922 O O . TYR H 2 46 ? 8.223 33.977 80.613 1.00 81.13 47 TYR H O 1
ATOM 11931 N N . ASP H 2 47 ? 6.948 34.837 82.256 1.00 83.49 48 ASP H N 1
ATOM 11932 C CA . ASP H 2 47 ? 8.064 34.917 83.179 1.00 86.72 48 ASP H CA 1
ATOM 11933 C C . ASP H 2 47 ? 7.600 34.980 84.617 1.00 87.93 48 ASP H C 1
ATOM 11934 O O . ASP H 2 47 ? 6.521 35.500 84.928 1.00 87.20 48 ASP H O 1
ATOM 11939 N N . VAL H 2 48 ? 8.433 34.415 85.483 1.00 89.07 49 VAL H N 1
ATOM 11940 C CA . VAL H 2 48 ? 8.156 34.343 86.901 1.00 90.09 49 VAL H CA 1
ATOM 11941 C C . VAL H 2 48 ? 9.491 34.318 87.638 1.00 90.90 49 VAL H C 1
ATOM 11942 O O . VAL H 2 48 ? 10.553 34.361 87.010 1.00 89.96 49 VAL H O 1
ATOM 11946 N N . GLU H 2 49 ? 9.428 34.269 88.967 1.00 92.35 50 GLU H N 1
ATOM 11947 C CA . GLU H 2 49 ? 10.625 34.235 89.795 1.00 93.74 50 GLU H CA 1
ATOM 11948 C C . GLU H 2 49 ? 11.024 32.786 90.017 1.00 93.41 50 GLU H C 1
ATOM 11949 O O . GLU H 2 49 ? 10.189 31.889 89.936 1.00 93.55 50 GLU H O 1
ATOM 11955 N N . ASN H 2 50 ? 12.302 32.563 90.303 1.00 93.39 51 ASN H N 1
ATOM 11956 C CA . ASN H 2 50 ? 12.804 31.221 90.544 1.00 93.35 51 ASN H CA 1
ATOM 11957 C C . ASN H 2 50 ? 12.654 30.908 92.022 1.00 93.45 51 ASN H C 1
ATOM 11958 O O . ASN H 2 50 ? 13.593 30.485 92.691 1.00 93.21 51 ASN H O 1
ATOM 11963 N N . VAL H 2 51 ? 11.444 31.134 92.517 1.00 94.43 52 VAL H N 1
ATOM 11964 C CA . VAL H 2 51 ? 11.101 30.899 93.910 1.00 95.52 52 VAL H CA 1
ATOM 11965 C C . VAL H 2 51 ? 9.702 30.283 93.938 1.00 96.07 52 VAL H C 1
ATOM 11966 O O . VAL H 2 51 ? 8.981 30.343 92.945 1.00 95.62 52 VAL H O 1
ATOM 11970 N N . ASN H 2 52 ? 9.327 29.694 95.071 1.00 97.15 53 ASN H N 1
ATOM 11971 C CA . ASN H 2 52 ? 8.016 29.064 95.237 1.00 97.45 53 ASN H CA 1
ATOM 11972 C C . ASN H 2 52 ? 7.224 29.700 96.385 1.00 98.60 53 ASN H C 1
ATOM 11973 O O . ASN H 2 52 ? 7.473 30.853 96.750 1.00 97.99 53 ASN H O 1
ATOM 11978 N N . SER H 2 53 ? 6.263 28.956 96.937 1.00 100.38 54 SER H N 1
ATOM 11979 C CA . SER H 2 53 ? 5.455 29.451 98.057 1.00 101.32 54 SER H CA 1
ATOM 11980 C C . SER H 2 53 ? 6.412 29.600 99.234 1.00 101.51 54 SER H C 1
ATOM 11981 O O . SER H 2 53 ? 6.452 30.644 99.882 1.00 101.63 54 SER H O 1
ATOM 11984 N N . ARG H 2 54 ? 7.172 28.543 99.513 1.00 101.58 55 ARG H N 1
ATOM 11985 C CA . ARG H 2 54 ? 8.172 28.593 100.569 1.00 101.79 55 ARG H CA 1
ATOM 11986 C C . ARG H 2 54 ? 9.313 29.260 99.808 1.00 101.76 55 ARG H C 1
ATOM 11987 O O . ARG H 2 54 ? 9.713 28.770 98.755 1.00 102.27 55 ARG H O 1
ATOM 11995 N N . ASN H 2 55 ? 9.825 30.374 100.317 1.00 101.56 56 ASN H N 1
ATOM 11996 C CA . ASN H 2 55 ? 10.889 31.093 99.622 1.00 101.38 56 ASN H CA 1
ATOM 11997 C C . ASN H 2 55 ? 12.155 30.270 99.373 1.00 100.96 56 ASN H C 1
ATOM 11998 O O . ASN H 2 55 ? 13.237 30.612 99.857 1.00 101.79 56 ASN H O 1
ATOM 12003 N N . GLN H 2 56 ? 12.011 29.187 98.613 1.00 99.55 57 GLN H N 1
ATOM 12004 C CA . GLN H 2 56 ? 13.130 28.317 98.263 1.00 97.11 57 GLN H CA 1
ATOM 12005 C C . GLN H 2 56 ? 13.446 28.534 96.785 1.00 94.83 57 GLN H C 1
ATOM 12006 O O . GLN H 2 56 ? 12.580 28.953 96.010 1.00 93.98 57 GLN H O 1
ATOM 12012 N N . LEU H 2 57 ? 14.682 28.257 96.391 1.00 92.08 58 LEU H N 1
ATOM 12013 C CA . LEU H 2 57 ? 15.057 28.430 94.997 1.00 89.55 58 LEU H CA 1
ATOM 12014 C C . LEU H 2 57 ? 14.628 27.243 94.152 1.00 86.93 58 LEU H C 1
ATOM 12015 O O . LEU H 2 57 ? 14.618 26.103 94.608 1.00 86.74 58 LEU H O 1
ATOM 12020 N N . VAL H 2 58 ? 14.254 27.532 92.914 1.00 83.48 59 VAL H N 1
ATOM 12021 C CA . VAL H 2 58 ? 13.833 26.506 91.983 1.00 79.59 59 VAL H CA 1
ATOM 12022 C C . VAL H 2 58 ? 14.378 26.906 90.622 1.00 76.35 59 VAL H C 1
ATOM 12023 O O . VAL H 2 58 ? 13.793 27.734 89.922 1.00 75.81 59 VAL H O 1
ATOM 12027 N N . GLU H 2 59 ? 15.524 26.332 90.269 1.00 73.27 60 GLU H N 1
ATOM 12028 C CA . GLU H 2 59 ? 16.164 26.611 88.990 1.00 69.07 60 GLU H CA 1
ATOM 12029 C C . GLU H 2 59 ? 15.327 26.047 87.865 1.00 65.61 60 GLU H C 1
ATOM 12030 O O . GLU H 2 59 ? 14.932 24.881 87.886 1.00 64.31 60 GLU H O 1
ATOM 12036 N N . PRO H 2 60 ? 15.032 26.877 86.868 1.00 62.36 61 PRO H N 1
ATOM 12037 C CA . PRO H 2 60 ? 14.237 26.453 85.718 1.00 59.96 61 PRO H CA 1
ATOM 12038 C C . PRO H 2 60 ? 14.952 25.300 85.023 1.00 57.27 61 PRO H C 1
ATOM 12039 O O . PRO H 2 60 ? 16.174 25.320 84.876 1.00 57.47 61 PRO H O 1
ATOM 12043 N N . ASN H 2 61 ? 14.200 24.287 84.612 1.00 54.04 62 ASN H N 1
ATOM 12044 C CA . ASN H 2 61 ? 14.814 23.152 83.945 1.00 49.18 62 ASN H CA 1
ATOM 12045 C C . ASN H 2 61 ? 14.006 22.749 82.729 1.00 46.10 62 ASN H C 1
ATOM 12046 O O . ASN H 2 61 ? 12.837 23.103 82.595 1.00 44.55 62 ASN H O 1
ATOM 12051 N N . ARG H 2 62 ? 14.647 22.013 81.835 1.00 44.13 63 ARG H N 1
ATOM 12052 C CA . ARG H 2 62 ? 13.988 21.524 80.631 1.00 41.98 63 ARG H CA 1
ATOM 12053 C C . ARG H 2 62 ? 13.195 20.253 80.930 1.00 40.98 63 ARG H C 1
ATOM 12054 O O . ARG H 2 62 ? 13.487 19.516 81.875 1.00 40.69 63 ARG H O 1
ATOM 12062 N N . ILE H 2 63 ? 12.181 20.004 80.121 1.00 39.88 64 ILE H N 1
ATOM 12063 C CA . ILE H 2 63 ? 11.374 18.804 80.272 1.00 39.50 64 ILE H CA 1
ATOM 12064 C C . ILE H 2 63 ? 11.626 17.941 79.033 1.00 39.43 64 ILE H C 1
ATOM 12065 O O . ILE H 2 63 ? 11.584 18.440 77.904 1.00 37.60 64 ILE H O 1
ATOM 12070 N N . LYS H 2 64 ? 11.909 16.658 79.226 1.00 39.63 65 LYS H N 1
ATOM 12071 C CA . LYS H 2 64 ? 12.154 15.793 78.068 1.00 40.26 65 LYS H CA 1
ATOM 12072 C C . LYS H 2 64 ? 11.016 14.795 77.835 1.00 37.79 65 LYS H C 1
ATOM 12073 O O . LYS H 2 64 ? 10.578 14.109 78.751 1.00 37.10 65 LYS H O 1
ATOM 12079 N N . LEU H 2 65 ? 10.511 14.754 76.608 1.00 37.73 66 LEU H N 1
ATOM 12080 C CA . LEU H 2 65 ? 9.428 13.827 76.242 1.00 36.94 66 LEU H CA 1
ATOM 12081 C C . LEU H 2 65 ? 10.020 12.779 75.297 1.00 36.36 66 LEU H C 1
ATOM 12082 O O . LEU H 2 65 ? 10.676 13.104 74.293 1.00 35.33 66 LEU H O 1
ATOM 12087 N N . SER H 2 66 ? 9.806 11.512 75.611 1.00 35.56 67 SER H N 1
ATOM 12088 C CA . SER H 2 66 ? 10.370 10.482 74.764 1.00 34.14 67 SER H CA 1
ATOM 12089 C C . SER H 2 66 ? 9.402 9.352 74.492 1.00 33.27 67 SER H C 1
ATOM 12090 O O . SER H 2 66 ? 8.551 9.047 75.320 1.00 33.04 67 SER H O 1
ATOM 12093 N N . LYS H 2 67 ? 9.535 8.749 73.313 1.00 33.60 68 LYS H N 1
ATOM 12094 C CA . LYS H 2 67 ? 8.711 7.607 72.917 1.00 34.98 68 LYS H CA 1
ATOM 12095 C C . LYS H 2 67 ? 9.368 6.913 71.726 1.00 35.24 68 LYS H C 1
ATOM 12096 O O . LYS H 2 67 ? 10.348 7.399 71.183 1.00 33.83 68 LYS H O 1
ATOM 12102 N N . GLU H 2 68 ? 8.819 5.780 71.313 1.00 37.75 69 GLU H N 1
ATOM 12103 C CA . GLU H 2 68 ? 9.379 5.058 70.173 1.00 39.98 69 GLU H CA 1
ATOM 12104 C C . GLU H 2 68 ? 8.587 5.368 68.899 1.00 38.58 69 GLU H C 1
ATOM 12105 O O . GLU H 2 68 ? 7.355 5.434 68.932 1.00 37.53 69 GLU H O 1
ATOM 12111 N N . VAL H 2 69 ? 9.302 5.589 67.792 1.00 37.06 70 VAL H N 1
ATOM 12112 C CA . VAL H 2 69 ? 8.664 5.839 66.512 1.00 36.34 70 VAL H CA 1
ATOM 12113 C C . VAL H 2 69 ? 8.824 4.559 65.707 1.00 36.41 70 VAL H C 1
ATOM 12114 O O . VAL H 2 69 ? 9.944 4.095 65.481 1.00 37.95 70 VAL H O 1
ATOM 12118 N N . PRO H 2 70 ? 7.707 3.951 65.282 1.00 35.20 71 PRO H N 1
ATOM 12119 C CA . PRO H 2 70 ? 7.830 2.720 64.503 1.00 34.38 71 PRO H CA 1
ATOM 12120 C C . PRO H 2 70 ? 8.711 2.990 63.305 1.00 32.99 71 PRO H C 1
ATOM 12121 O O . PRO H 2 70 ? 8.559 4.006 62.650 1.00 32.68 71 PRO H O 1
ATOM 12125 N N . PHE H 2 71 ? 9.635 2.081 63.020 1.00 33.88 72 PHE H N 1
ATOM 12126 C CA . PHE H 2 71 ? 10.570 2.279 61.917 1.00 35.76 72 PHE H CA 1
ATOM 12127 C C . PHE H 2 71 ? 10.004 2.669 60.574 1.00 37.00 72 PHE H C 1
ATOM 12128 O O . PHE H 2 71 ? 10.593 3.481 59.871 1.00 39.01 72 PHE H O 1
ATOM 12136 N N . SER H 2 72 ? 8.861 2.115 60.210 1.00 38.38 73 SER H N 1
ATOM 12137 C CA . SER H 2 72 ? 8.295 2.428 58.911 1.00 41.51 73 SER H CA 1
ATOM 12138 C C . SER H 2 72 ? 7.729 3.818 58.837 1.00 42.06 73 SER H C 1
ATOM 12139 O O . SER H 2 72 ? 7.255 4.228 57.791 1.00 45.82 73 SER H O 1
ATOM 12142 N N . TYR H 2 73 ? 7.772 4.547 59.941 1.00 43.07 74 TYR H N 1
ATOM 12143 C CA . TYR H 2 73 ? 7.236 5.893 59.962 1.00 43.92 74 TYR H CA 1
ATOM 12144 C C . TYR H 2 73 ? 8.334 6.933 60.136 1.00 44.62 74 TYR H C 1
ATOM 12145 O O . TYR H 2 73 ? 8.072 8.132 60.109 1.00 45.25 74 TYR H O 1
ATOM 12154 N N . LEU H 2 74 ? 9.572 6.476 60.283 1.00 44.42 75 LEU H N 1
ATOM 12155 C CA . LEU H 2 74 ? 10.687 7.390 60.457 1.00 45.52 75 LEU H CA 1
ATOM 12156 C C . LEU H 2 74 ? 10.843 8.447 59.369 1.00 46.11 75 LEU H C 1
ATOM 12157 O O . LEU H 2 74 ? 11.053 9.613 59.676 1.00 47.63 75 LEU H O 1
ATOM 12162 N N . ILE H 2 75 ? 10.761 8.070 58.102 1.00 47.32 76 ILE H N 1
ATOM 12163 C CA . ILE H 2 75 ? 10.908 9.079 57.058 1.00 48.08 76 ILE H CA 1
ATOM 12164 C C . ILE H 2 75 ? 9.827 10.141 57.207 1.00 49.98 76 ILE H C 1
ATOM 12165 O O . ILE H 2 75 ? 10.093 11.328 57.052 1.00 52.17 76 ILE H O 1
ATOM 12170 N N . ASP H 2 76 ? 8.609 9.716 57.519 1.00 51.31 77 ASP H N 1
ATOM 12171 C CA . ASP H 2 76 ? 7.499 10.648 57.687 1.00 52.55 77 ASP H CA 1
ATOM 12172 C C . ASP H 2 76 ? 7.631 11.544 58.915 1.00 54.02 77 ASP H C 1
ATOM 12173 O O . ASP H 2 76 ? 7.257 12.712 58.868 1.00 54.46 77 ASP H O 1
ATOM 12178 N N . GLU H 2 77 ? 8.143 11.001 60.017 1.00 56.17 78 GLU H N 1
ATOM 12179 C CA . GLU H 2 77 ? 8.279 11.775 61.247 1.00 59.05 78 GLU H CA 1
ATOM 12180 C C . GLU H 2 77 ? 9.481 12.699 61.241 1.00 59.59 78 GLU H C 1
ATOM 12181 O O . GLU H 2 77 ? 9.514 13.703 61.952 1.00 61.89 78 GLU H O 1
ATOM 12187 N N . THR H 2 78 ? 10.466 12.365 60.429 1.00 59.23 79 THR H N 1
ATOM 12188 C CA . THR H 2 78 ? 11.674 13.158 60.350 1.00 59.54 79 THR H CA 1
ATOM 12189 C C . THR H 2 78 ? 11.650 14.068 59.128 1.00 59.81 79 THR H C 1
ATOM 12190 O O . THR H 2 78 ? 11.169 15.200 59.179 1.00 61.32 79 THR H O 1
ATOM 12194 N N . MET H 2 79 ? 12.150 13.560 58.018 1.00 58.70 80 MET H N 1
ATOM 12195 C CA . MET H 2 79 ? 12.187 14.336 56.805 1.00 59.28 80 MET H CA 1
ATOM 12196 C C . MET H 2 79 ? 10.846 14.935 56.381 1.00 60.31 80 MET H C 1
ATOM 12197 O O . MET H 2 79 ? 10.597 16.114 56.617 1.00 60.53 80 MET H O 1
ATOM 12202 N N . MET H 2 80 ? 9.983 14.124 55.778 1.00 60.92 81 MET H N 1
ATOM 12203 C CA . MET H 2 80 ? 8.686 14.593 55.296 1.00 61.50 81 MET H CA 1
ATOM 12204 C C . MET H 2 80 ? 7.681 15.123 56.333 1.00 61.85 81 MET H C 1
ATOM 12205 O O . MET H 2 80 ? 6.475 15.120 56.074 1.00 61.98 81 MET H O 1
ATOM 12210 N N . ASP H 2 81 ? 8.169 15.594 57.481 1.00 61.65 82 ASP H N 1
ATOM 12211 C CA . ASP H 2 81 ? 7.304 16.133 58.541 1.00 62.83 82 ASP H CA 1
ATOM 12212 C C . ASP H 2 81 ? 6.175 17.058 58.044 1.00 61.16 82 ASP H C 1
ATOM 12213 O O . ASP H 2 81 ? 5.016 16.897 58.425 1.00 61.91 82 ASP H O 1
ATOM 12218 N N . LYS H 2 82 ? 6.500 18.029 57.203 1.00 59.13 83 LYS H N 1
ATOM 12219 C CA . LYS H 2 82 ? 5.477 18.935 56.707 1.00 57.96 83 LYS H CA 1
ATOM 12220 C C . LYS H 2 82 ? 5.665 19.261 55.242 1.00 55.07 83 LYS H C 1
ATOM 12221 O O . LYS H 2 82 ? 6.777 19.224 54.736 1.00 53.87 83 LYS H O 1
ATOM 12227 N N . PRO H 2 83 ? 4.567 19.593 54.539 1.00 54.74 84 PRO H N 1
ATOM 12228 C CA . PRO H 2 83 ? 3.199 19.664 55.067 1.00 53.19 84 PRO H CA 1
ATOM 12229 C C . PRO H 2 83 ? 2.625 18.295 55.372 1.00 52.83 84 PRO H C 1
ATOM 12230 O O . PRO H 2 83 ? 3.083 17.293 54.845 1.00 52.00 84 PRO H O 1
ATOM 12234 N N . LEU H 2 84 ? 1.616 18.262 56.230 1.00 54.12 85 LEU H N 1
ATOM 12235 C CA . LEU H 2 84 ? 0.997 17.006 56.630 1.00 54.89 85 LEU H CA 1
ATOM 12236 C C . LEU H 2 84 ? 0.633 16.064 55.502 1.00 53.78 85 LEU H C 1
ATOM 12237 O O . LEU H 2 84 ? 0.998 14.891 55.532 1.00 55.39 85 LEU H O 1
ATOM 12242 N N . ASN H 2 85 ? -0.088 16.563 54.508 1.00 51.85 86 ASN H N 1
ATOM 12243 C CA . ASN H 2 85 ? -0.517 15.695 53.420 1.00 50.66 86 ASN H CA 1
ATOM 12244 C C . ASN H 2 85 ? 0.532 15.222 52.437 1.00 48.67 86 ASN H C 1
ATOM 12245 O O . ASN H 2 85 ? 0.204 14.598 51.428 1.00 49.32 86 ASN H O 1
ATOM 12250 N N . PHE H 2 86 ? 1.793 15.523 52.709 1.00 46.77 87 PHE H N 1
ATOM 12251 C CA . PHE H 2 86 ? 2.854 15.044 51.837 1.00 45.96 87 PHE H CA 1
ATOM 12252 C C . PHE H 2 86 ? 3.456 13.932 52.660 1.00 45.49 87 PHE H C 1
ATOM 12253 O O . PHE H 2 86 ? 4.261 14.191 53.535 1.00 45.86 87 PHE H O 1
ATOM 12261 N N . ARG H 2 87 ? 3.047 12.697 52.403 1.00 47.70 88 ARG H N 1
ATOM 12262 C CA . ARG H 2 87 ? 3.546 11.586 53.196 1.00 50.32 88 ARG H CA 1
ATOM 12263 C C . ARG H 2 87 ? 3.717 10.300 52.420 1.00 49.40 88 ARG H C 1
ATOM 12264 O O . ARG H 2 87 ? 3.396 10.235 51.247 1.00 51.13 88 ARG H O 1
ATOM 12272 N N . ILE H 2 88 ? 4.214 9.276 53.101 1.00 49.01 89 ILE H N 1
ATOM 12273 C CA . ILE H 2 88 ? 4.493 7.979 52.501 1.00 48.45 89 ILE H CA 1
ATOM 12274 C C . ILE H 2 88 ? 3.550 6.865 52.953 1.00 48.68 89 ILE H C 1
ATOM 12275 O O . ILE H 2 88 ? 3.132 6.810 54.117 1.00 51.30 89 ILE H O 1
ATOM 12280 N N . SER H 2 159 ? -6.380 12.737 70.711 1.00 52.27 160 SER H N 1
ATOM 12281 C CA . SER H 2 159 ? -5.587 12.261 71.848 1.00 52.86 160 SER H CA 1
ATOM 12282 C C . SER H 2 159 ? -4.136 11.943 71.525 1.00 51.90 160 SER H C 1
ATOM 12283 O O . SER H 2 159 ? -3.848 11.199 70.590 1.00 53.20 160 SER H O 1
ATOM 12286 N N . CYS H 2 160 ? -3.229 12.477 72.332 1.00 49.44 161 CYS H N 1
ATOM 12287 C CA . CYS H 2 160 ? -1.803 12.251 72.139 1.00 48.65 161 CYS H CA 1
ATOM 12288 C C . CYS H 2 160 ? -1.390 10.788 72.358 1.00 48.64 161 CYS H C 1
ATOM 12289 O O . CYS H 2 160 ? -2.150 9.974 72.902 1.00 48.47 161 CYS H O 1
ATOM 12292 N N . SER H 2 161 ? -0.172 10.467 71.927 1.00 48.45 162 SER H N 1
ATOM 12293 C CA . SER H 2 161 ? 0.390 9.127 72.103 1.00 47.01 162 SER H CA 1
ATOM 12294 C C . SER H 2 161 ? 1.011 9.054 73.488 1.00 44.99 162 SER H C 1
ATOM 12295 O O . SER H 2 161 ? 1.308 10.080 74.105 1.00 45.89 162 SER H O 1
ATOM 12298 N N . PRO H 2 162 ? 1.218 7.838 74.002 1.00 42.26 163 PRO H N 1
ATOM 12299 C CA . PRO H 2 162 ? 1.832 7.737 75.329 1.00 39.34 163 PRO H CA 1
ATOM 12300 C C . PRO H 2 162 ? 3.243 8.319 75.208 1.00 38.23 163 PRO H C 1
ATOM 12301 O O . PRO H 2 162 ? 3.896 8.168 74.183 1.00 38.81 163 PRO H O 1
ATOM 12305 N N . TRP H 2 163 ? 3.706 8.997 76.241 1.00 38.20 164 TRP H N 1
ATOM 12306 C CA . TRP H 2 163 ? 5.047 9.573 76.226 1.00 37.32 164 TRP H CA 1
ATOM 12307 C C . TRP H 2 163 ? 5.669 9.362 77.590 1.00 38.32 164 TRP H C 1
ATOM 12308 O O . TRP H 2 163 ? 4.984 9.069 78.577 1.00 38.64 164 TRP H O 1
ATOM 12319 N N . SER H 2 164 ? 6.981 9.519 77.637 1.00 39.07 165 SER H N 1
ATOM 12320 C CA . SER H 2 164 ? 7.714 9.423 78.878 1.00 38.62 165 SER H CA 1
ATOM 12321 C C . SER H 2 164 ? 8.111 10.868 79.123 1.00 37.94 165 SER H C 1
ATOM 12322 O O . SER H 2 164 ? 8.707 11.493 78.247 1.00 38.21 165 SER H O 1
ATOM 12325 N N . LEU H 2 165 ? 7.743 11.407 80.283 1.00 37.41 166 LEU H N 1
ATOM 12326 C CA . LEU H 2 165 ? 8.077 12.783 80.642 1.00 37.08 166 LEU H CA 1
ATOM 12327 C C . LEU H 2 165 ? 9.164 12.727 81.700 1.00 37.07 166 LEU H C 1
ATOM 12328 O O . LEU H 2 165 ? 8.969 12.134 82.771 1.00 38.00 166 LEU H O 1
ATOM 12333 N N . GLN H 2 166 ? 10.303 13.345 81.399 1.00 36.20 167 GLN H N 1
ATOM 12334 C CA . GLN H 2 166 ? 11.445 13.349 82.306 1.00 37.24 167 GLN H CA 1
ATOM 12335 C C . GLN H 2 166 ? 12.137 14.685 82.567 1.00 38.98 167 GLN H C 1
ATOM 12336 O O . GLN H 2 166 ? 12.285 15.519 81.669 1.00 39.12 167 GLN H O 1
ATOM 12342 N N . ILE H 2 167 ? 12.563 14.869 83.816 1.00 38.88 168 ILE H N 1
ATOM 12343 C CA . ILE H 2 167 ? 13.320 16.048 84.234 1.00 38.48 168 ILE H CA 1
ATOM 12344 C C . ILE H 2 167 ? 14.470 15.476 85.060 1.00 38.31 168 ILE H C 1
ATOM 12345 O O . ILE H 2 167 ? 14.243 14.769 86.033 1.00 39.15 168 ILE H O 1
ATOM 12350 N N . SER H 2 168 ? 15.702 15.759 84.668 1.00 38.39 169 SER H N 1
ATOM 12351 C CA . SER H 2 168 ? 16.839 15.215 85.390 1.00 38.34 169 SER H CA 1
ATOM 12352 C C . SER H 2 168 ? 17.641 16.285 86.095 1.00 39.31 169 SER H C 1
ATOM 12353 O O . SER H 2 168 ? 17.498 17.473 85.825 1.00 39.66 169 SER H O 1
ATOM 12356 N N . ASP H 2 169 ? 18.480 15.839 87.017 1.00 40.61 170 ASP H N 1
ATOM 12357 C CA . ASP H 2 169 ? 19.332 16.726 87.779 1.00 43.01 170 ASP H CA 1
ATOM 12358 C C . ASP H 2 169 ? 20.731 16.539 87.249 1.00 43.76 170 ASP H C 1
ATOM 12359 O O . ASP H 2 169 ? 21.030 15.528 86.621 1.00 44.04 170 ASP H O 1
ATOM 12364 N N . ILE H 2 170 ? 21.588 17.519 87.488 1.00 44.63 171 ILE H N 1
ATOM 12365 C CA . ILE H 2 170 ? 22.962 17.391 87.071 1.00 45.55 171 ILE H CA 1
ATOM 12366 C C . ILE H 2 170 ? 23.502 16.267 87.951 1.00 47.96 171 ILE H C 1
ATOM 12367 O O . ILE H 2 170 ? 23.184 16.184 89.141 1.00 48.27 171 ILE H O 1
ATOM 12372 N N . PRO H 2 171 ? 24.310 15.371 87.382 1.00 49.99 172 PRO H N 1
ATOM 12373 C CA . PRO H 2 171 ? 24.859 14.270 88.184 1.00 50.60 172 PRO H CA 1
ATOM 12374 C C . PRO H 2 171 ? 25.471 14.732 89.518 1.00 52.51 172 PRO H C 1
ATOM 12375 O O . PRO H 2 171 ? 25.908 15.886 89.670 1.00 52.06 172 PRO H O 1
ATOM 12379 N N . ALA H 2 172 ? 25.513 13.811 90.475 1.00 54.69 173 ALA H N 1
ATOM 12380 C CA . ALA H 2 172 ? 26.063 14.084 91.802 1.00 56.77 173 ALA H CA 1
ATOM 12381 C C . ALA H 2 172 ? 27.513 14.558 91.753 1.00 58.58 173 ALA H C 1
ATOM 12382 O O . ALA H 2 172 ? 28.297 14.107 90.924 1.00 58.85 173 ALA H O 1
ATOM 12384 N N . ALA H 2 173 ? 27.868 15.481 92.641 1.00 61.75 174 ALA H N 1
ATOM 12385 C CA . ALA H 2 173 ? 29.232 15.994 92.693 1.00 63.45 174 ALA H CA 1
ATOM 12386 C C . ALA H 2 173 ? 30.105 14.999 93.446 1.00 65.47 174 ALA H C 1
ATOM 12387 O O . ALA H 2 173 ? 29.613 14.043 94.055 1.00 65.11 174 ALA H O 1
ATOM 12389 N N . GLY H 2 174 ? 31.409 15.220 93.396 1.00 67.65 175 GLY H N 1
ATOM 12390 C CA . GLY H 2 174 ? 32.313 14.325 94.084 1.00 71.27 175 GLY H CA 1
ATOM 12391 C C . GLY H 2 174 ? 33.654 14.214 93.396 1.00 73.83 175 GLY H C 1
ATOM 12392 O O . GLY H 2 174 ? 33.756 14.297 92.165 1.00 74.44 175 GLY H O 1
ATOM 12393 N N . ASN H 2 175 ? 34.694 14.058 94.205 1.00 75.76 176 ASN H N 1
ATOM 12394 C CA . ASN H 2 175 ? 36.046 13.903 93.691 1.00 76.98 176 ASN H CA 1
ATOM 12395 C C . ASN H 2 175 ? 36.240 12.407 93.723 1.00 76.19 176 ASN H C 1
ATOM 12396 O O . ASN H 2 175 ? 35.977 11.778 94.745 1.00 76.31 176 ASN H O 1
ATOM 12401 N N . ASN H 2 176 ? 36.654 11.835 92.597 1.00 76.21 177 ASN H N 1
ATOM 12402 C CA . ASN H 2 176 ? 36.868 10.392 92.505 1.00 75.87 177 ASN H CA 1
ATOM 12403 C C . ASN H 2 176 ? 35.620 9.564 92.191 1.00 73.60 177 ASN H C 1
ATOM 12404 O O . ASN H 2 176 ? 35.497 8.433 92.666 1.00 73.14 177 ASN H O 1
ATOM 12409 N N . ARG H 2 177 ? 34.696 10.112 91.403 1.00 71.08 178 ARG H N 1
ATOM 12410 C CA . ARG H 2 177 ? 33.485 9.366 91.060 1.00 67.76 178 ARG H CA 1
ATOM 12411 C C . ARG H 2 177 ? 33.924 8.245 90.135 1.00 66.04 178 ARG H C 1
ATOM 12412 O O . ARG H 2 177 ? 34.640 8.482 89.155 1.00 64.78 178 ARG H O 1
ATOM 12420 N N . SER H 2 178 ? 33.505 7.026 90.428 1.00 62.55 179 SER H N 1
ATOM 12421 C CA . SER H 2 178 ? 33.907 5.923 89.581 1.00 60.52 179 SER H CA 1
ATOM 12422 C C . SER H 2 178 ? 32.901 5.735 88.455 1.00 58.52 179 SER H C 1
ATOM 12423 O O . SER H 2 178 ? 33.246 5.271 87.366 1.00 59.65 179 SER H O 1
ATOM 12426 N N . VAL H 2 179 ? 31.658 6.115 88.724 1.00 55.09 180 VAL H N 1
ATOM 12427 C CA . VAL H 2 179 ? 30.579 5.989 87.753 1.00 51.09 180 VAL H CA 1
ATOM 12428 C C . VAL H 2 179 ? 29.745 7.257 87.849 1.00 48.58 180 VAL H C 1
ATOM 12429 O O . VAL H 2 179 ? 29.786 7.927 88.872 1.00 47.33 180 VAL H O 1
ATOM 12433 N N . SER H 2 180 ? 28.998 7.593 86.798 1.00 46.20 181 SER H N 1
ATOM 12434 C CA . SER H 2 180 ? 28.149 8.787 86.829 1.00 43.68 181 SER H CA 1
ATOM 12435 C C . SER H 2 180 ? 26.832 8.452 87.522 1.00 42.28 181 SER H C 1
ATOM 12436 O O . SER H 2 180 ? 26.283 7.388 87.300 1.00 43.20 181 SER H O 1
ATOM 12439 N N . MET H 2 181 ? 26.325 9.351 88.358 1.00 42.28 182 MET H N 1
ATOM 12440 C CA . MET H 2 181 ? 25.072 9.087 89.052 1.00 44.55 182 MET H CA 1
ATOM 12441 C C . MET H 2 181 ? 24.092 10.248 88.900 1.00 44.48 182 MET H C 1
ATOM 12442 O O . MET H 2 181 ? 24.288 11.315 89.471 1.00 44.58 182 MET H O 1
ATOM 12447 N N . GLN H 2 182 ? 23.027 10.019 88.134 1.00 43.81 183 GLN H N 1
ATOM 12448 C CA . GLN H 2 182 ? 22.033 11.044 87.861 1.00 42.36 183 GLN H CA 1
ATOM 12449 C C . GLN H 2 182 ? 20.615 10.700 88.287 1.00 42.74 183 GLN H C 1
ATOM 12450 O O . GLN H 2 182 ? 20.103 9.611 88.020 1.00 43.55 183 GLN H O 1
ATOM 12456 N N . THR H 2 183 ? 19.984 11.660 88.951 1.00 42.57 184 THR H N 1
ATOM 12457 C CA . THR H 2 183 ? 18.622 11.506 89.432 1.00 41.22 184 THR H CA 1
ATOM 12458 C C . THR H 2 183 ? 17.682 11.918 88.311 1.00 39.62 184 THR H C 1
ATOM 12459 O O . THR H 2 183 ? 17.899 12.948 87.670 1.00 37.96 184 THR H O 1
ATOM 12463 N N . ILE H 2 184 ? 16.670 11.086 88.065 1.00 36.76 185 ILE H N 1
ATOM 12464 C CA . ILE H 2 184 ? 15.679 11.363 87.035 1.00 34.62 185 ILE H CA 1
ATOM 12465 C C . ILE H 2 184 ? 14.298 11.329 87.658 1.00 34.41 185 ILE H C 1
ATOM 12466 O O . ILE H 2 184 ? 13.988 10.420 88.419 1.00 34.34 185 ILE H O 1
ATOM 12471 N N . ALA H 2 185 ? 13.481 12.325 87.343 1.00 34.80 186 ALA H N 1
ATOM 12472 C CA . ALA H 2 185 ? 12.107 12.391 87.811 1.00 35.88 186 ALA H CA 1
ATOM 12473 C C . ALA H 2 185 ? 11.295 12.079 86.544 1.00 37.66 186 ALA H C 1
ATOM 12474 O O . ALA H 2 185 ? 11.392 12.801 85.536 1.00 38.13 186 ALA H O 1
ATOM 12476 N N . GLU H 2 186 ? 10.505 11.011 86.583 1.00 37.23 187 GLU H N 1
ATOM 12477 C CA . GLU H 2 186 ? 9.722 10.625 85.416 1.00 38.08 187 GLU H CA 1
ATOM 12478 C C . GLU H 2 186 ? 8.284 10.294 85.715 1.00 37.04 187 GLU H C 1
ATOM 12479 O O . GLU H 2 186 ? 7.948 9.844 86.808 1.00 38.36 187 GLU H O 1
ATOM 12485 N N . THR H 2 187 ? 7.424 10.545 84.744 1.00 35.62 188 THR H N 1
ATOM 12486 C CA . THR H 2 187 ? 6.029 10.182 84.892 1.00 37.57 188 THR H CA 1
ATOM 12487 C C . THR H 2 187 ? 5.633 9.795 83.495 1.00 37.57 188 THR H C 1
ATOM 12488 O O . THR H 2 187 ? 6.328 10.151 82.554 1.00 37.09 188 THR H O 1
ATOM 12492 N N . ILE H 2 188 ? 4.532 9.067 83.351 1.00 38.30 189 ILE H N 1
ATOM 12493 C CA . ILE H 2 188 ? 4.101 8.623 82.036 1.00 38.40 189 ILE H CA 1
ATOM 12494 C C . ILE H 2 188 ? 2.821 9.277 81.557 1.00 39.45 189 ILE H C 1
ATOM 12495 O O . ILE H 2 188 ? 1.819 9.293 82.271 1.00 42.00 189 ILE H O 1
ATOM 12500 N N . ILE H 2 189 ? 2.848 9.810 80.345 1.00 38.79 190 ILE H N 1
ATOM 12501 C CA . ILE H 2 189 ? 1.647 10.393 79.774 1.00 40.06 190 ILE H CA 1
ATOM 12502 C C . ILE H 2 189 ? 1.010 9.249 78.985 1.00 41.39 190 ILE H C 1
ATOM 12503 O O . ILE H 2 189 ? 1.667 8.653 78.126 1.00 42.59 190 ILE H O 1
ATOM 12508 N N . LEU H 2 190 ? -0.249 8.929 79.286 1.00 41.78 191 LEU H N 1
ATOM 12509 C CA . LEU H 2 190 ? -0.959 7.849 78.598 1.00 41.53 191 LEU H CA 1
ATOM 12510 C C . LEU H 2 190 ? -1.882 8.321 77.488 1.00 43.29 191 LEU H C 1
ATOM 12511 O O . LEU H 2 190 ? -1.986 7.667 76.451 1.00 45.93 191 LEU H O 1
ATOM 12516 N N . SER H 2 191 ? -2.555 9.449 77.696 1.00 44.60 192 SER H N 1
ATOM 12517 C CA . SER H 2 191 ? -3.488 9.963 76.693 1.00 45.71 192 SER H CA 1
ATOM 12518 C C . SER H 2 191 ? -4.010 11.361 77.037 1.00 46.74 192 SER H C 1
ATOM 12519 O O . SER H 2 191 ? -3.669 11.918 78.077 1.00 45.90 192 SER H O 1
ATOM 12522 N N . SER H 2 192 ? -4.856 11.907 76.165 1.00 47.61 193 SER H N 1
ATOM 12523 C CA . SER H 2 192 ? -5.404 13.242 76.369 1.00 49.26 193 SER H CA 1
ATOM 12524 C C . SER H 2 192 ? -6.752 13.416 75.692 1.00 51.37 193 SER H C 1
ATOM 12525 O O . SER H 2 192 ? -7.153 12.600 74.860 1.00 52.62 193 SER H O 1
ATOM 12528 N N . ALA H 2 193 ? -7.431 14.506 76.039 1.00 52.53 194 ALA H N 1
ATOM 12529 C CA . ALA H 2 193 ? -8.738 14.828 75.494 1.00 52.43 194 ALA H CA 1
ATOM 12530 C C . ALA H 2 193 ? -9.026 16.309 75.699 1.00 54.52 194 ALA H C 1
ATOM 12531 O O . ALA H 2 193 ? -8.298 17.004 76.415 1.00 53.86 194 ALA H O 1
ATOM 12533 N N . GLY H 2 194 ? -10.094 16.791 75.070 1.00 56.79 195 GLY H N 1
ATOM 12534 C CA . GLY H 2 194 ? -10.466 18.188 75.211 1.00 59.07 195 GLY H CA 1
ATOM 12535 C C . GLY H 2 194 ? -10.143 19.036 73.997 1.00 61.51 195 GLY H C 1
ATOM 12536 O O . GLY H 2 194 ? -9.848 18.503 72.929 1.00 60.79 195 GLY H O 1
ATOM 12537 N N . LYS H 2 195 ? -10.200 20.358 74.169 1.00 64.30 196 LYS H N 1
ATOM 12538 C CA . LYS H 2 195 ? -9.918 21.307 73.096 1.00 66.33 196 LYS H CA 1
ATOM 12539 C C . LYS H 2 195 ? -8.529 21.080 72.517 1.00 66.55 196 LYS H C 1
ATOM 12540 O O . LYS H 2 195 ? -8.374 20.551 71.418 1.00 67.35 196 LYS H O 1
ATOM 12546 N N . ASN H 2 196 ? -7.522 21.505 73.271 1.00 66.26 197 ASN H N 1
ATOM 12547 C CA . ASN H 2 196 ? -6.129 21.373 72.869 1.00 66.24 197 ASN H CA 1
ATOM 12548 C C . ASN H 2 196 ? -5.560 20.107 73.500 1.00 64.22 197 ASN H C 1
ATOM 12549 O O . ASN H 2 196 ? -4.969 20.150 74.578 1.00 63.94 197 ASN H O 1
ATOM 12554 N N . SER H 2 197 ? -5.735 18.982 72.822 1.00 61.43 198 SER H N 1
ATOM 12555 C CA . SER H 2 197 ? -5.261 17.718 73.348 1.00 58.30 198 SER H CA 1
ATOM 12556 C C . SER H 2 197 ? -3.895 17.282 72.820 1.00 56.53 198 SER H C 1
ATOM 12557 O O . SER H 2 197 ? -3.337 16.305 73.303 1.00 56.52 198 SER H O 1
ATOM 12560 N N . SER H 2 198 ? -3.347 17.993 71.840 1.00 54.22 199 SER H N 1
ATOM 12561 C CA . SER H 2 198 ? -2.040 17.609 71.314 1.00 51.85 199 SER H CA 1
ATOM 12562 C C . SER H 2 198 ? -1.003 17.738 72.419 1.00 50.61 199 SER H C 1
ATOM 12563 O O . SER H 2 198 ? -1.092 18.614 73.266 1.00 51.04 199 SER H O 1
ATOM 12566 N N . VAL H 2 199 ? -0.017 16.859 72.413 1.00 50.09 200 VAL H N 1
ATOM 12567 C CA . VAL H 2 199 ? 1.015 16.905 73.429 1.00 49.99 200 VAL H CA 1
ATOM 12568 C C . VAL H 2 199 ? 1.659 18.289 73.457 1.00 49.53 200 VAL H C 1
ATOM 12569 O O . VAL H 2 199 ? 2.168 18.728 74.486 1.00 50.43 200 VAL H O 1
ATOM 12573 N N . SER H 2 200 ? 1.623 18.981 72.327 1.00 48.82 201 SER H N 1
ATOM 12574 C CA . SER H 2 200 ? 2.217 20.299 72.257 1.00 49.07 201 SER H CA 1
ATOM 12575 C C . SER H 2 200 ? 1.411 21.316 73.061 1.00 49.31 201 SER H C 1
ATOM 12576 O O . SER H 2 200 ? 1.974 22.147 73.777 1.00 49.16 201 SER H O 1
ATOM 12579 N N . SER H 2 201 ? 0.091 21.256 72.936 1.00 49.08 202 SER H N 1
ATOM 12580 C CA . SER H 2 201 ? -0.778 22.162 73.683 1.00 50.37 202 SER H CA 1
ATOM 12581 C C . SER H 2 201 ? -0.623 21.893 75.174 1.00 49.39 202 SER H C 1
ATOM 12582 O O . SER H 2 201 ? -0.561 22.818 75.987 1.00 49.90 202 SER H O 1
ATOM 12585 N N . LEU H 2 202 ? -0.573 20.613 75.527 1.00 47.58 203 LEU H N 1
ATOM 12586 C CA . LEU H 2 202 ? -0.447 20.212 76.915 1.00 46.79 203 LEU H CA 1
ATOM 12587 C C . LEU H 2 202 ? 0.820 20.757 77.548 1.00 46.84 203 LEU H C 1
ATOM 12588 O O . LEU H 2 202 ? 0.823 21.138 78.723 1.00 46.82 203 LEU H O 1
ATOM 12593 N N . MET H 2 203 ? 1.894 20.809 76.769 1.00 46.20 204 MET H N 1
ATOM 12594 C CA . MET H 2 203 ? 3.152 21.331 77.277 1.00 46.75 204 MET H CA 1
ATOM 12595 C C . MET H 2 203 ? 3.061 22.845 77.436 1.00 48.11 204 MET H C 1
ATOM 12596 O O . MET H 2 203 ? 3.663 23.410 78.349 1.00 50.20 204 MET H O 1
ATOM 12601 N N . ASN H 2 204 ? 2.315 23.497 76.542 1.00 48.43 205 ASN H N 1
ATOM 12602 C CA . ASN H 2 204 ? 2.120 24.947 76.597 1.00 47.65 205 ASN H CA 1
ATOM 12603 C C . ASN H 2 204 ? 1.262 25.236 77.822 1.00 47.90 205 ASN H C 1
ATOM 12604 O O . ASN H 2 204 ? 1.499 26.204 78.552 1.00 48.77 205 ASN H O 1
ATOM 12609 N N . GLY H 2 205 ? 0.268 24.377 78.040 1.00 46.76 206 GLY H N 1
ATOM 12610 C CA . GLY H 2 205 ? -0.600 24.530 79.187 1.00 48.35 206 GLY H CA 1
ATOM 12611 C C . GLY H 2 205 ? 0.222 24.563 80.462 1.00 48.91 206 GLY H C 1
ATOM 12612 O O . GLY H 2 205 ? -0.093 25.302 81.385 1.00 51.62 206 GLY H O 1
ATOM 12613 N N . LEU H 2 206 ? 1.284 23.767 80.515 1.00 48.44 207 LEU H N 1
ATOM 12614 C CA . LEU H 2 206 ? 2.137 23.729 81.696 1.00 48.07 207 LEU H CA 1
ATOM 12615 C C . LEU H 2 206 ? 3.077 24.926 81.745 1.00 47.64 207 LEU H C 1
ATOM 12616 O O . LEU H 2 206 ? 3.810 25.107 82.721 1.00 46.87 207 LEU H O 1
ATOM 12621 N N . GLY H 2 207 ? 3.038 25.748 80.698 1.00 46.41 208 GLY H N 1
ATOM 12622 C CA . GLY H 2 207 ? 3.895 26.918 80.640 1.00 46.00 208 GLY H CA 1
ATOM 12623 C C . GLY H 2 207 ? 5.212 26.634 79.935 1.00 47.21 208 GLY H C 1
ATOM 12624 O O . GLY H 2 207 ? 6.205 27.363 80.100 1.00 46.50 208 GLY H O 1
ATOM 12625 N N . TYR H 2 208 ? 5.237 25.565 79.142 1.00 46.69 209 TYR H N 1
ATOM 12626 C CA . TYR H 2 208 ? 6.453 25.213 78.418 1.00 45.44 209 TYR H CA 1
ATOM 12627 C C . TYR H 2 208 ? 6.356 25.398 76.906 1.00 46.01 209 TYR H C 1
ATOM 12628 O O . TYR H 2 208 ? 5.260 25.514 76.337 1.00 46.58 209 TYR H O 1
ATOM 12637 N N . VAL H 2 209 ? 7.517 25.413 76.261 1.00 45.13 210 VAL H N 1
ATOM 12638 C CA . VAL H 2 209 ? 7.594 25.619 74.822 1.00 47.03 210 VAL H CA 1
ATOM 12639 C C . VAL H 2 209 ? 8.551 24.646 74.166 1.00 45.78 210 VAL H C 1
ATOM 12640 O O . VAL H 2 209 ? 9.546 24.271 74.775 1.00 47.41 210 VAL H O 1
ATOM 12644 N N . PHE H 2 210 ? 8.263 24.243 72.929 1.00 44.25 211 PHE H N 1
ATOM 12645 C CA . PHE H 2 210 ? 9.160 23.323 72.231 1.00 43.64 211 PHE H CA 1
ATOM 12646 C C . PHE H 2 210 ? 10.497 23.997 71.913 1.00 43.17 211 PHE H C 1
ATOM 12647 O O . PHE H 2 210 ? 10.533 25.084 71.342 1.00 43.99 211 PHE H O 1
ATOM 12655 N N . GLU H 2 211 ? 11.596 23.348 72.277 1.00 42.26 212 GLU H N 1
ATOM 12656 C CA . GLU H 2 211 ? 12.907 23.914 72.018 1.00 42.66 212 GLU H CA 1
ATOM 12657 C C . GLU H 2 211 ? 13.650 23.142 70.915 1.00 43.79 212 GLU H C 1
ATOM 12658 O O . GLU H 2 211 ? 13.999 23.721 69.885 1.00 44.31 212 GLU H O 1
ATOM 12664 N N . PHE H 2 212 ? 13.882 21.843 71.117 1.00 43.01 213 PHE H N 1
ATOM 12665 C CA . PHE H 2 212 ? 14.568 21.031 70.113 1.00 40.89 213 PHE H CA 1
ATOM 12666 C C . PHE H 2 212 ? 14.232 19.559 70.282 1.00 42.12 213 PHE H C 1
ATOM 12667 O O . PHE H 2 212 ? 13.657 19.160 71.299 1.00 43.92 213 PHE H O 1
ATOM 12675 N N . GLN H 2 213 ? 14.563 18.749 69.281 1.00 41.39 214 GLN H N 1
ATOM 12676 C CA . GLN H 2 213 ? 14.291 17.316 69.366 1.00 40.75 214 GLN H CA 1
ATOM 12677 C C . GLN H 2 213 ? 15.331 16.481 68.634 1.00 40.24 214 GLN H C 1
ATOM 12678 O O . GLN H 2 213 ? 15.922 16.929 67.655 1.00 41.28 214 GLN H O 1
ATOM 12684 N N . TYR H 2 214 ? 15.570 15.264 69.108 1.00 39.23 215 TYR H N 1
ATOM 12685 C CA . TYR H 2 214 ? 16.540 14.423 68.426 1.00 37.25 215 TYR H CA 1
ATOM 12686 C C . TYR H 2 214 ? 16.090 12.982 68.372 1.00 36.05 215 TYR H C 1
ATOM 12687 O O . TYR H 2 214 ? 15.369 12.516 69.251 1.00 37.96 215 TYR H O 1
ATOM 12696 N N . LEU H 2 215 ? 16.492 12.295 67.307 1.00 34.51 216 LEU H N 1
ATOM 12697 C CA . LEU H 2 215 ? 16.172 10.891 67.094 1.00 32.27 216 LEU H CA 1
ATOM 12698 C C . LEU H 2 215 ? 17.373 10.031 67.409 1.00 33.32 216 LEU H C 1
ATOM 12699 O O . LEU H 2 215 ? 18.510 10.328 67.005 1.00 31.98 216 LEU H O 1
ATOM 12704 N N . THR H 2 216 ? 17.138 8.947 68.122 1.00 33.43 217 THR H N 1
ATOM 12705 C CA . THR H 2 216 ? 18.243 8.077 68.405 1.00 35.63 217 THR H CA 1
ATOM 12706 C C . THR H 2 216 ? 17.933 6.659 67.936 1.00 35.89 217 THR H C 1
ATOM 12707 O O . THR H 2 216 ? 16.855 6.130 68.196 1.00 39.91 217 THR H O 1
ATOM 12711 N N . ILE H 2 217 ? 18.859 6.080 67.175 1.00 34.75 218 ILE H N 1
ATOM 12712 C CA . ILE H 2 217 ? 18.736 4.712 66.679 1.00 33.95 218 ILE H CA 1
ATOM 12713 C C . ILE H 2 217 ? 19.960 3.951 67.190 1.00 33.34 218 ILE H C 1
ATOM 12714 O O . ILE H 2 217 ? 21.075 4.475 67.183 1.00 34.96 218 ILE H O 1
ATOM 12719 N N . GLY H 2 218 ? 19.759 2.723 67.639 1.00 31.96 219 GLY H N 1
ATOM 12720 C CA . GLY H 2 218 ? 20.885 1.954 68.114 1.00 32.02 219 GLY H CA 1
ATOM 12721 C C . GLY H 2 218 ? 20.512 0.510 68.359 1.00 32.50 219 GLY H C 1
ATOM 12722 O O . GLY H 2 218 ? 19.424 0.068 67.993 1.00 31.78 219 GLY H O 1
ATOM 12723 N N . VAL H 2 219 ? 21.439 -0.222 68.968 1.00 32.70 220 VAL H N 1
ATOM 12724 C CA . VAL H 2 219 ? 21.247 -1.619 69.330 1.00 32.27 220 VAL H CA 1
ATOM 12725 C C . VAL H 2 219 ? 21.545 -1.675 70.822 1.00 33.60 220 VAL H C 1
ATOM 12726 O O . VAL H 2 219 ? 22.368 -0.899 71.312 1.00 33.06 220 VAL H O 1
ATOM 12730 N N . LYS H 2 220 ? 20.868 -2.563 71.545 1.00 33.77 221 LYS H N 1
ATOM 12731 C CA . LYS H 2 220 ? 21.118 -2.695 72.973 1.00 34.76 221 LYS H CA 1
ATOM 12732 C C . LYS H 2 220 ? 21.347 -4.157 73.348 1.00 35.48 221 LYS H C 1
ATOM 12733 O O . LYS H 2 220 ? 20.947 -5.064 72.617 1.00 36.09 221 LYS H O 1
ATOM 12739 N N . PHE H 2 221 ? 22.028 -4.364 74.476 1.00 36.35 222 PHE H N 1
ATOM 12740 C CA . PHE H 2 221 ? 22.338 -5.692 74.995 1.00 35.71 222 PHE H CA 1
ATOM 12741 C C . PHE H 2 221 ? 21.909 -5.779 76.443 1.00 37.29 222 PHE H C 1
ATOM 12742 O O . PHE H 2 221 ? 22.229 -4.898 77.241 1.00 36.51 222 PHE H O 1
ATOM 12750 N N . PHE H 2 222 ? 21.202 -6.847 76.791 1.00 39.98 223 PHE H N 1
ATOM 12751 C CA . PHE H 2 222 ? 20.795 -7.036 78.175 1.00 42.25 223 PHE H CA 1
ATOM 12752 C C . PHE H 2 222 ? 21.897 -7.884 78.796 1.00 46.29 223 PHE H C 1
ATOM 12753 O O . PHE H 2 222 ? 22.281 -8.907 78.236 1.00 46.73 223 PHE H O 1
ATOM 12761 N N . MET H 2 223 ? 22.427 -7.455 79.935 1.00 51.97 224 MET H N 1
ATOM 12762 C CA . MET H 2 223 ? 23.471 -8.230 80.608 1.00 55.20 224 MET H CA 1
ATOM 12763 C C . MET H 2 223 ? 23.025 -8.559 82.014 1.00 57.34 224 MET H C 1
ATOM 12764 O O . MET H 2 223 ? 21.845 -8.402 82.330 1.00 59.20 224 MET H O 1
ATOM 12769 N N . LYS H 2 224 ? 23.944 -9.019 82.856 1.00 59.70 225 LYS H N 1
ATOM 12770 C CA . LYS H 2 224 ? 23.565 -9.381 84.215 1.00 61.05 225 LYS H CA 1
ATOM 12771 C C . LYS H 2 224 ? 23.382 -8.233 85.181 1.00 60.92 225 LYS H C 1
ATOM 12772 O O . LYS H 2 224 ? 23.954 -7.161 85.023 1.00 62.05 225 LYS H O 1
ATOM 12778 N N . HIS H 2 225 ? 22.555 -8.482 86.183 1.00 61.48 226 HIS H N 1
ATOM 12779 C CA . HIS H 2 225 ? 22.264 -7.514 87.228 1.00 61.27 226 HIS H CA 1
ATOM 12780 C C . HIS H 2 225 ? 21.627 -6.230 86.759 1.00 60.81 226 HIS H C 1
ATOM 12781 O O . HIS H 2 225 ? 21.776 -5.192 87.418 1.00 62.73 226 HIS H O 1
ATOM 12788 N N . GLY H 2 226 ? 20.913 -6.301 85.633 1.00 56.87 227 GLY H N 1
ATOM 12789 C CA . GLY H 2 226 ? 20.228 -5.132 85.118 1.00 52.34 227 GLY H CA 1
ATOM 12790 C C . GLY H 2 226 ? 21.084 -4.220 84.280 1.00 50.44 227 GLY H C 1
ATOM 12791 O O . GLY H 2 226 ? 20.640 -3.147 83.878 1.00 52.11 227 GLY H O 1
ATOM 12792 N N . LEU H 2 227 ? 22.313 -4.631 84.006 1.00 48.15 228 LEU H N 1
ATOM 12793 C CA . LEU H 2 227 ? 23.187 -3.794 83.208 1.00 46.90 228 LEU H CA 1
ATOM 12794 C C . LEU H 2 227 ? 22.738 -3.790 81.759 1.00 45.39 228 LEU H C 1
ATOM 12795 O O . LEU H 2 227 ? 22.505 -4.844 81.174 1.00 45.40 228 LEU H O 1
ATOM 12800 N N . ILE H 2 228 ? 22.588 -2.596 81.196 1.00 45.01 229 ILE H N 1
ATOM 12801 C CA . ILE H 2 228 ? 22.199 -2.448 79.794 1.00 45.37 229 ILE H CA 1
ATOM 12802 C C . ILE H 2 228 ? 23.283 -1.690 79.047 1.00 45.31 229 ILE H C 1
ATOM 12803 O O . ILE H 2 228 ? 23.879 -0.750 79.575 1.00 45.35 229 ILE H O 1
ATOM 12808 N N . LEU H 2 229 ? 23.530 -2.111 77.814 1.00 45.49 230 LEU H N 1
ATOM 12809 C CA . LEU H 2 229 ? 24.539 -1.492 76.987 1.00 46.78 230 LEU H CA 1
ATOM 12810 C C . LEU H 2 229 ? 23.907 -1.041 75.691 1.00 46.58 230 LEU H C 1
ATOM 12811 O O . LEU H 2 229 ? 23.273 -1.834 75.003 1.00 48.27 230 LEU H O 1
ATOM 12816 N N . GLU H 2 230 ? 24.083 0.233 75.359 1.00 44.77 231 GLU H N 1
ATOM 12817 C CA . GLU H 2 230 ? 23.514 0.782 74.144 1.00 41.72 231 GLU H CA 1
ATOM 12818 C C . GLU H 2 230 ? 24.592 1.363 73.255 1.00 41.13 231 GLU H C 1
ATOM 12819 O O . GLU H 2 230 ? 25.485 2.065 73.730 1.00 42.32 231 GLU H O 1
ATOM 12825 N N . LEU H 2 231 ? 24.507 1.058 71.966 1.00 40.57 232 LEU H N 1
ATOM 12826 C CA . LEU H 2 231 ? 25.426 1.579 70.967 1.00 41.10 232 LEU H CA 1
ATOM 12827 C C . LEU H 2 231 ? 24.489 2.465 70.183 1.00 41.66 232 LEU H C 1
ATOM 12828 O O . LEU H 2 231 ? 23.606 1.963 69.476 1.00 41.98 232 LEU H O 1
ATOM 12833 N N . GLN H 2 232 ? 24.665 3.777 70.297 1.00 40.90 233 GLN H N 1
ATOM 12834 C CA . GLN H 2 232 ? 23.728 4.678 69.645 1.00 40.65 233 GLN H CA 1
ATOM 12835 C C . GLN H 2 232 ? 24.205 5.705 68.672 1.00 40.12 233 GLN H C 1
ATOM 12836 O O . GLN H 2 232 ? 25.347 6.140 68.723 1.00 43.00 233 GLN H O 1
ATOM 12842 N N . LYS H 2 233 ? 23.310 6.078 67.761 1.00 39.16 234 LYS H N 1
ATOM 12843 C CA . LYS H 2 233 ? 23.590 7.141 66.794 1.00 38.45 234 LYS H CA 1
ATOM 12844 C C . LYS H 2 233 ? 22.509 8.187 67.078 1.00 37.50 234 LYS H C 1
ATOM 12845 O O . LYS H 2 233 ? 21.368 7.841 67.395 1.00 36.36 234 LYS H O 1
ATOM 12851 N N . ILE H 2 234 ? 22.874 9.457 67.004 1.00 35.36 235 ILE H N 1
ATOM 12852 C CA . ILE H 2 234 ? 21.922 10.506 67.300 1.00 35.55 235 ILE H CA 1
ATOM 12853 C C . ILE H 2 234 ? 21.812 11.544 66.185 1.00 36.50 235 ILE H C 1
ATOM 12854 O O . ILE H 2 234 ? 22.812 12.010 65.644 1.00 36.26 235 ILE H O 1
ATOM 12859 N N . TRP H 2 235 ? 20.577 11.881 65.827 1.00 37.49 236 TRP H N 1
ATOM 12860 C CA . TRP H 2 235 ? 20.322 12.863 64.785 1.00 37.58 236 TRP H CA 1
ATOM 12861 C C . TRP H 2 235 ? 19.420 13.946 65.309 1.00 38.53 236 TRP H C 1
ATOM 12862 O O . TRP H 2 235 ? 18.343 13.638 65.814 1.00 36.51 236 TRP H O 1
ATOM 12873 N N . GLN H 2 236 ? 19.846 15.207 65.215 1.00 40.13 237 GLN H N 1
ATOM 12874 C CA . GLN H 2 236 ? 18.961 16.291 65.625 1.00 41.32 237 GLN H CA 1
ATOM 12875 C C . GLN H 2 236 ? 17.986 16.419 64.456 1.00 41.88 237 GLN H C 1
ATOM 12876 O O . GLN H 2 236 ? 18.368 16.218 63.294 1.00 38.63 237 GLN H O 1
ATOM 12882 N N . ILE H 2 237 ? 16.732 16.744 64.750 1.00 43.07 238 ILE H N 1
ATOM 12883 C CA . ILE H 2 237 ? 15.748 16.863 63.683 1.00 45.35 238 ILE H CA 1
ATOM 12884 C C . ILE H 2 237 ? 15.119 18.236 63.562 1.00 45.99 238 ILE H C 1
ATOM 12885 O O . ILE H 2 237 ? 14.438 18.701 64.476 1.00 46.23 238 ILE H O 1
ATOM 12890 N N . GLU H 2 238 ? 15.358 18.874 62.416 1.00 48.72 239 GLU H N 1
ATOM 12891 C CA . GLU H 2 238 ? 14.830 20.210 62.126 1.00 50.22 239 GLU H CA 1
ATOM 12892 C C . GLU H 2 238 ? 14.330 20.275 60.695 1.00 53.40 239 GLU H C 1
ATOM 12893 O O . GLU H 2 238 ? 14.555 19.364 59.900 1.00 54.45 239 GLU H O 1
ATOM 12899 N N . GLU H 2 239 ? 13.665 21.381 60.381 1.00 58.31 240 GLU H N 1
ATOM 12900 C CA . GLU H 2 239 ? 13.114 21.656 59.052 1.00 60.22 240 GLU H CA 1
ATOM 12901 C C . GLU H 2 239 ? 14.192 21.573 57.993 1.00 58.46 240 GLU H C 1
ATOM 12902 O O . GLU H 2 239 ? 14.058 20.863 57.000 1.00 57.05 240 GLU H O 1
ATOM 12908 N N . ALA H 2 240 ? 15.261 22.330 58.220 1.00 56.68 241 ALA H N 1
ATOM 12909 C CA . ALA H 2 240 ? 16.382 22.390 57.291 1.00 54.46 241 ALA H CA 1
ATOM 12910 C C . ALA H 2 240 ? 17.182 21.093 57.182 1.00 53.27 241 ALA H C 1
ATOM 12911 O O . ALA H 2 240 ? 17.990 20.945 56.264 1.00 52.19 241 ALA H O 1
ATOM 12913 N N . GLY H 2 241 ? 16.971 20.160 58.108 1.00 52.59 242 GLY H N 1
ATOM 12914 C CA . GLY H 2 241 ? 17.705 18.907 58.035 1.00 54.10 242 GLY H CA 1
ATOM 12915 C C . GLY H 2 241 ? 18.055 18.200 59.330 1.00 54.19 242 GLY H C 1
ATOM 12916 O O . GLY H 2 241 ? 18.116 18.807 60.403 1.00 54.50 242 GLY H O 1
ATOM 12917 N N . ASN H 2 242 ? 18.293 16.898 59.236 1.00 53.45 243 ASN H N 1
ATOM 12918 C CA . ASN H 2 242 ? 18.645 16.149 60.423 1.00 54.38 243 ASN H CA 1
ATOM 12919 C C . ASN H 2 242 ? 20.127 15.898 60.423 1.00 53.23 243 ASN H C 1
ATOM 12920 O O . ASN H 2 242 ? 20.602 15.006 59.725 1.00 55.90 243 ASN H O 1
ATOM 12925 N N . SER H 2 243 ? 20.852 16.674 61.214 1.00 50.94 244 SER H N 1
ATOM 12926 C CA . SER H 2 243 ? 22.300 16.527 61.307 1.00 48.96 244 SER H CA 1
ATOM 12927 C C . SER H 2 243 ? 22.658 15.457 62.339 1.00 46.45 244 SER H C 1
ATOM 12928 O O . SER H 2 243 ? 22.047 15.393 63.409 1.00 45.01 244 SER H O 1
ATOM 12931 N N . GLN H 2 244 ? 23.641 14.617 62.020 1.00 43.90 245 GLN H N 1
ATOM 12932 C CA . GLN H 2 244 ? 24.028 13.561 62.948 1.00 42.31 245 GLN H CA 1
ATOM 12933 C C . GLN H 2 244 ? 25.048 13.983 64.006 1.00 41.61 245 GLN H C 1
ATOM 12934 O O . GLN H 2 244 ? 26.250 14.038 63.747 1.00 40.23 245 GLN H O 1
ATOM 12940 N N . ILE H 2 245 ? 24.558 14.255 65.211 1.00 40.73 246 ILE H N 1
ATOM 12941 C CA . ILE H 2 245 ? 25.411 14.647 66.325 1.00 40.91 246 ILE H CA 1
ATOM 12942 C C . ILE H 2 245 ? 26.544 13.641 66.505 1.00 40.12 246 ILE H C 1
ATOM 12943 O O . ILE H 2 245 ? 27.647 14.014 66.858 1.00 41.90 246 ILE H O 1
ATOM 12948 N N . THR H 2 246 ? 26.261 12.362 66.282 1.00 39.88 247 THR H N 1
ATOM 12949 C CA . THR H 2 246 ? 27.267 11.304 66.426 1.00 39.14 247 THR H CA 1
ATOM 12950 C C . THR H 2 246 ? 28.044 10.990 65.141 1.00 38.16 247 THR H C 1
ATOM 12951 O O . THR H 2 246 ? 28.681 9.929 65.027 1.00 39.06 247 THR H O 1
ATOM 12955 N N . SER H 2 247 ? 28.000 11.897 64.178 1.00 33.86 248 SER H N 1
ATOM 12956 C CA . SER H 2 247 ? 28.697 11.644 62.933 1.00 34.80 248 SER H CA 1
ATOM 12957 C C . SER H 2 247 ? 30.097 11.047 63.128 1.00 35.92 248 SER H C 1
ATOM 12958 O O . SER H 2 247 ? 30.916 11.588 63.885 1.00 37.19 248 SER H O 1
ATOM 12961 N N . GLY H 2 248 ? 30.362 9.938 62.441 1.00 33.83 249 GLY H N 1
ATOM 12962 C CA . GLY H 2 248 ? 31.658 9.308 62.529 1.00 33.38 249 GLY H CA 1
ATOM 12963 C C . GLY H 2 248 ? 31.676 8.023 63.320 1.00 35.55 249 GLY H C 1
ATOM 12964 O O . GLY H 2 248 ? 32.538 7.159 63.112 1.00 35.85 249 GLY H O 1
ATOM 12965 N N . GLY H 2 249 ? 30.729 7.878 64.238 1.00 36.26 250 GLY H N 1
ATOM 12966 C CA . GLY H 2 249 ? 30.714 6.667 65.025 1.00 36.11 250 GLY H CA 1
ATOM 12967 C C . GLY H 2 249 ? 29.463 6.488 65.849 1.00 37.23 250 GLY H C 1
ATOM 12968 O O . GLY H 2 249 ? 28.388 6.972 65.496 1.00 36.19 250 GLY H O 1
ATOM 12969 N N . PHE H 2 250 ? 29.624 5.782 66.962 1.00 37.46 251 PHE H N 1
ATOM 12970 C CA . PHE H 2 250 ? 28.531 5.488 67.865 1.00 35.49 251 PHE H CA 1
ATOM 12971 C C . PHE H 2 250 ? 28.880 5.930 69.283 1.00 35.41 251 PHE H C 1
ATOM 12972 O O . PHE H 2 250 ? 30.037 5.869 69.705 1.00 35.22 251 PHE H O 1
ATOM 12980 N N . LEU H 2 251 ? 27.867 6.365 70.014 1.00 33.84 252 LEU H N 1
ATOM 12981 C CA . LEU H 2 251 ? 28.034 6.759 71.397 1.00 33.90 252 LEU H CA 1
ATOM 12982 C C . LEU H 2 251 ? 27.728 5.492 72.171 1.00 34.83 252 LEU H C 1
ATOM 12983 O O . LEU H 2 251 ? 26.663 4.899 71.997 1.00 34.35 252 LEU H O 1
ATOM 12988 N N . LEU H 2 252 ? 28.661 5.064 73.014 1.00 36.66 253 LEU H N 1
ATOM 12989 C CA . LEU H 2 252 ? 28.450 3.853 73.790 1.00 37.30 253 LEU H CA 1
ATOM 12990 C C . LEU H 2 252 ? 28.010 4.203 75.203 1.00 37.27 253 LEU H C 1
ATOM 12991 O O . LEU H 2 252 ? 28.589 5.063 75.840 1.00 37.37 253 LEU H O 1
ATOM 12996 N N . LYS H 2 253 ? 26.972 3.544 75.692 1.00 37.46 254 LYS H N 1
ATOM 12997 C CA . LYS H 2 253 ? 26.481 3.822 77.030 1.00 36.61 254 LYS H CA 1
ATOM 12998 C C . LYS H 2 253 ? 26.150 2.536 77.783 1.00 37.99 254 LYS H C 1
ATOM 12999 O O . LYS H 2 253 ? 25.520 1.627 77.243 1.00 38.45 254 LYS H O 1
ATOM 13005 N N . ALA H 2 254 ? 26.592 2.468 79.037 1.00 38.14 255 ALA H N 1
ATOM 13006 C CA . ALA H 2 254 ? 26.350 1.315 79.901 1.00 36.56 255 ALA H CA 1
ATOM 13007 C C . ALA H 2 254 ? 25.685 1.882 81.142 1.00 35.87 255 ALA H C 1
ATOM 13008 O O . ALA H 2 254 ? 26.142 2.875 81.691 1.00 37.03 255 ALA H O 1
ATOM 13010 N N . TYR H 2 255 ? 24.611 1.261 81.597 1.00 36.14 256 TYR H N 1
ATOM 13011 C CA . TYR H 2 255 ? 23.927 1.804 82.755 1.00 37.01 256 TYR H CA 1
ATOM 13012 C C . TYR H 2 255 ? 23.012 0.824 83.478 1.00 37.93 256 TYR H C 1
ATOM 13013 O O . TYR H 2 255 ? 22.736 -0.274 83.002 1.00 37.05 256 TYR H O 1
ATOM 13022 N N . ILE H 2 256 ? 22.546 1.268 84.641 1.00 37.76 257 ILE H N 1
ATOM 13023 C CA . ILE H 2 256 ? 21.641 0.518 85.487 1.00 38.53 257 ILE H CA 1
ATOM 13024 C C . ILE H 2 256 ? 20.821 1.541 86.248 1.00 40.14 257 ILE H C 1
ATOM 13025 O O . ILE H 2 256 ? 21.380 2.498 86.781 1.00 42.20 257 ILE H O 1
ATOM 13030 N N . ASN H 2 257 ? 19.507 1.345 86.294 1.00 40.31 258 ASN H N 1
ATOM 13031 C CA . ASN H 2 257 ? 18.618 2.256 87.003 1.00 42.48 258 ASN H CA 1
ATOM 13032 C C . ASN H 2 257 ? 18.300 1.654 88.364 1.00 45.82 258 ASN H C 1
ATOM 13033 O O . ASN H 2 257 ? 18.005 0.462 88.458 1.00 46.41 258 ASN H O 1
ATOM 13038 N N . VAL H 2 258 ? 18.367 2.464 89.417 1.00 49.68 259 VAL H N 1
ATOM 13039 C CA . VAL H 2 258 ? 18.047 1.971 90.762 1.00 53.60 259 VAL H CA 1
ATOM 13040 C C . VAL H 2 258 ? 17.012 2.884 91.426 1.00 55.89 259 VAL H C 1
ATOM 13041 O O . VAL H 2 258 ? 17.129 4.109 91.370 1.00 54.41 259 VAL H O 1
ATOM 13045 N N . SER H 2 259 ? 16.010 2.271 92.049 1.00 59.94 260 SER H N 1
ATOM 13046 C CA . SER H 2 259 ? 14.932 2.986 92.719 1.00 65.66 260 SER H CA 1
ATOM 13047 C C . SER H 2 259 ? 15.412 3.959 93.802 1.00 71.17 260 SER H C 1
ATOM 13048 O O . SER H 2 259 ? 15.640 3.580 94.952 1.00 71.08 260 SER H O 1
ATOM 13051 N N . ARG H 2 260 ? 15.529 5.223 93.389 1.00 78.82 261 ARG H N 1
ATOM 13052 C CA . ARG H 2 260 ? 16.005 6.382 94.167 1.00 85.24 261 ARG H CA 1
ATOM 13053 C C . ARG H 2 260 ? 16.587 6.286 95.583 1.00 87.63 261 ARG H C 1
ATOM 13054 O O . ARG H 2 260 ? 16.013 5.653 96.480 1.00 88.64 261 ARG H O 1
ATOM 13062 N N . GLY H 2 261 ? 17.711 6.994 95.765 1.00 89.77 262 GLY H N 1
ATOM 13063 C CA . GLY H 2 261 ? 18.423 7.047 97.037 1.00 91.62 262 GLY H CA 1
ATOM 13064 C C . GLY H 2 261 ? 18.940 5.674 97.376 1.00 92.74 262 GLY H C 1
ATOM 13065 O O . GLY H 2 261 ? 20.125 5.375 97.227 1.00 91.84 262 GLY H O 1
ATOM 13066 N N . THR H 2 262 ? 18.011 4.859 97.861 1.00 94.51 263 THR H N 1
ATOM 13067 C CA . THR H 2 262 ? 18.232 3.460 98.205 1.00 95.82 263 THR H CA 1
ATOM 13068 C C . THR H 2 262 ? 19.299 3.084 99.228 1.00 96.24 263 THR H C 1
ATOM 13069 O O . THR H 2 262 ? 19.770 3.894 100.029 1.00 95.63 263 THR H O 1
ATOM 13073 N N . ASP H 2 263 ? 19.641 1.803 99.171 1.00 97.07 264 ASP H N 1
ATOM 13074 C CA . ASP H 2 263 ? 20.625 1.177 100.024 1.00 97.85 264 ASP H CA 1
ATOM 13075 C C . ASP H 2 263 ? 21.979 1.475 99.393 1.00 97.00 264 ASP H C 1
ATOM 13076 O O . ASP H 2 263 ? 22.139 1.339 98.182 1.00 96.52 264 ASP H O 1
ATOM 13081 N N . ILE H 2 264 ? 22.945 1.905 100.198 1.00 96.24 265 ILE H N 1
ATOM 13082 C CA . ILE H 2 264 ? 24.266 2.188 99.663 1.00 95.79 265 ILE H CA 1
ATOM 13083 C C . ILE H 2 264 ? 24.795 0.862 99.143 1.00 95.31 265 ILE H C 1
ATOM 13084 O O . ILE H 2 264 ? 25.791 0.810 98.424 1.00 95.33 265 ILE H O 1
ATOM 13089 N N . ASP H 2 265 ? 24.113 -0.214 99.530 1.00 94.29 266 ASP H N 1
ATOM 13090 C CA . ASP H 2 265 ? 24.466 -1.558 99.097 1.00 92.77 266 ASP H CA 1
ATOM 13091 C C . ASP H 2 265 ? 24.136 -1.661 97.617 1.00 90.96 266 ASP H C 1
ATOM 13092 O O . ASP H 2 265 ? 25.018 -1.864 96.785 1.00 90.90 266 ASP H O 1
ATOM 13097 N N . ARG H 2 266 ? 22.857 -1.503 97.300 1.00 88.46 267 ARG H N 1
ATOM 13098 C CA . ARG H 2 266 ? 22.390 -1.564 95.926 1.00 85.99 267 ARG H CA 1
ATOM 13099 C C . ARG H 2 266 ? 23.154 -0.576 95.052 1.00 82.68 267 ARG H C 1
ATOM 13100 O O . ARG H 2 266 ? 23.390 -0.837 93.877 1.00 82.36 267 ARG H O 1
ATOM 13108 N N . ILE H 2 267 ? 23.540 0.554 95.635 1.00 79.43 268 ILE H N 1
ATOM 13109 C CA . ILE H 2 267 ? 24.278 1.577 94.910 1.00 76.24 268 ILE H CA 1
ATOM 13110 C C . ILE H 2 267 ? 25.745 1.210 94.750 1.00 74.80 268 ILE H C 1
ATOM 13111 O O . ILE H 2 267 ? 26.337 1.445 93.698 1.00 75.06 268 ILE H O 1
ATOM 13116 N N . ASN H 2 268 ? 26.339 0.642 95.794 1.00 72.77 269 ASN H N 1
ATOM 13117 C CA . ASN H 2 268 ? 27.745 0.258 95.727 1.00 71.20 269 ASN H CA 1
ATOM 13118 C C . ASN H 2 268 ? 27.896 -1.015 94.912 1.00 67.97 269 ASN H C 1
ATOM 13119 O O . ASN H 2 268 ? 28.946 -1.269 94.332 1.00 66.25 269 ASN H O 1
ATOM 13124 N N . TYR H 2 269 ? 26.835 -1.812 94.869 1.00 66.04 270 TYR H N 1
ATOM 13125 C CA . TYR H 2 269 ? 26.833 -3.057 94.101 1.00 64.49 270 TYR H CA 1
ATOM 13126 C C . TYR H 2 269 ? 26.743 -2.727 92.615 1.00 62.77 270 TYR H C 1
ATOM 13127 O O . TYR H 2 269 ? 27.463 -3.288 91.785 1.00 62.17 270 TYR H O 1
ATOM 13136 N N . THR H 2 270 ? 25.838 -1.809 92.299 1.00 59.69 271 THR H N 1
ATOM 13137 C CA . THR H 2 270 ? 25.638 -1.369 90.938 1.00 57.76 271 THR H CA 1
ATOM 13138 C C . THR H 2 270 ? 26.948 -0.780 90.422 1.00 57.03 271 THR H C 1
ATOM 13139 O O . THR H 2 270 ? 27.361 -1.080 89.303 1.00 56.04 271 THR H O 1
ATOM 13143 N N . GLU H 2 271 ? 27.609 0.045 91.232 1.00 56.23 272 GLU H N 1
ATOM 13144 C CA . GLU H 2 271 ? 28.871 0.632 90.803 1.00 56.65 272 GLU H CA 1
ATOM 13145 C C . GLU H 2 271 ? 29.844 -0.471 90.431 1.00 55.30 272 GLU H C 1
ATOM 13146 O O . GLU H 2 271 ? 30.538 -0.385 89.418 1.00 54.08 272 GLU H O 1
ATOM 13152 N N . THR H 2 272 ? 29.887 -1.511 91.258 1.00 54.28 273 THR H N 1
ATOM 13153 C CA . THR H 2 272 ? 30.782 -2.634 91.018 1.00 53.41 273 THR H CA 1
ATOM 13154 C C . THR H 2 272 ? 30.502 -3.244 89.646 1.00 51.82 273 THR H C 1
ATOM 13155 O O . THR H 2 272 ? 31.425 -3.473 88.861 1.00 51.24 273 THR H O 1
ATOM 13159 N N . VAL H 2 273 ? 29.228 -3.505 89.363 1.00 49.87 274 VAL H N 1
ATOM 13160 C CA . VAL H 2 273 ? 28.838 -4.077 88.08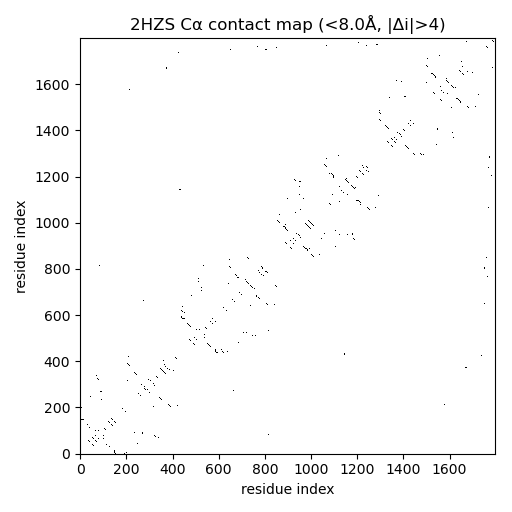0 1.00 48.14 274 VAL H CA 1
ATOM 13161 C C . VAL H 2 273 ? 29.360 -3.208 86.947 1.00 46.91 274 VAL H C 1
ATOM 13162 O O . VAL H 2 273 ? 29.932 -3.719 86.001 1.00 47.18 274 VAL H O 1
ATOM 13166 N N . LEU H 2 274 ? 29.163 -1.899 87.033 1.00 46.35 275 LEU H N 1
ATOM 13167 C CA . LEU H 2 274 ? 29.675 -1.024 85.992 1.00 47.79 275 LEU H CA 1
ATOM 13168 C C . LEU H 2 274 ? 31.199 -1.132 85.960 1.00 48.76 275 LEU H C 1
ATOM 13169 O O . LEU H 2 274 ? 31.795 -1.272 84.894 1.00 48.26 275 LEU H O 1
ATOM 13174 N N . MET H 2 275 ? 31.834 -1.090 87.127 1.00 50.33 276 MET H N 1
ATOM 13175 C CA . MET H 2 275 ? 33.291 -1.181 87.176 1.00 52.47 276 MET H CA 1
ATOM 13176 C C . MET H 2 275 ? 33.825 -2.472 86.537 1.00 51.34 276 MET H C 1
ATOM 13177 O O . MET H 2 275 ? 34.812 -2.428 85.808 1.00 50.95 276 MET H O 1
ATOM 13182 N N . ASN H 2 276 ? 33.180 -3.612 86.788 1.00 50.35 277 ASN H N 1
ATOM 13183 C CA . ASN H 2 276 ? 33.625 -4.875 86.189 1.00 50.71 277 ASN H CA 1
ATOM 13184 C C . ASN H 2 276 ? 33.540 -4.813 84.658 1.00 51.49 277 ASN H C 1
ATOM 13185 O O . ASN H 2 276 ? 34.452 -5.264 83.945 1.00 51.68 277 ASN H O 1
ATOM 13190 N N . LEU H 2 277 ? 32.441 -4.257 84.153 1.00 50.72 278 LEU H N 1
ATOM 13191 C CA . LEU H 2 277 ? 32.264 -4.128 82.720 1.00 49.01 278 LEU H CA 1
ATOM 13192 C C . LEU H 2 277 ? 33.368 -3.230 82.163 1.00 48.92 278 LEU H C 1
ATOM 13193 O O . LEU H 2 277 ? 34.051 -3.606 81.212 1.00 47.62 278 LEU H O 1
ATOM 13198 N N . LYS H 2 278 ? 33.545 -2.053 82.762 1.00 49.22 279 LYS H N 1
ATOM 13199 C CA . LYS H 2 278 ? 34.572 -1.113 82.313 1.00 51.93 279 LYS H CA 1
ATOM 13200 C C . LYS H 2 278 ? 35.929 -1.791 82.198 1.00 53.95 279 LYS H C 1
ATOM 13201 O O . LYS H 2 278 ? 36.687 -1.551 81.244 1.00 53.36 279 LYS H O 1
ATOM 13207 N N . LYS H 2 279 ? 36.226 -2.630 83.189 1.00 55.22 280 LYS H N 1
ATOM 13208 C CA . LYS H 2 279 ? 37.484 -3.356 83.242 1.00 56.94 280 LYS H CA 1
ATOM 13209 C C . LYS H 2 279 ? 37.545 -4.384 82.126 1.00 56.93 280 LYS H C 1
ATOM 13210 O O . LYS H 2 279 ? 38.528 -4.466 81.396 1.00 57.18 280 LYS H O 1
ATOM 13216 N N . GLU H 2 280 ? 36.475 -5.154 81.987 1.00 57.30 281 GLU H N 1
ATOM 13217 C CA . GLU H 2 280 ? 36.413 -6.197 80.975 1.00 57.28 281 GLU H CA 1
ATOM 13218 C C . GLU H 2 280 ? 36.625 -5.717 79.544 1.00 57.80 281 GLU H C 1
ATOM 13219 O O . GLU H 2 280 ? 36.944 -6.515 78.663 1.00 56.68 281 GLU H O 1
ATOM 13225 N N . LEU H 2 281 ? 36.443 -4.420 79.313 1.00 58.16 282 LEU H N 1
ATOM 13226 C CA . LEU H 2 281 ? 36.611 -3.856 77.983 1.00 57.83 282 LEU H CA 1
ATOM 13227 C C . LEU H 2 281 ? 37.840 -2.974 77.908 1.00 59.31 282 LEU H C 1
ATOM 13228 O O . LEU H 2 281 ? 38.138 -2.407 76.857 1.00 58.31 282 LEU H O 1
ATOM 13233 N N . GLN H 2 282 ? 38.544 -2.860 79.031 1.00 61.84 283 GLN H N 1
ATOM 13234 C CA . GLN H 2 282 ? 39.751 -2.039 79.131 1.00 63.68 283 GLN H CA 1
ATOM 13235 C C . GLN H 2 282 ? 40.824 -2.411 78.113 1.00 63.77 283 GLN H C 1
ATOM 13236 O O . GLN H 2 282 ? 40.965 -3.569 77.730 1.00 62.67 283 GLN H O 1
ATOM 13242 N N . GLY H 2 283 ? 41.592 -1.417 77.689 1.00 64.52 284 GLY H N 1
ATOM 13243 C CA . GLY H 2 283 ? 42.623 -1.668 76.705 1.00 66.66 284 GLY H CA 1
ATOM 13244 C C . GLY H 2 283 ? 42.016 -1.649 75.313 1.00 67.55 284 GLY H C 1
ATOM 13245 O O . GLY H 2 283 ? 42.650 -1.184 74.362 1.00 68.79 284 GLY H O 1
ATOM 13246 N N . TYR H 2 284 ? 40.782 -2.148 75.204 1.00 66.95 285 TYR H N 1
ATOM 13247 C CA . TYR H 2 284 ? 40.045 -2.200 73.939 1.00 65.97 285 TYR H CA 1
ATOM 13248 C C . TYR H 2 284 ? 39.251 -0.904 73.717 1.00 65.85 285 TYR H C 1
ATOM 13249 O O . TYR H 2 284 ? 39.535 -0.130 72.797 1.00 65.58 285 TYR H O 1
ATOM 13258 N N . ILE H 2 285 ? 38.242 -0.691 74.557 1.00 64.78 286 ILE H N 1
ATOM 13259 C CA . ILE H 2 285 ? 37.404 0.498 74.481 1.00 62.72 286 ILE H CA 1
ATOM 13260 C C . ILE H 2 285 ? 37.212 1.031 75.906 1.00 60.71 286 ILE H C 1
ATOM 13261 O O . ILE H 2 285 ? 36.839 0.283 76.807 1.00 59.35 286 ILE H O 1
ATOM 13266 N N . GLU H 2 286 ? 37.473 2.321 76.114 1.00 59.41 287 GLU H N 1
ATOM 13267 C CA . GLU H 2 286 ? 37.354 2.899 77.453 1.00 59.04 287 GLU H CA 1
ATOM 13268 C C . GLU H 2 286 ? 36.011 3.520 77.822 1.00 56.38 287 GLU H C 1
ATOM 13269 O O . GLU H 2 286 ? 35.460 4.339 77.095 1.00 56.89 287 GLU H O 1
ATOM 13275 N N . LEU H 2 287 ? 35.501 3.119 78.978 1.00 53.79 288 LEU H N 1
ATOM 13276 C CA . LEU H 2 287 ? 34.243 3.623 79.503 1.00 50.83 288 LEU H CA 1
ATOM 13277 C C . LEU H 2 287 ? 34.614 4.532 80.648 1.00 50.45 288 LEU H C 1
ATOM 13278 O O . LEU H 2 287 ? 35.281 4.103 81.589 1.00 50.60 288 LEU H O 1
ATOM 13283 N N . SER H 2 288 ? 34.175 5.778 80.593 1.00 49.49 289 SER H N 1
ATOM 13284 C CA . SER H 2 288 ? 34.521 6.711 81.646 1.00 48.79 289 SER H CA 1
ATOM 13285 C C . SER H 2 288 ? 33.341 7.553 82.051 1.00 48.86 289 SER H C 1
ATOM 13286 O O . SER H 2 288 ? 32.278 7.479 81.441 1.00 50.67 289 SER H O 1
ATOM 13289 N N . VAL H 2 289 ? 33.541 8.362 83.085 1.00 47.42 290 VAL H N 1
ATOM 13290 C CA . VAL H 2 289 ? 32.491 9.232 83.584 1.00 44.63 290 VAL H CA 1
ATOM 13291 C C . VAL H 2 289 ? 32.508 10.568 82.852 1.00 46.18 290 VAL H C 1
ATOM 13292 O O . VAL H 2 289 ? 33.492 11.291 82.880 1.00 46.20 290 VAL H O 1
ATOM 13296 N N . PRO H 2 290 ? 31.419 10.902 82.156 1.00 47.50 291 PRO H N 1
ATOM 13297 C CA . PRO H 2 290 ? 31.417 12.183 81.450 1.00 47.18 291 PRO H CA 1
ATOM 13298 C C . PRO H 2 290 ? 31.378 13.343 82.441 1.00 47.95 291 PRO H C 1
ATOM 13299 O O . PRO H 2 290 ? 31.122 13.151 83.627 1.00 46.70 291 PRO H O 1
ATOM 13303 N N . ASP H 2 291 ? 31.626 14.544 81.935 1.00 50.25 292 ASP H N 1
ATOM 13304 C CA . ASP H 2 291 ? 31.623 15.762 82.735 1.00 51.92 292 ASP H CA 1
ATOM 13305 C C . ASP H 2 291 ? 30.206 16.161 83.174 1.00 52.64 292 ASP H C 1
ATOM 13306 O O . ASP H 2 291 ? 29.319 16.343 82.338 1.00 52.66 292 ASP H O 1
ATOM 13311 N N . ARG H 2 292 ? 30.002 16.321 84.479 1.00 52.04 293 ARG H N 1
ATOM 13312 C CA . ARG H 2 292 ? 28.703 16.713 85.006 1.00 51.49 293 ARG H CA 1
ATOM 13313 C C . ARG H 2 292 ? 28.034 17.835 84.202 1.00 53.10 293 ARG H C 1
ATOM 13314 O O . ARG H 2 292 ? 26.835 17.784 83.927 1.00 54.16 293 ARG H O 1
ATOM 13322 N N . GLN H 2 293 ? 28.803 18.854 83.839 1.00 53.76 294 GLN H N 1
ATOM 13323 C CA . GLN H 2 293 ? 28.259 19.979 83.097 1.00 55.01 294 GLN H CA 1
ATOM 13324 C C . GLN H 2 293 ? 27.715 19.591 81.731 1.00 53.97 294 GLN H C 1
ATOM 13325 O O . GLN H 2 293 ? 27.000 20.370 81.098 1.00 55.14 294 GLN H O 1
ATOM 13331 N N . SER H 2 294 ? 28.055 18.397 81.265 1.00 51.58 295 SER H N 1
ATOM 13332 C CA . SER H 2 294 ? 27.573 17.952 79.963 1.00 49.56 295 SER H CA 1
ATOM 13333 C C . SER H 2 294 ? 26.304 17.138 80.119 1.00 48.46 295 SER H C 1
ATOM 13334 O O . SER H 2 294 ? 25.756 16.625 79.146 1.00 49.10 295 SER H O 1
ATOM 13337 N N . MET H 2 295 ? 25.843 17.023 81.354 1.00 46.60 296 MET H N 1
ATOM 13338 C CA . MET H 2 295 ? 24.640 16.277 81.656 1.00 45.76 296 MET H CA 1
ATOM 13339 C C . MET H 2 295 ? 23.702 17.133 82.500 1.00 46.75 296 MET H C 1
ATOM 13340 O O . MET H 2 295 ? 22.970 16.614 83.346 1.00 46.40 296 MET H O 1
ATOM 13345 N N . ASP H 2 296 ? 23.729 18.445 82.259 1.00 47.58 297 ASP H N 1
ATOM 13346 C CA . ASP H 2 296 ? 22.908 19.405 83.002 1.00 47.61 297 ASP H CA 1
ATOM 13347 C C . ASP H 2 296 ? 21.937 20.110 82.079 1.00 47.12 297 ASP H C 1
ATOM 13348 O O . ASP H 2 296 ? 22.331 20.972 81.302 1.00 48.14 297 ASP H O 1
ATOM 13353 N N . SER H 2 297 ? 20.661 19.771 82.192 1.00 47.22 298 SER H N 1
ATOM 13354 C CA . SER H 2 297 ? 19.640 20.339 81.321 1.00 46.04 298 SER H CA 1
ATOM 13355 C C . SER H 2 297 ? 18.982 21.618 81.809 1.00 46.74 298 SER H C 1
ATOM 13356 O O . SER H 2 297 ? 18.012 22.078 81.204 1.00 47.85 298 SER H O 1
ATOM 13359 N N . ARG H 2 298 ? 19.492 22.197 82.894 1.00 48.36 299 ARG H N 1
ATOM 13360 C CA . ARG H 2 298 ? 18.923 23.437 83.420 1.00 49.38 299 ARG H CA 1
ATOM 13361 C C . ARG H 2 298 ? 19.098 24.601 82.440 1.00 51.08 299 ARG H C 1
ATOM 13362 O O . ARG H 2 298 ? 20.104 24.681 81.740 1.00 51.83 299 ARG H O 1
ATOM 13370 N N . VAL H 2 299 ? 18.114 25.491 82.366 1.00 53.55 300 VAL H N 1
ATOM 13371 C CA . VAL H 2 299 ? 18.230 26.628 81.460 1.00 57.17 300 VAL H CA 1
ATOM 13372 C C . VAL H 2 299 ? 19.103 27.666 82.142 1.00 61.47 300 VAL H C 1
ATOM 13373 O O . VAL H 2 299 ? 19.016 27.855 83.363 1.00 63.45 300 VAL H O 1
ATOM 13377 N N . ALA H 2 300 ? 19.948 28.331 81.364 1.00 64.54 301 ALA H N 1
ATOM 13378 C CA . ALA H 2 300 ? 20.832 29.349 81.913 1.00 68.76 301 ALA H CA 1
ATOM 13379 C C . ALA H 2 300 ? 20.831 30.603 81.046 1.00 71.34 301 ALA H C 1
ATOM 13380 O O . ALA H 2 300 ? 20.108 30.612 80.021 1.00 71.93 301 ALA H O 1
ATOM 13382 N N . PRO I 3 6 ? 10.626 31.273 49.860 1.00 49.18 195 PRO I N 1
ATOM 13383 C CA . PRO I 3 6 ? 10.850 29.845 50.273 1.00 48.72 195 PRO I CA 1
ATOM 13384 C C . PRO I 3 6 ? 12.334 29.503 50.072 1.00 48.14 195 PRO I C 1
ATOM 13385 O O . PRO I 3 6 ? 13.024 29.092 51.006 1.00 49.00 195 PRO I O 1
ATOM 13389 N N . PHE I 3 7 ? 12.816 29.684 48.849 1.00 45.57 196 PHE I N 1
ATOM 13390 C CA . PHE I 3 7 ? 14.213 29.458 48.515 1.00 44.88 196 PHE I CA 1
ATOM 13391 C C . PHE I 3 7 ? 14.401 29.951 47.098 1.00 44.41 196 PHE I C 1
ATOM 13392 O O . PHE I 3 7 ? 13.434 30.333 46.448 1.00 42.70 196 PHE I O 1
ATOM 13400 N N . ASN I 3 8 ? 15.642 29.942 46.626 1.00 44.57 197 ASN I N 1
ATOM 13401 C CA . ASN I 3 8 ? 15.950 30.405 45.278 1.00 44.50 197 ASN I CA 1
ATOM 13402 C C . ASN I 3 8 ? 16.047 29.223 44.303 1.00 42.70 197 ASN I C 1
ATOM 13403 O O . ASN I 3 8 ? 16.966 28.413 44.382 1.00 41.99 197 ASN I O 1
ATOM 13408 N N . VAL I 3 9 ? 15.096 29.136 43.379 1.00 41.58 198 VAL I N 1
ATOM 13409 C CA . VAL I 3 9 ? 15.076 28.052 42.411 1.00 41.40 198 VAL I CA 1
ATOM 13410 C C . VAL I 3 9 ? 16.438 27.830 41.782 1.00 42.83 198 VAL I C 1
ATOM 13411 O O . VAL I 3 9 ? 16.940 26.706 41.765 1.00 43.94 198 VAL I O 1
ATOM 13415 N N . ASP I 3 10 ? 17.043 28.897 41.276 1.00 43.57 199 ASP I N 1
ATOM 13416 C CA . ASP I 3 10 ? 18.344 28.769 40.653 1.00 44.92 199 ASP I CA 1
ATOM 13417 C C . ASP I 3 10 ? 19.355 28.141 41.590 1.00 44.51 199 ASP I C 1
ATOM 13418 O O . ASP I 3 10 ? 20.109 27.259 41.191 1.00 44.19 199 ASP I O 1
ATOM 13423 N N . ASP I 3 11 ? 19.368 28.576 42.842 1.00 44.24 200 ASP I N 1
ATOM 13424 C CA . ASP I 3 11 ? 20.325 28.025 43.788 1.00 45.21 200 ASP I CA 1
ATOM 13425 C C . ASP I 3 11 ? 20.119 26.537 44.027 1.00 44.52 200 ASP I C 1
ATOM 13426 O O . ASP I 3 11 ? 21.091 25.783 44.115 1.00 43.39 200 ASP I O 1
ATOM 13431 N N . VAL I 3 12 ? 18.858 26.119 44.128 1.00 43.74 201 VAL I N 1
ATOM 13432 C CA . VAL I 3 12 ? 18.542 24.715 44.354 1.00 42.39 201 VAL I CA 1
ATOM 13433 C C . VAL I 3 12 ? 19.038 23.917 43.159 1.00 42.82 201 VAL I C 1
ATOM 13434 O O . VAL I 3 12 ? 19.718 22.904 43.312 1.00 43.21 201 VAL I O 1
ATOM 13438 N N . LEU I 3 13 ? 18.705 24.382 41.963 1.00 42.41 202 LEU I N 1
ATOM 13439 C CA . LEU I 3 13 ? 19.144 23.692 40.764 1.00 43.19 202 LEU I CA 1
ATOM 13440 C C . LEU I 3 13 ? 20.669 23.632 40.731 1.00 43.15 202 LEU I C 1
ATOM 13441 O O . LEU I 3 13 ? 21.245 22.560 40.570 1.00 44.22 202 LEU I O 1
ATOM 13446 N N . LYS I 3 14 ? 21.317 24.776 40.909 1.00 42.61 203 LYS I N 1
ATOM 13447 C CA . LYS I 3 14 ? 22.767 24.830 40.899 1.00 42.23 203 LYS I CA 1
ATOM 13448 C C . LYS I 3 14 ? 23.379 23.752 41.789 1.00 41.46 203 LYS I C 1
ATOM 13449 O O . LYS I 3 14 ? 24.423 23.197 41.453 1.00 41.87 203 LYS I O 1
ATOM 13455 N N . PHE I 3 15 ? 22.746 23.458 42.923 1.00 39.41 204 PHE I N 1
ATOM 13456 C CA . PHE I 3 15 ? 23.265 22.429 43.814 1.00 37.09 204 PHE I CA 1
ATOM 13457 C C . PHE I 3 15 ? 23.171 21.050 43.173 1.00 37.57 204 PHE I C 1
ATOM 13458 O O . PHE I 3 15 ? 24.118 20.286 43.220 1.00 37.31 204 PHE I O 1
ATOM 13466 N N . THR I 3 16 ? 22.022 20.723 42.588 1.00 37.34 205 THR I N 1
ATOM 13467 C CA . THR I 3 16 ? 21.849 19.413 41.981 1.00 37.68 205 THR I CA 1
ATOM 13468 C C . THR I 3 16 ? 22.807 19.172 40.825 1.00 37.15 205 THR I C 1
ATOM 13469 O O . THR I 3 16 ? 23.163 18.036 40.551 1.00 36.72 205 THR I O 1
ATOM 13473 N N . PHE I 3 17 ? 23.231 20.240 40.161 1.00 36.55 206 PHE I N 1
ATOM 13474 C CA . PHE I 3 17 ? 24.146 20.125 39.034 1.00 37.04 206 PHE I CA 1
ATOM 13475 C C . PHE I 3 17 ? 25.633 20.212 39.381 1.00 39.10 206 PHE I C 1
ATOM 13476 O O . PHE I 3 17 ? 26.471 19.699 38.643 1.00 40.18 206 PHE I O 1
ATOM 13484 N N . THR I 3 18 ? 25.974 20.853 40.496 1.00 41.02 207 THR I N 1
ATOM 13485 C CA . THR I 3 18 ? 27.380 21.006 40.859 1.00 42.32 207 THR I CA 1
ATOM 13486 C C . THR I 3 18 ? 27.716 20.697 42.307 1.00 43.95 207 THR I C 1
ATOM 13487 O O . THR I 3 18 ? 28.884 20.542 42.654 1.00 46.37 207 THR I O 1
ATOM 13491 N N . GLY I 3 19 ? 26.702 20.637 43.160 1.00 44.34 208 GLY I N 1
ATOM 13492 C CA . GLY I 3 19 ? 26.938 20.325 44.558 1.00 43.66 208 GLY I CA 1
ATOM 13493 C C . GLY I 3 19 ? 27.236 21.478 45.498 1.00 43.64 208 GLY I C 1
ATOM 13494 O O . GLY I 3 19 ? 27.474 21.232 46.676 1.00 42.96 208 GLY I O 1
ATOM 13495 N N . GLU I 3 20 ? 27.208 22.719 45.013 1.00 43.95 209 GLU I N 1
ATOM 13496 C CA . GLU I 3 20 ? 27.508 23.868 45.873 1.00 45.23 209 GLU I CA 1
ATOM 13497 C C . GLU I 3 20 ? 26.353 24.446 46.681 1.00 43.60 209 GLU I C 1
ATOM 13498 O O . GLU I 3 20 ? 25.289 24.724 46.141 1.00 45.72 209 GLU I O 1
ATOM 13504 N N . LYS I 3 21 ? 26.577 24.635 47.978 1.00 42.52 210 LYS I N 1
ATOM 13505 C CA . LYS I 3 21 ? 25.573 25.222 48.871 1.00 42.42 210 LYS I CA 1
ATOM 13506 C C . LYS I 3 21 ? 26.082 26.601 49.280 1.00 42.68 210 LYS I C 1
ATOM 13507 O O . LYS I 3 21 ? 27.249 26.758 49.591 1.00 42.14 210 LYS I O 1
ATOM 13513 N N . HIS I 3 22 ? 25.219 27.604 49.286 1.00 45.12 211 HIS I N 1
ATOM 13514 C CA . HIS I 3 22 ? 25.667 28.950 49.654 1.00 45.43 211 HIS I CA 1
ATOM 13515 C C . HIS I 3 22 ? 25.431 29.321 51.114 1.00 46.59 211 HIS I C 1
ATOM 13516 O O . HIS I 3 22 ? 24.313 29.209 51.616 1.00 46.69 211 HIS I O 1
ATOM 13523 N N . HIS I 3 23 ? 26.481 29.766 51.796 1.00 48.15 212 HIS I N 1
ATOM 13524 C CA . HIS I 3 23 ? 26.330 30.206 53.180 1.00 48.45 212 HIS I CA 1
ATOM 13525 C C . HIS I 3 23 ? 26.085 31.719 53.153 1.00 47.91 212 HIS I C 1
ATOM 13526 O O . HIS I 3 23 ? 25.639 32.293 54.136 1.00 48.67 212 HIS I O 1
ATOM 13533 N N . HIS I 3 24 ? 26.369 32.355 52.016 1.00 47.30 213 HIS I N 1
ATOM 13534 C CA . HIS I 3 24 ? 26.152 33.793 51.858 1.00 47.72 213 HIS I CA 1
ATOM 13535 C C . HIS I 3 24 ? 25.186 34.058 50.710 1.00 50.76 213 HIS I C 1
ATOM 13536 O O . HIS I 3 24 ? 24.973 33.202 49.855 1.00 49.93 213 HIS I O 1
ATOM 13543 N N . HIS I 3 25 ? 24.609 35.252 50.687 1.00 55.30 214 HIS I N 1
ATOM 13544 C CA . HIS I 3 25 ? 23.678 35.602 49.631 1.00 60.35 214 HIS I CA 1
ATOM 13545 C C . HIS I 3 25 ? 24.458 36.238 48.491 1.00 61.94 214 HIS I C 1
ATOM 13546 O O . HIS I 3 25 ? 25.294 37.113 48.716 1.00 62.13 214 HIS I O 1
ATOM 13553 N N . HIS I 3 26 ? 24.184 35.801 47.266 1.00 62.98 215 HIS I N 1
ATOM 13554 C CA . HIS I 3 26 ? 24.887 36.328 46.104 1.00 64.82 215 HIS I CA 1
ATOM 13555 C C . HIS I 3 26 ? 23.987 37.038 45.082 1.00 68.56 215 HIS I C 1
ATOM 13556 O O . HIS I 3 26 ? 22.798 36.745 44.972 1.00 69.34 215 HIS I O 1
ATOM 13563 N N . HIS I 3 27 ? 24.575 37.976 44.343 1.00 73.83 216 HIS I N 1
ATOM 13564 C CA . HIS I 3 27 ? 23.872 38.773 43.329 1.00 78.03 216 HIS I CA 1
ATOM 13565 C C . HIS I 3 27 ? 22.820 39.714 43.922 1.00 79.24 216 HIS I C 1
ATOM 13566 O O . HIS I 3 27 ? 22.247 39.380 44.992 1.00 78.57 216 HIS I O 1
ATOM 13574 N N . SER J 3 4 ? -15.205 -17.146 49.678 1.00 74.09 193 SER J N 1
ATOM 13575 C CA . SER J 3 4 ? -15.184 -17.914 48.398 1.00 74.13 193 SER J CA 1
ATOM 13576 C C . SER J 3 4 ? -14.788 -17.038 47.210 1.00 73.53 193 SER J C 1
ATOM 13577 O O . SER J 3 4 ? -15.324 -15.938 47.038 1.00 73.43 193 SER J O 1
ATOM 13580 N N . LYS J 3 5 ? -13.862 -17.546 46.397 1.00 72.05 194 LYS J N 1
ATOM 13581 C CA . LYS J 3 5 ? -13.365 -16.854 45.207 1.00 70.82 194 LYS J CA 1
ATOM 13582 C C . LYS J 3 5 ? -14.401 -15.947 44.531 1.00 67.82 194 LYS J C 1
ATOM 13583 O O . LYS J 3 5 ? -15.467 -16.398 44.106 1.00 67.25 194 LYS J O 1
ATOM 13589 N N . PRO J 3 6 ? -14.070 -14.656 44.398 1.00 64.91 195 PRO J N 1
ATOM 13590 C CA . PRO J 3 6 ? -14.876 -13.585 43.804 1.00 62.02 195 PRO J CA 1
ATOM 13591 C C . PRO J 3 6 ? -15.335 -13.831 42.378 1.00 59.18 195 PRO J C 1
ATOM 13592 O O . PRO J 3 6 ? -16.341 -13.270 41.933 1.00 58.18 195 PRO J O 1
ATOM 13596 N N . PHE J 3 7 ? -14.598 -14.667 41.661 1.00 54.47 196 PHE J N 1
ATOM 13597 C CA . PHE J 3 7 ? -14.924 -14.927 40.274 1.00 51.01 196 PHE J CA 1
ATOM 13598 C C . PHE J 3 7 ? -13.908 -15.901 39.704 1.00 51.11 196 PHE J C 1
ATOM 13599 O O . PHE J 3 7 ? -12.969 -16.301 40.387 1.00 51.89 196 PHE J O 1
ATOM 13607 N N . ASN J 3 8 ? -14.093 -16.278 38.448 1.00 50.26 197 ASN J N 1
ATOM 13608 C CA . ASN J 3 8 ? -13.204 -17.225 37.807 1.00 49.60 197 ASN J CA 1
ATOM 13609 C C . ASN J 3 8 ? -12.177 -16.500 36.944 1.00 49.59 197 ASN J C 1
ATOM 13610 O O . ASN J 3 8 ? -12.520 -15.938 35.894 1.00 48.78 197 ASN J O 1
ATOM 13615 N N . VAL J 3 9 ? -10.918 -16.518 37.387 1.00 47.51 198 VAL J N 1
ATOM 13616 C CA . VAL J 3 9 ? -9.844 -15.856 36.652 1.00 45.51 198 VAL J CA 1
ATOM 13617 C C . VAL J 3 9 ? -9.909 -16.147 35.159 1.00 46.68 198 VAL J C 1
ATOM 13618 O O . VAL J 3 9 ? -9.907 -15.217 34.342 1.00 47.71 198 VAL J O 1
ATOM 13622 N N . ASP J 3 10 ? -9.976 -17.425 34.795 1.00 46.68 199 ASP J N 1
ATOM 13623 C CA . ASP J 3 10 ? -10.042 -17.777 33.380 1.00 46.98 199 ASP J CA 1
ATOM 13624 C C . ASP J 3 10 ? -11.209 -17.083 32.675 1.00 47.22 199 ASP J C 1
ATOM 13625 O O . ASP J 3 10 ? -11.056 -16.552 31.580 1.00 46.33 199 ASP J O 1
ATOM 13630 N N . ASP J 3 11 ? -12.375 -17.071 33.302 1.00 47.89 200 ASP J N 1
ATOM 13631 C CA . ASP J 3 11 ? -13.524 -16.424 32.682 1.00 49.51 200 ASP J CA 1
ATOM 13632 C C . ASP J 3 11 ? -13.309 -14.923 32.467 1.00 49.51 200 ASP J C 1
ATOM 13633 O O . ASP J 3 11 ? -13.668 -14.385 31.409 1.00 49.46 200 ASP J O 1
ATOM 13638 N N . VAL J 3 12 ? -12.726 -14.250 33.462 1.00 48.49 201 VAL J N 1
ATOM 13639 C CA . VAL J 3 12 ? -12.450 -12.815 33.352 1.00 45.77 201 VAL J CA 1
ATOM 13640 C C . VAL J 3 12 ? -11.491 -12.597 32.178 1.00 46.55 201 VAL J C 1
ATOM 13641 O O . VAL J 3 12 ? -11.736 -11.768 31.292 1.00 46.44 201 VAL J O 1
ATOM 13645 N N . LEU J 3 13 ? -10.404 -13.359 32.160 1.00 45.51 202 LEU J N 1
ATOM 13646 C CA . LEU J 3 13 ? -9.444 -13.222 31.080 1.00 46.58 202 LEU J CA 1
ATOM 13647 C C . LEU J 3 13 ? -10.129 -13.471 29.739 1.00 46.89 202 LEU J C 1
ATOM 13648 O O . LEU J 3 13 ? -10.049 -12.638 28.827 1.00 46.84 202 LEU J O 1
ATOM 13653 N N . LYS J 3 14 ? -10.831 -14.597 29.632 1.00 47.65 203 LYS J N 1
ATOM 13654 C CA . LYS J 3 14 ? -11.532 -14.941 28.396 1.00 48.90 203 LYS J CA 1
ATOM 13655 C C . LYS J 3 14 ? -12.351 -13.770 27.867 1.00 48.02 203 LYS J C 1
ATOM 13656 O O . LYS J 3 14 ? -12.448 -13.570 26.653 1.00 48.47 203 LYS J O 1
ATOM 13662 N N . PHE J 3 15 ? -12.953 -13.003 28.771 1.00 46.51 204 PHE J N 1
ATOM 13663 C CA . PHE J 3 15 ? -13.738 -11.859 28.338 1.00 45.81 204 PHE J CA 1
ATOM 13664 C C . PHE J 3 15 ? -12.854 -10.791 27.701 1.00 46.30 204 PHE J C 1
ATOM 13665 O O . PHE J 3 15 ? -13.190 -10.255 26.648 1.00 47.51 204 PHE J O 1
ATOM 13673 N N . THR J 3 16 ? -11.730 -10.475 28.344 1.00 45.18 205 THR J N 1
ATOM 13674 C CA . THR J 3 16 ? -10.855 -9.437 27.817 1.00 45.12 205 THR J CA 1
ATOM 13675 C C . THR J 3 16 ? -10.285 -9.790 26.464 1.00 43.53 205 THR J C 1
ATOM 13676 O O . THR J 3 16 ? -10.000 -8.911 25.654 1.00 44.06 205 THR J O 1
ATOM 13680 N N . PHE J 3 17 ? -10.129 -11.082 26.213 1.00 43.15 206 PHE J N 1
ATOM 13681 C CA . PHE J 3 17 ? -9.585 -11.543 24.937 1.00 43.54 206 PHE J CA 1
ATOM 13682 C C . PHE J 3 17 ? -10.602 -11.798 23.819 1.00 45.12 206 PHE J C 1
ATOM 13683 O O . PHE J 3 17 ? -10.248 -11.730 22.636 1.00 45.59 206 PHE J O 1
ATOM 13691 N N . THR J 3 18 ? -11.852 -12.078 24.173 1.00 46.55 207 THR J N 1
ATOM 13692 C CA . THR J 3 18 ? -12.854 -12.365 23.149 1.00 49.84 207 THR J CA 1
ATOM 13693 C C . THR J 3 18 ? -14.168 -11.624 23.300 1.00 53.94 207 THR J C 1
ATOM 13694 O O . THR J 3 18 ? -15.013 -11.663 22.408 1.00 55.45 207 THR J O 1
ATOM 13698 N N . GLY J 3 19 ? -14.323 -10.917 24.409 1.00 58.39 208 GLY J N 1
ATOM 13699 C CA . GLY J 3 19 ? -15.553 -10.196 24.639 1.00 61.16 208 GLY J CA 1
ATOM 13700 C C . GLY J 3 19 ? -16.591 -11.187 25.102 1.00 64.27 208 GLY J C 1
ATOM 13701 O O . GLY J 3 19 ? -17.758 -10.845 25.248 1.00 64.50 208 GLY J O 1
ATOM 13702 N N . GLU J 3 20 ? -16.166 -12.421 25.344 1.00 68.57 209 GLU J N 1
ATOM 13703 C CA . GLU J 3 20 ? -17.096 -13.455 25.782 1.00 74.12 209 GLU J CA 1
ATOM 13704 C C . GLU J 3 20 ? -17.477 -13.290 27.245 1.00 75.95 209 GLU J C 1
ATOM 13705 O O . GLU J 3 20 ? -16.761 -13.734 28.135 1.00 76.94 209 GLU J O 1
ATOM 13711 N N . LYS J 3 21 ? -18.615 -12.654 27.482 1.00 79.17 210 LYS J N 1
ATOM 13712 C CA . LYS J 3 21 ? -19.113 -12.424 28.832 1.00 82.47 210 LYS J CA 1
ATOM 13713 C C . LYS J 3 21 ? -19.845 -13.693 29.265 1.00 84.77 210 LYS J C 1
ATOM 13714 O O . LYS J 3 21 ? -21.047 -13.681 29.506 1.00 86.06 210 LYS J O 1
ATOM 13720 N N . HIS J 3 22 ? -19.100 -14.788 29.342 1.00 87.55 211 HIS J N 1
ATOM 13721 C CA . HIS J 3 22 ? -19.623 -16.096 29.728 1.00 90.28 211 HIS J CA 1
ATOM 13722 C C . HIS J 3 22 ? -20.506 -16.053 30.981 1.00 91.13 211 HIS J C 1
ATOM 13723 O O . HIS J 3 22 ? -20.013 -16.441 32.064 1.00 91.57 211 HIS J O 1
ATOM 13730 N N . PRO K 3 6 ? 55.796 29.652 66.864 1.00 51.42 195 PRO K N 1
ATOM 13731 C CA . PRO K 3 6 ? 54.402 29.695 66.325 1.00 51.27 195 PRO K CA 1
ATOM 13732 C C . PRO K 3 6 ? 54.379 29.008 64.962 1.00 50.27 195 PRO K C 1
ATOM 13733 O O . PRO K 3 6 ? 53.480 28.228 64.650 1.00 49.76 195 PRO K O 1
ATOM 13737 N N . PHE K 3 7 ? 55.382 29.321 64.152 1.00 48.89 196 PHE K N 1
ATOM 13738 C CA . PHE K 3 7 ? 55.559 28.713 62.841 1.00 47.20 196 PHE K CA 1
ATOM 13739 C C . PHE K 3 7 ? 56.859 29.243 62.266 1.00 46.85 196 PHE K C 1
ATOM 13740 O O . PHE K 3 7 ? 57.474 30.127 62.837 1.00 47.36 196 PHE K O 1
ATOM 13748 N N . ASN K 3 8 ? 57.277 28.694 61.141 1.00 47.36 197 ASN K N 1
ATOM 13749 C CA . ASN K 3 8 ? 58.516 29.110 60.512 1.00 47.83 197 ASN K CA 1
ATOM 13750 C C . ASN K 3 8 ? 58.250 30.129 59.396 1.00 47.27 197 ASN K C 1
ATOM 13751 O O . ASN K 3 8 ? 57.695 29.778 58.353 1.00 46.38 197 ASN K O 1
ATOM 13756 N N . VAL K 3 9 ? 58.658 31.381 59.621 1.00 45.33 198 VAL K N 1
ATOM 13757 C CA . VAL K 3 9 ? 58.459 32.442 58.644 1.00 42.51 198 VAL K CA 1
ATOM 13758 C C . VAL K 3 9 ? 58.838 32.005 57.244 1.00 42.67 198 VAL K C 1
ATOM 13759 O O . VAL K 3 9 ? 58.046 32.148 56.310 1.00 43.13 198 VAL K O 1
ATOM 13763 N N . ASP K 3 10 ? 60.041 31.467 57.089 1.00 43.91 199 ASP K N 1
ATOM 13764 C CA . ASP K 3 10 ? 60.474 31.018 55.774 1.00 44.61 199 ASP K CA 1
ATOM 13765 C C . ASP K 3 10 ? 59.493 30.019 55.166 1.00 44.72 199 ASP K C 1
ATOM 13766 O O . ASP K 3 10 ? 59.158 30.118 54.000 1.00 45.62 199 ASP K O 1
ATOM 13771 N N . ASP K 3 11 ? 59.022 29.064 55.957 1.00 45.46 200 ASP K N 1
ATOM 13772 C CA . ASP K 3 11 ? 58.089 28.075 55.436 1.00 47.53 200 ASP K CA 1
ATOM 13773 C C . ASP K 3 11 ? 56.775 28.702 54.973 1.00 47.63 200 ASP K C 1
ATOM 13774 O O . ASP K 3 11 ? 56.232 28.322 53.940 1.00 48.04 200 ASP K O 1
ATOM 13779 N N . VAL K 3 12 ? 56.258 29.656 55.742 1.00 47.28 201 VAL K N 1
ATOM 13780 C CA . VAL K 3 12 ? 55.022 30.332 55.381 1.00 44.51 201 VAL K CA 1
ATOM 13781 C C . VAL K 3 12 ? 55.246 31.064 54.066 1.00 45.45 201 VAL K C 1
ATOM 13782 O O . VAL K 3 12 ? 54.464 30.936 53.130 1.00 46.23 201 VAL K O 1
ATOM 13786 N N . LEU K 3 13 ? 56.331 31.819 53.982 1.00 44.21 202 LEU K N 1
ATOM 13787 C CA . LEU K 3 13 ? 56.605 32.544 52.757 1.00 44.62 202 LEU K CA 1
ATOM 13788 C C . LEU K 3 13 ? 56.725 31.572 51.593 1.00 45.60 202 LEU K C 1
ATOM 13789 O O . LEU K 3 13 ? 56.077 31.743 50.571 1.00 48.06 202 LEU K O 1
ATOM 13794 N N . LYS K 3 14 ? 57.541 30.538 51.754 1.00 47.57 203 LYS K N 1
ATOM 13795 C CA . LYS K 3 14 ? 57.742 29.537 50.705 1.00 46.96 203 LYS K CA 1
ATOM 13796 C C . LYS K 3 14 ? 56.412 29.036 50.150 1.00 45.28 203 LYS K C 1
ATOM 13797 O O . LYS K 3 14 ? 56.293 28.762 48.962 1.00 45.55 203 LYS K O 1
ATOM 13803 N N . PHE K 3 15 ? 55.412 28.913 51.011 1.00 43.17 204 PHE K N 1
ATOM 13804 C CA . PHE K 3 15 ? 54.114 28.461 50.550 1.00 43.36 204 PHE K CA 1
ATOM 13805 C C . PHE K 3 15 ? 53.458 29.498 49.636 1.00 44.05 204 PHE K C 1
ATOM 13806 O O . PHE K 3 15 ? 52.940 29.160 48.580 1.00 46.58 204 PHE K O 1
ATOM 13814 N N . THR K 3 16 ? 53.458 30.757 50.050 1.00 42.63 205 THR K N 1
ATOM 13815 C CA . THR K 3 16 ? 52.840 31.797 49.247 1.00 42.02 205 THR K CA 1
ATOM 13816 C C . THR K 3 16 ? 53.489 31.939 47.873 1.00 41.39 205 THR K C 1
ATOM 13817 O O . THR K 3 16 ? 52.823 32.308 46.908 1.00 41.99 205 THR K O 1
ATOM 13821 N N . PHE K 3 17 ? 54.777 31.632 47.782 1.00 40.40 206 PHE K N 1
ATOM 13822 C CA . PHE K 3 17 ? 55.502 31.744 46.522 1.00 40.00 206 PHE K CA 1
ATOM 13823 C C . PHE K 3 17 ? 55.509 30.492 45.643 1.00 41.04 206 PHE K C 1
ATOM 13824 O O . PHE K 3 17 ? 55.715 30.594 44.432 1.00 40.54 206 PHE K O 1
ATOM 13832 N N . THR K 3 18 ? 55.292 29.317 46.233 1.00 42.60 207 THR K N 1
ATOM 13833 C CA . THR K 3 18 ? 55.318 28.080 45.445 1.00 45.61 207 THR K CA 1
ATOM 13834 C C . THR K 3 18 ? 54.215 27.071 45.726 1.00 46.81 207 THR K C 1
ATOM 13835 O O . THR K 3 18 ? 53.998 26.170 44.927 1.00 47.35 207 THR K O 1
ATOM 13839 N N . GLY K 3 19 ? 53.544 27.182 46.864 1.00 48.09 208 GLY K N 1
ATOM 13840 C CA . GLY K 3 19 ? 52.473 26.244 47.154 1.00 52.13 208 GLY K CA 1
ATOM 13841 C C . GLY K 3 19 ? 52.902 25.044 47.975 1.00 55.91 208 GLY K C 1
ATOM 13842 O O . GLY K 3 19 ? 52.076 24.389 48.613 1.00 56.07 208 GLY K O 1
ATOM 13843 N N . GLU K 3 20 ? 54.194 24.742 47.951 1.00 59.61 209 GLU K N 1
ATOM 13844 C CA . GLU K 3 20 ? 54.717 23.626 48.721 1.00 63.88 209 GLU K CA 1
ATOM 13845 C C . GLU K 3 20 ? 54.703 24.076 50.175 1.00 64.50 209 GLU K C 1
ATOM 13846 O O . GLU K 3 20 ? 54.813 25.261 50.453 1.00 65.14 209 GLU K O 1
ATOM 13852 N N . LYS K 3 21 ? 54.530 23.140 51.101 1.00 66.02 210 LYS K N 1
ATOM 13853 C CA . LYS K 3 21 ? 54.546 23.480 52.519 1.00 67.40 210 LYS K CA 1
ATOM 13854 C C . LYS K 3 21 ? 55.144 22.324 53.302 1.00 68.69 210 LYS K C 1
ATOM 13855 O O . LYS K 3 21 ? 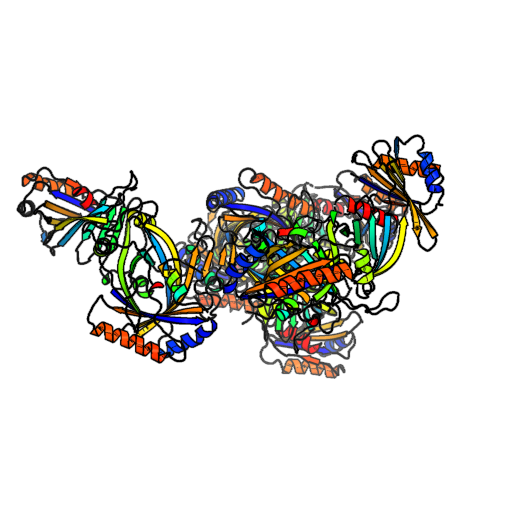54.735 21.180 53.012 1.00 68.93 210 LYS K O 1
ATOM 13861 N N . PRO L 3 6 ? 36.456 10.241 66.777 1.00 47.73 195 PRO L N 1
ATOM 13862 C CA . PRO L 3 6 ? 35.154 10.306 66.040 1.00 46.81 195 PRO L CA 1
ATOM 13863 C C . PRO L 3 6 ? 34.391 11.551 66.468 1.00 46.29 195 PRO L C 1
ATOM 13864 O O . PRO L 3 6 ? 33.903 12.313 65.634 1.00 46.44 195 PRO L O 1
ATOM 13868 N N . PHE L 3 7 ? 34.289 11.755 67.777 1.00 46.36 196 PHE L N 1
ATOM 13869 C CA . PHE L 3 7 ? 33.615 12.936 68.307 1.00 46.36 196 PHE L CA 1
ATOM 13870 C C . PHE L 3 7 ? 33.876 13.015 69.801 1.00 46.72 196 PHE L C 1
ATOM 13871 O O . PHE L 3 7 ? 34.475 12.106 70.378 1.00 46.67 196 PHE L O 1
ATOM 13879 N N . ASN L 3 8 ? 33.431 14.099 70.420 1.00 46.42 197 ASN L N 1
ATOM 13880 C CA . ASN L 3 8 ? 33.636 14.294 71.846 1.00 46.71 197 ASN L CA 1
ATOM 13881 C C . ASN L 3 8 ? 32.390 13.871 72.637 1.00 45.26 197 ASN L C 1
ATOM 13882 O O . ASN L 3 8 ? 31.348 14.530 72.568 1.00 43.82 197 ASN L O 1
ATOM 13887 N N . VAL L 3 9 ? 32.504 12.773 73.387 1.00 43.46 198 VAL L N 1
ATOM 13888 C CA . VAL L 3 9 ? 31.382 12.275 74.180 1.00 41.99 198 VAL L CA 1
ATOM 13889 C C . VAL L 3 9 ? 30.666 13.378 74.950 1.00 42.55 198 VAL L C 1
ATOM 13890 O O . VAL L 3 9 ? 29.438 13.503 74.864 1.00 43.02 198 VAL L O 1
ATOM 13894 N N . ASP L 3 10 ? 31.425 14.176 75.696 1.00 43.16 199 ASP L N 1
ATOM 13895 C CA . ASP L 3 10 ? 30.835 15.266 76.459 1.00 42.79 199 ASP L CA 1
ATOM 13896 C C . ASP L 3 10 ? 30.040 16.206 75.575 1.00 41.37 199 ASP L C 1
ATOM 13897 O O . ASP L 3 10 ? 28.946 16.609 75.938 1.00 40.81 199 ASP L O 1
ATOM 13902 N N . ASP L 3 11 ? 30.578 16.563 74.414 1.00 42.09 200 ASP L N 1
ATOM 13903 C CA . ASP L 3 11 ? 29.852 17.455 73.516 1.00 43.81 200 ASP L CA 1
ATOM 13904 C C . ASP L 3 11 ? 28.532 16.854 73.022 1.00 43.53 200 ASP L C 1
ATOM 13905 O O . ASP L 3 11 ? 27.514 17.546 72.955 1.00 44.75 200 ASP L O 1
ATOM 13910 N N . VAL L 3 12 ? 28.548 15.570 72.673 1.00 41.80 201 VAL L N 1
ATOM 13911 C CA . VAL L 3 12 ? 27.346 14.899 72.221 1.00 41.44 201 VAL L CA 1
ATOM 13912 C C . VAL L 3 12 ? 26.325 14.922 73.350 1.00 41.81 201 VAL L C 1
ATOM 13913 O O . VAL L 3 12 ? 25.169 15.292 73.148 1.00 42.20 201 VAL L O 1
ATOM 13917 N N . LEU L 3 13 ? 26.745 14.524 74.545 1.00 41.53 202 LEU L N 1
ATOM 13918 C CA . LEU L 3 13 ? 25.827 14.532 75.672 1.00 42.89 202 LEU L CA 1
ATOM 13919 C C . LEU L 3 13 ? 25.275 15.938 75.897 1.00 44.07 202 LEU L C 1
ATOM 13920 O O . LEU L 3 13 ? 24.057 16.130 75.977 1.00 44.85 202 LEU L O 1
ATOM 13925 N N . LYS L 3 14 ? 26.168 16.923 75.962 1.00 43.74 203 LYS L N 1
ATOM 13926 C CA . LYS L 3 14 ? 25.762 18.300 76.180 1.00 44.82 203 LYS L CA 1
ATOM 13927 C C . LYS L 3 14 ? 24.641 18.705 75.228 1.00 44.83 203 LYS L C 1
ATOM 13928 O O . LYS L 3 14 ? 23.731 19.454 75.598 1.00 45.59 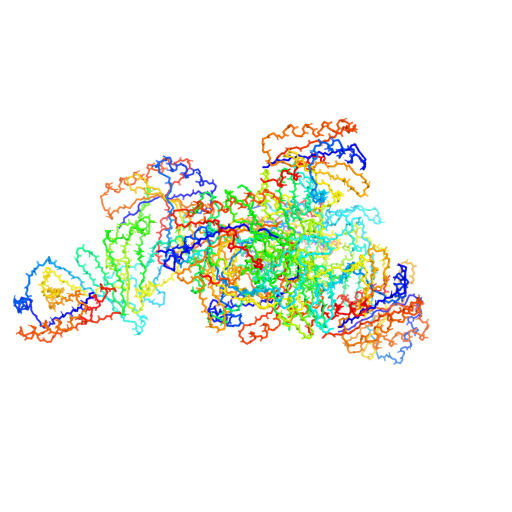203 LYS L O 1
ATOM 13934 N N . PHE L 3 15 ? 24.700 18.222 73.994 1.00 43.60 204 PHE L N 1
ATOM 13935 C CA . PHE L 3 15 ? 23.650 18.559 73.043 1.00 43.02 204 PHE L CA 1
ATOM 13936 C C . PHE L 3 15 ? 22.301 17.961 73.454 1.00 42.65 204 PHE L C 1
ATOM 13937 O O . PHE L 3 15 ? 21.277 18.639 73.434 1.00 42.26 204 PHE L O 1
ATOM 13945 N N . THR L 3 16 ? 22.301 16.684 73.818 1.00 42.07 205 THR L N 1
ATOM 13946 C CA . THR L 3 16 ? 21.055 16.028 74.189 1.00 41.48 205 THR L CA 1
ATOM 13947 C C . THR L 3 16 ? 20.411 16.670 75.404 1.00 40.47 205 THR L C 1
ATOM 13948 O O . THR L 3 16 ? 19.192 16.668 75.535 1.00 40.27 205 THR L O 1
ATOM 13952 N N . PHE L 3 17 ? 21.227 17.235 76.283 1.00 40.45 206 PHE L N 1
ATOM 13953 C CA . PHE L 3 17 ? 20.711 17.874 77.493 1.00 40.62 206 PHE L CA 1
ATOM 13954 C C . PHE L 3 17 ? 20.363 19.363 77.367 1.00 41.89 206 PHE L C 1
ATOM 13955 O O . PHE L 3 17 ? 19.541 19.867 78.136 1.00 41.75 206 PHE L O 1
ATOM 13963 N N . THR L 3 18 ? 20.967 20.062 76.409 1.00 42.73 207 THR L N 1
ATOM 13964 C CA . THR L 3 18 ? 20.697 21.491 76.266 1.00 46.41 207 THR L CA 1
ATOM 13965 C C . THR L 3 18 ? 20.473 21.982 74.844 1.00 49.42 207 THR L C 1
ATOM 13966 O O . THR L 3 18 ? 19.966 23.087 74.641 1.00 49.78 207 THR L O 1
ATOM 13970 N N . GLY L 3 19 ? 20.885 21.183 73.863 1.00 52.64 208 GLY L N 1
ATOM 13971 C CA . GLY L 3 19 ? 20.722 21.572 72.475 1.00 54.07 208 GLY L CA 1
ATOM 13972 C C . GLY L 3 19 ? 21.870 22.405 71.943 1.00 56.96 208 GLY L C 1
ATOM 13973 O O . GLY L 3 19 ? 21.776 22.947 70.851 1.00 56.37 208 GLY L O 1
ATOM 13974 N N . GLU L 3 20 ? 22.953 22.515 72.709 1.00 62.03 209 GLU L N 1
ATOM 13975 C CA . GLU L 3 20 ? 24.120 23.287 72.283 1.00 65.68 209 GLU L CA 1
ATOM 13976 C C . GLU L 3 20 ? 25.059 22.465 71.402 1.00 67.48 209 GLU L C 1
ATOM 13977 O O . GLU L 3 20 ? 25.491 21.378 71.784 1.00 67.93 209 GLU L O 1
ATOM 13983 N N . LYS L 3 21 ? 25.379 22.992 70.227 1.00 69.87 210 LYS L N 1
ATOM 13984 C CA . LYS L 3 21 ? 26.299 22.315 69.329 1.00 72.02 210 LYS L CA 1
ATOM 13985 C C . LYS L 3 21 ? 27.613 23.090 69.265 1.00 75.75 210 LYS L C 1
ATOM 13986 O O . LYS L 3 21 ? 27.781 24.118 69.935 1.00 75.44 210 LYS L O 1
ATOM 13992 N N . HIS L 3 22 ? 28.547 22.577 68.470 1.00 80.00 211 HIS L N 1
ATOM 13993 C CA . HIS L 3 22 ? 29.864 23.188 68.293 1.00 82.93 211 HIS L CA 1
ATOM 13994 C C . HIS L 3 22 ? 30.217 23.209 66.817 1.00 84.20 211 HIS L C 1
ATOM 13995 O O . HIS L 3 22 ? 30.682 24.268 66.336 1.00 86.09 211 HIS L O 1
#

InterPro domains:
  IPR013921 Mediator complex, subunit Med20 [PF08612] (3-208)
  IPR016532 Mediator of RNA polymerase II transcription subunit 20 [PIRSF007945] (1-209)

Organism: Saccharomyces cerevisiae (strain ATCC 204508 / S288c) (NCBI:txid559292)

Foldseek 3Di:
DFKKKKWQQPDDPCLLVLLVVLCVVFFDDWDFFWKKKKWKKAFPDDPPDPPFGRIKIWIQTDPVQSWIWIDGPLDIDIGHQDLVPDDVVCCVVVVDVSGGHDPVVCCVPPVCNGIPTDWMKIWPRWIWTDGDQKIKIKTFIATPVGTRTIMIMIDGPPPPPDVVVVVVSVVSCVVSVRPDMDMFRDASVPVRSSSVNVVRRPD/DKKWKWKFWDFAVCPVVVQVVVCVVFVHGWAKFKKKKWKKFFDPVDDDDQADVVRHGHFTFIKIKMDGDPPVCVCCVFAVVPVPPPDDDAAEAKIKIKTKAQWDDDDPDLTTMIDIDIDMRHIAHDDPRYVQVVCVVVRIHTDWMKMKIWIKGAHPPQKMKTWIWMWTGDNVDTDTPNPGTTMIMIIHDDPPVVSVVVRSVVNNVVQVVCPVPIHIHYDDSVVVHRTDDDDDDDD/DKKKKWQQPDDPCLLVLLVVLCVVFFDDWDFFWKKKKWKKAFPDDPDDPFGSIKIWIFTPPVFRWIWIDGPLDIDIDGQDLVPPDVVCCVVVVDPSGGHDPVVCCVPPVCNGIPTDWMKIWPRWIWTDGDQKIKIKTFIATPPGTRGIMIMIDGPCPDDPVVVVVVSVVSCVVSVRPDMDMFQDASVDPVHSSSVNVVRRPD/DKKWKWKFWDFPVCPVVVQVVVCVVAVHHWDKFKKKKWKKFFPPVDDDQQAPVHRDGHFTFIKIWMDGDPCVVPCCEAKTKIKTKAQFDDDDVDLITMIDIDIDMDHHADDDPSYVQVVCVVVRIHTDWMKMKIWIWGAHPPQKIKTWIWMWTQDPVGIHTPRPRITMIMIIHDDPPVVSVVVRSVVNNVVQVVCPVPIHIHYDDSVVVHRTDD/DFKKKKWQQPDDPCLLVLLVCLCVVFFDDWDFFWKKKKWKKAFPDDCDDPQWGRIKIWIFTPPVFRWIWIDTSLDIDIDGQDLVPDDVVCCVVVVDVSGGHDPVVCCVPPVCVGIPTDWMKIWPRWIWTDGVQKIKIKTWIATPVGTRTIMIMIDGPCPPPVVVVVVVSVVSCVVSVRPDMDMFRDASVPVHSSSVNVVRRRD/DKKKKWKFWDFAVCPVVVQVVVCVVFVHHWAKFKKKKWKKFFDPVDDDAQQDVDGDGHFTFIKIKMDGDPCVQQAPCVVRGDHDDDDDDDDFQAKEAKIKIKTKAQFDDDDDDLITMIDIDIDMDHIAGDGHRYPQVVCVVVRIHTDWMKMKIWIKGQHPPQKMKTWIWMWTDDPVDIHTPRPGTTMIMIIHDDPCPPDPVSVVVRSVVNNVVQVVCPPPIHIHYDDSVVVHRTD/DFKKKKWQQPDDPCLLVLLVVLCVVFFDDWDFFWKKKKWKKFFPDDVPDPLWDRIKIWIFTPPVFGWIWIDGPLDIDIDGQDLVPDDVVCCVVVVDVSGGHDPVVCCVPPVCVGIPTDWMKIWPRKIWTDGDQKIKIKTFIATPVGTRTIMIMIDGPPPPPDVVVVVVSVVSCVVSVRPDMDMFRDASVPVHSSSVNVVRRPD/DKKWKWKFWDFPVCVVVVQVVVCVVAVHGWAKFKKKKWKKFFPPVDDDAQADPPRDGHFTFIKIKMDGDPVVCVCCVFAVVPDPPPDVLEAKIKIKTKAQWDDDDPDFITMIDIDIDMDHGADDDPSYVQVVQVVVRIHTDWMKMKIWIKGQHPPQKIKTWIWMWTGDNVDTHTPNPRITMIMIIHDDDPPDDVCNVVVRSVVNVVVQVVCPPPIHIGYDDSVVVHRGDD/DDDPVQVVVCVVPNDDDPDDDD/DDPDDPVQVVVCVVPVPND/DDDPVVVVCCVVPVDD/DDDPVQVVVCVVPVDHD

GO terms:
  GO:0001094 TFIID-class transcription factor complex binding (F, IDA)
  GO:0003713 transcription coactivator activity (F, IDA)
  GO:0045944 positive regulation of transcription by RNA polymerase II (P, IDA)
  GO:0070847 core mediator complex (C, IDA)
  GO:0051123 RNA polymerase II preinitiation complex assembly (P, IDA)
  GO:0019904 protein domain specific binding (F, IGI)
  GO:0003713 transcription coactivator activity (F, IMP)
  GO:0010688 negative regulation of ribosomal protein gene transcription by RNA polymerase II (P, IMP)
  GO:0031669 cellular response to nutrient levels (P, IMP)
  GO:0005515 protein binding (F, IPI)
  GO:0005634 nucleus (C, IDA)
  GO:0060261 positive regulation of transcription initiation by RNA polymerase II (P, IDA)
  GO:0032968 positive regulation of transcription elongation by RNA polymerase II (P, IDA)

Solvent-accessible surface area: 76009 Å² total; per-residue (Å²): 50,98,13,0,0,0,6,0,83,171,29,76,73,55,11,22,70,77,0,59,84,28,1,80,148,51,52,141,52,86,126,95,95,11,27,1,13,5,45,18,1,91,4,23,8,122,74,29,63,100,158,43,47,79,72,2,22,0,0,11,0,60,173,35,17,124,6,4,0,8,4,24,41,70,8,0,3,4,1,1,10,6,19,32,28,11,30,47,17,3,42,16,5,32,3,6,19,14,24,14,53,32,2,11,63,1,0,54,60,56,4,12,8,4,3,41,76,162,67,59,3,92,0,88,84,0,51,1,0,45,17,134,38,11,36,0,16,0,1,27,1,84,20,115,119,42,55,59,0,0,0,0,1,0,36,5,87,104,75,60,114,13,138,83,26,12,57,37,5,46,33,46,0,58,104,25,195,4,109,107,67,100,39,3,64,54,75,56,98,72,31,1,35,6,0,15,4,0,4,77,5,27,122,28,39,17,0,2,0,8,5,25,20,28,21,145,24,8,75,110,0,26,63,29,0,39,106,57,17,5,28,50,41,17,29,7,5,8,8,6,11,3,10,41,27,28,93,91,42,100,22,68,65,24,19,83,166,53,80,110,16,105,38,14,4,0,54,0,2,26,53,1,34,21,51,91,0,9,15,53,8,6,3,71,99,7,128,88,2,113,46,83,221,56,13,50,51,18,0,1,14,2,14,44,38,0,43,81,42,145,158,63,40,8,0,59,4,53,12,8,1,0,0,0,34,25,2,21,29,147,74,14,54,26,49,32,15,0,65,26,9,7,3,38,97,46,13,32,14,0,11,0,0,8,3,2,24,27,158,108,16,8,9,0,10,0,17,1,2,3,10,13,80,39,61,10,3,36,10,30,0,31,35,0,0,2,0,31,0,16,10,41,8,59,91,101,53,82,26,81,111,6,50,66,16,0,72,87,7,58,120,107,2,118,84,87,15,119,0,50,40,8,69,49,43,11,3,2,9,49,34,41,54,6,55,13,27,81,106,10,0,0,0,6,0,86,169,28,77,72,53,11,20,69,78,0,60,83,26,1,83,144,54,55,142,54,87,101,89,94,8,26,1,13,6,42,17,1,79,10,17,11,142,84,36,77,130,78,52,61,66,1,27,1,0,5,3,43,39,153,11,138,21,2,0,7,5,30,58,69,8,0,4,4,1,1,23,25,23,32,23,11,27,43,12,4,41,17,5,32,3,7,21,13,29,15,53,25,1,9,63,0,0,62,61,60,6,12,10,10,4,45,74,160,64,56,3,94,0,87,85,0,51,1,0,48,16,131,43,10,34,0,14,0,0,26,1,89,26,116,132,31,56,54,0,0,0,0,1,0,36,6,115,103,68,70,112,3,134,82,32,11,58,38,5,46,32,46,0,59,104,25,192,5,107,109,67,98,39,3,58,54,74,58,166,39,89,38,0,31,6,0,16,5,0,4,75,6,24,125,29,38,17,0,1,0,7,5,22,21,27,69,155,26,58,108,117,0,22,71,32,0,36,101,65,13,5,28,36,43,20,65,6,4,8,29,6,9,4,10,60,27,30,87,81,62,90,27,114,81,48,19,73,153,152,86,144,13,92,37,13,21,1,54,0,1,41,54,17,37,26,66,164,35,204,111,18,47,49,18,0,2,15,3,15,47,33,0,44,83,39,132,155,66,38,8,0,59,5,50,11,8,1,0,0,0,35,25,2,21,27,145,77,20,56,27,50,30,14,0,72,25,9,10,3,37,95,56,15,37,14,18,10,31,5,15,4,1,26,30,159,109,21,8,8,0,12,1,18,34,4,59,9,52,72,182,103,31,107,36,50,31,0,68,37,0,26,2,0,32,0,21,9,42,14,94,115,103,45,108,30,82,107,5,48,61,16,0,73,81,6,58,125,98,7,105,88,89,9,134,0,48,40,7,67,62,102,10,4,17,10,87,49,147,58,90,17,0,0,0,5,0,82,169,27,78,74,54,11,20,68,76,0,59,80,31,1,83,144,52,55,141,54,87,103,87,96,11,26,1,12,8,43,17,0,84,4,13,9,155,60,20,11,40,145,34,47,84,63,1,27,1,0,7,2,43,56,164,14,133,42,4,0,6,5,21,42,68,8,0,3,4,1,2,25,23,57,102,53,10,31,117,46,2,71,78,6,32,3,6,24,20,49,14,51,27,1,9,62,0,0,49,60,51,4,7,6,6,3,40,72,159,66,59,2,93,0,87,86,0,52,1,0,47,20,140,30,15,36,0,16,0,0,27,2,92,22,114,126,38,57,53,0,0,0,0,0,0,56,6,137,104,62,48,121,12,121,86,40,11,58,37,5,47,33,45,0,57,102,24,196,5,106,107,68,100,39,3,64,54,72,55,96,106,36,1,34,7,0,14,5,0,4,76,5,25,126,24,23,21,0,1,0,6,6,31,18,27,72,150,24,45,111,110,0,19,70,38,0,41,109,72,21,56,81,90,41,77,102,8,6,8,6,6,8,4,3,56,26,35,89,32,37,88,35,88,65,35,18,83,139,140,92,159,16,87,38,9,24,1,56,0,2,33,59,3,71,48,77,34,0,44,90,185,89,133,79,22,33,17,4,32,10,10,5,39,48,37,54,121,97,54,16,43,48,18,0,3,18,1,15,44,30,0,45,89,41,144,143,71,42,8,0,59,5,48,9,8,1,0,0,0,39,26,2,15,8,117,64,0,17,24,35,33,13,0,72,22,9,6,2,44,52,53,16,5,14,0,11,15,6,17,4,3,98,31,168,106,45,9,29,1,12,0,18,27,4,2,11,6,74,81,100,42,56,49,20,28,0,71,38,0,25,3,0,32,0,18,10,40,8,65,114,28,114,51,130,114,128,16,75,107,5,48,63,16,0,71,89,7,68,124,98,7,118,84,93,11,124,0,48,38,8,66,58,99,12,4,19,9,79,95,51,103,16,0,0,0,6,0,79,168,29,77,74,54,11,20,69,76,0,60,83,29,1,85,151,45,57,142,54,86,100,85,94,10,25,1,12,7,43,17,1,93,3,16,11,135,97,21,47,118,145,40,47,83,62,1,26,0,0,7,5,37,61,164,19,124,44,4,0,5,5,20,43,65,8,0,3,4,1,1,23,23,56,102,55,10,33,115,45,2,70,76,6,33,3,6,23,20,53,15,31,27,1,10,55,0,0,42,60,55,3,5,7,7,3,43,73,160,66,54,3,96,0,88,85,1,51,1,0,47,18,135,36,12,37,0,12,0,0,26,1,87,22,116,124,40,55,57,0,0,0,0,0,0,60,5,134,104,72,65,110,15,139,84,25,12,59,36,5,45,33,44,0,59,102,24,195,4,108,105,70,100,40,3,62,52,73,53,93,108,39,0,34,8,0,13,5,0,4,76,4,20,135,8,11,20,0,1,0,6,4,31,19,27,27,152,24,12,80,108,0,26,57,29,0,41,111,58,28,56,69,92,41,77,57,8,7,8,11,6,9,4,10,54,27,26,87,84,46,82,35,92,75,39,14,81,130,138,111,157,15,104,36,8,21,0,53,0,3,29,63,2,75,55,105,124,0,12,21,71,3,5,3,70,33,17,143,80,2,149,62,101,18,48,51,18,0,1,17,2,12,43,31,0,46,77,49,142,153,68,38,7,1,60,4,39,10,8,1,0,0,0,40,25,1,20,26,146,71,22,58,26,50,34,12,0,66,21,8,7,2,43,90,54,13,37,14,1,11,0,0,9,3,2,93,33,164,108,45,7,28,0,11,1,19,0,3,3,15,16,81,93,60,11,3,34,7,29,0,36,29,0,0,3,0,32,0,16,10,40,7,69,138,48,54,78,129,104,139,15,76,113,6,47,66,14,0,75,90,6,58,134,100,3,108,85,90,10,132,0,52,38,8,72,66,104,11,3,17,10,77,44,143,112,43,78,32,44,62,3,8,25,2,14,31,6,18,16,86,56,129,25,152,26,207,158,143,34,29,70,20,48,56,5,10,52,3,14,31,22,22,74,122,163,106,43,79,32,47,88,4,8,72,0,14,30,20,16,124,154,105,43,81,33,44,54,4,10,53,2,14,29,21,24,79,104,175